Protein 6SP2 (pdb70)

Solvent-accessible surface area: 96708 Å² total; per-residue (Å²): 143,58,78,27,45,21,1,2,1,23,3,3,2,7,15,2,2,34,50,6,10,63,85,1,37,40,13,20,10,56,18,16,32,19,101,92,21,115,130,26,1,18,86,70,104,81,80,113,48,2,25,103,61,0,7,0,0,5,2,0,4,2,21,1,58,1,3,11,57,9,0,40,25,3,14,75,1,1,104,58,26,164,28,32,197,40,32,24,18,68,4,2,26,68,57,24,92,33,7,47,127,28,3,55,36,30,9,103,11,9,32,54,50,39,30,35,95,33,5,53,58,15,9,142,70,0,4,119,3,0,50,36,1,2,40,23,4,6,63,4,27,23,51,84,1,52,60,42,0,72,77,59,57,112,51,8,126,137,68,177,55,125,132,130,46,26,51,32,54,20,116,99,11,59,94,91,6,90,74,20,5,67,100,8,86,124,135,29,20,57,95,128,42,10,46,69,1,84,104,3,0,40,45,3,42,109,50,8,97,55,7,22,96,52,0,86,63,107,42,1,59,149,140,42,120,38,1,20,52,12,0,0,1,41,0,9,55,15,4,15,34,6,1,67,12,1,2,22,10,4,31,92,166,124,12,4,55,44,52,50,80,192,117,41,6,21,48,95,85,80,31,7,88,71,2,36,78,38,8,42,87,7,5,11,51,6,0,41,76,28,64,28,58,128,151,48,49,127,11,66,11,22,75,7,0,87,3,0,20,20,0,0,14,10,1,0,0,9,2,0,26,10,2,79,10,35,9,101,42,142,48,45,3,2,1,101,34,0,5,106,36,6,2,63,1,3,55,77,2,9,111,77,5,18,145,85,7,3,16,43,41,94,130,120,149,141,57,81,28,47,22,2,3,1,24,3,3,1,8,14,3,1,33,51,5,9,62,86,2,37,41,13,20,10,56,20,16,32,20,102,93,22,113,129,26,1,18,87,71,106,82,80,113,48,3,26,102,61,0,8,0,0,4,2,0,3,2,21,0,58,2,3,11,54,9,0,41,23,4,15,73,1,1,103,58,25,165,27,34,199,42,32,26,17,68,4,2,26,66,57,26,93,33,7,47,127,28,3,53,36,29,9,102,11,9,30,53,51,38,30,36,96,34,5,54,61,14,10,145,71,0,5,118,4,0,50,35,1,2,39,23,4,6,65,4,28,23,51,85,1,53,61,45,0,72,80,59,58,109,52,9,123,138,69,176,55,126,133,136,45,24,52,31,54,21,115,100,10,58,94,90,5,90,75,21,5,66,99,7,86,124,134,28,20,57,98,127,42,11,47,70,1,84,103,2,0,40,45,3,42,110,49,9,97,54,6,22,99,49,0,85,62,107,42,2,58,149,140,43,119,37,1,19,54,12,0,0,0,41,0,8,56,14,4,14,34,4,1,68,12,2,2,21,10,5,31,92,167,125,12,4,54,45,52,50,80,193,117,42,7,21,47,93,86,81,31,7,89,71,2,39,77,36,9,41,89,6,5,12,52,6,0,40,79,28,64,29,59,125,151,48,50,126,12,68,10,24,78,8,0,87,3,0,19,20,0,0,14,9,0,0,0,10,1,0,25,10,1,80,10,35,10,99,42,140,49,43,4,2,1,102,33,0,6,106,37,6,3,62,1,3,53,78,2,9,113,78,5,20,144,86,6,3,15,43,41,92,130,121,150,142,58,79,27,46,22,1,3,1,24,3,3,1,8,15,2,2,34,50,4,9,64,86,1,37,40,12,19,10,56,19,17,32,19,102,92,22,114,130,25,1,17,86,70,104,83,79,115,47,2,28,103,62,0,7,0,0,4,2,0,3,2,20,1,58,1,3,12,56,10,0,41,24,3,14,73,1,1,104,59,25,164,28,34,200,40,33,25,16,65,4,2,25,67,56,25,92,34,6,47,126,27,3,55,36,30,11,103,11,8,32,53,50,38,31,35,96,34,5,53,59,15,9,144,69,0,4,120,4,0,50,36,0,2,39,25,4,6,61,4,27,24,51,83,1,52,61,44,0,72,79,58,59,111,51,8,123,135,68,177,55,124,130,132,45,24,50,32,53,21,115,99,11,59,94,92,5,89,74,21,5,67,98,7,86,125,133,28,21,57,97,127,41,10,46,69,1,84,104,3,0,39,46,2,43,108,49,10,96,55,8,21,98,50,0,86,64,106,42,2,60,149,140,43,120,38,1,20,55,14,0,0,0,41,0,9,54,15,4,15,35,4,2,67,12,1,1,22,9,5,32,92,166,124,12,4,55,45,52,49,81,192,114,42,6,22,47,94,85,81,32,7,89,70,2,37,77,39,8,43,86,6,5,12,51,6,0,40,79,28,64,29,57,126,149,47,51,126,11,68,10,24,75,8,0,87,2,0,20,21,0,0,13,10,0,0,0,9,2,0,26,10,2,80,9,34,10,99,44,142,48,43,3,2,2,101,32,0,6,107,36,6,2,62,1,3,56,77,2,8,110,77,4,18,143,86,6,3,17,43,41,93,130,120,149,142,59,81,27,46,20,1,2,0,24,2,4,1,8,15,3,1,32,52,5,9,62,87,1,36,39,13,20,9,55,19,16,32,19,102,92,21,113,129,25,1,19,86,70,105,84,81,114,48,2,27,105,62,0,6,0,0,4,2,0,3,2,22,1,59,2,4,12,55,8,0,41,24,5,15,74,2,1,103,59,26,162,28,32,196,40,32,26,17,68,4,2,26,68,57,25,92,34,6,47,127,29,3,54,36,29,9,104,12,8,31,53,51,39,30,36,96,33,5,54,61,15,10,144,70,0,4,120,4,0,51,35,1,2,40,24,3,6,64,5,27,24,51,84,1,54,60,44,0,72,78,58,58,110,51,9,124,136,69,174,55,127,133,133,45,23,51,34,55,21,114,99,10,57,93,91,5,90,73,20,6,68,100,7,86,124,135,28,21,55,95,127,42,10,46,70,1,85,104,4,0,40,45,2,41,110,49,11,96,55,8,22,100,50,0,84,62,106,42,1,59,147,141,43,118,37,0,20,54,13,0,0,0,40,0,9,57,15,4,15,34,5,2,67,11,2,2,21,9,5,30,91,167,127,12,3,56,44,53,49,78,192,116,42,6,22,49,94,85,79,31,7,89,71,2,37,78,38,8,42,88,7,5,12,50,6,0,41,78,29,66,27,56,126,152,47,48,126,12,67,10,24,77,9,0,87,3,0,20,19,0,0,14,10,1,0,0,10,1,0,27,10,2,79,10,34,11,100,41,140,49,43,4,2,2,103,34,0,5,107,36,6,2,63,1,3,53,78,2,10,112,78,5,19,146,85,6,4,16,42,41,93,129,121,150,141,58,81,28,46,22,1,3,0,24,2,3,1,7,14,3,1,32,50,5,9,62,87,2,37,40,12,19,10,57,18,17,32,20,100,90,22,115,129,26,1,18,86,70,105,82,78,114,48,2,26,104,62,0,7,0,0,4,2,0,4,2,20,1,58,2,3,11,56,9,0,40,24,4,14,75,1,1,106,58,24,165,27,32,199,41,32,24,16,67,4,2,25,66,56,27,91,33,6,48,128,28,2,53,35,29,10,105,11,10,31,54,51,40,31,35,96,35,5,51,61,14,8,144,70,0,5,121,4,0,51,35,1,2,40,24,4,6,64,4,28,24,51,82,1,54,60,43,0,72,78,59,58,111,51,9,123,138,67,176,56,123,132,133,45,26,51,32,54,20,115,98,11,60,92,90,5,89,73,21,6,66,98,7,85,124,135,27,20,57,96,127,41,10,45,71,1,85,102,2,0,40,45,3,43,109,49,8,98,55,7,22,97,50,0,84,64,108,42,2,59,147,140,42,119,38,0,19,53,13,0,0,1,40,0,9,55,15,4,15,35,5,2,68,12,2,2,22,10,5,30,92,168,126,12,4,55,45,51,50,80,195,117,42,7,22,48,94,85,80,30,6,89,71,2,39,78,38,9,41,87,7,6,11,49,7,0,41,78,28,66,27,58,126,150,48,50,126,12,67,10,22,76,8,0,87,3,0,20,20,0,0,14,9,0,0,0,9,2,0,26,9,2,81,10,33,9,99,42,140,48,44,4,2,2,101,33,0,6,107,37,6,2,63,1,3,55,76,3,9,111,77,5,19,143,87,7,3,17,42,41,94,129,122,149,142,56,78,28,46,21,1,3,1,24,2,3,1,7,16,2,1,34,51,4,9,62,88,1,36,41,12,19,9,56,20,16,30,20,102,93,21,113,131,24,1,18,88,70,106,83,80,114,46,3,26,102,62,0,6,0,0,4,2,0,4,3,22,1,57,2,3,12,55,8,0,40,23,5,15,75,1,1,103,59,24,166,28,33,197,40,32,26,16,66,4,2,26,66,57,26,91,33,7,47,129,29,3,53,36,29,10,104,11,8,30,52,52,39,31,35,97,34,5,54,60,15,9,143,71,0,4,119,4,0,51,36,1,2,41,23,4,6,64,4,27,23,51,85,1,53,60,45,1,72,79,57,58,110,52,9,124,136,68,175,56,125,132,132,46,24,52,33,56,20,114,99,11,57,91,91,5,90,74,20,5,67,99,6,86,123,136,26,20,57,96,129,41,11,46,70,1,84,104,3,0,40,46,3,43,108,50,9,95,56,7,22,100,52,0,85,63,108,42,2,60,149,140,43,118,36,0,20,54,14,0,0,1,38,0,8,55,15,4,14,34,5,2,67,12,2,2,22,10,5,30,93,167,124,12,4,54,45,54,49,81,191,118,41,7,21,48,94,85,80,32,6,88,71,2,38,76,37,8,42,88,7,5,12,50,6,0,42,77,28,65,28,58,126,154,47,50,126,11,67,11,23,76,9,0,87,2,0,19,20,0,0,13,9,0,0,0,10,2,0,26,10,1,80,9,34,10,100,42,139,51,43,3,2,1,104,32,0,6,106,37,6,2,63,1,4,52,76,2,9,111,76,4,20,146,86,8,4,16,44,40,94,130,121,149

InterPro domains:
  IPR005016 Serine incorporator/TMS membrane protein [PF03348] (14-462)
  IPR005016 Serine incorporator/TMS membrane protein [PTHR10383] (15-464)

B-factor: mean 151.61, std 20.96, range [115.93, 204.11]

Foldseek 3Di:
DLPVLVLVLLVLVVVLLVVLLVVLLVPPDPPPCLVVLLPQACPVPLQVQCSQFPSSLLLSVLSLVLVLVLLLVQLVVLPPDFFCPDPVVVVSRPDRVVSSCSSVVSSSVSSHDYDDPPFPVLLVVLLVLQLLLLLLLLLLLLVVQVVVLVVCVVPPPVDDPCVVVVVVLLVVLVVVLVVLLVVCVVAQDDDPFDVVLVVLSVVLVVLLVVLQVLLDDVVLCVVPVRSDRRSSSVLSSVLSLLSVLLSQQPLDLRGRCNWQVDSYQQDDDVNLVVVVVSLSVSSVSCSPQDASLVGGDSHRSNSSSVSVSSSSSSSSCSNRSSAHRSDDCSSRRHDDVNSVSSSVSSVVSSVVSSCVSCVVVVVVD/DLPVLVLVLLVLVVVLLVVLLVVLLVPPDPPPCLVVLLPQACPVPLQVQCSQFPSSLLLSVLSLVLVLVLLLVQLVVLPPDFFCPDPVVVVSRPDRVVSSCSSVVSSSVSSHDYDDPPFPVLLVVLLVLQLLLLLLLLLLLLVVQVVVLVVCVVPPPVDDPCVVVVVVLLVVLVVVLVVLLVVCVVAQDDDPFDVVLVVLSVVLVVLLVVLQVLLDDVVLCVVPVRSDRRSSSVLSSVLSLLSVLLSQQPLDLRGRCNWQVDSYQQDDDVNLVVVVVSLSVSSVSCSPQDASLVGGDSHRSNSSSVSVSSSSSSSSCSNRSSAHRSDDCSSRRHDDVNSVSSSVSSVVSSVVSSCVSCVVVVVVD/DLPVLVLVLLVLVVVLLVVLLVVLLVPPDPPPCLVVLLPQACPVPLQVQCSQFPSSLLLSVLSLVLVLVLLLVQLVVLPPDFFCPDPVVVVSRPDRVVSSCSSVVSSSVSSHDYDDPPFPVLLVVLLVLQLLLLLLLLLLLLVVQVVVLVVCVVPPPVDDPCVVVVVVLLVVLVVVLVVLLVVCVVAQDDDPFDVVLVVLSVVLVVLLVVLQVLLDDVVLCVVPVRSDRRSSSVLSSVLSLLSVLLSQQPLDLRGRCNWQVDSYQQDDDVNLVVVVVSLSVSSVSCSPQDASLVGGDSHRSNSSSVSVSSSSSSSSCSNRSSAHRSDDCSSRRHDDVNSVSSSVSSVVSSVVSSCVSCVVVVVVD/DLPVLVLVLLVLVVVLLVVLLVVLLVPPDPPPCLVVLLPQACPVPLQVQCSQFPSSLLLSVLSLVLVLVLLLVQLVVLPPDFFCPDPVVVVSRPDRVVSSCSSVVSSSVSSHDYDDPPFPVLLVVLLVLQLLLLLLLLLLLLVVQVVVLVVCVVPPPVDDPCVVVVVVLLVVLVVVLVVLLVVCVVAQDDDPFDVVLVVLSVVLVVLLVVLQVLLDDVVLCVVPVRSDRRSSSVLSSVLSLLSVLLSQQPLDLRGRCNWQVDSYQQDDDVNLVVVVVSLSVSSVSCSPQDASLVGGDSHRSNSSSVSVSSSSSSSSCSNRSSAHRSDDCSSRRHDDVNSVSSSVSSVVSSVVSSCVSCVVVVVVD/DLPVLVLVLLVLVVVLLVVLLVVLLVPPDPPPCLVVLLPQACPVPLQVQCSQFPSSLLLSVLSLVLVLVLLLVQLVVLPPDFFCPDPVVVVSRPDRVVSSCSSVVSSSVSSHDYDDPPFPVLLVVLLVLQLLLLLLLLLLLLVVQVVVLVVCVVPPPVDDPCVVVVVVLLVVLVVVLVVLLVVCVVAQDDDPFDVVLVVLSVVLVVLLVVLQVLLDDVVLCVVPVRSDRRSSSVLSSVLSLLSVLLSQQPLDLRGRCNWQVDSYQQDDDVNLVVVVVSLSVSSVSCSPQDASLVGGDSHRSNSSSVSVSSSSSSSSCSNRSSAHRSDDCSSRRHDDVNSVSSSVSSVVSSVVSSCVSCVVVVVVD/DLPVLVLVLLVLVVVLLVVLLVVLLVPPDPPPCLVVLLPQACPVPLQVQCSQFPSSLLLSVLSLVLVLVLLLVQLVVLPPDFFCPDPVVVVSRPDRVVSSCSSVVSSSVSSHDYDDPPFPVLLVVLLVLQLLLLLLLLLLLLVVQVVVLVVCVVPPPVDDPCVVVVVVLLVVLVVVLVVLLVVCVVAQDDDPFDVVLVVLSVVLVVLLVVLQVLLDDVVLCVVPVRSDRRSSSVLSSVLSLLSVLLSQQPLDLRGRCNWQVDSYQQDDDVNLVVVVVSLSVSSVSCSPQDASLVGGDSHRSNSSSVSVSSSSSSSSCSNRSSAHRSDDCSSRRHDDVNSVSSSVSSVVSSVVSSCVSCVVVVVVD

Nearest PDB structures (foldseek):
  6sp2-assembly1_A  TM=1.003E+00  e=3.912E-51  Drosophila melanogaster
  7rug-assembly1_A  TM=9.422E-01  e=5.305E-20  Homo sapiens
  6sp2-assembly1_A  TM=1.003E+00  e=3.912E-51  Drosophila melanogaster
  7rug-assembly1_A  TM=9.422E-01  e=5.305E-20  Homo sapiens
  6sp2-assembly1_A  TM=1.003E+00  e=3.912E-51  Drosophila melanogaster

Sequence (2190 aa):
PSCTNASSSRFMYAFILLVGTVLGAIALSPGLQDTLKKMPFCINSSLQVDCEYALGYMAVYRVCFGMACFFALMSLIMLGVKSSRDPRSHIQNNFWPLKFLICFGAAIGAIFIPDGSFGPAMMWVGLIGGLAFILVQLVIIVDFAHSLAENWIESAENSRGYYYALAGVTLLCYILSLTGITLLYIYFTTSTGCGINKFFISINLIFCLAISVISILPAVQERLPHSGLLQSSLVTLYTVYLTWSAVANNPEKECNPGMFGHTTRVTFDTTNIIGLVVWLLCILYNCISSAVETEGVTYSWSMFHLVFVCASLYVMMTLTNWYKPHSEIELFNGNEASMWVKIVSSWLGVFIYGWSLAAPIVLTNPSCTNASSSRFMYAFILLVGTVLGAIALSPGLQDTLKKMPFCINSSLQVDCEYALGYMAVYRVCFGMACFFALMSLIMLGVKSSRDPRSHIQNNFWPLKFLICFGAAIGAIFIPDGSFGPAMMWVGLIGGLAFILVQLVIIVDFAHSLAENWIESAENSRGYYYALAGVTLLCYILSLTGITLLYIYFTTSTGCGINKFFISINLIFCLAISVISILPAVQERLPHSGLLQSSLVTLYTVYLTWSAVANNPEKECNPGMFGHTTRVTFDTTNIIGLVVWLLCILYNCISSAVETEGVTYSWSMFHLVFVCASLYVMMTLTNWYKPHSEIELFNGNEASMWVKIVSSWLGVFIYGWSLAAPIVLTNPSCTNASSSRFMYAFILLVGTVLGAIALSPGLQDTLKKMPFCINSSLQVDCEYALGYMAVYRVCFGMACFFALMSLIMLGVKSSRDPRSHIQNNFWPLKFLICFGAAIGAIFIPDGSFGPAMMWVGLIGGLAFILVQLVIIVDFAHSLAENWIESAENSRGYYYALAGVTLLCYILSLTGITLLYIYFTTSTGCGINKFFISINLIFCLAISVISILPAVQERLPHSGLLQSSLVTLYTVYLTWSAVANNPEKECNPGMFGHTTRVTFDTTNIIGLVVWLLCILYNCISSAVETEGVTYSWSMFHLVFVCASLYVMMTLTNWYKPHSEIELFNGNEASMWVKIVSSWLGVFIYGWSLAAPIVLTNPSCTNASSSRFMYAFILLVGTVLGAIALSPGLQDTLKKMPFCINSSLQVDCEYALGYMAVYRVCFGMACFFALMSLIMLGVKSSRDPRSHIQNNFWPLKFLICFGAAIGAIFIPDGSFGPAMMWVGLIGGLAFILVQLVIIVDFAHSLAENWIESAENSRGYYYALAGVTLLCYILSLTGITLLYIYFTTSTGCGINKFFISINLIFCLAISVISILPAVQERLPHSGLLQSSLVTLYTVYLTWSAVANNPEKECNPGMFGHTTRVTFDTTNIIGLVVWLLCILYNCISSAVETEGVTYSWSMFHLVFVCASLYVMMTLTNWYKPHSEIELFNGNEASMWVKIVSSWLGVFIYGWSLAAPIVLTNPSCTNASSSRFMYAFILLVGTVLGAIALSPGLQDTLKKMPFCINSSLQVDCEYALGYMAVYRVCFGMACFFALMSLIMLGVKSSRDPRSHIQNNFWPLKFLICFGAAIGAIFIPDGSFGPAMMWVGLIGGLAFILVQLVIIVDFAHSLAENWIESAENSRGYYYALAGVTLLCYILSLTGITLLYIYFTTSTGCGINKFFISINLIFCLAISVISILPAVQERLPHSGLLQSSLVTLYTVYLTWSAVANNPEKECNPGMFGHTTRVTFDTTNIIGLVVWLLCILYNCISSAVETEGVTYSWSMFHLVFVCASLYVMMTLTNWYKPHSEIELFNGNEASMWVKIVSSWLGVFIYGWSLAAPIVLTNPSCTNASSSRFMYAFILLVGTVLGAIALSPGLQDTLKKMPFCINSSLQVDCEYALGYMAVYRVCFGMACFFALMSLIMLGVKSSRDPRSHIQNNFWPLKFLICFGAAIGAIFIPDGSFGPAMMWVGLIGGLAFILVQLVIIVDFAHSLAENWIESAENSRGYYYALAGVTLLCYILSLTGITLLYIYFTTSTGCGINKFFISINLIFCLAISVISILPAVQERLPHSGLLQSSLVTLYTVYLTWSAVANNPEKECNPGMFGHTTRVTFDTTNIIGLVVWLLCILYNCISSAVETEGVTYSWSMFHLVFVCASLYVMMTLTNWYKPHSEIELFNGNEASMWVKIVSSWLGVFIYGWSLAAPIVLTN

Organism: Drosophila melanogaster (NCBI:txid7227)

Structure (mmCIF, N/CA/C/O backbone):
data_6SP2
#
_entry.id   6SP2
#
_cell.length_a   1.00
_cell.length_b   1.00
_cell.length_c   1.00
_cell.angle_alpha   90.00
_cell.angle_beta   90.00
_cell.angle_gamma   90.00
#
_symmetry.space_group_name_H-M   'P 1'
#
loop_
_entity.id
_entity.type
_entity.pdbx_description
1 polymer 'Membrane protein TMS1d'
2 non-polymer 'Lauryl Maltose Neopentyl Glycol'
3 non-polymer O-[(R)-{[(2R)-2,3-bis(octadecanoyloxy)propyl]oxy}(hydroxy)phosphoryl]-L-serine
4 non-polymer CARDIOLIPIN
#
loop_
_atom_site.group_PDB
_atom_site.id
_atom_site.type_symbol
_atom_site.label_atom_id
_atom_site.label_alt_id
_atom_site.label_comp_id
_atom_site.label_asym_id
_atom_site.label_entity_id
_atom_site.label_seq_id
_atom_site.pdbx_PDB_ins_code
_atom_site.Cartn_x
_atom_site.Cartn_y
_atom_site.Cartn_z
_atom_site.occupancy
_atom_site.B_iso_or_equiv
_atom_site.auth_seq_id
_atom_site.auth_comp_id
_atom_site.auth_asym_id
_atom_site.auth_atom_id
_atom_site.pdbx_PDB_model_num
ATOM 1 N N . PRO A 1 30 ? 207.410 201.348 219.203 1.00 188.72 30 PRO A N 1
ATOM 2 C CA . PRO A 1 30 ? 206.098 201.953 218.941 1.00 188.72 30 PRO A CA 1
ATOM 3 C C . PRO A 1 30 ? 206.151 203.092 217.922 1.00 188.72 30 PRO A C 1
ATOM 4 O O . PRO A 1 30 ? 205.956 202.854 216.731 1.00 188.72 30 PRO A O 1
ATOM 8 N N . SER A 1 31 ? 206.399 204.316 218.393 1.00 187.66 31 SER A N 1
ATOM 9 C CA . SER A 1 31 ? 206.430 205.464 217.491 1.00 187.66 31 SER A CA 1
ATOM 10 C C . SER A 1 31 ? 207.748 205.546 216.730 1.00 187.66 31 SER A C 1
ATOM 11 O O . SER A 1 31 ? 207.760 205.784 215.516 1.00 187.66 31 SER A O 1
ATOM 14 N N . CYS A 1 32 ? 208.870 205.349 217.425 1.00 179.91 32 CYS A N 1
ATOM 15 C CA . CYS A 1 32 ? 210.179 205.586 216.822 1.00 179.91 32 CYS A CA 1
ATOM 16 C C . CYS A 1 32 ? 210.473 204.588 215.709 1.00 179.91 32 CYS A C 1
ATOM 17 O O . CYS A 1 32 ? 210.973 204.965 214.641 1.00 179.91 32 CYS A O 1
ATOM 20 N N . THR A 1 33 ? 210.193 203.306 215.947 1.00 175.06 33 THR A N 1
ATOM 21 C CA . THR A 1 33 ? 210.456 202.306 214.919 1.00 175.06 33 THR A CA 1
ATOM 22 C C . THR A 1 33 ? 209.599 202.538 213.682 1.00 175.06 33 THR A C 1
ATOM 23 O O . THR A 1 33 ? 210.080 202.364 212.555 1.00 175.06 33 THR A O 1
ATOM 27 N N . ASN A 1 34 ? 208.353 202.972 213.860 1.00 170.99 34 ASN A N 1
ATOM 28 C CA . ASN A 1 34 ? 207.515 203.240 212.701 1.00 170.99 34 ASN A CA 1
ATOM 29 C C . ASN A 1 34 ? 208.000 204.486 211.965 1.00 170.99 34 ASN A C 1
ATOM 30 O O . ASN A 1 34 ? 207.960 204.543 210.730 1.00 170.99 34 ASN A O 1
ATOM 35 N N . ALA A 1 35 ? 208.509 205.478 212.705 1.00 166.16 35 ALA A N 1
ATOM 36 C CA . ALA A 1 35 ? 209.068 206.667 212.066 1.00 166.16 35 ALA A CA 1
ATOM 37 C C . ALA A 1 35 ? 210.299 206.323 211.234 1.00 166.16 35 ALA A C 1
ATOM 38 O O . ALA A 1 35 ? 210.472 206.836 210.123 1.00 166.16 35 ALA A O 1
ATOM 40 N N . SER A 1 36 ? 211.170 205.460 211.754 1.00 160.09 36 SER A N 1
ATOM 41 C CA . SER A 1 36 ? 212.348 205.072 210.981 1.00 160.09 36 SER A CA 1
ATOM 42 C C . SER A 1 36 ? 211.964 204.219 209.777 1.00 160.09 36 SER A C 1
ATOM 43 O O . SER A 1 36 ? 212.553 204.354 208.696 1.00 160.09 36 SER A O 1
ATOM 46 N N . SER A 1 37 ? 210.977 203.334 209.941 1.00 160.92 37 SER A N 1
ATOM 47 C CA . SER A 1 37 ? 210.466 202.601 208.790 1.00 160.92 37 SER A CA 1
ATOM 48 C C . SER A 1 37 ? 209.928 203.557 207.732 1.00 160.92 37 SER A C 1
ATOM 49 O O . SER A 1 37 ? 210.063 203.304 206.533 1.00 160.92 37 SER A O 1
ATOM 52 N N . SER A 1 38 ? 209.328 204.671 208.155 1.00 155.98 38 SER A N 1
ATOM 53 C CA . SER A 1 38 ? 208.864 205.665 207.190 1.00 155.98 38 SER A CA 1
ATOM 54 C C . SER A 1 38 ? 210.035 206.347 206.491 1.00 155.98 38 SER A C 1
ATOM 55 O O . SER A 1 38 ? 209.988 206.606 205.279 1.00 155.98 38 SER A O 1
ATOM 58 N N . ARG A 1 39 ? 211.085 206.672 207.248 1.00 150.68 39 ARG A N 1
ATOM 59 C CA . ARG A 1 39 ? 212.274 207.254 206.634 1.00 150.68 39 ARG A CA 1
ATOM 60 C C . ARG A 1 39 ? 212.868 206.332 205.583 1.00 150.68 39 ARG A C 1
ATOM 61 O O . ARG A 1 39 ? 213.417 206.808 204.585 1.00 150.68 39 ARG A O 1
ATOM 69 N N . PHE A 1 40 ? 212.781 205.020 205.786 1.00 144.58 40 PHE A N 1
ATOM 70 C CA . PHE A 1 40 ? 213.272 204.113 204.750 1.00 144.58 40 PHE A CA 1
ATOM 71 C C . PHE A 1 40 ? 212.272 203.931 203.612 1.00 144.58 40 PHE A C 1
ATOM 72 O O . PHE A 1 40 ? 212.680 203.716 202.464 1.00 144.58 40 PHE A O 1
ATOM 80 N N . MET A 1 41 ? 210.972 204.013 203.897 1.00 147.75 41 MET A N 1
ATOM 81 C CA . MET A 1 41 ? 209.982 203.889 202.832 1.00 147.75 41 MET A CA 1
ATOM 82 C C . MET A 1 41 ? 210.084 205.042 201.846 1.00 147.75 41 MET A C 1
ATOM 83 O O . MET A 1 41 ? 209.895 204.857 200.640 1.00 147.75 41 MET A O 1
ATOM 88 N N . TYR A 1 42 ? 210.389 206.242 202.336 1.00 144.04 42 TYR A N 1
ATOM 89 C CA . TYR A 1 42 ? 210.584 207.362 201.419 1.00 144.04 42 TYR A CA 1
ATOM 90 C C . TYR A 1 42 ? 211.793 207.138 200.518 1.00 144.04 42 TYR A C 1
ATOM 91 O O . TYR A 1 42 ? 211.760 207.469 199.324 1.00 144.04 42 TYR A O 1
ATOM 100 N N . ALA A 1 43 ? 212.867 206.571 201.068 1.00 139.21 43 ALA A N 1
ATOM 101 C CA . ALA A 1 43 ? 214.019 206.230 200.243 1.00 139.21 43 ALA A CA 1
ATOM 102 C C . ALA A 1 43 ? 213.649 205.198 199.188 1.00 139.21 43 ALA A C 1
ATOM 103 O O . ALA A 1 43 ? 214.102 205.284 198.042 1.00 139.21 43 ALA A O 1
ATOM 105 N N . PHE A 1 44 ? 212.825 204.214 199.554 1.00 141.02 44 PHE A N 1
ATOM 106 C CA . PHE A 1 44 ? 212.365 203.245 198.562 1.00 141.02 44 PHE A CA 1
ATOM 107 C C . PHE A 1 44 ? 211.531 203.913 197.473 1.00 141.02 44 PHE A C 1
ATOM 108 O O . PHE A 1 44 ? 211.618 203.533 196.299 1.00 141.02 44 PHE A O 1
ATOM 116 N N . ILE A 1 45 ? 210.717 204.906 197.838 1.00 135.97 45 ILE A N 1
ATOM 117 C CA . ILE A 1 45 ? 209.950 205.636 196.827 1.00 135.97 45 ILE A CA 1
ATOM 118 C C . ILE A 1 45 ? 210.888 206.320 195.845 1.00 135.97 45 ILE A C 1
ATOM 119 O O . ILE A 1 45 ? 210.724 206.221 194.621 1.00 135.97 45 ILE A O 1
ATOM 124 N N . LEU A 1 46 ? 211.874 207.048 196.372 1.00 131.93 46 LEU A N 1
ATOM 125 C CA . LEU A 1 46 ? 212.807 207.754 195.502 1.00 131.93 46 LEU A CA 1
ATOM 126 C C . LEU A 1 46 ? 213.574 206.781 194.617 1.00 131.93 46 LEU A C 1
ATOM 127 O O . LEU A 1 46 ? 213.824 207.061 193.438 1.00 131.93 46 LEU A O 1
ATOM 132 N N . LEU A 1 47 ? 213.935 205.620 195.164 1.00 133.55 47 LEU A N 1
ATOM 133 C CA . LEU A 1 47 ? 214.660 204.627 194.382 1.00 133.55 47 LEU A CA 1
ATOM 134 C C . LEU A 1 47 ? 213.807 204.082 193.246 1.00 133.55 47 LEU A C 1
ATOM 135 O O . LEU A 1 47 ? 214.284 203.957 192.113 1.00 133.55 47 LEU A O 1
ATOM 140 N N . VAL A 1 48 ? 212.550 203.733 193.530 1.00 135.34 48 VAL A N 1
ATOM 141 C CA . VAL A 1 48 ? 211.673 203.215 192.482 1.00 135.34 48 VAL A CA 1
ATOM 142 C C . VAL A 1 48 ? 211.457 204.267 191.406 1.00 135.34 48 VAL A C 1
ATOM 143 O O . VAL A 1 48 ? 211.442 203.958 190.208 1.00 135.34 48 VAL A O 1
ATOM 147 N N . GLY A 1 49 ? 211.307 205.528 191.809 1.00 135.92 49 GLY A N 1
ATOM 148 C CA . GLY A 1 49 ? 211.154 206.587 190.825 1.00 135.92 49 GLY A CA 1
ATOM 149 C C . GLY A 1 49 ? 212.372 206.739 189.934 1.00 135.92 49 GLY A C 1
ATOM 150 O O . GLY A 1 49 ? 212.246 206.881 188.716 1.00 135.92 49 GLY A O 1
ATOM 151 N N . THR A 1 50 ? 213.569 206.702 190.526 1.00 137.06 50 THR A N 1
ATOM 152 C CA . THR A 1 50 ? 214.786 206.811 189.726 1.00 137.06 50 THR A CA 1
ATOM 153 C C . THR A 1 50 ? 214.941 205.628 188.778 1.00 137.06 50 THR A C 1
ATOM 154 O O . THR A 1 50 ? 215.297 205.805 187.606 1.00 137.06 50 THR A O 1
ATOM 158 N N . VAL A 1 51 ? 214.677 204.412 189.263 1.00 134.54 51 VAL A N 1
ATOM 159 C CA . VAL A 1 51 ? 214.800 203.230 188.411 1.00 134.54 51 VAL A CA 1
ATOM 160 C C . VAL A 1 51 ? 213.813 203.298 187.255 1.00 134.54 51 VAL A C 1
ATOM 161 O O . VAL A 1 51 ? 214.148 202.958 186.115 1.00 134.54 51 VAL A O 1
ATOM 165 N N . LEU A 1 52 ? 212.582 203.740 187.524 1.00 138.28 52 LEU A N 1
ATOM 166 C CA . LEU A 1 52 ? 211.604 203.873 186.451 1.00 138.28 52 LEU A CA 1
ATOM 167 C C . LEU A 1 52 ? 211.994 204.967 185.468 1.00 138.28 52 LEU A C 1
ATOM 168 O O . LEU A 1 52 ? 211.736 204.839 184.267 1.00 138.28 52 LEU A O 1
ATOM 173 N N . GLY A 1 53 ? 212.607 206.045 185.953 1.00 134.61 53 GLY A N 1
ATOM 174 C CA . GLY A 1 53 ? 213.026 207.103 185.053 1.00 134.61 53 GLY A CA 1
ATOM 175 C C . GLY A 1 53 ? 214.188 206.692 184.171 1.00 134.61 53 GLY A C 1
ATOM 176 O O . GLY A 1 53 ? 214.295 207.137 183.027 1.00 134.61 53 GLY A O 1
ATOM 177 N N . ALA A 1 54 ? 215.071 205.838 184.685 1.00 135.73 54 ALA A N 1
ATOM 178 C CA . ALA A 1 54 ? 216.262 205.457 183.935 1.00 135.73 54 ALA A CA 1
ATOM 179 C C . ALA A 1 54 ? 216.036 204.298 182.973 1.00 135.73 54 ALA A C 1
ATOM 180 O O . ALA A 1 54 ? 216.915 204.033 182.147 1.00 135.73 54 ALA A O 1
ATOM 182 N N . ILE A 1 55 ? 214.904 203.593 183.058 1.00 138.90 55 ILE A N 1
ATOM 183 C CA . ILE A 1 55 ? 214.600 202.566 182.062 1.00 138.90 55 ILE A CA 1
ATOM 184 C C . ILE A 1 55 ? 214.465 203.191 180.683 1.00 138.90 55 ILE A C 1
ATOM 185 O O . ILE A 1 55 ? 214.711 202.534 179.664 1.00 138.90 55 ILE A O 1
ATOM 190 N N . ALA A 1 56 ? 214.137 204.476 180.623 1.00 137.07 56 ALA A N 1
ATOM 191 C CA . ALA A 1 56 ? 214.123 205.195 179.359 1.00 137.07 56 ALA A CA 1
ATOM 192 C C . ALA A 1 56 ? 215.567 205.406 178.911 1.00 137.07 56 ALA A C 1
ATOM 193 O O . ALA A 1 56 ? 216.511 204.864 179.488 1.00 137.07 56 ALA A O 1
ATOM 195 N N . LEU A 1 57 ? 215.743 206.177 177.841 1.00 140.62 57 LEU A N 1
ATOM 196 C CA . LEU A 1 57 ? 217.051 206.485 177.254 1.00 140.62 57 LEU A CA 1
ATOM 197 C C . LEU A 1 57 ? 217.866 205.230 176.931 1.00 140.62 57 LEU A C 1
ATOM 198 O O . LEU A 1 57 ? 219.086 205.303 176.767 1.00 140.62 57 LEU A O 1
ATOM 203 N N . SER A 1 58 ? 217.215 204.075 176.811 1.00 148.81 58 SER A N 1
ATOM 204 C CA . SER A 1 58 ? 217.893 202.906 176.281 1.00 148.81 58 SER A CA 1
ATOM 205 C C . SER A 1 58 ? 218.173 203.123 174.794 1.00 148.81 58 SER A C 1
ATOM 206 O O . SER A 1 58 ? 217.442 203.854 174.123 1.00 148.81 58 SER A O 1
ATOM 209 N N . PRO A 1 59 ? 219.227 202.503 174.252 1.00 156.45 59 PRO A N 1
ATOM 210 C CA . PRO A 1 59 ? 219.709 202.936 172.929 1.00 156.45 59 PRO A CA 1
ATOM 211 C C . PRO A 1 59 ? 218.711 202.721 171.810 1.00 156.45 59 PRO A C 1
ATOM 212 O O . PRO A 1 59 ? 218.559 203.597 170.951 1.00 156.45 59 PRO A O 1
ATOM 216 N N . GLY A 1 60 ? 218.036 201.580 171.776 1.00 160.56 60 GLY A N 1
ATOM 217 C CA . GLY A 1 60 ? 217.065 201.349 170.729 1.00 160.56 60 GLY A CA 1
ATOM 218 C C . GLY A 1 60 ? 215.779 200.750 171.248 1.00 160.56 60 GLY A C 1
ATOM 219 O O . GLY A 1 60 ? 214.807 200.594 170.504 1.00 160.56 60 GLY A O 1
ATOM 220 N N . LEU A 1 61 ? 215.759 200.414 172.536 1.00 162.71 61 LEU A N 1
ATOM 221 C CA . LEU A 1 61 ? 214.614 199.693 173.070 1.00 162.71 61 LEU A CA 1
ATOM 222 C C . LEU A 1 61 ? 213.446 200.629 173.346 1.00 162.71 61 LEU A C 1
ATOM 223 O O . LEU A 1 61 ? 212.296 200.184 173.405 1.00 162.71 61 LEU A O 1
ATOM 228 N N . GLN A 1 62 ? 213.717 201.923 173.506 1.00 159.39 62 GLN A N 1
ATOM 229 C CA . GLN A 1 62 ? 212.680 202.895 173.808 1.00 159.39 62 GLN A CA 1
ATOM 230 C C . GLN A 1 62 ? 212.710 204.133 172.926 1.00 159.39 62 GLN A C 1
ATOM 231 O O . GLN A 1 62 ? 211.700 204.841 172.867 1.00 159.39 62 GLN A O 1
ATOM 237 N N . ASP A 1 63 ? 213.819 204.419 172.239 1.00 156.79 63 ASP A N 1
ATOM 238 C CA . ASP A 1 63 ? 213.905 205.661 171.478 1.00 156.79 63 ASP A CA 1
ATOM 239 C C . ASP A 1 63 ? 212.919 205.698 170.316 1.00 156.79 63 ASP A C 1
ATOM 240 O O . ASP A 1 63 ? 212.665 206.773 169.764 1.00 156.79 63 ASP A O 1
ATOM 245 N N . THR A 1 64 ? 212.374 204.552 169.910 1.00 164.33 64 THR A N 1
ATOM 246 C CA . THR A 1 64 ? 211.305 204.587 168.917 1.00 164.33 64 THR A CA 1
ATOM 247 C C . THR A 1 64 ? 209.933 204.624 169.582 1.00 164.33 64 THR A C 1
ATOM 248 O O . THR A 1 64 ? 209.003 205.248 169.061 1.00 164.33 64 THR A O 1
ATOM 252 N N . LEU A 1 65 ? 209.795 203.991 170.747 1.00 160.85 65 LEU A N 1
ATOM 253 C CA . LEU A 1 65 ? 208.537 204.070 171.481 1.00 160.85 65 LEU A CA 1
ATOM 254 C C . LEU A 1 65 ? 208.308 205.470 172.032 1.00 160.85 65 LEU A C 1
ATOM 255 O O . LEU A 1 65 ? 207.161 205.917 172.146 1.00 160.85 65 LEU A O 1
ATOM 260 N N . LYS A 1 66 ? 209.380 206.180 172.377 1.00 156.80 66 LYS A N 1
ATOM 261 C CA . LYS A 1 66 ? 209.244 207.518 172.938 1.00 156.80 66 LYS A CA 1
ATOM 262 C C . LYS A 1 66 ? 208.762 208.550 171.928 1.00 156.80 66 LYS A C 1
ATOM 263 O O . LYS A 1 66 ? 208.640 209.723 172.292 1.00 156.80 66 LYS A O 1
ATOM 269 N N . LYS A 1 67 ? 208.481 208.164 170.683 1.00 162.09 67 LYS A N 1
ATOM 270 C CA . LYS A 1 67 ? 207.996 209.136 169.712 1.00 162.09 67 LYS A CA 1
ATOM 271 C C . LYS A 1 67 ? 206.514 209.455 169.881 1.00 162.09 67 LYS A C 1
ATOM 272 O O . LYS A 1 67 ? 206.088 210.553 169.508 1.00 162.09 67 LYS A O 1
ATOM 278 N N . MET A 1 68 ? 205.718 208.538 170.430 1.00 166.20 68 MET A N 1
ATOM 279 C CA . MET A 1 68 ? 204.300 208.820 170.635 1.00 166.20 68 MET A CA 1
ATOM 280 C C . MET A 1 68 ? 204.033 209.781 171.798 1.00 166.20 68 MET A C 1
ATOM 281 O O . MET A 1 68 ? 203.360 210.799 171.597 1.00 166.20 68 MET A O 1
ATOM 286 N N . PRO A 1 69 ? 204.550 209.521 173.021 1.00 156.63 69 PRO A N 1
ATOM 287 C CA . PRO A 1 69 ? 203.951 210.125 174.226 1.00 156.63 69 PRO A CA 1
ATOM 288 C C . PRO A 1 69 ? 203.809 211.645 174.300 1.00 156.63 69 PRO A C 1
ATOM 289 O O . PRO A 1 69 ? 202.777 212.102 174.797 1.00 156.63 69 PRO A O 1
ATOM 293 N N . PHE A 1 70 ? 204.814 212.438 173.912 1.00 153.55 70 PHE A N 1
ATOM 294 C CA . PHE A 1 70 ? 204.805 213.869 174.222 1.00 153.55 70 PHE A CA 1
ATOM 295 C C . PHE A 1 70 ? 205.343 214.775 173.117 1.00 153.55 70 PHE A C 1
ATOM 296 O O . PHE A 1 70 ? 205.495 215.978 173.344 1.00 153.55 70 PHE A O 1
ATOM 304 N N . CYS A 1 71 ? 205.659 214.243 171.943 1.00 168.33 71 CYS A N 1
ATOM 305 C CA . CYS A 1 71 ? 206.013 215.071 170.794 1.00 168.33 71 CYS A CA 1
ATOM 306 C C . CYS A 1 71 ? 204.889 215.213 169.779 1.00 168.33 71 CYS A C 1
ATOM 307 O O . CYS A 1 71 ? 205.127 215.735 168.685 1.00 168.33 71 CYS A O 1
ATOM 310 N N . ILE A 1 72 ? 203.676 214.761 170.100 1.00 173.54 72 ILE A N 1
ATOM 311 C CA . ILE A 1 72 ? 202.556 214.962 169.187 1.00 173.54 72 ILE A CA 1
ATOM 312 C C . ILE A 1 72 ? 202.259 216.448 169.005 1.00 173.54 72 ILE A C 1
ATOM 313 O O . ILE A 1 72 ? 201.680 216.854 167.989 1.00 173.54 72 ILE A O 1
ATOM 318 N N . ASN A 1 73 ? 202.675 217.285 169.962 1.00 176.75 73 ASN A N 1
ATOM 319 C CA . ASN A 1 73 ? 202.569 218.733 169.794 1.00 176.75 73 ASN A CA 1
ATOM 320 C C . ASN A 1 73 ? 203.213 219.193 168.492 1.00 176.75 73 ASN A C 1
ATOM 321 O O . ASN A 1 73 ? 202.650 220.021 167.768 1.00 176.75 73 ASN A O 1
ATOM 326 N N . SER A 1 74 ? 204.390 218.665 168.179 1.00 182.40 74 SER A N 1
ATOM 327 C CA . SER A 1 74 ? 205.084 219.028 166.950 1.00 182.40 74 SER A CA 1
ATOM 328 C C . SER A 1 74 ? 204.679 218.104 165.807 1.00 182.40 74 SER A C 1
ATOM 329 O O . SER A 1 74 ? 203.764 217.293 165.948 1.00 182.40 74 SER A O 1
ATOM 332 N N . SER A 1 90 ? 214.948 225.214 166.730 1.00 166.07 90 SER A N 1
ATOM 333 C CA . SER A 1 90 ? 215.856 224.508 167.624 1.00 166.07 90 SER A CA 1
ATOM 334 C C . SER A 1 90 ? 215.094 223.527 168.508 1.00 166.07 90 SER A C 1
ATOM 335 O O . SER A 1 90 ? 215.689 222.783 169.283 1.00 166.07 90 SER A O 1
ATOM 338 N N . LEU A 1 91 ? 213.765 223.549 168.395 1.00 162.38 91 LEU A N 1
ATOM 339 C CA . LEU A 1 91 ? 212.936 222.601 169.134 1.00 162.38 91 LEU A CA 1
ATOM 340 C C . LEU A 1 91 ? 212.936 221.236 168.459 1.00 162.38 91 LEU A C 1
ATOM 341 O O . LEU A 1 91 ? 212.964 220.192 169.131 1.00 162.38 91 LEU A O 1
ATOM 346 N N . GLN A 1 92 ? 212.907 221.232 167.125 1.00 166.71 92 GLN A N 1
ATOM 347 C CA . GLN A 1 92 ? 212.798 219.988 166.379 1.00 166.71 92 GLN A CA 1
ATOM 348 C C . GLN A 1 92 ? 214.019 219.104 166.581 1.00 166.71 92 GLN A C 1
ATOM 349 O O . GLN A 1 92 ? 213.886 217.878 166.630 1.00 166.71 92 GLN A O 1
ATOM 355 N N . VAL A 1 93 ? 215.209 219.694 166.715 1.00 157.73 93 VAL A N 1
ATOM 356 C CA . VAL A 1 93 ? 216.396 218.873 166.927 1.00 157.73 93 VAL A CA 1
ATOM 357 C C . VAL A 1 93 ? 216.323 218.174 168.278 1.00 157.73 93 VAL A C 1
ATOM 358 O O . VAL A 1 93 ? 216.761 217.026 168.420 1.00 157.73 93 VAL A O 1
ATOM 362 N N . ASP A 1 94 ? 215.741 218.832 169.281 1.00 152.10 94 ASP A N 1
ATOM 363 C CA . ASP A 1 94 ? 215.648 218.207 170.594 1.00 152.10 94 ASP A CA 1
ATOM 364 C C . ASP A 1 94 ? 214.584 217.120 170.614 1.00 152.10 94 ASP A C 1
ATOM 365 O O . ASP A 1 94 ? 214.774 216.074 171.245 1.00 152.10 94 ASP A O 1
ATOM 370 N N . CYS A 1 95 ? 213.451 217.345 169.942 1.00 157.45 95 CYS A N 1
ATOM 371 C CA . CYS A 1 95 ? 212.453 216.279 169.864 1.00 157.45 95 CYS A CA 1
ATOM 372 C C . CYS A 1 95 ? 212.920 215.122 168.987 1.00 157.45 95 CYS A C 1
ATOM 373 O O . CYS A 1 95 ? 212.470 213.987 169.175 1.00 157.45 95 CYS A O 1
ATOM 376 N N . GLU A 1 96 ? 213.823 215.375 168.039 1.00 157.61 96 GLU A N 1
ATOM 377 C CA . GLU A 1 96 ? 214.217 214.333 167.098 1.00 157.61 96 GLU A CA 1
ATOM 378 C C . GLU A 1 96 ? 215.402 213.519 167.602 1.00 157.61 96 GLU A C 1
ATOM 379 O O . GLU A 1 96 ? 215.514 212.329 167.288 1.00 157.61 96 GLU A O 1
ATOM 385 N N . TYR A 1 97 ? 216.296 214.132 168.377 1.00 153.40 97 TYR A N 1
ATOM 386 C CA . TYR A 1 97 ? 217.551 213.489 168.749 1.00 153.40 97 TYR A CA 1
ATOM 387 C C . TYR A 1 97 ? 217.574 212.981 170.186 1.00 153.40 97 TYR A C 1
ATOM 388 O O . TYR A 1 97 ? 217.933 211.824 170.419 1.00 153.40 97 TYR A O 1
ATOM 397 N N . ALA A 1 98 ? 217.209 213.809 171.156 1.00 135.10 98 ALA A N 1
ATOM 398 C CA . ALA A 1 98 ? 217.278 213.434 172.567 1.00 135.10 98 ALA A CA 1
ATOM 399 C C . ALA A 1 98 ? 215.863 213.289 173.124 1.00 135.10 98 ALA A C 1
ATOM 400 O O . ALA A 1 98 ? 215.254 214.262 173.566 1.00 135.10 98 ALA A O 1
ATOM 402 N N . LEU A 1 99 ? 215.349 212.058 173.114 1.00 133.97 99 LEU A N 1
ATOM 403 C CA . LEU A 1 99 ? 214.045 211.768 173.702 1.00 133.97 99 LEU A CA 1
ATOM 404 C C . LEU A 1 99 ? 214.149 211.289 175.145 1.00 133.97 99 LEU A C 1
ATOM 405 O O . LEU A 1 99 ? 213.310 211.650 175.984 1.00 133.97 99 LEU A O 1
ATOM 410 N N . GLY A 1 100 ? 215.164 210.481 175.449 1.00 129.47 100 GLY A N 1
ATOM 411 C CA . GLY A 1 100 ? 215.322 209.996 176.808 1.00 129.47 100 GLY A CA 1
ATOM 412 C C . GLY A 1 100 ? 215.514 211.122 177.805 1.00 129.47 100 GLY A C 1
ATOM 413 O O . GLY A 1 100 ? 215.039 211.046 178.941 1.00 129.47 100 GLY A O 1
ATOM 414 N N . TYR A 1 101 ? 216.198 212.188 177.389 1.00 127.91 101 TYR A N 1
ATOM 415 C CA . TYR A 1 101 ? 216.411 213.327 178.274 1.00 127.91 101 TYR A CA 1
ATOM 416 C C . TYR A 1 101 ? 215.088 213.989 178.646 1.00 127.91 101 TYR A C 1
ATOM 417 O O . TYR A 1 101 ? 214.835 214.286 179.823 1.00 127.91 101 TYR A O 1
ATOM 426 N N . MET A 1 102 ? 214.230 214.231 177.653 1.00 128.00 102 MET A N 1
ATOM 427 C CA . MET A 1 102 ? 212.927 214.818 177.942 1.00 128.00 102 MET A CA 1
ATOM 428 C C . MET A 1 102 ? 212.093 213.896 178.819 1.00 128.00 102 MET A C 1
ATOM 429 O O . MET A 1 102 ? 211.408 214.359 179.740 1.00 128.00 102 MET A O 1
ATOM 434 N N . ALA A 1 103 ? 212.129 212.589 178.548 1.00 120.56 103 ALA A N 1
ATOM 435 C CA . ALA A 1 103 ? 211.370 211.661 179.382 1.00 120.56 103 ALA A CA 1
ATOM 436 C C . ALA A 1 103 ? 211.844 211.710 180.828 1.00 120.56 103 ALA A C 1
ATOM 437 O O . ALA A 1 103 ? 211.030 211.677 181.758 1.00 120.56 103 ALA A O 1
ATOM 439 N N . VAL A 1 104 ? 213.158 211.808 181.036 1.00 118.71 104 VAL A N 1
ATOM 440 C CA . VAL A 1 104 ? 213.694 211.890 182.391 1.00 118.71 104 VAL A CA 1
ATOM 441 C C . VAL A 1 104 ? 213.256 213.180 183.074 1.00 118.71 104 VAL A C 1
ATOM 442 O O . VAL A 1 104 ? 212.899 213.177 184.260 1.00 118.71 104 VAL A O 1
ATOM 446 N N . TYR A 1 105 ? 213.294 214.304 182.353 1.00 118.48 105 TYR A N 1
ATOM 447 C CA . TYR A 1 105 ? 212.769 215.548 182.915 1.00 118.48 105 TYR A CA 1
ATOM 448 C C . TYR A 1 105 ? 211.324 215.388 183.372 1.00 118.48 105 TYR A C 1
ATOM 449 O O . TYR A 1 105 ? 210.981 215.709 184.520 1.00 118.48 105 TYR A O 1
ATOM 458 N N . ARG A 1 106 ? 210.455 214.911 182.476 1.00 126.35 106 ARG A N 1
ATOM 459 C CA . ARG A 1 106 ? 209.044 214.803 182.834 1.00 126.35 106 ARG A CA 1
ATOM 460 C C . ARG A 1 106 ? 208.820 213.823 183.977 1.00 126.35 106 ARG A C 1
ATOM 461 O O . ARG A 1 106 ? 207.884 214.003 184.761 1.00 126.35 106 ARG A O 1
ATOM 469 N N . VAL A 1 107 ? 209.651 212.785 184.098 1.00 122.94 107 VAL A N 1
ATOM 470 C CA . VAL A 1 107 ? 209.466 211.839 185.195 1.00 122.94 107 VAL A CA 1
ATOM 471 C C . VAL A 1 107 ? 209.888 212.460 186.521 1.00 122.94 107 VAL A C 1
ATOM 472 O O . VAL A 1 107 ? 209.148 212.410 187.509 1.00 122.94 107 VAL A O 1
ATOM 476 N N . CYS A 1 108 ? 211.082 213.057 186.567 1.00 125.41 108 CYS A N 1
ATOM 477 C CA . CYS A 1 108 ? 211.591 213.568 187.837 1.00 125.41 108 CYS A CA 1
ATOM 478 C C . CYS A 1 108 ? 210.854 214.812 188.321 1.00 125.41 108 CYS A C 1
ATOM 479 O O . CYS A 1 108 ? 210.866 215.091 189.529 1.00 125.41 108 CYS A O 1
ATOM 482 N N . PHE A 1 109 ? 210.220 215.566 187.419 1.00 131.85 109 PHE A N 1
ATOM 483 C CA . PHE A 1 109 ? 209.401 216.689 187.868 1.00 131.85 109 PHE A CA 1
ATOM 484 C C . PHE A 1 109 ? 208.300 216.226 188.816 1.00 131.85 109 PHE A C 1
ATOM 485 O O . PHE A 1 109 ? 207.975 216.917 189.792 1.00 131.85 109 PHE A O 1
ATOM 493 N N . GLY A 1 110 ? 207.725 215.051 188.554 1.00 130.40 110 GLY A N 1
ATOM 494 C CA . GLY A 1 110 ? 206.658 214.552 189.405 1.00 130.40 110 GLY A CA 1
ATOM 495 C C . GLY A 1 110 ? 207.120 214.279 190.823 1.00 130.40 110 GLY A C 1
ATOM 496 O O . GLY A 1 110 ? 206.448 214.645 191.791 1.00 130.40 110 GLY A O 1
ATOM 497 N N . MET A 1 111 ? 208.278 213.631 190.967 1.00 128.37 111 MET A N 1
ATOM 498 C CA . MET A 1 111 ? 208.798 213.358 192.302 1.00 128.37 111 MET A CA 1
ATOM 499 C C . MET A 1 111 ? 209.195 214.643 193.014 1.00 128.37 111 MET A C 1
ATOM 500 O O . MET A 1 111 ? 208.980 214.779 194.226 1.00 128.37 111 MET A O 1
ATOM 505 N N . ALA A 1 112 ? 209.784 215.593 192.284 1.00 125.25 112 ALA A N 1
ATOM 506 C CA . ALA A 1 112 ? 210.094 216.881 192.892 1.00 125.25 112 ALA A CA 1
ATOM 507 C C . ALA A 1 112 ? 208.837 217.525 193.464 1.00 125.25 112 ALA A C 1
ATOM 508 O O . ALA A 1 112 ? 208.829 217.989 194.612 1.00 125.25 112 ALA A O 1
ATOM 510 N N . CYS A 1 113 ? 207.750 217.530 192.687 1.00 129.74 113 CYS A N 1
ATOM 511 C CA . CYS A 1 113 ? 206.504 218.118 193.171 1.00 129.74 113 CYS A CA 1
ATOM 512 C C . CYS A 1 113 ? 205.950 217.358 194.371 1.00 129.74 113 CYS A C 1
ATOM 513 O O . CYS A 1 113 ? 205.498 217.972 195.345 1.00 129.74 113 CYS A O 1
ATOM 516 N N . PHE A 1 114 ? 205.970 216.024 194.320 1.00 132.09 114 PHE A N 1
ATOM 517 C CA . PHE A 1 114 ? 205.437 215.240 195.431 1.00 132.09 114 PHE A CA 1
ATOM 518 C C . PHE A 1 114 ? 206.172 215.535 196.730 1.00 132.09 114 PHE A C 1
ATOM 519 O O . PHE A 1 114 ? 205.543 215.777 197.770 1.00 132.09 114 PHE A O 1
ATOM 527 N N . PHE A 1 115 ? 207.503 215.519 196.696 1.00 126.66 115 PHE A N 1
ATOM 528 C CA . PHE A 1 115 ? 208.241 215.736 197.933 1.00 126.66 115 PHE A CA 1
ATOM 529 C C . PHE A 1 115 ? 208.176 217.189 198.388 1.00 126.66 115 PHE A C 1
ATOM 530 O O . PHE A 1 115 ? 208.175 217.448 199.595 1.00 126.66 115 PHE A O 1
ATOM 538 N N . ALA A 1 116 ? 208.064 218.147 197.462 1.00 126.03 116 ALA A N 1
ATOM 539 C CA . ALA A 1 116 ? 207.830 219.524 197.890 1.00 126.03 116 ALA A CA 1
ATOM 540 C C . ALA A 1 116 ? 206.488 219.659 198.601 1.00 126.03 116 ALA A C 1
ATOM 541 O O . ALA A 1 116 ? 206.377 220.363 199.613 1.00 126.03 116 ALA A O 1
ATOM 543 N N . LEU A 1 117 ? 205.455 218.988 198.089 1.00 127.88 117 LEU A N 1
ATOM 544 C CA . LEU A 1 117 ? 204.149 219.029 198.741 1.00 127.88 117 LEU A CA 1
ATOM 545 C C . LEU A 1 117 ? 204.204 218.407 200.130 1.00 127.88 117 LEU A C 1
ATOM 546 O O . LEU A 1 117 ? 203.673 218.975 201.096 1.00 127.88 117 LEU A O 1
ATOM 551 N N . MET A 1 118 ? 204.839 217.240 200.251 1.00 130.71 118 MET A N 1
ATOM 552 C CA . MET A 1 118 ? 204.961 216.613 201.564 1.00 130.71 118 MET A CA 1
ATOM 553 C C . MET A 1 118 ? 205.763 217.487 202.520 1.00 130.71 118 MET A C 1
ATOM 554 O O . MET A 1 118 ? 205.528 217.467 203.732 1.00 130.71 118 MET A O 1
ATOM 559 N N . SER A 1 119 ? 206.721 218.255 201.997 1.00 127.72 119 SER A N 1
ATOM 560 C CA . SER A 1 119 ? 207.430 219.206 202.844 1.00 127.72 119 SER A CA 1
ATOM 561 C C . SER A 1 119 ? 206.509 220.322 203.312 1.00 127.72 119 SER A C 1
ATOM 562 O O . SER A 1 119 ? 206.587 220.758 204.465 1.00 127.72 119 SER A O 1
ATOM 565 N N . LEU A 1 120 ? 205.636 220.806 202.428 1.00 126.60 120 LEU A N 1
ATOM 566 C CA . LEU A 1 120 ? 204.738 221.891 202.816 1.00 126.60 120 LEU A CA 1
ATOM 567 C C . LEU A 1 120 ? 203.728 221.440 203.862 1.00 126.60 120 LEU A C 1
ATOM 568 O O . LEU A 1 120 ? 203.352 222.225 204.739 1.00 126.60 120 LEU A O 1
ATOM 573 N N . ILE A 1 121 ? 203.262 220.192 203.786 1.00 128.65 121 ILE A N 1
ATOM 574 C CA . ILE A 1 121 ? 202.298 219.715 204.779 1.00 128.65 121 ILE A CA 1
ATOM 575 C C . ILE A 1 121 ? 202.940 219.644 206.162 1.00 128.65 121 ILE A C 1
ATOM 576 O O . ILE A 1 121 ? 202.426 220.205 207.135 1.00 128.65 121 ILE A O 1
ATOM 581 N N . MET A 1 122 ? 204.078 218.955 206.267 1.00 136.02 122 MET A N 1
ATOM 582 C CA . MET A 1 122 ? 204.701 218.653 207.558 1.00 136.02 122 MET A CA 1
ATOM 583 C C . MET A 1 122 ? 205.518 219.840 208.073 1.00 136.02 122 MET A C 1
ATOM 584 O O . MET A 1 122 ? 206.692 219.724 208.419 1.00 136.02 122 MET A O 1
ATOM 589 N N . LEU A 1 123 ? 204.874 220.999 208.133 1.00 134.44 123 LEU A N 1
ATOM 590 C CA . LEU A 1 123 ? 205.554 222.244 208.461 1.00 134.44 123 LEU A CA 1
ATOM 591 C C . LEU A 1 123 ? 205.090 222.728 209.824 1.00 134.44 123 LEU A C 1
ATOM 592 O O . LEU A 1 123 ? 203.885 222.835 210.073 1.00 134.44 123 LEU A O 1
ATOM 597 N N . GLY A 1 124 ? 206.046 223.008 210.706 1.00 146.07 124 GLY A N 1
ATOM 598 C CA . GLY A 1 124 ? 205.748 223.513 212.029 1.00 146.07 124 GLY A CA 1
ATOM 599 C C . GLY A 1 124 ? 205.548 222.462 213.098 1.00 146.07 124 GLY A C 1
ATOM 600 O O . GLY A 1 124 ? 205.261 222.823 214.246 1.00 146.07 124 GLY A O 1
ATOM 601 N N . VAL A 1 125 ? 205.692 221.178 212.766 1.00 152.96 125 VAL A N 1
ATOM 602 C CA . VAL A 1 125 ? 205.442 220.117 213.733 1.00 152.96 125 VAL A CA 1
ATOM 603 C C . VAL A 1 125 ? 206.459 220.194 214.864 1.00 152.96 125 VAL A C 1
ATOM 604 O O . VAL A 1 125 ? 207.634 220.521 214.651 1.00 152.96 125 VAL A O 1
ATOM 608 N N . LYS A 1 126 ? 206.000 219.920 216.085 1.00 163.16 126 LYS A N 1
ATOM 609 C CA . LYS A 1 126 ? 206.842 219.977 217.274 1.00 163.16 126 LYS A CA 1
ATOM 610 C C . LYS A 1 126 ? 207.039 218.621 217.933 1.00 163.16 126 LYS A C 1
ATOM 611 O O . LYS A 1 126 ? 208.176 218.222 218.193 1.00 163.16 126 LYS A O 1
ATOM 617 N N . SER A 1 127 ? 205.961 217.899 218.216 1.00 169.04 127 SER A N 1
ATOM 618 C CA . SER A 1 127 ? 206.038 216.629 218.919 1.00 169.04 127 SER A CA 1
ATOM 619 C C . SER A 1 127 ? 205.410 215.525 218.081 1.00 169.04 127 SER A C 1
ATOM 620 O O . SER A 1 127 ? 204.790 215.771 217.045 1.00 169.04 127 SER A O 1
ATOM 623 N N . SER A 1 128 ? 205.576 214.292 218.550 1.00 171.89 128 SER A N 1
ATOM 624 C CA . SER A 1 128 ? 205.005 213.131 217.881 1.00 171.89 128 SER A CA 1
ATOM 625 C C . SER A 1 128 ? 203.527 212.935 218.185 1.00 171.89 128 SER A C 1
ATOM 626 O O . SER A 1 128 ? 202.941 211.958 217.709 1.00 171.89 128 SER A O 1
ATOM 629 N N . ARG A 1 129 ? 202.915 213.820 218.967 1.00 172.67 129 ARG A N 1
ATOM 630 C CA . ARG A 1 129 ? 201.507 213.696 219.317 1.00 172.67 129 ARG A CA 1
ATOM 631 C C . ARG A 1 129 ? 200.589 214.496 218.402 1.00 172.67 129 ARG A C 1
ATOM 632 O O . ARG A 1 129 ? 199.367 214.414 218.556 1.00 172.67 129 ARG A O 1
ATOM 640 N N . ASP A 1 130 ? 201.138 215.264 217.464 1.00 163.75 130 ASP A N 1
ATOM 641 C CA . ASP A 1 130 ? 200.302 216.026 216.553 1.00 163.75 130 ASP A CA 1
ATOM 642 C C . ASP A 1 130 ? 199.515 215.089 215.639 1.00 163.75 130 ASP A C 1
ATOM 643 O O . ASP A 1 130 ? 199.982 213.998 215.305 1.00 163.75 130 ASP A O 1
ATOM 648 N N . PRO A 1 131 ? 198.310 215.492 215.227 1.00 158.64 131 PRO A N 1
ATOM 649 C CA . PRO A 1 131 ? 197.501 214.629 214.356 1.00 158.64 131 PRO A CA 1
ATOM 650 C C . PRO A 1 131 ? 198.118 214.386 212.992 1.00 158.64 131 PRO A C 1
ATOM 651 O O . PRO A 1 131 ? 197.726 213.424 212.321 1.00 158.64 131 PRO A O 1
ATOM 655 N N . ARG A 1 132 ? 199.060 215.221 212.559 1.00 147.78 132 ARG A N 1
ATOM 656 C CA . ARG A 1 132 ? 199.705 215.024 211.269 1.00 147.78 132 ARG A CA 1
ATOM 657 C C . ARG A 1 132 ? 200.738 213.908 211.293 1.00 147.78 132 ARG A C 1
ATOM 658 O O . ARG A 1 132 ? 201.156 213.450 210.227 1.00 147.78 132 ARG A O 1
ATOM 666 N N . SER A 1 133 ? 201.159 213.461 212.477 1.00 152.80 133 SER A N 1
ATOM 667 C CA . SER A 1 133 ? 202.057 212.315 212.543 1.00 152.80 133 SER A CA 1
ATOM 668 C C . SER A 1 133 ? 201.371 211.049 212.055 1.00 152.80 133 SER A C 1
ATOM 669 O O . SER A 1 133 ? 202.040 210.100 211.635 1.00 152.80 133 SER A O 1
ATOM 672 N N . HIS A 1 134 ? 200.040 211.015 212.110 1.00 158.88 134 HIS A N 1
ATOM 673 C CA . HIS A 1 134 ? 199.306 209.816 211.722 1.00 158.88 134 HIS A CA 1
ATOM 674 C C . HIS A 1 134 ? 199.286 209.625 210.212 1.00 158.88 134 HIS A C 1
ATOM 675 O O . HIS A 1 134 ? 199.119 208.496 209.737 1.00 158.88 134 HIS A O 1
ATOM 682 N N . ILE A 1 135 ? 199.432 210.704 209.441 1.00 152.30 135 ILE A N 1
ATOM 683 C CA . ILE A 1 135 ? 199.395 210.590 207.987 1.00 152.30 135 ILE A CA 1
ATOM 684 C C . ILE A 1 135 ? 200.775 210.352 207.382 1.00 152.30 135 ILE A C 1
ATOM 685 O O . ILE A 1 135 ? 200.869 209.951 206.214 1.00 152.30 135 ILE A O 1
ATOM 690 N N . GLN A 1 136 ? 201.846 210.562 208.141 1.00 152.36 136 GLN A N 1
ATOM 691 C CA . GLN A 1 136 ? 203.193 210.361 207.630 1.00 152.36 136 GLN A CA 1
ATOM 692 C C . GLN A 1 136 ? 203.666 208.919 207.768 1.00 152.36 136 GLN A C 1
ATOM 693 O O . GLN A 1 136 ? 204.700 208.558 207.198 1.00 152.36 136 GLN A O 1
ATOM 699 N N . ASN A 1 137 ? 202.913 208.071 208.461 1.00 157.69 137 ASN A N 1
ATOM 700 C CA . ASN A 1 137 ? 203.441 206.763 208.820 1.00 157.69 137 ASN A CA 1
ATOM 701 C C . ASN A 1 137 ? 202.561 205.617 208.340 1.00 157.69 137 ASN A C 1
ATOM 702 O O . ASN A 1 137 ? 203.030 204.481 208.226 1.00 157.69 137 ASN A O 1
ATOM 707 N N . ASN A 1 138 ? 201.290 205.891 208.058 1.00 164.50 138 ASN A N 1
ATOM 708 C CA . ASN A 1 138 ? 200.322 204.830 207.804 1.00 164.50 138 ASN A CA 1
ATOM 709 C C . ASN A 1 138 ? 200.013 204.636 206.322 1.00 164.50 138 ASN A C 1
ATOM 710 O O . ASN A 1 138 ? 200.202 203.541 205.785 1.00 164.50 138 ASN A O 1
ATOM 715 N N . PHE A 1 139 ? 199.541 205.680 205.647 1.00 164.60 139 PHE A N 1
ATOM 716 C CA . PHE A 1 139 ? 198.934 205.517 204.331 1.00 164.60 139 PHE A CA 1
ATOM 717 C C . PHE A 1 139 ? 199.971 205.441 203.218 1.00 164.60 139 PHE A C 1
ATOM 718 O O . PHE A 1 139 ? 200.260 206.450 202.569 1.00 164.60 139 PHE A O 1
ATOM 726 N N . TRP A 1 140 ? 200.536 204.256 202.986 1.00 162.07 140 TRP A N 1
ATOM 727 C CA . TRP A 1 140 ? 201.593 204.095 201.990 1.00 162.07 140 TRP A CA 1
ATOM 728 C C . TRP A 1 140 ? 201.093 203.927 200.555 1.00 162.07 140 TRP A C 1
ATOM 729 O O . TRP A 1 140 ? 201.626 204.589 199.650 1.00 162.07 140 TRP A O 1
ATOM 740 N N . PRO A 1 141 ? 200.116 203.048 200.283 1.00 165.88 141 PRO A N 1
ATOM 741 C CA . PRO A 1 141 ? 199.692 202.872 198.883 1.00 165.88 141 PRO A CA 1
ATOM 742 C C . PRO A 1 141 ? 199.175 204.151 198.257 1.00 165.88 141 PRO A C 1
ATOM 743 O O . PRO A 1 141 ? 199.417 204.402 197.068 1.00 165.88 141 PRO A O 1
ATOM 747 N N . LEU A 1 142 ? 198.468 204.972 199.034 1.00 161.94 142 LEU A N 1
ATOM 748 C CA . LEU A 1 142 ? 198.042 206.270 198.532 1.00 161.94 142 LEU A CA 1
ATOM 749 C C . LEU A 1 142 ? 199.237 207.113 198.116 1.00 161.94 142 LEU A C 1
ATOM 750 O O . LEU A 1 142 ? 199.201 207.773 197.076 1.00 161.94 142 LEU A O 1
ATOM 755 N N . LYS A 1 143 ? 200.310 207.095 198.908 1.00 155.15 143 LYS A N 1
ATOM 756 C CA . LYS A 1 143 ? 201.488 207.887 198.571 1.00 155.15 143 LYS A CA 1
ATOM 757 C C . LYS A 1 143 ? 202.151 207.377 197.297 1.00 155.15 143 LYS A C 1
ATOM 758 O O . LYS A 1 143 ? 202.528 208.174 196.423 1.00 155.15 143 LYS A O 1
ATOM 764 N N . PHE A 1 144 ? 202.305 206.055 197.173 1.00 162.42 144 PHE A N 1
ATOM 765 C CA . PHE A 1 144 ? 202.874 205.497 195.949 1.00 162.42 144 PHE A CA 1
ATOM 766 C C . PHE A 1 144 ? 202.055 205.912 194.737 1.00 162.42 144 PHE A C 1
ATOM 767 O O . PHE A 1 144 ? 202.602 206.350 193.716 1.00 162.42 144 PHE A O 1
ATOM 775 N N . LEU A 1 145 ? 200.732 205.777 194.835 1.00 163.19 145 LEU A N 1
ATOM 776 C CA . LEU A 1 145 ? 199.880 206.070 193.692 1.00 163.19 145 LEU A CA 1
ATOM 777 C C . LEU A 1 145 ? 199.851 207.561 193.386 1.00 163.19 145 LEU A C 1
ATOM 778 O O . LEU A 1 145 ? 199.765 207.947 192.221 1.00 163.19 145 LEU A O 1
ATOM 783 N N . ILE A 1 146 ? 199.950 208.417 194.405 1.00 155.83 146 ILE A N 1
ATOM 784 C CA . ILE A 1 146 ? 200.014 209.854 194.150 1.00 155.83 146 ILE A CA 1
ATOM 785 C C . ILE A 1 146 ? 201.291 210.204 193.400 1.00 155.83 146 ILE A C 1
ATOM 786 O O . ILE A 1 146 ? 201.270 210.967 192.428 1.00 155.83 146 ILE A O 1
ATOM 791 N N . CYS A 1 147 ? 202.418 209.689 193.897 1.00 154.36 147 CYS A N 1
ATOM 792 C CA . CYS A 1 147 ? 203.744 209.980 193.289 1.00 154.36 147 CYS A CA 1
ATOM 793 C C . CYS A 1 147 ? 203.748 209.556 191.817 1.00 154.36 147 CYS A C 1
ATOM 794 O O . CYS A 1 147 ? 204.022 210.414 190.957 1.00 154.36 147 CYS A O 1
ATOM 797 N N . PHE A 1 148 ? 203.440 208.285 191.549 1.00 161.36 148 PHE A N 1
ATOM 798 C CA . PHE A 1 148 ? 203.428 207.751 190.162 1.00 161.36 148 PHE A CA 1
ATOM 799 C C . PHE A 1 148 ? 202.367 208.492 189.339 1.00 161.36 148 PHE A C 1
ATOM 800 O O . PHE A 1 148 ? 202.656 208.841 188.180 1.00 161.36 148 PHE A O 1
ATOM 808 N N . GLY A 1 149 ? 201.199 208.754 189.933 1.00 153.68 149 GLY A N 1
ATOM 809 C CA . GLY A 1 149 ? 200.143 209.512 189.233 1.00 153.68 149 GLY A CA 1
ATOM 810 C C . GLY A 1 149 ? 200.704 210.828 188.722 1.00 153.68 149 GLY A C 1
ATOM 811 O O . GLY A 1 149 ? 200.498 211.144 187.535 1.00 153.68 149 GLY A O 1
ATOM 812 N N . ALA A 1 150 ? 201.411 211.551 189.595 1.00 148.28 150 ALA A N 1
ATOM 813 C CA . ALA A 1 150 ? 202.060 212.812 189.259 1.00 148.28 150 ALA A CA 1
ATOM 814 C C . ALA A 1 150 ? 203.034 212.634 188.105 1.00 148.28 150 ALA A C 1
ATOM 815 O O . ALA A 1 150 ? 203.084 213.466 187.194 1.00 148.28 150 ALA A O 1
ATOM 817 N N . ALA A 1 151 ? 203.815 211.551 188.124 1.00 145.61 151 ALA A N 1
ATOM 818 C CA . ALA A 1 151 ? 204.729 211.284 187.013 1.00 145.61 151 ALA A CA 1
ATOM 819 C C . ALA A 1 151 ? 203.967 211.101 185.702 1.00 145.61 151 ALA A C 1
ATOM 820 O O . ALA A 1 151 ? 204.313 211.696 184.670 1.00 145.61 151 ALA A O 1
ATOM 822 N N . ILE A 1 152 ? 202.919 210.273 185.728 1.00 150.26 152 ILE A N 1
ATOM 823 C CA . ILE A 1 152 ? 202.150 209.992 184.519 1.00 150.26 152 ILE A CA 1
ATOM 824 C C . ILE A 1 152 ? 201.464 211.254 184.008 1.00 150.26 152 ILE A C 1
ATOM 825 O O . ILE A 1 152 ? 201.369 211.475 182.797 1.00 150.26 152 ILE A O 1
ATOM 830 N N . GLY A 1 153 ? 200.971 212.101 184.913 1.00 145.61 153 GLY A N 1
ATOM 831 C CA . GLY A 1 153 ? 200.383 213.354 184.480 1.00 145.61 153 GLY A CA 1
ATOM 832 C C . GLY A 1 153 ? 201.404 214.318 183.916 1.00 145.61 153 GLY A C 1
ATOM 833 O O . GLY A 1 153 ? 201.115 215.042 182.961 1.00 145.61 153 GLY A O 1
ATOM 834 N N . ALA A 1 154 ? 202.609 214.338 184.486 1.00 140.89 154 ALA A N 1
ATOM 835 C CA . ALA A 1 154 ? 203.627 215.265 184.014 1.00 140.89 154 ALA A CA 1
ATOM 836 C C . ALA A 1 154 ? 204.171 214.860 182.656 1.00 140.89 154 ALA A C 1
ATOM 837 O O . ALA A 1 154 ? 204.669 215.713 181.916 1.00 140.89 154 ALA A O 1
ATOM 839 N N . ILE A 1 155 ? 204.104 213.570 182.316 1.00 140.96 155 ILE A N 1
ATOM 840 C CA . ILE A 1 155 ? 204.628 213.146 181.017 1.00 140.96 155 ILE A CA 1
ATOM 841 C C . ILE A 1 155 ? 203.875 213.820 179.871 1.00 140.96 155 ILE A C 1
ATOM 842 O O . ILE A 1 155 ? 204.392 213.913 178.753 1.00 140.96 155 ILE A O 1
ATOM 847 N N . PHE A 1 156 ? 202.650 214.291 180.118 1.00 142.26 156 PHE A N 1
ATOM 848 C CA . PHE A 1 156 ? 201.853 214.969 179.099 1.00 142.26 156 PHE A CA 1
ATOM 849 C C . PHE A 1 156 ? 202.246 216.424 178.868 1.00 142.26 156 PHE A C 1
ATOM 850 O O . PHE A 1 156 ? 201.666 217.060 177.983 1.00 142.26 156 PHE A O 1
ATOM 858 N N . ILE A 1 157 ? 203.189 216.971 179.628 1.00 138.52 157 ILE A N 1
ATOM 859 C CA . ILE A 1 157 ? 203.577 218.371 179.467 1.00 138.52 157 ILE A CA 1
ATOM 860 C C . ILE A 1 157 ? 204.322 218.535 178.149 1.00 138.52 157 ILE A C 1
ATOM 861 O O . ILE A 1 157 ? 205.331 217.855 177.921 1.00 138.52 157 ILE A O 1
ATOM 866 N N . PRO A 1 158 ? 203.864 219.407 177.258 1.00 142.73 158 PRO A N 1
ATOM 867 C CA . PRO A 1 158 ? 204.517 219.551 175.956 1.00 142.73 158 PRO A CA 1
ATOM 868 C C . PRO A 1 158 ? 205.809 220.340 176.068 1.00 142.73 158 PRO A C 1
ATOM 869 O O . PRO A 1 158 ? 206.140 220.922 177.101 1.00 142.73 158 PRO A O 1
ATOM 873 N N . ASP A 1 159 ? 206.536 220.360 174.961 1.00 151.54 159 ASP A N 1
ATOM 874 C CA . ASP A 1 159 ? 207.821 221.026 174.871 1.00 151.54 159 ASP A CA 1
ATOM 875 C C . ASP A 1 159 ? 207.648 222.458 174.366 1.00 151.54 159 ASP A C 1
ATOM 876 O O . ASP A 1 159 ? 206.588 222.851 173.878 1.00 151.54 159 ASP A O 1
ATOM 881 N N . GLY A 1 160 ? 208.714 223.242 174.490 1.00 149.32 160 GLY A N 1
ATOM 882 C CA . GLY A 1 160 ? 208.755 224.579 173.934 1.00 149.32 160 GLY A CA 1
ATOM 883 C C . GLY A 1 160 ? 209.244 225.640 174.896 1.00 149.32 160 GLY A C 1
ATOM 884 O O . GLY A 1 160 ? 209.973 226.552 174.499 1.00 149.32 160 GLY A O 1
ATOM 885 N N . SER A 1 161 ? 208.859 225.536 176.166 1.00 145.06 161 SER A N 1
ATOM 886 C CA . SER A 1 161 ? 209.389 226.440 177.177 1.00 145.06 161 SER A CA 1
ATOM 887 C C . SER A 1 161 ? 209.627 225.744 178.509 1.00 145.06 161 SER A C 1
ATOM 888 O O . SER A 1 161 ? 209.918 226.423 179.499 1.00 145.06 161 SER A O 1
ATOM 891 N N . PHE A 1 162 ? 209.496 224.420 178.569 1.00 134.30 162 PHE A N 1
ATOM 892 C CA . PHE A 1 162 ? 209.625 223.707 179.832 1.00 134.30 162 PHE A CA 1
ATOM 893 C C . PHE A 1 162 ? 211.077 223.360 180.140 1.00 134.30 162 PHE A C 1
ATOM 894 O O . PHE A 1 162 ? 211.439 223.181 181.308 1.00 134.30 162 PHE A O 1
ATOM 902 N N . GLY A 1 163 ? 211.914 223.250 179.115 1.00 136.35 163 GLY A N 1
ATOM 903 C CA . GLY A 1 163 ? 213.277 222.804 179.283 1.00 136.35 163 GLY A CA 1
ATOM 904 C C . GLY A 1 163 ? 214.143 223.709 180.138 1.00 136.35 163 GLY A C 1
ATOM 905 O O . GLY A 1 163 ? 214.555 223.343 181.244 1.00 136.35 163 GLY A O 1
ATOM 906 N N . PRO A 1 164 ? 214.437 224.913 179.640 1.00 131.44 164 PRO A N 1
ATOM 907 C CA . PRO A 1 164 ? 215.443 225.758 180.315 1.00 131.44 164 PRO A CA 1
ATOM 908 C C . PRO A 1 164 ? 215.111 226.122 181.755 1.00 131.44 164 PRO A C 1
ATOM 909 O O . PRO A 1 164 ? 216.022 226.198 182.597 1.00 131.44 164 PRO A O 1
ATOM 913 N N . ALA A 1 165 ? 213.839 226.365 182.066 1.00 129.20 165 ALA A N 1
ATOM 914 C CA . ALA A 1 165 ? 213.469 226.643 183.449 1.00 129.20 165 ALA A CA 1
ATOM 915 C C . ALA A 1 165 ? 213.885 225.494 184.356 1.00 129.20 165 ALA A C 1
ATOM 916 O O . ALA A 1 165 ? 214.485 225.700 185.423 1.00 129.20 165 ALA A O 1
ATOM 918 N N . MET A 1 166 ? 213.597 224.267 183.926 1.00 129.87 166 MET A N 1
ATOM 919 C CA . MET A 1 166 ? 214.003 223.108 184.702 1.00 129.87 166 MET A CA 1
ATOM 920 C C . MET A 1 166 ? 215.512 222.937 184.704 1.00 129.87 166 MET A C 1
ATOM 921 O O . MET A 1 166 ? 216.061 222.413 185.672 1.00 129.87 166 MET A O 1
ATOM 926 N N . MET A 1 167 ? 216.204 223.377 183.653 1.00 127.98 167 MET A N 1
ATOM 927 C CA . MET A 1 167 ? 217.661 223.330 183.705 1.00 127.98 167 MET A CA 1
ATOM 928 C C . MET A 1 167 ? 218.190 224.197 184.840 1.00 127.98 167 MET A C 1
ATOM 929 O O . MET A 1 167 ? 219.071 223.773 185.598 1.00 127.98 167 MET A O 1
ATOM 934 N N . TRP A 1 168 ? 217.655 225.410 184.987 1.00 121.62 168 TRP A N 1
ATOM 935 C CA . TRP A 1 168 ? 218.137 226.278 186.063 1.00 121.62 168 TRP A CA 1
ATOM 936 C C . TRP A 1 168 ? 217.760 225.731 187.437 1.00 121.62 168 TRP A C 1
ATOM 937 O O . TRP A 1 168 ? 218.582 225.745 188.371 1.00 121.62 168 TRP A O 1
ATOM 948 N N . VAL A 1 169 ? 216.521 225.251 187.583 1.00 118.30 169 VAL A N 1
ATOM 949 C CA . VAL A 1 169 ? 216.123 224.646 188.853 1.00 118.30 169 VAL A CA 1
ATOM 950 C C . VAL A 1 169 ? 217.020 223.459 189.180 1.00 118.30 169 VAL A C 1
ATOM 951 O O . VAL A 1 169 ? 217.418 223.259 190.336 1.00 118.30 169 VAL A O 1
ATOM 955 N N . GLY A 1 170 ? 217.370 222.667 188.168 1.00 121.45 170 GLY A N 1
ATOM 956 C CA . GLY A 1 170 ? 218.236 221.528 188.398 1.00 121.45 170 GLY A CA 1
ATOM 957 C C . GLY A 1 170 ? 219.638 221.938 188.795 1.00 121.45 170 GLY A C 1
ATOM 958 O O . GLY A 1 170 ? 220.272 221.272 189.613 1.00 121.45 170 GLY A O 1
ATOM 959 N N . LEU A 1 171 ? 220.145 223.032 188.221 1.00 120.15 171 LEU A N 1
ATOM 960 C CA . LEU A 1 171 ? 221.454 223.528 188.638 1.00 120.15 171 LEU A CA 1
ATOM 961 C C . LEU A 1 171 ? 221.451 223.899 190.116 1.00 120.15 171 LEU A C 1
ATOM 962 O O . LEU A 1 171 ? 222.362 223.526 190.869 1.00 120.15 171 LEU A O 1
ATOM 967 N N . ILE A 1 172 ? 220.431 224.643 190.548 1.00 121.18 172 ILE A N 1
ATOM 968 C CA . ILE A 1 172 ? 220.361 225.040 191.956 1.00 121.18 172 ILE A CA 1
ATOM 969 C C . ILE A 1 172 ? 220.268 223.810 192.856 1.00 121.18 172 ILE A C 1
ATOM 970 O O . ILE A 1 172 ? 220.991 223.686 193.858 1.00 121.18 172 ILE A O 1
ATOM 975 N N . GLY A 1 173 ? 219.373 222.882 192.511 1.00 120.50 173 GLY A N 1
ATOM 976 C CA . GLY A 1 173 ? 219.233 221.673 193.306 1.00 120.50 173 GLY A CA 1
ATOM 977 C C . GLY A 1 173 ? 220.506 220.850 193.346 1.00 120.50 173 GLY A C 1
ATOM 978 O O . GLY A 1 173 ? 220.845 220.263 194.375 1.00 120.50 173 GLY A O 1
ATOM 979 N N . GLY A 1 174 ? 221.230 220.796 192.228 1.00 122.71 174 GLY A N 1
ATOM 980 C CA . GLY A 1 174 ? 222.475 220.055 192.198 1.00 122.71 174 GLY A CA 1
ATOM 981 C C . GLY A 1 174 ? 223.525 220.656 193.106 1.00 122.71 174 GLY A C 1
ATOM 982 O O . GLY A 1 174 ? 224.219 219.936 193.824 1.00 122.71 174 GLY A O 1
ATOM 983 N N . LEU A 1 175 ? 223.663 221.984 193.080 1.00 118.66 175 LEU A N 1
ATOM 984 C CA . LEU A 1 175 ? 224.555 222.643 194.030 1.00 118.66 175 LEU A CA 1
ATOM 985 C C . LEU A 1 175 ? 224.203 222.259 195.465 1.00 118.66 175 LEU A C 1
ATOM 986 O O . LEU A 1 175 ? 225.070 221.822 196.248 1.00 118.66 175 LEU A O 1
ATOM 991 N N . ALA A 1 176 ? 222.922 222.399 195.818 1.00 118.30 176 ALA A N 1
ATOM 992 C CA . ALA A 1 176 ? 222.502 222.110 197.186 1.00 118.30 176 ALA A CA 1
ATOM 993 C C . ALA A 1 176 ? 222.833 220.673 197.574 1.00 118.30 176 ALA A C 1
ATOM 994 O O . ALA A 1 176 ? 223.405 220.419 198.643 1.00 118.30 176 ALA A O 1
ATOM 996 N N . PHE A 1 177 ? 222.499 219.715 196.710 1.00 119.69 177 PHE A N 1
ATOM 997 C CA . PHE A 1 177 ? 222.683 218.322 197.096 1.00 119.69 177 PHE A CA 1
ATOM 998 C C . PHE A 1 177 ? 224.151 217.921 197.101 1.00 119.69 177 PHE A C 1
ATOM 999 O O . PHE A 1 177 ? 224.543 217.065 197.899 1.00 119.69 177 PHE A O 1
ATOM 1007 N N . ILE A 1 178 ? 224.975 218.499 196.222 1.00 116.42 178 ILE A N 1
ATOM 1008 C CA . ILE A 1 178 ? 226.409 218.234 196.297 1.00 116.42 178 ILE A CA 1
ATOM 1009 C C . ILE A 1 178 ? 226.947 218.657 197.655 1.00 116.42 178 ILE A C 1
ATOM 1010 O O . ILE A 1 178 ? 227.693 217.912 198.308 1.00 116.42 178 ILE A O 1
ATOM 1015 N N . LEU A 1 179 ? 226.571 219.857 198.111 1.00 115.93 179 LEU A N 1
ATOM 1016 C CA . LEU A 1 179 ? 227.061 220.292 199.418 1.00 115.93 179 LEU A CA 1
ATOM 1017 C C . LEU A 1 179 ? 226.540 219.390 200.538 1.00 115.93 179 LEU A C 1
ATOM 1018 O O . LEU A 1 179 ? 227.281 219.051 201.477 1.00 115.93 179 LEU A O 1
ATOM 1023 N N . VAL A 1 180 ? 225.274 218.975 200.450 1.00 116.16 180 VAL A N 1
ATOM 1024 C CA . VAL A 1 180 ? 224.714 218.089 201.470 1.00 116.16 180 VAL A CA 1
ATOM 1025 C C . VAL A 1 180 ? 225.497 216.783 201.538 1.00 116.16 180 VAL A C 1
ATOM 1026 O O . VAL A 1 180 ? 225.849 216.303 202.625 1.00 116.16 180 VAL A O 1
ATOM 1030 N N . GLN A 1 181 ? 225.781 216.181 200.383 1.00 117.90 181 GLN A N 1
ATOM 1031 C CA . GLN A 1 181 ? 226.470 214.900 200.430 1.00 117.90 181 GLN A CA 1
ATOM 1032 C C . GLN A 1 181 ? 227.923 215.069 200.853 1.00 117.90 181 GLN A C 1
ATOM 1033 O O . GLN A 1 181 ? 228.500 214.147 201.438 1.00 117.90 181 GLN A O 1
ATOM 1039 N N . LEU A 1 182 ? 228.523 216.239 200.619 1.00 120.94 182 LEU A N 1
ATOM 1040 C CA . LEU A 1 182 ? 229.848 216.475 201.189 1.00 120.94 182 LEU A CA 1
ATOM 1041 C C . LEU A 1 182 ? 229.798 216.465 202.711 1.00 120.94 182 LEU A C 1
ATOM 1042 O O . LEU A 1 182 ? 230.659 215.867 203.372 1.00 120.94 182 LEU A O 1
ATOM 1047 N N . VAL A 1 183 ? 228.804 217.145 203.288 1.00 121.01 183 VAL A N 1
ATOM 1048 C CA . VAL A 1 183 ? 228.671 217.134 204.745 1.00 121.01 183 VAL A CA 1
ATOM 1049 C C . VAL A 1 183 ? 228.487 215.709 205.254 1.00 121.01 183 VAL A C 1
ATOM 1050 O O . VAL A 1 183 ? 229.081 215.310 206.268 1.00 121.01 183 VAL A O 1
ATOM 1054 N N . ILE A 1 184 ? 227.670 214.917 204.555 1.00 122.60 184 ILE A N 1
ATOM 1055 C CA . ILE A 1 184 ? 227.439 213.535 204.978 1.00 122.60 184 ILE A CA 1
ATOM 1056 C C . ILE A 1 184 ? 228.733 212.730 204.928 1.00 122.60 184 ILE A C 1
ATOM 1057 O O . ILE A 1 184 ? 229.025 211.940 205.836 1.00 122.60 184 ILE A O 1
ATOM 1062 N N . ILE A 1 185 ? 229.532 212.918 203.876 1.00 123.72 185 ILE A N 1
ATOM 1063 C CA . ILE A 1 185 ? 230.791 212.185 203.759 1.00 123.72 185 ILE A CA 1
ATOM 1064 C C . ILE A 1 185 ? 231.745 212.563 204.884 1.00 123.72 185 ILE A C 1
ATOM 1065 O O . ILE A 1 185 ? 232.417 211.700 205.462 1.00 123.72 185 ILE A O 1
ATOM 1070 N N . VAL A 1 186 ? 231.821 213.853 205.217 1.00 132.94 186 VAL A N 1
ATOM 1071 C CA . VAL A 1 186 ? 232.715 214.276 206.295 1.00 132.94 186 VAL A CA 1
ATOM 1072 C C . VAL A 1 186 ? 232.282 213.668 207.623 1.00 132.94 186 VAL A C 1
ATOM 1073 O O . VAL A 1 186 ? 233.114 213.180 208.404 1.00 132.94 186 VAL A O 1
ATOM 1077 N N . ASP A 1 187 ? 230.977 213.689 207.906 1.00 140.18 187 ASP A N 1
ATOM 1078 C CA . ASP A 1 187 ? 230.488 213.095 209.148 1.00 140.18 187 ASP A CA 1
ATOM 1079 C C . ASP A 1 187 ? 230.797 211.604 209.208 1.00 140.18 187 ASP A C 1
ATOM 1080 O O . ASP A 1 187 ? 231.236 211.087 210.245 1.00 140.18 187 ASP A O 1
ATOM 1085 N N . PHE A 1 188 ? 230.562 210.893 208.104 1.00 139.94 188 PHE A N 1
ATOM 1086 C CA . PHE A 1 188 ? 230.861 209.466 208.065 1.00 139.94 188 PHE A CA 1
ATOM 1087 C C . PHE A 1 188 ? 232.339 209.197 208.299 1.00 139.94 188 PHE A C 1
ATOM 1088 O O . PHE A 1 188 ? 232.699 208.245 209.000 1.00 139.94 188 PHE A O 1
ATOM 1096 N N . ALA A 1 189 ? 233.213 210.010 207.704 1.00 143.12 189 ALA A N 1
ATOM 1097 C CA . ALA A 1 189 ? 234.645 209.808 207.894 1.00 143.12 189 ALA A CA 1
ATOM 1098 C C . ALA A 1 189 ? 235.039 210.006 209.350 1.00 143.12 189 ALA A C 1
ATOM 1099 O O . ALA A 1 189 ? 235.797 209.203 209.909 1.00 143.12 189 ALA A O 1
ATOM 1101 N N . HIS A 1 190 ? 234.544 211.078 209.978 1.00 153.51 190 HIS A N 1
ATOM 1102 C CA . HIS A 1 190 ? 234.795 211.272 211.405 1.00 153.51 190 HIS A CA 1
ATOM 1103 C C . HIS A 1 190 ? 234.351 210.060 212.213 1.00 153.51 190 HIS A C 1
ATOM 1104 O O . HIS A 1 190 ? 235.113 209.533 213.035 1.00 153.51 190 HIS A O 1
ATOM 1111 N N . SER A 1 191 ? 233.115 209.607 211.992 1.00 153.89 191 SER A N 1
ATOM 1112 C CA . SER A 1 191 ? 232.586 208.488 212.765 1.00 153.89 191 SER A CA 1
ATOM 1113 C C . SER A 1 191 ? 233.443 207.240 212.592 1.00 153.89 191 SER A C 1
ATOM 1114 O O . SER A 1 191 ? 233.829 206.597 213.575 1.00 153.89 191 SER A O 1
ATOM 1117 N N . LEU A 1 192 ? 233.758 206.889 211.344 1.00 155.61 192 LEU A N 1
ATOM 1118 C CA . LEU A 1 192 ? 234.518 205.671 211.082 1.00 155.61 192 LEU A CA 1
ATOM 1119 C C . LEU A 1 192 ? 235.910 205.737 211.693 1.00 155.61 192 LEU A C 1
ATOM 1120 O O . LEU A 1 192 ? 236.363 204.775 212.331 1.00 155.61 192 LEU A O 1
ATOM 1125 N N . ALA A 1 193 ? 236.613 206.856 211.499 1.00 161.96 193 ALA A N 1
ATOM 1126 C CA . ALA A 1 193 ? 237.966 206.971 212.029 1.00 161.96 193 ALA A CA 1
ATOM 1127 C C . ALA A 1 193 ? 237.963 206.896 213.547 1.00 161.96 193 ALA A C 1
ATOM 1128 O O . ALA A 1 193 ? 238.778 206.182 214.144 1.00 161.96 193 ALA A O 1
ATOM 1130 N N . GLU A 1 194 ? 237.049 207.626 214.193 1.00 170.91 194 GLU A N 1
ATOM 1131 C CA . GLU A 1 194 ? 236.971 207.565 215.647 1.00 170.91 194 GLU A CA 1
ATOM 1132 C C . GLU A 1 194 ? 236.690 206.150 216.125 1.00 170.91 194 GLU A C 1
ATOM 1133 O O . GLU A 1 194 ? 237.340 205.668 217.060 1.00 170.91 194 GLU A O 1
ATOM 1139 N N . ASN A 1 195 ? 235.743 205.461 215.484 1.00 172.82 195 ASN A N 1
ATOM 1140 C CA . ASN A 1 195 ? 235.371 204.126 215.937 1.00 172.82 195 ASN A CA 1
ATOM 1141 C C . ASN A 1 195 ? 236.544 203.162 215.820 1.00 172.82 195 ASN A C 1
ATOM 1142 O O . ASN A 1 195 ? 236.862 202.437 216.771 1.00 172.82 195 ASN A O 1
ATOM 1147 N N . TRP A 1 196 ? 237.208 203.143 214.660 1.00 171.78 196 TRP A N 1
ATOM 1148 C CA . TRP A 1 196 ? 238.332 202.225 214.498 1.00 171.78 196 TRP A CA 1
ATOM 1149 C C . TRP A 1 196 ? 239.481 202.565 215.437 1.00 171.78 196 TRP A C 1
ATOM 1150 O O . TRP A 1 196 ? 240.075 201.663 216.037 1.00 171.78 196 TRP A O 1
ATOM 1161 N N . ILE A 1 197 ? 239.807 203.849 215.600 1.00 174.53 197 ILE A N 1
ATOM 1162 C CA . ILE A 1 197 ? 240.925 204.203 216.469 1.00 174.53 197 ILE A CA 1
ATOM 1163 C C . ILE A 1 197 ? 240.625 203.819 217.913 1.00 174.53 197 ILE A C 1
ATOM 1164 O O . ILE A 1 197 ? 241.493 203.297 218.622 1.00 174.53 197 ILE A O 1
ATOM 1169 N N . GLU A 1 198 ? 239.392 204.050 218.372 1.00 179.35 198 GLU A N 1
ATOM 1170 C CA . GLU A 1 198 ? 239.096 203.792 219.777 1.00 179.35 198 GLU A CA 1
ATOM 1171 C C . GLU A 1 198 ? 238.963 202.298 220.058 1.00 179.35 198 GLU A C 1
ATOM 1172 O O . GLU A 1 198 ? 239.398 201.824 221.114 1.00 179.35 198 GLU A O 1
ATOM 1178 N N . SER A 1 199 ? 238.369 201.535 219.136 1.00 182.98 199 SER A N 1
ATOM 1179 C CA . SER A 1 199 ? 238.074 200.140 219.441 1.00 182.98 199 SER A CA 1
ATOM 1180 C C . SER A 1 199 ? 239.186 199.191 219.015 1.00 182.98 199 SER A C 1
ATOM 1181 O O . SER A 1 199 ? 239.285 198.085 219.557 1.00 182.98 199 SER A O 1
ATOM 1184 N N . ALA A 1 200 ? 240.024 199.584 218.058 1.00 190.42 200 ALA A N 1
ATOM 1185 C CA . ALA A 1 200 ? 240.929 198.640 217.420 1.00 190.42 200 ALA A CA 1
ATOM 1186 C C . ALA A 1 200 ? 242.374 198.751 217.877 1.00 190.42 200 ALA A C 1
ATOM 1187 O O . ALA A 1 200 ? 243.073 197.734 217.911 1.00 190.42 200 ALA A O 1
ATOM 1189 N N . GLU A 1 201 ? 242.847 199.951 218.221 1.00 196.62 201 GLU A N 1
ATOM 1190 C CA . GLU A 1 201 ? 244.269 200.137 218.490 1.00 196.62 201 GLU A CA 1
ATOM 1191 C C . GLU A 1 201 ? 244.756 199.315 219.680 1.00 196.62 201 GLU A C 1
ATOM 1192 O O . GLU A 1 201 ? 245.969 199.131 219.830 1.00 196.62 201 GLU A O 1
ATOM 1198 N N . ASN A 1 202 ? 243.848 198.799 220.512 1.00 197.46 202 ASN A N 1
ATOM 1199 C CA . ASN A 1 202 ? 244.252 197.839 221.533 1.00 197.46 202 ASN A CA 1
ATOM 1200 C C . ASN A 1 202 ? 244.783 196.554 220.910 1.00 197.46 202 ASN A C 1
ATOM 1201 O O . ASN A 1 202 ? 245.580 195.843 221.534 1.00 197.46 202 ASN A O 1
ATOM 1206 N N . SER A 1 203 ? 244.354 196.241 219.692 1.00 197.96 203 SER A N 1
ATOM 1207 C CA . SER A 1 203 ? 244.788 195.065 218.951 1.00 197.96 203 SER A CA 1
ATOM 1208 C C . SER A 1 203 ? 245.485 195.496 217.663 1.00 197.96 203 SER A C 1
ATOM 1209 O O . SER A 1 203 ? 245.690 196.684 217.405 1.00 197.96 203 SER A O 1
ATOM 1212 N N . ARG A 1 204 ? 245.855 194.507 216.851 1.00 196.58 204 ARG A N 1
ATOM 1213 C CA . ARG A 1 204 ? 246.505 194.740 215.569 1.00 196.58 204 ARG A CA 1
ATOM 1214 C C . ARG A 1 204 ? 245.627 194.348 214.388 1.00 196.58 204 ARG A C 1
ATOM 1215 O O . ARG A 1 204 ? 246.102 194.343 213.249 1.00 196.58 204 ARG A O 1
ATOM 1223 N N . GLY A 1 205 ? 244.357 194.022 214.632 1.00 193.89 205 GLY A N 1
ATOM 1224 C CA . GLY A 1 205 ? 243.520 193.503 213.562 1.00 193.89 205 GLY A CA 1
ATOM 1225 C C . GLY A 1 205 ? 243.143 194.558 212.540 1.00 193.89 205 GLY A C 1
ATOM 1226 O O . GLY A 1 205 ? 243.251 194.335 211.331 1.00 193.89 205 GLY A O 1
ATOM 1227 N N . TYR A 1 206 ? 242.700 195.725 213.009 1.00 190.74 206 TYR A N 1
ATOM 1228 C CA . TYR A 1 206 ? 242.149 196.745 212.132 1.00 190.74 206 TYR A CA 1
ATOM 1229 C C . TYR A 1 206 ? 243.129 197.855 211.784 1.00 190.74 206 TYR A C 1
ATOM 1230 O O . TYR A 1 206 ? 242.853 198.628 210.860 1.00 190.74 206 TYR A O 1
ATOM 1239 N N . TYR A 1 207 ? 244.256 197.961 212.492 1.00 190.47 207 TYR A N 1
ATOM 1240 C CA . TYR A 1 207 ? 245.213 199.026 212.202 1.00 190.47 207 TYR A CA 1
ATOM 1241 C C . TYR A 1 207 ? 245.733 198.929 210.774 1.00 190.47 207 TYR A C 1
ATOM 1242 O O . TYR A 1 207 ? 245.879 199.948 210.083 1.00 190.47 207 TYR A O 1
ATOM 1251 N N . TYR A 1 208 ? 246.003 197.707 210.309 1.00 189.52 208 TYR A N 1
ATOM 1252 C CA . TYR A 1 208 ? 246.454 197.522 208.935 1.00 189.52 208 TYR A CA 1
ATOM 1253 C C . TYR A 1 208 ? 245.414 198.033 207.948 1.00 189.52 208 TYR A C 1
ATOM 1254 O O . TYR A 1 208 ? 245.748 198.734 206.988 1.00 189.52 208 TYR A O 1
ATOM 1263 N N . ALA A 1 209 ? 244.141 197.699 208.174 1.00 181.47 209 ALA A N 1
ATOM 1264 C CA . ALA A 1 209 ? 243.084 198.206 207.304 1.00 181.47 209 ALA A CA 1
ATOM 1265 C C . ALA A 1 209 ? 242.933 199.715 207.446 1.00 181.47 209 ALA A C 1
ATOM 1266 O O . ALA A 1 209 ? 242.652 200.415 206.464 1.00 181.47 209 ALA A O 1
ATOM 1268 N N . LEU A 1 210 ? 243.118 200.234 208.663 1.00 177.08 210 LEU A N 1
ATOM 1269 C CA . LEU A 1 210 ? 243.038 201.673 208.882 1.00 177.08 210 LEU A CA 1
ATOM 1270 C C . LEU A 1 210 ? 244.087 202.423 208.074 1.00 177.08 210 LEU A C 1
ATOM 1271 O O . LEU A 1 210 ? 243.844 203.559 207.653 1.00 177.08 210 LEU A O 1
ATOM 1276 N N . ALA A 1 211 ? 245.256 201.819 207.855 1.00 176.82 211 ALA A N 1
ATOM 1277 C CA . ALA A 1 211 ? 246.237 202.452 206.977 1.00 176.82 211 ALA A CA 1
ATOM 1278 C C . ALA A 1 211 ? 245.951 202.157 205.508 1.00 176.82 211 ALA A C 1
ATOM 1279 O O . ALA A 1 211 ? 246.177 203.012 204.639 1.00 176.82 211 ALA A O 1
ATOM 1281 N N . GLY A 1 212 ? 245.451 200.956 205.215 1.00 170.87 212 GLY A N 1
ATOM 1282 C CA . GLY A 1 212 ? 245.265 200.559 203.831 1.00 170.87 212 GLY A CA 1
ATOM 1283 C C . GLY A 1 212 ? 244.175 201.344 203.131 1.00 170.87 212 GLY A C 1
ATOM 1284 O O . GLY A 1 212 ? 244.291 201.652 201.943 1.00 170.87 212 GLY A O 1
ATOM 1285 N N . VAL A 1 213 ? 243.103 201.678 203.852 1.00 165.66 213 VAL A N 1
ATOM 1286 C CA . VAL A 1 213 ? 242.021 202.451 203.245 1.00 165.66 213 VAL A CA 1
ATOM 1287 C C . VAL A 1 213 ? 242.539 203.801 202.764 1.00 165.66 213 VAL A C 1
ATOM 1288 O O . VAL A 1 213 ? 242.310 204.203 201.615 1.00 165.66 213 VAL A O 1
ATOM 1292 N N . THR A 1 214 ? 243.258 204.517 203.631 1.00 162.59 214 THR A N 1
ATOM 1293 C CA . THR A 1 214 ? 243.746 205.835 203.242 1.00 162.59 214 THR A CA 1
ATOM 1294 C C . THR A 1 214 ? 244.828 205.732 202.174 1.00 162.59 214 THR A C 1
ATOM 1295 O O . THR A 1 214 ? 244.896 206.581 201.275 1.00 162.59 214 THR A O 1
ATOM 1299 N N . LEU A 1 215 ? 245.657 204.684 202.218 1.00 161.59 215 LEU A N 1
ATOM 1300 C CA . LEU A 1 215 ? 246.655 204.520 201.166 1.00 161.59 215 LEU A CA 1
ATOM 1301 C C . LEU A 1 215 ? 245.994 204.282 199.813 1.00 161.59 215 LEU A C 1
ATOM 1302 O O . LEU A 1 215 ? 246.390 204.878 198.801 1.00 161.59 215 LEU A O 1
ATOM 1307 N N . LEU A 1 216 ? 244.971 203.425 199.779 1.00 160.61 216 LEU A N 1
ATOM 1308 C CA . LEU A 1 216 ? 244.286 203.132 198.526 1.00 160.61 216 LEU A CA 1
ATOM 1309 C C . LEU A 1 216 ? 243.566 204.364 197.996 1.00 160.61 216 LEU A C 1
ATOM 1310 O O . LEU A 1 216 ? 243.580 204.631 196.787 1.00 160.61 216 LEU A O 1
ATOM 1315 N N . CYS A 1 217 ? 242.945 205.144 198.883 1.00 159.17 217 CYS A N 1
ATOM 1316 C CA . CYS A 1 217 ? 242.261 206.346 198.420 1.00 159.17 217 CYS A CA 1
ATOM 1317 C C . CYS A 1 217 ? 243.250 207.376 197.880 1.00 159.17 217 CYS A C 1
ATOM 1318 O O . CYS A 1 217 ? 242.994 208.004 196.843 1.00 159.17 217 CYS A O 1
ATOM 1321 N N . TYR A 1 218 ? 244.396 207.550 198.548 1.00 157.62 218 TYR A N 1
ATOM 1322 C CA . TYR A 1 218 ? 245.409 208.459 198.019 1.00 157.62 218 TYR A CA 1
ATOM 1323 C C . TYR A 1 218 ? 245.915 208.012 196.655 1.00 157.62 218 TYR A C 1
ATOM 1324 O O . TYR A 1 218 ? 246.082 208.841 195.752 1.00 157.62 218 TYR A O 1
ATOM 1333 N N . ILE A 1 219 ? 246.175 206.714 196.476 1.00 156.34 219 ILE A N 1
ATOM 1334 C CA . ILE A 1 219 ? 246.734 206.294 195.194 1.00 156.34 219 ILE A CA 1
ATOM 1335 C C . ILE A 1 219 ? 245.690 206.418 194.089 1.00 156.34 219 ILE A C 1
ATOM 1336 O O . ILE A 1 219 ? 246.020 206.782 192.952 1.00 156.34 219 ILE A O 1
ATOM 1341 N N . LEU A 1 220 ? 244.413 206.164 194.403 1.00 153.73 220 LEU A N 1
ATOM 1342 C CA . LEU A 1 220 ? 243.364 206.394 193.410 1.00 153.73 220 LEU A CA 1
ATOM 1343 C C . LEU A 1 220 ? 243.295 207.862 193.009 1.00 153.73 220 LEU A C 1
ATOM 1344 O O . LEU A 1 220 ? 243.211 208.187 191.819 1.00 153.73 220 LEU A O 1
ATOM 1349 N N . SER A 1 221 ? 243.328 208.768 193.991 1.00 153.45 221 SER A N 1
ATOM 1350 C CA . SER A 1 221 ? 243.245 210.190 193.667 1.00 153.45 221 SER A CA 1
ATOM 1351 C C . SER A 1 221 ? 244.442 210.644 192.839 1.00 153.45 221 SER A C 1
ATOM 1352 O O . SER A 1 221 ? 244.292 211.434 191.899 1.00 153.45 221 SER A O 1
ATOM 1355 N N . LEU A 1 222 ? 245.640 210.152 193.164 1.00 153.52 222 LEU A N 1
ATOM 1356 C CA . LEU A 1 222 ? 246.823 210.569 192.415 1.00 153.52 222 LEU A CA 1
ATOM 1357 C C . LEU A 1 222 ? 246.806 210.026 190.989 1.00 153.52 222 LEU A C 1
ATOM 1358 O O . LEU A 1 222 ? 247.114 210.758 190.039 1.00 153.52 222 LEU A O 1
ATOM 1363 N N . THR A 1 223 ? 246.449 208.752 190.810 1.00 153.68 223 THR A N 1
ATOM 1364 C CA . THR A 1 223 ? 246.328 208.236 189.451 1.00 153.68 223 THR A CA 1
ATOM 1365 C C . THR A 1 223 ? 245.257 208.983 188.670 1.00 153.68 223 THR A C 1
ATOM 1366 O O . THR A 1 223 ? 245.425 209.232 187.471 1.00 153.68 223 THR A O 1
ATOM 1370 N N . GLY A 1 224 ? 244.167 209.376 189.331 1.00 154.47 224 GLY A N 1
ATOM 1371 C CA . GLY A 1 224 ? 243.148 210.150 188.646 1.00 154.47 224 GLY A CA 1
ATOM 1372 C C . GLY A 1 224 ? 243.640 211.515 188.207 1.00 154.47 224 GLY A C 1
ATOM 1373 O O . GLY A 1 224 ? 243.362 211.956 187.088 1.00 154.47 224 GLY A O 1
ATOM 1374 N N . ILE A 1 225 ? 244.373 212.207 189.081 1.00 153.09 225 ILE A N 1
ATOM 1375 C CA . ILE A 1 225 ? 244.862 213.535 188.723 1.00 153.09 225 ILE A CA 1
ATOM 1376 C C . ILE A 1 225 ? 245.859 213.431 187.571 1.00 153.09 225 ILE A C 1
ATOM 1377 O O . ILE A 1 225 ? 245.881 214.277 186.663 1.00 153.09 225 ILE A O 1
ATOM 1382 N N . THR A 1 226 ? 246.664 212.361 187.558 1.00 155.57 226 THR A N 1
ATOM 1383 C CA . THR A 1 226 ? 247.600 212.174 186.454 1.00 155.57 226 THR A CA 1
ATOM 1384 C C . THR A 1 226 ? 246.870 211.859 185.154 1.00 155.57 226 THR A C 1
ATOM 1385 O O . THR A 1 226 ? 247.257 212.349 184.087 1.00 155.57 226 THR A O 1
ATOM 1389 N N . LEU A 1 227 ? 245.811 211.047 185.219 1.00 157.42 227 LEU A N 1
ATOM 1390 C CA . LEU A 1 227 ? 245.036 210.764 184.014 1.00 157.42 227 LEU A CA 1
ATOM 1391 C C . LEU A 1 227 ? 244.380 212.027 183.474 1.00 157.42 227 LEU A C 1
ATOM 1392 O O . LEU A 1 227 ? 244.279 212.208 182.254 1.00 157.42 227 LEU A O 1
ATOM 1397 N N . LEU A 1 228 ? 243.925 212.911 184.364 1.00 156.00 228 LEU A N 1
ATOM 1398 C CA . LEU A 1 228 ? 243.381 214.189 183.910 1.00 156.00 228 LEU A CA 1
ATOM 1399 C C . LEU A 1 228 ? 244.438 214.998 183.174 1.00 156.00 228 LEU A C 1
ATOM 1400 O O . LEU A 1 228 ? 244.207 215.464 182.050 1.00 156.00 228 LEU A O 1
ATOM 1405 N N . TYR A 1 229 ? 245.612 215.168 183.795 1.00 158.91 229 TYR A N 1
ATOM 1406 C CA . TYR A 1 229 ? 246.717 215.843 183.115 1.00 158.91 229 TYR A CA 1
ATOM 1407 C C . TYR A 1 229 ? 246.996 215.235 181.746 1.00 158.91 229 TYR A C 1
ATOM 1408 O O . TYR A 1 229 ? 247.252 215.960 180.779 1.00 158.91 229 TYR A O 1
ATOM 1417 N N . ILE A 1 230 ? 246.951 213.907 181.640 1.00 158.82 230 ILE A N 1
ATOM 1418 C CA . ILE A 1 230 ? 247.311 213.266 180.378 1.00 158.82 230 ILE A CA 1
ATOM 1419 C C . ILE A 1 230 ? 246.251 213.517 179.313 1.00 158.82 230 ILE A C 1
ATOM 1420 O O . ILE A 1 230 ? 246.572 213.875 178.173 1.00 158.82 230 ILE A O 1
ATOM 1425 N N . TYR A 1 231 ? 244.975 213.346 179.659 1.00 164.12 231 TYR A N 1
ATOM 1426 C CA . TYR A 1 231 ? 243.914 213.295 178.656 1.00 164.12 231 TYR A CA 1
ATOM 1427 C C . TYR A 1 231 ? 243.229 214.639 178.426 1.00 164.12 231 TYR A C 1
ATOM 1428 O O . TYR A 1 231 ? 243.140 215.098 177.284 1.00 164.12 231 TYR A O 1
ATOM 1437 N N . PHE A 1 232 ? 242.739 215.286 179.483 1.00 163.55 232 PHE A N 1
ATOM 1438 C CA . PHE A 1 232 ? 241.842 216.420 179.282 1.00 163.55 232 PHE A CA 1
ATOM 1439 C C . PHE A 1 232 ? 242.562 217.749 179.119 1.00 163.55 232 PHE A C 1
ATOM 1440 O O . PHE A 1 232 ? 241.959 218.794 179.382 1.00 163.55 232 PHE A O 1
ATOM 1448 N N . THR A 1 233 ? 243.821 217.744 178.691 1.00 174.15 233 THR A N 1
ATOM 1449 C CA . THR A 1 233 ? 244.485 218.981 178.315 1.00 174.15 233 THR A CA 1
ATOM 1450 C C . THR A 1 233 ? 245.501 218.689 177.223 1.00 174.15 233 THR A C 1
ATOM 1451 O O . THR A 1 233 ? 246.024 217.578 177.111 1.00 174.15 233 THR A O 1
ATOM 1455 N N . THR A 1 234 ? 245.761 219.703 176.408 1.00 183.74 234 THR A N 1
ATOM 1456 C CA . THR A 1 234 ? 246.747 219.631 175.346 1.00 183.74 234 THR A CA 1
ATOM 1457 C C . THR A 1 234 ? 248.014 220.365 175.778 1.00 183.74 234 THR A C 1
ATOM 1458 O O . THR A 1 234 ? 248.162 220.774 176.933 1.00 183.74 234 THR A O 1
ATOM 1462 N N . SER A 1 235 ? 248.947 220.531 174.840 1.00 187.63 235 SER A N 1
ATOM 1463 C CA . SER A 1 235 ? 250.197 221.211 175.158 1.00 187.63 235 SER A CA 1
ATOM 1464 C C . SER A 1 235 ? 249.969 222.701 175.380 1.00 187.63 235 SER A C 1
ATOM 1465 O O . SER A 1 235 ? 250.348 223.248 176.422 1.00 187.63 235 SER A O 1
ATOM 1468 N N . THR A 1 236 ? 249.350 223.380 174.406 1.00 188.52 236 THR A N 1
ATOM 1469 C CA . THR A 1 236 ? 249.139 224.819 174.508 1.00 188.52 236 THR A CA 1
ATOM 1470 C C . THR A 1 236 ? 247.745 225.248 174.059 1.00 188.52 236 THR A C 1
ATOM 1471 O O . THR A 1 236 ? 247.550 226.421 173.721 1.00 188.52 236 THR A O 1
ATOM 1475 N N . GLY A 1 237 ? 246.770 224.342 174.047 1.00 185.90 237 GLY A N 1
ATOM 1476 C CA . GLY A 1 237 ? 245.454 224.692 173.546 1.00 185.90 237 GLY A CA 1
ATOM 1477 C C . GLY A 1 237 ? 244.487 225.210 174.592 1.00 185.90 237 GLY A C 1
ATOM 1478 O O . GLY A 1 237 ? 243.943 226.308 174.444 1.00 185.90 237 GLY A O 1
ATOM 1479 N N . CYS A 1 238 ? 244.268 224.439 175.654 1.00 182.56 238 CYS A N 1
ATOM 1480 C CA . CYS A 1 238 ? 243.350 224.814 176.723 1.00 182.56 238 CYS A CA 1
ATOM 1481 C C . CYS A 1 238 ? 244.143 225.113 177.988 1.00 182.56 238 CYS A C 1
ATOM 1482 O O . CYS A 1 238 ? 244.848 224.241 178.504 1.00 182.56 238 CYS A O 1
ATOM 1485 N N . GLY A 1 239 ? 244.024 226.342 178.482 1.00 170.96 239 GLY A N 1
ATOM 1486 C CA . GLY A 1 239 ? 244.690 226.732 179.708 1.00 170.96 239 GLY A CA 1
ATOM 1487 C C . GLY A 1 239 ? 243.768 226.701 180.908 1.00 170.96 239 GLY A C 1
ATOM 1488 O O . GLY A 1 239 ? 244.220 226.561 182.049 1.00 170.96 239 GLY A O 1
ATOM 1489 N N . ILE A 1 240 ? 242.463 226.828 180.658 1.00 162.87 240 ILE A N 1
ATOM 1490 C CA . ILE A 1 240 ? 241.500 226.852 181.752 1.00 162.87 240 ILE A CA 1
ATOM 1491 C C . ILE A 1 240 ? 241.447 225.503 182.460 1.00 162.87 240 ILE A C 1
ATOM 1492 O O . ILE A 1 240 ? 241.243 225.440 183.679 1.00 162.87 240 ILE A O 1
ATOM 1497 N N . ASN A 1 241 ? 241.656 224.407 181.731 1.00 162.87 241 ASN A N 1
ATOM 1498 C CA . ASN A 1 241 ? 241.685 223.094 182.364 1.00 162.87 241 ASN A CA 1
ATOM 1499 C C . ASN A 1 241 ? 242.954 222.914 183.190 1.00 162.87 241 ASN A C 1
ATOM 1500 O O . ASN A 1 241 ? 242.917 222.373 184.303 1.00 162.87 241 ASN A O 1
ATOM 1505 N N . LYS A 1 242 ? 244.096 223.349 182.650 1.00 164.49 242 LYS A N 1
ATOM 1506 C CA . LYS A 1 242 ? 245.335 223.337 183.420 1.00 164.49 242 LYS A CA 1
ATOM 1507 C C . LYS A 1 242 ? 245.271 224.257 184.627 1.00 164.49 242 LYS A C 1
ATOM 1508 O O . LYS A 1 242 ? 246.068 224.092 185.556 1.00 164.49 242 LYS A O 1
ATOM 1514 N N . PHE A 1 243 ? 244.352 225.219 184.634 1.00 156.52 243 PHE A N 1
ATOM 1515 C CA . PHE A 1 243 ? 244.101 226.046 185.806 1.00 156.52 243 PHE A CA 1
ATOM 1516 C C . PHE A 1 243 ? 243.238 225.316 186.828 1.00 156.52 243 PHE A C 1
ATOM 1517 O O . PHE A 1 243 ? 243.598 225.236 188.008 1.00 156.52 243 PHE A O 1
ATOM 1525 N N . PHE A 1 244 ? 242.104 224.776 186.380 1.00 154.16 244 PHE A N 1
ATOM 1526 C CA . PHE A 1 244 ? 241.183 224.097 187.286 1.00 154.16 244 PHE A CA 1
ATOM 1527 C C . PHE A 1 244 ? 241.849 222.914 187.975 1.00 154.16 244 PHE A C 1
ATOM 1528 O O . PHE A 1 244 ? 241.802 222.790 189.206 1.00 154.16 244 PHE A O 1
ATOM 1536 N N . ILE A 1 245 ? 242.467 222.025 187.194 1.00 150.18 245 ILE A N 1
ATOM 1537 C CA . ILE A 1 245 ? 243.058 220.820 187.768 1.00 150.18 245 ILE A CA 1
ATOM 1538 C C . ILE A 1 245 ? 244.171 221.178 188.743 1.00 150.18 245 ILE A C 1
ATOM 1539 O O . ILE A 1 245 ? 244.263 220.614 189.841 1.00 150.18 245 ILE A O 1
ATOM 1544 N N . SER A 1 246 ? 245.025 222.131 188.368 1.00 149.89 246 SER A N 1
ATOM 1545 C CA . SER A 1 246 ? 246.144 222.492 189.230 1.00 149.89 246 SER A CA 1
ATOM 1546 C C . SER A 1 246 ? 245.664 223.126 190.530 1.00 149.89 246 SER A C 1
ATOM 1547 O O . SER A 1 246 ? 246.190 222.814 191.606 1.00 149.89 246 SER A O 1
ATOM 1550 N N . ILE A 1 247 ? 244.666 224.011 190.465 1.00 146.06 247 ILE A N 1
ATOM 1551 C CA . ILE A 1 247 ? 244.229 224.654 191.699 1.00 146.06 247 ILE A CA 1
ATOM 1552 C C . ILE A 1 247 ? 243.488 223.662 192.587 1.00 146.06 247 ILE A C 1
ATOM 1553 O O . ILE A 1 247 ? 243.587 223.731 193.821 1.00 146.06 247 ILE A O 1
ATOM 1558 N N . ASN A 1 248 ? 242.772 222.700 191.996 1.00 145.12 248 ASN A N 1
ATOM 1559 C CA . ASN A 1 248 ? 242.154 221.670 192.823 1.00 145.12 248 ASN A CA 1
ATOM 1560 C C . ASN A 1 248 ? 243.208 220.786 193.476 1.00 145.12 248 ASN A C 1
ATOM 1561 O O . ASN A 1 248 ? 243.048 220.379 194.631 1.00 145.12 248 ASN A O 1
ATOM 1566 N N . LEU A 1 249 ? 244.303 220.499 192.771 1.00 145.57 249 LEU A N 1
ATOM 1567 C CA . LEU A 1 249 ? 245.385 219.740 193.393 1.00 145.57 249 LEU A CA 1
ATOM 1568 C C . LEU A 1 249 ? 246.018 220.520 194.541 1.00 145.57 249 LEU A C 1
ATOM 1569 O O . LEU A 1 249 ? 246.367 219.943 195.579 1.00 145.57 249 LEU A O 1
ATOM 1574 N N . ILE A 1 250 ? 246.173 221.834 194.373 1.00 146.00 250 ILE A N 1
ATOM 1575 C CA . ILE A 1 250 ? 246.738 222.653 195.445 1.00 146.00 250 ILE A CA 1
ATOM 1576 C C . ILE A 1 250 ? 245.838 222.628 196.674 1.00 146.00 250 ILE A C 1
ATOM 1577 O O . ILE A 1 250 ? 246.315 222.467 197.806 1.00 146.00 250 ILE A O 1
ATOM 1582 N N . PHE A 1 251 ? 244.527 222.798 196.477 1.00 145.32 251 PHE A N 1
ATOM 1583 C CA . PHE A 1 251 ? 243.612 222.712 197.613 1.00 145.32 251 PHE A CA 1
ATOM 1584 C C . PHE A 1 251 ? 243.648 221.332 198.256 1.00 145.32 251 PHE A C 1
ATOM 1585 O O . PHE A 1 251 ? 243.621 221.212 199.487 1.00 145.32 251 PHE A O 1
ATOM 1593 N N . CYS A 1 252 ? 243.711 220.276 197.443 1.00 147.16 252 CYS A N 1
ATOM 1594 C CA . CYS A 1 252 ? 243.710 218.923 197.981 1.00 147.16 252 CYS A CA 1
ATOM 1595 C C . CYS A 1 252 ? 244.999 218.584 198.716 1.00 147.16 252 CYS A C 1
ATOM 1596 O O . CYS A 1 252 ? 245.004 217.656 199.531 1.00 147.16 252 CYS A O 1
ATOM 1599 N N . LEU A 1 253 ? 246.092 219.292 198.438 1.00 150.05 253 LEU A N 1
ATOM 1600 C CA . LEU A 1 253 ? 247.285 219.104 199.258 1.00 150.05 253 LEU A CA 1
ATOM 1601 C C . LEU A 1 253 ? 247.225 219.939 200.532 1.00 150.05 253 LEU A C 1
ATOM 1602 O O . LEU A 1 253 ? 247.569 219.448 201.616 1.00 150.05 253 LEU A O 1
ATOM 1607 N N . ALA A 1 254 ? 246.794 221.200 200.424 1.00 151.55 254 ALA A N 1
ATOM 1608 C CA . ALA A 1 254 ? 246.731 222.056 201.605 1.00 151.55 254 ALA A CA 1
ATOM 1609 C C . ALA A 1 254 ? 245.753 221.517 202.640 1.00 151.55 254 ALA A C 1
ATOM 1610 O O . ALA A 1 254 ? 245.975 221.676 203.847 1.00 151.55 254 ALA A O 1
ATOM 1612 N N . ILE A 1 255 ? 244.677 220.866 202.194 1.00 153.44 255 ILE A N 1
ATOM 1613 C CA . ILE A 1 255 ? 243.700 220.327 203.132 1.00 153.44 255 ILE A CA 1
ATOM 1614 C C . ILE A 1 255 ? 244.318 219.212 203.972 1.00 153.44 255 ILE A C 1
ATOM 1615 O O . ILE A 1 255 ? 244.158 219.178 205.198 1.00 153.44 255 ILE A O 1
ATOM 1620 N N . SER A 1 256 ? 245.070 218.309 203.340 1.00 157.04 256 SER A N 1
ATOM 1621 C CA . SER A 1 256 ? 245.696 217.233 204.097 1.00 157.04 256 SER A CA 1
ATOM 1622 C C . SER A 1 256 ? 246.861 217.745 204.929 1.00 157.04 256 SER A C 1
ATOM 1623 O O . SER A 1 256 ? 247.204 217.138 205.948 1.00 157.04 256 SER A O 1
ATOM 1626 N N . VAL A 1 257 ? 247.487 218.848 204.512 1.00 160.88 257 VAL A N 1
ATOM 1627 C CA . VAL A 1 257 ? 248.527 219.451 205.343 1.00 160.88 257 VAL A CA 1
ATOM 1628 C C . VAL A 1 257 ? 247.927 220.023 206.619 1.00 160.88 257 VAL A C 1
ATOM 1629 O O . VAL A 1 257 ? 248.458 219.820 207.717 1.00 160.88 257 VAL A O 1
ATOM 1633 N N . ILE A 1 258 ? 246.813 220.747 206.500 1.00 163.86 258 ILE A N 1
ATOM 1634 C CA . ILE A 1 258 ? 246.222 221.371 207.681 1.00 163.86 258 ILE A CA 1
ATOM 1635 C C . ILE A 1 258 ? 245.558 220.325 208.569 1.00 163.86 258 ILE A C 1
ATOM 1636 O O . ILE A 1 258 ? 245.443 220.512 209.786 1.00 163.86 258 ILE A O 1
ATOM 1641 N N . SER A 1 259 ? 245.113 219.209 207.987 1.00 166.53 259 SER A N 1
ATOM 1642 C CA . SER A 1 259 ? 244.414 218.199 208.773 1.00 166.53 259 SER A CA 1
ATOM 1643 C C . SER A 1 259 ? 245.311 217.447 209.751 1.00 166.53 259 SER A C 1
ATOM 1644 O O . SER A 1 259 ? 244.788 216.676 210.562 1.00 166.53 259 SER A O 1
ATOM 1647 N N . ILE A 1 260 ? 246.628 217.634 209.701 1.00 173.51 260 ILE A N 1
ATOM 1648 C CA . ILE A 1 260 ? 247.539 216.812 210.488 1.00 173.51 260 ILE A CA 1
ATOM 1649 C C . ILE A 1 260 ? 248.308 217.600 211.546 1.00 173.51 260 ILE A C 1
ATOM 1650 O O . ILE A 1 260 ? 248.788 216.990 212.514 1.00 173.51 260 ILE A O 1
ATOM 1655 N N . LEU A 1 261 ? 248.433 218.917 211.410 1.00 181.20 261 LEU A N 1
ATOM 1656 C CA . LEU A 1 261 ? 249.280 219.677 212.322 1.00 181.20 261 LEU A CA 1
ATOM 1657 C C . LEU A 1 261 ? 248.765 219.558 213.757 1.00 181.20 261 LEU A C 1
ATOM 1658 O O . LEU A 1 261 ? 247.553 219.452 213.978 1.00 181.20 261 LEU A O 1
ATOM 1663 N N . PRO A 1 262 ? 249.658 219.569 214.754 1.00 187.03 262 PRO A N 1
ATOM 1664 C CA . PRO A 1 262 ? 249.237 219.214 216.121 1.00 187.03 262 PRO A CA 1
ATOM 1665 C C . PRO A 1 262 ? 248.294 220.212 216.769 1.00 187.03 262 PRO A C 1
ATOM 1666 O O . PRO A 1 262 ? 247.543 219.827 217.674 1.00 187.03 262 PRO A O 1
ATOM 1670 N N . ALA A 1 263 ? 248.321 221.482 216.359 1.00 190.74 263 ALA A N 1
ATOM 1671 C CA . ALA A 1 263 ? 247.463 222.474 216.999 1.00 190.74 263 ALA A CA 1
ATOM 1672 C C . ALA A 1 263 ? 245.990 222.127 216.824 1.00 190.74 263 ALA A C 1
ATOM 1673 O O . ALA A 1 263 ? 245.178 222.362 217.726 1.00 190.74 263 ALA A O 1
ATOM 1675 N N . VAL A 1 264 ? 245.626 221.565 215.671 1.00 189.53 264 VAL A N 1
ATOM 1676 C CA . VAL A 1 264 ? 244.249 221.131 215.466 1.00 189.53 264 VAL A CA 1
ATOM 1677 C C . VAL A 1 264 ? 243.971 219.849 216.240 1.00 189.53 264 VAL A C 1
ATOM 1678 O O . VAL A 1 264 ? 242.901 219.688 216.838 1.00 189.53 264 VAL A O 1
ATOM 1682 N N . GLN A 1 265 ? 244.930 218.920 216.249 1.00 188.96 265 GLN A N 1
ATOM 1683 C CA . GLN A 1 265 ? 244.739 217.665 216.968 1.00 188.96 265 GLN A CA 1
ATOM 1684 C C . GLN A 1 265 ? 244.623 217.870 218.471 1.00 188.96 265 GLN A C 1
ATOM 1685 O O . GLN A 1 265 ? 244.133 216.976 219.169 1.00 188.96 265 GLN A O 1
ATOM 1691 N N . GLU A 1 266 ? 245.072 219.017 218.985 1.00 194.28 266 GLU A N 1
ATOM 1692 C CA . GLU A 1 266 ? 244.972 219.267 220.419 1.00 194.28 266 GLU A CA 1
ATOM 1693 C C . GLU A 1 266 ? 243.520 219.277 220.881 1.00 194.28 266 GLU A C 1
ATOM 1694 O O . GLU A 1 266 ? 243.204 218.779 221.968 1.00 194.28 266 GLU A O 1
ATOM 1700 N N . ARG A 1 267 ? 242.622 219.836 220.069 1.00 196.02 267 ARG A N 1
ATOM 1701 C CA . ARG A 1 267 ? 241.212 219.875 220.445 1.00 196.02 267 ARG A CA 1
ATOM 1702 C C . ARG A 1 267 ? 240.572 218.499 220.318 1.00 196.02 267 ARG A C 1
ATOM 1703 O O . ARG A 1 267 ? 240.009 217.973 221.285 1.00 196.02 267 ARG A O 1
ATOM 1711 N N . LEU A 1 268 ? 240.644 217.900 219.133 1.00 187.87 268 LEU A N 1
ATOM 1712 C CA . LEU A 1 268 ? 240.110 216.565 218.900 1.00 187.87 268 LEU A CA 1
ATOM 1713 C C . LEU A 1 268 ? 241.243 215.633 218.490 1.00 187.87 268 LEU A C 1
ATOM 1714 O O . LEU A 1 268 ? 242.004 215.958 217.563 1.00 187.87 268 LEU A O 1
ATOM 1719 N N . PRO A 1 269 ? 241.421 214.496 219.167 1.00 186.59 269 PRO A N 1
ATOM 1720 C CA . PRO A 1 269 ? 242.606 213.664 218.906 1.00 186.59 269 PRO A CA 1
ATOM 1721 C C . PRO A 1 269 ? 242.551 212.898 217.598 1.00 186.59 269 PRO A C 1
ATOM 1722 O O . PRO A 1 269 ? 243.603 212.459 217.120 1.00 186.59 269 PRO A O 1
ATOM 1726 N N . HIS A 1 270 ? 241.374 212.720 217.005 1.00 178.14 270 HIS A N 1
ATOM 1727 C CA . HIS A 1 270 ? 241.201 211.850 215.842 1.00 178.14 270 HIS A CA 1
ATOM 1728 C C . HIS A 1 270 ? 241.157 212.627 214.533 1.00 178.14 270 HIS A C 1
ATOM 1729 O O . HIS A 1 270 ? 240.390 212.283 213.629 1.00 178.14 270 HIS A O 1
ATOM 1736 N N . SER A 1 271 ? 241.958 213.686 214.408 1.00 174.32 271 SER A N 1
ATOM 1737 C CA . SER A 1 271 ? 242.006 214.442 213.161 1.00 174.32 271 SER A CA 1
ATOM 1738 C C . SER A 1 271 ? 242.378 213.542 211.990 1.00 174.32 271 SER A C 1
ATOM 1739 O O . SER A 1 271 ? 241.759 213.601 210.923 1.00 174.32 271 SER A O 1
ATOM 1742 N N . GLY A 1 272 ? 243.404 212.714 212.168 1.00 168.61 272 GLY A N 1
ATOM 1743 C CA . GLY A 1 272 ? 243.789 211.646 211.262 1.00 168.61 272 GLY A CA 1
ATOM 1744 C C . GLY A 1 272 ? 244.014 212.060 209.812 1.00 168.61 272 GLY A C 1
ATOM 1745 O O . GLY A 1 272 ? 244.174 213.234 209.471 1.00 168.61 272 GLY A O 1
ATOM 1746 N N . LEU A 1 273 ? 244.030 211.042 208.950 1.00 160.65 273 LEU A N 1
ATOM 1747 C CA . LEU A 1 273 ? 244.225 211.225 207.520 1.00 160.65 273 LEU A CA 1
ATOM 1748 C C . LEU A 1 273 ? 243.083 210.674 206.679 1.00 160.65 273 LEU A C 1
ATOM 1749 O O . LEU A 1 273 ? 243.046 210.940 205.472 1.00 160.65 273 LEU A O 1
ATOM 1754 N N . LEU A 1 274 ? 242.160 209.910 207.268 1.00 159.60 274 LEU A N 1
ATOM 1755 C CA . LEU A 1 274 ? 241.084 209.317 206.479 1.00 159.60 274 LEU A CA 1
ATOM 1756 C C . LEU A 1 274 ? 240.125 210.380 205.966 1.00 159.60 274 LEU A C 1
ATOM 1757 O O . LEU A 1 274 ? 239.706 210.343 204.802 1.00 159.60 274 LEU A O 1
ATOM 1762 N N . GLN A 1 275 ? 239.745 211.321 206.833 1.00 156.43 275 GLN A N 1
ATOM 1763 C CA . GLN A 1 275 ? 238.816 212.371 206.434 1.00 156.43 275 GLN A CA 1
ATOM 1764 C C . GLN A 1 275 ? 239.334 213.123 205.217 1.00 156.43 275 GLN A C 1
ATOM 1765 O O . GLN A 1 275 ? 238.641 213.232 204.196 1.00 156.43 275 GLN A O 1
ATOM 1771 N N . SER A 1 276 ? 240.554 213.658 205.315 1.00 153.23 276 SER A N 1
ATOM 1772 C CA . SER A 1 276 ? 241.136 214.392 204.201 1.00 153.23 276 SER A CA 1
ATOM 1773 C C . SER A 1 276 ? 241.267 213.514 202.969 1.00 153.23 276 SER A C 1
ATOM 1774 O O . SER A 1 276 ? 241.128 214.002 201.845 1.00 153.23 276 SER A O 1
ATOM 1777 N N . SER A 1 277 ? 241.482 212.213 203.159 1.00 152.36 277 SER A N 1
ATOM 1778 C CA . SER A 1 277 ? 241.622 211.313 202.021 1.00 152.36 277 SER A CA 1
ATOM 1779 C C . SER A 1 277 ? 240.308 211.168 201.262 1.00 152.36 277 SER A C 1
ATOM 1780 O O . SER A 1 277 ? 240.265 211.318 200.034 1.00 152.36 277 SER A O 1
ATOM 1783 N N . LEU A 1 278 ? 239.223 210.863 201.974 1.00 141.78 278 LEU A N 1
ATOM 1784 C CA . LEU A 1 278 ? 237.936 210.733 201.302 1.00 141.78 278 LEU A CA 1
ATOM 1785 C C . LEU A 1 278 ? 237.502 212.057 200.687 1.00 141.78 278 LEU A C 1
ATOM 1786 O O . LEU A 1 278 ? 236.962 212.087 199.573 1.00 141.78 278 LEU A O 1
ATOM 1791 N N . VAL A 1 279 ? 237.760 213.167 201.381 1.00 137.99 279 VAL A N 1
ATOM 1792 C CA . VAL A 1 279 ? 237.384 214.467 200.840 1.00 137.99 279 VAL A CA 1
ATOM 1793 C C . VAL A 1 279 ? 238.162 214.772 199.565 1.00 137.99 279 VAL A C 1
ATOM 1794 O O . VAL A 1 279 ? 237.591 215.262 198.584 1.00 137.99 279 VAL A O 1
ATOM 1798 N N . THR A 1 280 ? 239.467 214.482 199.539 1.00 137.39 280 THR A N 1
ATOM 1799 C CA . THR A 1 280 ? 240.221 214.779 198.326 1.00 137.39 280 THR A CA 1
ATOM 1800 C C . THR A 1 280 ? 239.830 213.855 197.182 1.00 137.39 280 THR A C 1
ATOM 1801 O O . THR A 1 280 ? 239.818 214.286 196.023 1.00 137.39 280 THR A O 1
ATOM 1805 N N . LEU A 1 281 ? 239.471 212.603 197.477 1.00 133.79 281 LEU A N 1
ATOM 1806 C CA . LEU A 1 281 ? 238.960 211.739 196.417 1.00 133.79 281 LEU A CA 1
ATOM 1807 C C . LEU A 1 281 ? 237.673 212.302 195.827 1.00 133.79 281 LEU A C 1
ATOM 1808 O O . LEU A 1 281 ? 237.503 212.344 194.600 1.00 133.79 281 LEU A O 1
ATOM 1813 N N . TYR A 1 282 ? 236.762 212.759 196.688 1.00 125.93 282 TYR A N 1
ATOM 1814 C CA . TYR A 1 282 ? 235.512 213.331 196.198 1.00 125.93 282 TYR A CA 1
ATOM 1815 C C . TYR A 1 282 ? 235.758 214.600 195.387 1.00 125.93 282 TYR A C 1
ATOM 1816 O O . TYR A 1 282 ? 235.104 214.828 194.359 1.00 125.93 282 TYR A O 1
ATOM 1825 N N . THR A 1 283 ? 236.702 215.438 195.822 1.00 124.60 283 THR A N 1
ATOM 1826 C CA . THR A 1 283 ? 236.983 216.655 195.067 1.00 124.60 283 THR A CA 1
ATOM 1827 C C . THR A 1 283 ? 237.617 216.352 193.717 1.00 124.60 283 THR A C 1
ATOM 1828 O O . THR A 1 283 ? 237.341 217.055 192.740 1.00 124.60 283 THR A O 1
ATOM 1832 N N . VAL A 1 284 ? 238.462 215.321 193.629 1.00 129.65 284 VAL A N 1
ATOM 1833 C CA . VAL A 1 284 ? 238.998 214.940 192.325 1.00 129.65 284 VAL A CA 1
ATOM 1834 C C . VAL A 1 284 ? 237.885 214.413 191.427 1.00 129.65 284 VAL A C 1
ATOM 1835 O O . VAL A 1 284 ? 237.863 214.682 190.216 1.00 129.65 284 VAL A O 1
ATOM 1839 N N . TYR A 1 285 ? 236.941 213.663 192.002 1.00 128.53 285 TYR A N 1
ATOM 1840 C CA . TYR A 1 285 ? 235.778 213.242 191.227 1.00 128.53 285 TYR A CA 1
ATOM 1841 C C . TYR A 1 285 ? 235.024 214.436 190.659 1.00 128.53 285 TYR A C 1
ATOM 1842 O O . TYR A 1 285 ? 234.655 214.442 189.478 1.00 128.53 285 TYR A O 1
ATOM 1851 N N . LEU A 1 286 ? 234.774 215.454 191.485 1.00 124.47 286 LEU A N 1
ATOM 1852 C CA . LEU A 1 286 ? 234.052 216.621 190.985 1.00 124.47 286 LEU A CA 1
ATOM 1853 C C . LEU A 1 286 ? 234.866 217.378 189.945 1.00 124.47 286 LEU A C 1
ATOM 1854 O O . LEU A 1 286 ? 234.306 217.903 188.979 1.00 124.47 286 LEU A O 1
ATOM 1859 N N . THR A 1 287 ? 236.187 217.453 190.122 1.00 132.43 287 THR A N 1
ATOM 1860 C CA . THR A 1 287 ? 237.019 218.107 189.116 1.00 132.43 287 THR A CA 1
ATOM 1861 C C . THR A 1 287 ? 236.891 217.418 187.766 1.00 132.43 287 THR A C 1
ATOM 1862 O O . THR A 1 287 ? 236.713 218.080 186.735 1.00 132.43 287 THR A O 1
ATOM 1866 N N . TRP A 1 288 ? 236.964 216.087 187.756 1.00 142.01 288 TRP A N 1
ATOM 1867 C CA . TRP A 1 288 ? 236.828 215.350 186.502 1.00 142.01 288 TRP A CA 1
ATOM 1868 C C . TRP A 1 288 ? 235.438 215.523 185.899 1.00 142.01 288 TRP A C 1
ATOM 1869 O O . TRP A 1 288 ? 235.299 215.778 184.695 1.00 142.01 288 TRP A O 1
ATOM 1880 N N . SER A 1 289 ? 234.393 215.407 186.722 1.00 135.23 289 SER A N 1
ATOM 1881 C CA . SER A 1 289 ? 233.038 215.544 186.197 1.00 135.23 289 SER A CA 1
ATOM 1882 C C . SER A 1 289 ? 232.762 216.953 185.688 1.00 135.23 289 SER A C 1
ATOM 1883 O O . SER A 1 289 ? 231.940 217.131 184.783 1.00 135.23 289 SER A O 1
ATOM 1886 N N . ALA A 1 290 ? 233.419 217.964 186.256 1.00 129.95 290 ALA A N 1
ATOM 1887 C CA . ALA A 1 290 ? 233.212 219.328 185.786 1.00 129.95 290 ALA A CA 1
ATOM 1888 C C . ALA A 1 290 ? 233.978 219.590 184.500 1.00 129.95 290 ALA A C 1
ATOM 1889 O O . ALA A 1 290 ? 233.459 220.241 183.587 1.00 129.95 290 ALA A O 1
ATOM 1891 N N . VAL A 1 291 ? 235.214 219.099 184.407 1.00 137.91 291 VAL A N 1
ATOM 1892 C CA . VAL A 1 291 ? 235.982 219.308 183.184 1.00 137.91 291 VAL A CA 1
ATOM 1893 C C . VAL A 1 291 ? 235.386 218.511 182.029 1.00 137.91 291 VAL A C 1
ATOM 1894 O O . VAL A 1 291 ? 235.569 218.869 180.860 1.00 137.91 291 VAL A O 1
ATOM 1898 N N . ALA A 1 292 ? 234.638 217.444 182.326 1.00 141.54 292 ALA A N 1
ATOM 1899 C CA . ALA A 1 292 ? 234.056 216.635 181.257 1.00 141.54 292 ALA A CA 1
ATOM 1900 C C . ALA A 1 292 ? 233.122 217.435 180.352 1.00 141.54 292 ALA A C 1
ATOM 1901 O O . ALA A 1 292 ? 232.950 217.079 179.181 1.00 141.54 292 ALA A O 1
ATOM 1903 N N . ASN A 1 293 ? 232.510 218.508 180.858 1.00 145.28 293 ASN A N 1
ATOM 1904 C CA . ASN A 1 293 ? 231.507 219.256 180.108 1.00 145.28 293 ASN A CA 1
ATOM 1905 C C . ASN A 1 293 ? 232.045 220.537 179.478 1.00 145.28 293 ASN A C 1
ATOM 1906 O O . ASN A 1 293 ? 231.268 221.468 179.245 1.00 145.28 293 ASN A O 1
ATOM 1911 N N . ASN A 1 294 ? 233.339 220.614 179.207 1.00 157.56 294 ASN A N 1
ATOM 1912 C CA . ASN A 1 294 ? 233.912 221.801 178.585 1.00 157.56 294 ASN A CA 1
ATOM 1913 C C . ASN A 1 294 ? 233.361 221.972 177.171 1.00 157.56 294 ASN A C 1
ATOM 1914 O O . ASN A 1 294 ? 233.542 221.077 176.336 1.00 157.56 294 ASN A O 1
ATOM 1919 N N . PRO A 1 295 ? 232.693 223.086 176.859 1.00 157.75 295 PRO A N 1
ATOM 1920 C CA . PRO A 1 295 ? 232.146 223.283 175.503 1.00 157.75 295 PRO A CA 1
ATOM 1921 C C . PRO A 1 295 ? 233.193 223.805 174.525 1.00 157.75 295 PRO A C 1
ATOM 1922 O O . PRO A 1 295 ? 233.008 224.829 173.859 1.00 157.75 295 PRO A O 1
ATOM 1926 N N . GLU A 1 296 ? 234.312 223.091 174.429 1.00 173.98 296 GLU A N 1
ATOM 1927 C CA . GLU A 1 296 ? 235.396 223.452 173.526 1.00 173.98 296 GLU A CA 1
ATOM 1928 C C . GLU A 1 296 ? 235.930 222.189 172.872 1.00 173.98 296 GLU A C 1
ATOM 1929 O O . GLU A 1 296 ? 236.422 221.293 173.563 1.00 173.98 296 GLU A O 1
ATOM 1935 N N . LYS A 1 297 ? 235.835 222.122 171.547 1.00 182.91 297 LYS A N 1
ATOM 1936 C CA . LYS A 1 297 ? 236.350 220.972 170.816 1.00 182.91 297 LYS A CA 1
ATOM 1937 C C . LYS A 1 297 ? 237.847 221.057 170.565 1.00 182.91 297 LYS A C 1
ATOM 1938 O O . LYS A 1 297 ? 238.408 220.139 169.959 1.00 182.91 297 LYS A O 1
ATOM 1944 N N . GLU A 1 298 ? 238.499 222.135 171.003 1.00 187.51 298 GLU A N 1
ATOM 1945 C CA . GLU A 1 298 ? 239.932 222.279 170.775 1.00 187.51 298 GLU A CA 1
ATOM 1946 C C . GLU A 1 298 ? 240.712 221.186 171.493 1.00 187.51 298 GLU A C 1
ATOM 1947 O O . GLU A 1 298 ? 241.588 220.543 170.905 1.00 187.51 298 GLU A O 1
ATOM 1953 N N . CYS A 1 299 ? 240.401 220.957 172.768 1.00 183.19 299 CYS A N 1
ATOM 1954 C CA . CYS A 1 299 ? 241.130 220.002 173.591 1.00 183.19 299 CYS A CA 1
ATOM 1955 C C . CYS A 1 299 ? 240.285 218.823 174.045 1.00 183.19 299 CYS A C 1
ATOM 1956 O O . CYS A 1 299 ? 240.688 217.675 173.845 1.00 183.19 299 CYS A O 1
ATOM 1959 N N . ASN A 1 300 ? 239.119 219.079 174.644 1.00 177.03 300 ASN A N 1
ATOM 1960 C CA . ASN A 1 300 ? 238.243 218.068 175.232 1.00 177.03 300 ASN A CA 1
ATOM 1961 C C . ASN A 1 300 ? 237.986 216.901 174.284 1.00 177.03 300 ASN A C 1
ATOM 1962 O O . ASN A 1 300 ? 237.304 217.065 173.265 1.00 177.03 300 ASN A O 1
ATOM 1967 N N . PRO A 1 301 ? 238.509 215.712 174.585 1.00 180.04 301 PRO A N 1
ATOM 1968 C CA . PRO A 1 301 ? 238.230 214.524 173.756 1.00 180.04 301 PRO A CA 1
ATOM 1969 C C . PRO A 1 301 ? 237.079 213.660 174.256 1.00 180.04 301 PRO A C 1
ATOM 1970 O O . PRO A 1 301 ? 236.860 212.588 173.681 1.00 180.04 301 PRO A O 1
ATOM 1974 N N . GLY A 1 302 ? 236.362 214.085 175.298 1.00 178.97 302 GLY A N 1
ATOM 1975 C CA . GLY A 1 302 ? 235.366 213.214 175.903 1.00 178.97 302 GLY A CA 1
ATOM 1976 C C . GLY A 1 302 ? 234.225 212.883 174.961 1.00 178.97 302 GLY A C 1
ATOM 1977 O O . GLY A 1 302 ? 233.987 211.716 174.638 1.00 178.97 302 GLY A O 1
ATOM 1978 N N . MET A 1 303 ? 233.506 213.903 174.505 1.00 179.58 303 MET A N 1
ATOM 1979 C CA . MET A 1 303 ? 232.397 213.714 173.581 1.00 179.58 303 MET A CA 1
ATOM 1980 C C . MET A 1 303 ? 232.664 214.326 172.215 1.00 179.58 303 MET A C 1
ATOM 1981 O O . MET A 1 303 ? 232.282 213.749 171.193 1.00 179.58 303 MET A O 1
ATOM 1986 N N . PHE A 1 304 ? 233.316 215.488 172.174 1.00 176.63 304 PHE A N 1
ATOM 1987 C CA . PHE A 1 304 ? 233.488 216.204 170.914 1.00 176.63 304 PHE A CA 1
ATOM 1988 C C . PHE A 1 304 ? 234.395 215.429 169.966 1.00 176.63 304 PHE A C 1
ATOM 1989 O O . PHE A 1 304 ? 233.980 215.031 168.871 1.00 176.63 304 PHE A O 1
ATOM 1997 N N . GLY A 1 305 ? 235.641 215.207 170.372 1.00 180.01 305 GLY A N 1
ATOM 1998 C CA . GLY A 1 305 ? 236.600 214.481 169.560 1.00 180.01 305 GLY A CA 1
ATOM 1999 C C . GLY A 1 305 ? 237.365 213.450 170.363 1.00 180.01 305 GLY A C 1
ATOM 2000 O O . GLY A 1 305 ? 236.784 212.485 170.858 1.00 180.01 305 GLY A O 1
ATOM 2001 N N . HIS A 1 322 ? 224.905 211.453 165.526 1.00 178.44 322 HIS A N 1
ATOM 2002 C CA . HIS A 1 322 ? 224.965 210.026 165.235 1.00 178.44 322 HIS A CA 1
ATOM 2003 C C . HIS A 1 322 ? 223.634 209.349 165.543 1.00 178.44 322 HIS A C 1
ATOM 2004 O O . HIS A 1 322 ? 223.600 208.277 166.148 1.00 178.44 322 HIS A O 1
ATOM 2011 N N . THR A 1 323 ? 222.549 210.001 165.125 1.00 169.17 323 THR A N 1
ATOM 2012 C CA . THR A 1 323 ? 221.146 209.606 165.256 1.00 169.17 323 THR A CA 1
ATOM 2013 C C . THR A 1 323 ? 220.653 209.805 166.689 1.00 169.17 323 THR A C 1
ATOM 2014 O O . THR A 1 323 ? 219.436 209.858 166.906 1.00 169.17 323 THR A O 1
ATOM 2018 N N . THR A 1 324 ? 221.549 210.019 167.652 1.00 158.61 324 THR A N 1
ATOM 2019 C CA . THR A 1 324 ? 221.205 210.306 169.041 1.00 158.61 324 THR A CA 1
ATOM 2020 C C . THR A 1 324 ? 222.351 211.064 169.692 1.00 158.61 324 THR A C 1
ATOM 2021 O O . THR A 1 324 ? 223.431 211.192 169.107 1.00 158.61 324 THR A O 1
ATOM 2025 N N . ARG A 1 325 ? 222.126 211.574 170.901 1.00 142.14 325 ARG A N 1
ATOM 2026 C CA . ARG A 1 325 ? 223.223 212.103 171.700 1.00 142.14 325 ARG A CA 1
ATOM 2027 C C . ARG A 1 325 ? 223.092 211.688 173.157 1.00 142.14 325 ARG A C 1
ATOM 2028 O O . ARG A 1 325 ? 223.789 212.239 174.015 1.00 142.14 325 ARG A O 1
ATOM 2036 N N . VAL A 1 326 ? 222.219 210.737 173.456 1.00 135.83 326 VAL A N 1
ATOM 2037 C CA . VAL A 1 326 ? 222.064 210.225 174.809 1.00 135.83 326 VAL A CA 1
ATOM 2038 C C . VAL A 1 326 ? 223.119 209.155 175.055 1.00 135.83 326 VAL A C 1
ATOM 2039 O O . VAL A 1 326 ? 223.231 208.185 174.296 1.00 135.83 326 VAL A O 1
ATOM 2043 N N . THR A 1 327 ? 223.919 209.348 176.099 1.00 136.49 327 THR A N 1
ATOM 2044 C CA . THR A 1 327 ? 225.010 208.444 176.422 1.00 136.49 327 THR A CA 1
ATOM 2045 C C . THR A 1 327 ? 224.945 208.079 177.896 1.00 136.49 327 THR A C 1
ATOM 2046 O O . THR A 1 327 ? 224.334 208.779 178.706 1.00 136.49 327 THR A O 1
ATOM 2050 N N . PHE A 1 328 ? 225.585 206.964 178.236 1.00 142.03 328 PHE A N 1
ATOM 2051 C CA . PHE A 1 328 ? 225.612 206.473 179.607 1.00 142.03 328 PHE A CA 1
ATOM 2052 C C . PHE A 1 328 ? 226.944 205.776 179.822 1.00 142.03 328 PHE A C 1
ATOM 2053 O O . PHE A 1 328 ? 227.204 204.735 179.213 1.00 142.03 328 PHE A O 1
ATOM 2061 N N . ASP A 1 329 ? 227.784 206.342 180.686 1.00 145.45 329 ASP A N 1
ATOM 2062 C CA . ASP A 1 329 ? 229.151 205.859 180.843 1.00 145.45 329 ASP A CA 1
ATOM 2063 C C . ASP A 1 329 ? 229.455 205.505 182.290 1.00 145.45 329 ASP A C 1
ATOM 2064 O O . ASP A 1 329 ? 228.548 205.433 183.123 1.00 145.45 329 ASP A O 1
ATOM 2069 N N . THR A 1 330 ? 230.733 205.268 182.594 1.00 138.06 330 THR A N 1
ATOM 2070 C CA . THR A 1 330 ? 231.119 204.938 183.962 1.00 138.06 330 THR A CA 1
ATOM 2071 C C . THR A 1 330 ? 230.946 206.128 184.901 1.00 138.06 330 THR A C 1
ATOM 2072 O O . THR A 1 330 ? 230.753 205.942 186.111 1.00 138.06 330 THR A O 1
ATOM 2076 N N . THR A 1 331 ? 231.004 207.350 184.366 1.00 136.48 331 THR A N 1
ATOM 2077 C CA . THR A 1 331 ? 230.814 208.538 185.192 1.00 136.48 331 THR A CA 1
ATOM 2078 C C . THR A 1 331 ? 229.451 208.517 185.868 1.00 136.48 331 THR A C 1
ATOM 2079 O O . THR A 1 331 ? 229.340 208.720 187.083 1.00 136.48 331 THR A O 1
ATOM 2083 N N . ASN A 1 332 ? 228.399 208.272 185.089 1.00 130.67 332 ASN A N 1
ATOM 2084 C CA . ASN A 1 332 ? 227.056 208.258 185.648 1.00 130.67 332 ASN A CA 1
ATOM 2085 C C . ASN A 1 332 ? 226.880 207.132 186.656 1.00 130.67 332 ASN A C 1
ATOM 2086 O O . ASN A 1 332 ? 226.167 207.301 187.651 1.00 130.67 332 ASN A O 1
ATOM 2091 N N . ILE A 1 333 ? 227.533 205.990 186.433 1.00 128.62 333 ILE A N 1
ATOM 2092 C CA . ILE A 1 333 ? 227.409 204.880 187.373 1.00 128.62 333 ILE A CA 1
ATOM 2093 C C . ILE A 1 333 ? 228.050 205.235 188.707 1.00 128.62 333 ILE A C 1
ATOM 2094 O O . ILE A 1 333 ? 227.467 204.998 189.774 1.00 128.62 333 ILE A O 1
ATOM 2099 N N . ILE A 1 334 ? 229.257 205.805 188.674 1.00 128.14 334 ILE A N 1
ATOM 2100 C CA . ILE A 1 334 ? 229.901 206.222 189.916 1.00 128.14 334 ILE A CA 1
ATOM 2101 C C . ILE A 1 334 ? 229.056 207.271 190.626 1.00 128.14 334 ILE A C 1
ATOM 2102 O O . ILE A 1 334 ? 228.895 207.239 191.857 1.00 128.14 334 ILE A O 1
ATOM 2107 N N . GLY A 1 335 ? 228.501 208.216 189.863 1.00 122.35 335 GLY A N 1
ATOM 2108 C CA . GLY A 1 335 ? 227.650 209.229 190.464 1.00 122.35 335 GLY A CA 1
ATOM 2109 C C . GLY A 1 335 ? 226.452 208.631 191.174 1.00 122.35 335 GLY A C 1
ATOM 2110 O O . GLY A 1 335 ? 226.148 208.989 192.315 1.00 122.35 335 GLY A O 1
ATOM 2111 N N . LEU A 1 336 ? 225.765 207.697 190.514 1.00 122.39 336 LEU A N 1
ATOM 2112 C CA . LEU A 1 336 ? 224.589 207.088 191.126 1.00 122.39 336 LEU A CA 1
ATOM 2113 C C . LEU A 1 336 ? 224.961 206.262 192.351 1.00 122.39 336 LEU A C 1
ATOM 2114 O O . LEU A 1 336 ? 224.210 206.230 193.332 1.00 122.39 336 LEU A O 1
ATOM 2119 N N . VAL A 1 337 ? 226.116 205.593 192.326 1.00 121.15 337 VAL A N 1
ATOM 2120 C CA . VAL A 1 337 ? 226.501 204.792 193.485 1.00 121.15 337 VAL A CA 1
ATOM 2121 C C . VAL A 1 337 ? 226.785 205.684 194.689 1.00 121.15 337 VAL A C 1
ATOM 2122 O O . VAL A 1 337 ? 226.322 205.407 195.805 1.00 121.15 337 VAL A O 1
ATOM 2126 N N . VAL A 1 338 ? 227.557 206.757 194.492 1.00 118.24 338 VAL A N 1
ATOM 2127 C CA . VAL A 1 338 ? 227.819 207.680 195.595 1.00 118.24 338 VAL A CA 1
ATOM 2128 C C . VAL A 1 338 ? 226.515 208.282 196.104 1.00 118.24 338 VAL A C 1
ATOM 2129 O O . VAL A 1 338 ? 226.303 208.422 197.319 1.00 118.24 338 VAL A O 1
ATOM 2133 N N . TRP A 1 339 ? 225.615 208.632 195.182 1.00 123.85 339 TRP A N 1
ATOM 2134 C CA . TRP A 1 339 ? 224.301 209.143 195.558 1.00 123.85 339 TRP A CA 1
ATOM 2135 C C . TRP A 1 339 ? 223.563 208.167 196.464 1.00 123.85 339 TRP A C 1
ATOM 2136 O O . TRP A 1 339 ? 223.042 208.551 197.519 1.00 123.85 339 TRP A O 1
ATOM 2147 N N . LEU A 1 340 ? 223.504 206.896 196.064 1.00 121.72 340 LEU A N 1
ATOM 2148 C CA . LEU A 1 340 ? 222.764 205.910 196.844 1.00 121.72 340 LEU A CA 1
ATOM 2149 C C . LEU A 1 340 ? 223.388 205.705 198.216 1.00 121.72 340 LEU A C 1
ATOM 2150 O O . LEU A 1 340 ? 222.672 205.580 199.217 1.00 121.72 340 LEU A O 1
ATOM 2155 N N . LEU A 1 341 ? 224.720 205.653 198.287 1.00 119.98 341 LEU A N 1
ATOM 2156 C CA . LEU A 1 341 ? 225.361 205.485 199.587 1.00 119.98 341 LEU A CA 1
ATOM 2157 C C . LEU A 1 341 ? 225.039 206.650 200.511 1.00 119.98 341 LEU A C 1
ATOM 2158 O O . LEU A 1 341 ? 224.743 206.449 201.696 1.00 119.98 341 LEU A O 1
ATOM 2163 N N . CYS A 1 342 ? 225.079 207.877 199.987 1.00 124.54 342 CYS A N 1
ATOM 2164 C CA . CYS A 1 342 ? 224.766 209.027 200.828 1.00 124.54 342 CYS A CA 1
ATOM 2165 C C . CYS A 1 342 ? 223.309 209.008 201.275 1.00 124.54 342 CYS A C 1
ATOM 2166 O O . CYS A 1 342 ? 223.005 209.326 202.432 1.00 124.54 342 CYS A O 1
ATOM 2169 N N . ILE A 1 343 ? 222.395 208.621 200.383 1.00 123.97 343 ILE A N 1
ATOM 2170 C CA . ILE A 1 343 ? 220.985 208.594 200.758 1.00 123.97 343 ILE A CA 1
ATOM 2171 C C . ILE A 1 343 ? 220.727 207.532 201.819 1.00 123.97 343 ILE A C 1
ATOM 2172 O O . ILE A 1 343 ? 219.936 207.744 202.744 1.00 123.97 343 ILE A O 1
ATOM 2177 N N . LEU A 1 344 ? 221.396 206.382 201.721 1.00 128.11 344 LEU A N 1
ATOM 2178 C CA . LEU A 1 344 ? 221.188 205.351 202.733 1.00 128.11 344 LEU A CA 1
ATOM 2179 C C . LEU A 1 344 ? 221.815 205.728 204.068 1.00 128.11 344 LEU A C 1
ATOM 2180 O O . LEU A 1 344 ? 221.246 205.419 205.119 1.00 128.11 344 LEU A O 1
ATOM 2185 N N . TYR A 1 345 ? 222.976 206.389 204.061 1.00 129.50 345 TYR A N 1
ATOM 2186 C CA . TYR A 1 345 ? 223.555 206.799 205.336 1.00 129.50 345 TYR A CA 1
ATOM 2187 C C . TYR A 1 345 ? 222.774 207.947 205.960 1.00 129.50 345 TYR A C 1
ATOM 2188 O O . TYR A 1 345 ? 222.843 208.151 207.176 1.00 129.50 345 TYR A O 1
ATOM 2197 N N . ASN A 1 346 ? 222.037 208.712 205.153 1.00 136.30 346 ASN A N 1
ATOM 2198 C CA . ASN A 1 346 ? 221.191 209.754 205.723 1.00 136.30 346 ASN A CA 1
ATOM 2199 C C . ASN A 1 346 ? 220.044 209.163 206.534 1.00 136.30 346 ASN A C 1
ATOM 2200 O O . ASN A 1 346 ? 219.614 209.763 207.524 1.00 136.30 346 ASN A O 1
ATOM 2205 N N . CYS A 1 347 ? 219.543 207.992 206.141 1.00 138.87 347 CYS A N 1
ATOM 2206 C CA . CYS A 1 347 ? 218.355 207.424 206.763 1.00 138.87 347 CYS A CA 1
ATOM 2207 C C . CYS A 1 347 ? 218.657 206.518 207.951 1.00 138.87 347 CYS A C 1
ATOM 2208 O O . CYS A 1 347 ? 217.723 206.130 208.658 1.00 138.87 347 CYS A O 1
ATOM 2211 N N . ILE A 1 348 ? 219.920 206.173 208.197 1.00 143.29 348 ILE A N 1
ATOM 2212 C CA . ILE A 1 348 ? 220.267 205.222 209.256 1.00 143.29 348 ILE A CA 1
ATOM 2213 C C . ILE A 1 348 ? 220.410 206.032 210.542 1.00 143.29 348 ILE A C 1
ATOM 2214 O O . ILE A 1 348 ? 221.502 206.451 210.928 1.00 143.29 348 ILE A O 1
ATOM 2219 N N . SER A 1 349 ? 219.271 206.258 211.202 1.00 155.01 349 SER A N 1
ATOM 2220 C CA . SER A 1 349 ? 219.180 206.894 212.514 1.00 155.01 349 SER A CA 1
ATOM 2221 C C . SER A 1 349 ? 220.096 208.104 212.650 1.00 155.01 349 SER A C 1
ATOM 2222 O O . SER A 1 349 ? 220.746 208.282 213.685 1.00 155.01 349 SER A O 1
ATOM 2225 N N . SER A 1 350 ? 220.157 208.941 211.619 1.00 158.33 350 SER A N 1
ATOM 2226 C CA . SER A 1 350 ? 221.093 210.051 211.590 1.00 158.33 350 SER A CA 1
ATOM 2227 C C . SER A 1 350 ? 220.378 211.335 211.194 1.00 158.33 350 SER A C 1
ATOM 2228 O O . SER A 1 350 ? 219.311 211.316 210.574 1.00 158.33 350 SER A O 1
ATOM 2231 N N . ALA A 1 351 ? 220.984 212.456 211.573 1.00 168.50 351 ALA A N 1
ATOM 2232 C CA . ALA A 1 351 ? 220.464 213.787 211.277 1.00 168.50 351 ALA A CA 1
ATOM 2233 C C . ALA A 1 351 ? 221.596 214.675 210.770 1.00 168.50 351 ALA A C 1
ATOM 2234 O O . ALA A 1 351 ? 221.794 215.801 211.229 1.00 168.50 351 ALA A O 1
ATOM 2236 N N . VAL A 1 352 ? 222.356 214.164 209.802 1.00 161.34 352 VAL A N 1
ATOM 2237 C CA . VAL A 1 352 ? 223.524 214.861 209.276 1.00 161.34 352 VAL A CA 1
ATOM 2238 C C . VAL A 1 352 ? 223.050 215.838 208.205 1.00 161.34 352 VAL A C 1
ATOM 2239 O O . VAL A 1 352 ? 223.840 216.603 207.639 1.00 161.34 352 VAL A O 1
ATOM 2243 N N . GLU A 1 353 ? 221.747 215.827 207.946 1.00 163.86 353 GLU A N 1
ATOM 2244 C CA . GLU A 1 353 ? 221.086 216.733 207.010 1.00 163.86 353 GLU A CA 1
ATOM 2245 C C . GLU A 1 353 ? 221.589 218.171 207.093 1.00 163.86 353 GLU A C 1
ATOM 2246 O O . GLU A 1 353 ? 221.498 218.927 206.128 1.00 163.86 353 GLU A O 1
ATOM 2252 N N . THR A 1 390 ? 206.553 210.317 222.512 1.00 187.05 390 THR A N 1
ATOM 2253 C CA . THR A 1 390 ? 206.855 211.265 223.577 1.00 187.05 390 THR A CA 1
ATOM 2254 C C . THR A 1 390 ? 207.165 212.646 223.012 1.00 187.05 390 THR A C 1
ATOM 2255 O O . THR A 1 390 ? 207.103 212.859 221.802 1.00 187.05 390 THR A O 1
ATOM 2259 N N . GLU A 1 391 ? 207.499 213.580 223.900 1.00 188.21 391 GLU A N 1
ATOM 2260 C CA . GLU A 1 391 ? 207.800 214.940 223.477 1.00 188.21 391 GLU A CA 1
ATOM 2261 C C . GLU A 1 391 ? 209.073 214.976 222.639 1.00 188.21 391 GLU A C 1
ATOM 2262 O O . GLU A 1 391 ? 209.967 214.140 222.785 1.00 188.21 391 GLU A O 1
ATOM 2268 N N . GLY A 1 392 ? 209.140 215.956 221.743 1.00 176.43 392 GLY A N 1
ATOM 2269 C CA . GLY A 1 392 ? 210.313 216.145 220.915 1.00 176.43 392 GLY A CA 1
ATOM 2270 C C . GLY A 1 392 ? 210.385 215.177 219.753 1.00 176.43 392 GLY A C 1
ATOM 2271 O O . GLY A 1 392 ? 209.883 214.053 219.837 1.00 176.43 392 GLY A O 1
ATOM 2272 N N . VAL A 1 393 ? 211.009 215.605 218.660 1.00 169.52 393 VAL A N 1
ATOM 2273 C CA . VAL A 1 393 ? 211.193 214.778 217.476 1.00 169.52 393 VAL A CA 1
ATOM 2274 C C . VAL A 1 393 ? 212.670 214.808 217.108 1.00 169.52 393 VAL A C 1
ATOM 2275 O O . VAL A 1 393 ? 213.313 215.861 217.178 1.00 169.52 393 VAL A O 1
ATOM 2279 N N . THR A 1 394 ? 213.207 213.649 216.720 1.00 165.40 394 THR A N 1
ATOM 2280 C CA . THR A 1 394 ? 214.637 213.548 216.451 1.00 165.40 394 THR A CA 1
ATOM 2281 C C . THR A 1 394 ? 215.037 214.382 215.238 1.00 165.40 394 THR A C 1
ATOM 2282 O O . THR A 1 394 ? 215.981 215.178 215.304 1.00 165.40 394 THR A O 1
ATOM 2286 N N . TYR A 1 395 ? 214.333 214.216 214.123 1.00 155.72 395 TYR A N 1
ATOM 2287 C CA . TYR A 1 395 ? 214.662 214.905 212.885 1.00 155.72 395 TYR A CA 1
ATOM 2288 C C . TYR A 1 395 ? 213.504 215.800 212.475 1.00 155.72 395 TYR A C 1
ATOM 2289 O O . TYR A 1 395 ? 212.338 215.420 212.609 1.00 155.72 395 TYR A O 1
ATOM 2298 N N . SER A 1 396 ? 213.825 216.987 211.973 1.00 149.83 396 SER A N 1
ATOM 2299 C CA . SER A 1 396 ? 212.789 217.909 211.528 1.00 149.83 396 SER A CA 1
ATOM 2300 C C . SER A 1 396 ? 212.098 217.333 210.299 1.00 149.83 396 SER A C 1
ATOM 2301 O O . SER A 1 396 ? 212.757 216.981 209.315 1.00 149.83 396 SER A O 1
ATOM 2304 N N . TRP A 1 397 ? 210.770 217.230 210.355 1.00 147.70 397 TRP A N 1
ATOM 2305 C CA . TRP A 1 397 ? 210.034 216.534 209.306 1.00 147.70 397 TRP A CA 1
ATOM 2306 C C . TRP A 1 397 ? 210.007 217.295 207.990 1.00 147.70 397 TRP A C 1
ATOM 2307 O O . TRP A 1 397 ? 209.670 216.704 206.961 1.00 147.70 397 TRP A O 1
ATOM 2318 N N . SER A 1 398 ? 210.347 218.581 207.987 1.00 141.06 398 SER A N 1
ATOM 2319 C CA . SER A 1 398 ? 210.329 219.332 206.739 1.00 141.06 398 SER A CA 1
ATOM 2320 C C . SER A 1 398 ? 211.689 219.358 206.050 1.00 141.06 398 SER A C 1
ATOM 2321 O O . SER A 1 398 ? 211.761 219.277 204.815 1.00 141.06 398 SER A O 1
ATOM 2324 N N . MET A 1 399 ? 212.770 219.483 206.823 1.00 142.41 399 MET A N 1
ATOM 2325 C CA . MET A 1 399 ? 214.097 219.522 206.223 1.00 142.41 399 MET A CA 1
ATOM 2326 C C . MET A 1 399 ? 214.420 218.220 205.506 1.00 142.41 399 MET A C 1
ATOM 2327 O O . MET A 1 399 ? 215.113 218.228 204.484 1.00 142.41 399 MET A O 1
ATOM 2332 N N . PHE A 1 400 ? 213.908 217.099 206.012 1.00 136.55 400 PHE A N 1
ATOM 2333 C CA . PHE A 1 400 ? 214.109 215.811 205.358 1.00 136.55 400 PHE A CA 1
ATOM 2334 C C . PHE A 1 400 ? 213.518 215.813 203.950 1.00 136.55 400 PHE A C 1
ATOM 2335 O O . PHE A 1 400 ? 214.179 215.420 202.978 1.00 136.55 400 PHE A O 1
ATOM 2343 N N . HIS A 1 401 ? 212.277 216.281 203.817 1.00 131.02 401 HIS A N 1
ATOM 2344 C CA . HIS A 1 401 ? 211.649 216.314 202.502 1.00 131.02 401 HIS A CA 1
ATOM 2345 C C . HIS A 1 401 ? 212.314 217.334 201.588 1.00 131.02 401 HIS A C 1
ATOM 2346 O O . HIS A 1 401 ? 212.403 217.116 200.375 1.00 131.02 401 HIS A O 1
ATOM 2353 N N . LEU A 1 402 ? 212.790 218.451 202.140 1.00 127.33 402 LEU A N 1
ATOM 2354 C CA . LEU A 1 402 ? 213.544 219.383 201.304 1.00 127.33 402 LEU A CA 1
ATOM 2355 C C . LEU A 1 402 ? 214.819 218.739 200.764 1.00 127.33 402 LEU A C 1
ATOM 2356 O O . LEU A 1 402 ? 215.167 218.926 199.586 1.00 127.33 402 LEU A O 1
ATOM 2361 N N . VAL A 1 403 ? 215.513 217.962 201.598 1.00 126.75 403 VAL A N 1
ATOM 2362 C CA . VAL A 1 403 ? 216.701 217.253 201.132 1.00 126.75 403 VAL A CA 1
ATOM 2363 C C . VAL A 1 403 ? 216.339 216.259 200.037 1.00 126.75 403 VAL A C 1
ATOM 2364 O O . VAL A 1 403 ? 217.077 216.103 199.059 1.00 126.75 403 VAL A O 1
ATOM 2368 N N . PHE A 1 404 ? 215.196 215.580 200.163 1.00 126.32 404 PHE A N 1
ATOM 2369 C CA . PHE A 1 404 ? 214.814 214.674 199.079 1.00 126.32 404 PHE A CA 1
ATOM 2370 C C . PHE A 1 404 ? 214.442 215.409 197.798 1.00 126.32 404 PHE A C 1
ATOM 2371 O O . PHE A 1 404 ? 214.678 214.887 196.704 1.00 126.32 404 PHE A O 1
ATOM 2379 N N . VAL A 1 405 ? 213.860 216.601 197.900 1.00 123.27 405 VAL A N 1
ATOM 2380 C CA . VAL A 1 405 ? 213.613 217.394 196.698 1.00 123.27 405 VAL A CA 1
ATOM 2381 C C . VAL A 1 405 ? 214.928 217.706 195.994 1.00 123.27 405 VAL A C 1
ATOM 2382 O O . VAL A 1 405 ? 215.065 217.534 194.771 1.00 123.27 405 VAL A O 1
ATOM 2386 N N . CYS A 1 406 ? 215.926 218.148 196.765 1.00 119.71 406 CYS A N 1
ATOM 2387 C CA . CYS A 1 406 ? 217.238 218.414 196.178 1.00 119.71 406 CYS A CA 1
ATOM 2388 C C . CYS A 1 406 ? 217.846 217.153 195.570 1.00 119.71 406 CYS A C 1
ATOM 2389 O O . CYS A 1 406 ? 218.471 217.208 194.504 1.00 119.71 406 CYS A O 1
ATOM 2392 N N . ALA A 1 407 ? 217.657 216.002 196.220 1.00 118.63 407 ALA A N 1
ATOM 2393 C CA . ALA A 1 407 ? 218.209 214.754 195.699 1.00 118.63 407 ALA A CA 1
ATOM 2394 C C . ALA A 1 407 ? 217.557 214.364 194.380 1.00 118.63 407 ALA A C 1
ATOM 2395 O O . ALA A 1 407 ? 218.236 213.916 193.447 1.00 118.63 407 ALA A O 1
ATOM 2397 N N . SER A 1 408 ? 216.236 214.510 194.290 1.00 118.81 408 SER A N 1
ATOM 2398 C CA . SER A 1 408 ? 215.544 214.193 193.047 1.00 118.81 408 SER A CA 1
ATOM 2399 C C . SER A 1 408 ? 216.008 215.102 191.915 1.00 118.81 408 SER A C 1
ATOM 2400 O O . SER A 1 408 ? 216.199 214.646 190.781 1.00 118.81 408 SER A O 1
ATOM 2403 N N . LEU A 1 409 ? 216.213 216.390 192.202 1.00 116.42 409 LEU A N 1
ATOM 2404 C CA . LEU A 1 409 ? 216.730 217.280 191.163 1.00 116.42 409 LEU A CA 1
ATOM 2405 C C . LEU A 1 409 ? 218.150 216.897 190.752 1.00 116.42 409 LEU A C 1
ATOM 2406 O O . LEU A 1 409 ? 218.504 216.962 189.567 1.00 116.42 409 LEU A O 1
ATOM 2411 N N . TYR A 1 410 ? 218.982 216.498 191.716 1.00 118.55 410 TYR A N 1
ATOM 2412 C CA . TYR A 1 410 ? 220.333 216.063 191.375 1.00 118.55 410 TYR A CA 1
ATOM 2413 C C . TYR A 1 410 ? 220.310 214.839 190.470 1.00 118.55 410 TYR A C 1
ATOM 2414 O O . TYR A 1 410 ? 221.123 214.730 189.546 1.00 118.55 410 TYR A O 1
ATOM 2423 N N . VAL A 1 411 ? 219.401 213.899 190.731 1.00 118.49 411 VAL A N 1
ATOM 2424 C CA . VAL A 1 411 ? 219.276 212.735 189.856 1.00 118.49 411 VAL A CA 1
ATOM 2425 C C . VAL A 1 411 ? 218.822 213.160 188.470 1.00 118.49 411 VAL A C 1
ATOM 2426 O O . VAL A 1 411 ? 219.351 212.690 187.454 1.00 118.49 411 VAL A O 1
ATOM 2430 N N . MET A 1 412 ? 217.823 214.045 188.407 1.00 117.11 412 MET A N 1
ATOM 2431 C CA . MET A 1 412 ? 217.401 214.626 187.136 1.00 117.11 412 MET A CA 1
ATOM 2432 C C . MET A 1 412 ? 218.591 215.129 186.334 1.00 117.11 412 MET A C 1
ATOM 2433 O O . MET A 1 412 ? 218.688 214.894 185.126 1.00 117.11 412 MET A O 1
ATOM 2438 N N . MET A 1 413 ? 219.500 215.844 186.993 1.00 119.07 413 MET A N 1
ATOM 2439 C CA . MET A 1 413 ? 220.613 216.436 186.258 1.00 119.07 413 MET A CA 1
ATOM 2440 C C . MET A 1 413 ? 221.667 215.399 185.889 1.00 119.07 413 MET A C 1
ATOM 2441 O O . MET A 1 413 ? 222.227 215.450 184.789 1.00 119.07 413 MET A O 1
ATOM 2446 N N . THR A 1 414 ? 221.946 214.443 186.775 1.00 117.15 414 THR A N 1
ATOM 2447 C CA . THR A 1 414 ? 223.049 213.524 186.510 1.00 117.15 414 THR A CA 1
ATOM 2448 C C . THR A 1 414 ? 222.665 212.408 185.546 1.00 117.15 414 THR A C 1
ATOM 2449 O O . THR A 1 414 ? 223.546 211.840 184.893 1.00 117.15 414 THR A O 1
ATOM 2453 N N . LEU A 1 415 ? 221.377 212.066 185.437 1.00 119.39 415 LEU A N 1
ATOM 2454 C CA . LEU A 1 415 ? 220.974 211.088 184.431 1.00 119.39 415 LEU A CA 1
ATOM 2455 C C . LEU A 1 415 ? 220.974 211.667 183.025 1.00 119.39 415 LEU A C 1
ATOM 2456 O O . LEU A 1 415 ? 220.991 210.902 182.056 1.00 119.39 415 LEU A O 1
ATOM 2461 N N . THR A 1 416 ? 220.944 212.991 182.885 1.00 122.46 416 THR A N 1
ATOM 2462 C CA . THR A 1 416 ? 220.947 213.633 181.579 1.00 122.46 416 THR A CA 1
ATOM 2463 C C . THR A 1 416 ? 222.276 214.312 181.272 1.00 122.46 416 THR A C 1
ATOM 2464 O O . THR A 1 416 ? 222.358 215.097 180.323 1.00 122.46 416 THR A O 1
ATOM 2468 N N . ASN A 1 417 ? 223.310 214.035 182.067 1.00 128.62 417 ASN A N 1
ATOM 2469 C CA . ASN A 1 417 ? 224.672 214.513 181.810 1.00 128.62 417 ASN A CA 1
ATOM 2470 C C . ASN A 1 417 ? 224.751 216.029 181.668 1.00 128.62 417 ASN A C 1
ATOM 2471 O O . ASN A 1 417 ? 225.618 216.544 180.962 1.00 128.62 417 ASN A O 1
ATOM 2476 N N . TRP A 1 418 ? 223.835 216.753 182.310 1.00 126.37 418 TRP A N 1
ATOM 2477 C CA . TRP A 1 418 ? 224.009 218.188 182.529 1.00 126.37 418 TRP A CA 1
ATOM 2478 C C . TRP A 1 418 ? 224.026 218.969 181.215 1.00 126.37 418 TRP A C 1
ATOM 2479 O O . TRP A 1 418 ? 224.806 219.907 181.045 1.00 126.37 418 TRP A O 1
ATOM 2490 N N . TYR A 1 419 ? 223.170 218.584 180.273 1.00 128.92 419 TYR A N 1
ATOM 2491 C CA . TYR A 1 419 ? 223.221 219.178 178.946 1.00 128.92 419 TYR A CA 1
ATOM 2492 C C . TYR A 1 419 ? 222.296 220.389 178.875 1.00 128.92 419 TYR A C 1
ATOM 2493 O O . TYR A 1 419 ? 221.479 220.631 179.763 1.00 128.92 419 TYR A O 1
ATOM 2502 N N . LYS A 1 420 ? 222.422 221.149 177.787 1.00 133.16 420 LYS A N 1
ATOM 2503 C CA . LYS A 1 420 ? 221.619 222.347 177.585 1.00 133.16 420 LYS A CA 1
ATOM 2504 C C . LYS A 1 420 ? 220.501 222.068 176.600 1.00 133.16 420 LYS A C 1
ATOM 2505 O O . LYS A 1 420 ? 220.790 221.764 175.434 1.00 133.16 420 LYS A O 1
ATOM 2511 N N . PRO A 1 421 ? 219.236 222.180 176.992 1.00 131.85 421 PRO A N 1
ATOM 2512 C CA . PRO A 1 421 ? 218.146 221.901 176.054 1.00 131.85 421 PRO A CA 1
ATOM 2513 C C . PRO A 1 421 ? 218.135 222.875 174.888 1.00 131.85 421 PRO A C 1
ATOM 2514 O O . PRO A 1 421 ? 218.631 223.999 174.971 1.00 131.85 421 PRO A O 1
ATOM 2518 N N . HIS A 1 422 ? 217.560 222.410 173.779 1.00 146.24 422 HIS A N 1
ATOM 2519 C CA . HIS A 1 422 ? 217.337 223.238 172.593 1.00 146.24 422 HIS A CA 1
ATOM 2520 C C . HIS A 1 422 ? 218.645 223.786 172.029 1.00 146.24 422 HIS A C 1
ATOM 2521 O O . HIS A 1 422 ? 218.708 224.923 171.560 1.00 146.24 422 HIS A O 1
ATOM 2528 N N . SER A 1 423 ? 219.700 222.981 172.075 1.00 150.00 423 SER A N 1
ATOM 2529 C CA . SER A 1 423 ? 220.977 223.338 171.478 1.00 150.00 423 SER A CA 1
ATOM 2530 C C . SER A 1 423 ? 221.267 222.419 170.299 1.00 150.00 423 SER A C 1
ATOM 2531 O O . SER A 1 423 ? 220.876 221.249 170.296 1.00 150.00 423 SER A O 1
ATOM 2534 N N . GLU A 1 424 ? 221.951 222.962 169.294 1.00 161.34 424 GLU A N 1
ATOM 2535 C CA . GLU A 1 424 ? 222.222 222.204 168.080 1.00 161.34 424 GLU A CA 1
ATOM 2536 C C . GLU A 1 424 ? 223.119 221.009 168.380 1.00 161.34 424 GLU A C 1
ATOM 2537 O O . GLU A 1 424 ? 223.911 221.020 169.325 1.00 161.34 424 GLU A O 1
ATOM 2543 N N . ILE A 1 425 ? 222.986 219.966 167.557 1.00 161.42 425 ILE A N 1
ATOM 2544 C CA . ILE A 1 425 ? 223.655 218.703 167.836 1.00 161.42 425 ILE A CA 1
ATOM 2545 C C . ILE A 1 425 ? 225.173 218.817 167.764 1.00 161.42 425 ILE A C 1
ATOM 2546 O O . ILE A 1 425 ? 225.874 218.022 168.397 1.00 161.42 425 ILE A O 1
ATOM 2551 N N . GLU A 1 426 ? 225.711 219.784 167.016 1.00 166.21 426 GLU A N 1
ATOM 2552 C CA . GLU A 1 426 ? 227.163 219.941 166.971 1.00 166.21 426 GLU A CA 1
ATOM 2553 C C . GLU A 1 426 ? 227.733 220.273 168.342 1.00 166.21 426 GLU A C 1
ATOM 2554 O O . GLU A 1 426 ? 228.855 219.865 168.662 1.00 166.21 426 GLU A O 1
ATOM 2560 N N . LEU A 1 427 ? 226.982 221.013 169.160 1.00 159.90 427 LEU A N 1
ATOM 2561 C CA . LEU A 1 427 ? 227.427 221.289 170.520 1.00 159.90 427 LEU A CA 1
ATOM 2562 C C . LEU A 1 427 ? 227.517 220.003 171.329 1.00 159.90 427 LEU A C 1
ATOM 2563 O O . LEU A 1 427 ? 228.427 219.841 172.146 1.00 159.90 427 LEU A O 1
ATOM 2568 N N . PHE A 1 428 ? 226.570 219.088 171.123 1.00 160.87 428 PHE A N 1
ATOM 2569 C CA . PHE A 1 428 ? 226.704 217.688 171.514 1.00 160.87 428 PHE A CA 1
ATOM 2570 C C . PHE A 1 428 ? 227.037 217.483 172.987 1.00 160.87 428 PHE A C 1
ATOM 2571 O O . PHE A 1 428 ? 228.181 217.166 173.325 1.00 160.87 428 PHE A O 1
ATOM 2579 N N . ASN A 1 429 ? 226.072 217.727 173.871 1.00 149.72 429 ASN A N 1
ATOM 2580 C CA . ASN A 1 429 ? 226.098 217.268 175.258 1.00 149.72 429 ASN A CA 1
ATOM 2581 C C . ASN A 1 429 ? 227.070 218.051 176.130 1.00 149.72 429 ASN A C 1
ATOM 2582 O O . ASN A 1 429 ? 227.536 217.526 177.146 1.00 149.72 429 ASN A O 1
ATOM 2587 N N . GLY A 1 430 ? 227.403 219.282 175.763 1.00 144.98 430 GLY A N 1
ATOM 2588 C CA . GLY A 1 430 ? 228.233 220.101 176.621 1.00 144.98 430 GLY A CA 1
ATOM 2589 C C . GLY A 1 430 ? 227.778 221.541 176.700 1.00 144.98 430 GLY A C 1
ATOM 2590 O O . GLY A 1 430 ? 227.608 222.198 175.671 1.00 144.98 430 GLY A O 1
ATOM 2591 N N . ASN A 1 431 ? 227.587 222.051 177.912 1.00 139.99 431 ASN A N 1
ATOM 2592 C CA . ASN A 1 431 ? 227.246 223.448 178.119 1.00 139.99 431 ASN A CA 1
ATOM 2593 C C . ASN A 1 431 ? 228.292 224.092 179.015 1.00 139.99 431 ASN A C 1
ATOM 2594 O O . ASN A 1 431 ? 229.132 223.417 179.613 1.00 139.99 431 ASN A O 1
ATOM 2599 N N . GLU A 1 432 ? 228.234 225.418 179.102 1.00 142.39 432 GLU A N 1
ATOM 2600 C CA . GLU A 1 432 ? 229.214 226.177 179.862 1.00 142.39 432 GLU A CA 1
ATOM 2601 C C . GLU A 1 432 ? 228.736 226.533 181.260 1.00 142.39 432 GLU A C 1
ATOM 2602 O O . GLU A 1 432 ? 229.568 226.780 182.138 1.00 142.39 432 GLU A O 1
ATOM 2608 N N . ALA A 1 433 ? 227.426 226.542 181.494 1.00 138.40 433 ALA A N 1
ATOM 2609 C CA . ALA A 1 433 ? 226.892 226.961 182.783 1.00 138.40 433 ALA A CA 1
ATOM 2610 C C . ALA A 1 433 ? 226.944 225.865 183.838 1.00 138.40 433 ALA A C 1
ATOM 2611 O O . ALA A 1 433 ? 226.663 226.144 185.007 1.00 138.40 433 ALA A O 1
ATOM 2613 N N . SER A 1 434 ? 227.272 224.630 183.460 1.00 138.28 434 SER A N 1
ATOM 2614 C CA . SER A 1 434 ? 227.336 223.535 184.421 1.00 138.28 434 SER A CA 1
ATOM 2615 C C . SER A 1 434 ? 228.723 223.361 185.022 1.00 138.28 434 SER A C 1
ATOM 2616 O O . SER A 1 434 ? 228.847 223.034 186.209 1.00 138.28 434 SER A O 1
ATOM 2619 N N . MET A 1 435 ? 229.769 223.553 184.219 1.00 136.99 435 MET A N 1
ATOM 2620 C CA . MET A 1 435 ? 231.125 223.371 184.723 1.00 136.99 435 MET A CA 1
ATOM 2621 C C . MET A 1 435 ? 231.434 224.366 185.833 1.00 136.99 435 MET A C 1
ATOM 2622 O O . MET A 1 435 ? 232.043 224.006 186.851 1.00 136.99 435 MET A O 1
ATOM 2627 N N . TRP A 1 436 ? 230.990 225.615 185.676 1.00 132.52 436 TRP A N 1
ATOM 2628 C CA . TRP A 1 436 ? 231.242 226.608 186.711 1.00 132.52 436 TRP A CA 1
ATOM 2629 C C . TRP A 1 436 ? 230.507 226.263 187.996 1.00 132.52 436 TRP A C 1
ATOM 2630 O O . TRP A 1 436 ? 231.069 226.396 189.087 1.00 132.52 436 TRP A O 1
ATOM 2641 N N . VAL A 1 437 ? 229.258 225.807 187.894 1.00 129.83 437 VAL A N 1
ATOM 2642 C CA . VAL A 1 437 ? 228.514 225.436 189.095 1.00 129.83 437 VAL A CA 1
ATOM 2643 C C . VAL A 1 437 ? 229.203 224.283 189.812 1.00 129.83 437 VAL A C 1
ATOM 2644 O O . VAL A 1 437 ? 229.408 224.324 191.030 1.00 129.83 437 VAL A O 1
ATOM 2648 N N . LYS A 1 438 ? 229.593 223.246 189.066 1.00 129.68 438 LYS A N 1
ATOM 2649 C CA . LYS A 1 438 ? 230.267 222.113 189.698 1.00 129.68 438 LYS A CA 1
ATOM 2650 C C . LYS A 1 438 ? 231.562 222.537 190.379 1.00 129.68 438 LYS A C 1
ATOM 2651 O O . LYS A 1 438 ? 231.840 222.125 191.513 1.00 129.68 438 LYS A O 1
ATOM 2657 N N . ILE A 1 439 ? 232.370 223.362 189.714 1.00 132.99 439 ILE A N 1
ATOM 2658 C CA . ILE A 1 439 ? 233.680 223.660 190.279 1.00 132.99 439 ILE A CA 1
ATOM 2659 C C . ILE A 1 439 ? 233.563 224.630 191.453 1.00 132.99 439 ILE A C 1
ATOM 2660 O O . ILE A 1 439 ? 234.310 224.523 192.437 1.00 132.99 439 ILE A O 1
ATOM 2665 N N . VAL A 1 440 ? 232.627 225.581 191.388 1.00 132.03 440 VAL A N 1
ATOM 2666 C CA . VAL A 1 440 ? 232.381 226.445 192.538 1.00 132.03 440 VAL A CA 1
ATOM 2667 C C . VAL A 1 440 ? 231.866 225.626 193.711 1.00 132.03 440 VAL A C 1
ATOM 2668 O O . VAL A 1 440 ? 232.208 225.890 194.871 1.00 132.03 440 VAL A O 1
ATOM 2672 N N . SER A 1 441 ? 231.052 224.605 193.433 1.00 130.12 441 SER A N 1
ATOM 2673 C CA . SER A 1 441 ? 230.616 223.709 194.496 1.00 130.12 441 SER A CA 1
ATOM 2674 C C . SER A 1 441 ? 231.800 222.994 195.131 1.00 130.12 441 SER A C 1
ATOM 2675 O O . SER A 1 441 ? 231.886 222.890 196.359 1.00 130.12 441 SER A O 1
ATOM 2678 N N . SER A 1 442 ? 232.726 222.504 194.308 1.00 133.97 442 SER A N 1
ATOM 2679 C CA . SER A 1 442 ? 233.911 221.832 194.836 1.00 133.97 442 SER A CA 1
ATOM 2680 C C . SER A 1 442 ? 234.729 222.764 195.724 1.00 133.97 442 SER A C 1
ATOM 2681 O O . SER A 1 442 ? 235.170 222.377 196.816 1.00 133.97 442 SER A O 1
ATOM 2684 N N . TRP A 1 443 ? 234.950 223.998 195.265 1.00 137.57 443 TRP A N 1
ATOM 2685 C CA . TRP A 1 443 ? 235.746 224.941 196.047 1.00 137.57 443 TRP A CA 1
ATOM 2686 C C . TRP A 1 443 ? 235.061 225.289 197.362 1.00 137.57 443 TRP A C 1
ATOM 2687 O O . TRP A 1 443 ? 235.709 225.323 198.417 1.00 137.57 443 TRP A O 1
ATOM 2698 N N . LEU A 1 444 ? 233.754 225.561 197.324 1.00 136.48 444 LEU A N 1
ATOM 2699 C CA . LEU A 1 444 ? 233.036 225.858 198.558 1.00 136.48 444 LEU A CA 1
ATOM 2700 C C . LEU A 1 444 ? 233.068 224.675 199.510 1.00 136.48 444 LEU A C 1
ATOM 2701 O O . LEU A 1 444 ? 233.121 224.857 200.729 1.00 136.48 444 LEU A O 1
ATOM 2706 N N . GLY A 1 445 ? 233.049 223.453 198.980 1.00 138.10 445 GLY A N 1
ATOM 2707 C CA . GLY A 1 445 ? 233.114 222.295 199.854 1.00 138.10 445 GLY A CA 1
ATOM 2708 C C . GLY A 1 445 ? 234.464 222.140 200.529 1.00 138.10 445 GLY A C 1
ATOM 2709 O O . GLY A 1 445 ? 234.543 221.843 201.730 1.00 138.10 445 GLY A O 1
ATOM 2710 N N . VAL A 1 446 ? 235.544 222.321 199.767 1.00 140.69 446 VAL A N 1
ATOM 2711 C CA . VAL A 1 446 ? 236.874 222.298 200.368 1.00 140.69 446 VAL A CA 1
ATOM 2712 C C . VAL A 1 446 ? 236.988 223.377 201.437 1.00 140.69 446 VAL A C 1
ATOM 2713 O O . VAL A 1 446 ? 237.556 223.149 202.513 1.00 140.69 446 VAL A O 1
ATOM 2717 N N . PHE A 1 447 ? 236.433 224.563 201.167 1.00 145.63 447 PHE A N 1
ATOM 2718 C CA . PHE A 1 447 ? 236.442 225.625 202.170 1.00 145.63 447 PHE A CA 1
ATOM 2719 C C . PHE A 1 447 ? 235.662 225.227 203.415 1.00 145.63 447 PHE A C 1
ATOM 2720 O O . PHE A 1 447 ? 236.117 225.466 204.537 1.00 145.63 447 PHE A O 1
ATOM 2728 N N . ILE A 1 448 ? 234.481 224.628 203.240 1.00 144.06 448 ILE A N 1
ATOM 2729 C CA . ILE A 1 448 ? 233.672 224.220 204.387 1.00 144.06 448 ILE A CA 1
ATOM 2730 C C . ILE A 1 448 ? 234.446 223.253 205.268 1.00 144.06 448 ILE A C 1
ATOM 2731 O O . ILE A 1 448 ? 234.505 223.415 206.492 1.00 144.06 448 ILE A O 1
ATOM 2736 N N . TYR A 1 449 ? 235.041 222.224 204.663 1.00 149.77 449 TYR A N 1
ATOM 2737 C CA . TYR A 1 449 ? 235.772 221.254 205.474 1.00 149.77 449 TYR A CA 1
ATOM 2738 C C . TYR A 1 449 ? 236.976 221.895 206.152 1.00 149.77 449 TYR A C 1
ATOM 2739 O O . TYR A 1 449 ? 237.170 221.742 207.366 1.00 149.77 449 TYR A O 1
ATOM 2748 N N . GLY A 1 450 ? 237.805 222.607 205.384 1.00 155.91 450 GLY A N 1
ATOM 2749 C CA . GLY A 1 450 ? 238.990 223.217 205.963 1.00 155.91 450 GLY A CA 1
ATOM 2750 C C . GLY A 1 450 ? 238.661 224.187 207.080 1.00 155.91 450 GLY A C 1
ATOM 2751 O O . GLY A 1 450 ? 239.433 224.341 208.028 1.00 155.91 450 GLY A O 1
ATOM 2752 N N . TRP A 1 451 ? 237.508 224.848 206.989 1.00 162.48 451 TRP A N 1
ATOM 2753 C CA . TRP A 1 451 ? 237.092 225.765 208.041 1.00 162.48 451 TRP A CA 1
ATOM 2754 C C . TRP A 1 451 ? 236.609 225.005 209.266 1.00 162.48 451 TRP A C 1
ATOM 2755 O O . TRP A 1 451 ? 237.087 225.240 210.381 1.00 162.48 451 TRP A O 1
ATOM 2766 N N . SER A 1 452 ? 235.671 224.074 209.076 1.00 160.21 452 SER A N 1
ATOM 2767 C CA . SER A 1 452 ? 235.112 223.343 210.207 1.00 160.21 452 SER A CA 1
ATOM 2768 C C . SER A 1 452 ? 236.177 222.558 210.956 1.00 160.21 452 SER A C 1
ATOM 2769 O O . SER A 1 452 ? 236.022 222.289 212.152 1.00 160.21 452 SER A O 1
ATOM 2772 N N . LEU A 1 453 ? 237.258 222.176 210.278 1.00 167.21 453 LEU A N 1
ATOM 2773 C CA . LEU A 1 453 ? 238.300 221.413 210.955 1.00 167.21 453 LEU A CA 1
ATOM 2774 C C . LEU A 1 453 ? 239.217 222.319 211.770 1.00 167.21 453 LEU A C 1
ATOM 2775 O O . LEU A 1 453 ? 239.670 221.935 212.853 1.00 167.21 453 LEU A O 1
ATOM 2780 N N . ALA A 1 454 ? 239.502 223.521 211.273 1.00 177.21 454 ALA A N 1
ATOM 2781 C CA . ALA A 1 454 ? 240.494 224.402 211.884 1.00 177.21 454 ALA A CA 1
ATOM 2782 C C . ALA A 1 454 ? 239.977 225.831 211.982 1.00 177.21 454 ALA A C 1
ATOM 2783 O O . ALA A 1 454 ? 240.661 226.790 211.621 1.00 177.21 454 ALA A O 1
ATOM 2785 N N . ALA A 1 455 ? 238.751 225.997 212.470 1.00 185.52 455 ALA A N 1
ATOM 2786 C CA . ALA A 1 455 ? 238.210 227.339 212.671 1.00 185.52 455 ALA A CA 1
ATOM 2787 C C . ALA A 1 455 ? 238.761 228.000 213.933 1.00 185.52 455 ALA A C 1
ATOM 2788 O O . ALA A 1 455 ? 239.298 229.112 213.846 1.00 185.52 455 ALA A O 1
ATOM 2790 N N . PRO A 1 456 ? 238.658 227.378 215.117 1.00 194.48 456 PRO A N 1
ATOM 2791 C CA . PRO A 1 456 ? 239.072 228.096 216.333 1.00 194.48 456 PRO A CA 1
ATOM 2792 C C . PRO A 1 456 ? 240.565 228.347 216.407 1.00 194.48 456 PRO A C 1
ATOM 2793 O O . PRO A 1 456 ? 240.982 229.342 217.013 1.00 194.48 456 PRO A O 1
ATOM 2797 N N . ILE A 1 457 ? 241.383 227.478 215.811 1.00 197.35 457 ILE A N 1
ATOM 2798 C CA . ILE A 1 457 ? 242.826 227.702 215.808 1.00 197.35 457 ILE A CA 1
ATOM 2799 C C . ILE A 1 457 ? 243.161 228.987 215.061 1.00 197.35 457 ILE A C 1
ATOM 2800 O O . ILE A 1 457 ? 243.978 229.794 215.519 1.00 197.35 457 ILE A O 1
ATOM 2805 N N . VAL A 1 458 ? 242.529 229.201 213.906 1.00 197.53 458 VAL A N 1
ATOM 2806 C CA . VAL A 1 458 ? 242.772 230.425 213.150 1.00 197.53 458 VAL A CA 1
ATOM 2807 C C . VAL A 1 458 ? 242.121 231.619 213.836 1.00 197.53 458 VAL A C 1
ATOM 2808 O O . VAL A 1 458 ? 242.652 232.736 213.787 1.00 197.53 458 VAL A O 1
ATOM 2812 N N . LEU A 1 459 ? 240.976 231.413 214.493 1.00 198.96 459 LEU A N 1
ATOM 2813 C CA . LEU A 1 459 ? 240.321 232.520 215.184 1.00 198.96 459 LEU A CA 1
ATOM 2814 C C . LEU A 1 459 ? 241.160 233.022 216.354 1.00 198.96 459 LEU A C 1
ATOM 2815 O O . LEU A 1 459 ? 241.205 234.229 216.618 1.00 198.96 459 LEU A O 1
ATOM 2820 N N . THR A 1 460 ? 241.830 232.115 217.066 1.00 201.76 460 THR A N 1
ATOM 2821 C CA . THR A 1 460 ? 242.638 232.525 218.210 1.00 201.76 460 THR A CA 1
ATOM 2822 C C . THR A 1 460 ? 244.036 232.957 217.780 1.00 201.76 460 THR A C 1
ATOM 2823 O O . THR A 1 460 ? 244.468 234.075 218.082 1.00 201.76 460 THR A O 1
ATOM 2827 N N . ASN A 1 461 ? 244.752 232.089 217.072 1.00 204.11 461 ASN A N 1
ATOM 2828 C CA . ASN A 1 461 ? 246.101 232.408 216.616 1.00 204.11 461 ASN A CA 1
ATOM 2829 C C . ASN A 1 461 ? 246.369 231.876 215.210 1.00 204.11 461 ASN A C 1
ATOM 2830 O O . ASN A 1 461 ? 247.013 232.540 214.397 1.00 204.11 461 ASN A O 1
ATOM 2835 N N . PRO B 1 30 ? 207.377 184.973 219.199 1.00 188.72 30 PRO B N 1
ATOM 2836 C CA . PRO B 1 30 ? 207.247 186.412 218.938 1.00 188.72 30 PRO B CA 1
ATOM 2837 C C . PRO B 1 30 ? 208.260 186.935 217.919 1.00 188.72 30 PRO B C 1
ATOM 2838 O O . PRO B 1 30 ? 207.957 186.986 216.728 1.00 188.72 30 PRO B O 1
ATOM 2842 N N . SER B 1 31 ? 209.445 187.331 218.391 1.00 187.66 31 SER B N 1
ATOM 2843 C CA . SER B 1 31 ? 210.455 187.878 217.489 1.00 187.66 31 SER B CA 1
ATOM 2844 C C . SER B 1 31 ? 211.184 186.777 216.728 1.00 187.66 31 SER B C 1
ATOM 2845 O O . SER B 1 31 ? 211.396 186.886 215.514 1.00 187.66 31 SER B O 1
ATOM 2848 N N . CYS B 1 32 ? 211.573 185.706 217.422 1.00 179.91 32 CYS B N 1
ATOM 2849 C CA . CYS B 1 32 ? 212.432 184.691 216.819 1.00 179.91 32 CYS B CA 1
ATOM 2850 C C . CYS B 1 32 ? 211.714 183.938 215.705 1.00 179.91 32 CYS B C 1
ATOM 2851 O O . CYS B 1 32 ? 212.291 183.694 214.637 1.00 179.91 32 CYS B O 1
ATOM 2854 N N . THR B 1 33 ? 210.464 183.541 215.943 1.00 175.06 33 THR B N 1
ATOM 2855 C CA . THR B 1 33 ? 209.729 182.814 214.914 1.00 175.06 33 THR B CA 1
ATOM 2856 C C . THR B 1 33 ? 209.502 183.674 213.678 1.00 175.06 33 THR B C 1
ATOM 2857 O O . THR B 1 33 ? 209.592 183.171 212.550 1.00 175.06 33 THR B O 1
ATOM 2861 N N . ASN B 1 34 ? 209.256 184.970 213.856 1.00 170.99 34 ASN B N 1
ATOM 2862 C CA . ASN B 1 34 ? 209.070 185.830 212.698 1.00 170.99 34 ASN B CA 1
ATOM 2863 C C . ASN B 1 34 ? 210.392 186.033 211.962 1.00 170.99 34 ASN B C 1
ATOM 2864 O O . ASN B 1 34 ? 210.422 186.096 210.727 1.00 170.99 34 ASN B O 1
ATOM 2869 N N . ALA B 1 35 ? 211.506 186.086 212.702 1.00 166.16 35 ALA B N 1
ATOM 2870 C CA . ALA B 1 35 ? 212.815 186.196 212.064 1.00 166.16 35 ALA B CA 1
ATOM 2871 C C . ALA B 1 35 ? 213.132 184.958 211.231 1.00 166.16 35 ALA B C 1
ATOM 2872 O O . ALA B 1 35 ? 213.663 185.065 210.120 1.00 166.16 35 ALA B O 1
ATOM 2874 N N . SER B 1 36 ? 212.818 183.772 211.750 1.00 160.09 36 SER B N 1
ATOM 2875 C CA . SER B 1 36 ? 213.070 182.558 210.976 1.00 160.09 36 SER B CA 1
ATOM 2876 C C . SER B 1 36 ? 212.140 182.466 209.772 1.00 160.09 36 SER B C 1
ATOM 2877 O O . SER B 1 36 ? 212.551 182.023 208.691 1.00 160.09 36 SER B O 1
ATOM 2880 N N . SER B 1 37 ? 210.880 182.879 209.936 1.00 160.92 37 SER B N 1
ATOM 2881 C CA . SER B 1 37 ? 209.990 182.957 208.785 1.00 160.92 37 SER B CA 1
ATOM 2882 C C . SER B 1 37 ? 210.550 183.901 207.728 1.00 160.92 37 SER B C 1
ATOM 2883 O O . SER B 1 37 ? 210.399 183.658 206.529 1.00 160.92 37 SER B O 1
ATOM 2886 N N . SER B 1 38 ? 211.216 184.976 208.152 1.00 155.98 38 SER B N 1
ATOM 2887 C CA . SER B 1 38 ? 211.846 185.875 207.187 1.00 155.98 38 SER B CA 1
ATOM 2888 C C . SER B 1 38 ? 213.021 185.202 206.488 1.00 155.98 38 SER B C 1
ATOM 2889 O O . SER B 1 38 ? 213.222 185.372 205.276 1.00 155.98 38 SER B O 1
ATOM 2892 N N . ARG B 1 39 ? 213.827 184.453 207.245 1.00 150.68 39 ARG B N 1
ATOM 2893 C CA . ARG B 1 39 ? 214.925 183.714 206.630 1.00 150.68 39 ARG B CA 1
ATOM 2894 C C . ARG B 1 39 ? 214.423 182.740 205.579 1.00 150.68 39 ARG B C 1
ATOM 2895 O O . ARG B 1 39 ? 215.109 182.502 204.581 1.00 150.68 39 ARG B O 1
ATOM 2903 N N . PHE B 1 40 ? 213.242 182.160 205.781 1.00 144.58 40 PHE B N 1
ATOM 2904 C CA . PHE B 1 40 ? 212.702 181.283 204.745 1.00 144.58 40 PHE B CA 1
ATOM 2905 C C . PHE B 1 40 ? 212.045 182.059 203.607 1.00 144.58 40 PHE B C 1
ATOM 2906 O O . PHE B 1 40 ? 212.063 181.599 202.459 1.00 144.58 40 PHE B O 1
ATOM 2914 N N . MET B 1 41 ? 211.467 183.226 203.893 1.00 147.75 41 MET B N 1
ATOM 2915 C CA . MET B 1 41 ? 210.866 184.023 202.828 1.00 147.75 41 MET B CA 1
ATOM 2916 C C . MET B 1 41 ? 211.916 184.510 201.842 1.00 147.75 41 MET B C 1
ATOM 2917 O O . MET B 1 41 ? 211.661 184.583 200.636 1.00 147.75 41 MET B O 1
ATOM 2922 N N . TYR B 1 42 ? 213.108 184.845 202.333 1.00 144.04 42 TYR B N 1
ATOM 2923 C CA . TYR B 1 42 ? 214.176 185.236 201.416 1.00 144.04 42 TYR B CA 1
ATOM 2924 C C . TYR B 1 42 ? 214.585 184.077 200.515 1.00 144.04 42 TYR B C 1
ATOM 2925 O O . TYR B 1 42 ? 214.856 184.271 199.321 1.00 144.04 42 TYR B O 1
ATOM 2934 N N . ALA B 1 43 ? 214.630 182.863 201.064 1.00 139.21 43 ALA B N 1
ATOM 2935 C CA . ALA B 1 43 ? 214.910 181.695 200.238 1.00 139.21 43 ALA B CA 1
ATOM 2936 C C . ALA B 1 43 ? 213.831 181.501 199.183 1.00 139.21 43 ALA B C 1
ATOM 2937 O O . ALA B 1 43 ? 214.132 181.152 198.037 1.00 139.21 43 ALA B O 1
ATOM 2939 N N . PHE B 1 44 ? 212.567 181.723 199.549 1.00 141.02 44 PHE B N 1
ATOM 2940 C CA . PHE B 1 44 ? 211.498 181.639 198.557 1.00 141.02 44 PHE B CA 1
ATOM 2941 C C . PHE B 1 44 ? 211.660 182.696 197.468 1.00 141.02 44 PHE B C 1
ATOM 2942 O O . PHE B 1 44 ? 211.375 182.431 196.294 1.00 141.02 44 PHE B O 1
ATOM 2950 N N . ILE B 1 45 ? 212.114 183.897 197.834 1.00 135.97 45 ILE B N 1
ATOM 2951 C CA . ILE B 1 45 ? 212.364 184.926 196.824 1.00 135.97 45 ILE B CA 1
ATOM 2952 C C . ILE B 1 45 ? 213.425 184.455 195.842 1.00 135.97 45 ILE B C 1
ATOM 2953 O O . ILE B 1 45 ? 213.258 184.549 194.618 1.00 135.97 45 ILE B O 1
ATOM 2958 N N . LEU B 1 46 ? 214.548 183.964 196.368 1.00 131.93 46 LEU B N 1
ATOM 2959 C CA . LEU B 1 46 ? 215.626 183.509 195.498 1.00 131.93 46 LEU B CA 1
ATOM 2960 C C . LEU B 1 46 ? 215.166 182.359 194.613 1.00 131.93 46 LEU B C 1
ATOM 2961 O O . LEU B 1 46 ? 215.533 182.283 193.434 1.00 131.93 46 LEU B O 1
ATOM 2966 N N . LEU B 1 47 ? 214.340 181.466 195.159 1.00 133.55 47 LEU B N 1
ATOM 2967 C CA . LEU B 1 47 ? 213.842 180.343 194.376 1.00 133.55 47 LEU B CA 1
ATOM 2968 C C . LEU B 1 47 ? 212.944 180.811 193.240 1.00 133.55 47 LEU B C 1
ATOM 2969 O O . LEU B 1 47 ? 213.074 180.336 192.107 1.00 133.55 47 LEU B O 1
ATOM 2974 N N . VAL B 1 48 ? 212.014 181.725 193.525 1.00 135.34 48 VAL B N 1
ATOM 2975 C CA . VAL B 1 48 ? 211.127 182.227 192.477 1.00 135.34 48 VAL B CA 1
ATOM 2976 C C . VAL B 1 48 ? 211.931 182.940 191.401 1.00 135.34 48 VAL B C 1
ATOM 2977 O O . VAL B 1 48 ? 211.656 182.800 190.203 1.00 135.34 48 VAL B O 1
ATOM 2981 N N . GLY B 1 49 ? 212.949 183.699 191.805 1.00 135.92 49 GLY B N 1
ATOM 2982 C CA . GLY B 1 49 ? 213.790 184.361 190.822 1.00 135.92 49 GLY B CA 1
ATOM 2983 C C . GLY B 1 49 ? 214.530 183.382 189.930 1.00 135.92 49 GLY B C 1
ATOM 2984 O O . GLY B 1 49 ? 214.590 183.563 188.712 1.00 135.92 49 GLY B O 1
ATOM 2985 N N . THR B 1 50 ? 215.095 182.326 190.522 1.00 137.06 50 THR B N 1
ATOM 2986 C CA . THR B 1 50 ? 215.798 181.327 189.721 1.00 137.06 50 THR B CA 1
ATOM 2987 C C . THR B 1 50 ? 214.850 180.602 188.772 1.00 137.06 50 THR B C 1
ATOM 2988 O O . THR B 1 50 ? 215.181 180.383 187.600 1.00 137.06 50 THR B O 1
ATOM 2992 N N . VAL B 1 51 ? 213.665 180.224 189.257 1.00 134.54 51 VAL B N 1
ATOM 2993 C CA . VAL B 1 51 ? 212.702 179.528 188.404 1.00 134.54 51 VAL B CA 1
ATOM 2994 C C . VAL B 1 51 ? 212.268 180.418 187.249 1.00 134.54 51 VAL B C 1
ATOM 2995 O O . VAL B 1 51 ? 212.141 179.958 186.109 1.00 134.54 51 VAL B O 1
ATOM 2999 N N . LEU B 1 52 ? 212.037 181.705 187.519 1.00 138.28 52 LEU B N 1
ATOM 3000 C CA . LEU B 1 52 ? 211.664 182.619 186.446 1.00 138.28 52 LEU B CA 1
ATOM 3001 C C . LEU B 1 52 ? 212.807 182.828 185.464 1.00 138.28 52 LEU B C 1
ATOM 3002 O O . LEU B 1 52 ? 212.567 182.988 184.263 1.00 138.28 52 LEU B O 1
ATOM 3007 N N . GLY B 1 53 ? 214.047 182.835 185.949 1.00 134.61 53 GLY B N 1
ATOM 3008 C CA . GLY B 1 53 ? 215.173 183.000 185.049 1.00 134.61 53 GLY B CA 1
ATOM 3009 C C . GLY B 1 53 ? 215.397 181.789 184.166 1.00 134.61 53 GLY B C 1
ATOM 3010 O O . GLY B 1 53 ? 215.836 181.919 183.022 1.00 134.61 53 GLY B O 1
ATOM 3011 N N . ALA B 1 54 ? 215.098 180.597 184.680 1.00 135.73 54 ALA B N 1
ATOM 3012 C CA . ALA B 1 54 ? 215.362 179.375 183.929 1.00 135.73 54 ALA B CA 1
ATOM 3013 C C . ALA B 1 54 ? 214.245 178.993 182.966 1.00 135.73 54 ALA B C 1
ATOM 3014 O O . ALA B 1 54 ? 214.454 178.100 182.140 1.00 135.73 54 ALA B O 1
ATOM 3016 N N . ILE B 1 55 ? 213.069 179.622 183.052 1.00 138.90 55 ILE B N 1
ATOM 3017 C CA . ILE B 1 55 ? 212.028 179.374 182.055 1.00 138.90 55 ILE B CA 1
ATOM 3018 C C . ILE B 1 55 ? 212.502 179.803 180.677 1.00 138.90 55 ILE B C 1
ATOM 3019 O O . ILE B 1 55 ? 212.056 179.263 179.657 1.00 138.90 55 ILE B O 1
ATOM 3024 N N . ALA B 1 56 ? 213.452 180.729 180.617 1.00 137.07 56 ALA B N 1
ATOM 3025 C CA . ALA B 1 56 ? 214.068 181.101 179.354 1.00 137.07 56 ALA B CA 1
ATOM 3026 C C . ALA B 1 56 ? 214.972 179.955 178.905 1.00 137.07 56 ALA B C 1
ATOM 3027 O O . ALA B 1 56 ? 214.973 178.866 179.481 1.00 137.07 56 ALA B O 1
ATOM 3029 N N . LEU B 1 57 ? 215.728 180.188 177.835 1.00 140.62 57 LEU B N 1
ATOM 3030 C CA . LEU B 1 57 ? 216.648 179.209 177.248 1.00 140.62 57 LEU B CA 1
ATOM 3031 C C . LEU B 1 57 ? 215.967 177.876 176.924 1.00 140.62 57 LEU B C 1
ATOM 3032 O O . LEU B 1 57 ? 216.639 176.856 176.759 1.00 140.62 57 LEU B O 1
ATOM 3037 N N . SER B 1 58 ? 214.641 177.864 176.804 1.00 148.81 58 SER B N 1
ATOM 3038 C CA . SER B 1 58 ? 213.967 176.693 176.273 1.00 148.81 58 SER B CA 1
ATOM 3039 C C . SER B 1 58 ? 214.295 176.560 174.786 1.00 148.81 58 SER B C 1
ATOM 3040 O O . SER B 1 58 ? 214.564 177.559 174.116 1.00 148.81 58 SER B O 1
ATOM 3043 N N . PRO B 1 59 ? 214.284 175.338 174.243 1.00 156.45 59 PRO B N 1
ATOM 3044 C CA . PRO B 1 59 ? 214.900 175.137 172.920 1.00 156.45 59 PRO B CA 1
ATOM 3045 C C . PRO B 1 59 ? 214.216 175.895 171.801 1.00 156.45 59 PRO B C 1
ATOM 3046 O O . PRO B 1 59 ? 214.899 176.465 170.943 1.00 156.45 59 PRO B O 1
ATOM 3050 N N . GLY B 1 60 ? 212.890 175.910 171.767 1.00 160.56 60 GLY B N 1
ATOM 3051 C CA . GLY B 1 60 ? 212.205 176.637 170.721 1.00 160.56 60 GLY B CA 1
ATOM 3052 C C . GLY B 1 60 ? 211.044 177.452 171.240 1.00 160.56 60 GLY B C 1
ATOM 3053 O O . GLY B 1 60 ? 210.424 178.217 170.496 1.00 160.56 60 GLY B O 1
ATOM 3054 N N . LEU B 1 61 ? 210.743 177.301 172.528 1.00 162.71 61 LEU B N 1
ATOM 3055 C CA . LEU B 1 61 ? 209.547 177.933 173.062 1.00 162.71 61 LEU B CA 1
ATOM 3056 C C . LEU B 1 61 ? 209.775 179.412 173.339 1.00 162.71 61 LEU B C 1
ATOM 3057 O O . LEU B 1 61 ? 208.815 180.186 173.398 1.00 162.71 61 LEU B O 1
ATOM 3062 N N . GLN B 1 62 ? 211.031 179.823 173.499 1.00 159.39 62 GLN B N 1
ATOM 3063 C CA . GLN B 1 62 ? 211.356 181.206 173.802 1.00 159.39 62 GLN B CA 1
ATOM 3064 C C . GLN B 1 62 ? 212.443 181.799 172.921 1.00 159.39 62 GLN B C 1
ATOM 3065 O O . GLN B 1 62 ? 212.553 183.028 172.863 1.00 159.39 62 GLN B O 1
ATOM 3071 N N . ASP B 1 63 ? 213.245 180.981 172.233 1.00 156.79 63 ASP B N 1
ATOM 3072 C CA . ASP B 1 63 ? 214.364 181.527 171.473 1.00 156.79 63 ASP B CA 1
ATOM 3073 C C . ASP B 1 63 ? 213.904 182.401 170.311 1.00 156.79 63 ASP B C 1
ATOM 3074 O O . ASP B 1 63 ? 214.709 183.158 169.760 1.00 156.79 63 ASP B O 1
ATOM 3079 N N . THR B 1 64 ? 212.639 182.301 169.905 1.00 164.33 64 THR B N 1
ATOM 3080 C CA . THR B 1 64 ? 212.136 183.245 168.913 1.00 164.33 64 THR B CA 1
ATOM 3081 C C . THR B 1 64 ? 211.483 184.452 169.578 1.00 164.33 64 THR B C 1
ATOM 3082 O O . THR B 1 64 ? 211.560 185.570 169.058 1.00 164.33 64 THR B O 1
ATOM 3086 N N . LEU B 1 65 ? 210.866 184.255 170.743 1.00 160.85 65 LEU B N 1
ATOM 3087 C CA . LEU B 1 65 ? 210.306 185.384 171.478 1.00 160.85 65 LEU B CA 1
ATOM 3088 C C . LEU B 1 65 ? 211.405 186.281 172.029 1.00 160.85 65 LEU B C 1
ATOM 3089 O O . LEU B 1 65 ? 211.219 187.498 172.144 1.00 160.85 65 LEU B O 1
ATOM 3094 N N . LYS B 1 66 ? 212.555 185.707 172.374 1.00 156.80 66 LYS B N 1
ATOM 3095 C CA . LYS B 1 66 ? 213.646 186.492 172.936 1.00 156.80 66 LYS B CA 1
ATOM 3096 C C . LYS B 1 66 ? 214.300 187.425 171.927 1.00 156.80 66 LYS B C 1
ATOM 3097 O O . LYS B 1 66 ? 215.256 188.116 172.291 1.00 156.80 66 LYS B O 1
ATOM 3103 N N . LYS B 1 67 ? 213.826 187.477 170.682 1.00 162.09 67 LYS B N 1
ATOM 3104 C CA . LYS B 1 67 ? 214.426 188.383 169.711 1.00 162.09 67 LYS B CA 1
ATOM 3105 C C . LYS B 1 67 ? 213.962 189.826 169.881 1.00 162.09 67 LYS B C 1
ATOM 3106 O O . LYS B 1 67 ? 214.701 190.744 169.509 1.00 162.09 67 LYS B O 1
ATOM 3112 N N . MET B 1 68 ? 212.770 190.058 170.430 1.00 166.20 68 MET B N 1
ATOM 3113 C CA . MET B 1 68 ? 212.307 191.427 170.636 1.00 166.20 68 MET B CA 1
ATOM 3114 C C . MET B 1 68 ? 213.006 192.138 171.799 1.00 166.20 68 MET B C 1
ATOM 3115 O O . MET B 1 68 ? 213.552 193.229 171.599 1.00 166.20 68 MET B O 1
ATOM 3120 N N . PRO B 1 69 ? 213.039 191.559 173.022 1.00 156.63 69 PRO B N 1
ATOM 3121 C CA . PRO B 1 69 ? 213.263 192.379 174.227 1.00 156.63 69 PRO B CA 1
ATOM 3122 C C . PRO B 1 69 ? 214.509 193.261 174.302 1.00 156.63 69 PRO B C 1
ATOM 3123 O O . PRO B 1 69 ? 214.390 194.383 174.800 1.00 156.63 69 PRO B O 1
ATOM 3127 N N . PHE B 1 70 ? 215.698 192.786 173.914 1.00 153.55 70 PHE B N 1
ATOM 3128 C CA . PHE B 1 70 ? 216.933 193.508 174.225 1.00 153.55 70 PHE B CA 1
ATOM 3129 C C . PHE B 1 70 ? 217.987 193.495 173.120 1.00 153.55 70 PHE B C 1
ATOM 3130 O O . PHE B 1 70 ? 219.105 193.963 173.347 1.00 153.55 70 PHE B O 1
ATOM 3138 N N . CYS B 1 71 ? 217.684 192.956 171.945 1.00 168.33 71 CYS B N 1
ATOM 3139 C CA . CYS B 1 71 ? 218.578 193.063 170.797 1.00 168.33 71 CYS B CA 1
ATOM 3140 C C . CYS B 1 71 ? 218.141 194.109 169.782 1.00 168.33 71 CYS B C 1
ATOM 3141 O O . CYS B 1 71 ? 218.712 194.164 168.688 1.00 168.33 71 CYS B O 1
ATOM 3144 N N . ILE B 1 72 ? 217.143 194.934 170.104 1.00 173.54 72 ILE B N 1
ATOM 3145 C CA . ILE B 1 72 ? 216.759 196.005 169.191 1.00 173.54 72 ILE B CA 1
ATOM 3146 C C . ILE B 1 72 ? 217.898 197.005 169.010 1.00 173.54 72 ILE B C 1
ATOM 3147 O O . ILE B 1 72 ? 217.961 197.710 167.994 1.00 173.54 72 ILE B O 1
ATOM 3152 N N . ASN B 1 73 ? 218.831 197.061 169.967 1.00 176.75 73 ASN B N 1
ATOM 3153 C CA . ASN B 1 73 ? 220.032 197.876 169.800 1.00 176.75 73 ASN B CA 1
ATOM 3154 C C . ASN B 1 73 ? 220.753 197.549 168.498 1.00 176.75 73 ASN B C 1
ATOM 3155 O O . ASN B 1 73 ? 221.189 198.450 167.774 1.00 176.75 73 ASN B O 1
ATOM 3160 N N . SER B 1 74 ? 220.883 196.265 168.184 1.00 182.40 74 SER B N 1
ATOM 3161 C CA . SER B 1 74 ? 221.544 195.846 166.955 1.00 182.40 74 SER B CA 1
ATOM 3162 C C . SER B 1 74 ? 220.541 195.736 165.812 1.00 182.40 74 SER B C 1
ATOM 3163 O O . SER B 1 74 ? 219.382 196.124 165.953 1.00 182.40 74 SER B O 1
ATOM 3166 N N . SER B 1 90 ? 231.828 190.387 166.733 1.00 166.07 90 SER B N 1
ATOM 3167 C CA . SER B 1 90 ? 231.669 189.247 167.626 1.00 166.07 90 SER B CA 1
ATOM 3168 C C . SER B 1 90 ? 230.439 189.417 168.510 1.00 166.07 90 SER B C 1
ATOM 3169 O O . SER B 1 90 ? 230.091 188.530 169.285 1.00 166.07 90 SER B O 1
ATOM 3172 N N . LEU B 1 91 ? 229.795 190.580 168.398 1.00 162.38 91 LEU B N 1
ATOM 3173 C CA . LEU B 1 91 ? 228.559 190.824 169.137 1.00 162.38 91 LEU B CA 1
ATOM 3174 C C . LEU B 1 91 ? 227.377 190.143 168.461 1.00 162.38 91 LEU B C 1
ATOM 3175 O O . LEU B 1 91 ? 226.486 189.598 169.133 1.00 162.38 91 LEU B O 1
ATOM 3180 N N . GLN B 1 92 ? 227.359 190.167 167.127 1.00 166.71 92 GLN B N 1
ATOM 3181 C CA . GLN B 1 92 ? 226.227 189.641 166.381 1.00 166.71 92 GLN B CA 1
ATOM 3182 C C . GLN B 1 92 ? 226.070 188.142 166.582 1.00 166.71 92 GLN B C 1
ATOM 3183 O O . GLN B 1 92 ? 224.941 187.645 166.630 1.00 166.71 92 GLN B O 1
ATOM 3189 N N . VAL B 1 93 ? 227.175 187.405 166.716 1.00 157.73 93 VAL B N 1
ATOM 3190 C CA . VAL B 1 93 ? 227.056 185.967 166.927 1.00 157.73 93 VAL B CA 1
ATOM 3191 C C . VAL B 1 93 ? 226.414 185.680 168.277 1.00 157.73 93 VAL B C 1
ATOM 3192 O O . VAL B 1 93 ? 225.638 184.728 168.419 1.00 157.73 93 VAL B O 1
ATOM 3196 N N . ASP B 1 94 ? 226.694 186.512 169.281 1.00 152.10 94 ASP B N 1
ATOM 3197 C CA . ASP B 1 94 ? 226.105 186.280 170.594 1.00 152.10 94 ASP B CA 1
ATOM 3198 C C . ASP B 1 94 ? 224.632 186.660 170.614 1.00 152.10 94 ASP B C 1
ATOM 3199 O O . ASP B 1 94 ? 223.821 185.972 171.244 1.00 152.10 94 ASP B O 1
ATOM 3204 N N . CYS B 1 95 ? 224.262 187.754 169.942 1.00 157.45 95 CYS B N 1
ATOM 3205 C CA . CYS B 1 95 ? 222.840 188.087 169.864 1.00 157.45 95 CYS B CA 1
ATOM 3206 C C . CYS B 1 95 ? 222.071 187.105 168.987 1.00 157.45 95 CYS B C 1
ATOM 3207 O O . CYS B 1 95 ? 220.863 186.928 169.174 1.00 157.45 95 CYS B O 1
ATOM 3210 N N . GLU B 1 96 ? 222.741 186.449 168.038 1.00 157.61 96 GLU B N 1
ATOM 3211 C CA . GLU B 1 96 ? 222.035 185.588 167.097 1.00 157.61 96 GLU B CA 1
ATOM 3212 C C . GLU B 1 96 ? 221.921 184.155 167.600 1.00 157.61 96 GLU B C 1
ATOM 3213 O O . GLU B 1 96 ? 220.946 183.464 167.285 1.00 157.61 96 GLU B O 1
ATOM 3219 N N . TYR B 1 97 ? 222.898 183.686 168.375 1.00 153.40 97 TYR B N 1
ATOM 3220 C CA . TYR B 1 97 ? 222.968 182.277 168.746 1.00 153.40 97 TYR B CA 1
ATOM 3221 C C . TYR B 1 97 ? 222.539 182.003 170.183 1.00 153.40 97 TYR B C 1
ATOM 3222 O O . TYR B 1 97 ? 221.715 181.114 170.415 1.00 153.40 97 TYR B O 1
ATOM 3231 N N . ALA B 1 98 ? 223.074 182.732 171.153 1.00 135.10 98 ALA B N 1
ATOM 3232 C CA . ALA B 1 98 ? 222.783 182.484 172.564 1.00 135.10 98 ALA B CA 1
ATOM 3233 C C . ALA B 1 98 ? 221.951 183.637 173.121 1.00 135.10 98 ALA B C 1
ATOM 3234 O O . ALA B 1 98 ? 222.490 184.650 173.564 1.00 135.10 98 ALA B O 1
ATOM 3236 N N . LEU B 1 99 ? 220.628 183.468 173.111 1.00 133.97 99 LEU B N 1
ATOM 3237 C CA . LEU B 1 99 ? 219.725 184.453 173.700 1.00 133.97 99 LEU B CA 1
ATOM 3238 C C . LEU B 1 99 ? 219.362 184.123 175.142 1.00 133.97 99 LEU B C 1
ATOM 3239 O O . LEU B 1 99 ? 219.256 185.030 175.982 1.00 133.97 99 LEU B O 1
ATOM 3244 N N . GLY B 1 100 ? 219.169 182.840 175.446 1.00 129.47 100 GLY B N 1
ATOM 3245 C CA . GLY B 1 100 ? 218.827 182.460 176.804 1.00 129.47 100 GLY B CA 1
ATOM 3246 C C . GLY B 1 100 ? 219.898 182.855 177.802 1.00 129.47 100 GLY B C 1
ATOM 3247 O O . GLY B 1 100 ? 219.595 183.228 178.938 1.00 129.47 100 GLY B O 1
ATOM 3248 N N . TYR B 1 101 ? 221.163 182.795 177.386 1.00 127.91 101 TYR B N 1
ATOM 3249 C CA . TYR B 1 101 ? 222.257 183.178 178.271 1.00 127.91 101 TYR B CA 1
ATOM 3250 C C . TYR B 1 101 ? 222.170 184.655 178.644 1.00 127.91 101 TYR B C 1
ATOM 3251 O O . TYR B 1 101 ? 222.301 185.022 179.821 1.00 127.91 101 TYR B O 1
ATOM 3260 N N . MET B 1 102 ? 221.951 185.520 177.652 1.00 128.00 102 MET B N 1
ATOM 3261 C CA . MET B 1 102 ? 221.809 186.942 177.941 1.00 128.00 102 MET B CA 1
ATOM 3262 C C . MET B 1 102 ? 220.594 187.204 178.818 1.00 128.00 102 MET B C 1
ATOM 3263 O O . MET B 1 102 ? 220.653 188.028 179.740 1.00 128.00 102 MET B O 1
ATOM 3268 N N . ALA B 1 103 ? 219.480 186.520 178.547 1.00 120.56 103 ALA B N 1
ATOM 3269 C CA . ALA B 1 103 ? 218.296 186.714 179.381 1.00 120.56 103 ALA B CA 1
ATOM 3270 C C . ALA B 1 103 ? 218.575 186.327 180.827 1.00 120.56 103 ALA B C 1
ATOM 3271 O O . ALA B 1 103 ? 218.140 187.015 181.757 1.00 120.56 103 ALA B O 1
ATOM 3273 N N . VAL B 1 104 ? 219.316 185.237 181.034 1.00 118.71 104 VAL B N 1
ATOM 3274 C CA . VAL B 1 104 ? 219.655 184.813 182.389 1.00 118.71 104 VAL B CA 1
ATOM 3275 C C . VAL B 1 104 ? 220.554 185.836 183.073 1.00 118.71 104 VAL B C 1
ATOM 3276 O O . VAL B 1 104 ? 220.373 186.143 184.259 1.00 118.71 104 VAL B O 1
ATOM 3280 N N . TYR B 1 105 ? 221.547 186.364 182.352 1.00 118.48 105 TYR B N 1
ATOM 3281 C CA . TYR B 1 105 ? 222.362 187.440 182.915 1.00 118.48 105 TYR B CA 1
ATOM 3282 C C . TYR B 1 105 ? 221.502 188.612 183.372 1.00 118.48 105 TYR B C 1
ATOM 3283 O O . TYR B 1 105 ? 221.609 189.069 184.521 1.00 118.48 105 TYR B O 1
ATOM 3292 N N . ARG B 1 106 ? 220.655 189.127 182.477 1.00 126.35 106 ARG B N 1
ATOM 3293 C CA . ARG B 1 106 ? 219.857 190.296 182.835 1.00 126.35 106 ARG B CA 1
ATOM 3294 C C . ARG B 1 106 ? 218.896 190.000 183.978 1.00 126.35 106 ARG B C 1
ATOM 3295 O O . ARG B 1 106 ? 218.585 190.900 184.762 1.00 126.35 106 ARG B O 1
ATOM 3303 N N . VAL B 1 107 ? 218.412 188.762 184.098 1.00 122.94 107 VAL B N 1
ATOM 3304 C CA . VAL B 1 107 ? 217.499 188.449 185.195 1.00 122.94 107 VAL B CA 1
ATOM 3305 C C . VAL B 1 107 ? 218.248 188.393 186.521 1.00 122.94 107 VAL B C 1
ATOM 3306 O O . VAL B 1 107 ? 217.835 189.008 187.509 1.00 122.94 107 VAL B O 1
ATOM 3310 N N . CYS B 1 108 ? 219.361 187.656 186.566 1.00 125.41 108 CYS B N 1
ATOM 3311 C CA . CYS B 1 108 ? 220.058 187.469 187.836 1.00 125.41 108 CYS B CA 1
ATOM 3312 C C . CYS B 1 108 ? 220.768 188.729 188.321 1.00 125.41 108 CYS B C 1
ATOM 3313 O O . CYS B 1 108 ? 221.015 188.857 189.529 1.00 125.41 108 CYS B O 1
ATOM 3316 N N . PHE B 1 109 ? 221.105 189.655 187.420 1.00 131.85 109 PHE B N 1
ATOM 3317 C CA . PHE B 1 109 ? 221.669 190.925 187.870 1.00 131.85 109 PHE B CA 1
ATOM 3318 C C . PHE B 1 109 ? 220.718 191.647 188.818 1.00 131.85 109 PHE B C 1
ATOM 3319 O O . PHE B 1 109 ? 221.154 192.273 189.795 1.00 131.85 109 PHE B O 1
ATOM 3327 N N . GLY B 1 110 ? 219.413 191.559 188.556 1.00 130.40 110 GLY B N 1
ATOM 3328 C CA . GLY B 1 110 ? 218.448 192.234 189.407 1.00 130.40 110 GLY B CA 1
ATOM 3329 C C . GLY B 1 110 ? 218.442 191.696 190.825 1.00 130.40 110 GLY B C 1
ATOM 3330 O O . GLY B 1 110 ? 218.423 192.461 191.793 1.00 130.40 110 GLY B O 1
ATOM 3331 N N . MET B 1 111 ? 218.458 190.370 190.968 1.00 128.37 111 MET B N 1
ATOM 3332 C CA . MET B 1 111 ? 218.481 189.782 192.303 1.00 128.37 111 MET B CA 1
ATOM 3333 C C . MET B 1 111 ? 219.793 190.079 193.015 1.00 128.37 111 MET B C 1
ATOM 3334 O O . MET B 1 111 ? 219.803 190.332 194.227 1.00 128.37 111 MET B O 1
ATOM 3339 N N . ALA B 1 112 ? 220.910 190.043 192.285 1.00 125.25 112 ALA B N 1
ATOM 3340 C CA . ALA B 1 112 ? 222.181 190.417 192.894 1.00 125.25 112 ALA B CA 1
ATOM 3341 C C . ALA B 1 112 ? 222.111 191.827 193.466 1.00 125.25 112 ALA B C 1
ATOM 3342 O O . ALA B 1 112 ? 222.509 192.065 194.615 1.00 125.25 112 ALA B O 1
ATOM 3344 N N . CYS B 1 113 ? 221.573 192.772 192.690 1.00 129.74 113 CYS B N 1
ATOM 3345 C CA . CYS B 1 113 ? 221.460 194.145 193.175 1.00 129.74 113 CYS B CA 1
ATOM 3346 C C . CYS B 1 113 ? 220.525 194.245 194.375 1.00 129.74 113 CYS B C 1
ATOM 3347 O O . CYS B 1 113 ? 220.831 194.943 195.349 1.00 129.74 113 CYS B O 1
ATOM 3350 N N . PHE B 1 114 ? 219.379 193.562 194.323 1.00 132.09 114 PHE B N 1
ATOM 3351 C CA . PHE B 1 114 ? 218.433 193.632 195.434 1.00 132.09 114 PHE B CA 1
ATOM 3352 C C . PHE B 1 114 ? 219.056 193.141 196.733 1.00 132.09 114 PHE B C 1
ATOM 3353 O O . PHE B 1 114 ? 218.951 193.806 197.773 1.00 132.09 114 PHE B O 1
ATOM 3361 N N . PHE B 1 115 ? 219.706 191.980 196.698 1.00 126.66 115 PHE B N 1
ATOM 3362 C CA . PHE B 1 115 ? 220.263 191.448 197.935 1.00 126.66 115 PHE B CA 1
ATOM 3363 C C . PHE B 1 115 ? 221.489 192.229 198.391 1.00 126.66 115 PHE B C 1
ATOM 3364 O O . PHE B 1 115 ? 221.713 192.359 199.598 1.00 126.66 115 PHE B O 1
ATOM 3372 N N . ALA B 1 116 ? 222.263 192.805 197.465 1.00 126.03 116 ALA B N 1
ATOM 3373 C CA . ALA B 1 116 ? 223.340 193.695 197.894 1.00 126.03 116 ALA B CA 1
ATOM 3374 C C . ALA B 1 116 ? 222.787 194.925 198.605 1.00 126.03 116 ALA B C 1
ATOM 3375 O O . ALA B 1 116 ? 223.341 195.372 199.618 1.00 126.03 116 ALA B O 1
ATOM 3377 N N . LEU B 1 117 ? 221.690 195.485 198.094 1.00 127.88 117 LEU B N 1
ATOM 3378 C CA . LEU B 1 117 ? 221.073 196.637 198.746 1.00 127.88 117 LEU B CA 1
ATOM 3379 C C . LEU B 1 117 ? 220.561 196.278 200.135 1.00 127.88 117 LEU B C 1
ATOM 3380 O O . LEU B 1 117 ? 220.788 197.021 201.101 1.00 127.88 117 LEU B O 1
ATOM 3385 N N . MET B 1 118 ? 219.867 195.145 200.255 1.00 130.71 118 MET B N 1
ATOM 3386 C CA . MET B 1 118 ? 219.385 194.726 201.568 1.00 130.71 118 MET B CA 1
ATOM 3387 C C . MET B 1 118 ? 220.542 194.467 202.524 1.00 130.71 118 MET B C 1
ATOM 3388 O O . MET B 1 118 ? 220.407 194.659 203.736 1.00 130.71 118 MET B O 1
ATOM 3393 N N . SER B 1 119 ? 221.686 194.020 202.001 1.00 127.72 119 SER B N 1
ATOM 3394 C CA . SER B 1 119 ? 222.864 193.880 202.848 1.00 127.72 119 SER B CA 1
ATOM 3395 C C . SER B 1 119 ? 223.371 195.235 203.317 1.00 127.72 119 SER B C 1
ATOM 3396 O O . SER B 1 119 ? 223.787 195.384 204.470 1.00 127.72 119 SER B O 1
ATOM 3399 N N . LEU B 1 120 ? 223.355 196.233 202.433 1.00 126.60 120 LEU B N 1
ATOM 3400 C CA . LEU B 1 120 ? 223.846 197.553 202.822 1.00 126.60 120 LEU B CA 1
ATOM 3401 C C . LEU B 1 120 ? 222.951 198.202 203.868 1.00 126.60 120 LEU B C 1
ATOM 3402 O O . LEU B 1 120 ? 223.444 198.919 204.746 1.00 126.60 120 LEU B O 1
ATOM 3407 N N . ILE B 1 121 ? 221.637 197.983 203.792 1.00 128.65 121 ILE B N 1
ATOM 3408 C CA . ILE B 1 121 ? 220.743 198.580 204.785 1.00 128.65 121 ILE B CA 1
ATOM 3409 C C . ILE B 1 121 ? 221.001 197.987 206.168 1.00 128.65 121 ILE B C 1
ATOM 3410 O O . ILE B 1 121 ? 221.231 198.712 207.142 1.00 128.65 121 ILE B O 1
ATOM 3415 N N . MET B 1 122 ? 220.972 196.657 206.272 1.00 136.02 122 MET B N 1
ATOM 3416 C CA . MET B 1 122 ? 221.022 195.966 207.563 1.00 136.02 122 MET B CA 1
ATOM 3417 C C . MET B 1 122 ? 222.458 195.850 208.078 1.00 136.02 122 MET B C 1
ATOM 3418 O O . MET B 1 122 ? 222.943 194.775 208.423 1.00 136.02 122 MET B O 1
ATOM 3423 N N . LEU B 1 123 ? 223.141 196.987 208.139 1.00 134.44 123 LEU B N 1
ATOM 3424 C CA . LEU B 1 123 ? 224.559 197.019 208.467 1.00 134.44 123 LEU B CA 1
ATOM 3425 C C . LEU B 1 123 ? 224.746 197.661 209.830 1.00 134.44 123 LEU B C 1
ATOM 3426 O O . LEU B 1 123 ? 224.238 198.759 210.080 1.00 134.44 123 LEU B O 1
ATOM 3431 N N . GLY B 1 124 ? 225.466 196.972 210.712 1.00 146.07 124 GLY B N 1
ATOM 3432 C CA . GLY B 1 124 ? 225.755 197.482 212.035 1.00 146.07 124 GLY B CA 1
ATOM 3433 C C . GLY B 1 124 ? 224.744 197.130 213.104 1.00 146.07 124 GLY B C 1
ATOM 3434 O O . GLY B 1 124 ? 224.913 197.558 214.252 1.00 146.07 124 GLY B O 1
ATOM 3435 N N . VAL B 1 125 ? 223.703 196.364 212.771 1.00 152.96 125 VAL B N 1
ATOM 3436 C CA . VAL B 1 125 ? 222.659 196.051 213.738 1.00 152.96 125 VAL B CA 1
ATOM 3437 C C . VAL B 1 125 ? 223.233 195.207 214.869 1.00 152.96 125 VAL B C 1
ATOM 3438 O O . VAL B 1 125 ? 224.103 194.352 214.655 1.00 152.96 125 VAL B O 1
ATOM 3442 N N . LYS B 1 126 ? 222.767 195.467 216.090 1.00 163.16 126 LYS B N 1
ATOM 3443 C CA . LYS B 1 126 ? 223.236 194.766 217.278 1.00 163.16 126 LYS B CA 1
ATOM 3444 C C . LYS B 1 126 ? 222.159 193.918 217.937 1.00 163.16 126 LYS B C 1
ATOM 3445 O O . LYS B 1 126 ? 222.381 192.733 218.196 1.00 163.16 126 LYS B O 1
ATOM 3451 N N . SER B 1 127 ? 220.996 194.491 218.220 1.00 169.04 127 SER B N 1
ATOM 3452 C CA . SER B 1 127 ? 219.933 193.790 218.922 1.00 169.04 127 SER B CA 1
ATOM 3453 C C . SER B 1 127 ? 218.663 193.784 218.084 1.00 169.04 127 SER B C 1
ATOM 3454 O O . SER B 1 127 ? 218.567 194.444 217.049 1.00 169.04 127 SER B O 1
ATOM 3457 N N . SER B 1 128 ? 217.678 193.024 218.553 1.00 171.89 128 SER B N 1
ATOM 3458 C CA . SER B 1 128 ? 216.387 192.940 217.883 1.00 171.89 128 SER B CA 1
ATOM 3459 C C . SER B 1 128 ? 215.479 194.122 218.188 1.00 171.89 128 SER B C 1
ATOM 3460 O O . SER B 1 128 ? 214.340 194.143 217.712 1.00 171.89 128 SER B O 1
ATOM 3463 N N . ARG B 1 129 ? 215.940 195.094 218.971 1.00 172.67 129 ARG B N 1
ATOM 3464 C CA . ARG B 1 129 ? 215.130 196.252 219.321 1.00 172.67 129 ARG B CA 1
ATOM 3465 C C . ARG B 1 129 ? 215.365 197.447 218.407 1.00 172.67 129 ARG B C 1
ATOM 3466 O O . ARG B 1 129 ? 214.684 198.465 218.561 1.00 172.67 129 ARG B O 1
ATOM 3474 N N . ASP B 1 130 ? 216.305 197.355 217.469 1.00 163.75 130 ASP B N 1
ATOM 3475 C CA . ASP B 1 130 ? 216.548 198.461 216.559 1.00 163.75 130 ASP B CA 1
ATOM 3476 C C . ASP B 1 130 ? 215.343 198.675 215.645 1.00 163.75 130 ASP B C 1
ATOM 3477 O O . ASP B 1 130 ? 214.631 197.726 215.310 1.00 163.75 130 ASP B O 1
ATOM 3482 N N . PRO B 1 131 ? 215.091 199.921 215.233 1.00 158.64 131 PRO B N 1
ATOM 3483 C CA . PRO B 1 131 ? 213.940 200.192 214.362 1.00 158.64 131 PRO B CA 1
ATOM 3484 C C . PRO B 1 131 ? 214.037 199.537 212.998 1.00 158.64 131 PRO B C 1
ATOM 3485 O O . PRO B 1 131 ? 213.008 199.396 212.327 1.00 158.64 131 PRO B O 1
ATOM 3489 N N . ARG B 1 132 ? 215.231 199.137 212.565 1.00 147.78 132 ARG B N 1
ATOM 3490 C CA . ARG B 1 132 ? 215.383 198.481 211.274 1.00 147.78 132 ARG B CA 1
ATOM 3491 C C . ARG B 1 132 ? 214.931 197.029 211.298 1.00 147.78 132 ARG B C 1
ATOM 3492 O O . ARG B 1 132 ? 214.743 196.439 210.231 1.00 147.78 132 ARG B O 1
ATOM 3500 N N . SER B 1 133 ? 214.754 196.440 212.481 1.00 152.80 133 SER B N 1
ATOM 3501 C CA . SER B 1 133 ? 214.209 195.090 212.546 1.00 152.80 133 SER B CA 1
ATOM 3502 C C . SER B 1 133 ? 212.770 195.053 212.058 1.00 152.80 133 SER B C 1
ATOM 3503 O O . SER B 1 133 ? 212.281 193.999 211.637 1.00 152.80 133 SER B O 1
ATOM 3506 N N . HIS B 1 134 ? 212.076 196.189 212.114 1.00 158.88 134 HIS B N 1
ATOM 3507 C CA . HIS B 1 134 ? 210.671 196.227 211.725 1.00 158.88 134 HIS B CA 1
ATOM 3508 C C . HIS B 1 134 ? 210.495 196.150 210.215 1.00 158.88 134 HIS B C 1
ATOM 3509 O O . HIS B 1 134 ? 209.434 195.731 209.740 1.00 158.88 134 HIS B O 1
ATOM 3516 N N . ILE B 1 135 ? 211.503 196.562 209.445 1.00 152.30 135 ILE B N 1
ATOM 3517 C CA . ILE B 1 135 ? 211.386 196.538 207.991 1.00 152.30 135 ILE B CA 1
ATOM 3518 C C . ILE B 1 135 ? 211.869 195.224 207.385 1.00 152.30 135 ILE B C 1
ATOM 3519 O O . ILE B 1 135 ? 211.569 194.943 206.217 1.00 152.30 135 ILE B O 1
ATOM 3524 N N . GLN B 1 136 ? 212.585 194.400 208.144 1.00 152.36 136 GLN B N 1
ATOM 3525 C CA . GLN B 1 136 ? 213.084 193.133 207.632 1.00 152.36 136 GLN B CA 1
ATOM 3526 C C . GLN B 1 136 ? 212.070 192.003 207.769 1.00 152.36 136 GLN B C 1
ATOM 3527 O O . GLN B 1 136 ? 212.274 190.928 207.198 1.00 152.36 136 GLN B O 1
ATOM 3533 N N . ASN B 1 137 ? 210.960 192.232 208.462 1.00 157.69 137 ASN B N 1
ATOM 3534 C CA . ASN B 1 137 ? 210.090 191.121 208.820 1.00 157.69 137 ASN B CA 1
ATOM 3535 C C . ASN B 1 137 ? 208.658 191.312 208.340 1.00 157.69 137 ASN B C 1
ATOM 3536 O O . ASN B 1 137 ? 207.907 190.339 208.225 1.00 157.69 137 ASN B O 1
ATOM 3541 N N . ASN B 1 138 ? 208.261 192.550 208.059 1.00 164.50 138 ASN B N 1
ATOM 3542 C CA . ASN B 1 138 ? 206.858 192.860 207.805 1.00 164.50 138 ASN B CA 1
ATOM 3543 C C . ASN B 1 138 ? 206.536 193.032 206.323 1.00 164.50 138 ASN B C 1
ATOM 3544 O O . ASN B 1 138 ? 205.682 192.321 205.785 1.00 164.50 138 ASN B O 1
ATOM 3549 N N . PHE B 1 139 ? 207.205 193.962 205.648 1.00 164.60 139 PHE B N 1
ATOM 3550 C CA . PHE B 1 139 ? 206.761 194.407 204.333 1.00 164.60 139 PHE B CA 1
ATOM 3551 C C . PHE B 1 139 ? 207.213 193.472 203.219 1.00 164.60 139 PHE B C 1
ATOM 3552 O O . PHE B 1 139 ? 208.232 193.725 202.570 1.00 164.60 139 PHE B O 1
ATOM 3560 N N . TRP B 1 140 ? 206.468 192.391 202.986 1.00 162.07 140 TRP B N 1
ATOM 3561 C CA . TRP B 1 140 ? 206.857 191.395 201.990 1.00 162.07 140 TRP B CA 1
ATOM 3562 C C . TRP B 1 140 ? 206.462 191.745 200.555 1.00 162.07 140 TRP B C 1
ATOM 3563 O O . TRP B 1 140 ? 207.301 191.615 199.650 1.00 162.07 140 TRP B O 1
ATOM 3574 N N . PRO B 1 141 ? 205.212 192.153 200.283 1.00 165.88 141 PRO B N 1
ATOM 3575 C CA . PRO B 1 141 ? 204.848 192.434 198.883 1.00 165.88 141 PRO B CA 1
ATOM 3576 C C . PRO B 1 141 ? 205.699 193.520 198.258 1.00 165.88 141 PRO B C 1
ATOM 3577 O O . PRO B 1 141 ? 206.037 193.437 197.069 1.00 165.88 141 PRO B O 1
ATOM 3581 N N . LEU B 1 142 ? 206.057 194.542 199.036 1.00 161.94 142 LEU B N 1
ATOM 3582 C CA . LEU B 1 142 ? 206.969 195.560 198.534 1.00 161.94 142 LEU B CA 1
ATOM 3583 C C . LEU B 1 142 ? 208.296 194.945 198.118 1.00 161.94 142 LEU B C 1
ATOM 3584 O O . LEU B 1 142 ? 208.850 195.307 197.079 1.00 161.94 142 LEU B O 1
ATOM 3589 N N . LYS B 1 143 ? 208.816 194.006 198.910 1.00 155.15 143 LYS B N 1
ATOM 3590 C CA . LYS B 1 143 ? 210.090 193.381 198.573 1.00 155.15 143 LYS B CA 1
ATOM 3591 C C . LYS B 1 143 ? 209.980 192.553 197.298 1.00 155.15 143 LYS B C 1
ATOM 3592 O O . LYS B 1 143 ? 210.859 192.624 196.424 1.00 155.15 143 LYS B O 1
ATOM 3598 N N . PHE B 1 144 ? 208.911 191.759 197.173 1.00 162.42 144 PHE B N 1
ATOM 3599 C CA . PHE B 1 144 ? 208.712 190.989 195.949 1.00 162.42 144 PHE B CA 1
ATOM 3600 C C . PHE B 1 144 ? 208.663 191.906 194.737 1.00 162.42 144 PHE B C 1
ATOM 3601 O O . PHE B 1 144 ? 209.315 191.652 193.716 1.00 162.42 144 PHE B O 1
ATOM 3609 N N . LEU B 1 145 ? 207.885 192.985 194.836 1.00 163.19 145 LEU B N 1
ATOM 3610 C CA . LEU B 1 145 ? 207.714 193.870 193.693 1.00 163.19 145 LEU B CA 1
ATOM 3611 C C . LEU B 1 145 ? 208.992 194.640 193.388 1.00 163.19 145 LEU B C 1
ATOM 3612 O O . LEU B 1 145 ? 209.283 194.908 192.223 1.00 163.19 145 LEU B O 1
ATOM 3617 N N . ILE B 1 146 ? 209.783 194.981 194.407 1.00 155.83 146 ILE B N 1
ATOM 3618 C CA . ILE B 1 146 ? 211.060 195.643 194.153 1.00 155.83 146 ILE B CA 1
ATOM 3619 C C . ILE B 1 146 ? 212.001 194.712 193.403 1.00 155.83 146 ILE B C 1
ATOM 3620 O O . ILE B 1 146 ? 212.651 195.111 192.431 1.00 155.83 146 ILE B O 1
ATOM 3625 N N . CYS B 1 147 ? 212.117 193.478 193.899 1.00 154.36 147 CYS B N 1
ATOM 3626 C CA . CYS B 1 147 ? 213.031 192.474 193.290 1.00 154.36 147 CYS B CA 1
ATOM 3627 C C . CYS B 1 147 ? 212.666 192.260 191.818 1.00 154.36 147 CYS B C 1
ATOM 3628 O O . CYS B 1 147 ? 213.546 192.451 190.959 1.00 154.36 147 CYS B O 1
ATOM 3631 N N . PHE B 1 148 ? 211.411 191.893 191.550 1.00 161.36 148 PHE B N 1
ATOM 3632 C CA . PHE B 1 148 ? 210.942 191.637 190.163 1.00 161.36 148 PHE B CA 1
ATOM 3633 C C . PHE B 1 148 ? 211.055 192.927 189.340 1.00 161.36 148 PHE B C 1
ATOM 3634 O O . PHE B 1 148 ? 211.502 192.852 188.181 1.00 161.36 148 PHE B O 1
ATOM 3642 N N . GLY B 1 149 ? 210.699 194.070 189.935 1.00 153.68 149 GLY B N 1
ATOM 3643 C CA . GLY B 1 149 ? 210.828 195.363 189.236 1.00 153.68 149 GLY B CA 1
ATOM 3644 C C . GLY B 1 149 ? 212.249 195.535 188.725 1.00 153.68 149 GLY B C 1
ATOM 3645 O O . GLY B 1 149 ? 212.420 195.871 187.538 1.00 153.68 149 GLY B O 1
ATOM 3646 N N . ALA B 1 150 ? 213.228 195.282 189.598 1.00 148.28 150 ALA B N 1
ATOM 3647 C CA . ALA B 1 150 ? 214.645 195.350 189.262 1.00 148.28 150 ALA B CA 1
ATOM 3648 C C . ALA B 1 150 ? 214.977 194.417 188.108 1.00 148.28 150 ALA B C 1
ATOM 3649 O O . ALA B 1 150 ? 215.723 194.790 187.197 1.00 148.28 150 ALA B O 1
ATOM 3651 N N . ALA B 1 151 ? 214.428 193.200 188.126 1.00 145.61 151 ALA B N 1
ATOM 3652 C CA . ALA B 1 151 ? 214.654 192.276 187.015 1.00 145.61 151 ALA B CA 1
ATOM 3653 C C . ALA B 1 151 ? 214.115 192.845 185.704 1.00 145.61 151 ALA B C 1
ATOM 3654 O O . ALA B 1 151 ? 214.803 192.843 184.672 1.00 145.61 151 ALA B O 1
ATOM 3656 N N . ILE B 1 152 ? 212.874 193.340 185.730 1.00 150.26 152 ILE B N 1
ATOM 3657 C CA . ILE B 1 152 ? 212.247 193.867 184.521 1.00 150.26 152 ILE B CA 1
ATOM 3658 C C . ILE B 1 152 ? 212.998 195.092 184.011 1.00 150.26 152 ILE B C 1
ATOM 3659 O O . ILE B 1 152 ? 213.142 195.285 182.800 1.00 150.26 152 ILE B O 1
ATOM 3664 N N . GLY B 1 153 ? 213.486 195.941 184.917 1.00 145.61 153 GLY B N 1
ATOM 3665 C CA . GLY B 1 153 ? 214.278 197.076 184.484 1.00 145.61 153 GLY B CA 1
ATOM 3666 C C . GLY B 1 153 ? 215.623 196.673 183.920 1.00 145.61 153 GLY B C 1
ATOM 3667 O O . GLY B 1 153 ? 216.106 197.285 182.966 1.00 145.61 153 GLY B O 1
ATOM 3668 N N . ALA B 1 154 ? 216.242 195.639 184.490 1.00 140.89 154 ALA B N 1
ATOM 3669 C CA . ALA B 1 154 ? 217.553 195.220 184.018 1.00 140.89 154 ALA B CA 1
ATOM 3670 C C . ALA B 1 154 ? 217.474 194.547 182.659 1.00 140.89 154 ALA B C 1
ATOM 3671 O O . ALA B 1 154 ? 218.462 194.542 181.920 1.00 140.89 154 ALA B O 1
ATOM 3673 N N . ILE B 1 155 ? 216.323 193.961 182.319 1.00 140.96 155 ILE B N 1
ATOM 3674 C CA . ILE B 1 155 ? 216.217 193.296 181.019 1.00 140.96 155 ILE B CA 1
ATOM 3675 C C . ILE B 1 155 ? 216.426 194.286 179.874 1.00 140.96 155 ILE B C 1
ATOM 3676 O O . ILE B 1 155 ? 216.765 193.885 178.756 1.00 140.96 155 ILE B O 1
ATOM 3681 N N . PHE B 1 156 ? 216.222 195.582 180.122 1.00 142.26 156 PHE B N 1
ATOM 3682 C CA . PHE B 1 156 ? 216.412 196.612 179.104 1.00 142.26 156 PHE B CA 1
ATOM 3683 C C . PHE B 1 156 ? 217.869 196.998 178.873 1.00 142.26 156 PHE B C 1
ATOM 3684 O O . PHE B 1 156 ? 218.131 197.818 177.989 1.00 142.26 156 PHE B O 1
ATOM 3692 N N . ILE B 1 157 ? 218.814 196.453 179.633 1.00 138.52 157 ILE B N 1
ATOM 3693 C CA . ILE B 1 157 ? 220.220 196.816 179.472 1.00 138.52 157 ILE B CA 1
ATOM 3694 C C . ILE B 1 157 ? 220.735 196.253 178.154 1.00 138.52 157 ILE B C 1
ATOM 3695 O O . ILE B 1 157 ? 220.649 195.040 177.925 1.00 138.52 157 ILE B O 1
ATOM 3700 N N . PRO B 1 158 ? 221.262 197.086 177.264 1.00 142.73 158 PRO B N 1
ATOM 3701 C CA . PRO B 1 158 ? 221.713 196.593 175.961 1.00 142.73 158 PRO B CA 1
ATOM 3702 C C . PRO B 1 158 ? 223.041 195.867 176.073 1.00 142.73 158 PRO B C 1
ATOM 3703 O O . PRO B 1 158 ? 223.711 195.870 177.106 1.00 142.73 158 PRO B O 1
ATOM 3707 N N . ASP B 1 159 ? 223.422 195.248 174.966 1.00 151.54 159 ASP B N 1
ATOM 3708 C CA . ASP B 1 159 ? 224.640 194.467 174.875 1.00 151.54 159 ASP B CA 1
ATOM 3709 C C . ASP B 1 159 ? 225.795 195.332 174.371 1.00 151.54 159 ASP B C 1
ATOM 3710 O O . ASP B 1 159 ? 225.606 196.447 173.884 1.00 151.54 159 ASP B O 1
ATOM 3715 N N . GLY B 1 160 ? 227.006 194.799 174.495 1.00 149.32 160 GLY B N 1
ATOM 3716 C CA . GLY B 1 160 ? 228.185 195.432 173.940 1.00 149.32 160 GLY B CA 1
ATOM 3717 C C . GLY B 1 160 ? 229.349 195.537 174.902 1.00 149.32 160 GLY B C 1
ATOM 3718 O O . GLY B 1 160 ? 230.503 195.361 174.505 1.00 149.32 160 GLY B O 1
ATOM 3719 N N . SER B 1 161 ? 229.066 195.818 176.172 1.00 145.06 161 SER B N 1
ATOM 3720 C CA . SER B 1 161 ? 230.114 195.809 177.183 1.00 145.06 161 SER B CA 1
ATOM 3721 C C . SER B 1 161 ? 229.629 195.255 178.515 1.00 145.06 161 SER B C 1
ATOM 3722 O O . SER B 1 161 ? 230.363 195.341 179.505 1.00 145.06 161 SER B O 1
ATOM 3725 N N . PHE B 1 162 ? 228.417 194.707 178.574 1.00 134.30 162 PHE B N 1
ATOM 3726 C CA . PHE B 1 162 ? 227.863 194.239 179.837 1.00 134.30 162 PHE B CA 1
ATOM 3727 C C . PHE B 1 162 ? 228.287 192.807 180.144 1.00 134.30 162 PHE B C 1
ATOM 3728 O O . PHE B 1 162 ? 228.313 192.404 181.312 1.00 134.30 162 PHE B O 1
ATOM 3736 N N . GLY B 1 163 ? 228.610 192.028 179.119 1.00 136.35 163 GLY B N 1
ATOM 3737 C CA . GLY B 1 163 ? 228.904 190.624 179.286 1.00 136.35 163 GLY B CA 1
ATOM 3738 C C . GLY B 1 163 ? 230.120 190.325 180.141 1.00 136.35 163 GLY B C 1
ATOM 3739 O O . GLY B 1 163 ? 230.008 189.785 181.246 1.00 136.35 163 GLY B O 1
ATOM 3740 N N . PRO B 1 164 ? 231.310 190.672 179.643 1.00 131.44 164 PRO B N 1
ATOM 3741 C CA . PRO B 1 164 ? 232.544 190.221 180.318 1.00 131.44 164 PRO B CA 1
ATOM 3742 C C . PRO B 1 164 ? 232.694 190.690 181.758 1.00 131.44 164 PRO B C 1
ATOM 3743 O O . PRO B 1 164 ? 233.214 189.938 182.600 1.00 131.44 164 PRO B O 1
ATOM 3747 N N . ALA B 1 165 ? 232.269 191.913 182.070 1.00 129.20 165 ALA B N 1
ATOM 3748 C CA . ALA B 1 165 ? 232.325 192.372 183.453 1.00 129.20 165 ALA B CA 1
ATOM 3749 C C . ALA B 1 165 ? 231.537 191.437 184.360 1.00 129.20 165 ALA B C 1
ATOM 3750 O O . ALA B 1 165 ? 232.015 191.019 185.426 1.00 129.20 165 ALA B O 1
ATOM 3752 N N . MET B 1 166 ? 230.330 191.074 183.929 1.00 129.87 166 MET B N 1
ATOM 3753 C CA . MET B 1 166 ? 229.529 190.143 184.705 1.00 129.87 166 MET B CA 1
ATOM 3754 C C . MET B 1 166 ? 230.134 188.751 184.706 1.00 129.87 166 MET B C 1
ATOM 3755 O O . MET B 1 166 ? 229.954 188.013 185.673 1.00 129.87 166 MET B O 1
ATOM 3760 N N . MET B 1 167 ? 230.861 188.371 183.655 1.00 127.98 167 MET B N 1
ATOM 3761 C CA . MET B 1 167 ? 231.547 187.085 183.706 1.00 127.98 167 MET B CA 1
ATOM 3762 C C . MET B 1 167 ? 232.562 187.059 184.841 1.00 127.98 167 MET B C 1
ATOM 3763 O O . MET B 1 167 ? 232.635 186.083 185.599 1.00 127.98 167 MET B O 1
ATOM 3768 N N . TRP B 1 168 ? 233.346 188.128 184.989 1.00 121.62 168 TRP B N 1
ATOM 3769 C CA . TRP B 1 168 ? 234.339 188.143 186.065 1.00 121.62 168 TRP B CA 1
ATOM 3770 C C . TRP B 1 168 ? 233.677 188.196 187.439 1.00 121.62 168 TRP B C 1
ATOM 3771 O O . TRP B 1 168 ? 234.099 187.490 188.373 1.00 121.62 168 TRP B O 1
ATOM 3782 N N . VAL B 1 169 ? 232.642 189.030 187.585 1.00 118.30 169 VAL B N 1
ATOM 3783 C CA . VAL B 1 169 ? 231.919 189.072 188.855 1.00 118.30 169 VAL B CA 1
ATOM 3784 C C . VAL B 1 169 ? 231.338 187.702 189.181 1.00 118.30 169 VAL B C 1
ATOM 3785 O O . VAL B 1 169 ? 231.363 187.256 190.337 1.00 118.30 169 VAL B O 1
ATOM 3789 N N . GLY B 1 170 ? 230.827 187.004 188.169 1.00 121.45 170 GLY B N 1
ATOM 3790 C CA . GLY B 1 170 ? 230.272 185.685 188.398 1.00 121.45 170 GLY B CA 1
ATOM 3791 C C . GLY B 1 170 ? 231.327 184.674 188.795 1.00 121.45 170 GLY B C 1
ATOM 3792 O O . GLY B 1 170 ? 231.067 183.792 189.612 1.00 121.45 170 GLY B O 1
ATOM 3793 N N . LEU B 1 171 ? 232.528 184.781 188.221 1.00 120.15 171 LEU B N 1
ATOM 3794 C CA . LEU B 1 171 ? 233.612 183.894 188.637 1.00 120.15 171 LEU B CA 1
ATOM 3795 C C . LEU B 1 171 ? 233.931 184.081 190.116 1.00 120.15 171 LEU B C 1
ATOM 3796 O O . LEU B 1 171 ? 234.063 183.105 190.868 1.00 120.15 171 LEU B O 1
ATOM 3801 N N . ILE B 1 172 ? 234.067 185.336 190.548 1.00 121.18 172 ILE B N 1
ATOM 3802 C CA . ILE B 1 172 ? 234.376 185.594 191.957 1.00 121.18 172 ILE B CA 1
ATOM 3803 C C . ILE B 1 172 ? 233.263 185.060 192.856 1.00 121.18 172 ILE B C 1
ATOM 3804 O O . ILE B 1 172 ? 233.516 184.371 193.858 1.00 121.18 172 ILE B O 1
ATOM 3809 N N . GLY B 1 173 ? 232.012 185.373 192.511 1.00 120.50 173 GLY B N 1
ATOM 3810 C CA . GLY B 1 173 ? 230.895 184.890 193.306 1.00 120.50 173 GLY B CA 1
ATOM 3811 C C . GLY B 1 173 ? 230.817 183.376 193.345 1.00 120.50 173 GLY B C 1
ATOM 3812 O O . GLY B 1 173 ? 230.478 182.789 194.373 1.00 120.50 173 GLY B O 1
ATOM 3813 N N . GLY B 1 174 ? 231.132 182.723 192.226 1.00 122.71 174 GLY B N 1
ATOM 3814 C CA . GLY B 1 174 ? 231.111 181.274 192.195 1.00 122.71 174 GLY B CA 1
ATOM 3815 C C . GLY B 1 174 ? 232.156 180.664 193.103 1.00 122.71 174 GLY B C 1
ATOM 3816 O O . GLY B 1 174 ? 231.878 179.702 193.821 1.00 122.71 174 GLY B O 1
ATOM 3817 N N . LEU B 1 175 ? 233.376 181.207 193.078 1.00 118.66 175 LEU B N 1
ATOM 3818 C CA . LEU B 1 175 ? 234.392 180.762 194.028 1.00 118.66 175 LEU B CA 1
ATOM 3819 C C . LEU B 1 175 ? 233.883 180.875 195.463 1.00 118.66 175 LEU B C 1
ATOM 3820 O O . LEU B 1 175 ? 233.937 179.905 196.245 1.00 118.66 175 LEU B O 1
ATOM 3825 N N . ALA B 1 176 ? 233.365 182.054 195.816 1.00 118.30 176 ALA B N 1
ATOM 3826 C CA . ALA B 1 176 ? 232.905 182.273 197.184 1.00 118.30 176 ALA B CA 1
ATOM 3827 C C . ALA B 1 176 ? 231.825 181.269 197.572 1.00 118.30 176 ALA B C 1
ATOM 3828 O O . ALA B 1 176 ? 231.890 180.646 198.640 1.00 118.30 176 ALA B O 1
ATOM 3830 N N . PHE B 1 177 ? 230.828 181.081 196.707 1.00 119.69 177 PHE B N 1
ATOM 3831 C CA . PHE B 1 177 ? 229.713 180.226 197.093 1.00 119.69 177 PHE B CA 1
ATOM 3832 C C . PHE B 1 177 ? 230.098 178.753 197.097 1.00 119.69 177 PHE B C 1
ATOM 3833 O O . PHE B 1 177 ? 229.552 177.986 197.894 1.00 119.69 177 PHE B O 1
ATOM 3841 N N . ILE B 1 178 ? 231.010 178.328 196.218 1.00 116.42 178 ILE B N 1
ATOM 3842 C CA . ILE B 1 178 ? 231.497 176.954 196.292 1.00 116.42 178 ILE B CA 1
ATOM 3843 C C . ILE B 1 178 ? 232.131 176.698 197.650 1.00 116.42 178 ILE B C 1
ATOM 3844 O O . ILE B 1 178 ? 231.858 175.679 198.302 1.00 116.42 178 ILE B O 1
ATOM 3849 N N . LEU B 1 179 ? 232.983 177.622 198.106 1.00 115.93 179 LEU B N 1
ATOM 3850 C CA . LEU B 1 179 ? 233.605 177.414 199.413 1.00 115.93 179 LEU B CA 1
ATOM 3851 C C . LEU B 1 179 ? 232.563 177.415 200.533 1.00 115.93 179 LEU B C 1
ATOM 3852 O O . LEU B 1 179 ? 232.639 176.603 201.472 1.00 115.93 179 LEU B O 1
ATOM 3857 N N . VAL B 1 180 ? 231.571 178.304 200.446 1.00 116.16 180 VAL B N 1
ATOM 3858 C CA . VAL B 1 180 ? 230.524 178.347 201.466 1.00 116.16 180 VAL B CA 1
ATOM 3859 C C . VAL B 1 180 ? 229.783 177.016 201.533 1.00 116.16 180 VAL B C 1
ATOM 3860 O O . VAL B 1 180 ? 229.543 176.471 202.619 1.00 116.16 180 VAL B O 1
ATOM 3864 N N . GLN B 1 181 ? 229.404 176.470 200.377 1.00 117.90 181 GLN B N 1
ATOM 3865 C CA . GLN B 1 181 ? 228.637 175.234 200.423 1.00 117.90 181 GLN B CA 1
ATOM 3866 C C . GLN B 1 181 ? 229.509 174.059 200.846 1.00 117.90 181 GLN B C 1
ATOM 3867 O O . GLN B 1 181 ? 228.998 173.098 201.430 1.00 117.90 181 GLN B O 1
ATOM 3873 N N . LEU B 1 182 ? 230.823 174.123 200.612 1.00 120.94 182 LEU B N 1
ATOM 3874 C CA . LEU B 1 182 ? 231.688 173.093 201.181 1.00 120.94 182 LEU B CA 1
ATOM 3875 C C . LEU B 1 182 ? 231.654 173.130 202.704 1.00 120.94 182 LEU B C 1
ATOM 3876 O O . LEU B 1 182 ? 231.566 172.085 203.364 1.00 120.94 182 LEU B O 1
ATOM 3881 N N . VAL B 1 183 ? 231.747 174.330 203.281 1.00 121.01 183 VAL B N 1
ATOM 3882 C CA . VAL B 1 183 ? 231.671 174.439 204.738 1.00 121.01 183 VAL B CA 1
ATOM 3883 C C . VAL B 1 183 ? 230.345 173.887 205.247 1.00 121.01 183 VAL B C 1
ATOM 3884 O O . VAL B 1 183 ? 230.295 173.173 206.260 1.00 121.01 183 VAL B O 1
ATOM 3888 N N . ILE B 1 184 ? 229.251 174.200 204.548 1.00 122.60 184 ILE B N 1
ATOM 3889 C CA . ILE B 1 184 ? 227.938 173.710 204.970 1.00 122.60 184 ILE B CA 1
ATOM 3890 C C . ILE B 1 184 ? 227.886 172.187 204.919 1.00 122.60 184 ILE B C 1
ATOM 3891 O O . ILE B 1 184 ? 227.347 171.539 205.827 1.00 122.60 184 ILE B O 1
ATOM 3896 N N . ILE B 1 185 ? 228.448 171.589 203.867 1.00 123.72 185 ILE B N 1
ATOM 3897 C CA . ILE B 1 185 ? 228.441 170.132 203.749 1.00 123.72 185 ILE B CA 1
ATOM 3898 C C . ILE B 1 185 ? 229.245 169.494 204.874 1.00 123.72 185 ILE B C 1
ATOM 3899 O O . ILE B 1 185 ? 228.833 168.480 205.451 1.00 123.72 185 ILE B O 1
ATOM 3904 N N . VAL B 1 186 ? 230.401 170.072 205.207 1.00 132.94 186 VAL B N 1
ATOM 3905 C CA . VAL B 1 186 ? 231.213 169.508 206.285 1.00 132.94 186 VAL B CA 1
ATOM 3906 C C . VAL B 1 186 ? 230.470 169.578 207.613 1.00 132.94 186 VAL B C 1
ATOM 3907 O O . VAL B 1 186 ? 230.462 168.613 208.394 1.00 132.94 186 VAL B O 1
ATOM 3911 N N . ASP B 1 187 ? 229.837 170.720 207.897 1.00 140.18 187 ASP B N 1
ATOM 3912 C CA . ASP B 1 187 ? 229.078 170.846 209.139 1.00 140.18 187 ASP B CA 1
ATOM 3913 C C . ASP B 1 187 ? 227.940 169.834 209.198 1.00 140.18 187 ASP B C 1
ATOM 3914 O O . ASP B 1 187 ? 227.711 169.195 210.234 1.00 140.18 187 ASP B O 1
ATOM 3919 N N . PHE B 1 188 ? 227.207 169.683 208.094 1.00 139.94 188 PHE B N 1
ATOM 3920 C CA . PHE B 1 188 ? 226.120 168.712 208.054 1.00 139.94 188 PHE B CA 1
ATOM 3921 C C . PHE B 1 188 ? 226.624 167.297 208.287 1.00 139.94 188 PHE B C 1
ATOM 3922 O O . PHE B 1 188 ? 225.979 166.509 208.988 1.00 139.94 188 PHE B O 1
ATOM 3930 N N . ALA B 1 189 ? 227.765 166.946 207.692 1.00 143.12 189 ALA B N 1
ATOM 3931 C CA . ALA B 1 189 ? 228.305 165.604 207.881 1.00 143.12 189 ALA B CA 1
ATOM 3932 C C . ALA B 1 189 ? 228.673 165.360 209.337 1.00 143.12 189 ALA B C 1
ATOM 3933 O O . ALA B 1 189 ? 228.355 164.302 209.896 1.00 143.12 189 ALA B O 1
ATOM 3935 N N . HIS B 1 190 ? 229.355 166.324 209.966 1.00 153.51 190 HIS B N 1
ATOM 3936 C CA . HIS B 1 190 ? 229.648 166.203 211.393 1.00 153.51 190 HIS B CA 1
ATOM 3937 C C . HIS B 1 190 ? 228.376 165.982 212.201 1.00 153.51 190 HIS B C 1
ATOM 3938 O O . HIS B 1 190 ? 228.300 165.058 213.022 1.00 153.51 190 HIS B O 1
ATOM 3945 N N . SER B 1 191 ? 227.366 166.827 211.980 1.00 153.89 191 SER B N 1
ATOM 3946 C CA . SER B 1 191 ? 226.133 166.726 212.753 1.00 153.89 191 SER B CA 1
ATOM 3947 C C . SER B 1 191 ? 225.479 165.361 212.579 1.00 153.89 191 SER B C 1
ATOM 3948 O O . SER B 1 191 ? 225.114 164.705 213.561 1.00 153.89 191 SER B O 1
ATOM 3951 N N . LEU B 1 192 ? 225.332 164.913 211.331 1.00 155.61 192 LEU B N 1
ATOM 3952 C CA . LEU B 1 192 ? 224.656 163.647 211.068 1.00 155.61 192 LEU B CA 1
ATOM 3953 C C . LEU B 1 192 ? 225.408 162.473 211.678 1.00 155.61 192 LEU B C 1
ATOM 3954 O O . LEU B 1 192 ? 224.801 161.600 212.315 1.00 155.61 192 LEU B O 1
ATOM 3959 N N . ALA B 1 193 ? 226.729 162.423 211.484 1.00 161.96 193 ALA B N 1
ATOM 3960 C CA . ALA B 1 193 ? 227.504 161.308 212.014 1.00 161.96 193 ALA B CA 1
ATOM 3961 C C . ALA B 1 193 ? 227.437 161.272 213.532 1.00 161.96 193 ALA B C 1
ATOM 3962 O O . ALA B 1 193 ? 227.225 160.209 214.128 1.00 161.96 193 ALA B O 1
ATOM 3964 N N . GLU B 1 194 ? 227.613 162.428 214.178 1.00 170.91 194 GLU B N 1
ATOM 3965 C CA . GLU B 1 194 ? 227.521 162.464 215.632 1.00 170.91 194 GLU B CA 1
ATOM 3966 C C . GLU B 1 194 ? 226.155 162.001 216.110 1.00 170.91 194 GLU B C 1
ATOM 3967 O O . GLU B 1 194 ? 226.062 161.196 217.044 1.00 170.91 194 GLU B O 1
ATOM 3973 N N . ASN B 1 195 ? 225.085 162.478 215.469 1.00 172.82 195 ASN B N 1
ATOM 3974 C CA . ASN B 1 195 ? 223.743 162.134 215.922 1.00 172.82 195 ASN B CA 1
ATOM 3975 C C . ASN B 1 195 ? 223.493 160.636 215.804 1.00 172.82 195 ASN B C 1
ATOM 3976 O O . ASN B 1 195 ? 223.023 159.998 216.754 1.00 172.82 195 ASN B O 1
ATOM 3981 N N . TRP B 1 196 ? 223.808 160.052 214.643 1.00 171.78 196 TRP B N 1
ATOM 3982 C CA . TRP B 1 196 ? 223.574 158.620 214.480 1.00 171.78 196 TRP B CA 1
ATOM 3983 C C . TRP B 1 196 ? 224.442 157.793 215.419 1.00 171.78 196 TRP B C 1
ATOM 3984 O O . TRP B 1 196 ? 223.957 156.828 216.018 1.00 171.78 196 TRP B O 1
ATOM 3995 N N . ILE B 1 197 ? 225.717 158.152 215.582 1.00 174.53 197 ILE B N 1
ATOM 3996 C CA . ILE B 1 197 ? 226.582 157.359 216.451 1.00 174.53 197 ILE B CA 1
ATOM 3997 C C . ILE B 1 197 ? 226.099 157.427 217.895 1.00 174.53 197 ILE B C 1
ATOM 3998 O O . ILE B 1 197 ? 226.080 156.413 218.603 1.00 174.53 197 ILE B O 1
ATOM 4003 N N . GLU B 1 198 ? 225.684 158.610 218.355 1.00 179.35 198 GLU B N 1
ATOM 4004 C CA . GLU B 1 198 ? 225.312 158.737 219.760 1.00 179.35 198 GLU B CA 1
ATOM 4005 C C . GLU B 1 198 ? 223.951 158.106 220.040 1.00 179.35 198 GLU B C 1
ATOM 4006 O O . GLU B 1 198 ? 223.757 157.492 221.096 1.00 179.35 198 GLU B O 1
ATOM 4012 N N . SER B 1 199 ? 222.994 158.240 219.118 1.00 182.98 199 SER B N 1
ATOM 4013 C CA . SER B 1 199 ? 221.638 157.800 219.423 1.00 182.98 199 SER B CA 1
ATOM 4014 C C . SER B 1 199 ? 221.370 156.363 218.996 1.00 182.98 199 SER B C 1
ATOM 4015 O O . SER B 1 199 ? 220.461 155.724 219.537 1.00 182.98 199 SER B O 1
ATOM 4018 N N . ALA B 1 200 ? 222.129 155.833 218.038 1.00 190.42 200 ALA B N 1
ATOM 4019 C CA . ALA B 1 200 ? 221.763 154.578 217.400 1.00 190.42 200 ALA B CA 1
ATOM 4020 C C . ALA B 1 200 ? 222.581 153.381 217.856 1.00 190.42 200 ALA B C 1
ATOM 4021 O O . ALA B 1 200 ? 222.048 152.268 217.889 1.00 190.42 200 ALA B O 1
ATOM 4023 N N . GLU B 1 201 ? 223.857 153.570 218.200 1.00 196.62 201 GLU B N 1
ATOM 4024 C CA . GLU B 1 201 ? 224.728 152.431 218.469 1.00 196.62 201 GLU B CA 1
ATOM 4025 C C . GLU B 1 201 ? 224.258 151.598 219.658 1.00 196.62 201 GLU B C 1
ATOM 4026 O O . GLU B 1 201 ? 224.704 150.455 219.808 1.00 196.62 201 GLU B O 1
ATOM 4032 N N . ASN B 1 202 ? 223.358 152.126 220.490 1.00 197.46 202 ASN B N 1
ATOM 4033 C CA . ASN B 1 202 ? 222.727 151.296 221.511 1.00 197.46 202 ASN B CA 1
ATOM 4034 C C . ASN B 1 202 ? 221.879 150.195 220.887 1.00 197.46 202 ASN B C 1
ATOM 4035 O O . ASN B 1 202 ? 221.661 149.149 221.510 1.00 197.46 202 ASN B O 1
ATOM 4040 N N . SER B 1 203 ? 221.394 150.411 219.669 1.00 197.96 203 SER B N 1
ATOM 4041 C CA . SER B 1 203 ? 220.592 149.449 218.927 1.00 197.96 203 SER B CA 1
ATOM 4042 C C . SER B 1 203 ? 221.313 149.061 217.639 1.00 197.96 203 SER B C 1
ATOM 4043 O O . SER B 1 203 ? 222.445 149.476 217.382 1.00 197.96 203 SER B O 1
ATOM 4046 N N . ARG B 1 204 ? 220.641 148.247 216.827 1.00 196.58 204 ARG B N 1
ATOM 4047 C CA . ARG B 1 204 ? 221.168 147.801 215.544 1.00 196.58 204 ARG B CA 1
ATOM 4048 C C . ARG B 1 204 ? 220.390 148.367 214.364 1.00 196.58 204 ARG B C 1
ATOM 4049 O O . ARG B 1 204 ? 220.623 147.953 213.224 1.00 196.58 204 ARG B O 1
ATOM 4057 N N . GLY B 1 205 ? 219.474 149.304 214.608 1.00 193.89 205 GLY B N 1
ATOM 4058 C CA . GLY B 1 205 ? 218.606 149.771 213.538 1.00 193.89 205 GLY B CA 1
ATOM 4059 C C . GLY B 1 205 ? 219.332 150.625 212.517 1.00 193.89 205 GLY B C 1
ATOM 4060 O O . GLY B 1 205 ? 219.193 150.421 211.308 1.00 193.89 205 GLY B O 1
ATOM 4061 N N . TYR B 1 206 ? 220.122 151.591 212.987 1.00 190.74 206 TYR B N 1
ATOM 4062 C CA . TYR B 1 206 ? 220.731 152.578 212.110 1.00 190.74 206 TYR B CA 1
ATOM 4063 C C . TYR B 1 206 ? 222.182 152.283 211.762 1.00 190.74 206 TYR B C 1
ATOM 4064 O O . TYR B 1 206 ? 222.714 152.909 210.839 1.00 190.74 206 TYR B O 1
ATOM 4073 N N . TYR B 1 207 ? 222.837 151.359 212.470 1.00 190.47 207 TYR B N 1
ATOM 4074 C CA . TYR B 1 207 ? 224.237 151.062 212.180 1.00 190.47 207 TYR B CA 1
ATOM 4075 C C . TYR B 1 207 ? 224.413 150.564 210.752 1.00 190.47 207 TYR B C 1
ATOM 4076 O O . TYR B 1 207 ? 225.369 150.946 210.061 1.00 190.47 207 TYR B O 1
ATOM 4085 N N . TYR B 1 208 ? 223.489 149.720 210.286 1.00 189.52 208 TYR B N 1
ATOM 4086 C CA . TYR B 1 208 ? 223.554 149.238 208.912 1.00 189.52 208 TYR B CA 1
ATOM 4087 C C . TYR B 1 208 ? 223.478 150.395 207.925 1.00 189.52 208 TYR B C 1
ATOM 4088 O O . TYR B 1 208 ? 224.252 150.456 206.965 1.00 189.52 208 TYR B O 1
ATOM 4097 N N . ALA B 1 209 ? 222.553 151.331 208.152 1.00 181.47 209 ALA B N 1
ATOM 4098 C CA . ALA B 1 209 ? 222.465 152.500 207.282 1.00 181.47 209 ALA B CA 1
ATOM 4099 C C . ALA B 1 209 ? 223.697 153.384 207.425 1.00 181.47 209 ALA B C 1
ATOM 4100 O O . ALA B 1 209 ? 224.163 153.978 206.444 1.00 181.47 209 ALA B O 1
ATOM 4102 N N . LEU B 1 210 ? 224.239 153.482 208.642 1.00 177.08 210 LEU B N 1
ATOM 4103 C CA . LEU B 1 210 ? 225.446 154.270 208.862 1.00 177.08 210 LEU B CA 1
ATOM 4104 C C . LEU B 1 210 ? 226.619 153.736 208.054 1.00 177.08 210 LEU B C 1
ATOM 4105 O O . LEU B 1 210 ? 227.482 154.514 207.633 1.00 177.08 210 LEU B O 1
ATOM 4110 N N . ALA B 1 211 ? 226.679 152.422 207.834 1.00 176.82 211 ALA B N 1
ATOM 4111 C CA . ALA B 1 211 ? 227.718 151.888 206.956 1.00 176.82 211 ALA B CA 1
ATOM 4112 C C . ALA B 1 211 ? 227.320 151.990 205.487 1.00 176.82 211 ALA B C 1
ATOM 4113 O O . ALA B 1 211 ? 228.173 152.221 204.618 1.00 176.82 211 ALA B O 1
ATOM 4115 N N . GLY B 1 212 ? 226.029 151.823 205.194 1.00 170.87 212 GLY B N 1
ATOM 4116 C CA . GLY B 1 212 ? 225.593 151.787 203.810 1.00 170.87 212 GLY B CA 1
ATOM 4117 C C . GLY B 1 212 ? 225.729 153.124 203.110 1.00 170.87 212 GLY B C 1
ATOM 4118 O O . GLY B 1 212 ? 226.054 153.178 201.922 1.00 170.87 212 GLY B O 1
ATOM 4119 N N . VAL B 1 213 ? 225.483 154.219 203.832 1.00 165.66 213 VAL B N 1
ATOM 4120 C CA . VAL B 1 213 ? 225.613 155.543 203.226 1.00 165.66 213 VAL B CA 1
ATOM 4121 C C . VAL B 1 213 ? 227.041 155.768 202.745 1.00 165.66 213 VAL B C 1
ATOM 4122 O O . VAL B 1 213 ? 227.275 156.168 201.596 1.00 165.66 213 VAL B O 1
ATOM 4126 N N . THR B 1 214 ? 228.020 155.502 203.612 1.00 162.59 214 THR B N 1
ATOM 4127 C CA . THR B 1 214 ? 229.406 155.738 203.224 1.00 162.59 214 THR B CA 1
ATOM 4128 C C . THR B 1 214 ? 229.857 154.749 202.155 1.00 162.59 214 THR B C 1
ATOM 4129 O O . THR B 1 214 ? 230.627 155.115 201.256 1.00 162.59 214 THR B O 1
ATOM 4133 N N . LEU B 1 215 ? 229.363 153.508 202.198 1.00 161.59 215 LEU B N 1
ATOM 4134 C CA . LEU B 1 215 ? 229.719 152.562 201.146 1.00 161.59 215 LEU B CA 1
ATOM 4135 C C . LEU B 1 215 ? 229.183 153.016 199.793 1.00 161.59 215 LEU B C 1
ATOM 4136 O O . LEU B 1 215 ? 229.897 152.971 198.781 1.00 161.59 215 LEU B O 1
ATOM 4141 N N . LEU B 1 216 ? 227.930 153.475 199.759 1.00 160.61 216 LEU B N 1
ATOM 4142 C CA . LEU B 1 216 ? 227.334 153.923 198.506 1.00 160.61 216 LEU B CA 1
ATOM 4143 C C . LEU B 1 216 ? 228.043 155.162 197.977 1.00 160.61 216 LEU B C 1
ATOM 4144 O O . LEU B 1 216 ? 228.281 155.284 196.768 1.00 160.61 216 LEU B O 1
ATOM 4149 N N . CYS B 1 217 ? 228.408 156.089 198.865 1.00 159.17 217 CYS B N 1
ATOM 4150 C CA . CYS B 1 217 ? 229.108 157.282 198.402 1.00 159.17 217 CYS B CA 1
ATOM 4151 C C . CYS B 1 217 ? 230.495 156.940 197.862 1.00 159.17 217 CYS B C 1
ATOM 4152 O O . CYS B 1 217 ? 230.911 157.476 196.826 1.00 159.17 217 CYS B O 1
ATOM 4155 N N . TYR B 1 218 ? 231.217 156.033 198.530 1.00 157.62 218 TYR B N 1
ATOM 4156 C CA . TYR B 1 218 ? 232.511 155.610 198.001 1.00 157.62 218 TYR B CA 1
ATOM 4157 C C . TYR B 1 218 ? 232.376 154.949 196.636 1.00 157.62 218 TYR B C 1
ATOM 4158 O O . TYR B 1 218 ? 233.178 155.219 195.734 1.00 157.62 218 TYR B O 1
ATOM 4167 N N . ILE B 1 219 ? 231.381 154.076 196.457 1.00 156.34 219 ILE B N 1
ATOM 4168 C CA . ILE B 1 219 ? 231.297 153.382 195.174 1.00 156.34 219 ILE B CA 1
ATOM 4169 C C . ILE B 1 219 ? 230.883 154.350 194.070 1.00 156.34 219 ILE B C 1
ATOM 4170 O O . ILE B 1 219 ? 231.363 154.246 192.933 1.00 156.34 219 ILE B O 1
ATOM 4175 N N . LEU B 1 220 ? 230.026 155.329 194.384 1.00 153.73 220 LEU B N 1
ATOM 4176 C CA . LEU B 1 220 ? 229.701 156.354 193.392 1.00 153.73 220 LEU B CA 1
ATOM 4177 C C . LEU B 1 220 ? 230.939 157.146 192.992 1.00 153.73 220 LEU B C 1
ATOM 4178 O O . LEU B 1 220 ? 231.179 157.382 191.802 1.00 153.73 220 LEU B O 1
ATOM 4183 N N . SER B 1 221 ? 231.740 157.569 193.974 1.00 153.45 221 SER B N 1
ATOM 4184 C CA . SER B 1 221 ? 232.931 158.351 193.651 1.00 153.45 221 SER B CA 1
ATOM 4185 C C . SER B 1 221 ? 233.922 157.541 192.822 1.00 153.45 221 SER B C 1
ATOM 4186 O O . SER B 1 221 ? 234.532 158.066 191.883 1.00 153.45 221 SER B O 1
ATOM 4189 N N . LEU B 1 222 ? 234.094 156.258 193.147 1.00 153.52 222 LEU B N 1
ATOM 4190 C CA . LEU B 1 222 ? 235.046 155.441 192.397 1.00 153.52 222 LEU B CA 1
ATOM 4191 C C . LEU B 1 222 ? 234.567 155.186 190.971 1.00 153.52 222 LEU B C 1
ATOM 4192 O O . LEU B 1 222 ? 235.355 155.285 190.021 1.00 153.52 222 LEU B O 1
ATOM 4197 N N . THR B 1 223 ? 233.285 154.859 190.792 1.00 153.68 223 THR B N 1
ATOM 4198 C CA . THR B 1 223 ? 232.778 154.707 189.432 1.00 153.68 223 THR B CA 1
ATOM 4199 C C . THR B 1 223 ? 232.890 156.009 188.652 1.00 153.68 223 THR B C 1
ATOM 4200 O O . THR B 1 223 ? 233.190 155.988 187.453 1.00 153.68 223 THR B O 1
ATOM 4204 N N . GLY B 1 224 ? 232.687 157.149 189.314 1.00 154.47 224 GLY B N 1
ATOM 4205 C CA . GLY B 1 224 ? 232.849 158.419 188.630 1.00 154.47 224 GLY B CA 1
ATOM 4206 C C . GLY B 1 224 ? 234.277 158.674 188.191 1.00 154.47 224 GLY B C 1
ATOM 4207 O O . GLY B 1 224 ? 234.521 159.136 187.072 1.00 154.47 224 GLY B O 1
ATOM 4208 N N . ILE B 1 225 ? 235.243 158.384 189.065 1.00 153.09 225 ILE B N 1
ATOM 4209 C CA . ILE B 1 225 ? 236.638 158.623 188.707 1.00 153.09 225 ILE B CA 1
ATOM 4210 C C . ILE B 1 225 ? 237.045 157.708 187.555 1.00 153.09 225 ILE B C 1
ATOM 4211 O O . ILE B 1 225 ? 237.789 158.112 186.647 1.00 153.09 225 ILE B O 1
ATOM 4216 N N . THR B 1 226 ? 236.520 156.476 187.541 1.00 155.57 226 THR B N 1
ATOM 4217 C CA . THR B 1 226 ? 236.825 155.573 186.437 1.00 155.57 226 THR B CA 1
ATOM 4218 C C . THR B 1 226 ? 236.188 156.049 185.137 1.00 155.57 226 THR B C 1
ATOM 4219 O O . THR B 1 226 ? 236.806 155.959 184.070 1.00 155.57 226 THR B O 1
ATOM 4223 N N . LEU B 1 227 ? 234.956 156.561 185.202 1.00 157.42 227 LEU B N 1
ATOM 4224 C CA . LEU B 1 227 ? 234.324 157.092 183.997 1.00 157.42 227 LEU B CA 1
ATOM 4225 C C . LEU B 1 227 ? 235.091 158.291 183.458 1.00 157.42 227 LEU B C 1
ATOM 4226 O O . LEU B 1 227 ? 235.198 158.470 182.238 1.00 157.42 227 LEU B O 1
ATOM 4231 N N . LEU B 1 228 ? 235.630 159.126 184.349 1.00 156.00 228 LEU B N 1
ATOM 4232 C CA . LEU B 1 228 ? 236.466 160.236 183.895 1.00 156.00 228 LEU B CA 1
ATOM 4233 C C . LEU B 1 228 ? 237.694 159.724 183.159 1.00 156.00 228 LEU B C 1
ATOM 4234 O O . LEU B 1 228 ? 237.983 160.158 182.036 1.00 156.00 228 LEU B O 1
ATOM 4239 N N . TYR B 1 229 ? 238.428 158.791 183.780 1.00 158.91 229 TYR B N 1
ATOM 4240 C CA . TYR B 1 229 ? 239.564 158.171 183.100 1.00 158.91 229 TYR B CA 1
ATOM 4241 C C . TYR B 1 229 ? 239.177 157.627 181.730 1.00 158.91 229 TYR B C 1
ATOM 4242 O O . TYR B 1 229 ? 239.933 157.768 180.763 1.00 158.91 229 TYR B O 1
ATOM 4251 N N . ILE B 1 230 ? 238.004 157.003 181.624 1.00 158.82 230 ILE B N 1
ATOM 4252 C CA . ILE B 1 230 ? 237.628 156.372 180.361 1.00 158.82 230 ILE B CA 1
ATOM 4253 C C . ILE B 1 230 ? 237.317 157.416 179.297 1.00 158.82 230 ILE B C 1
ATOM 4254 O O . ILE B 1 230 ? 237.787 157.318 178.157 1.00 158.82 230 ILE B O 1
ATOM 4259 N N . TYR B 1 231 ? 236.532 158.436 179.643 1.00 164.12 231 TYR B N 1
ATOM 4260 C CA . TYR B 1 231 ? 235.958 159.331 178.641 1.00 164.12 231 TYR B CA 1
ATOM 4261 C C . TYR B 1 231 ? 236.781 160.595 178.412 1.00 164.12 231 TYR B C 1
ATOM 4262 O O . TYR B 1 231 ? 237.134 160.902 177.270 1.00 164.12 231 TYR B O 1
ATOM 4271 N N . PHE B 1 232 ? 237.096 161.342 179.469 1.00 163.55 232 PHE B N 1
ATOM 4272 C CA . PHE B 1 232 ? 237.631 162.686 179.269 1.00 163.55 232 PHE B CA 1
ATOM 4273 C C . PHE B 1 232 ? 239.142 162.725 179.106 1.00 163.55 232 PHE B C 1
ATOM 4274 O O . PHE B 1 232 ? 239.747 163.769 179.370 1.00 163.55 232 PHE B O 1
ATOM 4282 N N . THR B 1 233 ? 239.767 161.632 178.678 1.00 174.15 233 THR B N 1
ATOM 4283 C CA . THR B 1 233 ? 241.170 161.675 178.302 1.00 174.15 233 THR B CA 1
ATOM 4284 C C . THR B 1 233 ? 241.424 160.649 177.209 1.00 174.15 233 THR B C 1
ATOM 4285 O O . THR B 1 233 ? 240.723 159.642 177.097 1.00 174.15 233 THR B O 1
ATOM 4289 N N . THR B 1 234 ? 242.433 160.931 176.395 1.00 183.74 234 THR B N 1
ATOM 4290 C CA . THR B 1 234 ? 242.863 160.041 175.332 1.00 183.74 234 THR B CA 1
ATOM 4291 C C . THR B 1 234 ? 244.131 159.309 175.764 1.00 183.74 234 THR B C 1
ATOM 4292 O O . THR B 1 234 ? 244.559 159.384 176.919 1.00 183.74 234 THR B O 1
ATOM 4296 N N . SER B 1 235 ? 244.741 158.584 174.826 1.00 187.63 235 SER B N 1
ATOM 4297 C CA . SER B 1 235 ? 245.954 157.840 175.143 1.00 187.63 235 SER B CA 1
ATOM 4298 C C . SER B 1 235 ? 247.131 158.782 175.366 1.00 187.63 235 SER B C 1
ATOM 4299 O O . SER B 1 235 ? 247.794 158.726 176.408 1.00 187.63 235 SER B O 1
ATOM 4302 N N . THR B 1 236 ? 247.411 159.658 174.393 1.00 188.52 236 THR B N 1
ATOM 4303 C CA . THR B 1 236 ? 248.552 160.559 174.495 1.00 188.52 236 THR B CA 1
ATOM 4304 C C . THR B 1 236 ? 248.228 161.981 174.047 1.00 188.52 236 THR B C 1
ATOM 4305 O O . THR B 1 236 ? 249.147 162.736 173.710 1.00 188.52 236 THR B O 1
ATOM 4309 N N . GLY B 1 237 ? 246.956 162.374 174.035 1.00 185.90 237 GLY B N 1
ATOM 4310 C CA . GLY B 1 237 ? 246.603 163.689 173.535 1.00 185.90 237 GLY B CA 1
ATOM 4311 C C . GLY B 1 237 ? 246.569 164.785 174.582 1.00 185.90 237 GLY B C 1
ATOM 4312 O O . GLY B 1 237 ? 247.249 165.804 174.434 1.00 185.90 237 GLY B O 1
ATOM 4313 N N . CYS B 1 238 ? 245.791 164.589 175.643 1.00 182.56 238 CYS B N 1
ATOM 4314 C CA . CYS B 1 238 ? 245.658 165.571 176.713 1.00 182.56 238 CYS B CA 1
ATOM 4315 C C . CYS B 1 238 ? 246.313 165.032 177.978 1.00 182.56 238 CYS B C 1
ATOM 4316 O O . CYS B 1 238 ? 245.909 163.986 178.493 1.00 182.56 238 CYS B O 1
ATOM 4319 N N . GLY B 1 239 ? 247.318 165.749 178.472 1.00 170.96 239 GLY B N 1
ATOM 4320 C CA . GLY B 1 239 ? 247.988 165.365 179.698 1.00 170.96 239 GLY B CA 1
ATOM 4321 C C . GLY B 1 239 ? 247.501 166.148 180.899 1.00 170.96 239 GLY B C 1
ATOM 4322 O O . GLY B 1 239 ? 247.605 165.686 182.039 1.00 170.96 239 GLY B O 1
ATOM 4323 N N . ILE B 1 240 ? 246.960 167.342 180.649 1.00 162.87 240 ILE B N 1
ATOM 4324 C CA . ILE B 1 240 ? 246.499 168.188 181.744 1.00 162.87 240 ILE B CA 1
ATOM 4325 C C . ILE B 1 240 ? 245.304 167.560 182.451 1.00 162.87 240 ILE B C 1
ATOM 4326 O O . ILE B 1 240 ? 245.147 167.705 183.670 1.00 162.87 240 ILE B O 1
ATOM 4331 N N . ASN B 1 241 ? 244.459 166.833 181.722 1.00 162.87 241 ASN B N 1
ATOM 4332 C CA . ASN B 1 241 ? 243.335 166.152 182.354 1.00 162.87 241 ASN B CA 1
ATOM 4333 C C . ASN B 1 241 ? 243.813 164.962 183.179 1.00 162.87 241 ASN B C 1
ATOM 4334 O O . ASN B 1 241 ? 243.325 164.723 184.292 1.00 162.87 241 ASN B O 1
ATOM 4339 N N . LYS B 1 242 ? 244.760 164.190 182.639 1.00 164.49 242 LYS B N 1
ATOM 4340 C CA . LYS B 1 242 ? 245.368 163.110 183.408 1.00 164.49 242 LYS B CA 1
ATOM 4341 C C . LYS B 1 242 ? 246.133 163.623 184.616 1.00 164.49 242 LYS B C 1
ATOM 4342 O O . LYS B 1 242 ? 246.388 162.850 185.544 1.00 164.49 242 LYS B O 1
ATOM 4348 N N . PHE B 1 243 ? 246.508 164.900 184.624 1.00 156.52 243 PHE B N 1
ATOM 4349 C CA . PHE B 1 243 ? 247.099 165.530 185.796 1.00 156.52 243 PHE B CA 1
ATOM 4350 C C . PHE B 1 243 ? 246.035 165.912 186.818 1.00 156.52 243 PHE B C 1
ATOM 4351 O O . PHE B 1 243 ? 246.146 165.560 187.998 1.00 156.52 243 PHE B O 1
ATOM 4359 N N . PHE B 1 244 ? 245.001 166.626 186.371 1.00 154.16 244 PHE B N 1
ATOM 4360 C CA . PHE B 1 244 ? 243.953 167.084 187.277 1.00 154.16 244 PHE B CA 1
ATOM 4361 C C . PHE B 1 244 ? 243.260 165.916 187.965 1.00 154.16 244 PHE B C 1
ATOM 4362 O O . PHE B 1 244 ? 243.129 165.894 189.196 1.00 154.16 244 PHE B O 1
ATOM 4370 N N . ILE B 1 245 ? 242.799 164.937 187.183 1.00 150.18 245 ILE B N 1
ATOM 4371 C CA . ILE B 1 245 ? 242.050 163.823 187.756 1.00 150.18 245 ILE B CA 1
ATOM 4372 C C . ILE B 1 245 ? 242.915 163.037 188.731 1.00 150.18 245 ILE B C 1
ATOM 4373 O O . ILE B 1 245 ? 242.472 162.675 189.829 1.00 150.18 245 ILE B O 1
ATOM 4378 N N . SER B 1 246 ? 244.167 162.773 188.356 1.00 149.89 246 SER B N 1
ATOM 4379 C CA . SER B 1 246 ? 245.039 161.983 189.218 1.00 149.89 246 SER B CA 1
ATOM 4380 C C . SER B 1 246 ? 245.348 162.715 190.518 1.00 149.89 246 SER B C 1
ATOM 4381 O O . SER B 1 246 ? 245.340 162.103 191.594 1.00 149.89 246 SER B O 1
ATOM 4384 N N . ILE B 1 247 ? 245.617 164.021 190.454 1.00 146.06 247 ILE B N 1
ATOM 4385 C CA . ILE B 1 247 ? 245.956 164.720 191.689 1.00 146.06 247 ILE B CA 1
ATOM 4386 C C . ILE B 1 247 ? 244.726 164.867 192.576 1.00 146.06 247 ILE B C 1
ATOM 4387 O O . ILE B 1 247 ? 244.835 164.814 193.810 1.00 146.06 247 ILE B O 1
ATOM 4392 N N . ASN B 1 248 ? 243.535 165.007 191.985 1.00 145.12 248 ASN B N 1
ATOM 4393 C CA . ASN B 1 248 ? 242.334 165.028 192.812 1.00 145.12 248 ASN B CA 1
ATOM 4394 C C . ASN B 1 248 ? 242.094 163.673 193.464 1.00 145.12 248 ASN B C 1
ATOM 4395 O O . ASN B 1 248 ? 241.661 163.608 194.619 1.00 145.12 248 ASN B O 1
ATOM 4400 N N . LEU B 1 249 ? 242.392 162.581 192.759 1.00 145.57 249 LEU B N 1
ATOM 4401 C CA . LEU B 1 249 ? 242.274 161.265 193.380 1.00 145.57 249 LEU B CA 1
ATOM 4402 C C . LEU B 1 249 ? 243.266 161.105 194.528 1.00 145.57 249 LEU B C 1
ATOM 4403 O O . LEU B 1 249 ? 242.940 160.514 195.566 1.00 145.57 249 LEU B O 1
ATOM 4408 N N . ILE B 1 250 ? 244.482 161.626 194.360 1.00 146.00 250 ILE B N 1
ATOM 4409 C CA . ILE B 1 250 ? 245.474 161.545 195.433 1.00 146.00 250 ILE B CA 1
ATOM 4410 C C . ILE B 1 250 ? 245.003 162.312 196.662 1.00 146.00 250 ILE B C 1
ATOM 4411 O O . ILE B 1 250 ? 245.101 161.817 197.794 1.00 146.00 250 ILE B O 1
ATOM 4416 N N . PHE B 1 251 ? 244.495 163.533 196.466 1.00 145.32 251 PHE B N 1
ATOM 4417 C CA . PHE B 1 251 ? 243.964 164.282 197.602 1.00 145.32 251 PHE B CA 1
ATOM 4418 C C . PHE B 1 251 ? 242.786 163.561 198.244 1.00 145.32 251 PHE B C 1
ATOM 4419 O O . PHE B 1 251 ? 242.668 163.524 199.475 1.00 145.32 251 PHE B O 1
ATOM 4427 N N . CYS B 1 252 ? 241.903 162.980 197.431 1.00 147.16 252 CYS B N 1
ATOM 4428 C CA . CYS B 1 252 ? 240.730 162.305 197.968 1.00 147.16 252 CYS B CA 1
ATOM 4429 C C . CYS B 1 252 ? 241.079 161.019 198.703 1.00 147.16 252 CYS B C 1
ATOM 4430 O O . CYS B 1 252 ? 240.278 160.551 199.517 1.00 147.16 252 CYS B O 1
ATOM 4433 N N . LEU B 1 253 ? 242.238 160.425 198.424 1.00 150.05 253 LEU B N 1
ATOM 4434 C CA . LEU B 1 253 ? 242.671 159.297 199.244 1.00 150.05 253 LEU B CA 1
ATOM 4435 C C . LEU B 1 253 ? 243.364 159.765 200.518 1.00 150.05 253 LEU B C 1
ATOM 4436 O O . LEU B 1 253 ? 243.110 159.221 201.602 1.00 150.05 253 LEU B O 1
ATOM 4441 N N . ALA B 1 254 ? 244.242 160.768 200.411 1.00 151.55 254 ALA B N 1
ATOM 4442 C CA . ALA B 1 254 ? 244.952 161.249 201.592 1.00 151.55 254 ALA B CA 1
ATOM 4443 C C . ALA B 1 254 ? 243.997 161.827 202.627 1.00 151.55 254 ALA B C 1
ATOM 4444 O O . ALA B 1 254 ? 244.245 161.713 203.834 1.00 151.55 254 ALA B O 1
ATOM 4446 N N . ILE B 1 255 ? 242.895 162.435 202.182 1.00 153.44 255 ILE B N 1
ATOM 4447 C CA . ILE B 1 255 ? 241.940 163.012 203.120 1.00 153.44 255 ILE B CA 1
ATOM 4448 C C . ILE B 1 255 ? 241.283 161.919 203.959 1.00 153.44 255 ILE B C 1
ATOM 4449 O O . ILE B 1 255 ? 241.173 162.040 205.185 1.00 153.44 255 ILE B O 1
ATOM 4454 N N . SER B 1 256 ? 240.876 160.817 203.326 1.00 157.04 256 SER B N 1
ATOM 4455 C CA . SER B 1 256 ? 240.256 159.737 204.083 1.00 157.04 256 SER B CA 1
ATOM 4456 C C . SER B 1 256 ? 241.281 158.983 204.914 1.00 157.04 256 SER B C 1
ATOM 4457 O O . SER B 1 256 ? 240.926 158.382 205.933 1.00 157.04 256 SER B O 1
ATOM 4460 N N . VAL B 1 257 ? 242.549 158.991 204.498 1.00 160.88 257 VAL B N 1
ATOM 4461 C CA . VAL B 1 257 ? 243.591 158.390 205.328 1.00 160.88 257 VAL B CA 1
ATOM 4462 C C . VAL B 1 257 ? 243.787 159.195 206.605 1.00 160.88 257 VAL B C 1
ATOM 4463 O O . VAL B 1 257 ? 243.876 158.633 207.703 1.00 160.88 257 VAL B O 1
ATOM 4467 N N . ILE B 1 258 ? 243.858 160.522 206.487 1.00 163.86 258 ILE B N 1
ATOM 4468 C CA . ILE B 1 258 ? 244.103 161.345 207.668 1.00 163.86 258 ILE B CA 1
ATOM 4469 C C . ILE B 1 258 ? 242.865 161.397 208.556 1.00 163.86 258 ILE B C 1
ATOM 4470 O O . ILE B 1 258 ? 242.970 161.590 209.773 1.00 163.86 258 ILE B O 1
ATOM 4475 N N . SER B 1 259 ? 241.676 161.226 207.974 1.00 166.53 259 SER B N 1
ATOM 4476 C CA . SER B 1 259 ? 240.452 161.327 208.760 1.00 166.53 259 SER B CA 1
ATOM 4477 C C . SER B 1 259 ? 240.248 160.174 209.737 1.00 166.53 259 SER B C 1
ATOM 4478 O O . SER B 1 259 ? 239.319 160.242 210.548 1.00 166.53 259 SER B O 1
ATOM 4481 N N . ILE B 1 260 ? 241.068 159.126 209.686 1.00 173.51 260 ILE B N 1
ATOM 4482 C CA . ILE B 1 260 ? 240.810 157.926 210.473 1.00 173.51 260 ILE B CA 1
ATOM 4483 C C . ILE B 1 260 ? 241.876 157.652 211.531 1.00 173.51 260 ILE B C 1
ATOM 4484 O O . ILE B 1 260 ? 241.587 156.931 212.498 1.00 173.51 260 ILE B O 1
ATOM 4489 N N . LEU B 1 261 ? 243.080 158.202 211.395 1.00 181.20 261 LEU B N 1
ATOM 4490 C CA . LEU B 1 261 ? 244.161 157.846 212.307 1.00 181.20 261 LEU B CA 1
ATOM 4491 C C . LEU B 1 261 ? 243.801 158.232 213.742 1.00 181.20 261 LEU B C 1
ATOM 4492 O O . LEU B 1 261 ? 243.104 159.230 213.964 1.00 181.20 261 LEU B O 1
ATOM 4497 N N . PRO B 1 262 ? 244.256 157.464 214.739 1.00 187.03 262 PRO B N 1
ATOM 4498 C CA . PRO B 1 262 ? 243.738 157.650 216.106 1.00 187.03 262 PRO B CA 1
ATOM 4499 C C . PRO B 1 262 ? 244.132 158.965 216.755 1.00 187.03 262 PRO B C 1
ATOM 4500 O O . PRO B 1 262 ? 243.423 159.423 217.660 1.00 187.03 262 PRO B O 1
ATOM 4504 N N . ALA B 1 263 ? 245.246 159.576 216.345 1.00 190.74 263 ALA B N 1
ATOM 4505 C CA . ALA B 1 263 ? 245.677 160.814 216.986 1.00 190.74 263 ALA B CA 1
ATOM 4506 C C . ALA B 1 263 ? 244.641 161.918 216.812 1.00 190.74 263 ALA B C 1
ATOM 4507 O O . ALA B 1 263 ? 244.439 162.738 217.714 1.00 190.74 263 ALA B O 1
ATOM 4509 N N . VAL B 1 264 ? 243.973 161.953 215.659 1.00 189.53 264 VAL B N 1
ATOM 4510 C CA . VAL B 1 264 ? 242.909 162.930 215.454 1.00 189.53 264 VAL B CA 1
ATOM 4511 C C . VAL B 1 264 ? 241.660 162.530 216.228 1.00 189.53 264 VAL B C 1
ATOM 4512 O O . VAL B 1 264 ? 240.986 163.377 216.826 1.00 189.53 264 VAL B O 1
ATOM 4516 N N . GLN B 1 265 ? 241.333 161.235 216.236 1.00 188.96 265 GLN B N 1
ATOM 4517 C CA . GLN B 1 265 ? 240.150 160.774 216.954 1.00 188.96 265 GLN B CA 1
ATOM 4518 C C . GLN B 1 265 ? 240.270 160.976 218.457 1.00 188.96 265 GLN B C 1
ATOM 4519 O O . GLN B 1 265 ? 239.251 160.954 219.155 1.00 188.96 265 GLN B O 1
ATOM 4525 N N . GLU B 1 266 ? 241.488 161.159 218.972 1.00 194.28 266 GLU B N 1
ATOM 4526 C CA . GLU B 1 266 ? 241.654 161.370 220.406 1.00 194.28 266 GLU B CA 1
ATOM 4527 C C . GLU B 1 266 ? 240.938 162.633 220.869 1.00 194.28 266 GLU B C 1
ATOM 4528 O O . GLU B 1 266 ? 240.349 162.657 221.955 1.00 194.28 266 GLU B O 1
ATOM 4534 N N . ARG B 1 267 ? 240.974 163.690 220.057 1.00 196.02 267 ARG B N 1
ATOM 4535 C CA . ARG B 1 267 ? 240.304 164.931 220.434 1.00 196.02 267 ARG B CA 1
ATOM 4536 C C . ARG B 1 267 ? 238.792 164.799 220.307 1.00 196.02 267 ARG B C 1
ATOM 4537 O O . ARG B 1 267 ? 238.055 165.024 221.274 1.00 196.02 267 ARG B O 1
ATOM 4545 N N . LEU B 1 268 ? 238.310 164.438 219.121 1.00 187.87 268 LEU B N 1
ATOM 4546 C CA . LEU B 1 268 ? 236.886 164.235 218.888 1.00 187.87 268 LEU B CA 1
ATOM 4547 C C . LEU B 1 268 ? 236.644 162.788 218.477 1.00 187.87 268 LEU B C 1
ATOM 4548 O O . LEU B 1 268 ? 237.306 162.291 217.550 1.00 187.87 268 LEU B O 1
ATOM 4553 N N . PRO B 1 269 ? 235.748 162.066 219.153 1.00 186.59 269 PRO B N 1
ATOM 4554 C CA . PRO B 1 269 ? 235.618 160.624 218.891 1.00 186.59 269 PRO B CA 1
ATOM 4555 C C . PRO B 1 269 ? 234.927 160.290 217.583 1.00 186.59 269 PRO B C 1
ATOM 4556 O O . PRO B 1 269 ? 235.072 159.160 217.104 1.00 186.59 269 PRO B O 1
ATOM 4560 N N . HIS B 1 270 ? 234.186 161.221 216.991 1.00 178.14 270 HIS B N 1
ATOM 4561 C CA . HIS B 1 270 ? 233.346 160.938 215.827 1.00 178.14 270 HIS B CA 1
ATOM 4562 C C . HIS B 1 270 ? 233.997 161.364 214.519 1.00 178.14 270 HIS B C 1
ATOM 4563 O O . HIS B 1 270 ? 233.316 161.858 213.615 1.00 178.14 270 HIS B O 1
ATOM 4570 N N . SER B 1 271 ? 235.315 161.199 214.394 1.00 174.32 271 SER B N 1
ATOM 4571 C CA . SER B 1 271 ? 235.994 161.536 213.147 1.00 174.32 271 SER B CA 1
ATOM 4572 C C . SER B 1 271 ? 235.400 160.765 211.976 1.00 174.32 271 SER B C 1
ATOM 4573 O O . SER B 1 271 ? 235.142 161.331 210.909 1.00 174.32 271 SER B O 1
ATOM 4576 N N . GLY B 1 272 ? 235.195 159.462 212.153 1.00 168.61 272 GLY B N 1
ATOM 4577 C CA . GLY B 1 272 ? 234.462 158.596 211.246 1.00 168.61 272 GLY B CA 1
ATOM 4578 C C . GLY B 1 272 ? 234.933 158.609 209.796 1.00 168.61 272 GLY B C 1
ATOM 4579 O O . GLY B 1 272 ? 236.030 159.056 209.456 1.00 168.61 272 GLY B O 1
ATOM 4580 N N . LEU B 1 273 ? 234.059 158.087 208.934 1.00 160.65 273 LEU B N 1
ATOM 4581 C CA . LEU B 1 273 ? 234.315 158.010 207.504 1.00 160.65 273 LEU B CA 1
ATOM 4582 C C . LEU B 1 273 ? 233.268 158.725 206.663 1.00 160.65 273 LEU B C 1
ATOM 4583 O O . LEU B 1 273 ? 233.480 158.891 205.456 1.00 160.65 273 LEU B O 1
ATOM 4588 N N . LEU B 1 274 ? 232.145 159.143 207.252 1.00 159.60 274 LEU B N 1
ATOM 4589 C CA . LEU B 1 274 ? 231.094 159.780 206.463 1.00 159.60 274 LEU B CA 1
ATOM 4590 C C . LEU B 1 274 ? 231.536 161.142 205.951 1.00 159.60 274 LEU B C 1
ATOM 4591 O O . LEU B 1 274 ? 231.295 161.488 204.787 1.00 159.60 274 LEU B O 1
ATOM 4596 N N . GLN B 1 275 ? 232.162 161.941 206.819 1.00 156.43 275 GLN B N 1
ATOM 4597 C CA . GLN B 1 275 ? 232.608 163.270 206.421 1.00 156.43 275 GLN B CA 1
ATOM 4598 C C . GLN B 1 275 ? 233.518 163.197 205.204 1.00 156.43 275 GLN B C 1
ATOM 4599 O O . GLN B 1 275 ? 233.267 163.853 204.183 1.00 156.43 275 GLN B O 1
ATOM 4605 N N . SER B 1 276 ? 234.591 162.407 205.301 1.00 153.23 276 SER B N 1
ATOM 4606 C CA . SER B 1 276 ? 235.518 162.270 204.187 1.00 153.23 276 SER B CA 1
ATOM 4607 C C . SER B 1 276 ? 234.823 161.719 202.955 1.00 153.23 276 SER B C 1
ATOM 4608 O O . SER B 1 276 ? 235.176 162.084 201.831 1.00 153.23 276 SER B O 1
ATOM 4611 N N . SER B 1 277 ? 233.803 160.883 203.144 1.00 152.36 277 SER B N 1
ATOM 4612 C CA . SER B 1 277 ? 233.093 160.313 202.006 1.00 152.36 277 SER B CA 1
ATOM 4613 C C . SER B 1 277 ? 232.311 161.380 201.247 1.00 152.36 277 SER B C 1
ATOM 4614 O O . SER B 1 277 ? 232.420 161.493 200.020 1.00 152.36 277 SER B O 1
ATOM 4617 N N . LEU B 1 278 ? 231.505 162.167 201.960 1.00 141.78 278 LEU B N 1
ATOM 4618 C CA . LEU B 1 278 ? 230.750 163.218 201.288 1.00 141.78 278 LEU B CA 1
ATOM 4619 C C . LEU B 1 278 ? 231.681 164.255 200.674 1.00 141.78 278 LEU B C 1
ATOM 4620 O O . LEU B 1 278 ? 231.438 164.739 199.560 1.00 141.78 278 LEU B O 1
ATOM 4625 N N . VAL B 1 279 ? 232.771 164.586 201.368 1.00 137.99 279 VAL B N 1
ATOM 4626 C CA . VAL B 1 279 ? 233.710 165.561 200.828 1.00 137.99 279 VAL B CA 1
ATOM 4627 C C . VAL B 1 279 ? 234.363 165.039 199.553 1.00 137.99 279 VAL B C 1
ATOM 4628 O O . VAL B 1 279 ? 234.503 165.779 198.572 1.00 137.99 279 VAL B O 1
ATOM 4632 N N . THR B 1 280 ? 234.763 163.764 199.526 1.00 137.39 280 THR B N 1
ATOM 4633 C CA . THR B 1 280 ? 235.397 163.260 198.313 1.00 137.39 280 THR B CA 1
ATOM 4634 C C . THR B 1 280 ? 234.402 163.138 197.169 1.00 137.39 280 THR B C 1
ATOM 4635 O O . THR B 1 280 ? 234.769 163.364 196.010 1.00 137.39 280 THR B O 1
ATOM 4639 N N . LEU B 1 281 ? 233.137 162.824 197.463 1.00 133.79 281 LEU B N 1
ATOM 4640 C CA . LEU B 1 281 ? 232.134 162.836 196.403 1.00 133.79 281 LEU B CA 1
ATOM 4641 C C . LEU B 1 281 ? 231.979 164.233 195.814 1.00 133.79 281 LEU B C 1
ATOM 4642 O O . LEU B 1 281 ? 231.931 164.402 194.587 1.00 133.79 281 LEU B O 1
ATOM 4647 N N . TYR B 1 282 ? 231.920 165.249 196.676 1.00 125.93 282 TYR B N 1
ATOM 4648 C CA . TYR B 1 282 ? 231.792 166.618 196.187 1.00 125.93 282 TYR B CA 1
ATOM 4649 C C . TYR B 1 282 ? 233.015 167.039 195.376 1.00 125.93 282 TYR B C 1
ATOM 4650 O O . TYR B 1 282 ? 232.886 167.720 194.348 1.00 125.93 282 TYR B O 1
ATOM 4659 N N . THR B 1 283 ? 234.212 166.639 195.811 1.00 124.60 283 THR B N 1
ATOM 4660 C CA . THR B 1 283 ? 235.407 167.004 195.056 1.00 124.60 283 THR B CA 1
ATOM 4661 C C . THR B 1 283 ? 235.461 166.304 193.706 1.00 124.60 283 THR B C 1
ATOM 4662 O O . THR B 1 283 ? 235.933 166.895 192.729 1.00 124.60 283 THR B O 1
ATOM 4666 N N . VAL B 1 284 ? 234.990 165.057 193.617 1.00 129.65 284 VAL B N 1
ATOM 4667 C CA . VAL B 1 284 ? 234.927 164.403 192.313 1.00 129.65 284 VAL B CA 1
ATOM 4668 C C . VAL B 1 284 ? 233.915 165.105 191.415 1.00 129.65 284 VAL B C 1
ATOM 4669 O O . VAL B 1 284 ? 234.137 165.259 190.204 1.00 129.65 284 VAL B O 1
ATOM 4673 N N . TYR B 1 285 ? 232.794 165.549 191.990 1.00 128.53 285 TYR B N 1
ATOM 4674 C CA . TYR B 1 285 ? 231.849 166.347 191.215 1.00 128.53 285 TYR B CA 1
ATOM 4675 C C . TYR B 1 285 ? 232.507 167.596 190.648 1.00 128.53 285 TYR B C 1
ATOM 4676 O O . TYR B 1 285 ? 232.328 167.920 189.467 1.00 128.53 285 TYR B O 1
ATOM 4685 N N . LEU B 1 286 ? 233.264 168.321 191.475 1.00 124.47 286 LEU B N 1
ATOM 4686 C CA . LEU B 1 286 ? 233.915 169.529 190.976 1.00 124.47 286 LEU B CA 1
ATOM 4687 C C . LEU B 1 286 ? 234.977 169.202 189.936 1.00 124.47 286 LEU B C 1
ATOM 4688 O O . LEU B 1 286 ? 235.153 169.950 188.970 1.00 124.47 286 LEU B O 1
ATOM 4693 N N . THR B 1 287 ? 235.702 168.095 190.112 1.00 132.43 287 THR B N 1
ATOM 4694 C CA . THR B 1 287 ? 236.684 167.701 189.106 1.00 132.43 287 THR B CA 1
ATOM 4695 C C . THR B 1 287 ? 236.023 167.469 187.756 1.00 132.43 287 THR B C 1
ATOM 4696 O O . THR B 1 287 ? 236.508 167.954 186.725 1.00 132.43 287 THR B O 1
ATOM 4700 N N . TRP B 1 288 ? 234.906 166.741 187.745 1.00 142.01 288 TRP B N 1
ATOM 4701 C CA . TRP B 1 288 ? 234.200 166.492 186.491 1.00 142.01 288 TRP B CA 1
ATOM 4702 C C . TRP B 1 288 ? 233.656 167.783 185.889 1.00 142.01 288 TRP B C 1
ATOM 4703 O O . TRP B 1 288 ? 233.808 168.032 184.685 1.00 142.01 288 TRP B O 1
ATOM 4714 N N . SER B 1 289 ? 233.034 168.630 186.712 1.00 135.23 289 SER B N 1
ATOM 4715 C CA . SER B 1 289 ? 232.476 169.873 186.188 1.00 135.23 289 SER B CA 1
ATOM 4716 C C . SER B 1 289 ? 233.560 170.816 185.679 1.00 135.23 289 SER B C 1
ATOM 4717 O O . SER B 1 289 ? 233.304 171.617 184.775 1.00 135.23 289 SER B O 1
ATOM 4720 N N . ALA B 1 290 ? 234.763 170.751 186.248 1.00 129.95 290 ALA B N 1
ATOM 4721 C CA . ALA B 1 290 ? 235.842 171.611 185.778 1.00 129.95 290 ALA B CA 1
ATOM 4722 C C . ALA B 1 290 ? 236.452 171.079 184.492 1.00 129.95 290 ALA B C 1
ATOM 4723 O O . ALA B 1 290 ? 236.757 171.854 183.580 1.00 129.95 290 ALA B O 1
ATOM 4725 N N . VAL B 1 291 ? 236.643 169.763 184.398 1.00 137.91 291 VAL B N 1
ATOM 4726 C CA . VAL B 1 291 ? 237.208 169.203 183.175 1.00 137.91 291 VAL B CA 1
ATOM 4727 C C . VAL B 1 291 ? 236.220 169.322 182.020 1.00 137.91 291 VAL B C 1
ATOM 4728 O O . VAL B 1 291 ? 236.622 169.343 180.851 1.00 137.91 291 VAL B O 1
ATOM 4732 N N . ALA B 1 292 ? 234.922 169.437 182.317 1.00 141.54 292 ALA B N 1
ATOM 4733 C CA . ALA B 1 292 ? 233.931 169.538 181.248 1.00 141.54 292 ALA B CA 1
ATOM 4734 C C . ALA B 1 292 ? 234.158 170.748 180.343 1.00 141.54 292 ALA B C 1
ATOM 4735 O O . ALA B 1 292 ? 233.764 170.720 179.172 1.00 141.54 292 ALA B O 1
ATOM 4737 N N . ASN B 1 293 ? 234.782 171.813 180.850 1.00 145.28 293 ASN B N 1
ATOM 4738 C CA . ASN B 1 293 ? 234.929 173.056 180.101 1.00 145.28 293 ASN B CA 1
ATOM 4739 C C . ASN B 1 293 ? 236.308 173.230 179.471 1.00 145.28 293 ASN B C 1
ATOM 4740 O O . ASN B 1 293 ? 236.727 174.368 179.239 1.00 145.28 293 ASN B O 1
ATOM 4745 N N . ASN B 1 294 ? 237.021 172.147 179.200 1.00 157.56 294 ASN B N 1
ATOM 4746 C CA . ASN B 1 294 ? 238.335 172.244 178.578 1.00 157.56 294 ASN B CA 1
ATOM 4747 C C . ASN B 1 294 ? 238.209 172.807 177.164 1.00 157.56 294 ASN B C 1
ATOM 4748 O O . ASN B 1 294 ? 237.524 172.204 176.329 1.00 157.56 294 ASN B O 1
ATOM 4753 N N . PRO B 1 295 ? 238.841 173.942 176.853 1.00 157.75 295 PRO B N 1
ATOM 4754 C CA . PRO B 1 295 ? 238.739 174.516 175.497 1.00 157.75 295 PRO B CA 1
ATOM 4755 C C . PRO B 1 295 ? 239.714 173.870 174.519 1.00 157.75 295 PRO B C 1
ATOM 4756 O O . PRO B 1 295 ? 240.509 174.541 173.854 1.00 157.75 295 PRO B O 1
ATOM 4760 N N . GLU B 1 296 ? 239.654 172.544 174.422 1.00 173.98 296 GLU B N 1
ATOM 4761 C CA . GLU B 1 296 ? 240.508 171.785 173.519 1.00 173.98 296 GLU B CA 1
ATOM 4762 C C . GLU B 1 296 ? 239.680 170.692 172.864 1.00 173.98 296 GLU B C 1
ATOM 4763 O O . GLU B 1 296 ? 239.149 169.818 173.555 1.00 173.98 296 GLU B O 1
ATOM 4769 N N . LYS B 1 297 ? 239.575 170.742 171.539 1.00 182.91 297 LYS B N 1
ATOM 4770 C CA . LYS B 1 297 ? 238.835 169.722 170.808 1.00 182.91 297 LYS B CA 1
ATOM 4771 C C . LYS B 1 297 ? 239.656 168.468 170.556 1.00 182.91 297 LYS B C 1
ATOM 4772 O O . LYS B 1 297 ? 239.141 167.524 169.949 1.00 182.91 297 LYS B O 1
ATOM 4778 N N . GLU B 1 298 ? 240.916 168.440 170.994 1.00 187.51 298 GLU B N 1
ATOM 4779 C CA . GLU B 1 298 ? 241.756 167.271 170.765 1.00 187.51 298 GLU B CA 1
ATOM 4780 C C . GLU B 1 298 ? 241.198 166.049 171.483 1.00 187.51 298 GLU B C 1
ATOM 4781 O O . GLU B 1 298 ? 241.078 164.969 170.894 1.00 187.51 298 GLU B O 1
ATOM 4787 N N . CYS B 1 299 ? 240.844 166.203 172.758 1.00 183.19 299 CYS B N 1
ATOM 4788 C CA . CYS B 1 299 ? 240.381 165.094 173.580 1.00 183.19 299 CYS B CA 1
ATOM 4789 C C . CYS B 1 299 ? 238.937 165.238 174.034 1.00 183.19 299 CYS B C 1
ATOM 4790 O O . CYS B 1 299 ? 238.144 164.316 173.833 1.00 183.19 299 CYS B O 1
ATOM 4793 N N . ASN B 1 300 ? 238.577 166.375 174.633 1.00 177.03 300 ASN B N 1
ATOM 4794 C CA . ASN B 1 300 ? 237.263 166.629 175.221 1.00 177.03 300 ASN B CA 1
ATOM 4795 C C . ASN B 1 300 ? 236.124 166.270 174.273 1.00 177.03 300 ASN B C 1
ATOM 4796 O O . ASN B 1 300 ? 235.926 166.944 173.254 1.00 177.03 300 ASN B O 1
ATOM 4801 N N . PRO B 1 301 ? 235.355 165.223 174.573 1.00 180.04 301 PRO B N 1
ATOM 4802 C CA . PRO B 1 301 ? 234.186 164.873 173.744 1.00 180.04 301 PRO B CA 1
ATOM 4803 C C . PRO B 1 301 ? 232.863 165.438 174.244 1.00 180.04 301 PRO B C 1
ATOM 4804 O O . PRO B 1 301 ? 231.825 165.093 173.669 1.00 180.04 301 PRO B O 1
ATOM 4808 N N . GLY B 1 302 ? 232.873 166.271 175.286 1.00 178.97 302 GLY B N 1
ATOM 4809 C CA . GLY B 1 302 ? 231.621 166.699 175.892 1.00 178.97 302 GLY B CA 1
ATOM 4810 C C . GLY B 1 302 ? 230.765 167.523 174.950 1.00 178.97 302 GLY B C 1
ATOM 4811 O O . GLY B 1 302 ? 229.635 167.147 174.627 1.00 178.97 302 GLY B O 1
ATOM 4812 N N . MET B 1 303 ? 231.290 168.655 174.495 1.00 179.58 303 MET B N 1
ATOM 4813 C CA . MET B 1 303 ? 230.573 169.523 173.571 1.00 179.58 303 MET B CA 1
ATOM 4814 C C . MET B 1 303 ? 231.236 169.598 172.205 1.00 179.58 303 MET B C 1
ATOM 4815 O O . MET B 1 303 ? 230.546 169.641 171.183 1.00 179.58 303 MET B O 1
ATOM 4820 N N . PHE B 1 304 ? 232.569 169.613 172.164 1.00 176.63 304 PHE B N 1
ATOM 4821 C CA . PHE B 1 304 ? 233.275 169.822 170.905 1.00 176.63 304 PHE B CA 1
ATOM 4822 C C . PHE B 1 304 ? 233.057 168.650 169.956 1.00 176.63 304 PHE B C 1
ATOM 4823 O O . PHE B 1 304 ? 232.505 168.811 168.861 1.00 176.63 304 PHE B O 1
ATOM 4831 N N . GLY B 1 305 ? 233.486 167.459 170.361 1.00 180.01 305 GLY B N 1
ATOM 4832 C CA . GLY B 1 305 ? 233.336 166.266 169.549 1.00 180.01 305 GLY B CA 1
ATOM 4833 C C . GLY B 1 305 ? 232.824 165.088 170.351 1.00 180.01 305 GLY B C 1
ATOM 4834 O O . GLY B 1 305 ? 231.698 165.109 170.846 1.00 180.01 305 GLY B O 1
ATOM 4835 N N . HIS B 1 322 ? 224.875 174.891 165.519 1.00 178.44 322 HIS B N 1
ATOM 4836 C CA . HIS B 1 322 ? 223.668 174.126 165.227 1.00 178.44 322 HIS B CA 1
ATOM 4837 C C . HIS B 1 322 ? 222.417 174.942 165.535 1.00 178.44 322 HIS B C 1
ATOM 4838 O O . HIS B 1 322 ? 221.471 174.436 166.140 1.00 178.44 322 HIS B O 1
ATOM 4845 N N . THR B 1 323 ? 222.441 176.208 165.118 1.00 169.17 323 THR B N 1
ATOM 4846 C CA . THR B 1 323 ? 221.398 177.226 165.249 1.00 169.17 323 THR B CA 1
ATOM 4847 C C . THR B 1 323 ? 221.324 177.752 166.683 1.00 169.17 323 THR B C 1
ATOM 4848 O O . THR B 1 323 ? 220.763 178.832 166.900 1.00 169.17 323 THR B O 1
ATOM 4852 N N . THR B 1 324 ? 221.957 177.081 167.645 1.00 158.61 324 THR B N 1
ATOM 4853 C CA . THR B 1 324 ? 222.033 177.522 169.035 1.00 158.61 324 THR B CA 1
ATOM 4854 C C . THR B 1 324 ? 223.262 176.907 169.686 1.00 158.61 324 THR B C 1
ATOM 4855 O O . THR B 1 324 ? 223.912 176.035 169.100 1.00 158.61 324 THR B O 1
ATOM 4859 N N . ARG B 1 325 ? 223.592 177.356 170.895 1.00 142.14 325 ARG B N 1
ATOM 4860 C CA . ARG B 1 325 ? 224.597 176.669 171.694 1.00 142.14 325 ARG B CA 1
ATOM 4861 C C . ARG B 1 325 ? 224.172 176.574 173.150 1.00 142.14 325 ARG B C 1
ATOM 4862 O O . ARG B 1 325 ? 224.997 176.245 174.008 1.00 142.14 325 ARG B O 1
ATOM 4870 N N . VAL B 1 326 ? 222.912 176.856 173.449 1.00 135.83 326 VAL B N 1
ATOM 4871 C CA . VAL B 1 326 ? 222.391 176.734 174.802 1.00 135.83 326 VAL B CA 1
ATOM 4872 C C . VAL B 1 326 ? 221.991 175.285 175.047 1.00 135.83 326 VAL B C 1
ATOM 4873 O O . VAL B 1 326 ? 221.206 174.704 174.288 1.00 135.83 326 VAL B O 1
ATOM 4877 N N . THR B 1 327 ? 222.557 174.688 176.091 1.00 136.49 327 THR B N 1
ATOM 4878 C CA . THR B 1 327 ? 222.318 173.291 176.413 1.00 136.49 327 THR B CA 1
ATOM 4879 C C . THR B 1 327 ? 221.969 173.164 177.887 1.00 136.49 327 THR B C 1
ATOM 4880 O O . THR B 1 327 ? 222.271 174.043 178.698 1.00 136.49 327 THR B O 1
ATOM 4884 N N . PHE B 1 328 ? 221.323 172.053 178.226 1.00 142.03 328 PHE B N 1
ATOM 4885 C CA . PHE B 1 328 ? 220.910 171.783 179.597 1.00 142.03 328 PHE B CA 1
ATOM 4886 C C . PHE B 1 328 ? 220.971 170.281 179.811 1.00 142.03 328 PHE B C 1
ATOM 4887 O O . PHE B 1 328 ? 220.199 169.537 179.202 1.00 142.03 328 PHE B O 1
ATOM 4895 N N . ASP B 1 329 ? 221.881 169.835 180.675 1.00 145.45 329 ASP B N 1
ATOM 4896 C CA . ASP B 1 329 ? 222.145 168.410 180.831 1.00 145.45 329 ASP B CA 1
ATOM 4897 C C . ASP B 1 329 ? 221.990 167.969 182.278 1.00 145.45 329 ASP B C 1
ATOM 4898 O O . ASP B 1 329 ? 221.474 168.718 183.111 1.00 145.45 329 ASP B O 1
ATOM 4903 N N . THR B 1 330 ? 222.422 166.743 182.581 1.00 138.06 330 THR B N 1
ATOM 4904 C CA . THR B 1 330 ? 222.329 166.243 183.949 1.00 138.06 330 THR B CA 1
ATOM 4905 C C . THR B 1 330 ? 223.273 166.986 184.888 1.00 138.06 330 THR B C 1
ATOM 4906 O O . THR B 1 330 ? 223.016 167.060 186.098 1.00 138.06 330 THR B O 1
ATOM 4910 N N . THR B 1 331 ? 224.361 167.546 184.354 1.00 136.48 331 THR B N 1
ATOM 4911 C CA . THR B 1 331 ? 225.296 168.303 185.181 1.00 136.48 331 THR B CA 1
ATOM 4912 C C . THR B 1 331 ? 224.597 169.474 185.857 1.00 136.48 331 THR B C 1
ATOM 4913 O O . THR B 1 331 ? 224.717 169.670 187.072 1.00 136.48 331 THR B O 1
ATOM 4917 N N . ASN B 1 332 ? 223.860 170.263 185.079 1.00 130.67 332 ASN B N 1
ATOM 4918 C CA . ASN B 1 332 ? 223.177 171.420 185.638 1.00 130.67 332 ASN B CA 1
ATOM 4919 C C . ASN B 1 332 ? 222.113 171.009 186.646 1.00 130.67 332 ASN B C 1
ATOM 4920 O O . ASN B 1 332 ? 221.904 171.711 187.641 1.00 130.67 332 ASN B O 1
ATOM 4925 N N . ILE B 1 333 ? 221.450 169.874 186.422 1.00 128.62 333 ILE B N 1
ATOM 4926 C CA . ILE B 1 333 ? 220.426 169.426 187.361 1.00 128.62 333 ILE B CA 1
ATOM 4927 C C . ILE B 1 333 ? 221.053 169.047 188.695 1.00 128.62 333 ILE B C 1
ATOM 4928 O O . ILE B 1 333 ? 220.557 169.434 189.763 1.00 128.62 333 ILE B O 1
ATOM 4933 N N . ILE B 1 334 ? 222.150 168.286 188.662 1.00 128.14 334 ILE B N 1
ATOM 4934 C CA . ILE B 1 334 ? 222.832 167.935 189.904 1.00 128.14 334 ILE B CA 1
ATOM 4935 C C . ILE B 1 334 ? 223.319 169.191 190.615 1.00 128.14 334 ILE B C 1
ATOM 4936 O O . ILE B 1 334 ? 223.211 169.314 191.846 1.00 128.14 334 ILE B O 1
ATOM 4941 N N . GLY B 1 335 ? 223.861 170.144 189.852 1.00 122.35 335 GLY B N 1
ATOM 4942 C CA . GLY B 1 335 ? 224.314 171.387 190.454 1.00 122.35 335 GLY B CA 1
ATOM 4943 C C . GLY B 1 335 ? 223.198 172.126 191.165 1.00 122.35 335 GLY B C 1
ATOM 4944 O O . GLY B 1 335 ? 223.356 172.567 192.306 1.00 122.35 335 GLY B O 1
ATOM 4945 N N . LEU B 1 336 ? 222.046 172.255 190.504 1.00 122.39 336 LEU B N 1
ATOM 4946 C CA . LEU B 1 336 ? 220.931 172.970 191.117 1.00 122.39 336 LEU B CA 1
ATOM 4947 C C . LEU B 1 336 ? 220.401 172.234 192.341 1.00 122.39 336 LEU B C 1
ATOM 4948 O O . LEU B 1 336 ? 219.998 172.869 193.323 1.00 122.39 336 LEU B O 1
ATOM 4953 N N . VAL B 1 337 ? 220.398 170.900 192.315 1.00 121.15 337 VAL B N 1
ATOM 4954 C CA . VAL B 1 337 ? 219.895 170.166 193.474 1.00 121.15 337 VAL B CA 1
ATOM 4955 C C . VAL B 1 337 ? 220.810 170.364 194.678 1.00 121.15 337 VAL B C 1
ATOM 4956 O O . VAL B 1 337 ? 220.339 170.626 195.794 1.00 121.15 337 VAL B O 1
ATOM 4960 N N . VAL B 1 338 ? 222.125 170.231 194.481 1.00 118.24 338 VAL B N 1
ATOM 4961 C CA . VAL B 1 338 ? 223.056 170.464 195.585 1.00 118.24 338 VAL B CA 1
ATOM 4962 C C . VAL B 1 338 ? 222.926 171.894 196.094 1.00 118.24 338 VAL B C 1
ATOM 4963 O O . VAL B 1 338 ? 222.941 172.147 197.310 1.00 118.24 338 VAL B O 1
ATOM 4967 N N . TRP B 1 339 ? 222.780 172.849 195.173 1.00 123.85 339 TRP B N 1
ATOM 4968 C CA . TRP B 1 339 ? 222.567 174.243 195.550 1.00 123.85 339 TRP B CA 1
ATOM 4969 C C . TRP B 1 339 ? 221.353 174.394 196.456 1.00 123.85 339 TRP B C 1
ATOM 4970 O O . TRP B 1 339 ? 221.425 175.037 197.511 1.00 123.85 339 TRP B O 1
ATOM 4981 N N . LEU B 1 340 ? 220.222 173.811 196.055 1.00 121.72 340 LEU B N 1
ATOM 4982 C CA . LEU B 1 340 ? 218.998 173.960 196.835 1.00 121.72 340 LEU B CA 1
ATOM 4983 C C . LEU B 1 340 ? 219.132 173.316 198.207 1.00 121.72 340 LEU B C 1
ATOM 4984 O O . LEU B 1 340 ? 218.666 173.873 199.208 1.00 121.72 340 LEU B O 1
ATOM 4989 N N . LEU B 1 341 ? 219.752 172.136 198.277 1.00 119.98 341 LEU B N 1
ATOM 4990 C CA . LEU B 1 341 ? 219.926 171.496 199.577 1.00 119.98 341 LEU B CA 1
ATOM 4991 C C . LEU B 1 341 ? 220.775 172.356 200.501 1.00 119.98 341 LEU B C 1
ATOM 4992 O O . LEU B 1 341 ? 220.452 172.511 201.686 1.00 119.98 341 LEU B O 1
ATOM 4997 N N . CYS B 1 342 ? 221.858 172.934 199.978 1.00 124.54 342 CYS B N 1
ATOM 4998 C CA . CYS B 1 342 ? 222.698 173.778 200.820 1.00 124.54 342 CYS B CA 1
ATOM 4999 C C . CYS B 1 342 ? 221.954 175.031 201.267 1.00 124.54 342 CYS B C 1
ATOM 5000 O O . CYS B 1 342 ? 222.078 175.453 202.424 1.00 124.54 342 CYS B O 1
ATOM 5003 N N . ILE B 1 343 ? 221.163 175.631 200.375 1.00 123.97 343 ILE B N 1
ATOM 5004 C CA . ILE B 1 343 ? 220.435 176.839 200.751 1.00 123.97 343 ILE B CA 1
ATOM 5005 C C . ILE B 1 343 ? 219.386 176.531 201.812 1.00 123.97 343 ILE B C 1
ATOM 5006 O O . ILE B 1 343 ? 219.175 177.322 202.737 1.00 123.97 343 ILE B O 1
ATOM 5011 N N . LEU B 1 344 ? 218.724 175.378 201.713 1.00 128.11 344 LEU B N 1
ATOM 5012 C CA . LEU B 1 344 ? 217.726 175.043 202.725 1.00 128.11 344 LEU B CA 1
ATOM 5013 C C . LEU B 1 344 ? 218.366 174.687 204.059 1.00 128.11 344 LEU B C 1
ATOM 5014 O O . LEU B 1 344 ? 217.814 175.025 205.111 1.00 128.11 344 LEU B O 1
ATOM 5019 N N . TYR B 1 345 ? 219.518 174.011 204.052 1.00 129.50 345 TYR B N 1
ATOM 5020 C CA . TYR B 1 345 ? 220.162 173.713 205.327 1.00 129.50 345 TYR B CA 1
ATOM 5021 C C . TYR B 1 345 ? 220.767 174.962 205.952 1.00 129.50 345 TYR B C 1
ATOM 5022 O O . TYR B 1 345 ? 220.978 175.004 207.168 1.00 129.50 345 TYR B O 1
ATOM 5031 N N . ASN B 1 346 ? 221.062 175.983 205.146 1.00 136.30 346 ASN B N 1
ATOM 5032 C CA . ASN B 1 346 ? 221.542 177.236 205.716 1.00 136.30 346 ASN B CA 1
ATOM 5033 C C . ASN B 1 346 ? 220.458 177.934 206.528 1.00 136.30 346 ASN B C 1
ATOM 5034 O O . ASN B 1 346 ? 220.763 178.606 207.518 1.00 136.30 346 ASN B O 1
ATOM 5039 N N . CYS B 1 347 ? 219.193 177.784 206.134 1.00 138.87 347 CYS B N 1
ATOM 5040 C CA . CYS B 1 347 ? 218.108 178.530 206.757 1.00 138.87 347 CYS B CA 1
ATOM 5041 C C . CYS B 1 347 ? 217.473 177.815 207.944 1.00 138.87 347 CYS B C 1
ATOM 5042 O O . CYS B 1 347 ? 216.671 178.430 208.651 1.00 138.87 347 CYS B O 1
ATOM 5045 N N . ILE B 1 348 ? 217.805 176.548 208.189 1.00 143.29 348 ILE B N 1
ATOM 5046 C CA . ILE B 1 348 ? 217.154 175.772 209.248 1.00 143.29 348 ILE B CA 1
ATOM 5047 C C . ILE B 1 348 ? 217.927 176.052 210.534 1.00 143.29 348 ILE B C 1
ATOM 5048 O O . ILE B 1 348 ? 218.835 175.315 210.920 1.00 143.29 348 ILE B O 1
ATOM 5053 N N . SER B 1 349 ? 217.554 177.151 211.195 1.00 155.01 349 SER B N 1
ATOM 5054 C CA . SER B 1 349 ? 218.059 177.547 212.507 1.00 155.01 349 SER B CA 1
ATOM 5055 C C . SER B 1 349 ? 219.565 177.357 212.643 1.00 155.01 349 SER B C 1
ATOM 5056 O O . SER B 1 349 ? 220.044 176.882 213.678 1.00 155.01 349 SER B O 1
ATOM 5059 N N . SER B 1 350 ? 220.321 177.723 211.613 1.00 158.33 350 SER B N 1
ATOM 5060 C CA . SER B 1 350 ? 221.750 177.466 211.584 1.00 158.33 350 SER B CA 1
ATOM 5061 C C . SER B 1 350 ? 222.506 178.726 211.189 1.00 158.33 350 SER B C 1
ATOM 5062 O O . SER B 1 350 ? 221.957 179.642 210.569 1.00 158.33 350 SER B O 1
ATOM 5065 N N . ALA B 1 351 ? 223.780 178.761 211.568 1.00 168.50 351 ALA B N 1
ATOM 5066 C CA . ALA B 1 351 ? 224.673 179.876 211.273 1.00 168.50 351 ALA B CA 1
ATOM 5067 C C . ALA B 1 351 ? 226.008 179.339 210.765 1.00 168.50 351 ALA B C 1
ATOM 5068 O O . ALA B 1 351 ? 227.082 179.729 211.225 1.00 168.50 351 ALA B O 1
ATOM 5070 N N . VAL B 1 352 ? 225.945 178.426 209.797 1.00 161.34 352 VAL B N 1
ATOM 5071 C CA . VAL B 1 352 ? 227.132 177.762 209.271 1.00 161.34 352 VAL B CA 1
ATOM 5072 C C . VAL B 1 352 ? 227.742 178.661 208.200 1.00 161.34 352 VAL B C 1
ATOM 5073 O O . VAL B 1 352 ? 228.799 178.359 207.634 1.00 161.34 352 VAL B O 1
ATOM 5077 N N . GLU B 1 353 ? 227.082 179.785 207.942 1.00 163.86 353 GLU B N 1
ATOM 5078 C CA . GLU B 1 353 ? 227.537 180.810 207.007 1.00 163.86 353 GLU B CA 1
ATOM 5079 C C . GLU B 1 353 ? 229.034 181.092 207.090 1.00 163.86 353 GLU B C 1
ATOM 5080 O O . GLU B 1 353 ? 229.644 181.549 206.125 1.00 163.86 353 GLU B O 1
ATOM 5086 N N . THR B 1 390 ? 214.721 190.191 222.512 1.00 187.05 390 THR B N 1
ATOM 5087 C CA . THR B 1 390 ? 215.693 190.402 223.578 1.00 187.05 390 THR B CA 1
ATOM 5088 C C . THR B 1 390 ? 217.044 190.823 223.013 1.00 187.05 390 THR B C 1
ATOM 5089 O O . THR B 1 390 ? 217.198 190.983 221.803 1.00 187.05 390 THR B O 1
ATOM 5093 N N . GLU B 1 391 ? 218.020 190.999 223.901 1.00 188.21 391 GLU B N 1
ATOM 5094 C CA . GLU B 1 391 ? 219.349 191.417 223.479 1.00 188.21 391 GLU B CA 1
ATOM 5095 C C . GLU B 1 391 ? 220.016 190.333 222.640 1.00 188.21 391 GLU B C 1
ATOM 5096 O O . GLU B 1 391 ? 219.737 189.141 222.785 1.00 188.21 391 GLU B O 1
ATOM 5102 N N . GLY B 1 392 ? 220.898 190.764 221.745 1.00 176.43 392 GLY B N 1
ATOM 5103 C CA . GLY B 1 392 ? 221.648 189.843 220.916 1.00 176.43 392 GLY B CA 1
ATOM 5104 C C . GLY B 1 392 ? 220.845 189.298 219.754 1.00 176.43 392 GLY B C 1
ATOM 5105 O O . GLY B 1 392 ? 219.621 189.172 219.837 1.00 176.43 392 GLY B O 1
ATOM 5106 N N . VAL B 1 393 ? 221.528 188.972 218.661 1.00 169.52 393 VAL B N 1
ATOM 5107 C CA . VAL B 1 393 ? 220.903 188.400 217.476 1.00 169.52 393 VAL B CA 1
ATOM 5108 C C . VAL B 1 393 ? 221.666 187.135 217.108 1.00 169.52 393 VAL B C 1
ATOM 5109 O O . VAL B 1 393 ? 222.900 187.104 217.178 1.00 169.52 393 VAL B O 1
ATOM 5113 N N . THR B 1 394 ? 220.930 186.092 216.719 1.00 165.40 394 THR B N 1
ATOM 5114 C CA . THR B 1 394 ? 221.557 184.802 216.449 1.00 165.40 394 THR B CA 1
ATOM 5115 C C . THR B 1 394 ? 222.479 184.873 215.236 1.00 165.40 394 THR B C 1
ATOM 5116 O O . THR B 1 394 ? 223.640 184.452 215.302 1.00 165.40 394 THR B O 1
ATOM 5120 N N . TYR B 1 395 ? 221.984 185.401 214.122 1.00 155.72 395 TYR B N 1
ATOM 5121 C CA . TYR B 1 395 ? 222.746 185.460 212.884 1.00 155.72 395 TYR B CA 1
ATOM 5122 C C . TYR B 1 395 ? 222.943 186.911 212.475 1.00 155.72 395 TYR B C 1
ATOM 5123 O O . TYR B 1 395 ? 222.032 187.731 212.609 1.00 155.72 395 TYR B O 1
ATOM 5132 N N . SER B 1 396 ? 224.132 187.225 211.973 1.00 149.83 396 SER B N 1
ATOM 5133 C CA . SER B 1 396 ? 224.414 188.584 211.529 1.00 149.83 396 SER B CA 1
ATOM 5134 C C . SER B 1 396 ? 223.570 188.896 210.300 1.00 149.83 396 SER B C 1
ATOM 5135 O O . SER B 1 396 ? 223.594 188.150 209.315 1.00 149.83 396 SER B O 1
ATOM 5138 N N . TRP B 1 397 ? 222.818 189.995 210.356 1.00 147.70 397 TRP B N 1
ATOM 5139 C CA . TRP B 1 397 ? 221.847 190.286 209.307 1.00 147.70 397 TRP B CA 1
ATOM 5140 C C . TRP B 1 397 ? 222.493 190.690 207.992 1.00 147.70 397 TRP B C 1
ATOM 5141 O O . TRP B 1 397 ? 221.813 190.688 206.963 1.00 147.70 397 TRP B O 1
ATOM 5152 N N . SER B 1 398 ? 223.778 191.037 207.989 1.00 141.06 398 SER B N 1
ATOM 5153 C CA . SER B 1 398 ? 224.419 191.429 206.742 1.00 141.06 398 SER B CA 1
ATOM 5154 C C . SER B 1 398 ? 225.121 190.264 206.052 1.00 141.06 398 SER B C 1
ATOM 5155 O O . SER B 1 398 ? 225.087 190.161 204.817 1.00 141.06 398 SER B O 1
ATOM 5158 N N . MET B 1 399 ? 225.769 189.389 206.825 1.00 142.41 399 MET B N 1
ATOM 5159 C CA . MET B 1 399 ? 226.465 188.259 206.224 1.00 142.41 399 MET B CA 1
ATOM 5160 C C . MET B 1 399 ? 225.498 187.329 205.506 1.00 142.41 399 MET B C 1
ATOM 5161 O O . MET B 1 399 ? 225.851 186.734 204.484 1.00 142.41 399 MET B O 1
ATOM 5166 N N . PHE B 1 400 ? 224.271 187.213 206.012 1.00 136.55 400 PHE B N 1
ATOM 5167 C CA . PHE B 1 400 ? 223.256 186.396 205.357 1.00 136.55 400 PHE B CA 1
ATOM 5168 C C . PHE B 1 400 ? 222.963 186.910 203.950 1.00 136.55 400 PHE B C 1
ATOM 5169 O O . PHE B 1 400 ? 222.952 186.142 202.977 1.00 136.55 400 PHE B O 1
ATOM 5177 N N . HIS B 1 401 ? 222.749 188.219 203.817 1.00 131.02 401 HIS B N 1
ATOM 5178 C CA . HIS B 1 401 ? 222.464 188.781 202.503 1.00 131.02 401 HIS B CA 1
ATOM 5179 C C . HIS B 1 401 ? 223.680 188.714 201.589 1.00 131.02 401 HIS B C 1
ATOM 5180 O O . HIS B 1 401 ? 223.536 188.529 200.376 1.00 131.02 401 HIS B O 1
ATOM 5187 N N . LEU B 1 402 ? 224.885 188.859 202.141 1.00 127.33 402 LEU B N 1
ATOM 5188 C CA . LEU B 1 402 ? 226.069 188.672 201.305 1.00 127.33 402 LEU B CA 1
ATOM 5189 C C . LEU B 1 402 ? 226.148 187.246 200.764 1.00 127.33 402 LEU B C 1
ATOM 5190 O O . LEU B 1 402 ? 226.484 187.038 199.586 1.00 127.33 402 LEU B O 1
ATOM 5195 N N . VAL B 1 403 ? 225.821 186.256 201.598 1.00 126.75 403 VAL B N 1
ATOM 5196 C CA . VAL B 1 403 ? 225.800 184.873 201.131 1.00 126.75 403 VAL B CA 1
ATOM 5197 C C . VAL B 1 403 ? 224.758 184.691 200.036 1.00 126.75 403 VAL B C 1
ATOM 5198 O O . VAL B 1 403 ? 224.991 183.974 199.057 1.00 126.75 403 VAL B O 1
ATOM 5202 N N . PHE B 1 404 ? 223.599 185.342 200.162 1.00 126.32 404 PHE B N 1
ATOM 5203 C CA . PHE B 1 404 ? 222.623 185.222 199.078 1.00 126.32 404 PHE B CA 1
ATOM 5204 C C . PHE B 1 404 ? 223.075 185.912 197.797 1.00 126.32 404 PHE B C 1
ATOM 5205 O O . PHE B 1 404 ? 222.740 185.447 196.703 1.00 126.32 404 PHE B O 1
ATOM 5213 N N . VAL B 1 405 ? 223.817 187.011 197.900 1.00 123.27 405 VAL B N 1
ATOM 5214 C CA . VAL B 1 405 ? 224.381 187.622 196.698 1.00 123.27 405 VAL B CA 1
ATOM 5215 C C . VAL B 1 405 ? 225.308 186.638 195.994 1.00 123.27 405 VAL B C 1
ATOM 5216 O O . VAL B 1 405 ? 225.227 186.435 194.771 1.00 123.27 405 VAL B O 1
ATOM 5220 N N . CYS B 1 406 ? 226.189 185.994 196.765 1.00 119.71 406 CYS B N 1
ATOM 5221 C CA . CYS B 1 406 ? 227.075 184.990 196.177 1.00 119.71 406 CYS B CA 1
ATOM 5222 C C . CYS B 1 406 ? 226.285 183.834 195.568 1.00 119.71 406 CYS B C 1
ATOM 5223 O O . CYS B 1 406 ? 226.645 183.321 194.502 1.00 119.71 406 CYS B O 1
ATOM 5226 N N . ALA B 1 407 ? 225.194 183.423 196.218 1.00 118.63 407 ALA B N 1
ATOM 5227 C CA . ALA B 1 407 ? 224.388 182.322 195.696 1.00 118.63 407 ALA B CA 1
ATOM 5228 C C . ALA B 1 407 ? 223.725 182.693 194.377 1.00 118.63 407 ALA B C 1
ATOM 5229 O O . ALA B 1 407 ? 223.676 181.882 193.444 1.00 118.63 407 ALA B O 1
ATOM 5231 N N . SER B 1 408 ? 223.192 183.911 194.288 1.00 118.81 408 SER B N 1
ATOM 5232 C CA . SER B 1 408 ? 222.572 184.353 193.045 1.00 118.81 408 SER B CA 1
ATOM 5233 C C . SER B 1 408 ? 223.591 184.405 191.913 1.00 118.81 408 SER B C 1
ATOM 5234 O O . SER B 1 408 ? 223.292 184.013 190.779 1.00 118.81 408 SER B O 1
ATOM 5237 N N . LEU B 1 409 ? 224.810 184.870 192.201 1.00 116.42 409 LEU B N 1
ATOM 5238 C CA . LEU B 1 409 ? 225.839 184.867 191.162 1.00 116.42 409 LEU B CA 1
ATOM 5239 C C . LEU B 1 409 ? 226.216 183.446 190.750 1.00 116.42 409 LEU B C 1
ATOM 5240 O O . LEU B 1 409 ? 226.449 183.172 189.565 1.00 116.42 409 LEU B O 1
ATOM 5245 N N . TYR B 1 410 ? 226.286 182.525 191.713 1.00 118.55 410 TYR B N 1
ATOM 5246 C CA . TYR B 1 410 ? 226.583 181.138 191.372 1.00 118.55 410 TYR B CA 1
ATOM 5247 C C . TYR B 1 410 ? 225.511 180.547 190.466 1.00 118.55 410 TYR B C 1
ATOM 5248 O O . TYR B 1 410 ? 225.823 179.789 189.542 1.00 118.55 410 TYR B O 1
ATOM 5257 N N . VAL B 1 411 ? 224.243 180.865 190.727 1.00 118.49 411 VAL B N 1
ATOM 5258 C CA . VAL B 1 411 ? 223.172 180.393 189.852 1.00 118.49 411 VAL B CA 1
ATOM 5259 C C . VAL B 1 411 ? 223.314 181.000 188.466 1.00 118.49 411 VAL B C 1
ATOM 5260 O O . VAL B 1 411 ? 223.171 180.307 187.450 1.00 118.49 411 VAL B O 1
ATOM 5264 N N . MET B 1 412 ? 223.582 182.307 188.404 1.00 117.11 412 MET B N 1
ATOM 5265 C CA . MET B 1 412 ? 223.875 182.964 187.133 1.00 117.11 412 MET B CA 1
ATOM 5266 C C . MET B 1 412 ? 224.905 182.184 186.331 1.00 117.11 412 MET B C 1
ATOM 5267 O O . MET B 1 412 ? 224.750 181.983 185.123 1.00 117.11 412 MET B O 1
ATOM 5272 N N . MET B 1 413 ? 225.978 181.753 186.990 1.00 119.07 413 MET B N 1
ATOM 5273 C CA . MET B 1 413 ? 227.047 181.084 186.255 1.00 119.07 413 MET B CA 1
ATOM 5274 C C . MET B 1 413 ? 226.675 179.654 185.885 1.00 119.07 413 MET B C 1
ATOM 5275 O O . MET B 1 413 ? 226.998 179.195 184.784 1.00 119.07 413 MET B O 1
ATOM 5280 N N . THR B 1 414 ? 225.985 178.934 186.770 1.00 117.15 414 THR B N 1
ATOM 5281 C CA . THR B 1 414 ? 225.740 177.520 186.504 1.00 117.15 414 THR B CA 1
ATOM 5282 C C . THR B 1 414 ? 224.581 177.296 185.540 1.00 117.15 414 THR B C 1
ATOM 5283 O O . THR B 1 414 ? 224.529 176.250 184.886 1.00 117.15 414 THR B O 1
ATOM 5287 N N . LEU B 1 415 ? 223.642 178.241 185.431 1.00 119.39 415 LEU B N 1
ATOM 5288 C CA . LEU B 1 415 ? 222.593 178.103 184.425 1.00 119.39 415 LEU B CA 1
ATOM 5289 C C . LEU B 1 415 ? 223.095 178.393 183.019 1.00 119.39 415 LEU B C 1
ATOM 5290 O O . LEU B 1 415 ? 222.441 177.997 182.050 1.00 119.39 415 LEU B O 1
ATOM 5295 N N . THR B 1 416 ? 224.228 179.080 182.880 1.00 122.46 416 THR B N 1
ATOM 5296 C CA . THR B 1 416 ? 224.786 179.399 181.574 1.00 122.46 416 THR B CA 1
ATOM 5297 C C . THR B 1 416 ? 226.037 178.586 181.267 1.00 122.46 416 THR B C 1
ATOM 5298 O O . THR B 1 416 ? 226.759 178.908 180.318 1.00 122.46 416 THR B O 1
ATOM 5302 N N . ASN B 1 417 ? 226.313 177.551 182.061 1.00 128.62 417 ASN B N 1
ATOM 5303 C CA . ASN B 1 417 ? 227.407 176.610 181.804 1.00 128.62 417 ASN B CA 1
ATOM 5304 C C . ASN B 1 417 ? 228.761 177.298 181.663 1.00 128.62 417 ASN B C 1
ATOM 5305 O O . ASN B 1 417 ? 229.640 176.805 180.956 1.00 128.62 417 ASN B O 1
ATOM 5310 N N . TRP B 1 418 ? 228.931 178.453 182.305 1.00 126.37 418 TRP B N 1
ATOM 5311 C CA . TRP B 1 418 ? 230.261 179.019 182.525 1.00 126.37 418 TRP B CA 1
ATOM 5312 C C . TRP B 1 418 ? 230.946 179.395 181.211 1.00 126.37 418 TRP B C 1
ATOM 5313 O O . TRP B 1 418 ? 232.148 179.187 181.041 1.00 126.37 418 TRP B O 1
ATOM 5324 N N . TYR B 1 419 ? 230.185 179.945 180.269 1.00 128.92 419 TYR B N 1
ATOM 5325 C CA . TYR B 1 419 ? 230.726 180.198 178.943 1.00 128.92 419 TYR B CA 1
ATOM 5326 C C . TYR B 1 419 ? 231.313 181.604 178.873 1.00 128.92 419 TYR B C 1
ATOM 5327 O O . TYR B 1 419 ? 231.115 182.432 179.761 1.00 128.92 419 TYR B O 1
ATOM 5336 N N . LYS B 1 420 ? 232.035 181.875 177.785 1.00 133.16 420 LYS B N 1
ATOM 5337 C CA . LYS B 1 420 ? 232.672 183.169 177.584 1.00 133.16 420 LYS B CA 1
ATOM 5338 C C . LYS B 1 420 ? 231.873 183.999 176.599 1.00 133.16 420 LYS B C 1
ATOM 5339 O O . LYS B 1 420 ? 231.754 183.597 175.433 1.00 133.16 420 LYS B O 1
ATOM 5345 N N . PRO B 1 421 ? 231.338 185.151 176.992 1.00 131.85 421 PRO B N 1
ATOM 5346 C CA . PRO B 1 421 ? 230.552 185.956 176.054 1.00 131.85 421 PRO B CA 1
ATOM 5347 C C . PRO B 1 421 ? 231.391 186.453 174.889 1.00 131.85 421 PRO B C 1
ATOM 5348 O O . PRO B 1 421 ? 232.613 186.584 174.972 1.00 131.85 421 PRO B O 1
ATOM 5352 N N . HIS B 1 422 ? 230.701 186.720 173.780 1.00 146.24 422 HIS B N 1
ATOM 5353 C CA . HIS B 1 422 ? 231.308 187.327 172.594 1.00 146.24 422 HIS B CA 1
ATOM 5354 C C . HIS B 1 422 ? 232.435 186.467 172.030 1.00 146.24 422 HIS B C 1
ATOM 5355 O O . HIS B 1 422 ? 233.452 186.981 171.561 1.00 146.24 422 HIS B O 1
ATOM 5362 N N . SER B 1 423 ? 232.265 185.151 172.075 1.00 150.00 423 SER B N 1
ATOM 5363 C CA . SER B 1 423 ? 233.211 184.223 171.478 1.00 150.00 423 SER B CA 1
ATOM 5364 C C . SER B 1 423 ? 232.560 183.514 170.298 1.00 150.00 423 SER B C 1
ATOM 5365 O O . SER B 1 423 ? 231.351 183.269 170.295 1.00 150.00 423 SER B O 1
ATOM 5368 N N . GLU B 1 424 ? 233.372 183.193 169.293 1.00 161.34 424 GLU B N 1
ATOM 5369 C CA . GLU B 1 424 ? 232.851 182.581 168.078 1.00 161.34 424 GLU B CA 1
ATOM 5370 C C . GLU B 1 424 ? 232.263 181.207 168.378 1.00 161.34 424 GLU B C 1
ATOM 5371 O O . GLU B 1 424 ? 232.668 180.525 169.322 1.00 161.34 424 GLU B O 1
ATOM 5377 N N . ILE B 1 425 ? 231.293 180.802 167.554 1.00 161.42 425 ILE B N 1
ATOM 5378 C CA . ILE B 1 425 ? 230.533 179.591 167.832 1.00 161.42 425 ILE B CA 1
ATOM 5379 C C . ILE B 1 425 ? 231.389 178.333 167.760 1.00 161.42 425 ILE B C 1
ATOM 5380 O O . ILE B 1 425 ? 231.050 177.328 168.392 1.00 161.42 425 ILE B O 1
ATOM 5385 N N . GLU B 1 426 ? 232.496 178.350 167.012 1.00 166.21 426 GLU B N 1
ATOM 5386 C CA . GLU B 1 426 ? 233.357 177.170 166.966 1.00 166.21 426 GLU B CA 1
ATOM 5387 C C . GLU B 1 426 ? 233.929 176.841 168.337 1.00 166.21 426 GLU B C 1
ATOM 5388 O O . GLU B 1 426 ? 234.135 175.665 168.656 1.00 166.21 426 GLU B O 1
ATOM 5394 N N . LEU B 1 427 ? 234.195 177.861 169.156 1.00 159.90 427 LEU B N 1
ATOM 5395 C CA . LEU B 1 427 ? 234.656 177.612 170.516 1.00 159.90 427 LEU B CA 1
ATOM 5396 C C . LEU B 1 427 ? 233.586 176.892 171.324 1.00 159.90 427 LEU B C 1
ATOM 5397 O O . LEU B 1 427 ? 233.900 176.022 172.141 1.00 159.90 427 LEU B O 1
ATOM 5402 N N . PHE B 1 428 ? 232.321 177.256 171.118 1.00 160.87 428 PHE B N 1
ATOM 5403 C CA . PHE B 1 428 ? 231.175 176.441 171.508 1.00 160.87 428 PHE B CA 1
ATOM 5404 C C . PHE B 1 428 ? 231.163 176.049 172.981 1.00 160.87 428 PHE B C 1
ATOM 5405 O O . PHE B 1 428 ? 231.459 174.899 173.319 1.00 160.87 428 PHE B O 1
ATOM 5413 N N . ASN B 1 429 ? 230.892 177.006 173.866 1.00 149.72 429 ASN B N 1
ATOM 5414 C CA . ASN B 1 429 ? 230.508 176.754 175.253 1.00 149.72 429 ASN B CA 1
ATOM 5415 C C . ASN B 1 429 ? 231.671 176.302 176.124 1.00 149.72 429 ASN B C 1
ATOM 5416 O O . ASN B 1 429 ? 231.449 175.635 177.140 1.00 149.72 429 ASN B O 1
ATOM 5421 N N . GLY B 1 430 ? 232.904 176.628 175.758 1.00 144.98 430 GLY B N 1
ATOM 5422 C CA . GLY B 1 430 ? 234.028 176.317 176.616 1.00 144.98 430 GLY B CA 1
ATOM 5423 C C . GLY B 1 430 ? 235.048 177.430 176.696 1.00 144.98 430 GLY B C 1
ATOM 5424 O O . GLY B 1 430 ? 235.533 177.906 175.667 1.00 144.98 430 GLY B O 1
ATOM 5425 N N . ASN B 1 431 ? 235.395 177.849 177.908 1.00 139.99 431 ASN B N 1
ATOM 5426 C CA . ASN B 1 431 ? 236.435 178.842 178.116 1.00 139.99 431 ASN B CA 1
ATOM 5427 C C . ASN B 1 431 ? 237.515 178.257 179.012 1.00 139.99 431 ASN B C 1
ATOM 5428 O O . ASN B 1 431 ? 237.349 177.192 179.609 1.00 139.99 431 ASN B O 1
ATOM 5433 N N . GLU B 1 432 ? 238.635 178.969 179.099 1.00 142.39 432 GLU B N 1
ATOM 5434 C CA . GLU B 1 432 ? 239.782 178.498 179.859 1.00 142.39 432 GLU B CA 1
ATOM 5435 C C . GLU B 1 432 ? 239.852 179.089 181.257 1.00 142.39 432 GLU B C 1
ATOM 5436 O O . GLU B 1 432 ? 240.481 178.491 182.135 1.00 142.39 432 GLU B O 1
ATOM 5442 N N . ALA B 1 433 ? 239.205 180.229 181.492 1.00 138.40 433 ALA B N 1
ATOM 5443 C CA . ALA B 1 433 ? 239.302 180.900 182.781 1.00 138.40 433 ALA B CA 1
ATOM 5444 C C . ALA B 1 433 ? 238.378 180.307 183.836 1.00 138.40 433 ALA B C 1
ATOM 5445 O O . ALA B 1 433 ? 238.479 180.689 185.005 1.00 138.40 433 ALA B O 1
ATOM 5447 N N . SER B 1 434 ? 237.471 179.406 183.457 1.00 138.28 434 SER B N 1
ATOM 5448 C CA . SER B 1 434 ? 236.554 178.804 184.418 1.00 138.28 434 SER B CA 1
ATOM 5449 C C . SER B 1 434 ? 237.096 177.515 185.018 1.00 138.28 434 SER B C 1
ATOM 5450 O O . SER B 1 434 ? 236.874 177.243 186.205 1.00 138.28 434 SER B O 1
ATOM 5453 N N . MET B 1 435 ? 237.785 176.705 184.215 1.00 136.99 435 MET B N 1
ATOM 5454 C CA . MET B 1 435 ? 238.304 175.439 184.718 1.00 136.99 435 MET B CA 1
ATOM 5455 C C . MET B 1 435 ? 239.320 175.667 185.828 1.00 136.99 435 MET B C 1
ATOM 5456 O O . MET B 1 435 ? 239.312 174.959 186.846 1.00 136.99 435 MET B O 1
ATOM 5461 N N . TRP B 1 436 ? 240.181 176.675 185.672 1.00 132.52 436 TRP B N 1
ATOM 5462 C CA . TRP B 1 436 ? 241.167 176.952 186.707 1.00 132.52 436 TRP B CA 1
ATOM 5463 C C . TRP B 1 436 ? 240.501 177.416 187.992 1.00 132.52 436 TRP B C 1
ATOM 5464 O O . TRP B 1 436 ? 240.896 176.994 189.083 1.00 132.52 436 TRP B O 1
ATOM 5475 N N . VAL B 1 437 ? 239.482 178.270 187.891 1.00 129.83 437 VAL B N 1
ATOM 5476 C CA . VAL B 1 437 ? 238.789 178.729 189.092 1.00 129.83 437 VAL B CA 1
ATOM 5477 C C . VAL B 1 437 ? 238.134 177.556 189.808 1.00 129.83 437 VAL B C 1
ATOM 5478 O O . VAL B 1 437 ? 238.271 177.398 191.026 1.00 129.83 437 VAL B O 1
ATOM 5482 N N . LYS B 1 438 ? 237.430 176.701 189.062 1.00 129.68 438 LYS B N 1
ATOM 5483 C CA . LYS B 1 438 ? 236.785 175.551 189.693 1.00 129.68 438 LYS B CA 1
ATOM 5484 C C . LYS B 1 438 ? 237.798 174.640 190.373 1.00 129.68 438 LYS B C 1
ATOM 5485 O O . LYS B 1 438 ? 237.580 174.193 191.507 1.00 129.68 438 LYS B O 1
ATOM 5491 N N . ILE B 1 439 ? 238.917 174.352 189.708 1.00 132.99 439 ILE B N 1
ATOM 5492 C CA . ILE B 1 439 ? 239.829 173.366 190.273 1.00 132.99 439 ILE B CA 1
ATOM 5493 C C . ILE B 1 439 ? 240.611 173.950 191.447 1.00 132.99 439 ILE B C 1
ATOM 5494 O O . ILE B 1 439 ? 240.891 173.249 192.431 1.00 132.99 439 ILE B O 1
ATOM 5499 N N . VAL B 1 440 ? 240.967 175.236 191.383 1.00 132.03 440 VAL B N 1
ATOM 5500 C CA . VAL B 1 440 ? 241.593 175.880 192.534 1.00 132.03 440 VAL B CA 1
ATOM 5501 C C . VAL B 1 440 ? 240.626 175.917 193.707 1.00 132.03 440 VAL B C 1
ATOM 5502 O O . VAL B 1 440 ? 241.025 175.751 194.867 1.00 132.03 440 VAL B O 1
ATOM 5506 N N . SER B 1 441 ? 239.335 176.113 193.429 1.00 130.12 441 SER B N 1
ATOM 5507 C CA . SER B 1 441 ? 238.341 176.042 194.491 1.00 130.12 441 SER B CA 1
ATOM 5508 C C . SER B 1 441 ? 238.312 174.659 195.125 1.00 130.12 441 SER B C 1
ATOM 5509 O O . SER B 1 441 ? 238.265 174.532 196.353 1.00 130.12 441 SER B O 1
ATOM 5512 N N . SER B 1 442 ? 238.350 173.613 194.302 1.00 133.97 442 SER B N 1
ATOM 5513 C CA . SER B 1 442 ? 238.359 172.250 194.829 1.00 133.97 442 SER B CA 1
ATOM 5514 C C . SER B 1 442 ? 239.575 172.006 195.717 1.00 133.97 442 SER B C 1
ATOM 5515 O O . SER B 1 442 ? 239.460 171.430 196.809 1.00 133.97 442 SER B O 1
ATOM 5518 N N . TRP B 1 443 ? 240.755 172.431 195.258 1.00 137.57 443 TRP B N 1
ATOM 5519 C CA . TRP B 1 443 ? 241.969 172.211 196.041 1.00 137.57 443 TRP B CA 1
ATOM 5520 C C . TRP B 1 443 ? 241.928 172.978 197.356 1.00 137.57 443 TRP B C 1
ATOM 5521 O O . TRP B 1 443 ? 242.281 172.433 198.411 1.00 137.57 443 TRP B O 1
ATOM 5532 N N . LEU B 1 444 ? 241.512 174.246 197.319 1.00 136.48 444 LEU B N 1
ATOM 5533 C CA . LEU B 1 444 ? 241.410 175.016 198.553 1.00 136.48 444 LEU B CA 1
ATOM 5534 C C . LEU B 1 444 ? 240.401 174.397 199.505 1.00 136.48 444 LEU B C 1
ATOM 5535 O O . LEU B 1 444 ? 240.585 174.441 200.724 1.00 136.48 444 LEU B O 1
ATOM 5540 N N . GLY B 1 445 ? 239.333 173.804 198.974 1.00 138.10 445 GLY B N 1
ATOM 5541 C CA . GLY B 1 445 ? 238.362 173.169 199.848 1.00 138.10 445 GLY B CA 1
ATOM 5542 C C . GLY B 1 445 ? 238.901 171.921 200.522 1.00 138.10 445 GLY B C 1
ATOM 5543 O O . GLY B 1 445 ? 238.683 171.704 201.723 1.00 138.10 445 GLY B O 1
ATOM 5544 N N . VAL B 1 446 ? 239.597 171.076 199.759 1.00 140.69 446 VAL B N 1
ATOM 5545 C CA . VAL B 1 446 ? 240.241 169.912 200.360 1.00 140.69 446 VAL B CA 1
ATOM 5546 C C . VAL B 1 446 ? 241.233 170.351 201.429 1.00 140.69 446 VAL B C 1
ATOM 5547 O O . VAL B 1 446 ? 241.319 169.744 202.505 1.00 140.69 446 VAL B O 1
ATOM 5551 N N . PHE B 1 447 ? 241.984 171.424 201.160 1.00 145.63 447 PHE B N 1
ATOM 5552 C CA . PHE B 1 447 ? 242.908 171.946 202.164 1.00 145.63 447 PHE B CA 1
ATOM 5553 C C . PHE B 1 447 ? 242.174 172.422 203.409 1.00 145.63 447 PHE B C 1
ATOM 5554 O O . PHE B 1 447 ? 242.608 172.147 204.531 1.00 145.63 447 PHE B O 1
ATOM 5562 N N . ILE B 1 448 ? 241.065 173.147 203.234 1.00 144.06 448 ILE B N 1
ATOM 5563 C CA . ILE B 1 448 ? 240.308 173.643 204.381 1.00 144.06 448 ILE B CA 1
ATOM 5564 C C . ILE B 1 448 ? 239.856 172.489 205.261 1.00 144.06 448 ILE B C 1
ATOM 5565 O O . ILE B 1 448 ? 240.026 172.518 206.485 1.00 144.06 448 ILE B O 1
ATOM 5570 N N . TYR B 1 449 ? 239.262 171.461 204.656 1.00 149.77 449 TYR B N 1
ATOM 5571 C CA . TYR B 1 449 ? 238.786 170.343 205.466 1.00 149.77 449 TYR B CA 1
ATOM 5572 C C . TYR B 1 449 ? 239.942 169.619 206.144 1.00 149.77 449 TYR B C 1
ATOM 5573 O O . TYR B 1 449 ? 239.906 169.374 207.357 1.00 149.77 449 TYR B O 1
ATOM 5582 N N . GLY B 1 450 ? 240.973 169.256 205.376 1.00 155.91 450 GLY B N 1
ATOM 5583 C CA . GLY B 1 450 ? 242.093 168.534 205.954 1.00 155.91 450 GLY B CA 1
ATOM 5584 C C . GLY B 1 450 ? 242.769 169.302 207.072 1.00 155.91 450 GLY B C 1
ATOM 5585 O O . GLY B 1 450 ? 243.288 168.710 208.020 1.00 155.91 450 GLY B O 1
ATOM 5586 N N . TRP B 1 451 ? 242.766 170.631 206.982 1.00 162.48 451 TRP B N 1
ATOM 5587 C CA . TRP B 1 451 ? 243.353 171.449 208.034 1.00 162.48 451 TRP B CA 1
ATOM 5588 C C . TRP B 1 451 ? 242.453 171.487 209.259 1.00 162.48 451 TRP B C 1
ATOM 5589 O O . TRP B 1 451 ? 242.895 171.190 210.374 1.00 162.48 451 TRP B O 1
ATOM 5600 N N . SER B 1 452 ? 241.178 171.836 209.069 1.00 160.21 452 SER B N 1
ATOM 5601 C CA . SER B 1 452 ? 240.266 171.954 210.200 1.00 160.21 452 SER B CA 1
ATOM 5602 C C . SER B 1 452 ? 240.117 170.639 210.948 1.00 160.21 452 SER B C 1
ATOM 5603 O O . SER B 1 452 ? 239.806 170.638 212.144 1.00 160.21 452 SER B O 1
ATOM 5606 N N . LEU B 1 453 ? 240.326 169.512 210.270 1.00 167.21 453 LEU B N 1
ATOM 5607 C CA . LEU B 1 453 ? 240.185 168.228 210.946 1.00 167.21 453 LEU B CA 1
ATOM 5608 C C . LEU B 1 453 ? 241.427 167.885 211.761 1.00 167.21 453 LEU B C 1
ATOM 5609 O O . LEU B 1 453 ? 241.321 167.300 212.843 1.00 167.21 453 LEU B O 1
ATOM 5614 N N . ALA B 1 454 ? 242.611 168.239 211.264 1.00 177.21 454 ALA B N 1
ATOM 5615 C CA . ALA B 1 454 ? 243.870 167.818 211.875 1.00 177.21 454 ALA B CA 1
ATOM 5616 C C . ALA B 1 454 ? 244.850 168.980 211.974 1.00 177.21 454 ALA B C 1
ATOM 5617 O O . ALA B 1 454 ? 246.022 168.866 211.613 1.00 177.21 454 ALA B O 1
ATOM 5619 N N . ALA B 1 455 ? 244.382 170.125 212.463 1.00 185.52 455 ALA B N 1
ATOM 5620 C CA . ALA B 1 455 ? 245.274 171.263 212.664 1.00 185.52 455 ALA B CA 1
ATOM 5621 C C . ALA B 1 455 ? 246.122 171.115 213.927 1.00 185.52 455 ALA B C 1
ATOM 5622 O O . ALA B 1 455 ? 247.354 171.205 213.840 1.00 185.52 455 ALA B O 1
ATOM 5624 N N . PRO B 1 456 ? 245.531 170.893 215.110 1.00 194.48 456 PRO B N 1
ATOM 5625 C CA . PRO B 1 456 ? 246.360 170.892 216.326 1.00 194.48 456 PRO B CA 1
ATOM 5626 C C . PRO B 1 456 ? 247.323 169.723 216.400 1.00 194.48 456 PRO B C 1
ATOM 5627 O O . PRO B 1 456 ? 248.393 169.858 217.006 1.00 194.48 456 PRO B O 1
ATOM 5631 N N . ILE B 1 457 ? 246.978 168.581 215.803 1.00 197.35 457 ILE B N 1
ATOM 5632 C CA . ILE B 1 457 ? 247.893 167.443 215.800 1.00 197.35 457 ILE B CA 1
ATOM 5633 C C . ILE B 1 457 ? 249.173 167.794 215.053 1.00 197.35 457 ILE B C 1
ATOM 5634 O O . ILE B 1 457 ? 250.280 167.489 215.511 1.00 197.35 457 ILE B O 1
ATOM 5639 N N . VAL B 1 458 ? 249.044 168.449 213.898 1.00 197.53 458 VAL B N 1
ATOM 5640 C CA . VAL B 1 458 ? 250.226 168.850 213.143 1.00 197.53 458 VAL B CA 1
ATOM 5641 C C . VAL B 1 458 ? 250.935 170.010 213.830 1.00 197.53 458 VAL B C 1
ATOM 5642 O O . VAL B 1 458 ? 252.168 170.108 213.781 1.00 197.53 458 VAL B O 1
ATOM 5646 N N . LEU B 1 459 ? 250.185 170.899 214.487 1.00 198.96 459 LEU B N 1
ATOM 5647 C CA . LEU B 1 459 ? 250.817 172.019 215.179 1.00 198.96 459 LEU B CA 1
ATOM 5648 C C . LEU B 1 459 ? 251.671 171.542 216.349 1.00 198.96 459 LEU B C 1
ATOM 5649 O O . LEU B 1 459 ? 252.739 172.105 216.613 1.00 198.96 459 LEU B O 1
ATOM 5654 N N . THR B 1 460 ? 251.219 170.508 217.060 1.00 201.76 460 THR B N 1
ATOM 5655 C CA . THR B 1 460 ? 251.978 170.012 218.204 1.00 201.76 460 THR B CA 1
ATOM 5656 C C . THR B 1 460 ? 253.050 169.016 217.773 1.00 201.76 460 THR B C 1
ATOM 5657 O O . THR B 1 460 ? 254.234 169.200 218.076 1.00 201.76 460 THR B O 1
ATOM 5661 N N . ASN B 1 461 ? 252.655 167.963 217.065 1.00 204.11 461 ASN B N 1
ATOM 5662 C CA . ASN B 1 461 ? 253.605 166.954 216.608 1.00 204.11 461 ASN B CA 1
ATOM 5663 C C . ASN B 1 461 ? 253.278 166.457 215.202 1.00 204.11 461 ASN B C 1
ATOM 5664 O O . ASN B 1 461 ? 254.175 166.231 214.389 1.00 204.11 461 ASN B O 1
ATOM 5669 N N . PRO C 1 30 ? 193.171 176.794 219.196 1.00 188.72 30 PRO C N 1
ATOM 5670 C CA . PRO C 1 30 ? 194.351 177.628 218.934 1.00 188.72 30 PRO C CA 1
ATOM 5671 C C . PRO C 1 30 ? 195.311 177.012 217.915 1.00 188.72 30 PRO C C 1
ATOM 5672 O O . PRO C 1 30 ? 195.202 177.300 216.724 1.00 188.72 30 PRO C O 1
ATOM 5676 N N . SER C 1 31 ? 196.246 176.185 218.386 1.00 187.66 31 SER C N 1
ATOM 5677 C CA . SER C 1 31 ? 197.225 175.583 217.483 1.00 187.66 31 SER C CA 1
ATOM 5678 C C . SER C 1 31 ? 196.636 174.401 216.722 1.00 187.66 31 SER C C 1
ATOM 5679 O O . SER C 1 31 ? 196.836 174.272 215.508 1.00 187.66 31 SER C O 1
ATOM 5682 N N . CYS C 1 32 ? 195.904 173.528 217.417 1.00 179.91 32 CYS C N 1
ATOM 5683 C CA . CYS C 1 32 ? 195.454 172.277 216.814 1.00 179.91 32 CYS C CA 1
ATOM 5684 C C . CYS C 1 32 ? 194.443 172.522 215.701 1.00 179.91 32 CYS C C 1
ATOM 5685 O O . CYS C 1 32 ? 194.519 171.900 214.633 1.00 179.91 32 CYS C O 1
ATOM 5688 N N . THR C 1 33 ? 193.473 173.406 215.940 1.00 175.06 33 THR C N 1
ATOM 5689 C CA . THR C 1 33 ? 192.475 173.679 214.912 1.00 175.06 33 THR C CA 1
ATOM 5690 C C . THR C 1 33 ? 193.105 174.305 213.675 1.00 175.06 33 THR C C 1
ATOM 5691 O O . THR C 1 33 ? 192.713 173.976 212.548 1.00 175.06 33 THR C O 1
ATOM 5695 N N . ASN C 1 34 ? 194.104 175.166 213.853 1.00 170.99 34 ASN C N 1
ATOM 5696 C CA . ASN C 1 34 ? 194.755 175.758 212.694 1.00 170.99 34 ASN C CA 1
ATOM 5697 C C . ASN C 1 34 ? 195.591 174.715 211.957 1.00 170.99 34 ASN C C 1
ATOM 5698 O O . ASN C 1 34 ? 195.660 174.721 210.722 1.00 170.99 34 ASN C O 1
ATOM 5703 N N . ALA C 1 35 ? 196.195 173.777 212.697 1.00 166.16 35 ALA C N 1
ATOM 5704 C CA . ALA C 1 35 ? 196.945 172.698 212.058 1.00 166.16 35 ALA C CA 1
ATOM 5705 C C . ALA C 1 35 ? 196.031 171.805 211.226 1.00 166.16 35 ALA C C 1
ATOM 5706 O O . ALA C 1 35 ? 196.388 171.399 210.115 1.00 166.16 35 ALA C O 1
ATOM 5708 N N . SER C 1 36 ? 194.848 171.483 211.746 1.00 160.09 36 SER C N 1
ATOM 5709 C CA . SER C 1 36 ? 193.923 170.657 210.973 1.00 160.09 36 SER C CA 1
ATOM 5710 C C . SER C 1 36 ? 193.376 171.417 209.769 1.00 160.09 36 SER C C 1
ATOM 5711 O O . SER C 1 36 ? 193.198 170.839 208.688 1.00 160.09 36 SER C O 1
ATOM 5714 N N . SER C 1 37 ? 193.104 172.714 209.933 1.00 160.92 37 SER C N 1
ATOM 5715 C CA . SER C 1 37 ? 192.725 173.523 208.783 1.00 160.92 37 SER C CA 1
ATOM 5716 C C . SER C 1 37 ? 193.821 173.511 207.724 1.00 160.92 37 SER C C 1
ATOM 5717 O O . SER C 1 37 ? 193.535 173.521 206.526 1.00 160.92 37 SER C O 1
ATOM 5720 N N . SER C 1 38 ? 195.086 173.473 208.147 1.00 155.98 38 SER C N 1
ATOM 5721 C CA . SER C 1 38 ? 196.179 173.377 207.182 1.00 155.98 38 SER C CA 1
ATOM 5722 C C . SER C 1 38 ? 196.183 172.022 206.483 1.00 155.98 38 SER C C 1
ATOM 5723 O O . SER C 1 38 ? 196.431 171.934 205.271 1.00 155.98 38 SER C O 1
ATOM 5726 N N . ARG C 1 39 ? 195.939 170.950 207.240 1.00 150.68 39 ARG C N 1
ATOM 5727 C CA . ARG C 1 39 ? 195.848 169.630 206.626 1.00 150.68 39 ARG C CA 1
ATOM 5728 C C . ARG C 1 39 ? 194.752 169.577 205.575 1.00 150.68 39 ARG C C 1
ATOM 5729 O O . ARG C 1 39 ? 194.890 168.864 204.577 1.00 150.68 39 ARG C O 1
ATOM 5737 N N . PHE C 1 40 ? 193.660 170.309 205.778 1.00 144.58 40 PHE C N 1
ATOM 5738 C CA . PHE C 1 40 ? 192.629 170.338 204.742 1.00 144.58 40 PHE C CA 1
ATOM 5739 C C . PHE C 1 40 ? 192.972 171.295 203.604 1.00 144.58 40 PHE C C 1
ATOM 5740 O O . PHE C 1 40 ? 192.581 171.050 202.456 1.00 144.58 40 PHE C O 1
ATOM 5748 N N . MET C 1 41 ? 193.693 172.380 203.889 1.00 147.75 41 MET C N 1
ATOM 5749 C CA . MET C 1 41 ? 194.081 173.299 202.824 1.00 147.75 41 MET C CA 1
ATOM 5750 C C . MET C 1 41 ? 195.028 172.634 201.838 1.00 147.75 41 MET C C 1
ATOM 5751 O O . MET C 1 41 ? 194.962 172.890 200.632 1.00 147.75 41 MET C O 1
ATOM 5756 N N . TYR C 1 42 ? 195.915 171.769 202.328 1.00 144.04 42 TYR C N 1
ATOM 5757 C CA . TYR C 1 42 ? 196.787 171.040 201.411 1.00 144.04 42 TYR C CA 1
ATOM 5758 C C . TYR C 1 42 ? 195.987 170.106 200.510 1.00 144.04 42 TYR C C 1
ATOM 5759 O O . TYR C 1 42 ? 196.290 169.969 199.315 1.00 144.04 42 TYR C O 1
ATOM 5768 N N . ALA C 1 43 ? 194.959 169.459 201.060 1.00 139.21 43 ALA C N 1
ATOM 5769 C CA . ALA C 1 43 ? 194.087 168.633 200.235 1.00 139.21 43 ALA C CA 1
ATOM 5770 C C . ALA C 1 43 ? 193.379 169.470 199.180 1.00 139.21 43 ALA C C 1
ATOM 5771 O O . ALA C 1 43 ? 193.226 169.035 198.034 1.00 139.21 43 ALA C O 1
ATOM 5773 N N . PHE C 1 44 ? 192.939 170.676 199.546 1.00 141.02 44 PHE C N 1
ATOM 5774 C CA . PHE C 1 44 ? 192.330 171.559 198.554 1.00 141.02 44 PHE C CA 1
ATOM 5775 C C . PHE C 1 44 ? 193.326 171.947 197.465 1.00 141.02 44 PHE C C 1
ATOM 5776 O O . PHE C 1 44 ? 192.953 172.062 196.291 1.00 141.02 44 PHE C O 1
ATOM 5784 N N . ILE C 1 45 ? 194.593 172.155 197.830 1.00 135.97 45 ILE C N 1
ATOM 5785 C CA . ILE C 1 45 ? 195.609 172.453 196.819 1.00 135.97 45 ILE C CA 1
ATOM 5786 C C . ILE C 1 45 ? 195.731 171.299 195.837 1.00 135.97 45 ILE C C 1
ATOM 5787 O O . ILE C 1 45 ? 195.728 171.491 194.613 1.00 135.97 45 ILE C O 1
ATOM 5792 N N . LEU C 1 46 ? 195.868 170.081 196.364 1.00 131.93 46 LEU C N 1
ATOM 5793 C CA . LEU C 1 46 ? 196.013 168.920 195.493 1.00 131.93 46 LEU C CA 1
ATOM 5794 C C . LEU C 1 46 ? 194.786 168.743 194.608 1.00 131.93 46 LEU C C 1
ATOM 5795 O O . LEU C 1 46 ? 194.903 168.387 193.429 1.00 131.93 46 LEU C O 1
ATOM 5800 N N . LEU C 1 47 ? 193.600 169.012 195.156 1.00 133.55 47 LEU C N 1
ATOM 5801 C CA . LEU C 1 47 ? 192.378 168.881 194.374 1.00 133.55 47 LEU C CA 1
ATOM 5802 C C . LEU C 1 47 ? 192.333 169.893 193.238 1.00 133.55 47 LEU C C 1
ATOM 5803 O O . LEU C 1 47 ? 191.986 169.542 192.105 1.00 133.55 47 LEU C O 1
ATOM 5808 N N . VAL C 1 48 ? 192.660 171.155 193.522 1.00 135.34 48 VAL C N 1
ATOM 5809 C CA . VAL C 1 48 ? 192.650 172.174 192.474 1.00 135.34 48 VAL C CA 1
ATOM 5810 C C . VAL C 1 48 ? 193.669 171.835 191.398 1.00 135.34 48 VAL C C 1
ATOM 5811 O O . VAL C 1 48 ? 193.408 172.003 190.200 1.00 135.34 48 VAL C O 1
ATOM 5815 N N . GLY C 1 49 ? 194.835 171.334 191.801 1.00 135.92 49 GLY C N 1
ATOM 5816 C CA . GLY C 1 49 ? 195.829 170.936 190.817 1.00 135.92 49 GLY C CA 1
ATOM 5817 C C . GLY C 1 49 ? 195.351 169.806 189.926 1.00 135.92 49 GLY C C 1
ATOM 5818 O O . GLY C 1 49 ? 195.536 169.844 188.708 1.00 135.92 49 GLY C O 1
ATOM 5819 N N . THR C 1 50 ? 194.720 168.788 190.518 1.00 137.06 50 THR C N 1
ATOM 5820 C CA . THR C 1 50 ? 194.205 167.680 189.717 1.00 137.06 50 THR C CA 1
ATOM 5821 C C . THR C 1 50 ? 193.103 168.138 188.770 1.00 137.06 50 THR C C 1
ATOM 5822 O O . THR C 1 50 ? 193.078 167.741 187.598 1.00 137.06 50 THR C O 1
ATOM 5826 N N . VAL C 1 51 ? 192.182 168.975 189.255 1.00 134.54 51 VAL C N 1
ATOM 5827 C CA . VAL C 1 51 ? 191.097 169.460 188.403 1.00 134.54 51 VAL C CA 1
ATOM 5828 C C . VAL C 1 51 ? 191.650 170.281 187.247 1.00 134.54 51 VAL C C 1
ATOM 5829 O O . VAL C 1 51 ? 191.188 170.161 186.107 1.00 134.54 51 VAL C O 1
ATOM 5833 N N . LEU C 1 52 ? 192.649 171.125 187.516 1.00 138.28 52 LEU C N 1
ATOM 5834 C CA . LEU C 1 52 ? 193.253 171.906 186.443 1.00 138.28 52 LEU C CA 1
ATOM 5835 C C . LEU C 1 52 ? 194.005 171.021 185.460 1.00 138.28 52 LEU C C 1
ATOM 5836 O O . LEU C 1 52 ? 194.023 171.308 184.259 1.00 138.28 52 LEU C O 1
ATOM 5841 N N . GLY C 1 53 ? 194.632 169.950 185.945 1.00 134.61 53 GLY C N 1
ATOM 5842 C CA . GLY C 1 53 ? 195.338 169.058 185.044 1.00 134.61 53 GLY C CA 1
ATOM 5843 C C . GLY C 1 53 ? 194.400 168.258 184.162 1.00 134.61 53 GLY C C 1
ATOM 5844 O O . GLY C 1 53 ? 194.732 167.943 183.018 1.00 134.61 53 GLY C O 1
ATOM 5845 N N . ALA C 1 54 ? 193.219 167.921 184.677 1.00 135.73 54 ALA C N 1
ATOM 5846 C CA . ALA C 1 54 ? 192.293 167.081 183.927 1.00 135.73 54 ALA C CA 1
ATOM 5847 C C . ALA C 1 54 ? 191.403 167.857 182.965 1.00 135.73 54 ALA C C 1
ATOM 5848 O O . ALA C 1 54 ? 190.733 167.228 182.139 1.00 135.73 54 ALA C O 1
ATOM 5850 N N . ILE C 1 55 ? 191.359 169.189 183.050 1.00 138.90 55 ILE C N 1
ATOM 5851 C CA . ILE C 1 55 ? 190.622 169.967 182.054 1.00 138.90 55 ILE C CA 1
ATOM 5852 C C . ILE C 1 55 ? 191.230 169.771 180.675 1.00 138.90 55 ILE C C 1
ATOM 5853 O O . ILE C 1 55 ? 190.538 169.887 179.656 1.00 138.90 55 ILE C O 1
ATOM 5858 N N . ALA C 1 56 ? 192.507 169.412 180.615 1.00 137.07 56 ALA C N 1
ATOM 5859 C CA . ALA C 1 56 ? 193.136 169.064 179.351 1.00 137.07 56 ALA C CA 1
ATOM 5860 C C . ALA C 1 56 ? 192.596 167.709 178.903 1.00 137.07 56 ALA C C 1
ATOM 5861 O O . ALA C 1 56 ? 191.654 167.163 179.480 1.00 137.07 56 ALA C O 1
ATOM 5863 N N . LEU C 1 57 ? 193.175 167.171 177.832 1.00 140.62 57 LEU C N 1
ATOM 5864 C CA . LEU C 1 57 ? 192.787 165.884 177.245 1.00 140.62 57 LEU C CA 1
ATOM 5865 C C . LEU C 1 57 ? 191.293 165.807 176.922 1.00 140.62 57 LEU C C 1
ATOM 5866 O O . LEU C 1 57 ? 190.745 164.714 176.758 1.00 140.62 57 LEU C O 1
ATOM 5871 N N . SER C 1 58 ? 190.619 166.948 176.803 1.00 148.81 58 SER C N 1
ATOM 5872 C CA . SER C 1 58 ? 189.267 166.947 176.273 1.00 148.81 58 SER C CA 1
ATOM 5873 C C . SER C 1 58 ? 189.315 166.596 174.786 1.00 148.81 58 SER C C 1
ATOM 5874 O O . SER C 1 58 ? 190.313 166.863 174.115 1.00 148.81 58 SER C O 1
ATOM 5877 N N . PRO C 1 59 ? 188.250 165.994 174.244 1.00 156.45 59 PRO C N 1
ATOM 5878 C CA . PRO C 1 59 ? 188.384 165.360 172.921 1.00 156.45 59 PRO C CA 1
ATOM 5879 C C . PRO C 1 59 ? 188.697 166.332 171.802 1.00 156.45 59 PRO C C 1
ATOM 5880 O O . PRO C 1 59 ? 189.531 166.025 170.943 1.00 156.45 59 PRO C O 1
ATOM 5884 N N . GLY C 1 60 ? 188.047 167.487 171.768 1.00 160.56 60 GLY C N 1
ATOM 5885 C CA . GLY C 1 60 ? 188.333 168.444 170.721 1.00 160.56 60 GLY C CA 1
ATOM 5886 C C . GLY C 1 60 ? 188.458 169.857 171.241 1.00 160.56 60 GLY C C 1
ATOM 5887 O O . GLY C 1 60 ? 188.809 170.776 170.497 1.00 160.56 60 GLY C O 1
ATOM 5888 N N . LEU C 1 61 ? 188.177 170.042 172.529 1.00 162.71 61 LEU C N 1
ATOM 5889 C CA . LEU C 1 61 ? 188.126 171.394 173.063 1.00 162.71 61 LEU C CA 1
ATOM 5890 C C . LEU C 1 61 ? 189.521 171.937 173.339 1.00 162.71 61 LEU C C 1
ATOM 5891 O O . LEU C 1 61 ? 189.711 173.155 173.398 1.00 162.71 61 LEU C O 1
ATOM 5896 N N . GLN C 1 62 ? 190.506 171.055 173.499 1.00 159.39 62 GLN C N 1
ATOM 5897 C CA . GLN C 1 62 ? 191.866 171.466 173.800 1.00 159.39 62 GLN C CA 1
ATOM 5898 C C . GLN C 1 62 ? 192.923 170.820 172.918 1.00 159.39 62 GLN C C 1
ATOM 5899 O O . GLN C 1 62 ? 194.041 171.341 172.859 1.00 159.39 62 GLN C O 1
ATOM 5905 N N . ASP C 1 63 ? 192.615 169.717 172.231 1.00 156.79 63 ASP C N 1
ATOM 5906 C CA . ASP C 1 63 ? 193.647 169.021 171.470 1.00 156.79 63 ASP C CA 1
ATOM 5907 C C . ASP C 1 63 ? 194.173 169.857 170.308 1.00 156.79 63 ASP C C 1
ATOM 5908 O O . ASP C 1 63 ? 195.231 169.539 169.756 1.00 156.79 63 ASP C O 1
ATOM 5913 N N . THR C 1 64 ? 193.453 170.902 169.902 1.00 164.33 64 THR C N 1
ATOM 5914 C CA . THR C 1 64 ? 194.018 171.810 168.909 1.00 164.33 64 THR C CA 1
ATOM 5915 C C . THR C 1 64 ? 194.737 172.980 169.574 1.00 164.33 64 THR C C 1
ATOM 5916 O O . THR C 1 64 ? 195.743 173.473 169.053 1.00 164.33 64 THR C O 1
ATOM 5920 N N . LEU C 1 65 ? 194.258 173.416 170.739 1.00 160.85 65 LEU C N 1
ATOM 5921 C CA . LEU C 1 65 ? 194.956 174.465 171.474 1.00 160.85 65 LEU C CA 1
ATOM 5922 C C . LEU C 1 65 ? 196.283 173.963 172.024 1.00 160.85 65 LEU C C 1
ATOM 5923 O O . LEU C 1 65 ? 197.244 174.732 172.138 1.00 160.85 65 LEU C O 1
ATOM 5928 N N . LYS C 1 66 ? 196.361 172.679 172.369 1.00 156.80 66 LYS C N 1
ATOM 5929 C CA . LYS C 1 66 ? 197.588 172.127 172.930 1.00 156.80 66 LYS C CA 1
ATOM 5930 C C . LYS C 1 66 ? 198.723 172.028 171.920 1.00 156.80 66 LYS C C 1
ATOM 5931 O O . LYS C 1 66 ? 199.799 171.547 172.283 1.00 156.80 66 LYS C O 1
ATOM 5937 N N . LYS C 1 67 ? 198.529 172.465 170.675 1.00 162.09 67 LYS C N 1
ATOM 5938 C CA . LYS C 1 67 ? 199.613 172.398 169.703 1.00 162.09 67 LYS C CA 1
ATOM 5939 C C . LYS C 1 67 ? 200.631 173.522 169.873 1.00 162.09 67 LYS C C 1
ATOM 5940 O O . LYS C 1 67 ? 201.795 173.341 169.499 1.00 162.09 67 LYS C O 1
ATOM 5946 N N . MET C 1 68 ? 200.235 174.670 170.422 1.00 166.20 68 MET C N 1
ATOM 5947 C CA . MET C 1 68 ? 201.189 175.756 170.627 1.00 166.20 68 MET C CA 1
ATOM 5948 C C . MET C 1 68 ? 202.155 175.506 171.790 1.00 166.20 68 MET C C 1
ATOM 5949 O O . MET C 1 68 ? 203.373 175.580 171.588 1.00 166.20 68 MET C O 1
ATOM 5954 N N . PRO C 1 69 ? 201.671 175.189 173.013 1.00 156.63 69 PRO C N 1
ATOM 5955 C CA . PRO C 1 69 ? 202.494 175.405 174.218 1.00 156.63 69 PRO C CA 1
ATOM 5956 C C . PRO C 1 69 ? 203.881 174.767 174.291 1.00 156.63 69 PRO C C 1
ATOM 5957 O O . PRO C 1 69 ? 204.793 175.432 174.788 1.00 156.63 69 PRO C O 1
ATOM 5961 N N . PHE C 1 70 ? 204.065 173.500 173.903 1.00 153.55 70 PHE C N 1
ATOM 5962 C CA . PHE C 1 70 ? 205.308 172.792 174.213 1.00 153.55 70 PHE C CA 1
ATOM 5963 C C . PHE C 1 70 ? 205.823 171.873 173.107 1.00 153.55 70 PHE C C 1
ATOM 5964 O O . PHE C 1 70 ? 206.789 171.139 173.334 1.00 153.55 70 PHE C O 1
ATOM 5972 N N . CYS C 1 71 ? 205.204 171.866 171.934 1.00 168.33 71 CYS C N 1
ATOM 5973 C CA . CYS C 1 71 ? 205.744 171.145 170.784 1.00 168.33 71 CYS C CA 1
ATOM 5974 C C . CYS C 1 71 ? 206.429 172.047 169.769 1.00 168.33 71 CYS C C 1
ATOM 5975 O O . CYS C 1 71 ? 206.762 171.580 168.675 1.00 168.33 71 CYS C O 1
ATOM 5978 N N . ILE C 1 72 ? 206.645 173.324 170.091 1.00 173.54 72 ILE C N 1
ATOM 5979 C CA . ILE C 1 72 ? 207.379 174.193 169.178 1.00 173.54 72 ILE C CA 1
ATOM 5980 C C . ILE C 1 72 ? 208.814 173.706 168.995 1.00 173.54 72 ILE C C 1
ATOM 5981 O O . ILE C 1 72 ? 209.455 174.005 167.979 1.00 173.54 72 ILE C O 1
ATOM 5986 N N . ASN C 1 73 ? 209.331 172.927 169.952 1.00 176.75 73 ASN C N 1
ATOM 5987 C CA . ASN C 1 73 ? 210.638 172.294 169.784 1.00 176.75 73 ASN C CA 1
ATOM 5988 C C . ASN C 1 73 ? 210.713 171.507 168.482 1.00 176.75 73 ASN C C 1
ATOM 5989 O O . ASN C 1 73 ? 211.712 171.580 167.758 1.00 176.75 73 ASN C O 1
ATOM 5994 N N . SER C 1 74 ? 209.667 170.752 168.169 1.00 182.40 74 SER C N 1
ATOM 5995 C CA . SER C 1 74 ? 209.634 169.970 166.940 1.00 182.40 74 SER C CA 1
ATOM 5996 C C . SER C 1 74 ? 209.037 170.783 165.797 1.00 182.40 74 SER C C 1
ATOM 5997 O O . SER C 1 74 ? 208.792 171.981 165.938 1.00 182.40 74 SER C O 1
ATOM 6000 N N . SER C 1 90 ? 210.053 158.334 166.717 1.00 166.07 90 SER C N 1
ATOM 6001 C CA . SER C 1 90 ? 208.988 157.901 167.611 1.00 166.07 90 SER C CA 1
ATOM 6002 C C . SER C 1 90 ? 208.520 159.052 168.496 1.00 166.07 90 SER C C 1
ATOM 6003 O O . SER C 1 90 ? 207.578 158.909 169.271 1.00 166.07 90 SER C O 1
ATOM 6006 N N . LEU C 1 91 ? 209.204 160.191 168.383 1.00 162.38 91 LEU C N 1
ATOM 6007 C CA . LEU C 1 91 ? 208.798 161.383 169.122 1.00 162.38 91 LEU C CA 1
ATOM 6008 C C . LEU C 1 91 ? 207.616 162.066 168.447 1.00 162.38 91 LEU C C 1
ATOM 6009 O O . LEU C 1 91 ? 206.699 162.565 169.120 1.00 162.38 91 LEU C O 1
ATOM 6014 N N . GLN C 1 92 ? 207.627 162.094 167.113 1.00 166.71 92 GLN C N 1
ATOM 6015 C CA . GLN C 1 92 ? 206.605 162.811 166.368 1.00 166.71 92 GLN C CA 1
ATOM 6016 C C . GLN C 1 92 ? 205.228 162.196 166.570 1.00 166.71 92 GLN C C 1
ATOM 6017 O O . GLN C 1 92 ? 204.233 162.925 166.619 1.00 166.71 92 GLN C O 1
ATOM 6023 N N . VAL C 1 93 ? 205.144 160.871 166.704 1.00 157.73 93 VAL C N 1
ATOM 6024 C CA . VAL C 1 93 ? 203.839 160.254 166.916 1.00 157.73 93 VAL C CA 1
ATOM 6025 C C . VAL C 1 93 ? 203.270 160.666 168.267 1.00 157.73 93 VAL C C 1
ATOM 6026 O O . VAL C 1 93 ? 202.057 160.862 168.409 1.00 157.73 93 VAL C O 1
ATOM 6030 N N . ASP C 1 94 ? 204.131 160.841 169.270 1.00 152.10 94 ASP C N 1
ATOM 6031 C CA . ASP C 1 94 ? 203.637 161.234 170.583 1.00 152.10 94 ASP C CA 1
ATOM 6032 C C . ASP C 1 94 ? 203.228 162.699 170.603 1.00 152.10 94 ASP C C 1
ATOM 6033 O O . ASP C 1 94 ? 202.228 163.058 171.234 1.00 152.10 94 ASP C O 1
ATOM 6038 N N . CYS C 1 95 ? 203.990 163.568 169.931 1.00 157.45 95 CYS C N 1
ATOM 6039 C CA . CYS C 1 95 ? 203.567 164.965 169.854 1.00 157.45 95 CYS C CA 1
ATOM 6040 C C . CYS C 1 95 ? 202.331 165.140 168.977 1.00 157.45 95 CYS C C 1
ATOM 6041 O O . CYS C 1 95 ? 201.574 166.097 169.165 1.00 157.45 95 CYS C O 1
ATOM 6044 N N . GLU C 1 96 ? 202.098 164.232 168.029 1.00 157.61 96 GLU C N 1
ATOM 6045 C CA . GLU C 1 96 ? 200.999 164.412 167.088 1.00 157.61 96 GLU C CA 1
ATOM 6046 C C . GLU C 1 96 ? 199.701 163.794 167.592 1.00 157.61 96 GLU C C 1
ATOM 6047 O O . GLU C 1 96 ? 198.615 164.292 167.278 1.00 157.61 96 GLU C O 1
ATOM 6053 N N . TYR C 1 97 ? 199.784 162.713 168.367 1.00 153.40 97 TYR C N 1
ATOM 6054 C CA . TYR C 1 97 ? 198.600 161.948 168.739 1.00 153.40 97 TYR C CA 1
ATOM 6055 C C . TYR C 1 97 ? 198.149 162.182 170.176 1.00 153.40 97 TYR C C 1
ATOM 6056 O O . TYR C 1 97 ? 196.967 162.450 170.409 1.00 153.40 97 TYR C O 1
ATOM 6065 N N . ALA C 1 98 ? 199.048 162.083 171.146 1.00 135.10 98 ALA C N 1
ATOM 6066 C CA . ALA C 1 98 ? 198.689 162.211 172.557 1.00 135.10 98 ALA C CA 1
ATOM 6067 C C . ALA C 1 98 ? 199.272 163.509 173.114 1.00 135.10 98 ALA C C 1
ATOM 6068 O O . ALA C 1 98 ? 200.419 163.549 173.556 1.00 135.10 98 ALA C O 1
ATOM 6070 N N . LEU C 1 99 ? 198.463 164.570 173.104 1.00 133.97 99 LEU C N 1
ATOM 6071 C CA . LEU C 1 99 ? 198.865 165.844 173.692 1.00 133.97 99 LEU C CA 1
ATOM 6072 C C . LEU C 1 99 ? 198.398 165.993 175.135 1.00 133.97 99 LEU C C 1
ATOM 6073 O O . LEU C 1 99 ? 199.131 166.539 175.974 1.00 133.97 99 LEU C O 1
ATOM 6078 N N . GLY C 1 100 ? 197.191 165.519 175.440 1.00 129.47 100 GLY C N 1
ATOM 6079 C CA . GLY C 1 100 ? 196.692 165.624 176.799 1.00 129.47 100 GLY C CA 1
ATOM 6080 C C . GLY C 1 100 ? 197.571 164.894 177.795 1.00 129.47 100 GLY C C 1
ATOM 6081 O O . GLY C 1 100 ? 197.743 165.343 178.931 1.00 129.47 100 GLY C O 1
ATOM 6082 N N . TYR C 1 101 ? 198.152 163.769 177.379 1.00 127.91 101 TYR C N 1
ATOM 6083 C CA . TYR C 1 101 ? 199.031 163.014 178.264 1.00 127.91 101 TYR C CA 1
ATOM 6084 C C . TYR C 1 101 ? 200.267 163.828 178.636 1.00 127.91 101 TYR C C 1
ATOM 6085 O O . TYR C 1 101 ? 200.651 163.898 179.813 1.00 127.91 101 TYR C O 1
ATOM 6094 N N . MET C 1 102 ? 200.905 164.450 177.643 1.00 128.00 102 MET C N 1
ATOM 6095 C CA . MET C 1 102 ? 202.066 165.284 177.932 1.00 128.00 102 MET C CA 1
ATOM 6096 C C . MET C 1 102 ? 201.685 166.468 178.809 1.00 128.00 102 MET C C 1
ATOM 6097 O O . MET C 1 102 ? 202.429 166.829 179.730 1.00 128.00 102 MET C O 1
ATOM 6102 N N . ALA C 1 103 ? 200.535 167.091 178.538 1.00 120.56 103 ALA C N 1
ATOM 6103 C CA . ALA C 1 103 ? 200.112 168.212 179.373 1.00 120.56 103 ALA C CA 1
ATOM 6104 C C . ALA C 1 103 ? 199.917 167.777 180.819 1.00 120.56 103 ALA C C 1
ATOM 6105 O O . ALA C 1 103 ? 200.296 168.498 181.749 1.00 120.56 103 ALA C O 1
ATOM 6107 N N . VAL C 1 104 ? 199.345 166.590 181.026 1.00 118.71 104 VAL C N 1
ATOM 6108 C CA . VAL C 1 104 ? 199.148 166.085 182.381 1.00 118.71 104 VAL C CA 1
ATOM 6109 C C . VAL C 1 104 ? 200.484 165.818 183.064 1.00 118.71 104 VAL C C 1
ATOM 6110 O O . VAL C 1 104 ? 200.660 166.129 184.250 1.00 118.71 104 VAL C O 1
ATOM 6114 N N . TYR C 1 105 ? 201.438 165.223 182.343 1.00 118.48 105 TYR C N 1
ATOM 6115 C CA . TYR C 1 105 ? 202.777 165.055 182.905 1.00 118.48 105 TYR C CA 1
ATOM 6116 C C . TYR C 1 105 ? 203.362 166.386 183.362 1.00 118.48 105 TYR C C 1
ATOM 6117 O O . TYR C 1 105 ? 203.812 166.522 184.510 1.00 118.48 105 TYR C O 1
ATOM 6126 N N . ARG C 1 106 ? 203.384 167.377 182.466 1.00 126.35 106 ARG C N 1
ATOM 6127 C CA . ARG C 1 106 ? 203.997 168.653 182.824 1.00 126.35 106 ARG C CA 1
ATOM 6128 C C . ARG C 1 106 ? 203.260 169.337 183.967 1.00 126.35 106 ARG C C 1
ATOM 6129 O O . ARG C 1 106 ? 203.885 170.057 184.751 1.00 126.35 106 ARG C O 1
ATOM 6137 N N . VAL C 1 107 ? 201.946 169.137 184.089 1.00 122.94 107 VAL C N 1
ATOM 6138 C CA . VAL C 1 107 ? 201.220 169.770 185.186 1.00 122.94 107 VAL C CA 1
ATOM 6139 C C . VAL C 1 107 ? 201.546 169.094 186.512 1.00 122.94 107 VAL C C 1
ATOM 6140 O O . VAL C 1 107 ? 201.874 169.759 187.500 1.00 122.94 107 VAL C O 1
ATOM 6144 N N . CYS C 1 108 ? 201.466 167.761 186.557 1.00 125.41 108 CYS C N 1
ATOM 6145 C CA . CYS C 1 108 ? 201.654 167.065 187.827 1.00 125.41 108 CYS C CA 1
ATOM 6146 C C . CYS C 1 108 ? 203.099 167.080 188.311 1.00 125.41 108 CYS C C 1
ATOM 6147 O O . CYS C 1 108 ? 203.335 166.930 189.519 1.00 125.41 108 CYS C O 1
ATOM 6150 N N . PHE C 1 109 ? 204.069 167.252 187.409 1.00 131.85 109 PHE C N 1
ATOM 6151 C CA . PHE C 1 109 ? 205.452 167.399 187.858 1.00 131.85 109 PHE C CA 1
ATOM 6152 C C . PHE C 1 109 ? 205.602 168.584 188.806 1.00 131.85 109 PHE C C 1
ATOM 6153 O O . PHE C 1 109 ? 206.363 168.519 189.782 1.00 131.85 109 PHE C O 1
ATOM 6161 N N . GLY C 1 110 ? 204.872 169.670 188.544 1.00 130.40 110 GLY C N 1
ATOM 6162 C CA . GLY C 1 110 ? 204.974 170.843 189.395 1.00 130.40 110 GLY C CA 1
ATOM 6163 C C . GLY C 1 110 ? 204.507 170.579 190.813 1.00 130.40 110 GLY C C 1
ATOM 6164 O O . GLY C 1 110 ? 205.160 170.978 191.781 1.00 130.40 110 GLY C O 1
ATOM 6165 N N . MET C 1 111 ? 203.367 169.901 190.957 1.00 128.37 111 MET C N 1
ATOM 6166 C CA . MET C 1 111 ? 202.870 169.587 192.292 1.00 128.37 111 MET C CA 1
ATOM 6167 C C . MET C 1 111 ? 203.784 168.600 193.004 1.00 128.37 111 MET C C 1
ATOM 6168 O O . MET C 1 111 ? 204.010 168.718 194.216 1.00 128.37 111 MET C O 1
ATOM 6173 N N . ALA C 1 112 ? 204.312 167.615 192.274 1.00 125.25 112 ALA C N 1
ATOM 6174 C CA . ALA C 1 112 ? 205.272 166.702 192.882 1.00 125.25 112 ALA C CA 1
ATOM 6175 C C . ALA C 1 112 ? 206.458 167.468 193.454 1.00 125.25 112 ALA C C 1
ATOM 6176 O O . ALA C 1 112 ? 206.864 167.242 194.601 1.00 125.25 112 ALA C O 1
ATOM 6178 N N . CYS C 1 113 ? 207.007 168.407 192.677 1.00 129.74 113 CYS C N 1
ATOM 6179 C CA . CYS C 1 113 ? 208.139 169.191 193.161 1.00 129.74 113 CYS C CA 1
ATOM 6180 C C . CYS C 1 113 ? 207.759 170.051 194.361 1.00 129.74 113 CYS C C 1
ATOM 6181 O O . CYS C 1 113 ? 208.517 170.135 195.335 1.00 129.74 113 CYS C O 1
ATOM 6184 N N . PHE C 1 114 ? 206.594 170.701 194.310 1.00 132.09 114 PHE C N 1
ATOM 6185 C CA . PHE C 1 114 ? 206.182 171.555 195.421 1.00 132.09 114 PHE C CA 1
ATOM 6186 C C . PHE C 1 114 ? 206.070 170.770 196.720 1.00 132.09 114 PHE C C 1
ATOM 6187 O O . PHE C 1 114 ? 206.594 171.194 197.760 1.00 132.09 114 PHE C O 1
ATOM 6195 N N . PHE C 1 115 ? 205.390 169.626 196.686 1.00 126.66 115 PHE C N 1
ATOM 6196 C CA . PHE C 1 115 ? 205.208 168.878 197.923 1.00 126.66 115 PHE C CA 1
ATOM 6197 C C . PHE C 1 115 ? 206.499 168.207 198.378 1.00 126.66 115 PHE C C 1
ATOM 6198 O O . PHE C 1 115 ? 206.724 168.078 199.585 1.00 126.66 115 PHE C O 1
ATOM 6206 N N . ALA C 1 116 ? 207.384 167.825 197.451 1.00 126.03 116 ALA C N 1
ATOM 6207 C CA . ALA C 1 116 ? 208.694 167.338 197.879 1.00 126.03 116 ALA C CA 1
ATOM 6208 C C . ALA C 1 116 ? 209.482 168.433 198.590 1.00 126.03 116 ALA C C 1
ATOM 6209 O O . ALA C 1 116 ? 210.147 168.176 199.602 1.00 126.03 116 ALA C O 1
ATOM 6211 N N . LEU C 1 117 ? 209.418 169.663 198.079 1.00 127.88 117 LEU C N 1
ATOM 6212 C CA . LEU C 1 117 ? 210.107 170.773 198.731 1.00 127.88 117 LEU C CA 1
ATOM 6213 C C . LEU C 1 117 ? 209.542 171.036 200.120 1.00 127.88 117 LEU C C 1
ATOM 6214 O O . LEU C 1 117 ? 210.299 171.212 201.086 1.00 127.88 117 LEU C O 1
ATOM 6219 N N . MET C 1 118 ? 208.213 171.071 200.241 1.00 130.71 118 MET C N 1
ATOM 6220 C CA . MET C 1 118 ? 207.610 171.279 201.554 1.00 130.71 118 MET C CA 1
ATOM 6221 C C . MET C 1 118 ? 207.965 170.147 202.510 1.00 130.71 118 MET C C 1
ATOM 6222 O O . MET C 1 118 ? 208.066 170.360 203.722 1.00 130.71 118 MET C O 1
ATOM 6227 N N . SER C 1 119 ? 208.151 168.933 201.987 1.00 127.72 119 SER C N 1
ATOM 6228 C CA . SER C 1 119 ? 208.619 167.843 202.833 1.00 127.72 119 SER C CA 1
ATOM 6229 C C . SER C 1 119 ? 210.046 168.082 203.301 1.00 127.72 119 SER C C 1
ATOM 6230 O O . SER C 1 119 ? 210.385 167.796 204.454 1.00 127.72 119 SER C O 1
ATOM 6233 N N . LEU C 1 120 ? 210.902 168.596 202.417 1.00 126.60 120 LEU C N 1
ATOM 6234 C CA . LEU C 1 120 ? 212.291 168.830 202.805 1.00 126.60 120 LEU C CA 1
ATOM 6235 C C . LEU C 1 120 ? 212.406 169.930 203.851 1.00 126.60 120 LEU C C 1
ATOM 6236 O O . LEU C 1 120 ? 213.274 169.862 204.728 1.00 126.60 120 LEU C O 1
ATOM 6241 N N . ILE C 1 121 ? 211.559 170.958 203.775 1.00 128.65 121 ILE C N 1
ATOM 6242 C CA . ILE C 1 121 ? 211.629 172.031 204.769 1.00 128.65 121 ILE C CA 1
ATOM 6243 C C . ILE C 1 121 ? 211.246 171.511 206.152 1.00 128.65 121 ILE C C 1
ATOM 6244 O O . ILE C 1 121 ? 211.989 171.675 207.125 1.00 128.65 121 ILE C O 1
ATOM 6249 N N . MET C 1 122 ? 210.080 170.870 206.257 1.00 136.02 122 MET C N 1
ATOM 6250 C CA . MET C 1 122 ? 209.507 170.482 207.548 1.00 136.02 122 MET C CA 1
ATOM 6251 C C . MET C 1 122 ? 210.126 169.180 208.062 1.00 136.02 122 MET C C 1
ATOM 6252 O O . MET C 1 122 ? 209.438 168.222 208.408 1.00 136.02 122 MET C O 1
ATOM 6257 N N . LEU C 1 123 ? 211.452 169.158 208.122 1.00 134.44 123 LEU C N 1
ATOM 6258 C CA . LEU C 1 123 ? 212.189 167.946 208.450 1.00 134.44 123 LEU C CA 1
ATOM 6259 C C . LEU C 1 123 ? 212.841 168.105 209.813 1.00 134.44 123 LEU C C 1
ATOM 6260 O O . LEU C 1 123 ? 213.536 169.095 210.062 1.00 134.44 123 LEU C O 1
ATOM 6265 N N . GLY C 1 124 ? 212.605 167.137 210.695 1.00 146.07 124 GLY C N 1
ATOM 6266 C CA . GLY C 1 124 ? 213.191 167.142 212.018 1.00 146.07 124 GLY C CA 1
ATOM 6267 C C . GLY C 1 124 ? 212.382 167.841 213.087 1.00 146.07 124 GLY C C 1
ATOM 6268 O O . GLY C 1 124 ? 212.838 167.909 214.235 1.00 146.07 124 GLY C O 1
ATOM 6269 N N . VAL C 1 125 ? 211.198 168.359 212.755 1.00 152.96 125 VAL C N 1
ATOM 6270 C CA . VAL C 1 125 ? 210.404 169.106 213.722 1.00 152.96 125 VAL C CA 1
ATOM 6271 C C . VAL C 1 125 ? 209.962 168.187 214.853 1.00 152.96 125 VAL C C 1
ATOM 6272 O O . VAL C 1 125 ? 209.657 167.006 214.640 1.00 152.96 125 VAL C O 1
ATOM 6276 N N . LYS C 1 126 ? 209.955 168.721 216.074 1.00 163.16 126 LYS C N 1
ATOM 6277 C CA . LYS C 1 126 ? 209.583 167.964 217.263 1.00 163.16 126 LYS C CA 1
ATOM 6278 C C . LYS C 1 126 ? 208.311 168.472 217.922 1.00 163.16 126 LYS C C 1
ATOM 6279 O O . LYS C 1 126 ? 207.396 167.687 218.182 1.00 163.16 126 LYS C O 1
ATOM 6285 N N . SER C 1 127 ? 208.225 169.766 218.206 1.00 169.04 127 SER C N 1
ATOM 6286 C CA . SER C 1 127 ? 207.087 170.335 218.909 1.00 169.04 127 SER C CA 1
ATOM 6287 C C . SER C 1 127 ? 206.446 171.431 218.071 1.00 169.04 127 SER C C 1
ATOM 6288 O O . SER C 1 127 ? 206.969 171.845 217.035 1.00 169.04 127 SER C O 1
ATOM 6291 N N . SER C 1 128 ? 205.295 171.905 218.541 1.00 171.89 128 SER C N 1
ATOM 6292 C CA . SER C 1 128 ? 204.576 172.980 217.872 1.00 171.89 128 SER C CA 1
ATOM 6293 C C . SER C 1 128 ? 205.146 174.358 218.176 1.00 171.89 128 SER C C 1
ATOM 6294 O O . SER C 1 128 ? 204.593 175.354 217.700 1.00 171.89 128 SER C O 1
ATOM 6297 N N . ARG C 1 129 ? 206.218 174.444 218.958 1.00 172.67 129 ARG C N 1
ATOM 6298 C CA . ARG C 1 129 ? 206.815 175.725 219.308 1.00 172.67 129 ARG C CA 1
ATOM 6299 C C . ARG C 1 129 ? 207.967 176.120 218.393 1.00 172.67 129 ARG C C 1
ATOM 6300 O O . ARG C 1 129 ? 208.508 177.219 218.547 1.00 172.67 129 ARG C O 1
ATOM 6308 N N . ASP C 1 130 ? 208.357 175.261 217.455 1.00 163.75 130 ASP C N 1
ATOM 6309 C CA . ASP C 1 130 ? 209.435 175.603 216.544 1.00 163.75 130 ASP C CA 1
ATOM 6310 C C . ASP C 1 130 ? 209.018 176.754 215.630 1.00 163.75 130 ASP C C 1
ATOM 6311 O O . ASP C 1 130 ? 207.840 176.895 215.296 1.00 163.75 130 ASP C O 1
ATOM 6316 N N . PRO C 1 131 ? 209.970 177.595 215.218 1.00 158.64 131 PRO C N 1
ATOM 6317 C CA . PRO C 1 131 ? 209.627 178.728 214.347 1.00 158.64 131 PRO C CA 1
ATOM 6318 C C . PRO C 1 131 ? 209.108 178.315 212.983 1.00 158.64 131 PRO C C 1
ATOM 6319 O O . PRO C 1 131 ? 208.471 179.136 212.312 1.00 158.64 131 PRO C O 1
ATOM 6323 N N . ARG C 1 132 ? 209.359 177.082 212.550 1.00 147.78 132 ARG C N 1
ATOM 6324 C CA . ARG C 1 132 ? 208.866 176.622 211.260 1.00 147.78 132 ARG C CA 1
ATOM 6325 C C . ARG C 1 132 ? 207.383 176.287 211.284 1.00 147.78 132 ARG C C 1
ATOM 6326 O O . ARG C 1 132 ? 206.777 176.154 210.218 1.00 147.78 132 ARG C O 1
ATOM 6334 N N . SER C 1 133 ? 206.785 176.146 212.468 1.00 152.80 133 SER C N 1
ATOM 6335 C CA . SER C 1 133 ? 205.344 175.942 212.534 1.00 152.80 133 SER C CA 1
ATOM 6336 C C . SER C 1 133 ? 204.591 177.169 212.047 1.00 152.80 133 SER C C 1
ATOM 6337 O O . SER C 1 133 ? 203.434 177.065 211.627 1.00 152.80 133 SER C O 1
ATOM 6340 N N . HIS C 1 134 ? 205.227 178.339 212.102 1.00 158.88 134 HIS C N 1
ATOM 6341 C CA . HIS C 1 134 ? 204.557 179.574 211.714 1.00 158.88 134 HIS C CA 1
ATOM 6342 C C . HIS C 1 134 ? 204.401 179.687 210.204 1.00 158.88 134 HIS C C 1
ATOM 6343 O O . HIS C 1 134 ? 203.507 180.397 209.729 1.00 158.88 134 HIS C O 1
ATOM 6350 N N . ILE C 1 135 ? 205.262 179.021 209.433 1.00 152.30 135 ILE C N 1
ATOM 6351 C CA . ILE C 1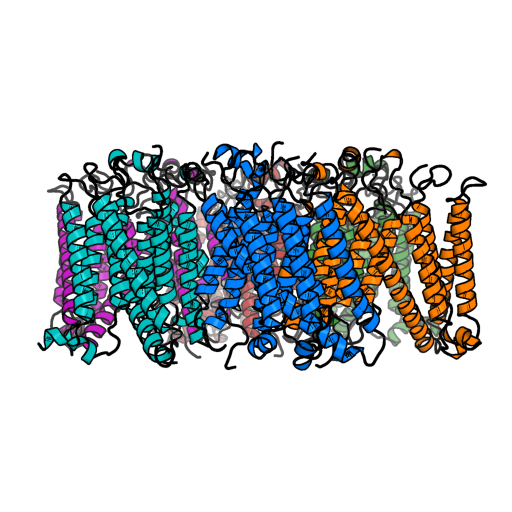 135 ? 205.182 179.110 207.979 1.00 152.30 135 ILE C CA 1
ATOM 6352 C C . ILE C 1 135 ? 204.285 178.035 207.374 1.00 152.30 135 ILE C C 1
ATOM 6353 O O . ILE C 1 135 ? 203.891 178.154 206.206 1.00 152.30 135 ILE C O 1
ATOM 6358 N N . GLN C 1 136 ? 203.931 177.002 208.133 1.00 152.36 136 GLN C N 1
ATOM 6359 C CA . GLN C 1 136 ? 203.083 175.937 207.622 1.00 152.36 136 GLN C CA 1
ATOM 6360 C C . GLN C 1 136 ? 201.598 176.249 207.760 1.00 152.36 136 GLN C C 1
ATOM 6361 O O . GLN C 1 136 ? 200.767 175.535 207.190 1.00 152.36 136 GLN C O 1
ATOM 6367 N N . ASN C 1 137 ? 201.240 177.325 208.453 1.00 157.69 137 ASN C N 1
ATOM 6368 C CA . ASN C 1 137 ? 199.844 177.523 208.812 1.00 157.69 137 ASN C CA 1
ATOM 6369 C C . ASN C 1 137 ? 199.292 178.858 208.333 1.00 157.69 137 ASN C C 1
ATOM 6370 O O . ASN C 1 137 ? 198.074 179.021 208.219 1.00 157.69 137 ASN C O 1
ATOM 6375 N N . ASN C 1 138 ? 200.165 179.821 208.051 1.00 164.50 138 ASN C N 1
ATOM 6376 C CA . ASN C 1 138 ? 199.731 181.190 207.797 1.00 164.50 138 ASN C CA 1
ATOM 6377 C C . ASN C 1 138 ? 199.717 181.555 206.315 1.00 164.50 138 ASN C C 1
ATOM 6378 O O . ASN C 1 138 ? 198.675 181.940 205.778 1.00 164.50 138 ASN C O 1
ATOM 6383 N N . PHE C 1 139 ? 200.857 181.442 205.640 1.00 164.60 139 PHE C N 1
ATOM 6384 C CA . PHE C 1 139 ? 201.020 182.049 204.324 1.00 164.60 139 PHE C CA 1
ATOM 6385 C C . PHE C 1 139 ? 200.435 181.189 203.211 1.00 164.60 139 PHE C C 1
ATOM 6386 O O . PHE C 1 139 ? 201.164 180.434 202.562 1.00 164.60 139 PHE C O 1
ATOM 6394 N N . TRP C 1 140 ? 199.126 181.293 202.979 1.00 162.07 140 TRP C N 1
ATOM 6395 C CA . TRP C 1 140 ? 198.458 180.459 201.983 1.00 162.07 140 TRP C CA 1
ATOM 6396 C C . TRP C 1 140 ? 198.562 180.976 200.548 1.00 162.07 140 TRP C C 1
ATOM 6397 O O . TRP C 1 140 ? 198.869 180.184 199.643 1.00 162.07 140 TRP C O 1
ATOM 6408 N N . PRO C 1 141 ? 198.290 182.262 200.276 1.00 165.88 141 PRO C N 1
ATOM 6409 C CA . PRO C 1 141 ? 198.350 182.717 198.876 1.00 165.88 141 PRO C CA 1
ATOM 6410 C C . PRO C 1 141 ? 199.716 182.525 198.250 1.00 165.88 141 PRO C C 1
ATOM 6411 O O . PRO C 1 141 ? 199.812 182.190 197.061 1.00 165.88 141 PRO C O 1
ATOM 6415 N N . LEU C 1 142 ? 200.780 182.726 199.027 1.00 161.94 142 LEU C N 1
ATOM 6416 C CA . LEU C 1 142 ? 202.117 182.445 198.525 1.00 161.94 142 LEU C CA 1
ATOM 6417 C C . LEU C 1 142 ? 202.249 180.989 198.109 1.00 161.94 142 LEU C C 1
ATOM 6418 O O . LEU C 1 142 ? 202.838 180.690 197.068 1.00 161.94 142 LEU C O 1
ATOM 6423 N N . LYS C 1 143 ? 201.697 180.069 198.901 1.00 155.15 143 LYS C N 1
ATOM 6424 C CA . LYS C 1 143 ? 201.793 178.653 198.563 1.00 155.15 143 LYS C CA 1
ATOM 6425 C C . LYS C 1 143 ? 201.019 178.334 197.289 1.00 155.15 143 LYS C C 1
ATOM 6426 O O . LYS C 1 143 ? 201.520 177.609 196.415 1.00 155.15 143 LYS C O 1
ATOM 6432 N N . PHE C 1 144 ? 199.798 178.863 197.166 1.00 162.42 144 PHE C N 1
ATOM 6433 C CA . PHE C 1 144 ? 199.030 178.649 195.942 1.00 162.42 144 PHE C CA 1
ATOM 6434 C C . PHE C 1 144 ? 199.799 179.151 194.730 1.00 162.42 144 PHE C C 1
ATOM 6435 O O . PHE C 1 144 ? 199.904 178.458 193.708 1.00 162.42 144 PHE C O 1
ATOM 6443 N N . LEU C 1 145 ? 200.344 180.364 194.828 1.00 163.19 145 LEU C N 1
ATOM 6444 C CA . LEU C 1 145 ? 201.024 180.955 193.685 1.00 163.19 145 LEU C CA 1
ATOM 6445 C C . LEU C 1 145 ? 202.329 180.234 193.378 1.00 163.19 145 LEU C C 1
ATOM 6446 O O . LEU C 1 145 ? 202.706 180.116 192.213 1.00 163.19 145 LEU C O 1
ATOM 6451 N N . ILE C 1 146 ? 203.021 179.720 194.397 1.00 155.83 146 ILE C N 1
ATOM 6452 C CA . ILE C 1 146 ? 204.233 178.945 194.142 1.00 155.83 146 ILE C CA 1
ATOM 6453 C C . ILE C 1 146 ? 203.897 177.665 193.392 1.00 155.83 146 ILE C C 1
ATOM 6454 O O . ILE C 1 146 ? 204.567 177.301 192.420 1.00 155.83 146 ILE C O 1
ATOM 6459 N N . CYS C 1 147 ? 202.887 176.947 193.889 1.00 154.36 147 CYS C N 1
ATOM 6460 C CA . CYS C 1 147 ? 202.475 175.653 193.281 1.00 154.36 147 CYS C CA 1
ATOM 6461 C C . CYS C 1 147 ? 202.106 175.862 191.809 1.00 154.36 147 CYS C C 1
ATOM 6462 O O . CYS C 1 147 ? 202.711 175.196 190.949 1.00 154.36 147 CYS C O 1
ATOM 6465 N N . PHE C 1 148 ? 201.159 176.765 191.541 1.00 161.36 148 PHE C N 1
ATOM 6466 C CA . PHE C 1 148 ? 200.703 177.043 190.154 1.00 161.36 148 PHE C CA 1
ATOM 6467 C C . PHE C 1 148 ? 201.875 177.591 189.331 1.00 161.36 148 PHE C C 1
ATOM 6468 O O . PHE C 1 148 ? 202.033 177.166 188.172 1.00 161.36 148 PHE C O 1
ATOM 6476 N N . GLY C 1 149 ? 202.687 178.471 189.925 1.00 153.68 149 GLY C N 1
ATOM 6477 C CA . GLY C 1 149 ? 203.871 179.006 189.225 1.00 153.68 149 GLY C CA 1
ATOM 6478 C C . GLY C 1 149 ? 204.730 177.861 188.714 1.00 153.68 149 GLY C C 1
ATOM 6479 O O . GLY C 1 149 ? 205.106 177.882 187.527 1.00 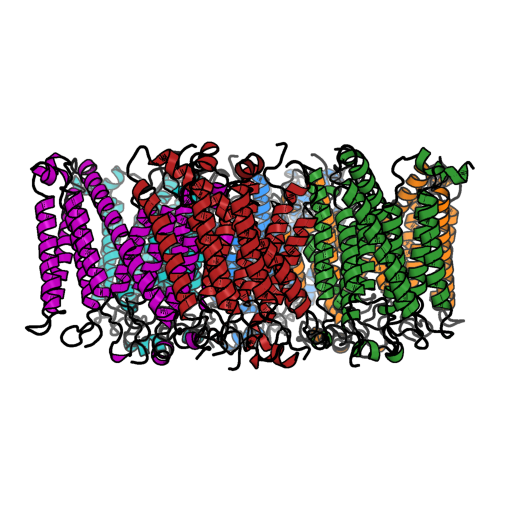153.68 149 GLY C O 1
ATOM 6480 N N . ALA C 1 150 ? 205.002 176.887 189.586 1.00 148.28 150 ALA C N 1
ATOM 6481 C CA . ALA C 1 150 ? 205.769 175.695 189.250 1.00 148.28 150 ALA C CA 1
ATOM 6482 C C . ALA C 1 150 ? 205.127 174.941 188.096 1.00 148.28 150 ALA C C 1
ATOM 6483 O O . ALA C 1 150 ? 205.822 174.481 187.185 1.00 148.28 150 ALA C O 1
ATOM 6485 N N . ALA C 1 151 ? 203.799 174.806 188.115 1.00 145.61 151 ALA C N 1
ATOM 6486 C CA . ALA C 1 151 ? 203.110 174.149 187.004 1.00 145.61 151 ALA C CA 1
ATOM 6487 C C . ALA C 1 151 ? 203.333 174.900 185.693 1.00 145.61 151 ALA C C 1
ATOM 6488 O O . ALA C 1 151 ? 203.675 174.303 184.661 1.00 145.61 151 ALA C O 1
ATOM 6490 N N . ILE C 1 152 ? 203.140 176.222 185.720 1.00 150.26 152 ILE C N 1
ATOM 6491 C CA . ILE C 1 152 ? 203.282 177.029 184.511 1.00 150.26 152 ILE C CA 1
ATOM 6492 C C . ILE C 1 152 ? 204.718 176.991 184.000 1.00 150.26 152 ILE C C 1
ATOM 6493 O O . ILE C 1 152 ? 204.956 176.963 182.788 1.00 150.26 152 ILE C O 1
ATOM 6498 N N . GLY C 1 153 ? 205.698 176.994 184.904 1.00 145.61 153 GLY C N 1
ATOM 6499 C CA . GLY C 1 153 ? 207.077 176.876 184.471 1.00 145.61 153 GLY C CA 1
ATOM 6500 C C . GLY C 1 153 ? 207.400 175.510 183.907 1.00 145.61 153 GLY C C 1
ATOM 6501 O O . GLY C 1 153 ? 208.172 175.398 182.952 1.00 145.61 153 GLY C O 1
ATOM 6502 N N . ALA C 1 154 ? 206.815 174.456 184.477 1.00 140.89 154 ALA C N 1
ATOM 6503 C CA . ALA C 1 154 ? 207.108 173.111 184.004 1.00 140.89 154 ALA C CA 1
ATOM 6504 C C . ALA C 1 154 ? 206.485 172.843 182.647 1.00 140.89 154 ALA C C 1
ATOM 6505 O O . ALA C 1 154 ? 206.974 171.985 181.906 1.00 140.89 154 ALA C O 1
ATOM 6507 N N . ILE C 1 155 ? 205.401 173.547 182.307 1.00 140.96 155 ILE C N 1
ATOM 6508 C CA . ILE C 1 155 ? 204.772 173.306 181.008 1.00 140.96 155 ILE C CA 1
ATOM 6509 C C . ILE C 1 155 ? 205.732 173.620 179.862 1.00 140.96 155 ILE C C 1
ATOM 6510 O O . ILE C 1 155 ? 205.554 173.126 178.744 1.00 140.96 155 ILE C O 1
ATOM 6515 N N . PHE C 1 156 ? 206.753 174.445 180.109 1.00 142.26 156 PHE C N 1
ATOM 6516 C CA . PHE C 1 156 ? 207.739 174.796 179.090 1.00 142.26 156 PHE C CA 1
ATOM 6517 C C . PHE C 1 156 ? 208.802 173.728 178.858 1.00 142.26 156 PHE C C 1
ATOM 6518 O O . PHE C 1 156 ? 209.642 173.912 177.973 1.00 142.26 156 PHE C O 1
ATOM 6526 N N . ILE C 1 157 ? 208.803 172.637 179.618 1.00 138.52 157 ILE C N 1
ATOM 6527 C CA . ILE C 1 157 ? 209.821 171.601 179.457 1.00 138.52 157 ILE C CA 1
ATOM 6528 C C . ILE C 1 157 ? 209.590 170.874 178.139 1.00 138.52 157 ILE C C 1
ATOM 6529 O O . ILE C 1 157 ? 208.496 170.341 177.911 1.00 138.52 157 ILE C O 1
ATOM 6534 N N . PRO C 1 158 ? 210.574 170.834 177.248 1.00 142.73 158 PRO C N 1
ATOM 6535 C CA . PRO C 1 158 ? 210.372 170.197 175.945 1.00 142.73 158 PRO C CA 1
ATOM 6536 C C . PRO C 1 158 ? 210.408 168.684 176.057 1.00 142.73 158 PRO C C 1
ATOM 6537 O O . PRO C 1 158 ? 210.747 168.106 177.090 1.00 142.73 158 PRO C O 1
ATOM 6541 N N . ASP C 1 159 ? 210.062 168.045 174.950 1.00 151.54 159 ASP C N 1
ATOM 6542 C CA . ASP C 1 159 ? 209.995 166.599 174.860 1.00 151.54 159 ASP C CA 1
ATOM 6543 C C . ASP C 1 159 ? 211.321 166.032 174.355 1.00 151.54 159 ASP C C 1
ATOM 6544 O O . ASP C 1 159 ? 212.192 166.753 173.867 1.00 151.54 159 ASP C O 1
ATOM 6549 N N . GLY C 1 160 ? 211.467 164.717 174.478 1.00 149.32 160 GLY C N 1
ATOM 6550 C CA . GLY C 1 160 ? 212.604 164.012 173.922 1.00 149.32 160 GLY C CA 1
ATOM 6551 C C . GLY C 1 160 ? 213.278 163.058 174.884 1.00 149.32 160 GLY C C 1
ATOM 6552 O O . GLY C 1 160 ? 213.702 161.970 174.487 1.00 149.32 160 GLY C O 1
ATOM 6553 N N . SER C 1 161 ? 213.381 163.443 176.154 1.00 145.06 161 SER C N 1
ATOM 6554 C CA . SER C 1 161 ? 213.898 162.531 177.165 1.00 145.06 161 SER C CA 1
ATOM 6555 C C . SER C 1 161 ? 213.177 162.673 178.497 1.00 145.06 161 SER C C 1
ATOM 6556 O O . SER C 1 161 ? 213.619 162.081 179.487 1.00 145.06 161 SER C O 1
ATOM 6559 N N . PHE C 1 162 ? 212.096 163.449 178.557 1.00 134.30 162 PHE C N 1
ATOM 6560 C CA . PHE C 1 162 ? 211.414 163.694 179.820 1.00 134.30 162 PHE C CA 1
ATOM 6561 C C . PHE C 1 162 ? 210.387 162.611 180.128 1.00 134.30 162 PHE C C 1
ATOM 6562 O O . PHE C 1 162 ? 210.051 162.387 181.296 1.00 134.30 162 PHE C O 1
ATOM 6570 N N . GLY C 1 163 ? 209.873 161.941 179.103 1.00 136.35 163 GLY C N 1
ATOM 6571 C CA . GLY C 1 163 ? 208.805 160.985 179.271 1.00 136.35 163 GLY C CA 1
ATOM 6572 C C . GLY C 1 163 ? 209.155 159.782 180.126 1.00 136.35 163 GLY C C 1
ATOM 6573 O O . GLY C 1 163 ? 208.632 159.608 181.232 1.00 136.35 163 GLY C O 1
ATOM 6574 N N . PRO C 1 164 ? 210.050 158.925 179.628 1.00 131.44 164 PRO C N 1
ATOM 6575 C CA . PRO C 1 164 ? 210.278 157.631 180.302 1.00 131.44 164 PRO C CA 1
ATOM 6576 C C . PRO C 1 164 ? 210.760 157.736 181.742 1.00 131.44 164 PRO C C 1
ATOM 6577 O O . PRO C 1 164 ? 210.370 156.909 182.584 1.00 131.44 164 PRO C O 1
ATOM 6581 N N . ALA C 1 165 ? 211.607 158.715 182.053 1.00 129.20 165 ALA C N 1
ATOM 6582 C CA . ALA C 1 165 ? 212.033 158.896 183.436 1.00 129.20 165 ALA C CA 1
ATOM 6583 C C . ALA C 1 165 ? 210.830 159.111 184.343 1.00 129.20 165 ALA C C 1
ATOM 6584 O O . ALA C 1 165 ? 210.708 158.488 185.410 1.00 129.20 165 ALA C O 1
ATOM 6586 N N . MET C 1 166 ? 209.912 159.974 183.914 1.00 129.87 166 MET C N 1
ATOM 6587 C CA . MET C 1 166 ? 208.705 160.203 184.690 1.00 129.87 166 MET C CA 1
ATOM 6588 C C . MET C 1 166 ? 207.802 158.982 184.692 1.00 129.87 166 MET C C 1
ATOM 6589 O O . MET C 1 166 ? 207.074 158.769 185.660 1.00 129.87 166 MET C O 1
ATOM 6594 N N . MET C 1 167 ? 207.837 158.163 183.641 1.00 127.98 167 MET C N 1
ATOM 6595 C CA . MET C 1 167 ? 207.067 156.925 183.693 1.00 127.98 167 MET C CA 1
ATOM 6596 C C . MET C 1 167 ? 207.553 156.033 184.827 1.00 127.98 167 MET C C 1
ATOM 6597 O O . MET C 1 167 ? 206.745 155.482 185.585 1.00 127.98 167 MET C O 1
ATOM 6602 N N . TRP C 1 168 ? 208.871 155.889 184.974 1.00 121.62 168 TRP C N 1
ATOM 6603 C CA . TRP C 1 168 ? 209.381 155.037 186.050 1.00 121.62 168 TRP C CA 1
ATOM 6604 C C . TRP C 1 168 ? 209.097 155.637 187.424 1.00 121.62 168 TRP C C 1
ATOM 6605 O O . TRP C 1 168 ? 208.697 154.918 188.358 1.00 121.62 168 TRP C O 1
ATOM 6616 N N . VAL C 1 169 ? 209.301 156.950 187.570 1.00 118.30 169 VAL C N 1
ATOM 6617 C CA . VAL C 1 169 ? 208.977 157.597 188.840 1.00 118.30 169 VAL C CA 1
ATOM 6618 C C . VAL C 1 169 ? 207.500 157.414 189.168 1.00 118.30 169 VAL C C 1
ATOM 6619 O O . VAL C 1 169 ? 207.128 157.170 190.324 1.00 118.30 169 VAL C O 1
ATOM 6623 N N . GLY C 1 170 ? 206.639 157.508 188.156 1.00 121.45 170 GLY C N 1
ATOM 6624 C CA . GLY C 1 170 ? 205.220 157.328 188.386 1.00 121.45 170 GLY C CA 1
ATOM 6625 C C . GLY C 1 170 ? 204.873 155.909 188.783 1.00 121.45 170 GLY C C 1
ATOM 6626 O O . GLY C 1 170 ? 203.979 155.693 189.601 1.00 121.45 170 GLY C O 1
ATOM 6627 N N . LEU C 1 171 ? 205.566 154.923 188.208 1.00 120.15 171 LEU C N 1
ATOM 6628 C CA . LEU C 1 171 ? 205.341 153.541 188.625 1.00 120.15 171 LEU C CA 1
ATOM 6629 C C . LEU C 1 171 ? 205.664 153.358 190.103 1.00 120.15 171 LEU C C 1
ATOM 6630 O O . LEU C 1 171 ? 204.885 152.756 190.856 1.00 120.15 171 LEU C O 1
ATOM 6635 N N . ILE C 1 172 ? 206.818 153.868 190.535 1.00 121.18 172 ILE C N 1
ATOM 6636 C CA . ILE C 1 172 ? 207.197 153.730 191.943 1.00 121.18 172 ILE C CA 1
ATOM 6637 C C . ILE C 1 172 ? 206.179 154.426 192.843 1.00 121.18 172 ILE C C 1
ATOM 6638 O O . ILE C 1 172 ? 205.710 153.862 193.845 1.00 121.18 172 ILE C O 1
ATOM 6643 N N . GLY C 1 173 ? 205.823 155.665 192.499 1.00 120.50 173 GLY C N 1
ATOM 6644 C CA . GLY C 1 173 ? 204.847 156.392 193.294 1.00 120.50 173 GLY C CA 1
ATOM 6645 C C . GLY C 1 173 ? 203.497 155.701 193.334 1.00 120.50 173 GLY C C 1
ATOM 6646 O O . GLY C 1 173 ? 202.820 155.701 194.363 1.00 120.50 173 GLY C O 1
ATOM 6647 N N . GLY C 1 174 ? 203.088 155.102 192.216 1.00 122.71 174 GLY C N 1
ATOM 6648 C CA . GLY C 1 174 ? 201.823 154.395 192.186 1.00 122.71 174 GLY C CA 1
ATOM 6649 C C . GLY C 1 174 ? 201.818 153.185 193.094 1.00 122.71 174 GLY C C 1
ATOM 6650 O O . GLY C 1 174 ? 200.848 152.944 193.812 1.00 122.71 174 GLY C O 1
ATOM 6651 N N . LEU C 1 175 ? 202.899 152.401 193.067 1.00 118.66 175 LEU C N 1
ATOM 6652 C CA . LEU C 1 175 ? 203.023 151.298 194.017 1.00 118.66 175 LEU C CA 1
ATOM 6653 C C . LEU C 1 175 ? 202.867 151.795 195.452 1.00 118.66 175 LEU C C 1
ATOM 6654 O O . LEU C 1 175 ? 202.055 151.263 196.235 1.00 118.66 175 LEU C O 1
ATOM 6659 N N . ALA C 1 176 ? 203.630 152.834 195.805 1.00 118.30 176 ALA C N 1
ATOM 6660 C CA . ALA C 1 176 ? 203.590 153.342 197.173 1.00 118.30 176 ALA C CA 1
ATOM 6661 C C . ALA C 1 176 ? 202.180 153.774 197.562 1.00 118.30 176 ALA C C 1
ATOM 6662 O O . ALA C 1 176 ? 201.674 153.406 198.631 1.00 118.30 176 ALA C O 1
ATOM 6664 N N . PHE C 1 177 ? 201.518 154.543 196.698 1.00 119.69 177 PHE C N 1
ATOM 6665 C CA . PHE C 1 177 ? 200.220 155.081 197.084 1.00 119.69 177 PHE C CA 1
ATOM 6666 C C . PHE C 1 177 ? 199.138 154.011 197.089 1.00 119.69 177 PHE C C 1
ATOM 6667 O O . PHE C 1 177 ? 198.201 154.100 197.887 1.00 119.69 177 PHE C O 1
ATOM 6675 N N . ILE C 1 178 ? 199.226 153.008 196.210 1.00 116.42 178 ILE C N 1
ATOM 6676 C CA . ILE C 1 178 ? 198.279 151.899 196.285 1.00 116.42 178 ILE C CA 1
ATOM 6677 C C . ILE C 1 178 ? 198.376 151.222 197.643 1.00 116.42 178 ILE C C 1
ATOM 6678 O O . ILE C 1 178 ? 197.358 150.948 198.296 1.00 116.42 178 ILE C O 1
ATOM 6683 N N . LEU C 1 179 ? 199.603 150.946 198.099 1.00 115.93 179 LEU C N 1
ATOM 6684 C CA . LEU C 1 179 ? 199.735 150.304 199.405 1.00 115.93 179 LEU C CA 1
ATOM 6685 C C . LEU C 1 179 ? 199.215 151.207 200.526 1.00 115.93 179 LEU C C 1
ATOM 6686 O O . LEU C 1 179 ? 198.550 150.735 201.465 1.00 115.93 179 LEU C O 1
ATOM 6691 N N . VAL C 1 180 ? 199.489 152.510 200.438 1.00 116.16 180 VAL C N 1
ATOM 6692 C CA . VAL C 1 180 ? 199.002 153.438 201.458 1.00 116.16 180 VAL C CA 1
ATOM 6693 C C . VAL C 1 180 ? 197.480 153.414 201.526 1.00 116.16 180 VAL C C 1
ATOM 6694 O O . VAL C 1 180 ? 196.888 153.349 202.613 1.00 116.16 180 VAL C O 1
ATOM 6698 N N . GLN C 1 181 ? 196.816 153.470 200.371 1.00 117.90 181 GLN C N 1
ATOM 6699 C CA . GLN C 1 181 ? 195.362 153.514 200.419 1.00 117.90 181 GLN C CA 1
ATOM 6700 C C . GLN C 1 181 ? 194.782 152.172 200.842 1.00 117.90 181 GLN C C 1
ATOM 6701 O O . GLN C 1 181 ? 193.695 152.133 201.427 1.00 117.90 181 GLN C O 1
ATOM 6707 N N . LEU C 1 182 ? 195.494 151.067 200.607 1.00 120.94 182 LEU C N 1
ATOM 6708 C CA . LEU C 1 182 ? 195.036 149.801 201.177 1.00 120.94 182 LEU C CA 1
ATOM 6709 C C . LEU C 1 182 ? 195.052 149.849 202.699 1.00 120.94 182 LEU C C 1
ATOM 6710 O O . LEU C 1 182 ? 194.104 149.403 203.360 1.00 120.94 182 LEU C O 1
ATOM 6715 N N . VAL C 1 183 ? 196.138 150.369 203.276 1.00 121.01 183 VAL C N 1
ATOM 6716 C CA . VAL C 1 183 ? 196.196 150.490 204.733 1.00 121.01 183 VAL C CA 1
ATOM 6717 C C . VAL C 1 183 ? 195.054 151.362 205.242 1.00 121.01 183 VAL C C 1
ATOM 6718 O O . VAL C 1 183 ? 194.412 151.047 206.256 1.00 121.01 183 VAL C O 1
ATOM 6722 N N . ILE C 1 184 ? 194.777 152.466 204.544 1.00 122.60 184 ILE C N 1
ATOM 6723 C CA . ILE C 1 184 ? 193.696 153.358 204.967 1.00 122.60 184 ILE C CA 1
ATOM 6724 C C . ILE C 1 184 ? 192.352 152.640 204.917 1.00 122.60 184 ILE C C 1
ATOM 6725 O O . ILE C 1 184 ? 191.522 152.783 205.825 1.00 122.60 184 ILE C O 1
ATOM 6730 N N . ILE C 1 185 ? 192.115 151.855 203.865 1.00 123.72 185 ILE C N 1
ATOM 6731 C CA . ILE C 1 185 ? 190.850 151.131 203.748 1.00 123.72 185 ILE C CA 1
ATOM 6732 C C . ILE C 1 185 ? 190.700 150.116 204.873 1.00 123.72 185 ILE C C 1
ATOM 6733 O O . ILE C 1 185 ? 189.616 149.966 205.451 1.00 123.72 185 ILE C O 1
ATOM 6738 N N . VAL C 1 186 ? 191.779 149.405 205.205 1.00 132.94 186 VAL C N 1
ATOM 6739 C CA . VAL C 1 186 ? 191.698 148.419 206.283 1.00 132.94 186 VAL C CA 1
ATOM 6740 C C . VAL C 1 186 ? 191.388 149.098 207.611 1.00 132.94 186 VAL C C 1
ATOM 6741 O O . VAL C 1 186 ? 190.549 148.621 208.392 1.00 132.94 186 VAL C O 1
ATOM 6745 N N . ASP C 1 187 ? 192.059 150.217 207.895 1.00 140.18 187 ASP C N 1
ATOM 6746 C CA . ASP C 1 187 ? 191.790 150.937 209.137 1.00 140.18 187 ASP C CA 1
ATOM 6747 C C . ASP C 1 187 ? 190.345 151.416 209.197 1.00 140.18 187 ASP C C 1
ATOM 6748 O O . ASP C 1 187 ? 189.678 151.294 210.234 1.00 140.18 187 ASP C O 1
ATOM 6753 N N . PHE C 1 188 ? 189.847 151.975 208.093 1.00 139.94 188 PHE C N 1
ATOM 6754 C CA . PHE C 1 188 ? 188.461 152.431 208.054 1.00 139.94 188 PHE C CA 1
ATOM 6755 C C . PHE C 1 188 ? 187.489 151.286 208.288 1.00 139.94 188 PHE C C 1
ATOM 6756 O O . PHE C 1 188 ? 186.485 151.450 208.990 1.00 139.94 188 PHE C O 1
ATOM 6764 N N . ALA C 1 189 ? 187.755 150.122 207.693 1.00 143.12 189 ALA C N 1
ATOM 6765 C CA . ALA C 1 189 ? 186.864 148.984 207.883 1.00 143.12 189 ALA C CA 1
ATOM 6766 C C . ALA C 1 189 ? 186.838 148.543 209.339 1.00 143.12 189 ALA C C 1
ATOM 6767 O O . ALA C 1 189 ? 185.764 148.289 209.898 1.00 143.12 189 ALA C O 1
ATOM 6769 N N . HIS C 1 190 ? 188.014 148.435 209.967 1.00 153.51 190 HIS C N 1
ATOM 6770 C CA . HIS C 1 190 ? 188.057 148.120 211.394 1.00 153.51 190 HIS C CA 1
ATOM 6771 C C . HIS C 1 190 ? 187.230 149.111 212.202 1.00 153.51 190 HIS C C 1
ATOM 6772 O O . HIS C 1 190 ? 186.392 148.715 213.024 1.00 153.51 190 HIS C O 1
ATOM 6779 N N . SER C 1 191 ? 187.456 150.408 211.981 1.00 153.89 191 SER C N 1
ATOM 6780 C CA . SER C 1 191 ? 186.752 151.426 212.755 1.00 153.89 191 SER C CA 1
ATOM 6781 C C . SER C 1 191 ? 185.243 151.308 212.582 1.00 153.89 191 SER C C 1
ATOM 6782 O O . SER C 1 191 ? 184.493 151.296 213.565 1.00 153.89 191 SER C O 1
ATOM 6785 N N . LEU C 1 192 ? 184.781 151.212 211.334 1.00 155.61 192 LEU C N 1
ATOM 6786 C CA . LEU C 1 192 ? 183.346 151.163 211.072 1.00 155.61 192 LEU C CA 1
ATOM 6787 C C . LEU C 1 192 ? 182.707 149.925 211.683 1.00 155.61 192 LEU C C 1
ATOM 6788 O O . LEU C 1 192 ? 181.647 150.014 212.321 1.00 155.61 192 LEU C O 1
ATOM 6793 N N . ALA C 1 193 ? 183.324 148.756 211.489 1.00 161.96 193 ALA C N 1
ATOM 6794 C CA . ALA C 1 193 ? 182.746 147.527 212.018 1.00 161.96 193 ALA C CA 1
ATOM 6795 C C . ALA C 1 193 ? 182.683 147.567 213.536 1.00 161.96 193 ALA C C 1
ATOM 6796 O O . ALA C 1 193 ? 181.657 147.219 214.134 1.00 161.96 193 ALA C O 1
ATOM 6798 N N . GLU C 1 194 ? 183.773 147.993 214.182 1.00 170.91 194 GLU C N 1
ATOM 6799 C CA . GLU C 1 194 ? 183.759 148.091 215.636 1.00 170.91 194 GLU C CA 1
ATOM 6800 C C . GLU C 1 194 ? 182.675 149.042 216.115 1.00 170.91 194 GLU C C 1
ATOM 6801 O O . GLU C 1 194 ? 181.932 148.721 217.050 1.00 170.91 194 GLU C O 1
ATOM 6807 N N . ASN C 1 195 ? 182.552 150.207 215.474 1.00 172.82 195 ASN C N 1
ATOM 6808 C CA . ASN C 1 195 ? 181.582 151.197 215.927 1.00 172.82 195 ASN C CA 1
ATOM 6809 C C . ASN C 1 195 ? 180.161 150.664 215.810 1.00 172.82 195 ASN C C 1
ATOM 6810 O O . ASN C 1 195 ? 179.374 150.751 216.762 1.00 172.82 195 ASN C O 1
ATOM 6815 N N . TRP C 1 196 ? 179.812 150.099 214.650 1.00 171.78 196 TRP C N 1
ATOM 6816 C CA . TRP C 1 196 ? 178.455 149.585 214.488 1.00 171.78 196 TRP C CA 1
ATOM 6817 C C . TRP C 1 196 ? 178.174 148.420 215.427 1.00 171.78 196 TRP C C 1
ATOM 6818 O O . TRP C 1 196 ? 177.096 148.357 216.027 1.00 171.78 196 TRP C O 1
ATOM 6829 N N . ILE C 1 197 ? 179.123 147.495 215.590 1.00 174.53 197 ILE C N 1
ATOM 6830 C CA . ILE C 1 197 ? 178.870 146.350 216.459 1.00 174.53 197 ILE C CA 1
ATOM 6831 C C . ILE C 1 197 ? 178.688 146.802 217.903 1.00 174.53 197 ILE C C 1
ATOM 6832 O O . ILE C 1 197 ? 177.801 146.311 218.612 1.00 174.53 197 ILE C O 1
ATOM 6837 N N . GLU C 1 198 ? 179.505 147.753 218.362 1.00 179.35 198 GLU C N 1
ATOM 6838 C CA . GLU C 1 198 ? 179.430 148.139 219.767 1.00 179.35 198 GLU C CA 1
ATOM 6839 C C . GLU C 1 198 ? 178.203 149.001 220.048 1.00 179.35 198 GLU C C 1
ATOM 6840 O O . GLU C 1 198 ? 177.575 148.862 221.104 1.00 179.35 198 GLU C O 1
ATOM 6846 N N . SER C 1 199 ? 177.839 149.898 219.127 1.00 182.98 199 SER C N 1
ATOM 6847 C CA . SER C 1 199 ? 176.779 150.851 219.432 1.00 182.98 199 SER C CA 1
ATOM 6848 C C . SER C 1 199 ? 175.401 150.363 219.006 1.00 182.98 199 SER C C 1
ATOM 6849 O O . SER C 1 199 ? 174.394 150.831 219.548 1.00 182.98 199 SER C O 1
ATOM 6852 N N . ALA C 1 200 ? 175.322 149.441 218.049 1.00 190.42 200 ALA C N 1
ATOM 6853 C CA . ALA C 1 200 ? 174.052 149.130 217.411 1.00 190.42 200 ALA C CA 1
ATOM 6854 C C . ALA C 1 200 ? 173.425 147.824 217.868 1.00 190.42 200 ALA C C 1
ATOM 6855 O O . ALA C 1 200 ? 172.194 147.727 217.902 1.00 190.42 200 ALA C O 1
ATOM 6857 N N . GLU C 1 201 ? 174.227 146.814 218.212 1.00 196.62 201 GLU C N 1
ATOM 6858 C CA . GLU C 1 201 ? 173.676 145.489 218.480 1.00 196.62 201 GLU C CA 1
ATOM 6859 C C . GLU C 1 201 ? 172.721 145.479 219.671 1.00 196.62 201 GLU C C 1
ATOM 6860 O O . GLU C 1 201 ? 171.955 144.521 219.820 1.00 196.62 201 GLU C O 1
ATOM 6866 N N . ASN C 1 202 ? 172.729 146.523 220.503 1.00 197.46 202 ASN C N 1
ATOM 6867 C CA . ASN C 1 202 ? 171.696 146.654 221.524 1.00 197.46 202 ASN C CA 1
ATOM 6868 C C . ASN C 1 202 ? 170.317 146.837 220.901 1.00 197.46 202 ASN C C 1
ATOM 6869 O O . ASN C 1 202 ? 169.303 146.503 221.525 1.00 197.46 202 ASN C O 1
ATOM 6874 N N . SER C 1 203 ? 170.261 147.365 219.683 1.00 197.96 203 SER C N 1
ATOM 6875 C CA . SER C 1 203 ? 169.025 147.578 218.942 1.00 197.96 203 SER C CA 1
ATOM 6876 C C . SER C 1 203 ? 169.050 146.759 217.654 1.00 197.96 203 SER C C 1
ATOM 6877 O O . SER C 1 203 ? 169.975 145.987 217.396 1.00 197.96 203 SER C O 1
ATOM 6880 N N . ARG C 1 204 ? 168.008 146.934 216.842 1.00 196.58 204 ARG C N 1
ATOM 6881 C CA . ARG C 1 204 ? 167.884 146.255 215.560 1.00 196.58 204 ARG C CA 1
ATOM 6882 C C . ARG C 1 204 ? 167.984 147.211 214.380 1.00 196.58 204 ARG C C 1
ATOM 6883 O O . ARG C 1 204 ? 167.742 146.803 213.240 1.00 196.58 204 ARG C O 1
ATOM 6891 N N . GLY C 1 205 ? 168.337 148.474 214.624 1.00 193.89 205 GLY C N 1
ATOM 6892 C CA . GLY C 1 205 ? 168.307 149.459 213.554 1.00 193.89 205 GLY C CA 1
ATOM 6893 C C . GLY C 1 205 ? 169.409 149.257 212.532 1.00 193.89 205 GLY C C 1
ATOM 6894 O O . GLY C 1 205 ? 169.161 149.276 211.323 1.00 193.89 205 GLY C O 1
ATOM 6895 N N . TYR C 1 206 ? 170.641 149.057 213.000 1.00 190.74 206 TYR C N 1
ATOM 6896 C CA . TYR C 1 206 ? 171.800 149.023 212.123 1.00 190.74 206 TYR C CA 1
ATOM 6897 C C . TYR C 1 206 ? 172.270 147.620 211.775 1.00 190.74 206 TYR C C 1
ATOM 6898 O O . TYR C 1 206 ? 173.077 147.472 210.851 1.00 190.74 206 TYR C O 1
ATOM 6907 N N . TYR C 1 207 ? 171.798 146.591 212.483 1.00 190.47 207 TYR C N 1
ATOM 6908 C CA . TYR C 1 207 ? 172.241 145.229 212.193 1.00 190.47 207 TYR C CA 1
ATOM 6909 C C . TYR C 1 207 ? 171.897 144.828 210.765 1.00 190.47 207 TYR C C 1
ATOM 6910 O O . TYR C 1 207 ? 172.706 144.192 210.073 1.00 190.47 207 TYR C O 1
ATOM 6919 N N . TYR C 1 208 ? 170.703 145.206 210.300 1.00 189.52 208 TYR C N 1
ATOM 6920 C CA . TYR C 1 208 ? 170.317 144.908 208.926 1.00 189.52 208 TYR C CA 1
ATOM 6921 C C . TYR C 1 208 ? 171.280 145.553 207.939 1.00 189.52 208 TYR C C 1
ATOM 6922 O O . TYR C 1 208 ? 171.720 144.913 206.979 1.00 189.52 208 TYR C O 1
ATOM 6931 N N . ALA C 1 209 ? 171.628 146.822 208.165 1.00 181.47 209 ALA C N 1
ATOM 6932 C CA . ALA C 1 209 ? 172.596 147.484 207.295 1.00 181.47 209 ALA C CA 1
ATOM 6933 C C . ALA C 1 209 ? 173.978 146.859 207.437 1.00 181.47 209 ALA C C 1
ATOM 6934 O O . ALA C 1 209 ? 174.724 146.752 206.454 1.00 181.47 209 ALA C O 1
ATOM 6936 N N . LEU C 1 210 ? 174.335 146.439 208.653 1.00 177.08 210 LEU C N 1
ATOM 6937 C CA . LEU C 1 210 ? 175.621 145.788 208.872 1.00 177.08 210 LEU C CA 1
ATOM 6938 C C . LEU C 1 210 ? 175.745 144.505 208.064 1.00 177.08 210 LEU C C 1
ATOM 6939 O O . LEU C 1 210 ? 176.850 144.147 207.643 1.00 177.08 210 LEU C O 1
ATOM 6944 N N . ALA C 1 211 ? 174.637 143.795 207.845 1.00 176.82 211 ALA C N 1
ATOM 6945 C CA . ALA C 1 211 ? 174.694 142.629 206.967 1.00 176.82 211 ALA C CA 1
ATOM 6946 C C . ALA C 1 211 ? 174.581 143.025 205.498 1.00 176.82 211 ALA C C 1
ATOM 6947 O O . ALA C 1 211 ? 175.208 142.401 204.629 1.00 176.82 211 ALA C O 1
ATOM 6949 N N . GLY C 1 212 ? 173.792 144.059 205.205 1.00 170.87 212 GLY C N 1
ATOM 6950 C CA . GLY C 1 212 ? 173.541 144.418 203.821 1.00 170.87 212 GLY C CA 1
ATOM 6951 C C . GLY C 1 212 ? 174.766 144.969 203.121 1.00 170.87 212 GLY C C 1
ATOM 6952 O O . GLY C 1 212 ? 174.974 144.715 201.933 1.00 170.87 212 GLY C O 1
ATOM 6953 N N . VAL C 1 213 ? 175.592 145.730 203.842 1.00 165.66 213 VAL C N 1
ATOM 6954 C CA . VAL C 1 213 ? 176.802 146.280 203.235 1.00 165.66 213 VAL C CA 1
ATOM 6955 C C . VAL C 1 213 ? 177.712 145.156 202.754 1.00 165.66 213 VAL C C 1
ATOM 6956 O O . VAL C 1 213 ? 178.174 145.154 201.605 1.00 165.66 213 VAL C O 1
ATOM 6960 N N . THR C 1 214 ? 177.972 144.175 203.621 1.00 162.59 214 THR C N 1
ATOM 6961 C CA . THR C 1 214 ? 178.869 143.093 203.231 1.00 162.59 214 THR C CA 1
ATOM 6962 C C . THR C 1 214 ? 178.238 142.208 202.163 1.00 162.59 214 THR C C 1
ATOM 6963 O O . THR C 1 214 ? 178.939 141.725 201.264 1.00 162.59 214 THR C O 1
ATOM 6967 N N . LEU C 1 215 ? 176.916 142.015 202.207 1.00 161.59 215 LEU C N 1
ATOM 6968 C CA . LEU C 1 215 ? 176.274 141.233 201.155 1.00 161.59 215 LEU C CA 1
ATOM 6969 C C . LEU C 1 215 ? 176.399 141.925 199.802 1.00 161.59 215 LEU C C 1
ATOM 6970 O O . LEU C 1 215 ? 176.716 141.284 198.790 1.00 161.59 215 LEU C O 1
ATOM 6975 N N . LEU C 1 216 ? 176.169 143.239 199.769 1.00 160.61 216 LEU C N 1
ATOM 6976 C CA . LEU C 1 216 ? 176.258 143.979 198.516 1.00 160.61 216 LEU C CA 1
ATOM 6977 C C . LEU C 1 216 ? 177.685 143.986 197.986 1.00 160.61 216 LEU C C 1
ATOM 6978 O O . LEU C 1 216 ? 177.909 143.841 196.776 1.00 160.61 216 LEU C O 1
ATOM 6983 N N . CYS C 1 217 ? 178.671 144.133 198.872 1.00 159.17 217 CYS C N 1
ATOM 6984 C CA . CYS C 1 217 ? 180.054 144.124 198.409 1.00 159.17 217 CYS C CA 1
ATOM 6985 C C . CYS C 1 217 ? 180.450 142.753 197.869 1.00 159.17 217 CYS C C 1
ATOM 6986 O O . CYS C 1 217 ? 181.122 142.660 196.832 1.00 159.17 217 CYS C O 1
ATOM 6989 N N . TYR C 1 218 ? 180.028 141.673 198.537 1.00 157.62 218 TYR C N 1
ATOM 6990 C CA . TYR C 1 218 ? 180.308 140.341 198.008 1.00 157.62 218 TYR C CA 1
ATOM 6991 C C . TYR C 1 218 ? 179.667 140.127 196.644 1.00 157.62 218 TYR C C 1
ATOM 6992 O O . TYR C 1 218 ? 180.301 139.568 195.740 1.00 157.62 218 TYR C O 1
ATOM 7001 N N . ILE C 1 219 ? 178.413 140.552 196.465 1.00 156.34 219 ILE C N 1
ATOM 7002 C CA . ILE C 1 219 ? 177.770 140.278 195.183 1.00 156.34 219 ILE C CA 1
ATOM 7003 C C . ILE C 1 219 ? 178.399 141.120 194.078 1.00 156.34 219 ILE C C 1
ATOM 7004 O O . ILE C 1 219 ? 178.549 140.652 192.941 1.00 156.34 219 ILE C O 1
ATOM 7009 N N . LEU C 1 220 ? 178.819 142.353 194.392 1.00 153.73 220 LEU C N 1
ATOM 7010 C CA . LEU C 1 220 ? 179.543 143.146 193.399 1.00 153.73 220 LEU C CA 1
ATOM 7011 C C . LEU C 1 220 ? 180.848 142.471 192.998 1.00 153.73 220 LEU C C 1
ATOM 7012 O O . LEU C 1 220 ? 181.171 142.381 191.808 1.00 153.73 220 LEU C O 1
ATOM 7017 N N . SER C 1 221 ? 181.616 141.989 193.980 1.00 153.45 221 SER C N 1
ATOM 7018 C CA . SER C 1 221 ? 182.889 141.349 193.655 1.00 153.45 221 SER C CA 1
ATOM 7019 C C . SER C 1 221 ? 182.682 140.086 192.827 1.00 153.45 221 SER C C 1
ATOM 7020 O O . SER C 1 221 ? 183.441 139.821 191.887 1.00 153.45 221 SER C O 1
ATOM 7023 N N . LEU C 1 222 ? 181.657 139.295 193.152 1.00 153.52 222 LEU C N 1
ATOM 7024 C CA . LEU C 1 222 ? 181.426 138.062 192.403 1.00 153.52 222 LEU C CA 1
ATOM 7025 C C . LEU C 1 222 ? 180.964 138.349 190.977 1.00 153.52 222 LEU C C 1
ATOM 7026 O O . LEU C 1 222 ? 181.444 137.716 190.027 1.00 153.52 222 LEU C O 1
ATOM 7031 N N . THR C 1 223 ? 180.040 139.296 190.798 1.00 153.68 223 THR C N 1
ATOM 7032 C CA . THR C 1 223 ? 179.653 139.659 189.439 1.00 153.68 223 THR C CA 1
ATOM 7033 C C . THR C 1 223 ? 180.836 140.212 188.658 1.00 153.68 223 THR C C 1
ATOM 7034 O O . THR C 1 223 ? 180.967 139.943 187.459 1.00 153.68 223 THR C O 1
ATOM 7038 N N . GLY C 1 224 ? 181.722 140.959 189.319 1.00 154.47 224 GLY C N 1
ATOM 7039 C CA . GLY C 1 224 ? 182.902 141.454 188.634 1.00 154.47 224 GLY C CA 1
ATOM 7040 C C . GLY C 1 224 ? 183.837 140.345 188.195 1.00 154.47 224 GLY C C 1
ATOM 7041 O O . GLY C 1 224 ? 184.358 140.365 187.076 1.00 154.47 224 GLY C O 1
ATOM 7042 N N . ILE C 1 225 ? 184.070 139.364 189.069 1.00 153.09 225 ILE C N 1
ATOM 7043 C CA . ILE C 1 225 ? 184.975 138.276 188.710 1.00 153.09 225 ILE C CA 1
ATOM 7044 C C . ILE C 1 225 ? 184.385 137.465 187.558 1.00 153.09 225 ILE C C 1
ATOM 7045 O O . ILE C 1 225 ? 185.107 137.023 186.650 1.00 153.09 225 ILE C O 1
ATOM 7050 N N . THR C 1 226 ? 183.056 137.304 187.546 1.00 155.57 226 THR C N 1
ATOM 7051 C CA . THR C 1 226 ? 182.426 136.587 186.442 1.00 155.57 226 THR C CA 1
ATOM 7052 C C . THR C 1 226 ? 182.518 137.377 185.142 1.00 155.57 226 THR C C 1
ATOM 7053 O O . THR C 1 226 ? 182.749 136.797 184.075 1.00 155.57 226 THR C O 1
ATOM 7057 N N . LEU C 1 227 ? 182.345 138.700 185.207 1.00 157.42 227 LEU C N 1
ATOM 7058 C CA . LEU C 1 227 ? 182.488 139.513 184.002 1.00 157.42 227 LEU C CA 1
ATOM 7059 C C . LEU C 1 227 ? 183.910 139.449 183.462 1.00 157.42 227 LEU C C 1
ATOM 7060 O O . LEU C 1 227 ? 184.117 139.446 182.242 1.00 157.42 227 LEU C O 1
ATOM 7065 N N . LEU C 1 228 ? 184.903 139.401 184.352 1.00 156.00 228 LEU C N 1
ATOM 7066 C CA . LEU C 1 228 ? 186.281 139.232 183.897 1.00 156.00 228 LEU C CA 1
ATOM 7067 C C . LEU C 1 228 ? 186.453 137.912 183.161 1.00 156.00 228 LEU C C 1
ATOM 7068 O O . LEU C 1 228 ? 186.972 137.879 182.037 1.00 156.00 228 LEU C O 1
ATOM 7073 N N . TYR C 1 229 ? 186.012 136.811 183.782 1.00 158.91 229 TYR C N 1
ATOM 7074 C CA . TYR C 1 229 ? 186.044 135.516 183.102 1.00 158.91 229 TYR C CA 1
ATOM 7075 C C . TYR C 1 229 ? 185.377 135.579 181.733 1.00 158.91 229 TYR C C 1
ATOM 7076 O O . TYR C 1 229 ? 185.877 134.995 180.766 1.00 158.91 229 TYR C O 1
ATOM 7085 N N . ILE C 1 230 ? 184.250 136.283 181.627 1.00 158.82 230 ILE C N 1
ATOM 7086 C CA . ILE C 1 230 ? 183.515 136.292 180.365 1.00 158.82 230 ILE C CA 1
ATOM 7087 C C . ILE C 1 230 ? 184.263 137.084 179.300 1.00 158.82 230 ILE C C 1
ATOM 7088 O O . ILE C 1 230 ? 184.412 136.628 178.160 1.00 158.82 230 ILE C O 1
ATOM 7093 N N . TYR C 1 231 ? 184.753 138.275 179.646 1.00 164.12 231 TYR C N 1
ATOM 7094 C CA . TYR C 1 231 ? 185.240 139.219 178.644 1.00 164.12 231 TYR C CA 1
ATOM 7095 C C . TYR C 1 231 ? 186.746 139.139 178.413 1.00 164.12 231 TYR C C 1
ATOM 7096 O O . TYR C 1 231 ? 187.188 138.987 177.271 1.00 164.12 231 TYR C O 1
ATOM 7105 N N . PHE C 1 232 ? 187.552 139.240 179.470 1.00 163.55 232 PHE C N 1
ATOM 7106 C CA . PHE C 1 232 ? 188.982 139.449 179.269 1.00 163.55 232 PHE C CA 1
ATOM 7107 C C . PHE C 1 232 ? 189.773 138.160 179.106 1.00 163.55 232 PHE C C 1
ATOM 7108 O O . PHE C 1 232 ? 190.979 138.159 179.369 1.00 163.55 232 PHE C O 1
ATOM 7116 N N . THR C 1 233 ? 189.138 137.073 178.678 1.00 174.15 233 THR C N 1
ATOM 7117 C CA . THR C 1 233 ? 189.877 135.879 178.301 1.00 174.15 233 THR C CA 1
ATOM 7118 C C . THR C 1 233 ? 189.115 135.146 177.209 1.00 174.15 233 THR C C 1
ATOM 7119 O O . THR C 1 233 ? 187.892 135.249 177.097 1.00 174.15 233 THR C O 1
ATOM 7123 N N . THR C 1 234 ? 189.863 134.413 176.394 1.00 183.74 234 THR C N 1
ATOM 7124 C CA . THR C 1 234 ? 189.307 133.596 175.332 1.00 183.74 234 THR C CA 1
ATOM 7125 C C . THR C 1 234 ? 189.309 132.132 175.764 1.00 183.74 234 THR C C 1
ATOM 7126 O O . THR C 1 234 ? 189.589 131.799 176.919 1.00 183.74 234 THR C O 1
ATOM 7130 N N . SER C 1 235 ? 188.985 131.241 174.826 1.00 187.63 235 SER C N 1
ATOM 7131 C CA . SER C 1 235 ? 188.948 129.818 175.143 1.00 187.63 235 SER C CA 1
ATOM 7132 C C . SER C 1 235 ? 190.353 129.270 175.365 1.00 187.63 235 SER C C 1
ATOM 7133 O O . SER C 1 235 ? 190.637 128.668 176.407 1.00 187.63 235 SER C O 1
ATOM 7136 N N . THR C 1 236 ? 191.250 129.466 174.391 1.00 188.52 236 THR C N 1
ATOM 7137 C CA . THR C 1 236 ? 192.601 128.929 174.493 1.00 188.52 236 THR C CA 1
ATOM 7138 C C . THR C 1 236 ? 193.670 129.921 174.044 1.00 188.52 236 THR C C 1
ATOM 7139 O O . THR C 1 236 ? 194.784 129.503 173.705 1.00 188.52 236 THR C O 1
ATOM 7143 N N . GLY C 1 237 ? 193.374 131.219 174.032 1.00 185.90 237 GLY C N 1
ATOM 7144 C CA . GLY C 1 237 ? 194.336 132.183 173.531 1.00 185.90 237 GLY C CA 1
ATOM 7145 C C . GLY C 1 237 ? 195.268 132.761 174.577 1.00 185.90 237 GLY C C 1
ATOM 7146 O O . GLY C 1 237 ? 196.491 132.682 174.429 1.00 185.90 237 GLY C O 1
ATOM 7147 N N . CYS C 1 238 ? 194.710 133.336 175.639 1.00 182.56 238 CYS C N 1
ATOM 7148 C CA . CYS C 1 238 ? 195.495 133.943 176.708 1.00 182.56 238 CYS C CA 1
ATOM 7149 C C . CYS C 1 238 ? 195.357 133.106 177.973 1.00 182.56 238 CYS C C 1
ATOM 7150 O O . CYS C 1 238 ? 194.249 132.932 178.489 1.00 182.56 238 CYS C O 1
ATOM 7153 N N . GLY C 1 239 ? 196.480 132.594 178.467 1.00 170.96 239 GLY C N 1
ATOM 7154 C CA . GLY C 1 239 ? 196.485 131.822 179.693 1.00 170.96 239 GLY C CA 1
ATOM 7155 C C . GLY C 1 239 ? 196.920 132.636 180.893 1.00 170.96 239 GLY C C 1
ATOM 7156 O O . GLY C 1 239 ? 196.572 132.314 182.034 1.00 170.96 239 GLY C O 1
ATOM 7157 N N . ILE C 1 240 ? 197.683 133.702 180.643 1.00 162.87 240 ILE C N 1
ATOM 7158 C CA . ILE C 1 240 ? 198.186 134.524 181.737 1.00 162.87 240 ILE C CA 1
ATOM 7159 C C . ILE C 1 240 ? 197.044 135.245 182.445 1.00 162.87 240 ILE C C 1
ATOM 7160 O O . ILE C 1 240 ? 197.092 135.453 183.664 1.00 162.87 240 ILE C O 1
ATOM 7165 N N . ASN C 1 241 ? 195.991 135.612 181.716 1.00 162.87 241 ASN C N 1
ATOM 7166 C CA . ASN C 1 241 ? 194.839 136.244 182.350 1.00 162.87 241 ASN C CA 1
ATOM 7167 C C . ASN C 1 241 ? 194.049 135.235 183.176 1.00 162.87 241 ASN C C 1
ATOM 7168 O O . ASN C 1 241 ? 193.599 135.538 184.289 1.00 162.87 241 ASN C O 1
ATOM 7173 N N . LYS C 1 242 ? 193.854 134.029 182.635 1.00 164.49 242 LYS C N 1
ATOM 7174 C CA . LYS C 1 242 ? 193.223 132.962 183.405 1.00 164.49 242 LYS C CA 1
ATOM 7175 C C . LYS C 1 242 ? 194.052 132.557 184.612 1.00 164.49 242 LYS C C 1
ATOM 7176 O O . LYS C 1 242 ? 193.511 131.949 185.541 1.00 164.49 242 LYS C O 1
ATOM 7182 N N . PHE C 1 243 ? 195.345 132.871 184.619 1.00 156.52 243 PHE C N 1
ATOM 7183 C CA . PHE C 1 243 ? 196.187 132.675 185.791 1.00 156.52 243 PHE C CA 1
ATOM 7184 C C . PHE C 1 243 ? 195.987 133.787 186.813 1.00 156.52 243 PHE C C 1
ATOM 7185 O O . PHE C 1 243 ? 195.737 133.515 187.993 1.00 156.52 243 PHE C O 1
ATOM 7193 N N . PHE C 1 244 ? 196.087 135.039 186.365 1.00 154.16 244 PHE C N 1
ATOM 7194 C CA . PHE C 1 244 ? 195.960 136.176 187.271 1.00 154.16 244 PHE C CA 1
ATOM 7195 C C . PHE C 1 244 ? 194.602 136.191 187.961 1.00 154.16 244 PHE C C 1
ATOM 7196 O O . PHE C 1 244 ? 194.519 136.294 189.192 1.00 154.16 244 PHE C O 1
ATOM 7204 N N . ILE C 1 245 ? 193.523 136.101 187.180 1.00 150.18 245 ILE C N 1
ATOM 7205 C CA . ILE C 1 245 ? 192.184 136.193 187.754 1.00 150.18 245 ILE C CA 1
ATOM 7206 C C . ILE C 1 245 ? 191.938 135.050 188.729 1.00 150.18 245 ILE C C 1
ATOM 7207 O O . ILE C 1 245 ? 191.403 135.252 189.827 1.00 150.18 245 ILE C O 1
ATOM 7212 N N . SER C 1 246 ? 192.335 133.833 188.354 1.00 149.89 246 SER C N 1
ATOM 7213 C CA . SER C 1 246 ? 192.088 132.684 189.215 1.00 149.89 246 SER C CA 1
ATOM 7214 C C . SER C 1 246 ? 192.877 132.782 190.515 1.00 149.89 246 SER C C 1
ATOM 7215 O O . SER C 1 246 ? 192.344 132.482 191.591 1.00 149.89 246 SER C O 1
ATOM 7218 N N . ILE C 1 247 ? 194.143 133.203 190.450 1.00 146.06 247 ILE C N 1
ATOM 7219 C CA . ILE C 1 247 ? 194.918 133.259 191.684 1.00 146.06 247 ILE C CA 1
ATOM 7220 C C . ILE C 1 247 ? 194.430 134.397 192.572 1.00 146.06 247 ILE C C 1
ATOM 7221 O O . ILE C 1 247 ? 194.441 134.277 193.806 1.00 146.06 247 ILE C O 1
ATOM 7226 N N . ASN C 1 248 ? 193.956 135.499 191.982 1.00 145.12 248 ASN C N 1
ATOM 7227 C CA . ASN C 1 248 ? 193.373 136.549 192.809 1.00 145.12 248 ASN C CA 1
ATOM 7228 C C . ASN C 1 248 ? 192.081 136.079 193.462 1.00 145.12 248 ASN C C 1
ATOM 7229 O O . ASN C 1 248 ? 191.809 136.421 194.617 1.00 145.12 248 ASN C O 1
ATOM 7234 N N . LEU C 1 249 ? 191.284 135.274 192.757 1.00 145.57 249 LEU C N 1
ATOM 7235 C CA . LEU C 1 249 ? 190.086 134.717 193.379 1.00 145.57 249 LEU C CA 1
ATOM 7236 C C . LEU C 1 249 ? 190.444 133.779 194.527 1.00 145.57 249 LEU C C 1
ATOM 7237 O O . LEU C 1 249 ? 189.770 133.765 195.565 1.00 145.57 249 LEU C O 1
ATOM 7242 N N . ILE C 1 250 ? 191.504 132.987 194.359 1.00 146.00 250 ILE C N 1
ATOM 7243 C CA . ILE C 1 250 ? 191.931 132.088 195.430 1.00 146.00 250 ILE C CA 1
ATOM 7244 C C . ILE C 1 250 ? 192.360 132.879 196.659 1.00 146.00 250 ILE C C 1
ATOM 7245 O O . ILE C 1 250 ? 191.982 132.547 197.791 1.00 146.00 250 ILE C O 1
ATOM 7250 N N . PHE C 1 251 ? 193.163 133.929 196.462 1.00 145.32 251 PHE C N 1
ATOM 7251 C CA . PHE C 1 251 ? 193.547 134.764 197.599 1.00 145.32 251 PHE C CA 1
ATOM 7252 C C . PHE C 1 251 ? 192.334 135.424 198.242 1.00 145.32 251 PHE C C 1
ATOM 7253 O O . PHE C 1 251 ? 192.244 135.507 199.473 1.00 145.32 251 PHE C O 1
ATOM 7261 N N . CYS C 1 252 ? 191.388 135.898 197.429 1.00 147.16 252 CYS C N 1
ATOM 7262 C CA . CYS C 1 252 ? 190.217 136.576 197.967 1.00 147.16 252 CYS C CA 1
ATOM 7263 C C . CYS C 1 252 ? 189.279 135.629 198.702 1.00 147.16 252 CYS C C 1
ATOM 7264 O O . CYS C 1 252 ? 188.473 136.089 199.518 1.00 147.16 252 CYS C O 1
ATOM 7267 N N . LEU C 1 253 ? 189.345 134.329 198.424 1.00 150.05 253 LEU C N 1
ATOM 7268 C CA . LEU C 1 253 ? 188.585 133.390 199.244 1.00 150.05 253 LEU C CA 1
ATOM 7269 C C . LEU C 1 253 ? 189.338 133.023 200.518 1.00 150.05 253 LEU C C 1
ATOM 7270 O O . LEU C 1 253 ? 188.741 132.971 201.602 1.00 150.05 253 LEU C O 1
ATOM 7275 N N . ALA C 1 254 ? 190.646 132.766 200.410 1.00 151.55 254 ALA C N 1
ATOM 7276 C CA . ALA C 1 254 ? 191.418 132.392 201.590 1.00 151.55 254 ALA C CA 1
ATOM 7277 C C . ALA C 1 254 ? 191.441 133.508 202.626 1.00 151.55 254 ALA C C 1
ATOM 7278 O O . ALA C 1 254 ? 191.468 133.236 203.833 1.00 151.55 254 ALA C O 1
ATOM 7280 N N . ILE C 1 255 ? 191.416 134.765 202.180 1.00 153.44 255 ILE C N 1
ATOM 7281 C CA . ILE C 1 255 ? 191.439 135.881 203.118 1.00 153.44 255 ILE C CA 1
ATOM 7282 C C . ILE C 1 255 ? 190.164 135.903 203.958 1.00 153.44 255 ILE C C 1
ATOM 7283 O O . ILE C 1 255 ? 190.215 136.059 205.184 1.00 153.44 255 ILE C O 1
ATOM 7288 N N . SER C 1 256 ? 189.006 135.704 203.326 1.00 157.04 256 SER C N 1
ATOM 7289 C CA . SER C 1 256 ? 187.761 135.701 204.084 1.00 157.04 256 SER C CA 1
ATOM 7290 C C . SER C 1 256 ? 187.621 134.436 204.915 1.00 157.04 256 SER C C 1
ATOM 7291 O O . SER C 1 256 ? 186.924 134.442 205.934 1.00 157.04 256 SER C O 1
ATOM 7294 N N . VAL C 1 257 ? 188.263 133.342 204.498 1.00 160.88 257 VAL C N 1
ATOM 7295 C CA . VAL C 1 257 ? 188.265 132.140 205.329 1.00 160.88 257 VAL C CA 1
ATOM 7296 C C . VAL C 1 257 ? 189.060 132.373 206.605 1.00 160.88 257 VAL C C 1
ATOM 7297 O O . VAL C 1 257 ? 188.619 132.014 207.703 1.00 160.88 257 VAL C O 1
ATOM 7301 N N . ILE C 1 258 ? 190.245 132.975 206.486 1.00 163.86 258 ILE C N 1
ATOM 7302 C CA . ILE C 1 258 ? 191.081 133.174 207.667 1.00 163.86 258 ILE C CA 1
ATOM 7303 C C . ILE C 1 258 ? 190.508 134.272 208.555 1.00 163.86 258 ILE C C 1
ATOM 7304 O O . ILE C 1 258 ? 190.727 134.278 209.772 1.00 163.86 258 ILE C O 1
ATOM 7309 N N . SER C 1 259 ? 189.764 135.216 207.973 1.00 166.53 259 SER C N 1
ATOM 7310 C CA . SER C 1 259 ? 189.240 136.326 208.759 1.00 166.53 259 SER C CA 1
ATOM 7311 C C . SER C 1 259 ? 188.140 135.926 209.738 1.00 166.53 259 SER C C 1
ATOM 7312 O O . SER C 1 259 ? 187.734 136.764 210.549 1.00 166.53 259 SER C O 1
ATOM 7315 N N . ILE C 1 260 ? 187.643 134.692 209.687 1.00 173.51 260 ILE C N 1
ATOM 7316 C CA . ILE C 1 260 ? 186.475 134.315 210.475 1.00 173.51 260 ILE C CA 1
ATOM 7317 C C . ILE C 1 260 ? 186.773 133.254 211.532 1.00 173.51 260 ILE C C 1
ATOM 7318 O O . ILE C 1 260 ? 186.005 133.144 212.500 1.00 173.51 260 ILE C O 1
ATOM 7323 N N . LEU C 1 261 ? 187.850 132.487 211.396 1.00 181.20 261 LEU C N 1
ATOM 7324 C CA . LEU C 1 261 ? 188.085 131.373 212.308 1.00 181.20 261 LEU C CA 1
ATOM 7325 C C . LEU C 1 261 ? 188.240 131.878 213.743 1.00 181.20 261 LEU C C 1
ATOM 7326 O O . LEU C 1 261 ? 188.754 132.981 213.964 1.00 181.20 261 LEU C O 1
ATOM 7331 N N . PRO C 1 262 ? 187.802 131.100 214.740 1.00 187.03 262 PRO C N 1
ATOM 7332 C CA . PRO C 1 262 ? 187.706 131.642 216.107 1.00 187.03 262 PRO C CA 1
ATOM 7333 C C . PRO C 1 262 ? 189.042 131.958 216.755 1.00 187.03 262 PRO C C 1
ATOM 7334 O O . PRO C 1 262 ? 189.085 132.801 217.660 1.00 187.03 262 PRO C O 1
ATOM 7338 N N . ALA C 1 263 ? 190.128 131.300 216.344 1.00 190.74 263 ALA C N 1
ATOM 7339 C CA . ALA C 1 263 ? 191.416 131.546 216.984 1.00 190.74 263 ALA C CA 1
ATOM 7340 C C . ALA C 1 263 ? 191.853 132.995 216.809 1.00 190.74 263 ALA C C 1
ATOM 7341 O O . ALA C 1 263 ? 192.463 133.580 217.712 1.00 190.74 263 ALA C O 1
ATOM 7343 N N . VAL C 1 264 ? 191.548 133.591 215.657 1.00 189.53 264 VAL C N 1
ATOM 7344 C CA . VAL C 1 264 ? 191.862 135.001 215.452 1.00 189.53 264 VAL C CA 1
ATOM 7345 C C . VAL C 1 264 ? 190.891 135.883 216.226 1.00 189.53 264 VAL C C 1
ATOM 7346 O O . VAL C 1 264 ? 191.287 136.890 216.824 1.00 189.53 264 VAL C O 1
ATOM 7350 N N . GLN C 1 265 ? 189.607 135.518 216.235 1.00 188.96 265 GLN C N 1
ATOM 7351 C CA . GLN C 1 265 ? 188.616 136.311 216.955 1.00 188.96 265 GLN C CA 1
ATOM 7352 C C . GLN C 1 265 ? 188.852 136.308 218.458 1.00 188.96 265 GLN C C 1
ATOM 7353 O O . GLN C 1 265 ? 188.323 137.180 219.156 1.00 188.96 265 GLN C O 1
ATOM 7359 N N . GLU C 1 266 ? 189.620 135.346 218.971 1.00 194.28 266 GLU C N 1
ATOM 7360 C CA . GLU C 1 266 ? 189.887 135.307 220.405 1.00 194.28 266 GLU C CA 1
ATOM 7361 C C . GLU C 1 266 ? 190.622 136.559 220.867 1.00 194.28 266 GLU C C 1
ATOM 7362 O O . GLU C 1 266 ? 190.349 137.081 221.954 1.00 194.28 266 GLU C O 1
ATOM 7368 N N . ARG C 1 267 ? 191.555 137.057 220.055 1.00 196.02 267 ARG C N 1
ATOM 7369 C CA . ARG C 1 267 ? 192.295 138.258 220.431 1.00 196.02 267 ARG C CA 1
ATOM 7370 C C . ARG C 1 267 ? 191.424 139.500 220.305 1.00 196.02 267 ARG C C 1
ATOM 7371 O O . ARG C 1 267 ? 191.250 140.251 221.272 1.00 196.02 267 ARG C O 1
ATOM 7379 N N . LEU C 1 268 ? 190.869 139.738 219.120 1.00 187.87 268 LEU C N 1
ATOM 7380 C CA . LEU C 1 268 ? 189.980 140.869 218.887 1.00 187.87 268 LEU C CA 1
ATOM 7381 C C . LEU C 1 268 ? 188.606 140.354 218.477 1.00 187.87 268 LEU C C 1
ATOM 7382 O O . LEU C 1 268 ? 188.507 139.533 217.550 1.00 187.87 268 LEU C O 1
ATOM 7387 N N . PRO C 1 269 ? 187.533 140.769 219.155 1.00 186.59 269 PRO C N 1
ATOM 7388 C CA . PRO C 1 269 ? 186.220 140.159 218.894 1.00 186.59 269 PRO C CA 1
ATOM 7389 C C . PRO C 1 269 ? 185.584 140.591 217.586 1.00 186.59 269 PRO C C 1
ATOM 7390 O O . PRO C 1 269 ? 184.677 139.900 217.108 1.00 186.59 269 PRO C O 1
ATOM 7394 N N . HIS C 1 270 ? 186.019 141.699 216.993 1.00 178.14 270 HIS C N 1
ATOM 7395 C CA . HIS C 1 270 ? 185.352 142.284 215.830 1.00 178.14 270 HIS C CA 1
ATOM 7396 C C . HIS C 1 270 ? 186.046 141.934 214.521 1.00 178.14 270 HIS C C 1
ATOM 7397 O O . HIS C 1 270 ? 186.132 142.770 213.617 1.00 178.14 270 HIS C O 1
ATOM 7404 N N . SER C 1 271 ? 186.562 140.710 214.396 1.00 174.32 271 SER C N 1
ATOM 7405 C CA . SER C 1 271 ? 187.193 140.291 213.148 1.00 174.32 271 SER C CA 1
ATOM 7406 C C . SER C 1 271 ? 186.227 140.419 211.978 1.00 174.32 271 SER C C 1
ATOM 7407 O O . SER C 1 271 ? 186.588 140.926 210.911 1.00 174.32 271 SER C O 1
ATOM 7410 N N . GLY C 1 272 ? 184.997 139.945 212.156 1.00 168.61 272 GLY C N 1
ATOM 7411 C CA . GLY C 1 272 ? 183.879 140.147 211.250 1.00 168.61 272 GLY C CA 1
ATOM 7412 C C . GLY C 1 272 ? 184.125 139.745 209.800 1.00 168.61 272 GLY C C 1
ATOM 7413 O O . GLY C 1 272 ? 185.061 139.019 209.459 1.00 168.61 272 GLY C O 1
ATOM 7414 N N . LEU C 1 273 ? 183.236 140.241 208.938 1.00 160.65 273 LEU C N 1
ATOM 7415 C CA . LEU C 1 273 ? 183.296 139.980 207.508 1.00 160.65 273 LEU C CA 1
ATOM 7416 C C . LEU C 1 273 ? 183.391 141.245 206.667 1.00 160.65 273 LEU C C 1
ATOM 7417 O O . LEU C 1 273 ? 183.639 141.144 205.460 1.00 160.65 273 LEU C O 1
ATOM 7422 N N . LEU C 1 274 ? 183.191 142.426 207.256 1.00 159.60 274 LEU C N 1
ATOM 7423 C CA . LEU C 1 274 ? 183.216 143.655 206.468 1.00 159.60 274 LEU C CA 1
ATOM 7424 C C . LEU C 1 274 ? 184.616 143.953 205.955 1.00 159.60 274 LEU C C 1
ATOM 7425 O O . LEU C 1 274 ? 184.794 144.335 204.791 1.00 159.60 274 LEU C O 1
ATOM 7430 N N . GLN C 1 275 ? 185.621 143.811 206.821 1.00 156.43 275 GLN C N 1
ATOM 7431 C CA . GLN C 1 275 ? 186.995 144.090 206.422 1.00 156.43 275 GLN C CA 1
ATOM 7432 C C . GLN C 1 275 ? 187.387 143.265 205.205 1.00 156.43 275 GLN C C 1
ATOM 7433 O O . GLN C 1 275 ? 187.828 143.811 204.184 1.00 156.43 275 GLN C O 1
ATOM 7439 N N . SER C 1 276 ? 187.239 141.941 205.303 1.00 153.23 276 SER C N 1
ATOM 7440 C CA . SER C 1 276 ? 187.584 141.070 204.189 1.00 153.23 276 SER C CA 1
ATOM 7441 C C . SER C 1 276 ? 186.758 141.397 202.957 1.00 153.23 276 SER C C 1
ATOM 7442 O O . SER C 1 276 ? 187.250 141.273 201.833 1.00 153.23 276 SER C O 1
ATOM 7445 N N . SER C 1 277 ? 185.524 141.862 203.147 1.00 152.36 277 SER C N 1
ATOM 7446 C CA . SER C 1 277 ? 184.674 142.191 202.009 1.00 152.36 277 SER C CA 1
ATOM 7447 C C . SER C 1 277 ? 185.206 143.401 201.250 1.00 152.36 277 SER C C 1
ATOM 7448 O O . SER C 1 277 ? 185.357 143.364 200.022 1.00 152.36 277 SER C O 1
ATOM 7451 N N . LEU C 1 278 ? 185.485 144.493 201.962 1.00 141.78 278 LEU C N 1
ATOM 7452 C CA . LEU C 1 278 ? 186.017 145.673 201.291 1.00 141.78 278 LEU C CA 1
ATOM 7453 C C . LEU C 1 278 ? 187.380 145.386 200.675 1.00 141.78 278 LEU C C 1
ATOM 7454 O O . LEU C 1 278 ? 187.676 145.839 199.561 1.00 141.78 278 LEU C O 1
ATOM 7459 N N . VAL C 1 279 ? 188.212 144.607 201.369 1.00 137.99 279 VAL C N 1
ATOM 7460 C CA . VAL C 1 279 ? 189.526 144.282 200.828 1.00 137.99 279 VAL C CA 1
ATOM 7461 C C . VAL C 1 279 ? 189.400 143.456 199.553 1.00 137.99 279 VAL C C 1
ATOM 7462 O O . VAL C 1 279 ? 190.110 143.705 198.572 1.00 137.99 279 VAL C O 1
ATOM 7466 N N . THR C 1 280 ? 188.496 142.471 199.527 1.00 137.39 280 THR C N 1
ATOM 7467 C CA . THR C 1 280 ? 188.376 141.670 198.314 1.00 137.39 280 THR C CA 1
ATOM 7468 C C . THR C 1 280 ? 187.771 142.471 197.170 1.00 137.39 280 THR C C 1
ATOM 7469 O O . THR C 1 280 ? 188.150 142.266 196.011 1.00 137.39 280 THR C O 1
ATOM 7473 N N . LEU C 1 281 ? 186.867 143.408 197.465 1.00 133.79 281 LEU C N 1
ATOM 7474 C CA . LEU C 1 281 ? 186.374 144.283 196.405 1.00 133.79 281 LEU C CA 1
ATOM 7475 C C . LEU C 1 281 ? 187.506 145.116 195.815 1.00 133.79 281 LEU C C 1
ATOM 7476 O O . LEU C 1 281 ? 187.627 145.242 194.588 1.00 133.79 281 LEU C O 1
ATOM 7481 N N . TYR C 1 282 ? 188.358 145.676 196.676 1.00 125.93 282 TYR C N 1
ATOM 7482 C CA . TYR C 1 282 ? 189.478 146.472 196.186 1.00 125.93 282 TYR C CA 1
ATOM 7483 C C . TYR C 1 282 ? 190.454 145.624 195.375 1.00 125.93 282 TYR C C 1
ATOM 7484 O O . TYR C 1 282 ? 190.978 146.076 194.347 1.00 125.93 282 TYR C O 1
ATOM 7493 N N . THR C 1 283 ? 190.707 144.387 195.810 1.00 124.60 283 THR C N 1
ATOM 7494 C CA . THR C 1 283 ? 191.620 143.535 195.054 1.00 124.60 283 THR C CA 1
ATOM 7495 C C . THR C 1 283 ? 191.040 143.138 193.704 1.00 124.60 283 THR C C 1
ATOM 7496 O O . THR C 1 283 ? 191.787 143.025 192.727 1.00 124.60 283 THR C O 1
ATOM 7500 N N . VAL C 1 284 ? 189.724 142.922 193.617 1.00 129.65 284 VAL C N 1
ATOM 7501 C CA . VAL C 1 284 ? 189.126 142.649 192.313 1.00 129.65 284 VAL C CA 1
ATOM 7502 C C . VAL C 1 284 ? 189.227 143.877 191.415 1.00 129.65 284 VAL C C 1
ATOM 7503 O O . VAL C 1 284 ? 189.471 143.761 190.204 1.00 129.65 284 VAL C O 1
ATOM 7507 N N . TYR C 1 285 ? 189.050 145.069 191.990 1.00 128.53 285 TYR C N 1
ATOM 7508 C CA . TYR C 1 285 ? 189.267 146.287 191.215 1.00 128.53 285 TYR C CA 1
ATOM 7509 C C . TYR C 1 285 ? 190.678 146.342 190.647 1.00 128.53 285 TYR C C 1
ATOM 7510 O O . TYR C 1 285 ? 190.868 146.659 189.466 1.00 128.53 285 TYR C O 1
ATOM 7519 N N . LEU C 1 286 ? 191.685 146.049 191.473 1.00 124.47 286 LEU C N 1
ATOM 7520 C CA . LEU C 1 286 ? 193.057 146.090 190.973 1.00 124.47 286 LEU C CA 1
ATOM 7521 C C . LEU C 1 286 ? 193.304 145.007 189.932 1.00 124.47 286 LEU C C 1
ATOM 7522 O O . LEU C 1 286 ? 194.039 145.229 188.966 1.00 124.47 286 LEU C O 1
ATOM 7527 N N . THR C 1 287 ? 192.708 143.826 190.109 1.00 132.43 287 THR C N 1
ATOM 7528 C CA . THR C 1 287 ? 192.858 142.778 189.103 1.00 132.43 287 THR C CA 1
ATOM 7529 C C . THR C 1 287 ? 192.325 143.234 187.753 1.00 132.43 287 THR C C 1
ATOM 7530 O O . THR C 1 287 ? 192.987 143.057 186.722 1.00 132.43 287 THR C O 1
ATOM 7534 N N . TRP C 1 288 ? 191.136 143.837 187.744 1.00 142.01 288 TRP C N 1
ATOM 7535 C CA . TRP C 1 288 ? 190.566 144.324 186.490 1.00 142.01 288 TRP C CA 1
ATOM 7536 C C . TRP C 1 288 ? 191.412 145.441 185.887 1.00 142.01 288 TRP C C 1
ATOM 7537 O O . TRP C 1 288 ? 191.702 145.434 184.683 1.00 142.01 288 TRP C O 1
ATOM 7548 N N . SER C 1 289 ? 191.834 146.403 186.710 1.00 135.23 289 SER C N 1
ATOM 7549 C CA . SER C 1 289 ? 192.631 147.508 186.185 1.00 135.23 289 SER C CA 1
ATOM 7550 C C . SER C 1 289 ? 193.989 147.042 185.676 1.00 135.23 289 SER C C 1
ATOM 7551 O O . SER C 1 289 ? 194.554 147.665 184.771 1.00 135.23 289 SER C O 1
ATOM 7554 N N . ALA C 1 290 ? 194.535 145.967 186.243 1.00 129.95 290 ALA C N 1
ATOM 7555 C CA . ALA C 1 290 ? 195.820 145.464 185.773 1.00 129.95 290 ALA C CA 1
ATOM 7556 C C . ALA C 1 290 ? 195.663 144.670 184.487 1.00 129.95 290 ALA C C 1
ATOM 7557 O O . ALA C 1 290 ? 196.486 144.794 183.574 1.00 129.95 290 ALA C O 1
ATOM 7559 N N . VAL C 1 291 ? 194.619 143.845 184.394 1.00 137.91 291 VAL C N 1
ATOM 7560 C CA . VAL C 1 291 ? 194.416 143.076 183.171 1.00 137.91 291 VAL C CA 1
ATOM 7561 C C . VAL C 1 291 ? 194.024 143.991 182.016 1.00 137.91 291 VAL C C 1
ATOM 7562 O O . VAL C 1 291 ? 194.242 143.654 180.847 1.00 137.91 291 VAL C O 1
ATOM 7566 N N . ALA C 1 292 ? 193.475 145.173 182.313 1.00 141.54 292 ALA C N 1
ATOM 7567 C CA . ALA C 1 292 ? 193.065 146.082 181.245 1.00 141.54 292 ALA C CA 1
ATOM 7568 C C . ALA C 1 292 ? 194.225 146.490 180.340 1.00 141.54 292 ALA C C 1
ATOM 7569 O O . ALA C 1 292 ? 194.003 146.817 179.169 1.00 141.54 292 ALA C O 1
ATOM 7571 N N . ASN C 1 293 ? 195.460 146.483 180.845 1.00 145.28 293 ASN C N 1
ATOM 7572 C CA . ASN C 1 293 ? 196.610 146.977 180.095 1.00 145.28 293 ASN C CA 1
ATOM 7573 C C . ASN C 1 293 ? 197.450 145.870 179.465 1.00 145.28 293 ASN C C 1
ATOM 7574 O O . ASN C 1 293 ? 198.644 146.077 179.232 1.00 145.28 293 ASN C O 1
ATOM 7579 N N . ASN C 1 294 ? 196.869 144.712 179.194 1.00 157.56 294 ASN C N 1
ATOM 7580 C CA . ASN C 1 294 ? 197.610 143.622 178.572 1.00 157.56 294 ASN C CA 1
ATOM 7581 C C . ASN C 1 294 ? 198.033 144.013 177.158 1.00 157.56 294 ASN C C 1
ATOM 7582 O O . ASN C 1 294 ? 197.168 144.305 176.323 1.00 157.56 294 ASN C O 1
ATOM 7587 N N . PRO C 1 295 ? 199.332 144.034 176.845 1.00 157.75 295 PRO C N 1
ATOM 7588 C CA . PRO C 1 295 ? 199.776 144.409 175.489 1.00 157.75 295 PRO C CA 1
ATOM 7589 C C . PRO C 1 295 ? 199.704 143.242 174.511 1.00 157.75 295 PRO C C 1
ATOM 7590 O O . PRO C 1 295 ? 200.683 142.890 173.845 1.00 157.75 295 PRO C O 1
ATOM 7594 N N . GLU C 1 296 ? 198.526 142.630 174.415 1.00 173.98 296 GLU C N 1
ATOM 7595 C CA . GLU C 1 296 ? 198.295 141.511 173.512 1.00 173.98 296 GLU C CA 1
ATOM 7596 C C . GLU C 1 296 ? 196.935 141.681 172.858 1.00 173.98 296 GLU C C 1
ATOM 7597 O O . GLU C 1 296 ? 195.913 141.704 173.549 1.00 173.98 296 GLU C O 1
ATOM 7603 N N . LYS C 1 297 ? 196.924 141.797 171.533 1.00 182.91 297 LYS C N 1
ATOM 7604 C CA . LYS C 1 297 ? 195.671 141.927 170.803 1.00 182.91 297 LYS C CA 1
ATOM 7605 C C . LYS C 1 297 ? 194.995 140.589 170.551 1.00 182.91 297 LYS C C 1
ATOM 7606 O O . LYS C 1 297 ? 193.919 140.562 169.946 1.00 182.91 297 LYS C O 1
ATOM 7612 N N . GLU C 1 298 ? 195.602 139.484 170.989 1.00 187.51 298 GLU C N 1
ATOM 7613 C CA . GLU C 1 298 ? 195.009 138.172 170.761 1.00 187.51 298 GLU C CA 1
ATOM 7614 C C . GLU C 1 298 ? 193.673 138.043 171.479 1.00 187.51 298 GLU C C 1
ATOM 7615 O O . GLU C 1 298 ? 192.678 137.607 170.891 1.00 187.51 298 GLU C O 1
ATOM 7621 N N . CYS C 1 299 ? 193.631 138.427 172.754 1.00 183.19 299 CYS C N 1
ATOM 7622 C CA . CYS C 1 299 ? 192.439 138.274 173.577 1.00 183.19 299 CYS C CA 1
ATOM 7623 C C . CYS C 1 299 ? 191.841 139.595 174.032 1.00 183.19 299 CYS C C 1
ATOM 7624 O O . CYS C 1 299 ? 190.646 139.821 173.832 1.00 183.19 299 CYS C O 1
ATOM 7627 N N . ASN C 1 300 ? 192.646 140.476 174.631 1.00 177.03 300 ASN C N 1
ATOM 7628 C CA . ASN C 1 300 ? 192.210 141.741 175.219 1.00 177.03 300 ASN C CA 1
ATOM 7629 C C . ASN C 1 300 ? 191.328 142.547 174.271 1.00 177.03 300 ASN C C 1
ATOM 7630 O O . ASN C 1 300 ? 191.811 143.056 173.252 1.00 177.03 300 ASN C O 1
ATOM 7635 N N . PRO C 1 301 ? 190.037 142.690 174.573 1.00 180.04 301 PRO C N 1
ATOM 7636 C CA . PRO C 1 301 ? 189.148 143.526 173.744 1.00 180.04 301 PRO C CA 1
ATOM 7637 C C . PRO C 1 301 ? 188.976 144.955 174.244 1.00 180.04 301 PRO C C 1
ATOM 7638 O O . PRO C 1 301 ? 188.157 145.681 173.669 1.00 180.04 301 PRO C O 1
ATOM 7642 N N . GLY C 1 302 ? 189.703 145.362 175.286 1.00 178.97 302 GLY C N 1
ATOM 7643 C CA . GLY C 1 302 ? 189.447 146.661 175.891 1.00 178.97 302 GLY C CA 1
ATOM 7644 C C . GLY C 1 302 ? 189.731 147.814 174.949 1.00 178.97 302 GLY C C 1
ATOM 7645 O O . GLY C 1 302 ? 188.840 148.604 174.627 1.00 178.97 302 GLY C O 1
ATOM 7646 N N . MET C 1 303 ? 190.974 147.926 174.493 1.00 179.58 303 MET C N 1
ATOM 7647 C CA . MET C 1 303 ? 191.366 148.981 173.569 1.00 179.58 303 MET C CA 1
ATOM 7648 C C . MET C 1 303 ? 191.762 148.444 172.203 1.00 179.58 303 MET C C 1
ATOM 7649 O O . MET C 1 303 ? 191.453 149.064 171.181 1.00 179.58 303 MET C O 1
ATOM 7654 N N . PHE C 1 304 ? 192.441 147.298 172.162 1.00 176.63 304 PHE C N 1
ATOM 7655 C CA . PHE C 1 304 ? 192.975 146.791 170.902 1.00 176.63 304 PHE C CA 1
ATOM 7656 C C . PHE C 1 304 ? 191.850 146.394 169.954 1.00 176.63 304 PHE C C 1
ATOM 7657 O O . PHE C 1 304 ? 191.713 146.952 168.859 1.00 176.63 304 PHE C O 1
ATOM 7665 N N . GLY C 1 305 ? 191.034 145.426 170.360 1.00 180.01 305 GLY C N 1
ATOM 7666 C CA . GLY C 1 305 ? 189.926 144.959 169.548 1.00 180.01 305 GLY C CA 1
ATOM 7667 C C . GLY C 1 305 ? 188.650 144.813 170.351 1.00 180.01 305 GLY C C 1
ATOM 7668 O O . GLY C 1 305 ? 188.106 145.799 170.846 1.00 180.01 305 GLY C O 1
ATOM 7669 N N . HIS C 1 322 ? 193.156 156.600 165.516 1.00 178.44 322 HIS C N 1
ATOM 7670 C CA . HIS C 1 322 ? 191.891 157.263 165.225 1.00 178.44 322 HIS C CA 1
ATOM 7671 C C . HIS C 1 322 ? 191.971 158.754 165.533 1.00 178.44 322 HIS C C 1
ATOM 7672 O O . HIS C 1 322 ? 191.060 159.320 166.138 1.00 178.44 322 HIS C O 1
ATOM 7679 N N . THR C 1 323 ? 193.078 159.367 165.115 1.00 169.17 323 THR C N 1
ATOM 7680 C CA . THR C 1 323 ? 193.438 160.779 165.246 1.00 169.17 323 THR C CA 1
ATOM 7681 C C . THR C 1 323 ? 193.857 161.106 166.679 1.00 169.17 323 THR C C 1
ATOM 7682 O O . THR C 1 323 ? 194.512 162.133 166.896 1.00 169.17 323 THR C O 1
ATOM 7686 N N . THR C 1 324 ? 193.595 160.223 167.642 1.00 158.61 324 THR C N 1
ATOM 7687 C CA . THR C 1 324 ? 194.015 160.377 169.031 1.00 158.61 324 THR C CA 1
ATOM 7688 C C . THR C 1 324 ? 194.098 159.006 169.682 1.00 158.61 324 THR C C 1
ATOM 7689 O O . THR C 1 324 ? 193.668 158.007 169.097 1.00 158.61 324 THR C O 1
ATOM 7693 N N . ARG C 1 325 ? 194.652 158.945 170.891 1.00 142.14 325 ARG C N 1
ATOM 7694 C CA . ARG C 1 325 ? 194.562 157.730 171.690 1.00 142.14 325 ARG C CA 1
ATOM 7695 C C . ARG C 1 325 ? 194.268 158.051 173.147 1.00 142.14 325 ARG C C 1
ATOM 7696 O O . ARG C 1 325 ? 194.396 157.172 174.004 1.00 142.14 325 ARG C O 1
ATOM 7704 N N . VAL C 1 326 ? 193.882 159.283 173.446 1.00 135.83 326 VAL C N 1
ATOM 7705 C CA . VAL C 1 326 ? 193.516 159.673 174.799 1.00 135.83 326 VAL C CA 1
ATOM 7706 C C . VAL C 1 326 ? 192.062 159.295 175.045 1.00 135.83 326 VAL C C 1
ATOM 7707 O O . VAL C 1 326 ? 191.166 159.684 174.286 1.00 135.83 326 VAL C O 1
ATOM 7711 N N . THR C 1 327 ? 191.829 158.506 176.089 1.00 136.49 327 THR C N 1
ATOM 7712 C CA . THR C 1 327 ? 190.500 158.013 176.412 1.00 136.49 327 THR C CA 1
ATOM 7713 C C . THR C 1 327 ? 190.217 158.252 177.886 1.00 136.49 327 THR C C 1
ATOM 7714 O O . THR C 1 327 ? 191.129 158.431 178.696 1.00 136.49 327 THR C O 1
ATOM 7718 N N . PHE C 1 328 ? 188.931 158.256 178.226 1.00 142.03 328 PHE C N 1
ATOM 7719 C CA . PHE C 1 328 ? 188.493 158.478 179.598 1.00 142.03 328 PHE C CA 1
ATOM 7720 C C . PHE C 1 328 ? 187.223 157.674 179.813 1.00 142.03 328 PHE C C 1
ATOM 7721 O O . PHE C 1 328 ? 186.191 157.970 179.204 1.00 142.03 328 PHE C O 1
ATOM 7729 N N . ASP C 1 329 ? 187.293 156.663 180.676 1.00 145.45 329 ASP C N 1
ATOM 7730 C CA . ASP C 1 329 ? 186.190 155.721 180.833 1.00 145.45 329 ASP C CA 1
ATOM 7731 C C . ASP C 1 329 ? 185.732 155.635 182.280 1.00 145.45 329 ASP C C 1
ATOM 7732 O O . ASP C 1 329 ? 186.124 156.456 183.114 1.00 145.45 329 ASP C O 1
ATOM 7737 N N . THR C 1 330 ? 184.887 154.647 182.584 1.00 138.06 330 THR C N 1
ATOM 7738 C CA . THR C 1 330 ? 184.409 154.478 183.952 1.00 138.06 330 THR C CA 1
ATOM 7739 C C . THR C 1 330 ? 185.526 154.032 184.891 1.00 138.06 330 THR C C 1
ATOM 7740 O O . THR C 1 330 ? 185.461 154.292 186.101 1.00 138.06 330 THR C O 1
ATOM 7744 N N . THR C 1 331 ? 186.554 153.370 184.356 1.00 136.48 331 THR C N 1
ATOM 7745 C CA . THR C 1 331 ? 187.678 152.940 185.182 1.00 136.48 331 THR C CA 1
ATOM 7746 C C . THR C 1 331 ? 188.342 154.130 185.858 1.00 136.48 331 THR C C 1
ATOM 7747 O O . THR C 1 331 ? 188.574 154.125 187.073 1.00 136.48 331 THR C O 1
ATOM 7751 N N . ASN C 1 332 ? 188.656 155.164 185.079 1.00 130.67 332 ASN C N 1
ATOM 7752 C CA . ASN C 1 332 ? 189.317 156.334 185.638 1.00 130.67 332 ASN C CA 1
ATOM 7753 C C . ASN C 1 332 ? 188.430 157.049 186.646 1.00 130.67 332 ASN C C 1
ATOM 7754 O O . ASN C 1 332 ? 188.933 157.582 187.641 1.00 130.67 332 ASN C O 1
ATOM 7759 N N . ILE C 1 333 ? 187.114 157.055 186.424 1.00 128.62 333 ILE C N 1
ATOM 7760 C CA . ILE C 1 333 ? 186.216 157.718 187.364 1.00 128.62 333 ILE C CA 1
ATOM 7761 C C . ILE C 1 333 ? 186.202 156.985 188.698 1.00 128.62 333 ILE C C 1
ATOM 7762 O O . ILE C 1 333 ? 186.289 157.608 189.765 1.00 128.62 333 ILE C O 1
ATOM 7767 N N . ILE C 1 334 ? 186.092 155.655 188.664 1.00 128.14 334 ILE C N 1
ATOM 7768 C CA . ILE C 1 334 ? 186.131 154.889 189.906 1.00 128.14 334 ILE C CA 1
ATOM 7769 C C . ILE C 1 334 ? 187.462 155.095 190.616 1.00 128.14 334 ILE C C 1
ATOM 7770 O O . ILE C 1 334 ? 187.515 155.250 191.847 1.00 128.14 334 ILE C O 1
ATOM 7775 N N . GLY C 1 335 ? 188.558 155.103 189.853 1.00 122.35 335 GLY C N 1
ATOM 7776 C CA . GLY C 1 335 ? 189.861 155.332 190.454 1.00 122.35 335 GLY C CA 1
ATOM 7777 C C . GLY C 1 335 ? 189.943 156.669 191.164 1.00 122.35 335 GLY C C 1
ATOM 7778 O O . GLY C 1 335 ? 190.405 156.753 192.305 1.00 122.35 335 GLY C O 1
ATOM 7779 N N . LEU C 1 336 ? 189.478 157.731 190.504 1.00 122.39 336 LEU C N 1
ATOM 7780 C CA . LEU C 1 336 ? 189.539 159.054 191.117 1.00 122.39 336 LEU C CA 1
ATOM 7781 C C . LEU C 1 336 ? 188.638 159.145 192.342 1.00 122.39 336 LEU C C 1
ATOM 7782 O O . LEU C 1 336 ? 188.986 159.811 193.323 1.00 122.39 336 LEU C O 1
ATOM 7787 N N . VAL C 1 337 ? 187.481 158.480 192.317 1.00 121.15 337 VAL C N 1
ATOM 7788 C CA . VAL C 1 337 ? 186.595 158.547 193.476 1.00 121.15 337 VAL C CA 1
ATOM 7789 C C . VAL C 1 337 ? 187.225 157.855 194.680 1.00 121.15 337 VAL C C 1
ATOM 7790 O O . VAL C 1 337 ? 187.217 158.394 195.796 1.00 121.15 337 VAL C O 1
ATOM 7794 N N . VAL C 1 338 ? 187.768 156.649 194.482 1.00 118.24 338 VAL C N 1
ATOM 7795 C CA . VAL C 1 338 ? 188.436 155.960 195.585 1.00 118.24 338 VAL C CA 1
ATOM 7796 C C . VAL C 1 338 ? 189.610 156.788 196.094 1.00 118.24 338 VAL C C 1
ATOM 7797 O O . VAL C 1 338 ? 189.837 156.901 197.309 1.00 118.24 338 VAL C O 1
ATOM 7801 N N . TRP C 1 339 ? 190.363 157.392 195.172 1.00 123.85 339 TRP C N 1
ATOM 7802 C CA . TRP C 1 339 ? 191.463 158.274 195.548 1.00 123.85 339 TRP C CA 1
ATOM 7803 C C . TRP C 1 339 ? 190.987 159.401 196.454 1.00 123.85 339 TRP C C 1
ATOM 7804 O O . TRP C 1 339 ? 191.581 159.660 197.509 1.00 123.85 339 TRP C O 1
ATOM 7815 N N . LEU C 1 340 ? 189.916 160.088 196.055 1.00 121.72 340 LEU C N 1
ATOM 7816 C CA . LEU C 1 340 ? 189.433 161.222 196.835 1.00 121.72 340 LEU C CA 1
ATOM 7817 C C . LEU C 1 340 ? 188.944 160.785 198.207 1.00 121.72 340 LEU C C 1
ATOM 7818 O O . LEU C 1 340 ? 189.194 161.467 199.208 1.00 121.72 340 LEU C O 1
ATOM 7823 N N . LEU C 1 341 ? 188.232 159.657 198.278 1.00 119.98 341 LEU C N 1
ATOM 7824 C CA . LEU C 1 341 ? 187.766 159.186 199.578 1.00 119.98 341 LEU C CA 1
ATOM 7825 C C . LEU C 1 341 ? 188.936 158.882 200.502 1.00 119.98 341 LEU C C 1
ATOM 7826 O O . LEU C 1 341 ? 188.910 159.238 201.687 1.00 119.98 341 LEU C O 1
ATOM 7831 N N . CYS C 1 342 ? 189.978 158.233 199.977 1.00 124.54 342 CYS C N 1
ATOM 7832 C CA . CYS C 1 342 ? 191.131 157.929 200.818 1.00 124.54 342 CYS C CA 1
ATOM 7833 C C . CYS C 1 342 ? 191.843 159.199 201.265 1.00 124.54 342 CYS C C 1
ATOM 7834 O O . CYS C 1 342 ? 192.271 159.303 202.422 1.00 124.54 342 CYS C O 1
ATOM 7837 N N . ILE C 1 343 ? 191.966 160.185 200.373 1.00 123.97 343 ILE C N 1
ATOM 7838 C CA . ILE C 1 343 ? 192.648 161.419 200.748 1.00 123.97 343 ILE C CA 1
ATOM 7839 C C . ILE C 1 343 ? 191.858 162.173 201.810 1.00 123.97 343 ILE C C 1
ATOM 7840 O O . ILE C 1 343 ? 192.437 162.752 202.735 1.00 123.97 343 ILE C O 1
ATOM 7845 N N . LEU C 1 344 ? 190.527 162.170 201.712 1.00 128.11 344 LEU C N 1
ATOM 7846 C CA . LEU C 1 344 ? 189.739 162.866 202.724 1.00 128.11 344 LEU C CA 1
ATOM 7847 C C . LEU C 1 344 ? 189.752 162.134 204.059 1.00 128.11 344 LEU C C 1
ATOM 7848 O O . LEU C 1 344 ? 189.769 162.781 205.110 1.00 128.11 344 LEU C O 1
ATOM 7853 N N . TYR C 1 345 ? 189.743 160.798 204.052 1.00 129.50 345 TYR C N 1
ATOM 7854 C CA . TYR C 1 345 ? 189.808 160.091 205.327 1.00 129.50 345 TYR C CA 1
ATOM 7855 C C . TYR C 1 345 ? 191.193 160.193 205.950 1.00 129.50 345 TYR C C 1
ATOM 7856 O O . TYR C 1 345 ? 191.335 160.031 207.166 1.00 129.50 345 TYR C O 1
ATOM 7865 N N . ASN C 1 346 ? 192.224 160.448 205.143 1.00 136.30 346 ASN C N 1
ATOM 7866 C CA . ASN C 1 346 ? 193.550 160.659 205.713 1.00 136.30 346 ASN C CA 1
ATOM 7867 C C . ASN C 1 346 ? 193.612 161.948 206.524 1.00 136.30 346 ASN C C 1
ATOM 7868 O O . ASN C 1 346 ? 194.347 162.019 207.514 1.00 136.30 346 ASN C O 1
ATOM 7873 N N . CYS C 1 347 ? 192.849 162.967 206.132 1.00 138.87 347 CYS C N 1
ATOM 7874 C CA . CYS C 1 347 ? 192.952 164.280 206.754 1.00 138.87 347 CYS C CA 1
ATOM 7875 C C . CYS C 1 347 ? 192.017 164.472 207.942 1.00 138.87 347 CYS C C 1
ATOM 7876 O O . CYS C 1 347 ? 192.148 165.475 208.649 1.00 138.87 347 CYS C O 1
ATOM 7879 N N . ILE C 1 348 ? 191.086 163.551 208.188 1.00 143.29 348 ILE C N 1
ATOM 7880 C CA . ILE C 1 348 ? 190.089 163.726 209.247 1.00 143.29 348 ILE C CA 1
ATOM 7881 C C . ILE C 1 348 ? 190.719 163.197 210.533 1.00 143.29 348 ILE C C 1
ATOM 7882 O O . ILE C 1 348 ? 190.535 162.042 210.919 1.00 143.29 348 ILE C O 1
ATOM 7887 N N . SER C 1 349 ? 191.485 164.070 211.193 1.00 155.01 349 SER C N 1
ATOM 7888 C CA . SER C 1 349 ? 192.081 163.830 212.505 1.00 155.01 349 SER C CA 1
ATOM 7889 C C . SER C 1 349 ? 192.670 162.431 212.641 1.00 155.01 349 SER C C 1
ATOM 7890 O O . SER C 1 349 ? 192.499 161.779 213.676 1.00 155.01 349 SER C O 1
ATOM 7893 N N . SER C 1 350 ? 193.364 161.960 211.609 1.00 158.33 350 SER C N 1
ATOM 7894 C CA . SER C 1 350 ? 193.857 160.594 211.580 1.00 158.33 350 SER C CA 1
ATOM 7895 C C . SER C 1 350 ? 195.326 160.571 211.184 1.00 158.33 350 SER C C 1
ATOM 7896 O O . SER C 1 350 ? 195.844 161.504 210.564 1.00 158.33 350 SER C O 1
ATOM 7899 N N . ALA C 1 351 ? 195.994 159.485 211.563 1.00 168.50 351 ALA C N 1
ATOM 7900 C CA . ALA C 1 351 ? 197.406 159.269 211.266 1.00 168.50 351 ALA C CA 1
ATOM 7901 C C . ALA C 1 351 ? 197.608 157.845 210.759 1.00 168.50 351 ALA C C 1
ATOM 7902 O O . ALA C 1 351 ? 198.484 157.110 211.218 1.00 168.50 351 ALA C O 1
ATOM 7904 N N . VAL C 1 352 ? 196.785 157.443 209.791 1.00 161.34 352 VAL C N 1
ATOM 7905 C CA . VAL C 1 352 ? 196.804 156.083 209.265 1.00 161.34 352 VAL C CA 1
ATOM 7906 C C . VAL C 1 352 ? 197.887 156.004 208.194 1.00 161.34 352 VAL C C 1
ATOM 7907 O O . VAL C 1 352 ? 198.154 154.938 207.628 1.00 161.34 352 VAL C O 1
ATOM 7911 N N . GLU C 1 353 ? 198.530 157.138 207.935 1.00 163.86 353 GLU C N 1
ATOM 7912 C CA . GLU C 1 353 ? 199.645 157.257 206.999 1.00 163.86 353 GLU C CA 1
ATOM 7913 C C . GLU C 1 353 ? 200.638 156.102 207.081 1.00 163.86 353 GLU C C 1
ATOM 7914 O O . GLU C 1 353 ? 201.338 155.802 206.116 1.00 163.86 353 GLU C O 1
ATOM 7920 N N . THR C 1 390 ? 201.365 173.047 222.503 1.00 187.05 390 THR C N 1
ATOM 7921 C CA . THR C 1 390 ? 202.035 172.311 223.568 1.00 187.05 390 THR C CA 1
ATOM 7922 C C . THR C 1 390 ? 203.075 171.352 223.003 1.00 187.05 390 THR C C 1
ATOM 7923 O O . THR C 1 390 ? 203.291 171.299 221.793 1.00 187.05 390 THR C O 1
ATOM 7927 N N . GLU C 1 391 ? 203.717 170.595 223.891 1.00 188.21 391 GLU C N 1
ATOM 7928 C CA . GLU C 1 391 ? 204.744 169.654 223.467 1.00 188.21 391 GLU C CA 1
ATOM 7929 C C . GLU C 1 391 ? 204.138 168.534 222.629 1.00 188.21 391 GLU C C 1
ATOM 7930 O O . GLU C 1 391 ? 202.967 168.178 222.775 1.00 188.21 391 GLU C O 1
ATOM 7936 N N . GLY C 1 392 ? 204.953 167.986 221.733 1.00 176.43 392 GLY C N 1
ATOM 7937 C CA . GLY C 1 392 ? 204.529 166.876 220.905 1.00 176.43 392 GLY C CA 1
ATOM 7938 C C . GLY C 1 392 ? 203.655 167.298 219.743 1.00 176.43 392 GLY C C 1
ATOM 7939 O O . GLY C 1 392 ? 202.933 168.295 219.827 1.00 176.43 392 GLY C O 1
ATOM 7940 N N . VAL C 1 393 ? 203.713 166.544 218.650 1.00 169.52 393 VAL C N 1
ATOM 7941 C CA . VAL C 1 393 ? 202.905 166.799 217.466 1.00 169.52 393 VAL C CA 1
ATOM 7942 C C . VAL C 1 393 ? 202.191 165.505 217.098 1.00 169.52 393 VAL C C 1
ATOM 7943 O O . VAL C 1 393 ? 202.781 164.421 217.168 1.00 169.52 393 VAL C O 1
ATOM 7947 N N . THR C 1 394 ? 200.919 165.620 216.710 1.00 165.40 394 THR C N 1
ATOM 7948 C CA . THR C 1 394 ? 200.116 164.433 216.441 1.00 165.40 394 THR C CA 1
ATOM 7949 C C . THR C 1 394 ? 200.638 163.669 215.228 1.00 165.40 394 THR C C 1
ATOM 7950 O O . THR C 1 394 ? 200.854 162.453 215.293 1.00 165.40 394 THR C O 1
ATOM 7954 N N . TYR C 1 395 ? 200.846 164.362 214.113 1.00 155.72 395 TYR C N 1
ATOM 7955 C CA . TYR C 1 395 ? 201.278 163.732 212.875 1.00 155.72 395 TYR C CA 1
ATOM 7956 C C . TYR C 1 395 ? 202.632 164.287 212.465 1.00 155.72 395 TYR C C 1
ATOM 7957 O O . TYR C 1 395 ? 202.887 165.487 212.599 1.00 155.72 395 TYR C O 1
ATOM 7966 N N . SER C 1 396 ? 203.499 163.415 211.962 1.00 149.83 396 SER C N 1
ATOM 7967 C CA . SER C 1 396 ? 204.816 163.851 211.517 1.00 149.83 396 SER C CA 1
ATOM 7968 C C . SER C 1 396 ? 204.663 164.738 210.288 1.00 149.83 396 SER C C 1
ATOM 7969 O O . SER C 1 396 ? 204.028 164.343 209.304 1.00 149.83 396 SER C O 1
ATOM 7972 N N . TRP C 1 397 ? 205.238 165.939 210.344 1.00 147.70 397 TRP C N 1
ATOM 7973 C CA . TRP C 1 397 ? 205.004 166.925 209.296 1.00 147.70 397 TRP C CA 1
ATOM 7974 C C . TRP C 1 397 ? 205.676 166.567 207.980 1.00 147.70 397 TRP C C 1
ATOM 7975 O O . TRP C 1 397 ? 205.333 167.155 206.951 1.00 147.70 397 TRP C O 1
ATOM 7986 N N . SER C 1 398 ? 206.619 165.629 207.976 1.00 141.06 398 SER C N 1
ATOM 7987 C CA . SER C 1 398 ? 207.278 165.269 206.728 1.00 141.06 398 SER C CA 1
ATOM 7988 C C . SER C 1 398 ? 206.620 164.079 206.039 1.00 141.06 398 SER C C 1
ATOM 7989 O O . SER C 1 398 ? 206.514 164.058 204.804 1.00 141.06 398 SER C O 1
ATOM 7992 N N . MET C 1 399 ? 206.187 163.081 206.812 1.00 142.41 399 MET C N 1
ATOM 7993 C CA . MET C 1 399 ? 205.557 161.912 206.212 1.00 142.41 399 MET C CA 1
ATOM 7994 C C . MET C 1 399 ? 204.268 162.284 205.495 1.00 142.41 399 MET C C 1
ATOM 7995 O O . MET C 1 399 ? 203.928 161.680 204.473 1.00 142.41 399 MET C O 1
ATOM 8000 N N . PHE C 1 400 ? 203.554 163.288 206.001 1.00 136.55 400 PHE C N 1
ATOM 8001 C CA . PHE C 1 400 ? 202.338 163.759 205.348 1.00 136.55 400 PHE C CA 1
ATOM 8002 C C . PHE C 1 400 ? 202.635 164.270 203.940 1.00 136.55 400 PHE C C 1
ATOM 8003 O O . PHE C 1 400 ? 201.964 163.895 202.968 1.00 136.55 400 PHE C O 1
ATOM 8011 N N . HIS C 1 401 ? 203.661 165.110 203.807 1.00 131.02 401 HIS C N 1
ATOM 8012 C CA . HIS C 1 401 ? 204.004 165.638 202.492 1.00 131.02 401 HIS C CA 1
ATOM 8013 C C . HIS C 1 401 ? 204.554 164.552 201.577 1.00 131.02 401 HIS C C 1
ATOM 8014 O O . HIS C 1 401 ? 204.321 164.584 200.364 1.00 131.02 401 HIS C O 1
ATOM 8021 N N . LEU C 1 402 ? 205.283 163.580 202.129 1.00 127.33 402 LEU C N 1
ATOM 8022 C CA . LEU C 1 402 ? 205.713 162.461 201.293 1.00 127.33 402 LEU C CA 1
ATOM 8023 C C . LEU C 1 402 ? 204.517 161.680 200.753 1.00 127.33 402 LEU C C 1
ATOM 8024 O O . LEU C 1 402 ? 204.504 161.285 199.575 1.00 127.33 402 LEU C O 1
ATOM 8029 N N . VAL C 1 403 ? 203.497 161.468 201.587 1.00 126.75 403 VAL C N 1
ATOM 8030 C CA . VAL C 1 403 ? 202.289 160.794 201.121 1.00 126.75 403 VAL C CA 1
ATOM 8031 C C . VAL C 1 403 ? 201.609 161.605 200.026 1.00 126.75 403 VAL C C 1
ATOM 8032 O O . VAL C 1 403 ? 201.104 161.045 199.048 1.00 126.75 403 VAL C O 1
ATOM 8036 N N . PHE C 1 404 ? 201.593 162.935 200.152 1.00 126.32 404 PHE C N 1
ATOM 8037 C CA . PHE C 1 404 ? 201.000 163.719 199.069 1.00 126.32 404 PHE C CA 1
ATOM 8038 C C . PHE C 1 404 ? 201.822 163.673 197.788 1.00 126.32 404 PHE C C 1
ATOM 8039 O O . PHE C 1 404 ? 201.252 163.731 196.694 1.00 126.32 404 PHE C O 1
ATOM 8047 N N . VAL C 1 405 ? 203.145 163.581 197.889 1.00 123.27 405 VAL C N 1
ATOM 8048 C CA . VAL C 1 405 ? 203.955 163.398 196.687 1.00 123.27 405 VAL C CA 1
ATOM 8049 C C . VAL C 1 405 ? 203.567 162.103 195.983 1.00 123.27 405 VAL C C 1
ATOM 8050 O O . VAL C 1 405 ? 203.350 162.071 194.760 1.00 123.27 405 VAL C O 1
ATOM 8054 N N . CYS C 1 406 ? 203.451 161.018 196.754 1.00 119.71 406 CYS C N 1
ATOM 8055 C CA . CYS C 1 406 ? 203.024 159.749 196.167 1.00 119.71 406 CYS C CA 1
ATOM 8056 C C . CYS C 1 406 ? 201.628 159.854 195.559 1.00 119.71 406 CYS C C 1
ATOM 8057 O O . CYS C 1 406 ? 201.363 159.286 194.493 1.00 119.71 406 CYS C O 1
ATOM 8060 N N . ALA C 1 407 ? 200.726 160.593 196.209 1.00 118.63 407 ALA C N 1
ATOM 8061 C CA . ALA C 1 407 ? 199.369 160.740 195.688 1.00 118.63 407 ALA C CA 1
ATOM 8062 C C . ALA C 1 407 ? 199.358 161.500 194.370 1.00 118.63 407 ALA C C 1
ATOM 8063 O O . ALA C 1 407 ? 198.630 161.137 193.437 1.00 118.63 407 ALA C O 1
ATOM 8065 N N . SER C 1 408 ? 200.145 162.571 194.280 1.00 118.81 408 SER C N 1
ATOM 8066 C CA . SER C 1 408 ? 200.217 163.329 193.037 1.00 118.81 408 SER C CA 1
ATOM 8067 C C . SER C 1 408 ? 200.772 162.472 191.904 1.00 118.81 408 SER C C 1
ATOM 8068 O O . SER C 1 408 ? 200.281 162.535 190.771 1.00 118.81 408 SER C O 1
ATOM 8071 N N . LEU C 1 409 ? 201.784 161.650 192.191 1.00 116.42 409 LEU C N 1
ATOM 8072 C CA . LEU C 1 409 ? 202.296 160.757 191.152 1.00 116.42 409 LEU C CA 1
ATOM 8073 C C . LEU C 1 409 ? 201.254 159.720 190.741 1.00 116.42 409 LEU C C 1
ATOM 8074 O O . LEU C 1 409 ? 201.133 159.381 189.556 1.00 116.42 409 LEU C O 1
ATOM 8079 N N . TYR C 1 410 ? 200.492 159.199 191.705 1.00 118.55 410 TYR C N 1
ATOM 8080 C CA . TYR C 1 410 ? 199.439 158.247 191.364 1.00 118.55 410 TYR C CA 1
ATOM 8081 C C . TYR C 1 410 ? 198.391 158.880 190.459 1.00 118.55 410 TYR C C 1
ATOM 8082 O O . TYR C 1 410 ? 197.890 158.231 189.535 1.00 118.55 410 TYR C O 1
ATOM 8091 N N . VAL C 1 411 ? 198.032 160.137 190.720 1.00 118.49 411 VAL C N 1
ATOM 8092 C CA . VAL C 1 411 ? 197.087 160.828 189.846 1.00 118.49 411 VAL C CA 1
ATOM 8093 C C . VAL C 1 411 ? 197.682 161.009 188.460 1.00 118.49 411 VAL C C 1
ATOM 8094 O O . VAL C 1 411 ? 197.010 160.786 187.444 1.00 118.49 411 VAL C O 1
ATOM 8098 N N . MET C 1 412 ? 198.948 161.431 188.397 1.00 117.11 412 MET C N 1
ATOM 8099 C CA . MET C 1 412 ? 199.662 161.505 187.125 1.00 117.11 412 MET C CA 1
ATOM 8100 C C . MET C 1 412 ? 199.502 160.224 186.323 1.00 117.11 412 MET C C 1
ATOM 8101 O O . MET C 1 412 ? 199.249 160.257 185.115 1.00 117.11 412 MET C O 1
ATOM 8106 N N . MET C 1 413 ? 199.666 159.079 186.982 1.00 119.07 413 MET C N 1
ATOM 8107 C CA . MET C 1 413 ? 199.621 157.819 186.247 1.00 119.07 413 MET C CA 1
ATOM 8108 C C . MET C 1 413 ? 198.196 157.425 185.878 1.00 119.07 413 MET C C 1
ATOM 8109 O O . MET C 1 413 ? 197.960 156.915 184.778 1.00 119.07 413 MET C O 1
ATOM 8114 N N . THR C 1 414 ? 197.229 157.662 186.764 1.00 117.15 414 THR C N 1
ATOM 8115 C CA . THR C 1 414 ? 195.881 157.167 186.499 1.00 117.15 414 THR C CA 1
ATOM 8116 C C . THR C 1 414 ? 195.107 158.058 185.536 1.00 117.15 414 THR C C 1
ATOM 8117 O O . THR C 1 414 ? 194.174 157.580 184.883 1.00 117.15 414 THR C O 1
ATOM 8121 N N . LEU C 1 415 ? 195.455 159.345 185.427 1.00 119.39 415 LEU C N 1
ATOM 8122 C CA . LEU C 1 415 ? 194.810 160.183 184.421 1.00 119.39 415 LEU C CA 1
ATOM 8123 C C . LEU C 1 415 ? 195.311 159.894 183.015 1.00 119.39 415 LEU C C 1
ATOM 8124 O O . LEU C 1 415 ? 194.640 160.262 182.046 1.00 119.39 415 LEU C O 1
ATOM 8129 N N . THR C 1 416 ? 196.473 159.257 182.875 1.00 122.46 416 THR C N 1
ATOM 8130 C CA . THR C 1 416 ? 197.027 158.933 181.568 1.00 122.46 416 THR C CA 1
ATOM 8131 C C . THR C 1 416 ? 196.949 157.443 181.261 1.00 122.46 416 THR C C 1
ATOM 8132 O O . THR C 1 416 ? 197.588 156.979 180.312 1.00 122.46 416 THR C O 1
ATOM 8136 N N . ASN C 1 417 ? 196.192 156.686 182.056 1.00 128.62 417 ASN C N 1
ATOM 8137 C CA . ASN C 1 417 ? 195.924 155.268 181.799 1.00 128.62 417 ASN C CA 1
ATOM 8138 C C . ASN C 1 417 ? 197.197 154.441 181.657 1.00 128.62 417 ASN C C 1
ATOM 8139 O O . ASN C 1 417 ? 197.209 153.433 180.950 1.00 128.62 417 ASN C O 1
ATOM 8144 N N . TRP C 1 418 ? 198.283 154.871 182.298 1.00 126.37 418 TRP C N 1
ATOM 8145 C CA . TRP C 1 418 ? 199.438 154.003 182.517 1.00 126.37 418 TRP C CA 1
ATOM 8146 C C . TRP C 1 418 ? 200.105 153.597 181.203 1.00 126.37 418 TRP C C 1
ATOM 8147 O O . TRP C 1 418 ? 200.527 152.453 181.033 1.00 126.37 418 TRP C O 1
ATOM 8158 N N . TYR C 1 419 ? 200.200 154.531 180.261 1.00 128.92 419 TYR C N 1
ATOM 8159 C CA . TYR C 1 419 ? 200.689 154.190 178.934 1.00 128.92 419 TYR C CA 1
ATOM 8160 C C . TYR C 1 419 ? 202.200 154.385 178.863 1.00 128.92 419 TYR C C 1
ATOM 8161 O O . TYR C 1 419 ? 202.819 154.971 179.751 1.00 128.92 419 TYR C O 1
ATOM 8170 N N . LYS C 1 420 ? 202.795 153.896 177.775 1.00 133.16 420 LYS C N 1
ATOM 8171 C CA . LYS C 1 420 ? 204.234 153.991 177.572 1.00 133.16 420 LYS C CA 1
ATOM 8172 C C . LYS C 1 420 ? 204.552 155.099 176.588 1.00 133.16 420 LYS C C 1
ATOM 8173 O O . LYS C 1 420 ? 204.144 155.001 175.422 1.00 133.16 420 LYS C O 1
ATOM 8179 N N . PRO C 1 421 ? 205.282 156.138 176.980 1.00 131.85 421 PRO C N 1
ATOM 8180 C CA . PRO C 1 421 ? 205.586 157.222 176.042 1.00 131.85 421 PRO C CA 1
ATOM 8181 C C . PRO C 1 421 ? 206.434 156.744 174.876 1.00 131.85 421 PRO C C 1
ATOM 8182 O O . PRO C 1 421 ? 207.159 155.752 174.958 1.00 131.85 421 PRO C O 1
ATOM 8186 N N . HIS C 1 422 ? 206.319 157.475 173.767 1.00 146.24 422 HIS C N 1
ATOM 8187 C CA . HIS C 1 422 ? 207.148 157.254 172.581 1.00 146.24 422 HIS C CA 1
ATOM 8188 C C . HIS C 1 422 ? 206.967 155.847 172.016 1.00 146.24 422 HIS C C 1
ATOM 8189 O O . HIS C 1 422 ? 207.920 155.223 171.547 1.00 146.24 422 HIS C O 1
ATOM 8196 N N . SER C 1 423 ? 205.743 155.336 172.062 1.00 150.00 423 SER C N 1
ATOM 8197 C CA . SER C 1 423 ? 205.412 154.052 171.465 1.00 150.00 423 SER C CA 1
ATOM 8198 C C . SER C 1 423 ? 204.472 154.261 170.286 1.00 150.00 423 SER C C 1
ATOM 8199 O O . SER C 1 423 ? 203.654 155.185 170.284 1.00 150.00 423 SER C O 1
ATOM 8202 N N . GLU C 1 424 ? 204.599 153.398 169.281 1.00 161.34 424 GLU C N 1
ATOM 8203 C CA . GLU C 1 424 ? 203.807 153.543 168.067 1.00 161.34 424 GLU C CA 1
ATOM 8204 C C . GLU C 1 424 ? 202.324 153.364 168.368 1.00 161.34 424 GLU C C 1
ATOM 8205 O O . GLU C 1 424 ? 201.937 152.673 169.313 1.00 161.34 424 GLU C O 1
ATOM 8211 N N . ILE C 1 425 ? 201.487 154.001 167.545 1.00 161.42 425 ILE C N 1
ATOM 8212 C CA . ILE C 1 425 ? 200.059 154.054 167.824 1.00 161.42 425 ILE C CA 1
ATOM 8213 C C . ILE C 1 425 ? 199.398 152.683 167.752 1.00 161.42 425 ILE C C 1
ATOM 8214 O O . ILE C 1 425 ? 198.359 152.474 168.385 1.00 161.42 425 ILE C O 1
ATOM 8219 N N . GLU C 1 426 ? 199.966 151.733 167.004 1.00 166.21 426 GLU C N 1
ATOM 8220 C CA . GLU C 1 426 ? 199.375 150.397 166.959 1.00 166.21 426 GLU C CA 1
ATOM 8221 C C . GLU C 1 426 ? 199.377 149.738 168.329 1.00 166.21 426 GLU C C 1
ATOM 8222 O O . GLU C 1 426 ? 198.463 148.970 168.649 1.00 166.21 426 GLU C O 1
ATOM 8228 N N . LEU C 1 427 ? 200.394 150.017 169.147 1.00 159.90 427 LEU C N 1
ATOM 8229 C CA . LEU C 1 427 ? 200.410 149.494 170.507 1.00 159.90 427 LEU C CA 1
ATOM 8230 C C . LEU C 1 427 ? 199.252 150.059 171.316 1.00 159.90 427 LEU C C 1
ATOM 8231 O O . LEU C 1 427 ? 198.657 149.352 172.133 1.00 159.90 427 LEU C O 1
ATOM 8236 N N . PHE C 1 428 ? 198.934 151.337 171.111 1.00 160.87 428 PHE C N 1
ATOM 8237 C CA . PHE C 1 428 ? 197.655 151.922 171.502 1.00 160.87 428 PHE C CA 1
ATOM 8238 C C . PHE C 1 428 ? 197.311 151.736 172.975 1.00 160.87 428 PHE C C 1
ATOM 8239 O O . PHE C 1 428 ? 196.464 150.904 173.313 1.00 160.87 428 PHE C O 1
ATOM 8247 N N . ASN C 1 429 ? 198.005 152.449 173.859 1.00 149.72 429 ASN C N 1
ATOM 8248 C CA . ASN C 1 429 ? 197.595 152.656 175.246 1.00 149.72 429 ASN C CA 1
ATOM 8249 C C . ASN C 1 429 ? 197.787 151.422 176.118 1.00 149.72 429 ASN C C 1
ATOM 8250 O O . ASN C 1 429 ? 197.099 151.281 177.134 1.00 149.72 429 ASN C O 1
ATOM 8255 N N . GLY C 1 430 ? 198.686 150.518 175.751 1.00 144.98 430 GLY C N 1
ATOM 8256 C CA . GLY C 1 430 ? 198.979 149.389 176.608 1.00 144.98 430 GLY C CA 1
ATOM 8257 C C . GLY C 1 430 ? 200.454 149.063 176.687 1.00 144.98 430 GLY C C 1
ATOM 8258 O O . GLY C 1 430 ? 201.108 148.881 175.658 1.00 144.98 430 GLY C O 1
ATOM 8259 N N . ASN C 1 431 ? 200.991 148.972 177.899 1.00 139.99 431 ASN C N 1
ATOM 8260 C CA . ASN C 1 431 ? 202.371 148.569 178.106 1.00 139.99 431 ASN C CA 1
ATOM 8261 C C . ASN C 1 431 ? 202.406 147.341 179.002 1.00 139.99 431 ASN C C 1
ATOM 8262 O O . ASN C 1 431 ? 201.401 146.951 179.600 1.00 139.99 431 ASN C O 1
ATOM 8267 N N . GLU C 1 432 ? 203.583 146.727 179.088 1.00 142.39 432 GLU C N 1
ATOM 8268 C CA . GLU C 1 432 ? 203.749 145.499 179.848 1.00 142.39 432 GLU C CA 1
ATOM 8269 C C . GLU C 1 432 ? 204.297 145.734 181.246 1.00 142.39 432 GLU C C 1
ATOM 8270 O O . GLU C 1 432 ? 204.095 144.890 182.124 1.00 142.39 432 GLU C O 1
ATOM 8276 N N . ALA C 1 433 ? 204.960 146.864 181.480 1.00 138.40 433 ALA C N 1
ATOM 8277 C CA . ALA C 1 433 ? 205.591 147.116 182.769 1.00 138.40 433 ALA C CA 1
ATOM 8278 C C . ALA C 1 433 ? 204.616 147.619 183.824 1.00 138.40 433 ALA C C 1
ATOM 8279 O O . ALA C 1 433 ? 204.998 147.723 184.993 1.00 138.40 433 ALA C O 1
ATOM 8281 N N . SER C 1 434 ? 203.382 147.954 183.447 1.00 138.28 434 SER C N 1
ATOM 8282 C CA . SER C 1 434 ? 202.403 148.446 184.408 1.00 138.28 434 SER C CA 1
ATOM 8283 C C . SER C 1 434 ? 201.558 147.332 185.009 1.00 138.28 434 SER C C 1
ATOM 8284 O O . SER C 1 434 ? 201.213 147.388 186.196 1.00 138.28 434 SER C O 1
ATOM 8287 N N . MET C 1 435 ? 201.201 146.331 184.206 1.00 136.99 435 MET C N 1
ATOM 8288 C CA . MET C 1 435 ? 200.364 145.248 184.709 1.00 136.99 435 MET C CA 1
ATOM 8289 C C . MET C 1 435 ? 201.071 144.482 185.819 1.00 136.99 435 MET C C 1
ATOM 8290 O O . MET C 1 435 ? 200.455 144.135 186.837 1.00 136.99 435 MET C O 1
ATOM 8295 N N . TRP C 1 436 ? 202.375 144.241 185.662 1.00 132.52 436 TRP C N 1
ATOM 8296 C CA . TRP C 1 436 ? 203.109 143.526 186.697 1.00 132.52 436 TRP C CA 1
ATOM 8297 C C . TRP C 1 436 ? 203.178 144.335 187.982 1.00 132.52 436 TRP C C 1
ATOM 8298 O O . TRP C 1 436 ? 203.012 143.781 189.073 1.00 132.52 436 TRP C O 1
ATOM 8309 N N . VAL C 1 437 ? 203.408 145.644 187.880 1.00 129.83 437 VAL C N 1
ATOM 8310 C CA . VAL C 1 437 ? 203.460 146.474 189.081 1.00 129.83 437 VAL C CA 1
ATOM 8311 C C . VAL C 1 437 ? 202.117 146.454 189.798 1.00 129.83 437 VAL C C 1
ATOM 8312 O O . VAL C 1 437 ? 202.050 146.256 191.016 1.00 129.83 437 VAL C O 1
ATOM 8316 N N . LYS C 1 438 ? 201.024 146.636 189.053 1.00 129.68 438 LYS C N 1
ATOM 8317 C CA . LYS C 1 438 ? 199.705 146.619 189.685 1.00 129.68 438 LYS C CA 1
ATOM 8318 C C . LYS C 1 438 ? 199.424 145.286 190.366 1.00 129.68 438 LYS C C 1
ATOM 8319 O O . LYS C 1 438 ? 198.929 145.251 191.500 1.00 129.68 438 LYS C O 1
ATOM 8325 N N . ILE C 1 439 ? 199.734 144.173 189.700 1.00 132.99 439 ILE C N 1
ATOM 8326 C CA . ILE C 1 439 ? 199.337 142.890 190.265 1.00 132.99 439 ILE C CA 1
ATOM 8327 C C . ILE C 1 439 ? 200.235 142.506 191.439 1.00 132.99 439 ILE C C 1
ATOM 8328 O O . ILE C 1 439 ? 199.769 141.912 192.423 1.00 132.99 439 ILE C O 1
ATOM 8333 N N . VAL C 1 440 ? 201.527 142.840 191.374 1.00 132.03 440 VAL C N 1
ATOM 8334 C CA . VAL C 1 440 ? 202.398 142.620 192.524 1.00 132.03 440 VAL C CA 1
ATOM 8335 C C . VAL C 1 440 ? 201.947 143.476 193.697 1.00 132.03 440 VAL C C 1
ATOM 8336 O O . VAL C 1 440 ? 202.005 143.048 194.857 1.00 132.03 440 VAL C O 1
ATOM 8340 N N . SER C 1 441 ? 201.471 144.692 193.419 1.00 130.12 441 SER C N 1
ATOM 8341 C CA . SER C 1 441 ? 200.913 145.517 194.482 1.00 130.12 441 SER C CA 1
ATOM 8342 C C . SER C 1 441 ? 199.702 144.850 195.117 1.00 130.12 441 SER C C 1
ATOM 8343 O O . SER C 1 441 ? 199.569 144.827 196.346 1.00 130.12 441 SER C O 1
ATOM 8346 N N . SER C 1 442 ? 198.814 144.294 194.295 1.00 133.97 442 SER C N 1
ATOM 8347 C CA . SER C 1 442 ? 197.639 143.604 194.823 1.00 133.97 442 SER C CA 1
ATOM 8348 C C . SER C 1 442 ? 198.037 142.429 195.710 1.00 133.97 442 SER C C 1
ATOM 8349 O O . SER C 1 442 ? 197.481 142.241 196.802 1.00 133.97 442 SER C O 1
ATOM 8352 N N . TRP C 1 443 ? 198.995 141.620 195.251 1.00 137.57 443 TRP C N 1
ATOM 8353 C CA . TRP C 1 443 ? 199.413 140.459 196.033 1.00 137.57 443 TRP C CA 1
ATOM 8354 C C . TRP C 1 443 ? 200.057 140.878 197.348 1.00 137.57 443 TRP C C 1
ATOM 8355 O O . TRP C 1 443 ? 199.762 140.300 198.403 1.00 137.57 443 TRP C O 1
ATOM 8366 N N . LEU C 1 444 ? 200.947 141.873 197.310 1.00 136.48 444 LEU C N 1
ATOM 8367 C CA . LEU C 1 444 ? 201.563 142.346 198.544 1.00 136.48 444 LEU C CA 1
ATOM 8368 C C . LEU C 1 444 ? 200.523 142.910 199.496 1.00 136.48 444 LEU C C 1
ATOM 8369 O O . LEU C 1 444 ? 200.654 142.773 200.715 1.00 136.48 444 LEU C O 1
ATOM 8374 N N . GLY C 1 445 ? 199.475 143.538 198.966 1.00 138.10 445 GLY C N 1
ATOM 8375 C CA . GLY C 1 445 ? 198.440 144.061 199.841 1.00 138.10 445 GLY C CA 1
ATOM 8376 C C . GLY C 1 445 ? 197.630 142.970 200.515 1.00 138.10 445 GLY C C 1
ATOM 8377 O O . GLY C 1 445 ? 197.333 143.050 201.717 1.00 138.10 445 GLY C O 1
ATOM 8378 N N . VAL C 1 446 ? 197.246 141.945 199.753 1.00 140.69 446 VAL C N 1
ATOM 8379 C CA . VAL C 1 446 ? 196.561 140.804 200.354 1.00 140.69 446 VAL C CA 1
ATOM 8380 C C . VAL C 1 446 ? 197.438 140.166 201.423 1.00 140.69 446 VAL C C 1
ATOM 8381 O O . VAL C 1 446 ? 196.956 139.788 202.499 1.00 140.69 446 VAL C O 1
ATOM 8385 N N . PHE C 1 447 ? 198.742 140.053 201.153 1.00 145.63 447 PHE C N 1
ATOM 8386 C CA . PHE C 1 447 ? 199.657 139.513 202.156 1.00 145.63 447 PHE C CA 1
ATOM 8387 C C . PHE C 1 447 ? 199.703 140.387 203.401 1.00 145.63 447 PHE C C 1
ATOM 8388 O O . PHE C 1 447 ? 199.683 139.874 204.523 1.00 145.63 447 PHE C O 1
ATOM 8396 N N . ILE C 1 448 ? 199.776 141.710 203.226 1.00 144.06 448 ILE C N 1
ATOM 8397 C CA . ILE C 1 448 ? 199.828 142.614 204.373 1.00 144.06 448 ILE C CA 1
ATOM 8398 C C . ILE C 1 448 ? 198.603 142.428 205.254 1.00 144.06 448 ILE C C 1
ATOM 8399 O O . ILE C 1 448 ? 198.714 142.295 206.478 1.00 144.06 448 ILE C O 1
ATOM 8404 N N . TYR C 1 449 ? 197.415 142.428 204.649 1.00 149.77 449 TYR C N 1
ATOM 8405 C CA . TYR C 1 449 ? 196.209 142.280 205.461 1.00 149.77 449 TYR C CA 1
ATOM 8406 C C . TYR C 1 449 ? 196.162 140.917 206.138 1.00 149.77 449 TYR C C 1
ATOM 8407 O O . TYR C 1 449 ? 195.932 140.825 207.352 1.00 149.77 449 TYR C O 1
ATOM 8416 N N . GLY C 1 450 ? 196.363 139.843 205.370 1.00 155.91 450 GLY C N 1
ATOM 8417 C CA . GLY C 1 450 ? 196.298 138.512 205.949 1.00 155.91 450 GLY C CA 1
ATOM 8418 C C . GLY C 1 450 ? 197.303 138.311 207.066 1.00 155.91 450 GLY C C 1
ATOM 8419 O O . GLY C 1 450 ? 197.050 137.565 208.014 1.00 155.91 450 GLY C O 1
ATOM 8420 N N . TRP C 1 451 ? 198.452 138.978 206.975 1.00 162.48 451 TRP C N 1
ATOM 8421 C CA . TRP C 1 451 ? 199.454 138.879 208.026 1.00 162.48 451 TRP C CA 1
ATOM 8422 C C . TRP C 1 451 ? 199.038 139.678 209.252 1.00 162.48 451 TRP C C 1
ATOM 8423 O O . TRP C 1 451 ? 199.003 139.146 210.367 1.00 162.48 451 TRP C O 1
ATOM 8434 N N . SER C 1 452 ? 198.702 140.956 209.062 1.00 160.21 452 SER C N 1
ATOM 8435 C CA . SER C 1 452 ? 198.349 141.805 210.193 1.00 160.21 452 SER C CA 1
ATOM 8436 C C . SER C 1 452 ? 197.136 141.276 210.942 1.00 160.21 452 SER C C 1
ATOM 8437 O O . SER C 1 452 ? 196.981 141.544 212.138 1.00 160.21 452 SER C O 1
ATOM 8440 N N . LEU C 1 453 ? 196.264 140.531 210.264 1.00 167.21 453 LEU C N 1
ATOM 8441 C CA . LEU C 1 453 ? 195.082 140.011 210.941 1.00 167.21 453 LEU C CA 1
ATOM 8442 C C . LEU C 1 453 ? 195.408 138.763 211.756 1.00 167.21 453 LEU C C 1
ATOM 8443 O O . LEU C 1 453 ? 194.849 138.563 212.839 1.00 167.21 453 LEU C O 1
ATOM 8448 N N . ALA C 1 454 ? 196.306 137.915 211.259 1.00 177.21 454 ALA C N 1
ATOM 8449 C CA . ALA C 1 454 ? 196.572 136.615 211.869 1.00 177.21 454 ALA C CA 1
ATOM 8450 C C . ALA C 1 454 ? 198.068 136.348 211.967 1.00 177.21 454 ALA C C 1
ATOM 8451 O O . ALA C 1 454 ? 198.556 135.276 211.606 1.00 177.21 454 ALA C O 1
ATOM 8453 N N . ALA C 1 455 ? 198.826 137.326 212.455 1.00 185.52 455 ALA C N 1
ATOM 8454 C CA . ALA C 1 455 ? 200.258 137.123 212.656 1.00 185.52 455 ALA C CA 1
ATOM 8455 C C . ALA C 1 455 ? 200.555 136.315 213.918 1.00 185.52 455 ALA C C 1
ATOM 8456 O O . ALA C 1 455 ? 201.249 135.293 213.831 1.00 185.52 455 ALA C O 1
ATOM 8458 N N . PRO C 1 456 ? 200.068 136.715 215.102 1.00 194.48 456 PRO C N 1
ATOM 8459 C CA . PRO C 1 456 ? 200.483 135.997 216.318 1.00 194.48 456 PRO C CA 1
ATOM 8460 C C . PRO C 1 456 ? 199.953 134.579 216.392 1.00 194.48 456 PRO C C 1
ATOM 8461 O O . PRO C 1 456 ? 200.606 133.720 216.997 1.00 194.48 456 PRO C O 1
ATOM 8465 N N . ILE C 1 457 ? 198.791 134.306 215.796 1.00 197.35 457 ILE C N 1
ATOM 8466 C CA . ILE C 1 457 ? 198.263 132.944 215.793 1.00 197.35 457 ILE C CA 1
ATOM 8467 C C . ILE C 1 457 ? 199.208 132.011 215.045 1.00 197.35 457 ILE C C 1
ATOM 8468 O O . ILE C 1 457 ? 199.497 130.900 215.503 1.00 197.35 457 ILE C O 1
ATOM 8473 N N . VAL C 1 458 ? 199.709 132.452 213.890 1.00 197.53 458 VAL C N 1
ATOM 8474 C CA . VAL C 1 458 ? 200.647 131.629 213.134 1.00 197.53 458 VAL C CA 1
ATOM 8475 C C . VAL C 1 458 ? 202.007 131.595 213.820 1.00 197.53 458 VAL C C 1
ATOM 8476 O O . VAL C 1 458 ? 202.708 130.576 213.770 1.00 197.53 458 VAL C O 1
ATOM 8480 N N . LEU C 1 459 ? 202.401 132.689 214.477 1.00 198.96 459 LEU C N 1
ATOM 8481 C CA . LEU C 1 459 ? 203.688 132.702 215.168 1.00 198.96 459 LEU C CA 1
ATOM 8482 C C . LEU C 1 459 ? 203.703 131.724 216.338 1.00 198.96 459 LEU C C 1
ATOM 8483 O O . LEU C 1 459 ? 204.725 131.081 216.601 1.00 198.96 459 LEU C O 1
ATOM 8488 N N . THR C 1 460 ? 202.582 131.598 217.050 1.00 201.76 460 THR C N 1
ATOM 8489 C CA . THR C 1 460 ? 202.533 130.693 218.194 1.00 201.76 460 THR C CA 1
ATOM 8490 C C . THR C 1 460 ? 202.207 129.266 217.763 1.00 201.76 460 THR C C 1
ATOM 8491 O O . THR C 1 460 ? 202.959 128.333 218.065 1.00 201.76 460 THR C O 1
ATOM 8495 N N . ASN C 1 461 ? 201.097 129.081 217.055 1.00 204.11 461 ASN C N 1
ATOM 8496 C CA . ASN C 1 461 ? 200.698 127.754 216.599 1.00 204.11 461 ASN C CA 1
ATOM 8497 C C . ASN C 1 461 ? 200.103 127.788 215.193 1.00 204.11 461 ASN C C 1
ATOM 8498 O O . ASN C 1 461 ? 200.356 126.898 214.380 1.00 204.11 461 ASN C O 1
ATOM 8503 N N . PRO D 1 30 ? 178.969 185.015 219.223 1.00 188.72 30 PRO D N 1
ATOM 8504 C CA . PRO D 1 30 ? 180.281 184.410 218.961 1.00 188.72 30 PRO D CA 1
ATOM 8505 C C . PRO D 1 30 ? 180.229 183.272 217.940 1.00 188.72 30 PRO D C 1
ATOM 8506 O O . PRO D 1 30 ? 180.424 183.512 216.750 1.00 188.72 30 PRO D O 1
ATOM 8510 N N . SER D 1 31 ? 179.981 182.048 218.410 1.00 187.66 31 SER D N 1
ATOM 8511 C CA . SER D 1 31 ? 179.950 180.901 217.506 1.00 187.66 31 SER D CA 1
ATOM 8512 C C . SER D 1 31 ? 178.633 180.820 216.745 1.00 187.66 31 SER D C 1
ATOM 8513 O O . SER D 1 31 ? 178.621 180.583 215.530 1.00 187.66 31 SER D O 1
ATOM 8516 N N . CYS D 1 32 ? 177.510 181.015 217.439 1.00 179.91 32 CYS D N 1
ATOM 8517 C CA . CYS D 1 32 ? 176.202 180.779 216.836 1.00 179.91 32 CYS D CA 1
ATOM 8518 C C . CYS D 1 32 ? 175.908 181.778 215.724 1.00 179.91 32 CYS D C 1
ATOM 8519 O O . CYS D 1 32 ? 175.408 181.402 214.655 1.00 179.91 32 CYS D O 1
ATOM 8522 N N . THR D 1 33 ? 176.187 183.060 215.963 1.00 175.06 33 THR D N 1
ATOM 8523 C CA . THR D 1 33 ? 175.925 184.061 214.937 1.00 175.06 33 THR D CA 1
ATOM 8524 C C . THR D 1 33 ? 176.782 183.831 213.700 1.00 175.06 33 THR D C 1
ATOM 8525 O O . THR D 1 33 ? 176.302 184.006 212.573 1.00 175.06 33 THR D O 1
ATOM 8529 N N . ASN D 1 34 ? 178.028 183.397 213.878 1.00 170.99 34 ASN D N 1
ATOM 8530 C CA . ASN D 1 34 ? 178.867 183.131 212.719 1.00 170.99 34 ASN D CA 1
ATOM 8531 C C . ASN D 1 34 ? 178.382 181.885 211.981 1.00 170.99 34 ASN D C 1
ATOM 8532 O O . ASN D 1 34 ? 178.423 181.830 210.746 1.00 170.99 34 ASN D O 1
ATOM 8537 N N . ALA D 1 35 ? 177.873 180.892 212.719 1.00 166.16 35 ALA D N 1
ATOM 8538 C CA . ALA D 1 35 ? 177.315 179.704 212.079 1.00 166.16 35 ALA D CA 1
ATOM 8539 C C . ALA D 1 35 ? 176.084 180.049 211.247 1.00 166.16 35 ALA D C 1
ATOM 8540 O O . ALA D 1 35 ? 175.912 179.537 210.135 1.00 166.16 35 ALA D O 1
ATOM 8542 N N . SER D 1 36 ? 175.213 180.911 211.767 1.00 160.09 36 SER D N 1
ATOM 8543 C CA . SER D 1 36 ? 174.035 181.300 210.994 1.00 160.09 36 SER D CA 1
ATOM 8544 C C . SER D 1 36 ? 174.419 182.154 209.792 1.00 160.09 36 SER D C 1
ATOM 8545 O O . SER D 1 36 ? 173.831 182.020 208.710 1.00 160.09 36 SER D O 1
ATOM 8548 N N . SER D 1 37 ? 175.406 183.039 209.957 1.00 160.92 37 SER D N 1
ATOM 8549 C CA . SER D 1 37 ? 175.917 183.774 208.807 1.00 160.92 37 SER D CA 1
ATOM 8550 C C . SER D 1 37 ? 176.456 182.819 207.748 1.00 160.92 37 SER D C 1
ATOM 8551 O O . SER D 1 37 ? 176.321 183.074 206.550 1.00 160.92 37 SER D O 1
ATOM 8554 N N . SER D 1 38 ? 177.056 181.705 208.170 1.00 155.98 38 SER D N 1
ATOM 8555 C CA . SER D 1 38 ? 177.521 180.712 207.204 1.00 155.98 38 SER D CA 1
ATOM 8556 C C . SER D 1 38 ? 176.350 180.031 206.504 1.00 155.98 38 SER D C 1
ATOM 8557 O O . SER D 1 38 ? 176.398 179.773 205.291 1.00 155.98 38 SER D O 1
ATOM 8560 N N . ARG D 1 39 ? 175.300 179.705 207.260 1.00 150.68 39 ARG D N 1
ATOM 8561 C CA . ARG D 1 39 ? 174.111 179.123 206.645 1.00 150.68 39 ARG D CA 1
ATOM 8562 C C . ARG D 1 39 ? 173.518 180.046 205.595 1.00 150.68 39 ARG D C 1
ATOM 8563 O O . ARG D 1 39 ? 172.969 179.571 204.596 1.00 150.68 39 ARG D O 1
ATOM 8571 N N . PHE D 1 40 ? 173.604 181.358 205.799 1.00 144.58 40 PHE D N 1
ATOM 8572 C CA . PHE D 1 40 ? 173.113 182.266 204.764 1.00 144.58 40 PHE D CA 1
ATOM 8573 C C . PHE D 1 40 ? 174.114 182.450 203.627 1.00 144.58 40 PHE D C 1
ATOM 8574 O O . PHE D 1 40 ? 173.706 182.666 202.479 1.00 144.58 40 PHE D O 1
ATOM 8582 N N . MET D 1 41 ? 175.414 182.368 203.912 1.00 147.75 41 MET D N 1
ATOM 8583 C CA . MET D 1 41 ? 176.404 182.493 202.848 1.00 147.75 41 MET D CA 1
ATOM 8584 C C . MET D 1 41 ? 176.303 181.341 201.860 1.00 147.75 41 MET D C 1
ATOM 8585 O O . MET D 1 41 ? 176.492 181.528 200.655 1.00 147.75 41 MET D O 1
ATOM 8590 N N . TYR D 1 42 ? 175.998 180.141 202.349 1.00 144.04 42 TYR D N 1
ATOM 8591 C CA . TYR D 1 42 ? 175.804 179.022 201.430 1.00 144.04 42 TYR D CA 1
ATOM 8592 C C . TYR D 1 42 ? 174.595 179.247 200.529 1.00 144.04 42 TYR D C 1
ATOM 8593 O O . TYR D 1 42 ? 174.628 178.917 199.335 1.00 144.04 42 TYR D O 1
ATOM 8602 N N . ALA D 1 43 ? 173.520 179.813 201.079 1.00 139.21 43 ALA D N 1
ATOM 8603 C CA . ALA D 1 43 ? 172.369 180.154 200.254 1.00 139.21 43 ALA D CA 1
ATOM 8604 C C . ALA D 1 43 ? 172.739 181.188 199.201 1.00 139.21 43 ALA D C 1
ATOM 8605 O O . ALA D 1 43 ? 172.286 181.103 198.054 1.00 139.21 43 ALA D O 1
ATOM 8607 N N . PHE D 1 44 ? 173.563 182.172 199.568 1.00 141.02 44 PHE D N 1
ATOM 8608 C CA . PHE D 1 44 ? 174.023 183.142 198.578 1.00 141.02 44 PHE D CA 1
ATOM 8609 C C . PHE D 1 44 ? 174.857 182.476 197.488 1.00 141.02 44 PHE D C 1
ATOM 8610 O O . PHE D 1 44 ? 174.771 182.857 196.315 1.00 141.02 44 PHE D O 1
ATOM 8618 N N . ILE D 1 45 ? 175.671 181.482 197.852 1.00 135.97 45 ILE D N 1
ATOM 8619 C CA . ILE D 1 45 ? 176.439 180.754 196.841 1.00 135.97 45 ILE D CA 1
ATOM 8620 C C . ILE D 1 45 ? 175.502 180.071 195.857 1.00 135.97 45 ILE D C 1
ATOM 8621 O O . ILE D 1 45 ? 175.666 180.171 194.634 1.00 135.97 45 ILE D O 1
ATOM 8626 N N . LEU D 1 46 ? 174.516 179.342 196.383 1.00 131.93 46 LEU D N 1
ATOM 8627 C CA . LEU D 1 46 ? 173.583 178.637 195.512 1.00 131.93 46 LEU D CA 1
ATOM 8628 C C . LEU D 1 46 ? 172.816 179.611 194.628 1.00 131.93 46 LEU D C 1
ATOM 8629 O O . LEU D 1 46 ? 172.567 179.332 193.448 1.00 131.93 46 LEU D O 1
ATOM 8634 N N . LEU D 1 47 ? 172.455 180.771 195.176 1.00 133.55 47 LEU D N 1
ATOM 8635 C CA . LEU D 1 47 ? 171.730 181.765 194.395 1.00 133.55 47 LEU D CA 1
ATOM 8636 C C . LEU D 1 47 ? 172.583 182.311 193.260 1.00 133.55 47 LEU D C 1
ATOM 8637 O O . LEU D 1 47 ? 172.107 182.438 192.127 1.00 133.55 47 LEU D O 1
ATOM 8642 N N . VAL D 1 48 ? 173.840 182.660 193.545 1.00 135.34 48 VAL D N 1
ATOM 8643 C CA . VAL D 1 48 ? 174.717 183.180 192.498 1.00 135.34 48 VAL D CA 1
ATOM 8644 C C . VAL D 1 48 ? 174.934 182.129 191.421 1.00 135.34 48 VAL D C 1
ATOM 8645 O O . VAL D 1 48 ? 174.949 182.440 190.223 1.00 135.34 48 VAL D O 1
ATOM 8649 N N . GLY D 1 49 ? 175.084 180.868 191.822 1.00 135.92 49 GLY D N 1
ATOM 8650 C CA . GLY D 1 49 ? 175.238 179.810 190.837 1.00 135.92 49 GLY D CA 1
ATOM 8651 C C . GLY D 1 49 ? 174.020 179.659 189.945 1.00 135.92 49 GLY D C 1
ATOM 8652 O O . GLY D 1 49 ? 174.147 179.518 188.727 1.00 135.92 49 GLY D O 1
ATOM 8653 N N . THR D 1 50 ? 172.823 179.695 190.537 1.00 137.06 50 THR D N 1
ATOM 8654 C CA . THR D 1 50 ? 171.606 179.586 189.736 1.00 137.06 50 THR D CA 1
ATOM 8655 C C . THR D 1 50 ? 171.451 180.770 188.790 1.00 137.06 50 THR D C 1
ATOM 8656 O O . THR D 1 50 ? 171.096 180.595 187.617 1.00 137.06 50 THR D O 1
ATOM 8660 N N . VAL D 1 51 ? 171.715 181.986 189.276 1.00 134.54 51 VAL D N 1
ATOM 8661 C CA . VAL D 1 51 ? 171.592 183.169 188.426 1.00 134.54 51 VAL D CA 1
ATOM 8662 C C . VAL D 1 51 ? 172.579 183.103 187.270 1.00 134.54 51 VAL D C 1
ATOM 8663 O O . VAL D 1 51 ? 172.245 183.444 186.130 1.00 134.54 51 VAL D O 1
ATOM 8667 N N . LEU D 1 52 ? 173.810 182.661 187.539 1.00 138.28 52 LEU D N 1
ATOM 8668 C CA . LEU D 1 52 ? 174.789 182.529 186.466 1.00 138.28 52 LEU D CA 1
ATOM 8669 C C . LEU D 1 52 ? 174.400 181.436 185.482 1.00 138.28 52 LEU D C 1
ATOM 8670 O O . LEU D 1 52 ? 174.658 181.566 184.281 1.00 138.28 52 LEU D O 1
ATOM 8675 N N . GLY D 1 53 ? 173.787 180.358 185.965 1.00 134.61 53 GLY D N 1
ATOM 8676 C CA . GLY D 1 53 ? 173.368 179.301 185.064 1.00 134.61 53 GLY D CA 1
ATOM 8677 C C . GLY D 1 53 ? 172.207 179.712 184.182 1.00 134.61 53 GLY D C 1
ATOM 8678 O O . GLY D 1 53 ? 172.100 179.269 183.037 1.00 134.61 53 GLY D O 1
ATOM 8679 N N . ALA D 1 54 ? 171.323 180.566 184.696 1.00 135.73 54 ALA D N 1
ATOM 8680 C CA . ALA D 1 54 ? 170.132 180.947 183.946 1.00 135.73 54 ALA D CA 1
ATOM 8681 C C . ALA D 1 54 ? 170.358 182.107 182.986 1.00 135.73 54 ALA D C 1
ATOM 8682 O O . ALA D 1 54 ? 169.480 182.373 182.160 1.00 135.73 54 ALA D O 1
ATOM 8684 N N . ILE D 1 55 ? 171.490 182.813 183.072 1.00 138.90 55 ILE D N 1
ATOM 8685 C CA . ILE D 1 55 ? 171.794 183.841 182.078 1.00 138.90 55 ILE D CA 1
ATOM 8686 C C . ILE D 1 55 ? 171.930 183.218 180.698 1.00 138.90 55 ILE D C 1
ATOM 8687 O O . ILE D 1 55 ? 171.684 183.876 179.680 1.00 138.90 55 ILE D O 1
ATOM 8692 N N . ALA D 1 56 ? 172.258 181.933 180.636 1.00 137.07 56 ALA D N 1
ATOM 8693 C CA . ALA D 1 56 ? 172.273 181.215 179.372 1.00 137.07 56 ALA D CA 1
ATOM 8694 C C . ALA D 1 56 ? 170.829 181.005 178.923 1.00 137.07 56 ALA D C 1
ATOM 8695 O O . ALA D 1 56 ? 169.885 181.546 179.500 1.00 137.07 56 ALA D O 1
ATOM 8697 N N . LEU D 1 57 ? 170.654 180.235 177.852 1.00 140.62 57 LEU D N 1
ATOM 8698 C CA . LEU D 1 57 ? 169.346 179.927 177.264 1.00 140.62 57 LEU D CA 1
ATOM 8699 C C . LEU D 1 57 ? 168.531 181.182 176.942 1.00 140.62 57 LEU D C 1
ATOM 8700 O O . LEU D 1 57 ? 167.311 181.109 176.777 1.00 140.62 57 LEU D O 1
ATOM 8705 N N . SER D 1 58 ? 169.182 182.338 176.824 1.00 148.81 58 SER D N 1
ATOM 8706 C CA . SER D 1 58 ? 168.504 183.507 176.295 1.00 148.81 58 SER D CA 1
ATOM 8707 C C . SER D 1 58 ? 168.225 183.292 174.807 1.00 148.81 58 SER D C 1
ATOM 8708 O O . SER D 1 58 ? 168.956 182.562 174.136 1.00 148.81 58 SER D O 1
ATOM 8711 N N . PRO D 1 59 ? 167.171 183.912 174.266 1.00 156.45 59 PRO D N 1
ATOM 8712 C CA . PRO D 1 59 ? 166.689 183.481 172.942 1.00 156.45 59 PRO D CA 1
ATOM 8713 C C . PRO D 1 59 ? 167.688 183.698 171.824 1.00 156.45 59 PRO D C 1
ATOM 8714 O O . PRO D 1 59 ? 167.840 182.823 170.964 1.00 156.45 59 PRO D O 1
ATOM 8718 N N . GLY D 1 60 ? 168.362 184.839 171.791 1.00 160.56 60 GLY D N 1
ATOM 8719 C CA . GLY D 1 60 ? 169.334 185.071 170.745 1.00 160.56 60 GLY D CA 1
ATOM 8720 C C . GLY D 1 60 ? 170.619 185.670 171.265 1.00 160.56 60 GLY D C 1
ATOM 8721 O O . GLY D 1 60 ? 171.592 185.827 170.522 1.00 160.56 60 GLY D O 1
ATOM 8722 N N . LEU D 1 61 ? 170.639 186.004 172.554 1.00 162.71 61 LEU D N 1
ATOM 8723 C CA . LEU D 1 61 ? 171.783 186.725 173.089 1.00 162.71 61 LEU D CA 1
ATOM 8724 C C . LEU D 1 61 ? 172.952 185.789 173.364 1.00 162.71 61 LEU D C 1
ATOM 8725 O O . LEU D 1 61 ? 174.101 186.234 173.424 1.00 162.71 61 LEU D O 1
ATOM 8730 N N . GLN D 1 62 ? 172.681 184.495 173.523 1.00 159.39 62 GLN D N 1
ATOM 8731 C CA . GLN D 1 62 ? 173.718 183.523 173.824 1.00 159.39 62 GLN D CA 1
ATOM 8732 C C . GLN D 1 62 ? 173.689 182.286 172.940 1.00 159.39 62 GLN D C 1
ATOM 8733 O O . GLN D 1 62 ? 174.699 181.578 172.881 1.00 159.39 62 GLN D O 1
ATOM 8739 N N . ASP D 1 63 ? 172.580 182.000 172.253 1.00 156.79 63 ASP D N 1
ATOM 8740 C CA . ASP D 1 63 ? 172.495 180.759 171.490 1.00 156.79 63 ASP D CA 1
ATOM 8741 C C . ASP D 1 63 ? 173.481 180.724 170.328 1.00 156.79 63 ASP D C 1
ATOM 8742 O O . ASP D 1 63 ? 173.736 179.650 169.775 1.00 156.79 63 ASP D O 1
ATOM 8747 N N . THR D 1 64 ? 174.026 181.871 169.924 1.00 164.33 64 THR D N 1
ATOM 8748 C CA . THR D 1 64 ? 175.095 181.837 168.931 1.00 164.33 64 THR D CA 1
ATOM 8749 C C . THR D 1 64 ? 176.467 181.800 169.597 1.00 164.33 64 THR D C 1
ATOM 8750 O O . THR D 1 64 ? 177.397 181.176 169.076 1.00 164.33 64 THR D O 1
ATOM 8754 N N . LEU D 1 65 ? 176.604 182.431 170.763 1.00 160.85 65 LEU D N 1
ATOM 8755 C CA . LEU D 1 65 ? 177.862 182.352 171.497 1.00 160.85 65 LEU D CA 1
ATOM 8756 C C . LEU D 1 65 ? 178.091 180.951 172.047 1.00 160.85 65 LEU D C 1
ATOM 8757 O O . LEU D 1 65 ? 179.238 180.504 172.161 1.00 160.85 65 LEU D O 1
ATOM 8762 N N . LYS D 1 66 ? 177.019 180.240 172.390 1.00 156.80 66 LYS D N 1
ATOM 8763 C CA . LYS D 1 66 ? 177.155 178.902 172.950 1.00 156.80 66 LYS D CA 1
ATOM 8764 C C . LYS D 1 66 ? 177.638 177.871 171.939 1.00 156.80 66 LYS D C 1
ATOM 8765 O O . LYS D 1 66 ? 177.760 176.698 172.301 1.00 156.80 66 LYS D O 1
ATOM 8771 N N . LYS D 1 67 ? 177.920 178.259 170.694 1.00 162.09 67 LYS D N 1
ATOM 8772 C CA . LYS D 1 67 ? 178.405 177.288 169.722 1.00 162.09 67 LYS D CA 1
ATOM 8773 C C . LYS D 1 67 ? 179.887 176.969 169.891 1.00 162.09 67 LYS D C 1
ATOM 8774 O O . LYS D 1 67 ? 180.314 175.872 169.517 1.00 162.09 67 LYS D O 1
ATOM 8780 N N . MET D 1 68 ? 180.683 177.886 170.442 1.00 166.20 68 MET D N 1
ATOM 8781 C CA . MET D 1 68 ? 182.101 177.604 170.647 1.00 166.20 68 MET D CA 1
ATOM 8782 C C . MET D 1 68 ? 182.367 176.641 171.809 1.00 166.20 68 MET D C 1
ATOM 8783 O O . MET D 1 68 ? 183.041 175.624 171.607 1.00 166.20 68 MET D O 1
ATOM 8788 N N . PRO D 1 69 ? 181.850 176.900 173.032 1.00 156.63 69 PRO D N 1
ATOM 8789 C CA . PRO D 1 69 ? 182.449 176.294 174.237 1.00 156.63 69 PRO D CA 1
ATOM 8790 C C . PRO D 1 69 ? 182.591 174.774 174.309 1.00 156.63 69 PRO D C 1
ATOM 8791 O O . PRO D 1 69 ? 183.623 174.317 174.806 1.00 156.63 69 PRO D O 1
ATOM 8795 N N . PHE D 1 70 ? 181.586 173.981 173.919 1.00 153.55 70 PHE D N 1
ATOM 8796 C CA . PHE D 1 70 ? 181.595 172.550 174.228 1.00 153.55 70 PHE D CA 1
ATOM 8797 C C . PHE D 1 70 ? 181.058 171.645 173.121 1.00 153.55 70 PHE D C 1
ATOM 8798 O O . PHE D 1 70 ? 180.906 170.442 173.347 1.00 153.55 70 PHE D O 1
ATOM 8806 N N . CYS D 1 71 ? 180.742 172.179 171.948 1.00 168.33 71 CYS D N 1
ATOM 8807 C CA . CYS D 1 71 ? 180.389 171.352 170.798 1.00 168.33 71 CYS D CA 1
ATOM 8808 C C . CYS D 1 71 ? 181.514 171.212 169.783 1.00 168.33 71 CYS D C 1
ATOM 8809 O O . CYS D 1 71 ? 181.276 170.691 168.688 1.00 168.33 71 CYS D O 1
ATOM 8812 N N . ILE D 1 72 ? 182.726 171.663 170.105 1.00 173.54 72 ILE D N 1
ATOM 8813 C CA . ILE D 1 72 ? 183.847 171.464 169.192 1.00 173.54 72 ILE D CA 1
ATOM 8814 C C . ILE D 1 72 ? 184.144 169.978 169.008 1.00 173.54 72 ILE D C 1
ATOM 8815 O O . ILE D 1 72 ? 184.724 169.574 167.992 1.00 173.54 72 ILE D O 1
ATOM 8820 N N . ASN D 1 73 ? 183.728 169.140 169.964 1.00 176.75 73 ASN D N 1
ATOM 8821 C CA . ASN D 1 73 ? 183.834 167.692 169.795 1.00 176.75 73 ASN D CA 1
ATOM 8822 C C . ASN D 1 73 ? 183.191 167.234 168.492 1.00 176.75 73 ASN D C 1
ATOM 8823 O O . ASN D 1 73 ? 183.755 166.407 167.767 1.00 176.75 73 ASN D O 1
ATOM 8828 N N . SER D 1 74 ? 182.014 167.762 168.179 1.00 182.40 74 SER D N 1
ATOM 8829 C CA . SER D 1 74 ? 181.321 167.400 166.949 1.00 182.40 74 SER D CA 1
ATOM 8830 C C . SER D 1 74 ? 181.726 168.326 165.807 1.00 182.40 74 SER D C 1
ATOM 8831 O O . SER D 1 74 ? 182.641 169.137 165.950 1.00 182.40 74 SER D O 1
ATOM 8834 N N . SER D 1 90 ? 171.458 161.212 166.717 1.00 166.07 90 SER D N 1
ATOM 8835 C CA . SER D 1 90 ? 170.550 161.917 167.612 1.00 166.07 90 SER D CA 1
ATOM 8836 C C . SER D 1 90 ? 171.311 162.897 168.497 1.00 166.07 90 SER D C 1
ATOM 8837 O O . SER D 1 90 ? 170.716 163.640 169.273 1.00 166.07 90 SER D O 1
ATOM 8840 N N . LEU D 1 91 ? 172.640 162.875 168.385 1.00 162.38 91 LEU D N 1
ATOM 8841 C CA . LEU D 1 91 ? 173.469 163.822 169.125 1.00 162.38 91 LEU D CA 1
ATOM 8842 C C . LEU D 1 91 ? 173.469 165.188 168.452 1.00 162.38 91 LEU D C 1
ATOM 8843 O O . LEU D 1 91 ? 173.440 166.231 169.125 1.00 162.38 91 LEU D O 1
ATOM 8848 N N . GLN D 1 92 ? 173.498 165.194 167.118 1.00 166.71 92 GLN D N 1
ATOM 8849 C CA . GLN D 1 92 ? 173.607 166.439 166.374 1.00 166.71 92 GLN D CA 1
ATOM 8850 C C . GLN D 1 92 ? 172.386 167.322 166.576 1.00 166.71 92 GLN D C 1
ATOM 8851 O O . GLN D 1 92 ? 172.519 168.548 166.627 1.00 166.71 92 GLN D O 1
ATOM 8857 N N . VAL D 1 93 ? 171.196 166.732 166.709 1.00 157.73 93 VAL D N 1
ATOM 8858 C CA . VAL D 1 93 ? 170.009 167.552 166.922 1.00 157.73 93 VAL D CA 1
ATOM 8859 C C . VAL D 1 93 ? 170.081 168.250 168.273 1.00 157.73 93 VAL D C 1
ATOM 8860 O O . VAL D 1 93 ? 169.643 169.397 168.417 1.00 157.73 93 VAL D O 1
ATOM 8864 N N . ASP D 1 94 ? 170.663 167.590 169.276 1.00 152.10 94 ASP D N 1
ATOM 8865 C CA . ASP D 1 94 ? 170.755 168.214 170.590 1.00 152.10 94 ASP D CA 1
ATOM 8866 C C . ASP D 1 94 ? 171.819 169.301 170.612 1.00 152.10 94 ASP D C 1
ATOM 8867 O O . ASP D 1 94 ? 171.628 170.346 171.244 1.00 152.10 94 ASP D O 1
ATOM 8872 N N . CYS D 1 95 ? 172.952 169.077 169.940 1.00 157.45 95 CYS D N 1
ATOM 8873 C CA . CYS D 1 95 ? 173.950 170.144 169.863 1.00 157.45 95 CYS D CA 1
ATOM 8874 C C . CYS D 1 95 ? 173.483 171.302 168.988 1.00 157.45 95 CYS D C 1
ATOM 8875 O O . CYS D 1 95 ? 173.933 172.436 169.177 1.00 157.45 95 CYS D O 1
ATOM 8878 N N . GLU D 1 96 ? 172.580 171.050 168.039 1.00 157.61 96 GLU D N 1
ATOM 8879 C CA . GLU D 1 96 ? 172.187 172.093 167.099 1.00 157.61 96 GLU D CA 1
ATOM 8880 C C . GLU D 1 96 ? 171.001 172.906 167.604 1.00 157.61 96 GLU D C 1
ATOM 8881 O O . GLU D 1 96 ? 170.889 174.096 167.291 1.00 157.61 96 GLU D O 1
ATOM 8887 N N . TYR D 1 97 ? 170.107 172.291 168.378 1.00 153.40 97 TYR D N 1
ATOM 8888 C CA . TYR D 1 97 ? 168.852 172.934 168.750 1.00 153.40 97 TYR D CA 1
ATOM 8889 C C . TYR D 1 97 ? 168.828 173.440 170.187 1.00 153.40 97 TYR D C 1
ATOM 8890 O O . TYR D 1 97 ? 168.469 174.597 170.422 1.00 153.40 97 TYR D O 1
ATOM 8899 N N . ALA D 1 98 ? 169.193 172.611 171.157 1.00 135.10 98 ALA D N 1
ATOM 8900 C CA . ALA D 1 98 ? 169.123 172.984 172.568 1.00 135.10 98 ALA D CA 1
ATOM 8901 C C . ALA D 1 98 ? 170.538 173.129 173.126 1.00 135.10 98 ALA D C 1
ATOM 8902 O O . ALA D 1 98 ? 171.147 172.155 173.567 1.00 135.10 98 ALA D O 1
ATOM 8904 N N . LEU D 1 99 ? 171.051 174.360 173.117 1.00 133.97 99 LEU D N 1
ATOM 8905 C CA . LEU D 1 99 ? 172.355 174.649 173.706 1.00 133.97 99 LEU D CA 1
ATOM 8906 C C . LEU D 1 99 ? 172.250 175.127 175.150 1.00 133.97 99 LEU D C 1
ATOM 8907 O O . LEU D 1 99 ? 173.089 174.765 175.989 1.00 133.97 99 LEU D O 1
ATOM 8912 N N . GLY D 1 100 ? 171.235 175.934 175.455 1.00 129.47 100 GLY D N 1
ATOM 8913 C CA . GLY D 1 100 ? 171.076 176.417 176.814 1.00 129.47 100 GLY D CA 1
ATOM 8914 C C . GLY D 1 100 ? 170.884 175.290 177.810 1.00 129.47 100 GLY D C 1
ATOM 8915 O O . GLY D 1 100 ? 171.359 175.365 178.946 1.00 129.47 100 GLY D O 1
ATOM 8916 N N . TYR D 1 101 ? 170.201 174.224 177.392 1.00 127.91 101 TYR D N 1
ATOM 8917 C CA . TYR D 1 101 ? 169.988 173.084 178.275 1.00 127.91 101 TYR D CA 1
ATOM 8918 C C . TYR D 1 101 ? 171.311 172.422 178.647 1.00 127.91 101 TYR D C 1
ATOM 8919 O O . TYR D 1 101 ? 171.563 172.124 179.824 1.00 127.91 101 TYR D O 1
ATOM 8928 N N . MET D 1 102 ? 172.169 172.181 177.654 1.00 128.00 102 MET D N 1
ATOM 8929 C CA . MET D 1 102 ? 173.472 171.594 177.943 1.00 128.00 102 MET D CA 1
ATOM 8930 C C . MET D 1 102 ? 174.306 172.516 178.822 1.00 128.00 102 MET D C 1
ATOM 8931 O O . MET D 1 102 ? 174.990 172.052 179.742 1.00 128.00 102 MET D O 1
ATOM 8936 N N . ALA D 1 103 ? 174.269 173.823 178.552 1.00 120.56 103 ALA D N 1
ATOM 8937 C CA . ALA D 1 103 ? 175.028 174.750 179.388 1.00 120.56 103 ALA D CA 1
ATOM 8938 C C . ALA D 1 103 ? 174.553 174.699 180.833 1.00 120.56 103 ALA D C 1
ATOM 8939 O O . ALA D 1 103 ? 175.367 174.731 181.764 1.00 120.56 103 ALA D O 1
ATOM 8941 N N . VAL D 1 104 ? 173.239 174.601 181.041 1.00 118.71 104 VAL D N 1
ATOM 8942 C CA . VAL D 1 104 ? 172.703 174.517 182.395 1.00 118.71 104 VAL D CA 1
ATOM 8943 C C . VAL D 1 104 ? 173.141 173.226 183.077 1.00 118.71 104 VAL D C 1
ATOM 8944 O O . VAL D 1 104 ? 173.497 173.228 184.263 1.00 118.71 104 VAL D O 1
ATOM 8948 N N . TYR D 1 105 ? 173.103 172.103 182.355 1.00 118.48 105 TYR D N 1
ATOM 8949 C CA . TYR D 1 105 ? 173.628 170.858 182.915 1.00 118.48 105 TYR D CA 1
ATOM 8950 C C . TYR D 1 105 ? 175.073 171.018 183.373 1.00 118.48 105 TYR D C 1
ATOM 8951 O O . TYR D 1 105 ? 175.416 170.696 184.521 1.00 118.48 105 TYR D O 1
ATOM 8960 N N . ARG D 1 106 ? 175.942 171.496 182.478 1.00 126.35 106 ARG D N 1
ATOM 8961 C CA . ARG D 1 106 ? 177.353 171.604 182.837 1.00 126.35 106 ARG D CA 1
ATOM 8962 C C . ARG D 1 106 ? 177.576 172.583 183.981 1.00 126.35 106 ARG D C 1
ATOM 8963 O O . ARG D 1 106 ? 178.512 172.402 184.765 1.00 126.35 106 ARG D O 1
ATOM 8971 N N . VAL D 1 107 ? 176.745 173.621 184.103 1.00 122.94 107 VAL D N 1
ATOM 8972 C CA . VAL D 1 107 ? 176.929 174.565 185.201 1.00 122.94 107 VAL D CA 1
ATOM 8973 C C . VAL D 1 107 ? 176.507 173.943 186.526 1.00 122.94 107 VAL D C 1
ATOM 8974 O O . VAL D 1 107 ? 177.247 173.991 187.515 1.00 122.94 107 VAL D O 1
ATOM 8978 N N . CYS D 1 108 ? 175.313 173.345 186.571 1.00 125.41 108 CYS D N 1
ATOM 8979 C CA . CYS D 1 108 ? 174.804 172.832 187.840 1.00 125.41 108 CYS D CA 1
ATOM 8980 C C . CYS D 1 108 ? 175.541 171.588 188.323 1.00 125.41 108 CYS D C 1
ATOM 8981 O O . CYS D 1 108 ? 175.528 171.308 189.531 1.00 125.41 108 CYS D O 1
ATOM 8984 N N . PHE D 1 109 ? 176.175 170.835 187.420 1.00 131.85 109 PHE D N 1
ATOM 8985 C CA . PHE D 1 109 ? 176.994 169.712 187.868 1.00 131.85 109 PHE D CA 1
ATOM 8986 C C . PHE D 1 109 ? 178.095 170.174 188.817 1.00 131.85 109 PHE D C 1
ATOM 8987 O O . PHE D 1 109 ? 178.420 169.482 189.793 1.00 131.85 109 PHE D O 1
ATOM 8995 N N . GLY D 1 110 ? 178.670 171.350 188.557 1.00 130.40 110 GLY D N 1
ATOM 8996 C CA . GLY D 1 110 ? 179.736 171.848 189.409 1.00 130.40 110 GLY D CA 1
ATOM 8997 C C . GLY D 1 110 ? 179.274 172.119 190.827 1.00 130.40 110 GLY D C 1
ATOM 8998 O O . GLY D 1 110 ? 179.945 171.752 191.795 1.00 130.40 110 GLY D O 1
ATOM 8999 N N . MET D 1 111 ? 178.115 172.766 190.971 1.00 128.37 111 MET D N 1
ATOM 9000 C CA . MET D 1 111 ? 177.595 173.038 192.307 1.00 128.37 111 MET D CA 1
ATOM 9001 C C . MET D 1 111 ? 177.198 171.752 193.017 1.00 128.37 111 MET D C 1
ATOM 9002 O O . MET D 1 111 ? 177.412 171.614 194.229 1.00 128.37 111 MET D O 1
ATOM 9007 N N . ALA D 1 112 ? 176.609 170.802 192.285 1.00 125.25 112 ALA D N 1
ATOM 9008 C CA . ALA D 1 112 ? 176.299 169.514 192.892 1.00 125.25 112 ALA D CA 1
ATOM 9009 C C . ALA D 1 112 ? 177.556 168.869 193.463 1.00 125.25 112 ALA D C 1
ATOM 9010 O O . ALA D 1 112 ? 177.564 168.404 194.611 1.00 125.25 112 ALA D O 1
ATOM 9012 N N . CYS D 1 113 ? 178.644 168.865 192.687 1.00 129.74 113 CYS D N 1
ATOM 9013 C CA . CYS D 1 113 ? 179.890 168.277 193.171 1.00 129.74 113 CYS D CA 1
ATOM 9014 C C . CYS D 1 113 ? 180.443 169.036 194.372 1.00 129.74 113 CYS D C 1
ATOM 9015 O O . CYS D 1 113 ? 180.895 168.421 195.345 1.00 129.74 113 CYS D O 1
ATOM 9018 N N . PHE D 1 114 ? 180.423 170.370 194.322 1.00 132.09 114 PHE D N 1
ATOM 9019 C CA . PHE D 1 114 ? 180.955 171.153 195.435 1.00 132.09 114 PHE D CA 1
ATOM 9020 C C . PHE D 1 114 ? 180.220 170.856 196.733 1.00 132.09 114 PHE D C 1
ATOM 9021 O O . PHE D 1 114 ? 180.848 170.613 197.773 1.00 132.09 114 PHE D O 1
ATOM 9029 N N . PHE D 1 115 ? 178.889 170.872 196.698 1.00 126.66 115 PHE D N 1
ATOM 9030 C CA . PHE D 1 115 ? 178.150 170.653 197.935 1.00 126.66 115 PHE D CA 1
ATOM 9031 C C . PHE D 1 115 ? 178.215 169.199 198.388 1.00 126.66 115 PHE D C 1
ATOM 9032 O O . PHE D 1 115 ? 178.216 168.939 199.595 1.00 126.66 115 PHE D O 1
ATOM 9040 N N . ALA D 1 116 ? 178.328 168.242 197.461 1.00 126.03 116 ALA D N 1
ATOM 9041 C CA . ALA D 1 116 ? 178.562 166.865 197.887 1.00 126.03 116 ALA D CA 1
ATOM 9042 C C . ALA D 1 116 ? 179.904 166.729 198.599 1.00 126.03 116 ALA D C 1
ATOM 9043 O O . ALA D 1 116 ? 180.015 166.024 199.610 1.00 126.03 116 ALA D O 1
ATOM 9045 N N . LEU D 1 117 ? 180.937 167.401 198.088 1.00 127.88 117 LEU D N 1
ATOM 9046 C CA . LEU D 1 117 ? 182.243 167.360 198.740 1.00 127.88 117 LEU D CA 1
ATOM 9047 C C . LEU D 1 117 ? 182.187 167.980 200.130 1.00 127.88 117 LEU D C 1
ATOM 9048 O O . LEU D 1 117 ? 182.718 167.411 201.096 1.00 127.88 117 LEU D O 1
ATOM 9053 N N . MET D 1 118 ? 181.551 169.147 200.252 1.00 130.71 118 MET D N 1
ATOM 9054 C CA . MET D 1 118 ? 181.429 169.772 201.566 1.00 130.71 118 MET D CA 1
ATOM 9055 C C . MET D 1 118 ? 180.627 168.897 202.521 1.00 130.71 118 MET D C 1
ATOM 9056 O O . MET D 1 118 ? 180.861 168.915 203.733 1.00 130.71 118 MET D O 1
ATOM 9061 N N . SER D 1 119 ? 179.669 168.129 201.996 1.00 127.72 119 SER D N 1
ATOM 9062 C CA . SER D 1 119 ? 178.960 167.177 202.842 1.00 127.72 119 SER D CA 1
ATOM 9063 C C . SER D 1 119 ? 179.881 166.061 203.309 1.00 127.72 119 SER D C 1
ATOM 9064 O O . SER D 1 119 ? 179.803 165.623 204.461 1.00 127.72 119 SER D O 1
ATOM 9067 N N . LEU D 1 120 ? 180.754 165.578 202.425 1.00 126.60 120 LEU D N 1
ATOM 9068 C CA . LEU D 1 120 ? 181.653 164.493 202.812 1.00 126.60 120 LEU D CA 1
ATOM 9069 C C . LEU D 1 120 ? 182.662 164.943 203.859 1.00 126.60 120 LEU D C 1
ATOM 9070 O O . LEU D 1 120 ? 183.038 164.157 204.735 1.00 126.60 120 LEU D O 1
ATOM 9075 N N . ILE D 1 121 ? 183.128 166.191 203.784 1.00 128.65 121 ILE D N 1
ATOM 9076 C CA . ILE D 1 121 ? 184.091 166.667 204.778 1.00 128.65 121 ILE D CA 1
ATOM 9077 C C . ILE D 1 121 ? 183.449 166.736 206.161 1.00 128.65 121 ILE D C 1
ATOM 9078 O O . ILE D 1 121 ? 183.962 166.174 207.134 1.00 128.65 121 ILE D O 1
ATOM 9083 N N . MET D 1 122 ? 182.310 167.424 206.267 1.00 136.02 122 MET D N 1
ATOM 9084 C CA . MET D 1 122 ? 181.687 167.725 207.558 1.00 136.02 122 MET D CA 1
ATOM 9085 C C . MET D 1 122 ? 180.870 166.537 208.071 1.00 136.02 122 MET D C 1
ATOM 9086 O O . MET D 1 122 ? 179.696 166.652 208.417 1.00 136.02 122 MET D O 1
ATOM 9091 N N . LEU D 1 123 ? 181.514 165.378 208.130 1.00 134.44 123 LEU D N 1
ATOM 9092 C CA . LEU D 1 123 ? 180.834 164.132 208.456 1.00 134.44 123 LEU D CA 1
ATOM 9093 C C . LEU D 1 123 ? 181.298 163.647 209.818 1.00 134.44 123 LEU D C 1
ATOM 9094 O O . LEU D 1 123 ? 182.503 163.540 210.068 1.00 134.44 123 LEU D O 1
ATOM 9099 N N . GLY D 1 124 ? 180.342 163.365 210.700 1.00 146.07 124 GLY D N 1
ATOM 9100 C CA . GLY D 1 124 ? 180.639 162.859 212.022 1.00 146.07 124 GLY D CA 1
ATOM 9101 C C . GLY D 1 124 ? 180.838 163.909 213.093 1.00 146.07 124 GLY D C 1
ATOM 9102 O O . GLY D 1 124 ? 181.125 163.546 214.240 1.00 146.07 124 GLY D O 1
ATOM 9103 N N . VAL D 1 125 ? 180.694 165.193 212.762 1.00 152.96 125 VAL D N 1
ATOM 9104 C CA . VAL D 1 125 ? 180.944 166.253 213.731 1.00 152.96 125 VAL D CA 1
ATOM 9105 C C . VAL D 1 125 ? 179.926 166.174 214.861 1.00 152.96 125 VAL D C 1
ATOM 9106 O O . VAL D 1 125 ? 178.751 165.847 214.647 1.00 152.96 125 VAL D O 1
ATOM 9110 N N . LYS D 1 126 ? 180.385 166.447 216.083 1.00 163.16 126 LYS D N 1
ATOM 9111 C CA . LYS D 1 126 ? 179.542 166.388 217.271 1.00 163.16 126 LYS D CA 1
ATOM 9112 C C . LYS D 1 126 ? 179.344 167.743 217.932 1.00 163.16 126 LYS D C 1
ATOM 9113 O O . LYS D 1 126 ? 178.207 168.142 218.192 1.00 163.16 126 LYS D O 1
ATOM 9119 N N . SER D 1 127 ? 180.422 168.465 218.216 1.00 169.04 127 SER D N 1
ATOM 9120 C CA . SER D 1 127 ? 180.345 169.734 218.921 1.00 169.04 127 SER D CA 1
ATOM 9121 C C . SER D 1 127 ? 180.973 170.839 218.084 1.00 169.04 127 SER D C 1
ATOM 9122 O O . SER D 1 127 ? 181.593 170.595 217.048 1.00 169.04 127 SER D O 1
ATOM 9125 N N . SER D 1 128 ? 180.806 172.072 218.555 1.00 171.89 128 SER D N 1
ATOM 9126 C CA . SER D 1 128 ? 181.377 173.234 217.887 1.00 171.89 128 SER D CA 1
ATOM 9127 C C . SER D 1 128 ? 182.855 173.430 218.192 1.00 171.89 128 SER D C 1
ATOM 9128 O O . SER D 1 128 ? 183.441 174.408 217.718 1.00 171.89 128 SER D O 1
ATOM 9131 N N . ARG D 1 129 ? 183.467 172.544 218.973 1.00 172.67 129 ARG D N 1
ATOM 9132 C CA . ARG D 1 129 ? 184.875 172.668 219.324 1.00 172.67 129 ARG D CA 1
ATOM 9133 C C . ARG D 1 129 ? 185.793 171.869 218.409 1.00 172.67 129 ARG D C 1
ATOM 9134 O O . ARG D 1 129 ? 187.015 171.951 218.563 1.00 172.67 129 ARG D O 1
ATOM 9142 N N . ASP D 1 130 ? 185.245 171.102 217.469 1.00 163.75 130 ASP D N 1
ATOM 9143 C CA . ASP D 1 130 ? 186.081 170.342 216.558 1.00 163.75 130 ASP D CA 1
ATOM 9144 C C . ASP D 1 130 ? 186.869 171.280 215.645 1.00 163.75 130 ASP D C 1
ATOM 9145 O O . ASP D 1 130 ? 186.401 172.371 215.312 1.00 163.75 130 ASP D O 1
ATOM 9150 N N . PRO D 1 131 ? 188.074 170.878 215.233 1.00 158.64 131 PRO D N 1
ATOM 9151 C CA . PRO D 1 131 ? 188.883 171.742 214.364 1.00 158.64 131 PRO D CA 1
ATOM 9152 C C . PRO D 1 131 ? 188.266 171.987 213.000 1.00 158.64 131 PRO D C 1
ATOM 9153 O O . PRO D 1 131 ? 188.659 172.950 212.330 1.00 158.64 131 PRO D O 1
ATOM 9157 N N . ARG D 1 132 ? 187.325 171.152 212.565 1.00 147.78 132 ARG D N 1
ATOM 9158 C CA . ARG D 1 132 ? 186.680 171.350 211.275 1.00 147.78 132 ARG D CA 1
ATOM 9159 C C . ARG D 1 132 ? 185.647 172.466 211.300 1.00 147.78 132 ARG D C 1
ATOM 9160 O O . ARG D 1 132 ? 185.229 172.925 210.235 1.00 147.78 132 ARG D O 1
ATOM 9168 N N . SER D 1 133 ? 185.225 172.911 212.485 1.00 152.80 133 SER D N 1
ATOM 9169 C CA . SER D 1 133 ? 184.327 174.057 212.552 1.00 152.80 133 SER D CA 1
ATOM 9170 C C . SER D 1 133 ? 185.013 175.324 212.066 1.00 152.80 133 SER D C 1
ATOM 9171 O O . SER D 1 133 ? 184.344 176.273 211.646 1.00 152.80 133 SER D O 1
ATOM 9174 N N . HIS D 1 134 ? 186.344 175.358 212.121 1.00 158.88 134 HIS D N 1
ATOM 9175 C CA . HIS D 1 134 ? 187.078 176.558 211.735 1.00 158.88 134 HIS D CA 1
ATOM 9176 C C . HIS D 1 134 ? 187.098 176.751 210.225 1.00 158.88 134 HIS D C 1
ATOM 9177 O O . HIS D 1 134 ? 187.265 177.880 209.752 1.00 158.88 134 HIS D O 1
ATOM 9184 N N . ILE D 1 135 ? 186.953 175.673 209.453 1.00 152.30 135 ILE D N 1
ATOM 9185 C CA . ILE D 1 135 ? 186.991 175.788 207.999 1.00 152.30 135 ILE D CA 1
ATOM 9186 C C . ILE D 1 135 ? 185.611 176.027 207.394 1.00 152.30 135 ILE D C 1
ATOM 9187 O O . ILE D 1 135 ? 185.517 176.429 206.226 1.00 152.30 135 ILE D O 1
ATOM 9192 N N . GLN D 1 136 ? 184.540 175.816 208.152 1.00 152.36 136 GLN D N 1
ATOM 9193 C CA . GLN D 1 136 ? 183.193 176.017 207.641 1.00 152.36 136 GLN D CA 1
ATOM 9194 C C . GLN D 1 136 ? 182.719 177.459 207.780 1.00 152.36 136 GLN D C 1
ATOM 9195 O O . GLN D 1 136 ? 181.685 177.820 207.210 1.00 152.36 136 GLN D O 1
ATOM 9201 N N . ASN D 1 137 ? 183.472 178.306 208.475 1.00 157.69 137 ASN D N 1
ATOM 9202 C CA . ASN D 1 137 ? 182.943 179.613 208.835 1.00 157.69 137 ASN D CA 1
ATOM 9203 C C . ASN D 1 137 ? 183.823 180.760 208.357 1.00 157.69 137 ASN D C 1
ATOM 9204 O O . ASN D 1 137 ? 183.354 181.896 208.244 1.00 157.69 137 ASN D O 1
ATOM 9209 N N . ASN D 1 138 ? 185.094 180.487 208.075 1.00 164.50 138 ASN D N 1
ATOM 9210 C CA . ASN D 1 138 ? 186.062 181.548 207.823 1.00 164.50 138 ASN D CA 1
ATOM 9211 C C . ASN D 1 138 ? 186.372 181.744 206.341 1.00 164.50 138 ASN D C 1
ATOM 9212 O O . ASN D 1 138 ? 186.183 182.840 205.805 1.00 164.50 138 ASN D O 1
ATOM 9217 N N . PHE D 1 139 ? 186.844 180.701 205.665 1.00 164.60 139 PHE D N 1
ATOM 9218 C CA . PHE D 1 139 ? 187.452 180.866 204.349 1.00 164.60 139 PHE D CA 1
ATOM 9219 C C . PHE D 1 139 ? 186.415 180.943 203.236 1.00 164.60 139 PHE D C 1
ATOM 9220 O O . PHE D 1 139 ? 186.127 179.935 202.586 1.00 164.60 139 PHE D O 1
ATOM 9228 N N . TRP D 1 140 ? 185.850 182.128 203.005 1.00 162.07 140 TRP D N 1
ATOM 9229 C CA . TRP D 1 140 ? 184.793 182.290 202.009 1.00 162.07 140 TRP D CA 1
ATOM 9230 C C . TRP D 1 140 ? 185.294 182.460 200.574 1.00 162.07 140 TRP D C 1
ATOM 9231 O O . TRP D 1 140 ? 184.762 181.799 199.668 1.00 162.07 140 TRP D O 1
ATOM 9242 N N . PRO D 1 141 ? 186.271 183.340 200.304 1.00 165.88 141 PRO D N 1
ATOM 9243 C CA . PRO D 1 141 ? 186.695 183.518 198.904 1.00 165.88 141 PRO D CA 1
ATOM 9244 C C . PRO D 1 141 ? 187.213 182.240 198.277 1.00 165.88 141 PRO D C 1
ATOM 9245 O O . PRO D 1 141 ? 186.972 181.990 197.088 1.00 165.88 141 PRO D O 1
ATOM 9249 N N . LEU D 1 142 ? 187.920 181.418 199.053 1.00 161.94 142 LEU D N 1
ATOM 9250 C CA . LEU D 1 142 ? 188.346 180.121 198.550 1.00 161.94 142 LEU D CA 1
ATOM 9251 C C . LEU D 1 142 ? 187.152 179.278 198.132 1.00 161.94 142 LEU D C 1
ATOM 9252 O O . LEU D 1 142 ? 187.188 178.619 197.091 1.00 161.94 142 LEU D O 1
ATOM 9257 N N . LYS D 1 143 ? 186.079 179.295 198.924 1.00 155.15 143 LYS D N 1
ATOM 9258 C CA . LYS D 1 143 ? 184.901 178.503 198.585 1.00 155.15 143 LYS D CA 1
ATOM 9259 C C . LYS D 1 143 ? 184.238 179.014 197.312 1.00 155.15 143 LYS D C 1
ATOM 9260 O O . LYS D 1 143 ? 183.862 178.218 196.437 1.00 155.15 143 LYS D O 1
ATOM 9266 N N . PHE D 1 144 ? 184.084 180.336 197.189 1.00 162.42 144 PHE D N 1
ATOM 9267 C CA . PHE D 1 144 ? 183.515 180.896 195.966 1.00 162.42 144 PHE D CA 1
ATOM 9268 C C . PHE D 1 144 ? 184.335 180.482 194.754 1.00 162.42 144 PHE D C 1
ATOM 9269 O O . PHE D 1 144 ? 183.788 180.045 193.732 1.00 162.42 144 PHE D O 1
ATOM 9277 N N . LEU D 1 145 ? 185.658 180.617 194.852 1.00 163.19 145 LEU D N 1
ATOM 9278 C CA . LEU D 1 145 ? 186.510 180.326 193.709 1.00 163.19 145 LEU D CA 1
ATOM 9279 C C . LEU D 1 145 ? 186.540 178.835 193.401 1.00 163.19 145 LEU D C 1
ATOM 9280 O O . LEU D 1 145 ? 186.626 178.451 192.236 1.00 163.19 145 LEU D O 1
ATOM 9285 N N . ILE D 1 146 ? 186.441 177.978 194.419 1.00 155.83 146 ILE D N 1
ATOM 9286 C CA . ILE D 1 146 ? 186.377 176.542 194.163 1.00 155.83 146 ILE D CA 1
ATOM 9287 C C . ILE D 1 146 ? 185.101 176.192 193.412 1.00 155.83 146 ILE D C 1
ATOM 9288 O O . ILE D 1 146 ? 185.122 175.430 192.439 1.00 155.83 146 ILE D O 1
ATOM 9293 N N . CYS D 1 147 ? 183.973 176.706 193.909 1.00 154.36 147 CYS D N 1
ATOM 9294 C CA . CYS D 1 147 ? 182.648 176.416 193.300 1.00 154.36 147 CYS D CA 1
ATOM 9295 C C . CYS D 1 147 ? 182.644 176.841 191.828 1.00 154.36 147 CYS D C 1
ATOM 9296 O O . CYS D 1 147 ? 182.371 175.984 190.967 1.00 154.36 147 CYS D O 1
ATOM 9299 N N . PHE D 1 148 ? 182.952 178.113 191.562 1.00 161.36 148 PHE D N 1
ATOM 9300 C CA . PHE D 1 148 ? 182.964 178.649 190.176 1.00 161.36 148 PHE D CA 1
ATOM 9301 C C . PHE D 1 148 ? 184.026 177.909 189.352 1.00 161.36 148 PHE D C 1
ATOM 9302 O O . PHE D 1 148 ? 183.737 177.561 188.193 1.00 161.36 148 PHE D O 1
ATOM 9310 N N . GLY D 1 149 ? 185.194 177.646 189.946 1.00 153.68 149 GLY D N 1
ATOM 9311 C CA . GLY D 1 149 ? 186.250 176.890 189.246 1.00 153.68 149 GLY D CA 1
ATOM 9312 C C . GLY D 1 149 ? 185.690 175.574 188.733 1.00 153.68 149 GLY D C 1
ATOM 9313 O O . GLY D 1 149 ? 185.896 175.260 187.546 1.00 153.68 149 GLY D O 1
ATOM 9314 N N . ALA D 1 150 ? 184.982 174.850 189.605 1.00 148.28 150 ALA D N 1
ATOM 9315 C CA . ALA D 1 150 ? 184.334 173.589 189.267 1.00 148.28 150 ALA D CA 1
ATOM 9316 C C . ALA D 1 150 ? 183.360 173.768 188.113 1.00 148.28 150 ALA D C 1
ATOM 9317 O O . ALA D 1 150 ? 183.311 172.937 187.201 1.00 148.28 150 ALA D O 1
ATOM 9319 N N . ALA D 1 151 ? 182.579 174.851 188.133 1.00 145.61 151 ALA D N 1
ATOM 9320 C CA . ALA D 1 151 ? 181.665 175.119 187.022 1.00 145.61 151 ALA D CA 1
ATOM 9321 C C . ALA D 1 151 ? 182.428 175.304 185.711 1.00 145.61 151 ALA D C 1
ATOM 9322 O O . ALA D 1 151 ? 182.083 174.710 184.679 1.00 145.61 151 ALA D O 1
ATOM 9324 N N . ILE D 1 152 ? 183.476 176.132 185.739 1.00 150.26 152 ILE D N 1
ATOM 9325 C CA . ILE D 1 152 ? 184.245 176.415 184.531 1.00 150.26 152 ILE D CA 1
ATOM 9326 C C . ILE D 1 152 ? 184.932 175.154 184.018 1.00 150.26 152 ILE D C 1
ATOM 9327 O O . ILE D 1 152 ? 185.027 174.934 182.807 1.00 150.26 152 ILE D O 1
ATOM 9332 N N . GLY D 1 153 ? 185.425 174.306 184.922 1.00 145.61 153 GLY D N 1
ATOM 9333 C CA . GLY D 1 153 ? 186.013 173.053 184.488 1.00 145.61 153 GLY D CA 1
ATOM 9334 C C . GLY D 1 153 ? 184.993 172.090 183.922 1.00 145.61 153 GLY D C 1
ATOM 9335 O O . GLY D 1 153 ? 185.282 171.367 182.967 1.00 145.61 153 GLY D O 1
ATOM 9336 N N . ALA D 1 154 ? 183.787 172.069 184.492 1.00 140.89 154 ALA D N 1
ATOM 9337 C CA . ALA D 1 154 ? 182.770 171.142 184.018 1.00 140.89 154 ALA D CA 1
ATOM 9338 C C . ALA D 1 154 ? 182.226 171.549 182.661 1.00 140.89 154 ALA D C 1
ATOM 9339 O O . ALA D 1 154 ? 181.729 170.697 181.919 1.00 140.89 154 ALA D O 1
ATOM 9341 N N . ILE D 1 155 ? 182.293 172.839 182.322 1.00 140.96 155 ILE D N 1
ATOM 9342 C CA . ILE D 1 155 ? 181.769 173.265 181.024 1.00 140.96 155 ILE D CA 1
ATOM 9343 C C . ILE D 1 155 ? 182.523 172.592 179.877 1.00 140.96 155 ILE D C 1
ATOM 9344 O O . ILE D 1 155 ? 182.007 172.501 178.759 1.00 140.96 155 ILE D O 1
ATOM 9349 N N . PHE D 1 156 ? 183.748 172.121 180.124 1.00 142.26 156 PHE D N 1
ATOM 9350 C CA . PHE D 1 156 ? 184.546 171.445 179.104 1.00 142.26 156 PHE D CA 1
ATOM 9351 C C . PHE D 1 156 ? 184.153 169.990 178.872 1.00 142.26 156 PHE D C 1
ATOM 9352 O O . PHE D 1 156 ? 184.734 169.355 177.986 1.00 142.26 156 PHE D O 1
ATOM 9360 N N . ILE D 1 157 ? 183.210 169.442 179.630 1.00 138.52 157 ILE D N 1
ATOM 9361 C CA . ILE D 1 157 ? 182.822 168.042 179.468 1.00 138.52 157 ILE D CA 1
ATOM 9362 C C . ILE D 1 157 ? 182.078 167.879 178.149 1.00 138.52 157 ILE D C 1
ATOM 9363 O O . ILE D 1 157 ? 181.069 168.559 177.921 1.00 138.52 157 ILE D O 1
ATOM 9368 N N . PRO D 1 158 ? 182.537 167.009 177.257 1.00 142.73 158 PRO D N 1
ATOM 9369 C CA . PRO D 1 158 ? 181.884 166.866 175.955 1.00 142.73 158 PRO D CA 1
ATOM 9370 C C . PRO D 1 158 ? 180.592 166.077 176.065 1.00 142.73 158 PRO D C 1
ATOM 9371 O O . PRO D 1 158 ? 180.261 165.493 177.097 1.00 142.73 158 PRO D O 1
ATOM 9375 N N . ASP D 1 159 ? 179.866 166.058 174.958 1.00 151.54 159 ASP D N 1
ATOM 9376 C CA . ASP D 1 159 ? 178.581 165.392 174.866 1.00 151.54 159 ASP D CA 1
ATOM 9377 C C . ASP D 1 159 ? 178.755 163.960 174.360 1.00 151.54 159 ASP D C 1
ATOM 9378 O O . ASP D 1 159 ? 179.815 163.568 173.872 1.00 151.54 159 ASP D O 1
ATOM 9383 N N . GLY D 1 160 ? 177.689 163.176 174.482 1.00 149.32 160 GLY D N 1
ATOM 9384 C CA . GLY D 1 160 ? 177.648 161.839 173.925 1.00 149.32 160 GLY D CA 1
ATOM 9385 C C . GLY D 1 160 ? 177.159 160.777 174.885 1.00 149.32 160 GLY D C 1
ATOM 9386 O O . GLY D 1 160 ? 176.430 159.865 174.487 1.00 149.32 160 GLY D O 1
ATOM 9387 N N . SER D 1 161 ? 177.544 160.880 176.155 1.00 145.06 161 SER D N 1
ATOM 9388 C CA . SER D 1 161 ? 177.013 159.974 177.165 1.00 145.06 161 SER D CA 1
ATOM 9389 C C . SER D 1 161 ? 176.775 160.669 178.498 1.00 145.06 161 SER D C 1
ATOM 9390 O O . SER D 1 161 ? 176.483 159.988 179.487 1.00 145.06 161 SER D O 1
ATOM 9393 N N . PHE D 1 162 ? 176.905 161.993 178.560 1.00 134.30 162 PHE D N 1
ATOM 9394 C CA . PHE D 1 162 ? 176.776 162.704 179.823 1.00 134.30 162 PHE D CA 1
ATOM 9395 C C . PHE D 1 162 ? 175.323 163.050 180.131 1.00 134.30 162 PHE D C 1
ATOM 9396 O O . PHE D 1 162 ? 174.961 163.228 181.299 1.00 134.30 162 PHE D O 1
ATOM 9404 N N . GLY D 1 163 ? 174.487 163.161 179.106 1.00 136.35 163 GLY D N 1
ATOM 9405 C CA . GLY D 1 163 ? 173.124 163.607 179.274 1.00 136.35 163 GLY D CA 1
ATOM 9406 C C . GLY D 1 163 ? 172.257 162.700 180.128 1.00 136.35 163 GLY D C 1
ATOM 9407 O O . GLY D 1 163 ? 171.845 163.065 181.234 1.00 136.35 163 GLY D O 1
ATOM 9408 N N . PRO D 1 164 ? 171.964 161.497 179.628 1.00 131.44 164 PRO D N 1
ATOM 9409 C CA . PRO D 1 164 ? 170.958 160.651 180.301 1.00 131.44 164 PRO D CA 1
ATOM 9410 C C . PRO D 1 164 ? 171.289 160.285 181.741 1.00 131.44 164 PRO D C 1
ATOM 9411 O O . PRO D 1 164 ? 170.378 160.208 182.583 1.00 131.44 164 PRO D O 1
ATOM 9415 N N . ALA D 1 165 ? 172.561 160.042 182.052 1.00 129.20 165 ALA D N 1
ATOM 9416 C CA . ALA D 1 165 ? 172.931 159.762 183.435 1.00 129.20 165 ALA D CA 1
ATOM 9417 C C . ALA D 1 165 ? 172.514 160.910 184.343 1.00 129.20 165 ALA D C 1
ATOM 9418 O O . ALA D 1 165 ? 171.914 160.703 185.410 1.00 129.20 165 ALA D O 1
ATOM 9420 N N . MET D 1 166 ? 172.802 162.138 183.915 1.00 129.87 166 MET D N 1
ATOM 9421 C CA . MET D 1 166 ? 172.395 163.296 184.692 1.00 129.87 166 MET D CA 1
ATOM 9422 C C . MET D 1 166 ? 170.886 163.466 184.694 1.00 129.87 166 MET D C 1
ATOM 9423 O O . MET D 1 166 ? 170.337 163.989 185.662 1.00 129.87 166 MET D O 1
ATOM 9428 N N . MET D 1 167 ? 170.195 163.028 183.642 1.00 127.98 167 MET D N 1
ATOM 9429 C CA . MET D 1 167 ? 168.738 163.074 183.694 1.00 127.98 167 MET D CA 1
ATOM 9430 C C . MET D 1 167 ? 168.209 162.206 184.827 1.00 127.98 167 MET D C 1
ATOM 9431 O O . MET D 1 167 ? 167.327 162.628 185.585 1.00 127.98 167 MET D O 1
ATOM 9436 N N . TRP D 1 168 ? 168.744 160.993 184.973 1.00 121.62 168 TRP D N 1
ATOM 9437 C CA . TRP D 1 168 ? 168.262 160.123 186.048 1.00 121.62 168 TRP D CA 1
ATOM 9438 C C . TRP D 1 168 ? 168.638 160.668 187.423 1.00 121.62 168 TRP D C 1
ATOM 9439 O O . TRP D 1 168 ? 167.816 160.653 188.356 1.00 121.62 168 TRP D O 1
ATOM 9450 N N . VAL D 1 169 ? 169.877 161.149 187.570 1.00 118.30 169 VAL D N 1
ATOM 9451 C CA . VAL D 1 169 ? 170.274 161.752 188.841 1.00 118.30 169 VAL D CA 1
ATOM 9452 C C . VAL D 1 169 ? 169.377 162.938 189.169 1.00 118.30 169 VAL D C 1
ATOM 9453 O O . VAL D 1 169 ? 168.978 163.137 190.325 1.00 118.30 169 VAL D O 1
ATOM 9457 N N . GLY D 1 170 ? 169.027 163.732 188.157 1.00 121.45 170 GLY D N 1
ATOM 9458 C CA . GLY D 1 170 ? 168.160 164.870 188.389 1.00 121.45 170 GLY D CA 1
ATOM 9459 C C . GLY D 1 170 ? 166.758 164.459 188.784 1.00 121.45 170 GLY D C 1
ATOM 9460 O O . GLY D 1 170 ? 166.124 165.124 189.603 1.00 121.45 170 GLY D O 1
ATOM 9461 N N . LEU D 1 171 ? 166.252 163.366 188.209 1.00 120.15 171 LEU D N 1
ATOM 9462 C CA . LEU D 1 171 ? 164.943 162.869 188.625 1.00 120.15 171 LEU D CA 1
ATOM 9463 C C . LEU D 1 171 ? 164.945 162.496 190.102 1.00 120.15 171 LEU D C 1
ATOM 9464 O O . LEU D 1 171 ? 164.034 162.868 190.855 1.00 120.15 171 LEU D O 1
ATOM 9469 N N . ILE D 1 172 ? 165.965 161.752 190.534 1.00 121.18 172 ILE D N 1
ATOM 9470 C CA . ILE D 1 172 ? 166.035 161.353 191.941 1.00 121.18 172 ILE D CA 1
ATOM 9471 C C . ILE D 1 172 ? 166.127 162.582 192.843 1.00 121.18 172 ILE D C 1
ATOM 9472 O O . ILE D 1 172 ? 165.404 162.705 193.845 1.00 121.18 172 ILE D O 1
ATOM 9477 N N . GLY D 1 173 ? 167.022 163.511 192.499 1.00 120.50 173 GLY D N 1
ATOM 9478 C CA . GLY D 1 173 ? 167.161 164.719 193.296 1.00 120.50 173 GLY D CA 1
ATOM 9479 C C . GLY D 1 173 ? 165.888 165.541 193.336 1.00 120.50 173 GLY D C 1
ATOM 9480 O O . GLY D 1 173 ? 165.549 166.127 194.366 1.00 120.50 173 GLY D O 1
ATOM 9481 N N . GLY D 1 174 ? 165.165 165.597 192.218 1.00 122.71 174 GLY D N 1
ATOM 9482 C CA . GLY D 1 174 ? 163.920 166.337 192.189 1.00 122.71 174 GLY D CA 1
ATOM 9483 C C . GLY D 1 174 ? 162.869 165.735 193.095 1.00 122.71 174 GLY D C 1
ATOM 9484 O O . GLY D 1 174 ? 162.175 166.454 193.814 1.00 122.71 174 GLY D O 1
ATOM 9485 N N . LEU D 1 175 ? 162.732 164.407 193.068 1.00 118.66 175 LEU D N 1
ATOM 9486 C CA . LEU D 1 175 ? 161.839 163.747 194.017 1.00 118.66 175 LEU D CA 1
ATOM 9487 C C . LEU D 1 175 ? 162.191 164.129 195.452 1.00 118.66 175 LEU D C 1
ATOM 9488 O O . LEU D 1 175 ? 161.323 164.565 196.235 1.00 118.66 175 LEU D O 1
ATOM 9493 N N . ALA D 1 176 ? 163.472 163.989 195.805 1.00 118.30 176 ALA D N 1
ATOM 9494 C CA . ALA D 1 176 ? 163.891 164.276 197.174 1.00 118.30 176 ALA D CA 1
ATOM 9495 C C . ALA D 1 176 ? 163.559 165.713 197.564 1.00 118.30 176 ALA D C 1
ATOM 9496 O O . ALA D 1 176 ? 162.987 165.965 198.633 1.00 118.30 176 ALA D O 1
ATOM 9498 N N . PHE D 1 177 ? 163.894 166.672 196.701 1.00 119.69 177 PHE D N 1
ATOM 9499 C CA . PHE D 1 177 ? 163.709 168.064 197.089 1.00 119.69 177 PHE D CA 1
ATOM 9500 C C . PHE D 1 177 ? 162.241 168.465 197.094 1.00 119.69 177 PHE D C 1
ATOM 9501 O O . PHE D 1 177 ? 161.848 169.320 197.892 1.00 119.69 177 PHE D O 1
ATOM 9509 N N . ILE D 1 178 ? 161.417 167.888 196.213 1.00 116.42 178 ILE D N 1
ATOM 9510 C CA . ILE D 1 178 ? 159.983 168.152 196.288 1.00 116.42 178 ILE D CA 1
ATOM 9511 C C . ILE D 1 178 ? 159.445 167.728 197.645 1.00 116.42 178 ILE D C 1
ATOM 9512 O O . ILE D 1 178 ? 158.698 168.472 198.299 1.00 116.42 178 ILE D O 1
ATOM 9517 N N . LEU D 1 179 ? 159.821 166.527 198.100 1.00 115.93 179 LEU D N 1
ATOM 9518 C CA . LEU D 1 179 ? 159.331 166.090 199.406 1.00 115.93 179 LEU D CA 1
ATOM 9519 C C . LEU D 1 179 ? 159.851 166.991 200.528 1.00 115.93 179 LEU D C 1
ATOM 9520 O O . LEU D 1 179 ? 159.109 167.329 201.467 1.00 115.93 179 LEU D O 1
ATOM 9525 N N . VAL D 1 180 ? 161.117 167.406 200.441 1.00 116.16 180 VAL D N 1
ATOM 9526 C CA . VAL D 1 180 ? 161.676 168.291 201.462 1.00 116.16 180 VAL D CA 1
ATOM 9527 C C . VAL D 1 180 ? 160.893 169.597 201.531 1.00 116.16 180 VAL D C 1
ATOM 9528 O O . VAL D 1 180 ? 160.540 170.076 202.619 1.00 116.16 180 VAL D O 1
ATOM 9532 N N . GLN D 1 181 ? 160.609 170.200 200.377 1.00 117.90 181 GLN D N 1
ATOM 9533 C CA . GLN D 1 181 ? 159.920 171.481 200.425 1.00 117.90 181 GLN D CA 1
ATOM 9534 C C . GLN D 1 181 ? 158.467 171.311 200.847 1.00 117.90 181 GLN D C 1
ATOM 9535 O O . GLN D 1 181 ? 157.889 172.232 201.433 1.00 117.90 181 GLN D O 1
ATOM 9541 N N . LEU D 1 182 ? 157.867 170.141 200.612 1.00 120.94 182 LEU D N 1
ATOM 9542 C CA . LEU D 1 182 ? 156.542 169.904 201.181 1.00 120.94 182 LEU D CA 1
ATOM 9543 C C . LEU D 1 182 ? 156.591 169.913 202.703 1.00 120.94 182 LEU D C 1
ATOM 9544 O O . LEU D 1 182 ? 155.730 170.509 203.364 1.00 120.94 182 LEU D O 1
ATOM 9549 N N . VAL D 1 183 ? 157.585 169.232 203.280 1.00 121.01 183 VAL D N 1
ATOM 9550 C CA . VAL D 1 183 ? 157.718 169.241 204.737 1.00 121.01 183 VAL D CA 1
ATOM 9551 C C . VAL D 1 183 ? 157.901 170.666 205.247 1.00 121.01 183 VAL D C 1
ATOM 9552 O O . VAL D 1 183 ? 157.306 171.063 206.262 1.00 121.01 183 VAL D O 1
ATOM 9556 N N . ILE D 1 184 ? 158.718 171.459 204.550 1.00 122.60 184 ILE D N 1
ATOM 9557 C CA . ILE D 1 184 ? 158.949 172.840 204.975 1.00 122.60 184 ILE D CA 1
ATOM 9558 C C . ILE D 1 184 ? 157.654 173.645 204.925 1.00 122.60 184 ILE D C 1
ATOM 9559 O O . ILE D 1 184 ? 157.362 174.434 205.834 1.00 122.60 184 ILE D O 1
ATOM 9564 N N . ILE D 1 185 ? 156.856 173.458 203.872 1.00 123.72 185 ILE D N 1
ATOM 9565 C CA . ILE D 1 185 ? 155.597 174.191 203.756 1.00 123.72 185 ILE D CA 1
ATOM 9566 C C . ILE D 1 185 ? 154.642 173.811 204.880 1.00 123.72 185 ILE D C 1
ATOM 9567 O O . ILE D 1 185 ? 153.970 174.673 205.459 1.00 123.72 185 ILE D O 1
ATOM 9572 N N . VAL D 1 186 ? 154.567 172.521 205.211 1.00 132.94 186 VAL D N 1
ATOM 9573 C CA . VAL D 1 186 ? 153.672 172.096 206.288 1.00 132.94 186 VAL D CA 1
ATOM 9574 C C . VAL D 1 186 ? 154.105 172.703 207.617 1.00 132.94 186 VAL D C 1
ATOM 9575 O O . VAL D 1 186 ? 153.272 173.190 208.399 1.00 132.94 186 VAL D O 1
ATOM 9579 N N . ASP D 1 187 ? 155.409 172.682 207.901 1.00 140.18 187 ASP D N 1
ATOM 9580 C CA . ASP D 1 187 ? 155.898 173.274 209.144 1.00 140.18 187 ASP D CA 1
ATOM 9581 C C . ASP D 1 187 ? 155.588 174.765 209.206 1.00 140.18 187 ASP D C 1
ATOM 9582 O O . ASP D 1 187 ? 155.149 175.281 210.243 1.00 140.18 187 ASP D O 1
ATOM 9587 N N . PHE D 1 188 ? 155.824 175.478 208.103 1.00 139.94 188 PHE D N 1
ATOM 9588 C CA . PHE D 1 188 ? 155.524 176.905 208.065 1.00 139.94 188 PHE D CA 1
ATOM 9589 C C . PHE D 1 188 ? 154.046 177.173 208.299 1.00 139.94 188 PHE D C 1
ATOM 9590 O O . PHE D 1 188 ? 153.686 178.124 209.001 1.00 139.94 188 PHE D O 1
ATOM 9598 N N . ALA D 1 189 ? 153.173 176.360 207.703 1.00 143.12 189 ALA D N 1
ATOM 9599 C CA . ALA D 1 189 ? 151.740 176.562 207.892 1.00 143.12 189 ALA D CA 1
ATOM 9600 C C . ALA D 1 189 ? 151.346 176.362 209.348 1.00 143.12 189 ALA D C 1
ATOM 9601 O O . ALA D 1 189 ? 150.587 177.164 209.907 1.00 143.12 189 ALA D O 1
ATOM 9603 N N . HIS D 1 190 ? 151.841 175.289 209.975 1.00 153.51 190 HIS D N 1
ATOM 9604 C CA . HIS D 1 190 ? 151.589 175.093 211.401 1.00 153.51 190 HIS D CA 1
ATOM 9605 C C . HIS D 1 190 ? 152.033 176.305 212.211 1.00 153.51 190 HIS D C 1
ATOM 9606 O O . HIS D 1 190 ? 151.270 176.830 213.033 1.00 153.51 190 HIS D O 1
ATOM 9613 N N . SER D 1 191 ? 153.269 176.758 211.991 1.00 153.89 191 SER D N 1
ATOM 9614 C CA . SER D 1 191 ? 153.797 177.876 212.766 1.00 153.89 191 SER D CA 1
ATOM 9615 C C . SER D 1 191 ? 152.940 179.124 212.594 1.00 153.89 191 SER D C 1
ATOM 9616 O O . SER D 1 191 ? 152.553 179.766 213.578 1.00 153.89 191 SER D O 1
ATOM 9619 N N . LEU D 1 192 ? 152.625 179.477 211.346 1.00 155.61 192 LEU D N 1
ATOM 9620 C CA . LEU D 1 192 ? 151.865 180.695 211.085 1.00 155.61 192 LEU D CA 1
ATOM 9621 C C . LEU D 1 192 ? 150.473 180.628 211.696 1.00 155.61 192 LEU D C 1
ATOM 9622 O O . LEU D 1 192 ? 150.019 181.589 212.335 1.00 155.61 192 LEU D O 1
ATOM 9627 N N . ALA D 1 193 ? 149.770 179.509 211.500 1.00 161.96 193 ALA D N 1
ATOM 9628 C CA . ALA D 1 193 ? 148.417 179.393 212.029 1.00 161.96 193 ALA D CA 1
ATOM 9629 C C . ALA D 1 193 ? 148.419 179.466 213.547 1.00 161.96 193 ALA D C 1
ATOM 9630 O O . ALA D 1 193 ? 147.604 180.179 214.145 1.00 161.96 193 ALA D O 1
ATOM 9632 N N . GLU D 1 194 ? 149.333 178.735 214.193 1.00 170.91 194 GLU D N 1
ATOM 9633 C CA . GLU D 1 194 ? 149.411 178.795 215.647 1.00 170.91 194 GLU D CA 1
ATOM 9634 C C . GLU D 1 194 ? 149.691 180.209 216.127 1.00 170.91 194 GLU D C 1
ATOM 9635 O O . GLU D 1 194 ? 149.041 180.690 217.062 1.00 170.91 194 GLU D O 1
ATOM 9641 N N . ASN D 1 195 ? 150.638 180.899 215.487 1.00 172.82 195 ASN D N 1
ATOM 9642 C CA . ASN D 1 195 ? 151.010 182.234 215.942 1.00 172.82 195 ASN D CA 1
ATOM 9643 C C . ASN D 1 195 ? 149.837 183.198 215.826 1.00 172.82 195 ASN D C 1
ATOM 9644 O O . ASN D 1 195 ? 149.518 183.921 216.777 1.00 172.82 195 ASN D O 1
ATOM 9649 N N . TRP D 1 196 ? 149.173 183.218 214.665 1.00 171.78 196 TRP D N 1
ATOM 9650 C CA . TRP D 1 196 ? 148.049 184.136 214.504 1.00 171.78 196 TRP D CA 1
ATOM 9651 C C . TRP D 1 196 ? 146.900 183.794 215.442 1.00 171.78 196 TRP D C 1
ATOM 9652 O O . TRP D 1 196 ? 146.305 184.695 216.043 1.00 171.78 196 TRP D O 1
ATOM 9663 N N . ILE D 1 197 ? 146.574 182.510 215.603 1.00 174.53 197 ILE D N 1
ATOM 9664 C CA . ILE D 1 197 ? 145.456 182.155 216.472 1.00 174.53 197 ILE D CA 1
ATOM 9665 C C . ILE D 1 197 ? 145.755 182.537 217.916 1.00 174.53 197 ILE D C 1
ATOM 9666 O O . ILE D 1 197 ? 144.886 183.058 218.625 1.00 174.53 197 ILE D O 1
ATOM 9671 N N . GLU D 1 198 ? 146.988 182.306 218.375 1.00 179.35 198 GLU D N 1
ATOM 9672 C CA . GLU D 1 198 ? 147.283 182.562 219.781 1.00 179.35 198 GLU D CA 1
ATOM 9673 C C . GLU D 1 198 ? 147.416 184.056 220.064 1.00 179.35 198 GLU D C 1
ATOM 9674 O O . GLU D 1 198 ? 146.980 184.528 221.120 1.00 179.35 198 GLU D O 1
ATOM 9680 N N . SER D 1 199 ? 148.010 184.820 219.143 1.00 182.98 199 SER D N 1
ATOM 9681 C CA . SER D 1 199 ? 148.304 186.215 219.450 1.00 182.98 199 SER D CA 1
ATOM 9682 C C . SER D 1 199 ? 147.192 187.164 219.025 1.00 182.98 199 SER D C 1
ATOM 9683 O O . SER D 1 199 ? 147.093 188.269 219.568 1.00 182.98 199 SER D O 1
ATOM 9686 N N . ALA D 1 200 ? 146.355 186.772 218.067 1.00 190.42 200 ALA D N 1
ATOM 9687 C CA . ALA D 1 200 ? 145.450 187.717 217.429 1.00 190.42 200 ALA D CA 1
ATOM 9688 C C . ALA D 1 200 ? 144.005 187.605 217.886 1.00 190.42 200 ALA D C 1
ATOM 9689 O O . ALA D 1 200 ? 143.305 188.621 217.921 1.00 190.42 200 ALA D O 1
ATOM 9691 N N . GLU D 1 201 ? 143.532 186.404 218.228 1.00 196.62 201 GLU D N 1
ATOM 9692 C CA . GLU D 1 201 ? 142.110 186.217 218.496 1.00 196.62 201 GLU D CA 1
ATOM 9693 C C . GLU D 1 201 ? 141.622 187.038 219.687 1.00 196.62 201 GLU D C 1
ATOM 9694 O O . GLU D 1 201 ? 140.409 187.221 219.837 1.00 196.62 201 GLU D O 1
ATOM 9700 N N . ASN D 1 202 ? 142.529 187.553 220.520 1.00 197.46 202 ASN D N 1
ATOM 9701 C CA . ASN D 1 202 ? 142.125 188.512 221.542 1.00 197.46 202 ASN D CA 1
ATOM 9702 C C . ASN D 1 202 ? 141.594 189.797 220.920 1.00 197.46 202 ASN D C 1
ATOM 9703 O O . ASN D 1 202 ? 140.796 190.507 221.545 1.00 197.46 202 ASN D O 1
ATOM 9708 N N . SER D 1 203 ? 142.023 190.112 219.703 1.00 197.96 203 SER D N 1
ATOM 9709 C CA . SER D 1 203 ? 141.589 191.289 218.963 1.00 197.96 203 SER D CA 1
ATOM 9710 C C . SER D 1 203 ? 140.893 190.859 217.674 1.00 197.96 203 SER D C 1
ATOM 9711 O O . SER D 1 203 ? 140.688 189.671 217.415 1.00 197.96 203 SER D O 1
ATOM 9714 N N . ARG D 1 204 ? 140.523 191.849 216.864 1.00 196.58 204 ARG D N 1
ATOM 9715 C CA . ARG D 1 204 ? 139.874 191.617 215.581 1.00 196.58 204 ARG D CA 1
ATOM 9716 C C . ARG D 1 204 ? 140.752 192.011 214.401 1.00 196.58 204 ARG D C 1
ATOM 9717 O O . ARG D 1 204 ? 140.277 192.017 213.262 1.00 196.58 204 ARG D O 1
ATOM 9725 N N . GLY D 1 205 ? 142.022 192.337 214.646 1.00 193.89 205 GLY D N 1
ATOM 9726 C CA . GLY D 1 205 ? 142.859 192.858 213.577 1.00 193.89 205 GLY D CA 1
ATOM 9727 C C . GLY D 1 205 ? 143.237 191.804 212.554 1.00 193.89 205 GLY D C 1
ATOM 9728 O O . GLY D 1 205 ? 143.129 192.028 211.345 1.00 193.89 205 GLY D O 1
ATOM 9729 N N . TYR D 1 206 ? 143.680 190.637 213.021 1.00 190.74 206 TYR D N 1
ATOM 9730 C CA . TYR D 1 206 ? 144.231 189.618 212.143 1.00 190.74 206 TYR D CA 1
ATOM 9731 C C . TYR D 1 206 ? 143.252 188.508 211.794 1.00 190.74 206 TYR D C 1
ATOM 9732 O O . TYR D 1 206 ? 143.528 187.736 210.869 1.00 190.74 206 TYR D O 1
ATOM 9741 N N . TYR D 1 207 ? 142.125 188.401 212.501 1.00 190.47 207 TYR D N 1
ATOM 9742 C CA . TYR D 1 207 ? 141.168 187.336 212.209 1.00 190.47 207 TYR D CA 1
ATOM 9743 C C . TYR D 1 207 ? 140.649 187.435 210.781 1.00 190.47 207 TYR D C 1
ATOM 9744 O O . TYR D 1 207 ? 140.503 186.416 210.089 1.00 190.47 207 TYR D O 1
ATOM 9753 N N . TYR D 1 208 ? 140.378 188.657 210.318 1.00 189.52 208 TYR D N 1
ATOM 9754 C CA . TYR D 1 208 ? 139.928 188.844 208.944 1.00 189.52 208 TYR D CA 1
ATOM 9755 C C . TYR D 1 208 ? 140.969 188.334 207.956 1.00 189.52 208 TYR D C 1
ATOM 9756 O O . TYR D 1 208 ? 140.635 187.634 206.995 1.00 189.52 208 TYR D O 1
ATOM 9765 N N . ALA D 1 209 ? 142.241 188.668 208.183 1.00 181.47 209 ALA D N 1
ATOM 9766 C CA . ALA D 1 209 ? 143.299 188.163 207.313 1.00 181.47 209 ALA D CA 1
ATOM 9767 C C . ALA D 1 209 ? 143.450 186.653 207.453 1.00 181.47 209 ALA D C 1
ATOM 9768 O O . ALA D 1 209 ? 143.732 185.955 206.471 1.00 181.47 209 ALA D O 1
ATOM 9770 N N . LEU D 1 210 ? 143.265 186.133 208.670 1.00 177.08 210 LEU D N 1
ATOM 9771 C CA . LEU D 1 210 ? 143.345 184.694 208.887 1.00 177.08 210 LEU D CA 1
ATOM 9772 C C . LEU D 1 210 ? 142.297 183.944 208.077 1.00 177.08 210 LEU D C 1
ATOM 9773 O O . LEU D 1 210 ? 142.540 182.809 207.655 1.00 177.08 210 LEU D O 1
ATOM 9778 N N . ALA D 1 211 ? 141.127 184.548 207.859 1.00 176.82 211 ALA D N 1
ATOM 9779 C CA . ALA D 1 211 ? 140.147 183.916 206.980 1.00 176.82 211 ALA D CA 1
ATOM 9780 C C . ALA D 1 211 ? 140.434 184.213 205.511 1.00 176.82 211 ALA D C 1
ATOM 9781 O O . ALA D 1 211 ? 140.208 183.359 204.641 1.00 176.82 211 ALA D O 1
ATOM 9783 N N . GLY D 1 212 ? 140.933 185.415 205.220 1.00 170.87 212 GLY D N 1
ATOM 9784 C CA . GLY D 1 212 ? 141.120 185.813 203.836 1.00 170.87 212 GLY D CA 1
ATOM 9785 C C . GLY D 1 212 ? 142.210 185.029 203.136 1.00 170.87 212 GLY D C 1
ATOM 9786 O O . GLY D 1 212 ? 142.095 184.723 201.947 1.00 170.87 212 GLY D O 1
ATOM 9787 N N . VAL D 1 213 ? 143.282 184.695 203.857 1.00 165.66 213 VAL D N 1
ATOM 9788 C CA . VAL D 1 213 ? 144.365 183.923 203.249 1.00 165.66 213 VAL D CA 1
ATOM 9789 C C . VAL D 1 213 ? 143.847 182.573 202.766 1.00 165.66 213 VAL D C 1
ATOM 9790 O O . VAL D 1 213 ? 144.077 182.173 201.617 1.00 165.66 213 VAL D O 1
ATOM 9794 N N . THR D 1 214 ? 143.128 181.856 203.632 1.00 162.59 214 THR D N 1
ATOM 9795 C CA . THR D 1 214 ? 142.640 180.538 203.241 1.00 162.59 214 THR D CA 1
ATOM 9796 C C . THR D 1 214 ? 141.559 180.642 202.173 1.00 162.59 214 THR D C 1
ATOM 9797 O O . THR D 1 214 ? 141.491 179.795 201.273 1.00 162.59 214 THR D O 1
ATOM 9801 N N . LEU D 1 215 ? 140.730 181.690 202.218 1.00 161.59 215 LEU D N 1
ATOM 9802 C CA . LEU D 1 215 ? 139.732 181.855 201.166 1.00 161.59 215 LEU D CA 1
ATOM 9803 C C . LEU D 1 215 ? 140.393 182.095 199.813 1.00 161.59 215 LEU D C 1
ATOM 9804 O O . LEU D 1 215 ? 139.998 181.500 198.800 1.00 161.59 215 LEU D O 1
ATOM 9809 N N . LEU D 1 216 ? 141.416 182.952 199.781 1.00 160.61 216 LEU D N 1
ATOM 9810 C CA . LEU D 1 216 ? 142.102 183.247 198.529 1.00 160.61 216 LEU D CA 1
ATOM 9811 C C . LEU D 1 216 ? 142.822 182.016 197.997 1.00 160.61 216 LEU D C 1
ATOM 9812 O O . LEU D 1 216 ? 142.809 181.750 196.788 1.00 160.61 216 LEU D O 1
ATOM 9817 N N . CYS D 1 217 ? 143.443 181.235 198.884 1.00 159.17 217 CYS D N 1
ATOM 9818 C CA . CYS D 1 217 ? 144.128 180.034 198.419 1.00 159.17 217 CYS D CA 1
ATOM 9819 C C . CYS D 1 217 ? 143.139 179.004 197.878 1.00 159.17 217 CYS D C 1
ATOM 9820 O O . CYS D 1 217 ? 143.396 178.378 196.840 1.00 159.17 217 CYS D O 1
ATOM 9823 N N . TYR D 1 218 ? 141.993 178.829 198.545 1.00 157.62 218 TYR D N 1
ATOM 9824 C CA . TYR D 1 218 ? 140.980 177.920 198.014 1.00 157.62 218 TYR D CA 1
ATOM 9825 C C . TYR D 1 218 ? 140.475 178.369 196.651 1.00 157.62 218 TYR D C 1
ATOM 9826 O O . TYR D 1 218 ? 140.308 177.541 195.747 1.00 157.62 218 TYR D O 1
ATOM 9835 N N . ILE D 1 219 ? 140.214 179.667 196.473 1.00 156.34 219 ILE D N 1
ATOM 9836 C CA . ILE D 1 219 ? 139.656 180.089 195.192 1.00 156.34 219 ILE D CA 1
ATOM 9837 C C . ILE D 1 219 ? 140.700 179.966 194.087 1.00 156.34 219 ILE D C 1
ATOM 9838 O O . ILE D 1 219 ? 140.371 179.604 192.949 1.00 156.34 219 ILE D O 1
ATOM 9843 N N . LEU D 1 220 ? 141.977 180.220 194.402 1.00 153.73 220 LEU D N 1
ATOM 9844 C CA . LEU D 1 220 ? 143.027 179.992 193.409 1.00 153.73 220 LEU D CA 1
ATOM 9845 C C . LEU D 1 220 ? 143.096 178.524 193.006 1.00 153.73 220 LEU D C 1
ATOM 9846 O O . LEU D 1 220 ? 143.181 178.201 191.816 1.00 153.73 220 LEU D O 1
ATOM 9851 N N . SER D 1 221 ? 143.063 177.617 193.987 1.00 153.45 221 SER D N 1
ATOM 9852 C CA . SER D 1 221 ? 143.146 176.195 193.661 1.00 153.45 221 SER D CA 1
ATOM 9853 C C . SER D 1 221 ? 141.950 175.742 192.832 1.00 153.45 221 SER D C 1
ATOM 9854 O O . SER D 1 221 ? 142.101 174.953 191.891 1.00 153.45 221 SER D O 1
ATOM 9857 N N . LEU D 1 222 ? 140.752 176.233 193.157 1.00 153.52 222 LEU D N 1
ATOM 9858 C CA . LEU D 1 222 ? 139.569 175.817 192.407 1.00 153.52 222 LEU D CA 1
ATOM 9859 C C . LEU D 1 222 ? 139.587 176.362 190.982 1.00 153.52 222 LEU D C 1
ATOM 9860 O O . LEU D 1 222 ? 139.279 175.631 190.031 1.00 153.52 222 LEU D O 1
ATOM 9865 N N . THR D 1 223 ? 139.943 177.636 190.805 1.00 153.68 223 THR D N 1
ATOM 9866 C CA . THR D 1 223 ? 140.065 178.154 189.446 1.00 153.68 223 THR D CA 1
ATOM 9867 C C . THR D 1 223 ? 141.136 177.408 188.665 1.00 153.68 223 THR D C 1
ATOM 9868 O O . THR D 1 223 ? 140.969 177.161 187.465 1.00 153.68 223 THR D O 1
ATOM 9872 N N . GLY D 1 224 ? 142.226 177.015 189.326 1.00 154.47 224 GLY D N 1
ATOM 9873 C CA . GLY D 1 224 ? 143.246 176.242 188.640 1.00 154.47 224 GLY D CA 1
ATOM 9874 C C . GLY D 1 224 ? 142.754 174.877 188.199 1.00 154.47 224 GLY D C 1
ATOM 9875 O O . GLY D 1 224 ? 143.033 174.438 187.080 1.00 154.47 224 GLY D O 1
ATOM 9876 N N . ILE D 1 225 ? 142.021 174.184 189.072 1.00 153.09 225 ILE D N 1
ATOM 9877 C CA . ILE D 1 225 ? 141.532 172.856 188.712 1.00 153.09 225 ILE D CA 1
ATOM 9878 C C . ILE D 1 225 ? 140.536 172.961 187.560 1.00 153.09 225 ILE D C 1
ATOM 9879 O O . ILE D 1 225 ? 140.514 172.116 186.651 1.00 153.09 225 ILE D O 1
ATOM 9884 N N . THR D 1 226 ? 139.731 174.031 187.548 1.00 155.57 226 THR D N 1
ATOM 9885 C CA . THR D 1 226 ? 138.795 174.219 186.444 1.00 155.57 226 THR D CA 1
ATOM 9886 C C . THR D 1 226 ? 139.525 174.536 185.145 1.00 155.57 226 THR D C 1
ATOM 9887 O O . THR D 1 226 ? 139.139 174.047 184.077 1.00 155.57 226 THR D O 1
ATOM 9891 N N . LEU D 1 227 ? 140.584 175.348 185.211 1.00 157.42 227 LEU D N 1
ATOM 9892 C CA . LEU D 1 227 ? 141.360 175.633 184.007 1.00 157.42 227 LEU D CA 1
ATOM 9893 C C . LEU D 1 227 ? 142.016 174.371 183.465 1.00 157.42 227 LEU D C 1
ATOM 9894 O O . LEU D 1 227 ? 142.118 174.191 182.245 1.00 157.42 227 LEU D O 1
ATOM 9899 N N . LEU D 1 228 ? 142.471 173.486 184.355 1.00 156.00 228 LEU D N 1
ATOM 9900 C CA . LEU D 1 228 ? 143.016 172.209 183.899 1.00 156.00 228 LEU D CA 1
ATOM 9901 C C . LEU D 1 228 ? 141.959 171.400 183.162 1.00 156.00 228 LEU D C 1
ATOM 9902 O O . LEU D 1 228 ? 142.191 170.936 182.037 1.00 156.00 228 LEU D O 1
ATOM 9907 N N . TYR D 1 229 ? 140.785 171.229 183.782 1.00 158.91 229 TYR D N 1
ATOM 9908 C CA . TYR D 1 229 ? 139.680 170.555 183.101 1.00 158.91 229 TYR D CA 1
ATOM 9909 C C . TYR D 1 229 ? 139.402 171.164 181.732 1.00 158.91 229 TYR D C 1
ATOM 9910 O O . TYR D 1 229 ? 139.146 170.440 180.764 1.00 158.91 229 TYR D O 1
ATOM 9919 N N . ILE D 1 230 ? 139.446 172.492 181.628 1.00 158.82 230 ILE D N 1
ATOM 9920 C CA . ILE D 1 230 ? 139.087 173.135 180.367 1.00 158.82 230 ILE D CA 1
ATOM 9921 C C . ILE D 1 230 ? 140.147 172.885 179.302 1.00 158.82 230 ILE D C 1
ATOM 9922 O O . ILE D 1 230 ? 139.827 172.529 178.161 1.00 158.82 230 ILE D O 1
ATOM 9927 N N . TYR D 1 231 ? 141.423 173.056 179.649 1.00 164.12 231 TYR D N 1
ATOM 9928 C CA . TYR D 1 231 ? 142.484 173.109 178.646 1.00 164.12 231 TYR D CA 1
ATOM 9929 C C . TYR D 1 231 ? 143.170 171.765 178.415 1.00 164.12 231 TYR D C 1
ATOM 9930 O O . TYR D 1 231 ? 143.259 171.308 177.272 1.00 164.12 231 TYR D O 1
ATOM 9939 N N . PHE D 1 232 ? 143.660 171.117 179.471 1.00 163.55 232 PHE D N 1
ATOM 9940 C CA . PHE D 1 232 ? 144.557 169.984 179.269 1.00 163.55 232 PHE D CA 1
ATOM 9941 C C . PHE D 1 232 ? 143.837 168.655 179.104 1.00 163.55 232 PHE D C 1
ATOM 9942 O O . PHE D 1 232 ? 144.441 167.609 179.366 1.00 163.55 232 PHE D O 1
ATOM 9950 N N . THR D 1 233 ? 142.579 168.660 178.676 1.00 174.15 233 THR D N 1
ATOM 9951 C CA . THR D 1 233 ? 141.915 167.423 178.298 1.00 174.15 233 THR D CA 1
ATOM 9952 C C . THR D 1 233 ? 140.899 167.716 177.206 1.00 174.15 233 THR D C 1
ATOM 9953 O O . THR D 1 233 ? 140.376 168.827 177.095 1.00 174.15 233 THR D O 1
ATOM 9957 N N . THR D 1 234 ? 140.640 166.703 176.389 1.00 183.74 234 THR D N 1
ATOM 9958 C CA . THR D 1 234 ? 139.654 166.776 175.327 1.00 183.74 234 THR D CA 1
ATOM 9959 C C . THR D 1 234 ? 138.387 166.041 175.758 1.00 183.74 234 THR D C 1
ATOM 9960 O O . THR D 1 234 ? 138.239 165.631 176.912 1.00 183.74 234 THR D O 1
ATOM 9964 N N . SER D 1 235 ? 137.455 165.876 174.819 1.00 187.63 235 SER D N 1
ATOM 9965 C CA . SER D 1 235 ? 136.205 165.196 175.136 1.00 187.63 235 SER D CA 1
ATOM 9966 C C . SER D 1 235 ? 136.433 163.705 175.356 1.00 187.63 235 SER D C 1
ATOM 9967 O O . SER D 1 235 ? 136.054 163.157 176.397 1.00 187.63 235 SER D O 1
ATOM 9970 N N . THR D 1 236 ? 137.053 163.028 174.381 1.00 188.52 236 THR D N 1
ATOM 9971 C CA . THR D 1 236 ? 137.264 161.589 174.482 1.00 188.52 236 THR D CA 1
ATOM 9972 C C . THR D 1 236 ? 138.658 161.161 174.033 1.00 188.52 236 THR D C 1
ATOM 9973 O O . THR D 1 236 ? 138.854 159.988 173.693 1.00 188.52 236 THR D O 1
ATOM 9977 N N . GLY D 1 237 ? 139.633 162.067 174.022 1.00 185.90 237 GLY D N 1
ATOM 9978 C CA . GLY D 1 237 ? 140.949 161.718 173.521 1.00 185.90 237 GLY D CA 1
ATOM 9979 C C . GLY D 1 237 ? 141.916 161.199 174.567 1.00 185.90 237 GLY D C 1
ATOM 9980 O O . GLY D 1 237 ? 142.460 160.101 174.418 1.00 185.90 237 GLY D O 1
ATOM 9981 N N . CYS D 1 238 ? 142.134 161.969 175.630 1.00 182.56 238 CYS D N 1
ATOM 9982 C CA . CYS D 1 238 ? 143.052 161.592 176.699 1.00 182.56 238 CYS D CA 1
ATOM 9983 C C . CYS D 1 238 ? 142.259 161.292 177.963 1.00 182.56 238 CYS D C 1
ATOM 9984 O O . CYS D 1 238 ? 141.553 162.163 178.480 1.00 182.56 238 CYS D O 1
ATOM 9987 N N . GLY D 1 239 ? 142.378 160.062 178.456 1.00 170.96 239 GLY D N 1
ATOM 9988 C CA . GLY D 1 239 ? 141.711 159.670 179.681 1.00 170.96 239 GLY D CA 1
ATOM 9989 C C . GLY D 1 239 ? 142.633 159.700 180.881 1.00 170.96 239 GLY D C 1
ATOM 9990 O O . GLY D 1 239 ? 142.180 159.839 182.022 1.00 170.96 239 GLY D O 1
ATOM 9991 N N . ILE D 1 240 ? 143.938 159.574 180.632 1.00 162.87 240 ILE D N 1
ATOM 9992 C CA . ILE D 1 240 ? 144.901 159.549 181.726 1.00 162.87 240 ILE D CA 1
ATOM 9993 C C . ILE D 1 240 ? 144.953 160.897 182.436 1.00 162.87 240 ILE D C 1
ATOM 9994 O O . ILE D 1 240 ? 145.156 160.958 183.655 1.00 162.87 240 ILE D O 1
ATOM 9999 N N . ASN D 1 241 ? 144.744 161.994 181.708 1.00 162.87 241 ASN D N 1
ATOM 10000 C CA . ASN D 1 241 ? 144.714 163.306 182.343 1.00 162.87 241 ASN D CA 1
ATOM 10001 C C . ASN D 1 241 ? 143.445 163.485 183.169 1.00 162.87 241 ASN D C 1
ATOM 10002 O O . ASN D 1 241 ? 143.481 164.024 184.282 1.00 162.87 241 ASN D O 1
ATOM 10007 N N . LYS D 1 242 ? 142.303 163.050 182.628 1.00 164.49 242 LYS D N 1
ATOM 10008 C CA . LYS D 1 242 ? 141.064 163.061 183.397 1.00 164.49 242 LYS D CA 1
ATOM 10009 C C . LYS D 1 242 ? 141.128 162.139 184.603 1.00 164.49 242 LYS D C 1
ATOM 10010 O O . LYS D 1 242 ? 140.330 162.303 185.532 1.00 164.49 242 LYS D O 1
ATOM 10016 N N . PHE D 1 243 ? 142.047 161.177 184.609 1.00 156.52 243 PHE D N 1
ATOM 10017 C CA . PHE D 1 243 ? 142.298 160.349 185.780 1.00 156.52 243 PHE D CA 1
ATOM 10018 C C . PHE D 1 243 ? 143.160 161.078 186.803 1.00 156.52 243 PHE D C 1
ATOM 10019 O O . PHE D 1 243 ? 142.800 161.156 187.983 1.00 156.52 243 PHE D O 1
ATOM 10027 N N . PHE D 1 244 ? 144.294 161.619 186.357 1.00 154.16 244 PHE D N 1
ATOM 10028 C CA . PHE D 1 244 ? 145.215 162.297 187.264 1.00 154.16 244 PHE D CA 1
ATOM 10029 C C . PHE D 1 244 ? 144.548 163.479 187.954 1.00 154.16 244 PHE D C 1
ATOM 10030 O O . PHE D 1 244 ? 144.594 163.601 189.185 1.00 154.16 244 PHE D O 1
ATOM 10038 N N . ILE D 1 245 ? 143.930 164.369 187.174 1.00 150.18 245 ILE D N 1
ATOM 10039 C CA . ILE D 1 245 ? 143.339 165.573 187.749 1.00 150.18 245 ILE D CA 1
ATOM 10040 C C . ILE D 1 245 ? 142.225 165.213 188.723 1.00 150.18 245 ILE D C 1
ATOM 10041 O O . ILE D 1 245 ? 142.133 165.776 189.822 1.00 150.18 245 ILE D O 1
ATOM 10046 N N . SER D 1 246 ? 141.372 164.261 188.347 1.00 149.89 246 SER D N 1
ATOM 10047 C CA . SER D 1 246 ? 140.252 163.898 189.208 1.00 149.89 246 SER D CA 1
ATOM 10048 C C . SER D 1 246 ? 140.732 163.263 190.507 1.00 149.89 246 SER D C 1
ATOM 10049 O O . SER D 1 246 ? 140.205 163.573 191.583 1.00 149.89 246 SER D O 1
ATOM 10052 N N . ILE D 1 247 ? 141.730 162.378 190.441 1.00 146.06 247 ILE D N 1
ATOM 10053 C CA . ILE D 1 247 ? 142.167 161.734 191.675 1.00 146.06 247 ILE D CA 1
ATOM 10054 C C . ILE D 1 247 ? 142.907 162.725 192.564 1.00 146.06 247 ILE D C 1
ATOM 10055 O O . ILE D 1 247 ? 142.808 162.654 193.798 1.00 146.06 247 ILE D O 1
ATOM 10060 N N . ASN D 1 248 ? 143.623 163.688 191.975 1.00 145.12 248 ASN D N 1
ATOM 10061 C CA . ASN D 1 248 ? 144.241 164.717 192.803 1.00 145.12 248 ASN D CA 1
ATOM 10062 C C . ASN D 1 248 ? 143.186 165.600 193.457 1.00 145.12 248 ASN D C 1
ATOM 10063 O O . ASN D 1 248 ? 143.346 166.005 194.613 1.00 145.12 248 ASN D O 1
ATOM 10068 N N . LEU D 1 249 ? 142.091 165.887 192.752 1.00 145.57 249 LEU D N 1
ATOM 10069 C CA . LEU D 1 249 ? 141.009 166.645 193.374 1.00 145.57 249 LEU D CA 1
ATOM 10070 C C . LEU D 1 249 ? 140.376 165.864 194.521 1.00 145.57 249 LEU D C 1
ATOM 10071 O O . LEU D 1 249 ? 140.026 166.439 195.560 1.00 145.57 249 LEU D O 1
ATOM 10076 N N . ILE D 1 250 ? 140.221 164.550 194.352 1.00 146.00 250 ILE D N 1
ATOM 10077 C CA . ILE D 1 250 ? 139.656 163.729 195.422 1.00 146.00 250 ILE D CA 1
ATOM 10078 C C . ILE D 1 250 ? 140.555 163.753 196.652 1.00 146.00 250 ILE D C 1
ATOM 10079 O O . ILE D 1 250 ? 140.078 163.913 197.784 1.00 146.00 250 ILE D O 1
ATOM 10084 N N . PHE D 1 251 ? 141.866 163.584 196.455 1.00 145.32 251 PHE D N 1
ATOM 10085 C CA . PHE D 1 251 ? 142.781 163.668 197.591 1.00 145.32 251 PHE D CA 1
ATOM 10086 C C . PHE D 1 251 ? 142.744 165.048 198.236 1.00 145.32 251 PHE D C 1
ATOM 10087 O O . PHE D 1 251 ? 142.771 165.166 199.467 1.00 145.32 251 PHE D O 1
ATOM 10095 N N . CYS D 1 252 ? 142.681 166.105 197.424 1.00 147.16 252 CYS D N 1
ATOM 10096 C CA . CYS D 1 252 ? 142.682 167.457 197.964 1.00 147.16 252 CYS D CA 1
ATOM 10097 C C . CYS D 1 252 ? 141.392 167.795 198.699 1.00 147.16 252 CYS D C 1
ATOM 10098 O O . CYS D 1 252 ? 141.387 168.722 199.515 1.00 147.16 252 CYS D O 1
ATOM 10101 N N . LEU D 1 253 ? 140.300 167.087 198.420 1.00 150.05 253 LEU D N 1
ATOM 10102 C CA . LEU D 1 253 ? 139.106 167.273 199.239 1.00 150.05 253 LEU D CA 1
ATOM 10103 C C . LEU D 1 253 ? 139.166 166.437 200.512 1.00 150.05 253 LEU D C 1
ATOM 10104 O O . LEU D 1 253 ? 138.821 166.926 201.597 1.00 150.05 253 LEU D O 1
ATOM 10109 N N . ALA D 1 254 ? 139.597 165.176 200.403 1.00 151.55 254 ALA D N 1
ATOM 10110 C CA . ALA D 1 254 ? 139.660 164.319 201.583 1.00 151.55 254 ALA D CA 1
ATOM 10111 C C . ALA D 1 254 ? 140.638 164.857 202.619 1.00 151.55 254 ALA D C 1
ATOM 10112 O O . ALA D 1 254 ? 140.415 164.696 203.826 1.00 151.55 254 ALA D O 1
ATOM 10114 N N . ILE D 1 255 ? 141.714 165.508 202.174 1.00 153.44 255 ILE D N 1
ATOM 10115 C CA . ILE D 1 255 ? 142.690 166.047 203.113 1.00 153.44 255 ILE D CA 1
ATOM 10116 C C . ILE D 1 255 ? 142.071 167.160 203.955 1.00 153.44 255 ILE D C 1
ATOM 10117 O O . ILE D 1 255 ? 142.231 167.193 205.181 1.00 153.44 255 ILE D O 1
ATOM 10122 N N . SER D 1 256 ? 141.319 168.064 203.323 1.00 157.04 256 SER D N 1
ATOM 10123 C CA . SER D 1 256 ? 140.693 169.139 204.081 1.00 157.04 256 SER D CA 1
ATOM 10124 C C . SER D 1 256 ? 139.528 168.626 204.912 1.00 157.04 256 SER D C 1
ATOM 10125 O O . SER D 1 256 ? 139.184 169.231 205.932 1.00 157.04 256 SER D O 1
ATOM 10128 N N . VAL D 1 257 ? 138.902 167.523 204.494 1.00 160.88 257 VAL D N 1
ATOM 10129 C CA . VAL D 1 257 ? 137.862 166.919 205.323 1.00 160.88 257 VAL D CA 1
ATOM 10130 C C . VAL D 1 257 ? 138.462 166.345 206.599 1.00 160.88 257 VAL D C 1
ATOM 10131 O O . VAL D 1 257 ? 137.930 166.547 207.697 1.00 160.88 257 VAL D O 1
ATOM 10135 N N . ILE D 1 258 ? 139.576 165.622 206.480 1.00 163.86 258 ILE D N 1
ATOM 10136 C CA . ILE D 1 258 ? 140.166 164.996 207.660 1.00 163.86 258 ILE D CA 1
ATOM 10137 C C . ILE D 1 258 ? 140.830 166.041 208.550 1.00 163.86 258 ILE D C 1
ATOM 10138 O O . ILE D 1 258 ? 140.944 165.853 209.766 1.00 163.86 258 ILE D O 1
ATOM 10143 N N . SER D 1 259 ? 141.275 167.158 207.969 1.00 166.53 259 SER D N 1
ATOM 10144 C CA . SER D 1 259 ? 141.973 168.167 208.757 1.00 166.53 259 SER D CA 1
ATOM 10145 C C . SER D 1 259 ? 141.076 168.918 209.735 1.00 166.53 259 SER D C 1
ATOM 10146 O O . SER D 1 259 ? 141.598 169.688 210.547 1.00 166.53 259 SER D O 1
ATOM 10149 N N . ILE D 1 260 ? 139.759 168.731 209.685 1.00 173.51 260 ILE D N 1
ATOM 10150 C CA . ILE D 1 260 ? 138.847 169.551 210.472 1.00 173.51 260 ILE D CA 1
ATOM 10151 C C . ILE D 1 260 ? 138.078 168.762 211.529 1.00 173.51 260 ILE D C 1
ATOM 10152 O O . ILE D 1 260 ? 137.597 169.371 212.497 1.00 173.51 260 ILE D O 1
ATOM 10157 N N . LEU D 1 261 ? 137.953 167.445 211.391 1.00 181.20 261 LEU D N 1
ATOM 10158 C CA . LEU D 1 261 ? 137.106 166.684 212.302 1.00 181.20 261 LEU D CA 1
ATOM 10159 C C . LEU D 1 261 ? 137.620 166.801 213.737 1.00 181.20 261 LEU D C 1
ATOM 10160 O O . LEU D 1 261 ? 138.832 166.907 213.959 1.00 181.20 261 LEU D O 1
ATOM 10165 N N . PRO D 1 262 ? 136.727 166.789 214.734 1.00 187.03 262 PRO D N 1
ATOM 10166 C CA . PRO D 1 262 ? 137.147 167.142 216.101 1.00 187.03 262 PRO D CA 1
ATOM 10167 C C . PRO D 1 262 ? 138.090 166.144 216.749 1.00 187.03 262 PRO D C 1
ATOM 10168 O O . PRO D 1 262 ? 138.841 166.528 217.654 1.00 187.03 262 PRO D O 1
ATOM 10172 N N . ALA D 1 263 ? 138.064 164.874 216.337 1.00 190.74 263 ALA D N 1
ATOM 10173 C CA . ALA D 1 263 ? 138.922 163.881 216.976 1.00 190.74 263 ALA D CA 1
ATOM 10174 C C . ALA D 1 263 ? 140.395 164.229 216.802 1.00 190.74 263 ALA D C 1
ATOM 10175 O O . ALA D 1 263 ? 141.206 163.993 217.704 1.00 190.74 263 ALA D O 1
ATOM 10177 N N . VAL D 1 264 ? 140.759 164.793 215.650 1.00 189.53 264 VAL D N 1
ATOM 10178 C CA . VAL D 1 264 ? 142.136 165.227 215.446 1.00 189.53 264 VAL D CA 1
ATOM 10179 C C . VAL D 1 264 ? 142.413 166.508 216.222 1.00 189.53 264 VAL D C 1
ATOM 10180 O O . VAL D 1 264 ? 143.483 166.669 216.821 1.00 189.53 264 VAL D O 1
ATOM 10184 N N . GLN D 1 265 ? 141.454 167.437 216.232 1.00 188.96 265 GLN D N 1
ATOM 10185 C CA . GLN D 1 265 ? 141.645 168.691 216.952 1.00 188.96 265 GLN D CA 1
ATOM 10186 C C . GLN D 1 265 ? 141.760 168.484 218.455 1.00 188.96 265 GLN D C 1
ATOM 10187 O O . GLN D 1 265 ? 142.250 169.378 219.154 1.00 188.96 265 GLN D O 1
ATOM 10193 N N . GLU D 1 266 ? 141.311 167.337 218.967 1.00 194.28 266 GLU D N 1
ATOM 10194 C CA . GLU D 1 266 ? 141.411 167.085 220.401 1.00 194.28 266 GLU D CA 1
ATOM 10195 C C . GLU D 1 266 ? 142.862 167.075 220.864 1.00 194.28 266 GLU D C 1
ATOM 10196 O O . GLU D 1 266 ? 143.178 167.571 221.952 1.00 194.28 266 GLU D O 1
ATOM 10202 N N . ARG D 1 267 ? 143.761 166.517 220.051 1.00 196.02 267 ARG D N 1
ATOM 10203 C CA . ARG D 1 267 ? 145.171 166.478 220.428 1.00 196.02 267 ARG D CA 1
ATOM 10204 C C . ARG D 1 267 ? 145.810 167.854 220.303 1.00 196.02 267 ARG D C 1
ATOM 10205 O O . ARG D 1 267 ? 146.373 168.379 221.271 1.00 196.02 267 ARG D O 1
ATOM 10213 N N . LEU D 1 268 ? 145.739 168.454 219.119 1.00 187.87 268 LEU D N 1
ATOM 10214 C CA . LEU D 1 268 ? 146.273 169.790 218.888 1.00 187.87 268 LEU D CA 1
ATOM 10215 C C . LEU D 1 268 ? 145.139 170.722 218.478 1.00 187.87 268 LEU D C 1
ATOM 10216 O O . LEU D 1 268 ? 144.379 170.398 217.551 1.00 187.87 268 LEU D O 1
ATOM 10221 N N . PRO D 1 269 ? 144.961 171.858 219.157 1.00 186.59 269 PRO D N 1
ATOM 10222 C CA . PRO D 1 269 ? 143.776 172.690 218.896 1.00 186.59 269 PRO D CA 1
ATOM 10223 C C . PRO D 1 269 ? 143.831 173.458 217.589 1.00 186.59 269 PRO D C 1
ATOM 10224 O O . PRO D 1 269 ? 142.779 173.897 217.111 1.00 186.59 269 PRO D O 1
ATOM 10228 N N . HIS D 1 270 ? 145.008 173.637 216.997 1.00 178.14 270 HIS D N 1
ATOM 10229 C CA . HIS D 1 270 ? 145.182 174.508 215.835 1.00 178.14 270 HIS D CA 1
ATOM 10230 C C . HIS D 1 270 ? 145.226 173.733 214.525 1.00 178.14 270 HIS D C 1
ATOM 10231 O O . HIS D 1 270 ? 145.994 174.078 213.622 1.00 178.14 270 HIS D O 1
ATOM 10238 N N . SER D 1 271 ? 144.426 172.674 214.398 1.00 174.32 271 SER D N 1
ATOM 10239 C CA . SER D 1 271 ? 144.378 171.920 213.150 1.00 174.32 271 SER D CA 1
ATOM 10240 C C . SER D 1 271 ? 144.007 172.821 211.980 1.00 174.32 271 SER D C 1
ATOM 10241 O O . SER D 1 271 ? 144.626 172.763 210.914 1.00 174.32 271 SER D O 1
ATOM 10244 N N . GLY D 1 272 ? 142.980 173.648 212.159 1.00 168.61 272 GLY D N 1
ATOM 10245 C CA . GLY D 1 272 ? 142.596 174.717 211.254 1.00 168.61 272 GLY D CA 1
ATOM 10246 C C . GLY D 1 272 ? 142.371 174.305 209.804 1.00 168.61 272 GLY D C 1
ATOM 10247 O O . GLY D 1 272 ? 142.212 173.132 209.461 1.00 168.61 272 GLY D O 1
ATOM 10248 N N . LEU D 1 273 ? 142.355 175.324 208.943 1.00 160.65 273 LEU D N 1
ATOM 10249 C CA . LEU D 1 273 ? 142.161 175.143 207.512 1.00 160.65 273 LEU D CA 1
ATOM 10250 C C . LEU D 1 273 ? 143.303 175.695 206.673 1.00 160.65 273 LEU D C 1
ATOM 10251 O O . LEU D 1 273 ? 143.341 175.431 205.465 1.00 160.65 273 LEU D O 1
ATOM 10256 N N . LEU D 1 274 ? 144.226 176.459 207.263 1.00 159.60 274 LEU D N 1
ATOM 10257 C CA . LEU D 1 274 ? 145.302 177.053 206.475 1.00 159.60 274 LEU D CA 1
ATOM 10258 C C . LEU D 1 274 ? 146.261 175.991 205.961 1.00 159.60 274 LEU D C 1
ATOM 10259 O O . LEU D 1 274 ? 146.681 176.029 204.797 1.00 159.60 274 LEU D O 1
ATOM 10264 N N . GLN D 1 275 ? 146.641 175.049 206.827 1.00 156.43 275 GLN D N 1
ATOM 10265 C CA . GLN D 1 275 ? 147.571 174.000 206.427 1.00 156.43 275 GLN D CA 1
ATOM 10266 C C . GLN D 1 275 ? 147.053 173.249 205.209 1.00 156.43 275 GLN D C 1
ATOM 10267 O O . GLN D 1 275 ? 147.747 173.141 204.188 1.00 156.43 275 GLN D O 1
ATOM 10273 N N . SER D 1 276 ? 145.833 172.714 205.306 1.00 153.23 276 SER D N 1
ATOM 10274 C CA . SER D 1 276 ? 145.252 171.981 204.191 1.00 153.23 276 SER D CA 1
ATOM 10275 C C . SER D 1 276 ? 145.121 172.860 202.960 1.00 153.23 276 SER D C 1
ATOM 10276 O O . SER D 1 276 ? 145.261 172.374 201.835 1.00 153.23 276 SER D O 1
ATOM 10279 N N . SER D 1 277 ? 144.906 174.161 203.151 1.00 152.36 277 SER D N 1
ATOM 10280 C CA . SER D 1 277 ? 144.766 175.062 202.014 1.00 152.36 277 SER D CA 1
ATOM 10281 C C . SER D 1 277 ? 146.081 175.209 201.256 1.00 152.36 277 SER D C 1
ATOM 10282 O O . SER D 1 277 ? 146.124 175.060 200.028 1.00 152.36 277 SER D O 1
ATOM 10285 N N . LEU D 1 278 ? 147.165 175.513 201.969 1.00 141.78 278 LEU D N 1
ATOM 10286 C CA . LEU D 1 278 ? 148.452 175.644 201.298 1.00 141.78 278 LEU D CA 1
ATOM 10287 C C . LEU D 1 278 ? 148.887 174.321 200.681 1.00 141.78 278 LEU D C 1
ATOM 10288 O O . LEU D 1 278 ? 149.427 174.293 199.567 1.00 141.78 278 LEU D O 1
ATOM 10293 N N . VAL D 1 279 ? 148.629 173.210 201.374 1.00 137.99 279 VAL D N 1
ATOM 10294 C CA . VAL D 1 279 ? 149.006 171.911 200.831 1.00 137.99 279 VAL D CA 1
ATOM 10295 C C . VAL D 1 279 ? 148.228 171.607 199.556 1.00 137.99 279 VAL D C 1
ATOM 10296 O O . VAL D 1 279 ? 148.800 171.119 198.574 1.00 137.99 279 VAL D O 1
ATOM 10300 N N . THR D 1 280 ? 146.923 171.897 199.529 1.00 137.39 280 THR D N 1
ATOM 10301 C CA . THR D 1 280 ? 146.170 171.601 198.316 1.00 137.39 280 THR D CA 1
ATOM 10302 C C . THR D 1 280 ? 146.561 172.527 197.173 1.00 137.39 280 THR D C 1
ATOM 10303 O O . THR D 1 280 ? 146.573 172.097 196.014 1.00 137.39 280 THR D O 1
ATOM 10307 N N . LEU D 1 281 ? 146.919 173.779 197.470 1.00 133.79 281 LEU D N 1
ATOM 10308 C CA . LEU D 1 281 ? 147.431 174.644 196.411 1.00 133.79 281 LEU D CA 1
ATOM 10309 C C . LEU D 1 281 ? 148.718 174.082 195.821 1.00 133.79 281 LEU D C 1
ATOM 10310 O O . LEU D 1 281 ? 148.889 174.042 194.594 1.00 133.79 281 LEU D O 1
ATOM 10315 N N . TYR D 1 282 ? 149.629 173.624 196.682 1.00 125.93 282 TYR D N 1
ATOM 10316 C CA . TYR D 1 282 ? 150.879 173.053 196.192 1.00 125.93 282 TYR D CA 1
ATOM 10317 C C . TYR D 1 282 ? 150.634 171.785 195.379 1.00 125.93 282 TYR D C 1
ATOM 10318 O O . TYR D 1 282 ? 151.288 171.559 194.351 1.00 125.93 282 TYR D O 1
ATOM 10327 N N . THR D 1 283 ? 149.690 170.946 195.812 1.00 124.60 283 THR D N 1
ATOM 10328 C CA . THR D 1 283 ? 149.409 169.730 195.056 1.00 124.60 283 THR D CA 1
ATOM 10329 C C . THR D 1 283 ? 148.776 170.035 193.706 1.00 124.60 283 THR D C 1
ATOM 10330 O O . THR D 1 283 ? 149.053 169.333 192.728 1.00 124.60 283 THR D O 1
ATOM 10334 N N . VAL D 1 284 ? 147.931 171.066 193.619 1.00 129.65 284 VAL D N 1
ATOM 10335 C CA . VAL D 1 284 ? 147.395 171.448 192.315 1.00 129.65 284 VAL D CA 1
ATOM 10336 C C . VAL D 1 284 ? 148.508 171.977 191.418 1.00 129.65 284 VAL D C 1
ATOM 10337 O O . VAL D 1 284 ? 148.531 171.709 190.207 1.00 129.65 284 VAL D O 1
ATOM 10341 N N . TYR D 1 285 ? 149.452 172.726 191.995 1.00 128.53 285 TYR D N 1
ATOM 10342 C CA . TYR D 1 285 ? 150.615 173.148 191.221 1.00 128.53 285 TYR D CA 1
ATOM 10343 C C . TYR D 1 285 ? 151.370 171.955 190.651 1.00 128.53 285 TYR D C 1
ATOM 10344 O O . TYR D 1 285 ? 151.739 171.951 189.470 1.00 128.53 285 TYR D O 1
ATOM 10353 N N . LEU D 1 286 ? 151.620 170.936 191.476 1.00 124.47 286 LEU D N 1
ATOM 10354 C CA . LEU D 1 286 ? 152.342 169.770 190.975 1.00 124.47 286 LEU D CA 1
ATOM 10355 C C . LEU D 1 286 ? 151.529 169.014 189.934 1.00 124.47 286 LEU D C 1
ATOM 10356 O O . LEU D 1 286 ? 152.089 168.490 188.967 1.00 124.47 286 LEU D O 1
ATOM 10361 N N . THR D 1 287 ? 150.208 168.939 190.110 1.00 132.43 287 THR D N 1
ATOM 10362 C CA . THR D 1 287 ? 149.376 168.286 189.103 1.00 132.43 287 THR D CA 1
ATOM 10363 C C . THR D 1 287 ? 149.505 168.976 187.754 1.00 132.43 287 THR D C 1
ATOM 10364 O O . THR D 1 287 ? 149.683 168.316 186.722 1.00 132.43 287 THR D O 1
ATOM 10368 N N . TRP D 1 288 ? 149.431 170.307 187.745 1.00 142.01 288 TRP D N 1
ATOM 10369 C CA . TRP D 1 288 ? 149.568 171.046 186.492 1.00 142.01 288 TRP D CA 1
ATOM 10370 C C . TRP D 1 288 ? 150.958 170.874 185.890 1.00 142.01 288 TRP D C 1
ATOM 10371 O O . TRP D 1 288 ? 151.098 170.621 184.686 1.00 142.01 288 TRP D O 1
ATOM 10382 N N . SER D 1 289 ? 152.003 170.989 186.713 1.00 135.23 289 SER D N 1
ATOM 10383 C CA . SER D 1 289 ? 153.358 170.853 186.189 1.00 135.23 289 SER D CA 1
ATOM 10384 C C . SER D 1 289 ? 153.634 169.445 185.678 1.00 135.23 289 SER D C 1
ATOM 10385 O O . SER D 1 289 ? 154.457 169.268 184.773 1.00 135.23 289 SER D O 1
ATOM 10388 N N . ALA D 1 290 ? 152.977 168.433 186.245 1.00 129.95 290 ALA D N 1
ATOM 10389 C CA . ALA D 1 290 ? 153.185 167.070 185.773 1.00 129.95 290 ALA D CA 1
ATOM 10390 C C . ALA D 1 290 ? 152.420 166.809 184.486 1.00 129.95 290 ALA D C 1
ATOM 10391 O O . ALA D 1 290 ? 152.939 166.159 183.573 1.00 129.95 290 ALA D O 1
ATOM 10393 N N . VAL D 1 291 ? 151.184 167.300 184.393 1.00 137.91 291 VAL D N 1
ATOM 10394 C CA . VAL D 1 291 ? 150.416 167.092 183.170 1.00 137.91 291 VAL D CA 1
ATOM 10395 C C . VAL D 1 291 ? 151.012 167.891 182.016 1.00 137.91 291 VAL D C 1
ATOM 10396 O O . VAL D 1 291 ? 150.830 167.534 180.847 1.00 137.91 291 VAL D O 1
ATOM 10400 N N . ALA D 1 292 ? 151.760 168.958 182.315 1.00 141.54 292 ALA D N 1
ATOM 10401 C CA . ALA D 1 292 ? 152.342 169.768 181.247 1.00 141.54 292 ALA D CA 1
ATOM 10402 C C . ALA D 1 292 ? 153.277 168.969 180.341 1.00 141.54 292 ALA D C 1
ATOM 10403 O O . ALA D 1 292 ? 153.449 169.327 179.171 1.00 141.54 292 ALA D O 1
ATOM 10405 N N . ASN D 1 293 ? 153.889 167.896 180.846 1.00 145.28 293 ASN D N 1
ATOM 10406 C CA . ASN D 1 293 ? 154.892 167.149 180.096 1.00 145.28 293 ASN D CA 1
ATOM 10407 C C . ASN D 1 293 ? 154.355 165.869 179.464 1.00 145.28 293 ASN D C 1
ATOM 10408 O O . ASN D 1 293 ? 155.132 164.938 179.230 1.00 145.28 293 ASN D O 1
ATOM 10413 N N . ASN D 1 294 ? 153.061 165.792 179.192 1.00 157.56 294 ASN D N 1
ATOM 10414 C CA . ASN D 1 294 ? 152.489 164.605 178.569 1.00 157.56 294 ASN D CA 1
ATOM 10415 C C . ASN D 1 294 ? 153.040 164.436 177.155 1.00 157.56 294 ASN D C 1
ATOM 10416 O O . ASN D 1 294 ? 152.859 165.332 176.321 1.00 157.56 294 ASN D O 1
ATOM 10421 N N . PRO D 1 295 ? 153.709 163.323 176.842 1.00 157.75 295 PRO D N 1
ATOM 10422 C CA . PRO D 1 295 ? 154.256 163.128 175.486 1.00 157.75 295 PRO D CA 1
ATOM 10423 C C . PRO D 1 295 ? 153.210 162.607 174.506 1.00 157.75 295 PRO D C 1
ATOM 10424 O O . PRO D 1 295 ? 153.395 161.584 173.839 1.00 157.75 295 PRO D O 1
ATOM 10428 N N . GLU D 1 296 ? 152.091 163.321 174.411 1.00 173.98 296 GLU D N 1
ATOM 10429 C CA . GLU D 1 296 ? 151.007 162.960 173.507 1.00 173.98 296 GLU D CA 1
ATOM 10430 C C . GLU D 1 296 ? 150.473 164.224 172.854 1.00 173.98 296 GLU D C 1
ATOM 10431 O O . GLU D 1 296 ? 149.981 165.119 173.546 1.00 173.98 296 GLU D O 1
ATOM 10437 N N . LYS D 1 297 ? 150.569 164.293 171.529 1.00 182.91 297 LYS D N 1
ATOM 10438 C CA . LYS D 1 297 ? 150.054 165.443 170.800 1.00 182.91 297 LYS D CA 1
ATOM 10439 C C . LYS D 1 297 ? 148.557 165.358 170.548 1.00 182.91 297 LYS D C 1
ATOM 10440 O O . LYS D 1 297 ? 147.996 166.277 169.943 1.00 182.91 297 LYS D O 1
ATOM 10446 N N . GLU D 1 298 ? 147.905 164.280 170.984 1.00 187.51 298 GLU D N 1
ATOM 10447 C CA . GLU D 1 298 ? 146.472 164.136 170.756 1.00 187.51 298 GLU D CA 1
ATOM 10448 C C . GLU D 1 298 ? 145.691 165.228 171.475 1.00 187.51 298 GLU D C 1
ATOM 10449 O O . GLU D 1 298 ? 144.815 165.871 170.887 1.00 187.51 298 GLU D O 1
ATOM 10455 N N . CYS D 1 299 ? 146.002 165.455 172.750 1.00 183.19 299 CYS D N 1
ATOM 10456 C CA . CYS D 1 299 ? 145.272 166.409 173.574 1.00 183.19 299 CYS D CA 1
ATOM 10457 C C . CYS D 1 299 ? 146.117 167.588 174.030 1.00 183.19 299 CYS D C 1
ATOM 10458 O O . CYS D 1 299 ? 145.714 168.736 173.831 1.00 183.19 299 CYS D O 1
ATOM 10461 N N . ASN D 1 300 ? 147.283 167.331 174.629 1.00 177.03 300 ASN D N 1
ATOM 10462 C CA . ASN D 1 300 ? 148.158 168.342 175.219 1.00 177.03 300 ASN D CA 1
ATOM 10463 C C . ASN D 1 300 ? 148.415 169.510 174.272 1.00 177.03 300 ASN D C 1
ATOM 10464 O O . ASN D 1 300 ? 149.098 169.347 173.253 1.00 177.03 300 ASN D O 1
ATOM 10469 N N . PRO D 1 301 ? 147.892 170.698 174.574 1.00 180.04 301 PRO D N 1
ATOM 10470 C CA . PRO D 1 301 ? 148.171 171.887 173.747 1.00 180.04 301 PRO D CA 1
ATOM 10471 C C . PRO D 1 301 ? 149.321 172.751 174.248 1.00 180.04 301 PRO D C 1
ATOM 10472 O O . PRO D 1 301 ? 149.540 173.824 173.675 1.00 180.04 301 PRO D O 1
ATOM 10476 N N . GLY D 1 302 ? 150.038 172.325 175.290 1.00 178.97 302 GLY D N 1
ATOM 10477 C CA . GLY D 1 302 ? 151.034 173.195 175.897 1.00 178.97 302 GLY D CA 1
ATOM 10478 C C . GLY D 1 302 ? 152.175 173.528 174.956 1.00 178.97 302 GLY D C 1
ATOM 10479 O O . GLY D 1 302 ? 152.413 174.695 174.634 1.00 178.97 302 GLY D O 1
ATOM 10480 N N . MET D 1 303 ? 152.894 172.509 174.499 1.00 179.58 303 MET D N 1
ATOM 10481 C CA . MET D 1 303 ? 154.004 172.699 173.575 1.00 179.58 303 MET D CA 1
ATOM 10482 C C . MET D 1 303 ? 153.737 172.089 172.208 1.00 179.58 303 MET D C 1
ATOM 10483 O O . MET D 1 303 ? 154.120 172.667 171.187 1.00 179.58 303 MET D O 1
ATOM 10488 N N . PHE D 1 304 ? 153.086 170.927 172.166 1.00 176.63 304 PHE D N 1
ATOM 10489 C CA . PHE D 1 304 ? 152.914 170.212 170.905 1.00 176.63 304 PHE D CA 1
ATOM 10490 C C . PHE D 1 304 ? 152.008 170.988 169.957 1.00 176.63 304 PHE D C 1
ATOM 10491 O O . PHE D 1 304 ? 152.423 171.387 168.863 1.00 176.63 304 PHE D O 1
ATOM 10499 N N . GLY D 1 305 ? 150.761 171.209 170.363 1.00 180.01 305 GLY D N 1
ATOM 10500 C CA . GLY D 1 305 ? 149.803 171.936 169.552 1.00 180.01 305 GLY D CA 1
ATOM 10501 C C . GLY D 1 305 ? 149.037 172.966 170.356 1.00 180.01 305 GLY D C 1
ATOM 10502 O O . GLY D 1 305 ? 149.618 173.930 170.852 1.00 180.01 305 GLY D O 1
ATOM 10503 N N . HIS D 1 322 ? 161.498 174.972 165.526 1.00 178.44 322 HIS D N 1
ATOM 10504 C CA . HIS D 1 322 ? 161.438 176.399 165.237 1.00 178.44 322 HIS D CA 1
ATOM 10505 C C . HIS D 1 322 ? 162.769 177.076 165.546 1.00 178.44 322 HIS D C 1
ATOM 10506 O O . HIS D 1 322 ? 162.802 178.147 166.153 1.00 178.44 322 HIS D O 1
ATOM 10513 N N . THR D 1 323 ? 163.854 176.425 165.128 1.00 169.17 323 THR D N 1
ATOM 10514 C CA . THR D 1 323 ? 165.257 176.820 165.260 1.00 169.17 323 THR D CA 1
ATOM 10515 C C . THR D 1 323 ? 165.750 176.619 166.693 1.00 169.17 323 THR D C 1
ATOM 10516 O O . THR D 1 323 ? 166.966 176.567 166.911 1.00 169.17 323 THR D O 1
ATOM 10520 N N . THR D 1 324 ? 164.853 176.404 167.655 1.00 158.61 324 THR D N 1
ATOM 10521 C CA . THR D 1 324 ? 165.197 176.115 169.044 1.00 158.61 324 THR D CA 1
ATOM 10522 C C . THR D 1 324 ? 164.051 175.356 169.694 1.00 158.61 324 THR D C 1
ATOM 10523 O O . THR D 1 324 ? 162.971 175.229 169.108 1.00 158.61 324 THR D O 1
ATOM 10527 N N . ARG D 1 325 ? 164.275 174.845 170.902 1.00 142.14 325 ARG D N 1
ATOM 10528 C CA . ARG D 1 325 ? 163.178 174.315 171.700 1.00 142.14 325 ARG D CA 1
ATOM 10529 C C . ARG D 1 325 ? 163.308 174.728 173.158 1.00 142.14 325 ARG D C 1
ATOM 10530 O O . ARG D 1 325 ? 162.611 174.176 174.015 1.00 142.14 325 ARG D O 1
ATOM 10538 N N . VAL D 1 326 ? 164.181 175.679 173.458 1.00 135.83 326 VAL D N 1
ATOM 10539 C CA . VAL D 1 326 ? 164.335 176.189 174.812 1.00 135.83 326 VAL D CA 1
ATOM 10540 C C . VAL D 1 326 ? 163.280 177.258 175.059 1.00 135.83 326 VAL D C 1
ATOM 10541 O O . VAL D 1 326 ? 163.168 178.229 174.301 1.00 135.83 326 VAL D O 1
ATOM 10545 N N . THR D 1 327 ? 162.480 177.064 176.102 1.00 136.49 327 THR D N 1
ATOM 10546 C CA . THR D 1 327 ? 161.388 177.967 176.426 1.00 136.49 327 THR D CA 1
ATOM 10547 C C . THR D 1 327 ? 161.452 178.331 177.900 1.00 136.49 327 THR D C 1
ATOM 10548 O O . THR D 1 327 ? 162.063 177.630 178.710 1.00 136.49 327 THR D O 1
ATOM 10552 N N . PHE D 1 328 ? 160.812 179.445 178.242 1.00 142.03 328 PHE D N 1
ATOM 10553 C CA . PHE D 1 328 ? 160.784 179.934 179.613 1.00 142.03 328 PHE D CA 1
ATOM 10554 C C . PHE D 1 328 ? 159.452 180.631 179.828 1.00 142.03 328 PHE D C 1
ATOM 10555 O O . PHE D 1 328 ? 159.192 181.672 179.221 1.00 142.03 328 PHE D O 1
ATOM 10563 N N . ASP D 1 329 ? 158.612 180.063 180.691 1.00 145.45 329 ASP D N 1
ATOM 10564 C CA . ASP D 1 329 ? 157.245 180.546 180.848 1.00 145.45 329 ASP D CA 1
ATOM 10565 C C . ASP D 1 329 ? 156.940 180.898 182.296 1.00 145.45 329 ASP D C 1
ATOM 10566 O O . ASP D 1 329 ? 157.847 180.969 183.129 1.00 145.45 329 ASP D O 1
ATOM 10571 N N . THR D 1 330 ? 155.662 181.134 182.600 1.00 138.06 330 THR D N 1
ATOM 10572 C CA . THR D 1 330 ? 155.275 181.462 183.968 1.00 138.06 330 THR D CA 1
ATOM 10573 C C . THR D 1 330 ? 155.448 180.271 184.905 1.00 138.06 330 THR D C 1
ATOM 10574 O O . THR D 1 330 ? 155.641 180.456 186.116 1.00 138.06 330 THR D O 1
ATOM 10578 N N . THR D 1 331 ? 155.391 179.050 184.369 1.00 136.48 331 THR D N 1
ATOM 10579 C CA . THR D 1 331 ? 155.581 177.861 185.193 1.00 136.48 331 THR D CA 1
ATOM 10580 C C . THR D 1 331 ? 156.943 177.882 185.870 1.00 136.48 331 THR D C 1
ATOM 10581 O O . THR D 1 331 ? 157.054 177.677 187.085 1.00 136.48 331 THR D O 1
ATOM 10585 N N . ASN D 1 332 ? 157.996 178.128 185.092 1.00 130.67 332 ASN D N 1
ATOM 10586 C CA . ASN D 1 332 ? 159.338 178.141 185.651 1.00 130.67 332 ASN D CA 1
ATOM 10587 C C . ASN D 1 332 ? 159.514 179.266 186.661 1.00 130.67 332 ASN D C 1
ATOM 10588 O O . ASN D 1 332 ? 160.226 179.096 187.656 1.00 130.67 332 ASN D O 1
ATOM 10593 N N . ILE D 1 333 ? 158.860 180.408 186.439 1.00 128.62 333 ILE D N 1
ATOM 10594 C CA . ILE D 1 333 ? 158.984 181.517 187.380 1.00 128.62 333 ILE D CA 1
ATOM 10595 C C . ILE D 1 333 ? 158.342 181.160 188.714 1.00 128.62 333 ILE D C 1
ATOM 10596 O O . ILE D 1 333 ? 158.925 181.396 189.781 1.00 128.62 333 ILE D O 1
ATOM 10601 N N . ILE D 1 334 ? 157.135 180.590 188.679 1.00 128.14 334 ILE D N 1
ATOM 10602 C CA . ILE D 1 334 ? 156.491 180.171 189.921 1.00 128.14 334 ILE D CA 1
ATOM 10603 C C . ILE D 1 334 ? 157.336 179.122 190.630 1.00 128.14 334 ILE D C 1
ATOM 10604 O O . ILE D 1 334 ? 157.496 179.152 191.861 1.00 128.14 334 ILE D O 1
ATOM 10609 N N . GLY D 1 335 ? 157.892 178.178 189.866 1.00 122.35 335 GLY D N 1
ATOM 10610 C CA . GLY D 1 335 ? 158.743 177.164 190.466 1.00 122.35 335 GLY D CA 1
ATOM 10611 C C . GLY D 1 335 ? 159.940 177.762 191.177 1.00 122.35 335 GLY D C 1
ATOM 10612 O O . GLY D 1 335 ? 160.244 177.402 192.318 1.00 122.35 335 GLY D O 1
ATOM 10613 N N . LEU D 1 336 ? 160.627 178.697 190.519 1.00 122.39 336 LEU D N 1
ATOM 10614 C CA . LEU D 1 336 ? 161.803 179.305 191.132 1.00 122.39 336 LEU D CA 1
ATOM 10615 C C . LEU D 1 336 ? 161.430 180.130 192.358 1.00 122.39 336 LEU D C 1
ATOM 10616 O O . LEU D 1 336 ? 162.181 180.161 193.339 1.00 122.39 336 LEU D O 1
ATOM 10621 N N . VAL D 1 337 ? 160.275 180.798 192.333 1.00 121.15 337 VAL D N 1
ATOM 10622 C CA . VAL D 1 337 ? 159.889 181.598 193.493 1.00 121.15 337 VAL D CA 1
ATOM 10623 C C . VAL D 1 337 ? 159.605 180.704 194.696 1.00 121.15 337 VAL D C 1
ATOM 10624 O O . VAL D 1 337 ? 160.067 180.980 195.812 1.00 121.15 337 VAL D O 1
ATOM 10628 N N . VAL D 1 338 ? 158.833 179.631 194.497 1.00 118.24 338 VAL D N 1
ATOM 10629 C CA . VAL D 1 338 ? 158.571 178.707 195.599 1.00 118.24 338 VAL D CA 1
ATOM 10630 C C . VAL D 1 338 ? 159.875 178.105 196.108 1.00 118.24 338 VAL D C 1
ATOM 10631 O O . VAL D 1 338 ? 160.087 177.963 197.322 1.00 118.24 338 VAL D O 1
ATOM 10635 N N . TRP D 1 339 ? 160.775 177.756 195.185 1.00 123.85 339 TRP D N 1
ATOM 10636 C CA . TRP D 1 339 ? 162.089 177.245 195.561 1.00 123.85 339 TRP D CA 1
ATOM 10637 C C . TRP D 1 339 ? 162.827 178.220 196.469 1.00 123.85 339 TRP D C 1
ATOM 10638 O O . TRP D 1 339 ? 163.347 177.835 197.524 1.00 123.85 339 TRP D O 1
ATOM 10649 N N . LEU D 1 340 ? 162.886 179.491 196.070 1.00 121.72 340 LEU D N 1
ATOM 10650 C CA . LEU D 1 340 ? 163.625 180.477 196.852 1.00 121.72 340 LEU D CA 1
ATOM 10651 C C . LEU D 1 340 ? 163.000 180.680 198.224 1.00 121.72 340 LEU D C 1
ATOM 10652 O O . LEU D 1 340 ? 163.716 180.804 199.225 1.00 121.72 340 LEU D O 1
ATOM 10657 N N . LEU D 1 341 ? 161.668 180.731 198.295 1.00 119.98 341 LEU D N 1
ATOM 10658 C CA . LEU D 1 341 ? 161.027 180.897 199.594 1.00 119.98 341 LEU D CA 1
ATOM 10659 C C . LEU D 1 341 ? 161.349 179.731 200.517 1.00 119.98 341 LEU D C 1
ATOM 10660 O O . LEU D 1 341 ? 161.644 179.931 201.703 1.00 119.98 341 LEU D O 1
ATOM 10665 N N . CYS D 1 342 ? 161.309 178.505 199.992 1.00 124.54 342 CYS D N 1
ATOM 10666 C CA . CYS D 1 342 ? 161.622 177.354 200.831 1.00 124.54 342 CYS D CA 1
ATOM 10667 C C . CYS D 1 342 ? 163.079 177.373 201.279 1.00 124.54 342 CYS D C 1
ATOM 10668 O O . CYS D 1 342 ? 163.383 177.054 202.436 1.00 124.54 342 CYS D O 1
ATOM 10671 N N . ILE D 1 343 ? 163.993 177.761 200.388 1.00 123.97 343 ILE D N 1
ATOM 10672 C CA . ILE D 1 343 ? 165.403 177.788 200.763 1.00 123.97 343 ILE D CA 1
ATOM 10673 C C . ILE D 1 343 ? 165.660 178.849 201.826 1.00 123.97 343 ILE D C 1
ATOM 10674 O O . ILE D 1 343 ? 166.451 178.636 202.751 1.00 123.97 343 ILE D O 1
ATOM 10679 N N . LEU D 1 344 ? 164.991 179.999 201.729 1.00 128.11 344 LEU D N 1
ATOM 10680 C CA . LEU D 1 344 ? 165.198 181.029 202.742 1.00 128.11 344 LEU D CA 1
ATOM 10681 C C . LEU D 1 344 ? 164.571 180.650 204.077 1.00 128.11 344 LEU D C 1
ATOM 10682 O O . LEU D 1 344 ? 165.140 180.958 205.128 1.00 128.11 344 LEU D O 1
ATOM 10687 N N . TYR D 1 345 ? 163.410 179.989 204.068 1.00 129.50 345 TYR D N 1
ATOM 10688 C CA . TYR D 1 345 ? 162.831 179.577 205.343 1.00 129.50 345 TYR D CA 1
ATOM 10689 C C . TYR D 1 345 ? 163.612 178.428 205.965 1.00 129.50 345 TYR D C 1
ATOM 10690 O O . TYR D 1 345 ? 163.542 178.223 207.181 1.00 129.50 345 TYR D O 1
ATOM 10699 N N . ASN D 1 346 ? 164.349 177.664 205.158 1.00 136.30 346 ASN D N 1
ATOM 10700 C CA . ASN D 1 346 ? 165.195 176.622 205.727 1.00 136.30 346 ASN D CA 1
ATOM 10701 C C . ASN D 1 346 ? 166.342 177.212 206.539 1.00 136.30 346 ASN D C 1
ATOM 10702 O O . ASN D 1 346 ? 166.772 176.611 207.529 1.00 136.30 346 ASN D O 1
ATOM 10707 N N . CYS D 1 347 ? 166.843 178.384 206.148 1.00 138.87 347 CYS D N 1
ATOM 10708 C CA . CYS D 1 347 ? 168.030 178.951 206.771 1.00 138.87 347 CYS D CA 1
ATOM 10709 C C . CYS D 1 347 ? 167.728 179.856 207.960 1.00 138.87 347 CYS D C 1
ATOM 10710 O O . CYS D 1 347 ? 168.661 180.243 208.668 1.00 138.87 347 CYS D O 1
ATOM 10713 N N . ILE D 1 348 ? 166.464 180.200 208.206 1.00 143.29 348 ILE D N 1
ATOM 10714 C CA . ILE D 1 348 ? 166.117 181.150 209.266 1.00 143.29 348 ILE D CA 1
ATOM 10715 C C . ILE D 1 348 ? 165.973 180.338 210.551 1.00 143.29 348 ILE D C 1
ATOM 10716 O O . ILE D 1 348 ? 164.881 179.918 210.936 1.00 143.29 348 ILE D O 1
ATOM 10721 N N . SER D 1 349 ? 167.112 180.112 211.211 1.00 155.01 349 SER D N 1
ATOM 10722 C CA . SER D 1 349 ? 167.203 179.474 212.522 1.00 155.01 349 SER D CA 1
ATOM 10723 C C . SER D 1 349 ? 166.287 178.264 212.656 1.00 155.01 349 SER D C 1
ATOM 10724 O O . SER D 1 349 ? 165.637 178.084 213.691 1.00 155.01 349 SER D O 1
ATOM 10727 N N . SER D 1 350 ? 166.227 177.428 211.624 1.00 158.33 350 SER D N 1
ATOM 10728 C CA . SER D 1 350 ? 165.291 176.318 211.594 1.00 158.33 350 SER D CA 1
ATOM 10729 C C . SER D 1 350 ? 166.006 175.034 211.196 1.00 158.33 350 SER D C 1
ATOM 10730 O O . SER D 1 350 ? 167.074 175.054 210.577 1.00 158.33 350 SER D O 1
ATOM 10733 N N . ALA D 1 351 ? 165.401 173.913 211.574 1.00 168.50 351 ALA D N 1
ATOM 10734 C CA . ALA D 1 351 ? 165.921 172.582 211.276 1.00 168.50 351 ALA D CA 1
ATOM 10735 C C . ALA D 1 351 ? 164.789 171.695 210.768 1.00 168.50 351 ALA D C 1
ATOM 10736 O O . ALA D 1 351 ? 164.592 170.568 211.225 1.00 168.50 351 ALA D O 1
ATOM 10738 N N . VAL D 1 352 ? 164.030 172.207 209.800 1.00 161.34 352 VAL D N 1
ATOM 10739 C CA . VAL D 1 352 ? 162.862 171.510 209.273 1.00 161.34 352 VAL D CA 1
ATOM 10740 C C . VAL D 1 352 ? 163.337 170.534 208.201 1.00 161.34 352 VAL D C 1
ATOM 10741 O O . VAL D 1 352 ? 162.547 169.770 207.633 1.00 161.34 352 VAL D O 1
ATOM 10745 N N . GLU D 1 353 ? 164.640 170.546 207.942 1.00 163.86 353 GLU D N 1
ATOM 10746 C CA . GLU D 1 353 ? 165.302 169.641 207.005 1.00 163.86 353 GLU D CA 1
ATOM 10747 C C . GLU D 1 353 ? 164.799 168.203 207.086 1.00 163.86 353 GLU D C 1
ATOM 10748 O O . GLU D 1 353 ? 164.890 167.448 206.120 1.00 163.86 353 GLU D O 1
ATOM 10754 N N . THR D 1 390 ? 179.827 176.042 222.521 1.00 187.05 390 THR D N 1
ATOM 10755 C CA . THR D 1 390 ? 179.524 175.092 223.585 1.00 187.05 390 THR D CA 1
ATOM 10756 C C . THR D 1 390 ? 179.215 173.712 223.018 1.00 187.05 390 THR D C 1
ATOM 10757 O O . THR D 1 390 ? 179.277 173.500 221.808 1.00 187.05 390 THR D O 1
ATOM 10761 N N . GLU D 1 391 ? 178.881 172.777 223.905 1.00 188.21 391 GLU D N 1
ATOM 10762 C CA . GLU D 1 391 ? 178.580 171.417 223.480 1.00 188.21 391 GLU D CA 1
ATOM 10763 C C . GLU D 1 391 ? 177.308 171.382 222.641 1.00 188.21 391 GLU D C 1
ATOM 10764 O O . GLU D 1 391 ? 176.413 172.218 222.788 1.00 188.21 391 GLU D O 1
ATOM 10770 N N . GLY D 1 392 ? 177.241 170.403 221.744 1.00 176.43 392 GLY D N 1
ATOM 10771 C CA . GLY D 1 392 ? 176.069 170.215 220.915 1.00 176.43 392 GLY D CA 1
ATOM 10772 C C . GLY D 1 392 ? 175.997 171.184 219.755 1.00 176.43 392 GLY D C 1
ATOM 10773 O O . GLY D 1 392 ? 176.499 172.308 219.840 1.00 176.43 392 GLY D O 1
ATOM 10774 N N . VAL D 1 393 ? 175.373 170.757 218.661 1.00 169.52 393 VAL D N 1
ATOM 10775 C CA . VAL D 1 393 ? 175.190 171.586 217.478 1.00 169.52 393 VAL D CA 1
ATOM 10776 C C . VAL D 1 393 ? 173.713 171.556 217.109 1.00 169.52 393 VAL D C 1
ATOM 10777 O O . VAL D 1 393 ? 173.070 170.503 217.178 1.00 169.52 393 VAL D O 1
ATOM 10781 N N . THR D 1 394 ? 173.176 172.715 216.722 1.00 165.40 394 THR D N 1
ATOM 10782 C CA . THR D 1 394 ? 171.746 172.816 216.453 1.00 165.40 394 THR D CA 1
ATOM 10783 C C . THR D 1 394 ? 171.347 171.984 215.239 1.00 165.40 394 THR D C 1
ATOM 10784 O O . THR D 1 394 ? 170.403 171.187 215.303 1.00 165.40 394 THR D O 1
ATOM 10788 N N . TYR D 1 395 ? 172.051 172.151 214.124 1.00 155.72 395 TYR D N 1
ATOM 10789 C CA . TYR D 1 395 ? 171.723 171.464 212.885 1.00 155.72 395 TYR D CA 1
ATOM 10790 C C . TYR D 1 395 ? 172.881 170.569 212.475 1.00 155.72 395 TYR D C 1
ATOM 10791 O O . TYR D 1 395 ? 174.047 170.950 212.610 1.00 155.72 395 TYR D O 1
ATOM 10800 N N . SER D 1 396 ? 172.561 169.383 211.971 1.00 149.83 396 SER D N 1
ATOM 10801 C CA . SER D 1 396 ? 173.597 168.462 211.525 1.00 149.83 396 SER D CA 1
ATOM 10802 C C . SER D 1 396 ? 174.288 169.039 210.297 1.00 149.83 396 SER D C 1
ATOM 10803 O O . SER D 1 396 ? 173.630 169.393 209.313 1.00 149.83 396 SER D O 1
ATOM 10806 N N . TRP D 1 397 ? 175.616 169.143 210.354 1.00 147.70 397 TRP D N 1
ATOM 10807 C CA . TRP D 1 397 ? 176.353 169.840 209.306 1.00 147.70 397 TRP D CA 1
ATOM 10808 C C . TRP D 1 397 ? 176.380 169.081 207.989 1.00 147.70 397 TRP D C 1
ATOM 10809 O O . TRP D 1 397 ? 176.718 169.673 206.961 1.00 147.70 397 TRP D O 1
ATOM 10820 N N . SER D 1 398 ? 176.041 167.795 207.984 1.00 141.06 398 SER D N 1
ATOM 10821 C CA . SER D 1 398 ? 176.059 167.045 206.736 1.00 141.06 398 SER D CA 1
ATOM 10822 C C . SER D 1 398 ? 174.700 167.020 206.046 1.00 141.06 398 SER D C 1
ATOM 10823 O O . SER D 1 398 ? 174.628 167.102 204.811 1.00 141.06 398 SER D O 1
ATOM 10826 N N . MET D 1 399 ? 173.618 166.894 206.818 1.00 142.41 399 MET D N 1
ATOM 10827 C CA . MET D 1 399 ? 172.292 166.855 206.218 1.00 142.41 399 MET D CA 1
ATOM 10828 C C . MET D 1 399 ? 171.969 168.158 205.502 1.00 142.41 399 MET D C 1
ATOM 10829 O O . MET D 1 399 ? 171.276 168.151 204.480 1.00 142.41 399 MET D O 1
ATOM 10834 N N . PHE D 1 400 ? 172.480 169.278 206.010 1.00 136.55 400 PHE D N 1
ATOM 10835 C CA . PHE D 1 400 ? 172.279 170.567 205.357 1.00 136.55 400 PHE D CA 1
ATOM 10836 C C . PHE D 1 400 ? 172.871 170.567 203.950 1.00 136.55 400 PHE D C 1
ATOM 10837 O O . PHE D 1 400 ? 172.210 170.961 202.978 1.00 136.55 400 PHE D O 1
ATOM 10845 N N . HIS D 1 401 ? 174.112 170.099 203.816 1.00 131.02 401 HIS D N 1
ATOM 10846 C CA . HIS D 1 401 ? 174.740 170.068 202.502 1.00 131.02 401 HIS D CA 1
ATOM 10847 C C . HIS D 1 401 ? 174.076 169.049 201.586 1.00 131.02 401 HIS D C 1
ATOM 10848 O O . HIS D 1 401 ? 173.987 169.269 200.373 1.00 131.02 401 HIS D O 1
ATOM 10855 N N . LEU D 1 402 ? 173.600 167.931 202.137 1.00 127.33 402 LEU D N 1
ATOM 10856 C CA . LEU D 1 402 ? 172.847 167.000 201.299 1.00 127.33 402 LEU D CA 1
ATOM 10857 C C . LEU D 1 402 ? 171.572 167.645 200.759 1.00 127.33 402 LEU D C 1
ATOM 10858 O O . LEU D 1 402 ? 171.224 167.459 199.581 1.00 127.33 402 LEU D O 1
ATOM 10863 N N . VAL D 1 403 ? 170.877 168.420 201.594 1.00 126.75 403 VAL D N 1
ATOM 10864 C CA . VAL D 1 403 ? 169.689 169.130 201.128 1.00 126.75 403 VAL D CA 1
ATOM 10865 C C . VAL D 1 403 ? 170.051 170.125 200.035 1.00 126.75 403 VAL D C 1
ATOM 10866 O O . VAL D 1 403 ? 169.314 170.282 199.057 1.00 126.75 403 VAL D O 1
ATOM 10870 N N . PHE D 1 404 ? 171.194 170.804 200.162 1.00 126.32 404 PHE D N 1
ATOM 10871 C CA . PHE D 1 404 ? 171.576 171.712 199.079 1.00 126.32 404 PHE D CA 1
ATOM 10872 C C . PHE D 1 404 ? 171.949 170.978 197.798 1.00 126.32 404 PHE D C 1
ATOM 10873 O O . PHE D 1 404 ? 171.713 171.502 196.704 1.00 126.32 404 PHE D O 1
ATOM 10881 N N . VAL D 1 405 ? 172.531 169.786 197.898 1.00 123.27 405 VAL D N 1
ATOM 10882 C CA . VAL D 1 405 ? 172.779 168.995 196.696 1.00 123.27 405 VAL D CA 1
ATOM 10883 C C . VAL D 1 405 ? 171.464 168.684 195.991 1.00 123.27 405 VAL D C 1
ATOM 10884 O O . VAL D 1 405 ? 171.328 168.857 194.768 1.00 123.27 405 VAL D O 1
ATOM 10888 N N . CYS D 1 406 ? 170.466 168.240 196.761 1.00 119.71 406 CYS D N 1
ATOM 10889 C CA . CYS D 1 406 ? 169.154 167.975 196.173 1.00 119.71 406 CYS D CA 1
ATOM 10890 C C . CYS D 1 406 ? 168.546 169.236 195.566 1.00 119.71 406 CYS D C 1
ATOM 10891 O O . CYS D 1 406 ? 167.922 169.183 194.500 1.00 119.71 406 CYS D O 1
ATOM 10894 N N . ALA D 1 407 ? 168.735 170.387 196.218 1.00 118.63 407 ALA D N 1
ATOM 10895 C CA . ALA D 1 407 ? 168.183 171.635 195.698 1.00 118.63 407 ALA D CA 1
ATOM 10896 C C . ALA D 1 407 ? 168.835 172.027 194.380 1.00 118.63 407 ALA D C 1
ATOM 10897 O O . ALA D 1 407 ? 168.156 172.476 193.447 1.00 118.63 407 ALA D O 1
ATOM 10899 N N . SER D 1 408 ? 170.156 171.881 194.290 1.00 118.81 408 SER D N 1
ATOM 10900 C CA . SER D 1 408 ? 170.849 172.200 193.048 1.00 118.81 408 SER D CA 1
ATOM 10901 C C . SER D 1 408 ? 170.385 171.292 191.914 1.00 118.81 408 SER D C 1
ATOM 10902 O O . SER D 1 408 ? 170.195 171.750 190.781 1.00 118.81 408 SER D O 1
ATOM 10905 N N . LEU D 1 409 ? 170.181 170.004 192.200 1.00 116.42 409 LEU D N 1
ATOM 10906 C CA . LEU D 1 409 ? 169.664 169.115 191.159 1.00 116.42 409 LEU D CA 1
ATOM 10907 C C . LEU D 1 409 ? 168.244 169.498 190.748 1.00 116.42 409 LEU D C 1
ATOM 10908 O O . LEU D 1 409 ? 167.891 169.435 189.563 1.00 116.42 409 LEU D O 1
ATOM 10913 N N . TYR D 1 410 ? 167.412 169.896 191.712 1.00 118.55 410 TYR D N 1
ATOM 10914 C CA . TYR D 1 410 ? 166.061 170.331 191.371 1.00 118.55 410 TYR D CA 1
ATOM 10915 C C . TYR D 1 410 ? 166.084 171.556 190.468 1.00 118.55 410 TYR D C 1
ATOM 10916 O O . TYR D 1 410 ? 165.271 171.666 189.544 1.00 118.55 410 TYR D O 1
ATOM 10925 N N . VAL D 1 411 ? 166.993 172.496 190.731 1.00 118.49 411 VAL D N 1
ATOM 10926 C CA . VAL D 1 411 ? 167.118 173.661 189.857 1.00 118.49 411 VAL D CA 1
ATOM 10927 C C . VAL D 1 411 ? 167.572 173.238 188.471 1.00 118.49 411 VAL D C 1
ATOM 10928 O O . VAL D 1 411 ? 167.044 173.709 187.455 1.00 118.49 411 VAL D O 1
ATOM 10932 N N . MET D 1 412 ? 168.572 172.353 188.407 1.00 117.11 412 MET D N 1
ATOM 10933 C CA . MET D 1 412 ? 168.994 171.774 187.135 1.00 117.11 412 MET D CA 1
ATOM 10934 C C . MET D 1 412 ? 167.805 171.272 186.332 1.00 117.11 412 MET D C 1
ATOM 10935 O O . MET D 1 412 ? 167.708 171.508 185.125 1.00 117.11 412 MET D O 1
ATOM 10940 N N . MET D 1 413 ? 166.896 170.556 186.990 1.00 119.07 413 MET D N 1
ATOM 10941 C CA . MET D 1 413 ? 165.783 169.964 186.254 1.00 119.07 413 MET D CA 1
ATOM 10942 C C . MET D 1 413 ? 164.729 171.001 185.886 1.00 119.07 413 MET D C 1
ATOM 10943 O O . MET D 1 413 ? 164.169 170.952 184.785 1.00 119.07 413 MET D O 1
ATOM 10948 N N . THR D 1 414 ? 164.449 171.956 186.773 1.00 117.15 414 THR D N 1
ATOM 10949 C CA . THR D 1 414 ? 163.346 172.875 186.508 1.00 117.15 414 THR D CA 1
ATOM 10950 C C . THR D 1 414 ? 163.730 173.993 185.546 1.00 117.15 414 THR D C 1
ATOM 10951 O O . THR D 1 414 ? 162.850 174.561 184.893 1.00 117.15 414 THR D O 1
ATOM 10955 N N . LEU D 1 415 ? 165.018 174.335 185.438 1.00 119.39 415 LEU D N 1
ATOM 10956 C CA . LEU D 1 415 ? 165.422 175.314 184.433 1.00 119.39 415 LEU D CA 1
ATOM 10957 C C . LEU D 1 415 ? 165.422 174.737 183.027 1.00 119.39 415 LEU D C 1
ATOM 10958 O O . LEU D 1 415 ? 165.405 175.503 182.059 1.00 119.39 415 LEU D O 1
ATOM 10963 N N . THR D 1 416 ? 165.453 173.413 182.885 1.00 122.46 416 THR D N 1
ATOM 10964 C CA . THR D 1 416 ? 165.450 172.773 181.578 1.00 122.46 416 THR D CA 1
ATOM 10965 C C . THR D 1 416 ? 164.122 172.094 181.270 1.00 122.46 416 THR D C 1
ATOM 10966 O O . THR D 1 416 ? 164.040 171.310 180.320 1.00 122.46 416 THR D O 1
ATOM 10970 N N . ASN D 1 417 ? 163.087 172.370 182.065 1.00 128.62 417 ASN D N 1
ATOM 10971 C CA . ASN D 1 417 ? 161.725 171.892 181.807 1.00 128.62 417 ASN D CA 1
ATOM 10972 C C . ASN D 1 417 ? 161.647 170.376 181.663 1.00 128.62 417 ASN D C 1
ATOM 10973 O O . ASN D 1 417 ? 160.780 169.862 180.956 1.00 128.62 417 ASN D O 1
ATOM 10978 N N . TRP D 1 418 ? 162.563 169.651 182.304 1.00 126.37 418 TRP D N 1
ATOM 10979 C CA . TRP D 1 418 ? 162.389 168.216 182.521 1.00 126.37 418 TRP D CA 1
ATOM 10980 C C . TRP D 1 418 ? 162.373 167.437 181.206 1.00 126.37 418 TRP D C 1
ATOM 10981 O O . TRP D 1 418 ? 161.593 166.499 181.035 1.00 126.37 418 TRP D O 1
ATOM 10992 N N . TYR D 1 419 ? 163.229 167.823 180.265 1.00 128.92 419 TYR D N 1
ATOM 10993 C CA . TYR D 1 419 ? 163.179 167.231 178.937 1.00 128.92 419 TYR D CA 1
ATOM 10994 C C . TYR D 1 419 ? 164.104 166.020 178.865 1.00 128.92 419 TYR D C 1
ATOM 10995 O O . TYR D 1 419 ? 164.921 165.777 179.753 1.00 128.92 419 TYR D O 1
ATOM 11004 N N . LYS D 1 420 ? 163.979 165.261 177.776 1.00 133.16 420 LYS D N 1
ATOM 11005 C CA . LYS D 1 420 ? 164.782 164.064 177.573 1.00 133.16 420 LYS D CA 1
ATOM 11006 C C . LYS D 1 420 ? 165.900 164.344 176.589 1.00 133.16 420 LYS D C 1
ATOM 11007 O O . LYS D 1 420 ? 165.612 164.650 175.423 1.00 133.16 420 LYS D O 1
ATOM 11013 N N . PRO D 1 421 ? 167.165 164.232 176.981 1.00 131.85 421 PRO D N 1
ATOM 11014 C CA . PRO D 1 421 ? 168.256 164.512 176.044 1.00 131.85 421 PRO D CA 1
ATOM 11015 C C . PRO D 1 421 ? 168.267 163.540 174.877 1.00 131.85 421 PRO D C 1
ATOM 11016 O O . PRO D 1 421 ? 167.772 162.416 174.958 1.00 131.85 421 PRO D O 1
ATOM 11020 N N . HIS D 1 422 ? 168.843 164.006 173.769 1.00 146.24 422 HIS D N 1
ATOM 11021 C CA . HIS D 1 422 ? 169.066 163.180 172.582 1.00 146.24 422 HIS D CA 1
ATOM 11022 C C . HIS D 1 422 ? 167.759 162.632 172.017 1.00 146.24 422 HIS D C 1
ATOM 11023 O O . HIS D 1 422 ? 167.696 161.496 171.546 1.00 146.24 422 HIS D O 1
ATOM 11030 N N . SER D 1 423 ? 166.704 163.437 172.063 1.00 150.00 423 SER D N 1
ATOM 11031 C CA . SER D 1 423 ? 165.427 163.080 171.465 1.00 150.00 423 SER D CA 1
ATOM 11032 C C . SER D 1 423 ? 165.137 164.001 170.287 1.00 150.00 423 SER D C 1
ATOM 11033 O O . SER D 1 423 ? 165.528 165.171 170.286 1.00 150.00 423 SER D O 1
ATOM 11036 N N . GLU D 1 424 ? 164.454 163.459 169.281 1.00 161.34 424 GLU D N 1
ATOM 11037 C CA . GLU D 1 424 ? 164.183 164.218 168.068 1.00 161.34 424 GLU D CA 1
ATOM 11038 C C . GLU D 1 424 ? 163.286 165.413 168.369 1.00 161.34 424 GLU D C 1
ATOM 11039 O O . GLU D 1 424 ? 162.493 165.400 169.314 1.00 161.34 424 GLU D O 1
ATOM 11045 N N . ILE D 1 425 ? 163.419 166.457 167.548 1.00 161.42 425 ILE D N 1
ATOM 11046 C CA . ILE D 1 425 ? 162.749 167.719 167.828 1.00 161.42 425 ILE D CA 1
ATOM 11047 C C . ILE D 1 425 ? 161.231 167.605 167.755 1.00 161.42 425 ILE D C 1
ATOM 11048 O O . ILE D 1 425 ? 160.530 168.399 168.389 1.00 161.42 425 ILE D O 1
ATOM 11053 N N . GLU D 1 426 ? 160.694 166.639 167.006 1.00 166.21 426 GLU D N 1
ATOM 11054 C CA . GLU D 1 426 ? 159.242 166.482 166.960 1.00 166.21 426 GLU D CA 1
ATOM 11055 C C . GLU D 1 426 ? 158.671 166.148 168.330 1.00 166.21 426 GLU D C 1
ATOM 11056 O O . GLU D 1 426 ? 157.549 166.555 168.650 1.00 166.21 426 GLU D O 1
ATOM 11062 N N . LEU D 1 427 ? 159.422 165.407 169.148 1.00 159.90 427 LEU D N 1
ATOM 11063 C CA . LEU D 1 427 ? 158.977 165.129 170.507 1.00 159.90 427 LEU D CA 1
ATOM 11064 C C . LEU D 1 427 ? 158.886 166.414 171.318 1.00 159.90 427 LEU D C 1
ATOM 11065 O O . LEU D 1 427 ? 157.976 166.575 172.134 1.00 159.90 427 LEU D O 1
ATOM 11070 N N . PHE D 1 428 ? 159.833 167.330 171.113 1.00 160.87 428 PHE D N 1
ATOM 11071 C CA . PHE D 1 428 ? 159.699 168.729 171.506 1.00 160.87 428 PHE D CA 1
ATOM 11072 C C . PHE D 1 428 ? 159.365 168.932 172.979 1.00 160.87 428 PHE D C 1
ATOM 11073 O O . PHE D 1 428 ? 158.221 169.248 173.317 1.00 160.87 428 PHE D O 1
ATOM 11081 N N . ASN D 1 429 ? 160.330 168.687 173.863 1.00 149.72 429 ASN D N 1
ATOM 11082 C CA . ASN D 1 429 ? 160.303 169.145 175.251 1.00 149.72 429 ASN D CA 1
ATOM 11083 C C . ASN D 1 429 ? 159.331 168.360 176.121 1.00 149.72 429 ASN D C 1
ATOM 11084 O O . ASN D 1 429 ? 158.864 168.884 177.138 1.00 149.72 429 ASN D O 1
ATOM 11089 N N . GLY D 1 430 ? 158.998 167.130 175.753 1.00 144.98 430 GLY D N 1
ATOM 11090 C CA . GLY D 1 430 ? 158.168 166.309 176.609 1.00 144.98 430 GLY D CA 1
ATOM 11091 C C . GLY D 1 430 ?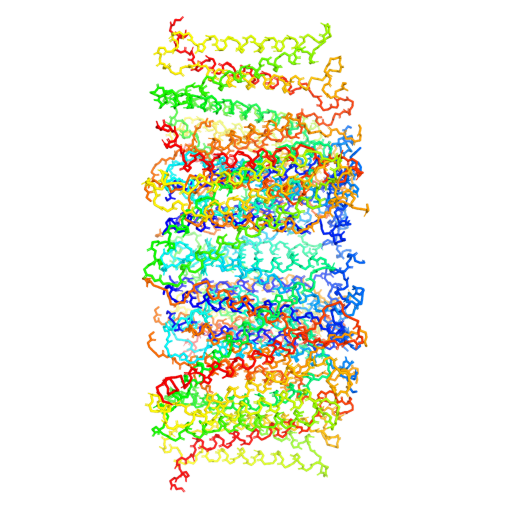 158.623 164.869 176.687 1.00 144.98 430 GLY D C 1
ATOM 11092 O O . GLY D 1 430 ? 158.794 164.214 175.657 1.00 144.98 430 GLY D O 1
ATOM 11093 N N . ASN D 1 431 ? 158.814 164.358 177.898 1.00 139.99 431 ASN D N 1
ATOM 11094 C CA . ASN D 1 431 ? 159.155 162.961 178.103 1.00 139.99 431 ASN D CA 1
ATOM 11095 C C . ASN D 1 431 ? 158.109 162.315 178.998 1.00 139.99 431 ASN D C 1
ATOM 11096 O O . ASN D 1 431 ? 157.269 162.989 179.597 1.00 139.99 431 ASN D O 1
ATOM 11101 N N . GLU D 1 432 ? 158.167 160.989 179.084 1.00 142.39 432 GLU D N 1
ATOM 11102 C CA . GLU D 1 432 ? 157.187 160.229 179.842 1.00 142.39 432 GLU D CA 1
ATOM 11103 C C . GLU D 1 432 ? 157.665 159.871 181.240 1.00 142.39 432 GLU D C 1
ATOM 11104 O O . GLU D 1 432 ? 156.832 159.623 182.117 1.00 142.39 432 GLU D O 1
ATOM 11110 N N . ALA D 1 433 ? 158.975 159.862 181.474 1.00 138.40 433 ALA D N 1
ATOM 11111 C CA . ALA D 1 433 ? 159.508 159.442 182.763 1.00 138.40 433 ALA D CA 1
ATOM 11112 C C . ALA D 1 433 ? 159.455 160.537 183.820 1.00 138.40 433 ALA D C 1
ATOM 11113 O O . ALA D 1 433 ? 159.736 160.256 184.988 1.00 138.40 433 ALA D O 1
ATOM 11115 N N . SER D 1 434 ? 159.127 161.772 183.443 1.00 138.28 434 SER D N 1
ATOM 11116 C CA . SER D 1 434 ? 159.063 162.866 184.405 1.00 138.28 434 SER D CA 1
ATOM 11117 C C . SER D 1 434 ? 157.675 163.039 185.006 1.00 138.28 434 SER D C 1
ATOM 11118 O O . SER D 1 434 ? 157.551 163.364 186.193 1.00 138.28 434 SER D O 1
ATOM 11121 N N . MET D 1 435 ? 156.630 162.847 184.202 1.00 136.99 435 MET D N 1
ATOM 11122 C CA . MET D 1 435 ? 155.273 163.029 184.706 1.00 136.99 435 MET D CA 1
ATOM 11123 C C . MET D 1 435 ? 154.964 162.032 185.815 1.00 136.99 435 MET D C 1
ATOM 11124 O O . MET D 1 435 ? 154.355 162.391 186.833 1.00 136.99 435 MET D O 1
ATOM 11129 N N . TRP D 1 436 ? 155.409 160.783 185.656 1.00 132.52 436 TRP D N 1
ATOM 11130 C CA . TRP D 1 436 ? 155.156 159.789 186.690 1.00 132.52 436 TRP D CA 1
ATOM 11131 C C . TRP D 1 436 ? 155.891 160.133 187.976 1.00 132.52 436 TRP D C 1
ATOM 11132 O O . TRP D 1 436 ? 155.328 159.998 189.066 1.00 132.52 436 TRP D O 1
ATOM 11143 N N . VAL D 1 437 ? 157.140 160.589 187.875 1.00 129.83 437 VAL D N 1
ATOM 11144 C CA . VAL D 1 437 ? 157.883 160.959 189.076 1.00 129.83 437 VAL D CA 1
ATOM 11145 C C . VAL D 1 437 ? 157.194 162.111 189.795 1.00 129.83 437 VAL D C 1
ATOM 11146 O O . VAL D 1 437 ? 156.988 162.068 191.012 1.00 129.83 437 VAL D O 1
ATOM 11150 N N . LYS D 1 438 ? 156.804 163.149 189.050 1.00 129.68 438 LYS D N 1
ATOM 11151 C CA . LYS D 1 438 ? 156.129 164.281 189.683 1.00 129.68 438 LYS D CA 1
ATOM 11152 C C . LYS D 1 438 ? 154.834 163.855 190.363 1.00 129.68 438 LYS D C 1
ATOM 11153 O O . LYS D 1 438 ? 154.555 164.266 191.497 1.00 129.68 438 LYS D O 1
ATOM 11159 N N . ILE D 1 439 ? 154.026 163.031 189.696 1.00 132.99 439 ILE D N 1
ATOM 11160 C CA . ILE D 1 439 ? 152.716 162.732 190.260 1.00 132.99 439 ILE D CA 1
ATOM 11161 C C . ILE D 1 439 ? 152.833 161.761 191.433 1.00 132.99 439 ILE D C 1
ATOM 11162 O O . ILE D 1 439 ? 152.086 161.866 192.417 1.00 132.99 439 ILE D O 1
ATOM 11167 N N . VAL D 1 440 ? 153.769 160.810 191.368 1.00 132.03 440 VAL D N 1
ATOM 11168 C CA . VAL D 1 440 ? 154.015 159.945 192.517 1.00 132.03 440 VAL D CA 1
ATOM 11169 C C . VAL D 1 440 ? 154.529 160.762 193.691 1.00 132.03 440 VAL D C 1
ATOM 11170 O O . VAL D 1 440 ? 154.187 160.497 194.850 1.00 132.03 440 VAL D O 1
ATOM 11174 N N . SER D 1 441 ? 155.343 161.784 193.414 1.00 130.12 441 SER D N 1
ATOM 11175 C CA . SER D 1 441 ? 155.778 162.679 194.479 1.00 130.12 441 SER D CA 1
ATOM 11176 C C . SER D 1 441 ? 154.594 163.392 195.114 1.00 130.12 441 SER D C 1
ATOM 11177 O O . SER D 1 441 ? 154.507 163.495 196.342 1.00 130.12 441 SER D O 1
ATOM 11180 N N . SER D 1 442 ? 153.668 163.883 194.291 1.00 133.97 442 SER D N 1
ATOM 11181 C CA . SER D 1 442 ? 152.483 164.554 194.820 1.00 133.97 442 SER D CA 1
ATOM 11182 C C . SER D 1 442 ? 151.665 163.621 195.706 1.00 133.97 442 SER D C 1
ATOM 11183 O O . SER D 1 442 ? 151.223 164.007 196.798 1.00 133.97 442 SER D O 1
ATOM 11186 N N . TRP D 1 443 ? 151.444 162.388 195.245 1.00 137.57 443 TRP D N 1
ATOM 11187 C CA . TRP D 1 443 ? 150.648 161.443 196.026 1.00 137.57 443 TRP D CA 1
ATOM 11188 C C . TRP D 1 443 ? 151.333 161.094 197.341 1.00 137.57 443 TRP D C 1
ATOM 11189 O O . TRP D 1 443 ? 150.684 161.058 198.396 1.00 137.57 443 TRP D O 1
ATOM 11200 N N . LEU D 1 444 ? 152.640 160.822 197.303 1.00 136.48 444 LEU D N 1
ATOM 11201 C CA . LEU D 1 444 ? 153.357 160.524 198.537 1.00 136.48 444 LEU D CA 1
ATOM 11202 C C . LEU D 1 444 ? 153.325 161.706 199.490 1.00 136.48 444 LEU D C 1
ATOM 11203 O O . LEU D 1 444 ? 153.271 161.522 200.709 1.00 136.48 444 LEU D O 1
ATOM 11208 N N . GLY D 1 445 ? 153.344 162.928 198.962 1.00 138.10 445 GLY D N 1
ATOM 11209 C CA . GLY D 1 445 ? 153.278 164.085 199.837 1.00 138.10 445 GLY D CA 1
ATOM 11210 C C . GLY D 1 445 ? 151.928 164.239 200.512 1.00 138.10 445 GLY D C 1
ATOM 11211 O O . GLY D 1 445 ? 151.848 164.535 201.713 1.00 138.10 445 GLY D O 1
ATOM 11212 N N . VAL D 1 446 ? 150.848 164.059 199.749 1.00 140.69 446 VAL D N 1
ATOM 11213 C CA . VAL D 1 446 ? 149.518 164.081 200.350 1.00 140.69 446 VAL D CA 1
ATOM 11214 C C . VAL D 1 446 ? 149.403 163.000 201.417 1.00 140.69 446 VAL D C 1
ATOM 11215 O O . VAL D 1 446 ? 148.835 163.227 202.493 1.00 140.69 446 VAL D O 1
ATOM 11219 N N . PHE D 1 447 ? 149.959 161.815 201.146 1.00 145.63 447 PHE D N 1
ATOM 11220 C CA . PHE D 1 447 ? 149.950 160.752 202.148 1.00 145.63 447 PHE D CA 1
ATOM 11221 C C . PHE D 1 447 ? 150.729 161.148 203.394 1.00 145.63 447 PHE D C 1
ATOM 11222 O O . PHE D 1 447 ? 150.274 160.908 204.515 1.00 145.63 447 PHE D O 1
ATOM 11230 N N . ILE D 1 448 ? 151.910 161.748 203.220 1.00 144.06 448 ILE D N 1
ATOM 11231 C CA . ILE D 1 448 ? 152.718 162.154 204.368 1.00 144.06 448 ILE D CA 1
ATOM 11232 C C . ILE D 1 448 ? 151.944 163.120 205.250 1.00 144.06 448 ILE D C 1
ATOM 11233 O O . ILE D 1 448 ? 151.884 162.957 206.473 1.00 144.06 448 ILE D O 1
ATOM 11238 N N . TYR D 1 449 ? 151.349 164.150 204.646 1.00 149.77 449 TYR D N 1
ATOM 11239 C CA . TYR D 1 449 ? 150.617 165.119 205.458 1.00 149.77 449 TYR D CA 1
ATOM 11240 C C . TYR D 1 449 ? 149.413 164.476 206.134 1.00 149.77 449 TYR D C 1
ATOM 11241 O O . TYR D 1 449 ? 149.219 164.628 207.348 1.00 149.77 449 TYR D O 1
ATOM 11250 N N . GLY D 1 450 ? 148.585 163.765 205.365 1.00 155.91 450 GLY D N 1
ATOM 11251 C CA . GLY D 1 450 ? 147.400 163.154 205.943 1.00 155.91 450 GLY D CA 1
ATOM 11252 C C . GLY D 1 450 ? 147.728 162.183 207.059 1.00 155.91 450 GLY D C 1
ATOM 11253 O O . GLY D 1 450 ? 146.956 162.028 208.006 1.00 155.91 450 GLY D O 1
ATOM 11254 N N . TRP D 1 451 ? 148.882 161.522 206.967 1.00 162.48 451 TRP D N 1
ATOM 11255 C CA . TRP D 1 451 ? 149.297 160.604 208.018 1.00 162.48 451 TRP D CA 1
ATOM 11256 C C . TRP D 1 451 ? 149.780 161.363 209.245 1.00 162.48 451 TRP D C 1
ATOM 11257 O O . TRP D 1 451 ? 149.301 161.126 210.359 1.00 162.48 451 TRP D O 1
ATOM 11268 N N . SER D 1 452 ? 150.717 162.294 209.056 1.00 160.21 452 SER D N 1
ATOM 11269 C CA . SER D 1 452 ? 151.276 163.024 210.188 1.00 160.21 452 SER D CA 1
ATOM 11270 C C . SER D 1 452 ? 150.210 163.808 210.938 1.00 160.21 452 SER D C 1
ATOM 11271 O O . SER D 1 452 ? 150.365 164.075 212.134 1.00 160.21 452 SER D O 1
ATOM 11274 N N . LEU D 1 453 ? 149.130 164.190 210.260 1.00 167.21 453 LEU D N 1
ATOM 11275 C CA . LEU D 1 453 ? 148.087 164.952 210.937 1.00 167.21 453 LEU D CA 1
ATOM 11276 C C . LEU D 1 453 ? 147.170 164.045 211.751 1.00 167.21 453 LEU D C 1
ATOM 11277 O O . LEU D 1 453 ? 146.716 164.428 212.834 1.00 167.21 453 LEU D O 1
ATOM 11282 N N . ALA D 1 454 ? 146.885 162.844 211.252 1.00 177.21 454 ALA D N 1
ATOM 11283 C CA . ALA D 1 454 ? 145.893 161.962 211.862 1.00 177.21 454 ALA D CA 1
ATOM 11284 C C . ALA D 1 454 ? 146.411 160.533 211.958 1.00 177.21 454 ALA D C 1
ATOM 11285 O O . ALA D 1 454 ? 145.727 159.574 211.596 1.00 177.21 454 ALA D O 1
ATOM 11287 N N . ALA D 1 455 ? 147.637 160.366 212.446 1.00 185.52 455 ALA D N 1
ATOM 11288 C CA . ALA D 1 455 ? 148.178 159.024 212.646 1.00 185.52 455 ALA D CA 1
ATOM 11289 C C . ALA D 1 455 ? 147.626 158.361 213.907 1.00 185.52 455 ALA D C 1
ATOM 11290 O O . ALA D 1 455 ? 147.090 157.249 213.818 1.00 185.52 455 ALA D O 1
ATOM 11292 N N . PRO D 1 456 ? 147.729 158.982 215.092 1.00 194.48 456 PRO D N 1
ATOM 11293 C CA . PRO D 1 456 ? 147.314 158.262 216.307 1.00 194.48 456 PRO D CA 1
ATOM 11294 C C . PRO D 1 456 ? 145.822 158.011 216.380 1.00 194.48 456 PRO D C 1
ATOM 11295 O O . PRO D 1 456 ? 145.405 157.015 216.984 1.00 194.48 456 PRO D O 1
ATOM 11299 N N . ILE D 1 457 ? 145.004 158.880 215.784 1.00 197.35 457 ILE D N 1
ATOM 11300 C CA . ILE D 1 457 ? 143.561 158.656 215.781 1.00 197.35 457 ILE D CA 1
ATOM 11301 C C . ILE D 1 457 ? 143.226 157.372 215.032 1.00 197.35 457 ILE D C 1
ATOM 11302 O O . ILE D 1 457 ? 142.409 156.564 215.489 1.00 197.35 457 ILE D O 1
ATOM 11307 N N . VAL D 1 458 ? 143.859 157.159 213.877 1.00 197.53 458 VAL D N 1
ATOM 11308 C CA . VAL D 1 458 ? 143.616 155.936 213.119 1.00 197.53 458 VAL D CA 1
ATOM 11309 C C . VAL D 1 458 ? 144.267 154.742 213.804 1.00 197.53 458 VAL D C 1
ATOM 11310 O O . VAL D 1 458 ? 143.737 153.625 213.753 1.00 197.53 458 VAL D O 1
ATOM 11314 N N . LEU D 1 459 ? 145.412 154.947 214.462 1.00 198.96 459 LEU D N 1
ATOM 11315 C CA . LEU D 1 459 ? 146.067 153.839 215.152 1.00 198.96 459 LEU D CA 1
ATOM 11316 C C . LEU D 1 459 ? 145.228 153.336 216.321 1.00 198.96 459 LEU D C 1
ATOM 11317 O O . LEU D 1 459 ? 145.183 152.128 216.583 1.00 198.96 459 LEU D O 1
ATOM 11322 N N . THR D 1 460 ? 144.557 154.242 217.034 1.00 201.76 460 THR D N 1
ATOM 11323 C CA . THR D 1 460 ? 143.749 153.830 218.177 1.00 201.76 460 THR D CA 1
ATOM 11324 C C . THR D 1 460 ? 142.351 153.398 217.746 1.00 201.76 460 THR D C 1
ATOM 11325 O O . THR D 1 460 ? 141.919 152.280 218.046 1.00 201.76 460 THR D O 1
ATOM 11329 N N . ASN D 1 461 ? 141.635 154.267 217.038 1.00 204.11 461 ASN D N 1
ATOM 11330 C CA . ASN D 1 461 ? 140.286 153.948 216.581 1.00 204.11 461 ASN D CA 1
ATOM 11331 C C . ASN D 1 461 ? 140.019 154.482 215.176 1.00 204.11 461 ASN D C 1
ATOM 11332 O O . ASN D 1 461 ? 139.375 153.819 214.362 1.00 204.11 461 ASN D O 1
ATOM 11337 N N . PRO E 1 30 ? 178.995 201.414 219.217 1.00 188.72 30 PRO E N 1
ATOM 11338 C CA . PRO E 1 30 ? 179.127 199.975 218.955 1.00 188.72 30 PRO E CA 1
ATOM 11339 C C . PRO E 1 30 ? 178.115 199.452 217.935 1.00 188.72 30 PRO E C 1
ATOM 11340 O O . PRO E 1 30 ? 178.420 199.402 216.744 1.00 188.72 30 PRO E O 1
ATOM 11344 N N . SER E 1 31 ? 176.930 199.055 218.405 1.00 187.66 31 SER E N 1
ATOM 11345 C CA . SER E 1 31 ? 175.921 198.508 217.502 1.00 187.66 31 SER E CA 1
ATOM 11346 C C . SER E 1 31 ? 175.192 199.609 216.740 1.00 187.66 31 SER E C 1
ATOM 11347 O O . SER E 1 31 ? 174.981 199.501 215.526 1.00 187.66 31 SER E O 1
ATOM 11350 N N . CYS E 1 32 ? 174.802 200.680 217.435 1.00 179.91 32 CYS E N 1
ATOM 11351 C CA . CYS E 1 32 ? 173.943 201.695 216.832 1.00 179.91 32 CYS E CA 1
ATOM 11352 C C . CYS E 1 32 ? 174.662 202.449 215.720 1.00 179.91 32 CYS E C 1
ATOM 11353 O O . CYS E 1 32 ? 174.086 202.694 214.651 1.00 179.91 32 CYS E O 1
ATOM 11356 N N . THR E 1 33 ? 175.912 202.847 215.959 1.00 175.06 33 THR E N 1
ATOM 11357 C CA . THR E 1 33 ? 176.648 203.574 214.932 1.00 175.06 33 THR E CA 1
ATOM 11358 C C . THR E 1 33 ? 176.876 202.716 213.695 1.00 175.06 33 THR E C 1
ATOM 11359 O O . THR E 1 33 ? 176.787 203.220 212.568 1.00 175.06 33 THR E O 1
ATOM 11363 N N . ASN E 1 34 ? 177.122 201.420 213.872 1.00 170.99 34 ASN E N 1
ATOM 11364 C CA . ASN E 1 34 ? 177.310 200.561 212.713 1.00 170.99 34 ASN E CA 1
ATOM 11365 C C . ASN E 1 34 ? 175.989 200.358 211.976 1.00 170.99 34 ASN E C 1
ATOM 11366 O O . ASN E 1 34 ? 175.961 200.295 210.741 1.00 170.99 34 ASN E O 1
ATOM 11371 N N . ALA E 1 35 ? 174.875 200.303 212.715 1.00 166.16 35 ALA E N 1
ATOM 11372 C CA . ALA E 1 35 ? 173.566 200.194 212.075 1.00 166.16 35 ALA E CA 1
ATOM 11373 C C . ALA E 1 35 ? 173.250 201.432 211.243 1.00 166.16 35 ALA E C 1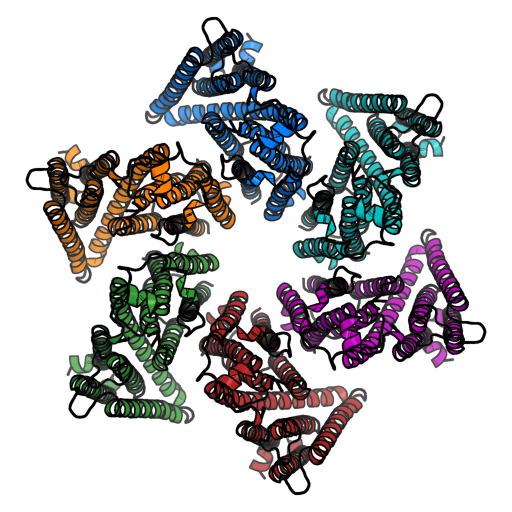
ATOM 11374 O O . ALA E 1 35 ? 172.720 201.326 210.132 1.00 166.16 35 ALA E O 1
ATOM 11376 N N . SER E 1 36 ? 173.561 202.618 211.764 1.00 160.09 36 SER E N 1
ATOM 11377 C CA . SER E 1 36 ? 173.310 203.832 210.991 1.00 160.09 36 SER E CA 1
ATOM 11378 C C . SER E 1 36 ? 174.242 203.926 209.787 1.00 160.09 36 SER E C 1
ATOM 11379 O O . SER E 1 36 ? 173.831 204.369 208.706 1.00 160.09 36 SER E O 1
ATOM 11382 N N . SER E 1 37 ? 175.501 203.513 209.952 1.00 160.92 37 SER E N 1
ATOM 11383 C CA . SER E 1 37 ? 176.392 203.437 208.802 1.00 160.92 37 SER E CA 1
ATOM 11384 C C . SER E 1 37 ? 175.834 202.493 207.744 1.00 160.92 37 SER E C 1
ATOM 11385 O O . SER E 1 37 ? 175.987 202.737 206.545 1.00 160.92 37 SER E O 1
ATOM 11388 N N . SER E 1 38 ? 175.168 201.417 208.166 1.00 155.98 38 SER E N 1
ATOM 11389 C CA . SER E 1 38 ? 174.540 200.519 207.200 1.00 155.98 38 SER E CA 1
ATOM 11390 C C . SER E 1 38 ? 173.365 201.192 206.500 1.00 155.98 38 SER E C 1
ATOM 11391 O O . SER E 1 38 ? 173.165 201.023 205.288 1.00 155.98 38 SER E O 1
ATOM 11394 N N . ARG E 1 39 ? 172.558 201.939 207.257 1.00 150.68 39 ARG E N 1
ATOM 11395 C CA . ARG E 1 39 ? 171.460 202.679 206.642 1.00 150.68 39 ARG E CA 1
ATOM 11396 C C . ARG E 1 39 ? 171.963 203.654 205.591 1.00 150.68 39 ARG E C 1
ATOM 11397 O O . ARG E 1 39 ? 171.277 203.892 204.593 1.00 150.68 39 ARG E O 1
ATOM 11405 N N . PHE E 1 40 ? 173.143 204.234 205.796 1.00 144.58 40 PHE E N 1
ATOM 11406 C CA . PHE E 1 40 ? 173.684 205.113 204.760 1.00 144.58 40 PHE E CA 1
ATOM 11407 C C . PHE E 1 40 ? 174.343 204.338 203.623 1.00 144.58 40 PHE E C 1
ATOM 11408 O O . PHE E 1 40 ? 174.326 204.799 202.475 1.00 144.58 40 PHE E O 1
ATOM 11416 N N . MET E 1 41 ? 174.921 203.171 203.908 1.00 147.75 41 MET E N 1
ATOM 11417 C CA . MET E 1 41 ? 175.524 202.375 202.843 1.00 147.75 41 MET E CA 1
ATOM 11418 C C . MET E 1 41 ? 174.475 201.888 201.856 1.00 147.75 41 MET E C 1
ATOM 11419 O O . MET E 1 41 ? 174.731 201.817 200.650 1.00 147.75 41 MET E O 1
ATOM 11424 N N . TYR E 1 42 ? 173.283 201.552 202.345 1.00 144.04 42 TYR E N 1
ATOM 11425 C CA . TYR E 1 42 ? 172.216 201.162 201.427 1.00 144.04 42 TYR E CA 1
ATOM 11426 C C . TYR E 1 42 ? 171.807 202.321 200.526 1.00 144.04 42 TYR E C 1
ATOM 11427 O O . TYR E 1 42 ? 171.537 202.128 199.332 1.00 144.04 42 TYR E O 1
ATOM 11436 N N . ALA E 1 43 ? 171.761 203.535 201.076 1.00 139.21 43 ALA E N 1
ATOM 11437 C CA . ALA E 1 43 ? 171.481 204.703 200.251 1.00 139.21 43 ALA E CA 1
ATOM 11438 C C . ALA E 1 43 ? 172.561 204.899 199.197 1.00 139.21 43 ALA E C 1
ATOM 11439 O O . ALA E 1 43 ? 172.261 205.248 198.051 1.00 139.21 43 ALA E O 1
ATOM 11441 N N . PHE E 1 44 ? 173.825 204.676 199.564 1.00 141.02 44 PHE E N 1
ATOM 11442 C CA . PHE E 1 44 ? 174.895 204.762 198.573 1.00 141.02 44 PHE E CA 1
ATOM 11443 C C . PHE E 1 44 ? 174.734 203.706 197.484 1.00 141.02 44 PHE E C 1
ATOM 11444 O O . PHE E 1 44 ? 175.021 203.972 196.310 1.00 141.02 44 PHE E O 1
ATOM 11452 N N . ILE E 1 45 ? 174.280 202.505 197.848 1.00 135.97 45 ILE E N 1
ATOM 11453 C CA . ILE E 1 45 ? 174.032 201.476 196.837 1.00 135.97 45 ILE E CA 1
ATOM 11454 C C . ILE E 1 45 ? 172.971 201.947 195.854 1.00 135.97 45 ILE E C 1
ATOM 11455 O O . ILE E 1 45 ? 173.140 201.855 194.630 1.00 135.97 45 ILE E O 1
ATOM 11460 N N . LEU E 1 46 ? 171.848 202.437 196.380 1.00 131.93 46 LEU E N 1
ATOM 11461 C CA . LEU E 1 46 ? 170.771 202.893 195.509 1.00 131.93 46 LEU E CA 1
ATOM 11462 C C . LEU E 1 46 ? 171.231 204.044 194.625 1.00 131.93 46 LEU E C 1
ATOM 11463 O O . LEU E 1 46 ? 170.865 204.121 193.445 1.00 131.93 46 LEU E O 1
ATOM 11468 N N . LEU E 1 47 ? 172.056 204.936 195.173 1.00 133.55 47 LEU E N 1
ATOM 11469 C CA . LEU E 1 47 ? 172.555 206.061 194.391 1.00 133.55 47 LEU E CA 1
ATOM 11470 C C . LEU E 1 47 ? 173.454 205.594 193.256 1.00 133.55 47 LEU E C 1
ATOM 11471 O O . LEU E 1 47 ? 173.325 206.070 192.123 1.00 133.55 47 LEU E O 1
ATOM 11476 N N . VAL E 1 48 ? 174.384 204.680 193.541 1.00 135.34 48 VAL E N 1
ATOM 11477 C CA . VAL E 1 48 ? 175.272 204.179 192.493 1.00 135.34 48 VAL E CA 1
ATOM 11478 C C . VAL E 1 48 ? 174.470 203.467 191.417 1.00 135.34 48 VAL E C 1
ATOM 11479 O O . VAL E 1 48 ? 174.746 203.608 190.219 1.00 135.34 48 VAL E O 1
ATOM 11483 N N . GLY E 1 49 ? 173.452 202.707 191.818 1.00 135.92 49 GLY E N 1
ATOM 11484 C CA . GLY E 1 49 ? 172.612 202.045 190.834 1.00 135.92 49 GLY E CA 1
ATOM 11485 C C . GLY E 1 49 ? 171.872 203.024 189.942 1.00 135.92 49 GLY E C 1
ATOM 11486 O O . GLY E 1 49 ? 171.813 202.845 188.724 1.00 135.92 49 GLY E O 1
ATOM 11487 N N . THR E 1 50 ? 171.306 204.080 190.534 1.00 137.06 50 THR E N 1
ATOM 11488 C CA . THR E 1 50 ? 170.604 205.080 189.733 1.00 137.06 50 THR E CA 1
ATOM 11489 C C . THR E 1 50 ? 171.552 205.805 188.786 1.00 137.06 50 THR E C 1
ATOM 11490 O O . THR E 1 50 ? 171.222 206.025 187.614 1.00 137.06 50 THR E O 1
ATOM 11494 N N . VAL E 1 51 ? 172.737 206.184 189.273 1.00 134.54 51 VAL E N 1
ATOM 11495 C CA . VAL E 1 51 ? 173.700 206.881 188.422 1.00 134.54 51 VAL E CA 1
ATOM 11496 C C . VAL E 1 51 ? 174.135 205.992 187.266 1.00 134.54 51 VAL E C 1
ATOM 11497 O O . VAL E 1 51 ? 174.264 206.453 186.126 1.00 134.54 51 VAL E O 1
ATOM 11501 N N . LEU E 1 52 ? 174.367 204.705 187.535 1.00 138.28 52 LEU E N 1
ATOM 11502 C CA . LEU E 1 52 ? 174.742 203.792 186.462 1.00 138.28 52 LEU E CA 1
ATOM 11503 C C . LEU E 1 52 ? 173.600 203.583 185.478 1.00 138.28 52 LEU E C 1
ATOM 11504 O O . LEU E 1 52 ? 173.841 203.424 184.277 1.00 138.28 52 LEU E O 1
ATOM 11509 N N . GLY E 1 53 ? 172.360 203.576 185.962 1.00 134.61 53 GLY E N 1
ATOM 11510 C CA . GLY E 1 53 ? 171.235 203.410 185.061 1.00 134.61 53 GLY E CA 1
ATOM 11511 C C . GLY E 1 53 ? 171.011 204.622 184.179 1.00 134.61 53 GLY E C 1
ATOM 11512 O O . GLY E 1 53 ? 170.573 204.493 183.034 1.00 134.61 53 GLY E O 1
ATOM 11513 N N . ALA E 1 54 ? 171.309 205.814 184.693 1.00 135.73 54 ALA E N 1
ATOM 11514 C CA . ALA E 1 54 ? 171.045 207.036 183.943 1.00 135.73 54 ALA E CA 1
ATOM 11515 C C . ALA E 1 54 ? 172.162 207.419 182.982 1.00 135.73 54 ALA E C 1
ATOM 11516 O O . ALA E 1 54 ? 171.953 208.313 182.156 1.00 135.73 54 ALA E O 1
ATOM 11518 N N . ILE E 1 55 ? 173.338 206.791 183.068 1.00 138.90 55 ILE E N 1
ATOM 11519 C CA . ILE E 1 55 ? 174.381 207.041 182.073 1.00 138.90 55 ILE E CA 1
ATOM 11520 C C . ILE E 1 55 ? 173.908 206.612 180.694 1.00 138.90 55 ILE E C 1
ATOM 11521 O O . ILE E 1 55 ? 174.355 207.154 179.675 1.00 138.90 55 ILE E O 1
ATOM 11526 N N . ALA E 1 56 ? 172.959 205.686 180.633 1.00 137.07 56 ALA E N 1
ATOM 11527 C CA . ALA E 1 56 ? 172.344 205.315 179.368 1.00 137.07 56 ALA E CA 1
ATOM 11528 C C . ALA E 1 56 ? 171.440 206.460 178.919 1.00 137.07 56 ALA E C 1
ATOM 11529 O O . ALA E 1 56 ? 171.438 207.549 179.497 1.00 137.07 56 ALA E O 1
ATOM 11531 N N . LEU E 1 57 ? 170.686 206.228 177.849 1.00 140.62 57 LEU E N 1
ATOM 11532 C CA . LEU E 1 57 ? 169.766 207.207 177.261 1.00 140.62 57 LEU E CA 1
ATOM 11533 C C . LEU E 1 57 ? 170.446 208.540 176.939 1.00 140.62 57 LEU E C 1
ATOM 11534 O O . LEU E 1 57 ? 169.773 209.561 176.775 1.00 140.62 57 LEU E O 1
ATOM 11539 N N . SER E 1 58 ? 171.772 208.553 176.820 1.00 148.81 58 SER E N 1
ATOM 11540 C CA . SER E 1 58 ? 172.446 209.725 176.291 1.00 148.81 58 SER E CA 1
ATOM 11541 C C . SER E 1 58 ? 172.120 209.859 174.804 1.00 148.81 58 SER E C 1
ATOM 11542 O O . SER E 1 58 ? 171.852 208.861 174.132 1.00 148.81 58 SER E O 1
ATOM 11545 N N . PRO E 1 59 ? 172.131 211.082 174.262 1.00 156.45 59 PRO E N 1
ATOM 11546 C CA . PRO E 1 59 ? 171.516 211.284 172.939 1.00 156.45 59 PRO E CA 1
ATOM 11547 C C . PRO E 1 59 ? 172.202 210.527 171.820 1.00 156.45 59 PRO E C 1
ATOM 11548 O O . PRO E 1 59 ? 171.520 209.958 170.960 1.00 156.45 59 PRO E O 1
ATOM 11552 N N . GLY E 1 60 ? 173.527 210.512 171.787 1.00 160.56 60 GLY E N 1
ATOM 11553 C CA . GLY E 1 60 ? 174.214 209.787 170.741 1.00 160.56 60 GLY E CA 1
ATOM 11554 C C . GLY E 1 60 ? 175.374 208.972 171.261 1.00 160.56 60 GLY E C 1
ATOM 11555 O O . GLY E 1 60 ? 175.996 208.208 170.517 1.00 160.56 60 GLY E O 1
ATOM 11556 N N . LEU E 1 61 ? 175.674 209.122 172.549 1.00 162.71 61 LEU E N 1
ATOM 11557 C CA . LEU E 1 61 ? 176.871 208.491 173.084 1.00 162.71 61 LEU E CA 1
ATOM 11558 C C . LEU E 1 61 ? 176.643 207.011 173.359 1.00 162.71 61 LEU E C 1
ATOM 11559 O O . LEU E 1 61 ? 177.603 206.237 173.419 1.00 162.71 61 LEU E O 1
ATOM 11564 N N . GLN E 1 62 ? 175.387 206.599 173.518 1.00 159.39 62 GLN E N 1
ATOM 11565 C CA . GLN E 1 62 ? 175.063 205.215 173.819 1.00 159.39 62 GLN E CA 1
ATOM 11566 C C . GLN E 1 62 ? 173.976 204.623 172.936 1.00 159.39 62 GLN E C 1
ATOM 11567 O O . GLN E 1 62 ? 173.867 203.394 172.877 1.00 159.39 62 GLN E O 1
ATOM 11573 N N . ASP E 1 63 ? 173.175 205.441 172.249 1.00 156.79 63 ASP E N 1
ATOM 11574 C CA . ASP E 1 63 ? 172.057 204.895 171.487 1.00 156.79 63 ASP E CA 1
ATOM 11575 C C . ASP E 1 63 ? 172.518 204.023 170.325 1.00 156.79 63 ASP E C 1
ATOM 11576 O O . ASP E 1 63 ? 171.714 203.265 169.772 1.00 156.79 63 ASP E O 1
ATOM 11581 N N . THR E 1 64 ? 173.783 204.123 169.920 1.00 164.33 64 THR E N 1
ATOM 11582 C CA . THR E 1 64 ? 174.288 203.180 168.927 1.00 164.33 64 THR E CA 1
ATOM 11583 C C . THR E 1 64 ? 174.941 201.973 169.593 1.00 164.33 64 THR E C 1
ATOM 11584 O O . THR E 1 64 ? 174.866 200.855 169.071 1.00 164.33 64 THR E O 1
ATOM 11588 N N . LEU E 1 65 ? 175.557 202.169 170.758 1.00 160.85 65 LEU E N 1
ATOM 11589 C CA . LEU E 1 65 ? 176.117 201.040 171.492 1.00 160.85 65 LEU E CA 1
ATOM 11590 C C . LEU E 1 65 ? 175.018 200.142 172.042 1.00 160.85 65 LEU E C 1
ATOM 11591 O O . LEU E 1 65 ? 175.204 198.925 172.156 1.00 160.85 65 LEU E O 1
ATOM 11596 N N . LYS E 1 66 ? 173.867 200.716 172.386 1.00 156.80 66 LYS E N 1
ATOM 11597 C CA . LYS E 1 66 ? 172.775 199.929 172.946 1.00 156.80 66 LYS E CA 1
ATOM 11598 C C . LYS E 1 66 ? 172.123 198.996 171.936 1.00 156.80 66 LYS E C 1
ATOM 11599 O O . LYS E 1 66 ? 171.168 198.304 172.299 1.00 156.80 66 LYS E O 1
ATOM 11605 N N . LYS E 1 67 ? 172.599 198.946 170.691 1.00 162.09 67 LYS E N 1
ATOM 11606 C CA . LYS E 1 67 ? 172.000 198.040 169.719 1.00 162.09 67 LYS E CA 1
ATOM 11607 C C . LYS E 1 67 ? 172.464 196.597 169.888 1.00 162.09 67 LYS E C 1
ATOM 11608 O O . LYS E 1 67 ? 171.726 195.680 169.514 1.00 162.09 67 LYS E O 1
ATOM 11614 N N . MET E 1 68 ? 173.656 196.366 170.438 1.00 166.20 68 MET E N 1
ATOM 11615 C CA . MET E 1 68 ? 174.120 194.996 170.643 1.00 166.20 68 MET E CA 1
ATOM 11616 C C . MET E 1 68 ? 173.420 194.285 171.806 1.00 166.20 68 MET E C 1
ATOM 11617 O O . MET E 1 68 ? 172.874 193.193 171.604 1.00 166.20 68 MET E O 1
ATOM 11622 N N . PRO E 1 69 ? 173.386 194.862 173.029 1.00 156.63 69 PRO E N 1
ATOM 11623 C CA . PRO E 1 69 ? 173.161 194.041 174.233 1.00 156.63 69 PRO E CA 1
ATOM 11624 C C . PRO E 1 69 ? 171.915 193.159 174.306 1.00 156.63 69 PRO E C 1
ATOM 11625 O O . PRO E 1 69 ? 172.034 192.037 174.803 1.00 156.63 69 PRO E O 1
ATOM 11629 N N . PHE E 1 70 ? 170.726 193.633 173.917 1.00 153.55 70 PHE E N 1
ATOM 11630 C CA . PHE E 1 70 ? 169.491 192.911 174.226 1.00 153.55 70 PHE E CA 1
ATOM 11631 C C . PHE E 1 70 ? 168.438 192.924 173.120 1.00 153.55 70 PHE E C 1
ATOM 11632 O O . PHE E 1 70 ? 167.320 192.455 173.346 1.00 153.55 70 PHE E O 1
ATOM 11640 N N . CYS E 1 71 ? 168.742 193.464 171.946 1.00 168.33 71 CYS E N 1
ATOM 11641 C CA . CYS E 1 71 ? 167.849 193.357 170.797 1.00 168.33 71 CYS E CA 1
ATOM 11642 C C . CYS E 1 71 ? 168.288 192.313 169.782 1.00 168.33 71 CYS E C 1
ATOM 11643 O O . CYS E 1 71 ? 167.718 192.258 168.687 1.00 168.33 71 CYS E O 1
ATOM 11646 N N . ILE E 1 72 ? 169.286 191.488 170.103 1.00 173.54 72 ILE E N 1
ATOM 11647 C CA . ILE E 1 72 ? 169.672 190.417 169.191 1.00 173.54 72 ILE E CA 1
ATOM 11648 C C . ILE E 1 72 ? 168.533 189.418 169.007 1.00 173.54 72 ILE E C 1
ATOM 11649 O O . ILE E 1 72 ? 168.472 188.713 167.991 1.00 173.54 72 ILE E O 1
ATOM 11654 N N . ASN E 1 73 ? 167.600 189.360 169.963 1.00 176.75 73 ASN E N 1
ATOM 11655 C CA . ASN E 1 73 ? 166.398 188.544 169.794 1.00 176.75 73 ASN E CA 1
ATOM 11656 C C . ASN E 1 73 ? 165.679 188.873 168.492 1.00 176.75 73 ASN E C 1
ATOM 11657 O O . ASN E 1 73 ? 165.244 187.971 167.767 1.00 176.75 73 ASN E O 1
ATOM 11662 N N . SER E 1 74 ? 165.549 190.156 168.179 1.00 182.40 74 SER E N 1
ATOM 11663 C CA . SER E 1 74 ? 164.889 190.576 166.949 1.00 182.40 74 SER E CA 1
ATOM 11664 C C . SER E 1 74 ? 165.893 190.687 165.807 1.00 182.40 74 SER E C 1
ATOM 11665 O O . SER E 1 74 ? 167.052 190.300 165.949 1.00 182.40 74 SER E O 1
ATOM 11668 N N . SER E 1 90 ? 154.602 196.030 166.721 1.00 166.07 90 SER E N 1
ATOM 11669 C CA . SER E 1 90 ? 154.759 197.169 167.616 1.00 166.07 90 SER E CA 1
ATOM 11670 C C . SER E 1 90 ? 155.989 196.999 168.501 1.00 166.07 90 SER E C 1
ATOM 11671 O O . SER E 1 90 ? 156.335 197.886 169.276 1.00 166.07 90 SER E O 1
ATOM 11674 N N . LEU E 1 91 ? 156.634 195.837 168.388 1.00 162.38 91 LEU E N 1
ATOM 11675 C CA . LEU E 1 91 ? 157.869 195.592 169.128 1.00 162.38 91 LEU E CA 1
ATOM 11676 C C . LEU E 1 91 ? 159.052 196.274 168.454 1.00 162.38 91 LEU E C 1
ATOM 11677 O O . LEU E 1 91 ? 159.941 196.820 169.127 1.00 162.38 91 LEU E O 1
ATOM 11682 N N . GLN E 1 92 ? 159.071 196.251 167.120 1.00 166.71 92 GLN E N 1
ATOM 11683 C CA . GLN E 1 92 ? 160.204 196.779 166.375 1.00 166.71 92 GLN E CA 1
ATOM 11684 C C . GLN E 1 92 ? 160.359 198.278 166.578 1.00 166.71 92 GLN E C 1
ATOM 11685 O O . GLN E 1 92 ? 161.487 198.775 166.628 1.00 166.71 92 GLN E O 1
ATOM 11691 N N . VAL E 1 93 ? 159.253 199.014 166.711 1.00 157.73 93 VAL E N 1
ATOM 11692 C CA . VAL E 1 93 ? 159.371 200.452 166.924 1.00 157.73 93 VAL E CA 1
ATOM 11693 C C . VAL E 1 93 ? 160.012 200.738 168.275 1.00 157.73 93 VAL E C 1
ATOM 11694 O O . VAL E 1 93 ? 160.787 201.691 168.418 1.00 157.73 93 VAL E O 1
ATOM 11698 N N . ASP E 1 94 ? 159.732 199.905 169.278 1.00 152.10 94 ASP E N 1
ATOM 11699 C CA . ASP E 1 94 ? 160.319 200.136 170.591 1.00 152.10 94 ASP E CA 1
ATOM 11700 C C . ASP E 1 94 ? 161.792 199.758 170.613 1.00 152.10 94 ASP E C 1
ATOM 11701 O O . ASP E 1 94 ? 162.602 200.445 171.244 1.00 152.10 94 ASP E O 1
ATOM 11706 N N . CYS E 1 95 ? 162.164 198.664 169.941 1.00 157.45 95 CYS E N 1
ATOM 11707 C CA . CYS E 1 95 ? 163.586 198.332 169.864 1.00 157.45 95 CYS E CA 1
ATOM 11708 C C . CYS E 1 95 ? 164.355 199.315 168.988 1.00 157.45 95 CYS E C 1
ATOM 11709 O O . CYS E 1 95 ? 165.563 199.492 169.177 1.00 157.45 95 CYS E O 1
ATOM 11712 N N . GLU E 1 96 ? 163.686 199.971 168.039 1.00 157.61 96 GLU E N 1
ATOM 11713 C CA . GLU E 1 96 ? 164.393 200.833 167.099 1.00 157.61 96 GLU E CA 1
ATOM 11714 C C . GLU E 1 96 ? 164.505 202.266 167.603 1.00 157.61 96 GLU E C 1
ATOM 11715 O O . GLU E 1 96 ? 165.480 202.958 167.290 1.00 157.61 96 GLU E O 1
ATOM 11721 N N . TYR E 1 97 ? 163.527 202.734 168.378 1.00 153.40 97 TYR E N 1
ATOM 11722 C CA . TYR E 1 97 ? 163.456 204.143 168.750 1.00 153.40 97 TYR E CA 1
ATOM 11723 C C . TYR E 1 97 ? 163.884 204.416 170.187 1.00 153.40 97 TYR E C 1
ATOM 11724 O O . TYR E 1 97 ? 164.706 205.305 170.421 1.00 153.40 97 TYR E O 1
ATOM 11733 N N . ALA E 1 98 ? 163.348 203.686 171.157 1.00 135.10 98 ALA E N 1
ATOM 11734 C CA . ALA E 1 98 ? 163.637 203.933 172.568 1.00 135.10 98 ALA E CA 1
ATOM 11735 C C . ALA E 1 98 ? 164.469 202.779 173.126 1.00 135.10 98 ALA E C 1
ATOM 11736 O O . ALA E 1 98 ? 163.930 201.766 173.567 1.00 135.10 98 ALA E O 1
ATOM 11738 N N . LEU E 1 99 ? 165.792 202.949 173.117 1.00 133.97 99 LEU E N 1
ATOM 11739 C CA . LEU E 1 99 ? 166.694 201.964 173.705 1.00 133.97 99 LEU E CA 1
ATOM 11740 C C . LEU E 1 99 ? 167.056 202.293 175.149 1.00 133.97 99 LEU E C 1
ATOM 11741 O O . LEU E 1 99 ? 167.162 201.386 175.988 1.00 133.97 99 LEU E O 1
ATOM 11746 N N . GLY E 1 100 ? 167.249 203.576 175.453 1.00 129.47 100 GLY E N 1
ATOM 11747 C CA . GLY E 1 100 ? 167.589 203.955 176.813 1.00 129.47 100 GLY E CA 1
ATOM 11748 C C . GLY E 1 100 ? 166.516 203.559 177.809 1.00 129.47 100 GLY E C 1
ATOM 11749 O O . GLY E 1 100 ? 166.819 203.185 178.945 1.00 129.47 100 GLY E O 1
ATOM 11750 N N . TYR E 1 101 ? 165.252 203.619 177.391 1.00 127.91 101 TYR E N 1
ATOM 11751 C CA . TYR E 1 101 ? 164.158 203.234 178.275 1.00 127.91 101 TYR E CA 1
ATOM 11752 C C . TYR E 1 101 ? 164.245 201.757 178.647 1.00 127.91 101 TYR E C 1
ATOM 11753 O O . TYR E 1 101 ? 164.113 201.389 179.824 1.00 127.91 101 TYR E O 1
ATOM 11762 N N . MET E 1 102 ? 164.465 200.893 177.654 1.00 128.00 102 MET E N 1
ATOM 11763 C CA . MET E 1 102 ? 164.607 199.471 177.943 1.00 128.00 102 MET E CA 1
ATOM 11764 C C . MET E 1 102 ? 165.822 199.209 178.821 1.00 128.00 102 MET E C 1
ATOM 11765 O O . MET E 1 102 ? 165.762 198.384 179.742 1.00 128.00 102 MET E O 1
ATOM 11770 N N . ALA E 1 103 ? 166.936 199.893 178.551 1.00 120.56 103 ALA E N 1
ATOM 11771 C CA . ALA E 1 103 ? 168.119 199.699 179.386 1.00 120.56 103 ALA E CA 1
ATOM 11772 C C . ALA E 1 103 ? 167.838 200.085 180.832 1.00 120.56 103 ALA E C 1
ATOM 11773 O O . ALA E 1 103 ? 168.273 199.396 181.762 1.00 120.56 103 ALA E O 1
ATOM 11775 N N . VAL E 1 104 ? 167.097 201.174 181.040 1.00 118.71 104 VAL E N 1
ATOM 11776 C CA . VAL E 1 104 ? 166.756 201.598 182.394 1.00 118.71 104 VAL E CA 1
ATOM 11777 C C . VAL E 1 104 ? 165.857 200.573 183.076 1.00 118.71 104 VAL E C 1
ATOM 11778 O O . VAL E 1 104 ? 166.037 200.265 184.262 1.00 118.71 104 VAL E O 1
ATOM 11782 N N . TYR E 1 105 ? 164.865 200.045 182.354 1.00 118.48 105 TYR E N 1
ATOM 11783 C CA . TYR E 1 105 ? 164.050 198.968 182.915 1.00 118.48 105 TYR E CA 1
ATOM 11784 C C . TYR E 1 105 ? 164.910 197.797 183.373 1.00 118.48 105 TYR E C 1
ATOM 11785 O O . TYR E 1 105 ? 164.802 197.339 184.521 1.00 118.48 105 TYR E O 1
ATOM 11794 N N . ARG E 1 106 ? 165.758 197.282 182.478 1.00 126.35 106 ARG E N 1
ATOM 11795 C CA . ARG E 1 106 ? 166.556 196.114 182.836 1.00 126.35 106 ARG E CA 1
ATOM 11796 C C . ARG E 1 106 ? 167.516 196.409 183.980 1.00 126.35 106 ARG E C 1
ATOM 11797 O O . ARG E 1 106 ? 167.827 195.508 184.764 1.00 126.35 106 ARG E O 1
ATOM 11805 N N . VAL E 1 107 ? 168.000 197.648 184.102 1.00 122.94 107 VAL E N 1
ATOM 11806 C CA . VAL E 1 107 ? 168.911 197.960 185.199 1.00 122.94 107 VAL E CA 1
ATOM 11807 C C . VAL E 1 107 ? 168.161 198.015 186.525 1.00 122.94 107 VAL E C 1
ATOM 11808 O O . VAL E 1 107 ? 168.573 197.399 187.513 1.00 122.94 107 VAL E O 1
ATOM 11812 N N . CYS E 1 108 ? 167.047 198.751 186.570 1.00 125.41 108 CYS E N 1
ATOM 11813 C CA . CYS E 1 108 ? 166.349 198.936 187.839 1.00 125.41 108 CYS E CA 1
ATOM 11814 C C . CYS E 1 108 ? 165.639 197.676 188.323 1.00 125.41 108 CYS E C 1
ATOM 11815 O O . CYS E 1 108 ? 165.390 197.547 189.530 1.00 125.41 108 CYS E O 1
ATOM 11818 N N . PHE E 1 109 ? 165.303 196.751 187.420 1.00 131.85 109 PHE E N 1
ATOM 11819 C CA . PHE E 1 109 ? 164.740 195.480 187.868 1.00 131.85 109 PHE E CA 1
ATOM 11820 C C . PHE E 1 109 ? 165.690 194.757 188.817 1.00 131.85 109 PHE E C 1
ATOM 11821 O O . PHE E 1 109 ? 165.253 194.130 189.792 1.00 131.85 109 PHE E O 1
ATOM 11829 N N . GLY E 1 110 ? 166.995 194.846 188.556 1.00 130.40 110 GLY E N 1
ATOM 11830 C CA . GLY E 1 110 ? 167.960 194.171 189.408 1.00 130.40 110 GLY E CA 1
ATOM 11831 C C . GLY E 1 110 ? 167.964 194.707 190.826 1.00 130.40 110 GLY E C 1
ATOM 11832 O O . GLY E 1 110 ? 167.982 193.942 191.794 1.00 130.40 110 GLY E O 1
ATOM 11833 N N . MET E 1 111 ? 167.947 196.034 190.970 1.00 128.37 111 MET E N 1
ATOM 11834 C CA . MET E 1 111 ? 167.922 196.621 192.305 1.00 128.37 111 MET E CA 1
ATOM 11835 C C . MET E 1 111 ? 166.610 196.323 193.016 1.00 128.37 111 MET E C 1
ATOM 11836 O O . MET E 1 111 ? 166.599 196.068 194.228 1.00 128.37 111 MET E O 1
ATOM 11841 N N . ALA E 1 112 ? 165.494 196.358 192.285 1.00 125.25 112 ALA E N 1
ATOM 11842 C CA . ALA E 1 112 ? 164.223 195.983 192.892 1.00 125.25 112 ALA E CA 1
ATOM 11843 C C . ALA E 1 112 ? 164.292 194.572 193.464 1.00 125.25 112 ALA E C 1
ATOM 11844 O O . ALA E 1 112 ? 163.893 194.333 194.611 1.00 125.25 112 ALA E O 1
ATOM 11846 N N . CYS E 1 113 ? 164.832 193.629 192.687 1.00 129.74 113 CYS E N 1
ATOM 11847 C CA . CYS E 1 113 ? 164.944 192.255 193.171 1.00 129.74 113 CYS E CA 1
ATOM 11848 C C . CYS E 1 113 ? 165.878 192.155 194.372 1.00 129.74 113 CYS E C 1
ATOM 11849 O O . CYS E 1 113 ? 165.572 191.456 195.345 1.00 129.74 113 CYS E O 1
ATOM 11852 N N . PHE E 1 114 ? 167.024 192.839 194.322 1.00 132.09 114 PHE E N 1
ATOM 11853 C CA . PHE E 1 114 ? 167.969 192.769 195.434 1.00 132.09 114 PHE E CA 1
ATOM 11854 C C . PHE E 1 114 ? 167.345 193.258 196.732 1.00 132.09 114 PHE E C 1
ATOM 11855 O O . PHE E 1 114 ? 167.448 192.592 197.772 1.00 132.09 114 PHE E O 1
ATOM 11863 N N . PHE E 1 115 ? 166.694 194.418 196.698 1.00 126.66 115 PHE E N 1
ATOM 11864 C CA . PHE E 1 115 ? 166.136 194.949 197.934 1.00 126.66 115 PHE E CA 1
ATOM 11865 C C . PHE E 1 115 ? 164.909 194.167 198.388 1.00 126.66 115 PHE E C 1
ATOM 11866 O O . PHE E 1 115 ? 164.684 194.036 199.595 1.00 126.66 115 PHE E O 1
ATOM 11874 N N . ALA E 1 116 ? 164.136 193.591 197.461 1.00 126.03 116 ALA E N 1
ATOM 11875 C CA . ALA E 1 116 ? 163.060 192.700 197.888 1.00 126.03 116 ALA E CA 1
ATOM 11876 C C . ALA E 1 116 ? 163.613 191.470 198.599 1.00 126.03 116 ALA E C 1
ATOM 11877 O O . ALA E 1 116 ? 163.057 191.022 199.611 1.00 126.03 116 ALA E O 1
ATOM 11879 N N . LEU E 1 117 ? 164.711 190.911 198.088 1.00 127.88 117 LEU E N 1
ATOM 11880 C CA . LEU E 1 117 ? 165.327 189.759 198.741 1.00 127.88 117 LEU E CA 1
ATOM 11881 C C . LEU E 1 117 ? 165.837 190.117 200.130 1.00 127.88 117 LEU E C 1
ATOM 11882 O O . LEU E 1 117 ? 165.610 189.373 201.096 1.00 127.88 117 LEU E O 1
ATOM 11887 N N . MET E 1 118 ? 166.531 191.250 200.252 1.00 130.71 118 MET E N 1
ATOM 11888 C CA . MET E 1 118 ? 167.012 191.669 201.565 1.00 130.71 118 MET E CA 1
ATOM 11889 C C . MET E 1 118 ? 165.853 191.927 202.520 1.00 130.71 118 MET E C 1
ATOM 11890 O O . MET E 1 118 ? 165.987 191.733 203.733 1.00 130.71 118 MET E O 1
ATOM 11895 N N . SER E 1 119 ? 164.710 192.373 201.997 1.00 127.72 119 SER E N 1
ATOM 11896 C CA . SER E 1 119 ? 163.531 192.512 202.843 1.00 127.72 119 SER E CA 1
ATOM 11897 C C . SER E 1 119 ? 163.024 191.156 203.310 1.00 127.72 119 SER E C 1
ATOM 11898 O O . SER E 1 119 ? 162.606 191.006 204.462 1.00 127.72 119 SER E O 1
ATOM 11901 N N . LEU E 1 120 ? 163.041 190.158 202.426 1.00 126.60 120 LEU E N 1
ATOM 11902 C CA . LEU E 1 120 ? 162.550 188.838 202.813 1.00 126.60 120 LEU E CA 1
ATOM 11903 C C . LEU E 1 120 ? 163.444 188.189 203.860 1.00 126.60 120 LEU E C 1
ATOM 11904 O O . LEU E 1 120 ? 162.951 187.470 204.736 1.00 126.60 120 LEU E O 1
ATOM 11909 N N . ILE E 1 121 ? 164.758 188.408 203.785 1.00 128.65 121 ILE E N 1
ATOM 11910 C CA . ILE E 1 121 ? 165.652 187.812 204.778 1.00 128.65 121 ILE E CA 1
ATOM 11911 C C . ILE E 1 121 ? 165.392 188.403 206.161 1.00 128.65 121 ILE E C 1
ATOM 11912 O O . ILE E 1 121 ? 165.162 187.677 207.134 1.00 128.65 121 ILE E O 1
ATOM 11917 N N . MET E 1 122 ? 165.420 189.733 206.267 1.00 136.02 122 MET E N 1
ATOM 11918 C CA . MET E 1 122 ? 165.369 190.423 207.558 1.00 136.02 122 MET E CA 1
ATOM 11919 C C . MET E 1 122 ? 163.932 190.538 208.071 1.00 136.02 122 MET E C 1
ATOM 11920 O O . MET E 1 122 ? 163.446 191.613 208.417 1.00 136.02 122 MET E O 1
ATOM 11925 N N . LEU E 1 123 ? 163.250 189.401 208.131 1.00 134.44 123 LEU E N 1
ATOM 11926 C CA . LEU E 1 123 ? 161.831 189.368 208.457 1.00 134.44 123 LEU E CA 1
ATOM 11927 C C . LEU E 1 123 ? 161.643 188.724 209.820 1.00 134.44 123 LEU E C 1
ATOM 11928 O O . LEU E 1 123 ? 162.152 187.626 210.069 1.00 134.44 123 LEU E O 1
ATOM 11933 N N . GLY E 1 124 ? 160.922 189.412 210.702 1.00 146.07 124 GLY E N 1
ATOM 11934 C CA . GLY E 1 124 ? 160.632 188.901 212.024 1.00 146.07 124 GLY E CA 1
ATOM 11935 C C . GLY E 1 124 ? 161.642 189.253 213.094 1.00 146.07 124 GLY E C 1
ATOM 11936 O O . GLY E 1 124 ? 161.471 188.823 214.242 1.00 146.07 124 GLY E O 1
ATOM 11937 N N . VAL E 1 125 ? 162.682 190.019 212.763 1.00 152.96 125 VAL E N 1
ATOM 11938 C CA . VAL E 1 125 ? 163.725 190.332 213.731 1.00 152.96 125 VAL E CA 1
ATOM 11939 C C . VAL E 1 125 ? 163.149 191.174 214.862 1.00 152.96 125 VAL E C 1
ATOM 11940 O O . VAL E 1 125 ? 162.279 192.029 214.648 1.00 152.96 125 VAL E O 1
ATOM 11944 N N . LYS E 1 126 ? 163.615 190.914 216.083 1.00 163.16 126 LYS E N 1
ATOM 11945 C CA . LYS E 1 126 ? 163.144 191.614 217.272 1.00 163.16 126 LYS E CA 1
ATOM 11946 C C . LYS E 1 126 ? 164.219 192.462 217.932 1.00 163.16 126 LYS E C 1
ATOM 11947 O O . LYS E 1 126 ? 163.997 193.646 218.192 1.00 163.16 126 LYS E O 1
ATOM 11953 N N . SER E 1 127 ? 165.383 191.889 218.216 1.00 169.04 127 SER E N 1
ATOM 11954 C CA . SER E 1 127 ? 166.444 192.590 218.920 1.00 169.04 127 SER E CA 1
ATOM 11955 C C . SER E 1 127 ? 167.715 192.598 218.083 1.00 169.04 127 SER E C 1
ATOM 11956 O O . SER E 1 127 ? 167.813 191.938 217.047 1.00 169.04 127 SER E O 1
ATOM 11959 N N . SER E 1 128 ? 168.700 193.358 218.553 1.00 171.89 128 SER E N 1
ATOM 11960 C CA . SER E 1 128 ? 169.991 193.443 217.885 1.00 171.89 128 SER E CA 1
ATOM 11961 C C . SER E 1 128 ? 170.899 192.261 218.190 1.00 171.89 128 SER E C 1
ATOM 11962 O O . SER E 1 128 ? 172.039 192.241 217.715 1.00 171.89 128 SER E O 1
ATOM 11965 N N . ARG E 1 129 ? 170.438 191.288 218.971 1.00 172.67 129 ARG E N 1
ATOM 11966 C CA . ARG E 1 129 ? 171.248 190.131 219.322 1.00 172.67 129 ARG E CA 1
ATOM 11967 C C . ARG E 1 129 ? 171.015 188.936 218.406 1.00 172.67 129 ARG E C 1
ATOM 11968 O O . ARG E 1 129 ? 171.696 187.918 218.561 1.00 172.67 129 ARG E O 1
ATOM 11976 N N . ASP E 1 130 ? 170.076 189.028 217.468 1.00 163.75 130 ASP E N 1
ATOM 11977 C CA . ASP E 1 130 ? 169.835 187.923 216.556 1.00 163.75 130 ASP E CA 1
ATOM 11978 C C . ASP E 1 130 ? 171.040 187.710 215.643 1.00 163.75 130 ASP E C 1
ATOM 11979 O O . ASP E 1 130 ? 171.752 188.660 215.310 1.00 163.75 130 ASP E O 1
ATOM 11984 N N . PRO E 1 131 ? 171.294 186.465 215.231 1.00 158.64 131 PRO E N 1
ATOM 11985 C CA . PRO E 1 131 ? 172.446 186.195 214.361 1.00 158.64 131 PRO E CA 1
ATOM 11986 C C . PRO E 1 131 ? 172.350 186.852 212.997 1.00 158.64 131 PRO E C 1
ATOM 11987 O O . PRO E 1 131 ? 173.379 186.993 212.327 1.00 158.64 131 PRO E O 1
ATOM 11991 N N . ARG E 1 132 ? 171.156 187.250 212.563 1.00 147.78 132 ARG E N 1
ATOM 11992 C CA . ARG E 1 132 ? 171.006 187.908 211.273 1.00 147.78 132 ARG E CA 1
ATOM 11993 C C . ARG E 1 132 ? 171.456 189.360 211.298 1.00 147.78 132 ARG E C 1
ATOM 11994 O O . ARG E 1 132 ? 171.645 189.951 210.232 1.00 147.78 132 ARG E O 1
ATOM 12002 N N . SER E 1 133 ? 171.632 189.948 212.482 1.00 152.80 133 SER E N 1
ATOM 12003 C CA . SER E 1 133 ? 172.176 191.298 212.549 1.00 152.80 133 SER E CA 1
ATOM 12004 C C . SER E 1 133 ? 173.616 191.337 212.062 1.00 152.80 133 SER E C 1
ATOM 12005 O O . SER E 1 133 ? 174.104 192.391 211.643 1.00 152.80 133 SER E O 1
ATOM 12008 N N . HIS E 1 134 ? 174.310 190.201 212.118 1.00 158.88 134 HIS E N 1
ATOM 12009 C CA . HIS E 1 134 ? 175.716 190.164 211.731 1.00 158.88 134 HIS E CA 1
ATOM 12010 C C . HIS E 1 134 ? 175.893 190.243 210.221 1.00 158.88 134 HIS E C 1
ATOM 12011 O O . HIS E 1 134 ? 176.954 190.662 209.747 1.00 158.88 134 HIS E O 1
ATOM 12018 N N . ILE E 1 135 ? 174.886 189.830 209.449 1.00 152.30 135 ILE E N 1
ATOM 12019 C CA . ILE E 1 135 ? 175.004 189.855 207.995 1.00 152.30 135 ILE E CA 1
ATOM 12020 C C . ILE E 1 135 ? 174.521 191.170 207.390 1.00 152.30 135 ILE E C 1
ATOM 12021 O O . ILE E 1 135 ? 174.823 191.452 206.222 1.00 152.30 135 ILE E O 1
ATOM 12026 N N . GLN E 1 136 ? 173.804 191.992 208.149 1.00 152.36 136 GLN E N 1
ATOM 12027 C CA . GLN E 1 136 ? 173.305 193.260 207.637 1.00 152.36 136 GLN E CA 1
ATOM 12028 C C . GLN E 1 136 ? 174.318 194.390 207.777 1.00 152.36 136 GLN E C 1
ATOM 12029 O O . GLN E 1 136 ? 174.115 195.466 207.207 1.00 152.36 136 GLN E O 1
ATOM 12035 N N . ASN E 1 137 ? 175.428 194.161 208.470 1.00 157.69 137 ASN E N 1
ATOM 12036 C CA . ASN E 1 137 ? 176.297 195.272 208.830 1.00 157.69 137 ASN E CA 1
ATOM 12037 C C . ASN E 1 137 ? 177.730 195.082 208.352 1.00 157.69 137 ASN E C 1
ATOM 12038 O O . ASN E 1 137 ? 178.480 196.056 208.239 1.00 157.69 137 ASN E O 1
ATOM 12043 N N . ASN E 1 138 ? 178.128 193.845 208.070 1.00 164.50 138 ASN E N 1
ATOM 12044 C CA . ASN E 1 138 ? 179.531 193.536 207.817 1.00 164.50 138 ASN E CA 1
ATOM 12045 C C . ASN E 1 138 ? 179.855 193.366 206.335 1.00 164.50 138 ASN E C 1
ATOM 12046 O O . ASN E 1 138 ? 180.709 194.077 205.799 1.00 164.50 138 ASN E O 1
ATOM 12051 N N . PHE E 1 139 ? 179.187 192.436 205.659 1.00 164.60 139 PHE E N 1
ATOM 12052 C CA . PHE E 1 139 ? 179.632 191.991 204.344 1.00 164.60 139 PHE E CA 1
ATOM 12053 C C . PHE E 1 139 ? 179.181 192.928 203.230 1.00 164.60 139 PHE E C 1
ATOM 12054 O O . PHE E 1 139 ? 178.163 192.674 202.581 1.00 164.60 139 PHE E O 1
ATOM 12062 N N . TRP E 1 140 ? 179.925 194.009 202.999 1.00 162.07 140 TRP E N 1
ATOM 12063 C CA . TRP E 1 140 ? 179.538 195.006 202.003 1.00 162.07 140 TRP E CA 1
ATOM 12064 C C . TRP E 1 140 ? 179.934 194.657 200.569 1.00 162.07 140 TRP E C 1
ATOM 12065 O O . TRP E 1 140 ? 179.095 194.788 199.663 1.00 162.07 140 TRP E O 1
ATOM 12076 N N . PRO E 1 141 ? 181.184 194.250 200.298 1.00 165.88 141 PRO E N 1
ATOM 12077 C CA . PRO E 1 141 ? 181.550 193.971 198.898 1.00 165.88 141 PRO E CA 1
ATOM 12078 C C . PRO E 1 141 ? 180.700 192.884 198.271 1.00 165.88 141 PRO E C 1
ATOM 12079 O O . PRO E 1 141 ? 180.363 192.968 197.082 1.00 165.88 141 PRO E O 1
ATOM 12083 N N . LEU E 1 142 ? 180.342 191.861 199.047 1.00 161.94 142 LEU E N 1
ATOM 12084 C CA . LEU E 1 142 ? 179.431 190.844 198.544 1.00 161.94 142 LEU E CA 1
ATOM 12085 C C . LEU E 1 142 ? 178.104 191.458 198.127 1.00 161.94 142 LEU E C 1
ATOM 12086 O O . LEU E 1 142 ? 177.551 191.097 197.087 1.00 161.94 142 LEU E O 1
ATOM 12091 N N . LYS E 1 143 ? 177.583 192.396 198.919 1.00 155.15 143 LYS E N 1
ATOM 12092 C CA . LYS E 1 143 ? 176.308 193.021 198.581 1.00 155.15 143 LYS E CA 1
ATOM 12093 C C . LYS E 1 143 ? 176.420 193.850 197.307 1.00 155.15 143 LYS E C 1
ATOM 12094 O O . LYS E 1 143 ? 175.542 193.779 196.432 1.00 155.15 143 LYS E O 1
ATOM 12100 N N . PHE E 1 144 ? 177.488 194.644 197.184 1.00 162.42 144 PHE E N 1
ATOM 12101 C CA . PHE E 1 144 ? 177.688 195.416 195.961 1.00 162.42 144 PHE E CA 1
ATOM 12102 C C . PHE E 1 144 ? 177.739 194.500 194.749 1.00 162.42 144 PHE E C 1
ATOM 12103 O O . PHE E 1 144 ? 177.087 194.755 193.727 1.00 162.42 144 PHE E O 1
ATOM 12111 N N . LEU E 1 145 ? 178.517 193.421 194.847 1.00 163.19 145 LEU E N 1
ATOM 12112 C CA . LEU E 1 145 ? 178.690 192.537 193.704 1.00 163.19 145 LEU E CA 1
ATOM 12113 C C . LEU E 1 145 ? 177.413 191.767 193.397 1.00 163.19 145 LEU E C 1
ATOM 12114 O O . LEU E 1 145 ? 177.123 191.500 192.231 1.00 163.19 145 LEU E O 1
ATOM 12119 N N . ILE E 1 146 ? 176.621 191.425 194.415 1.00 155.83 146 ILE E N 1
ATOM 12120 C CA . ILE E 1 146 ? 175.345 190.762 194.159 1.00 155.83 146 ILE E CA 1
ATOM 12121 C C . ILE E 1 146 ? 174.404 191.694 193.408 1.00 155.83 146 ILE E C 1
ATOM 12122 O O . ILE E 1 146 ? 173.755 191.294 192.435 1.00 155.83 146 ILE E O 1
ATOM 12127 N N . CYS E 1 147 ? 174.287 192.927 193.905 1.00 154.36 147 CYS E N 1
ATOM 12128 C CA . CYS E 1 147 ? 173.373 193.931 193.297 1.00 154.36 147 CYS E CA 1
ATOM 12129 C C . CYS E 1 147 ? 173.739 194.146 191.825 1.00 154.36 147 CYS E C 1
ATOM 12130 O O . CYS E 1 147 ? 172.860 193.955 190.964 1.00 154.36 147 CYS E O 1
ATOM 12133 N N . PHE E 1 148 ? 174.994 194.514 191.558 1.00 161.36 148 PHE E N 1
ATOM 12134 C CA . PHE E 1 148 ? 175.464 194.771 190.172 1.00 161.36 148 PHE E CA 1
ATOM 12135 C C . PHE E 1 148 ? 175.353 193.482 189.348 1.00 161.36 148 PHE E C 1
ATOM 12136 O O . PHE E 1 148 ? 174.908 193.558 188.189 1.00 161.36 148 PHE E O 1
ATOM 12144 N N . GLY E 1 149 ? 175.709 192.339 189.942 1.00 153.68 149 GLY E N 1
ATOM 12145 C CA . GLY E 1 149 ? 175.581 191.046 189.242 1.00 153.68 149 GLY E CA 1
ATOM 12146 C C . GLY E 1 149 ? 174.161 190.874 188.730 1.00 153.68 149 GLY E C 1
ATOM 12147 O O . GLY E 1 149 ? 173.991 190.538 187.542 1.00 153.68 149 GLY E O 1
ATOM 12148 N N . ALA E 1 150 ? 173.181 191.125 189.602 1.00 148.28 150 ALA E N 1
ATOM 12149 C CA . ALA E 1 150 ? 171.765 191.058 189.265 1.00 148.28 150 ALA E CA 1
ATOM 12150 C C . ALA E 1 150 ? 171.433 191.991 188.110 1.00 148.28 150 ALA E C 1
ATOM 12151 O O . ALA E 1 150 ? 170.688 191.618 187.199 1.00 148.28 150 ALA E O 1
ATOM 12153 N N . ALA E 1 151 ? 171.981 193.208 188.130 1.00 145.61 151 ALA E N 1
ATOM 12154 C CA . ALA E 1 151 ? 171.757 194.134 187.019 1.00 145.61 151 ALA E CA 1
ATOM 12155 C C . ALA E 1 151 ? 172.297 193.565 185.709 1.00 145.61 151 ALA E C 1
ATOM 12156 O O . ALA E 1 151 ? 171.610 193.568 184.676 1.00 145.61 151 ALA E O 1
ATOM 12158 N N . ILE E 1 152 ? 173.538 193.071 185.736 1.00 150.26 152 ILE E N 1
ATOM 12159 C CA . ILE E 1 152 ? 174.167 192.546 184.527 1.00 150.26 152 ILE E CA 1
ATOM 12160 C C . ILE E 1 152 ? 173.417 191.321 184.015 1.00 150.26 152 ILE E C 1
ATOM 12161 O O . ILE E 1 152 ? 173.274 191.128 182.804 1.00 150.26 152 ILE E O 1
ATOM 12166 N N . GLY E 1 153 ? 172.928 190.470 184.919 1.00 145.61 153 GLY E N 1
ATOM 12167 C CA . GLY E 1 153 ? 172.137 189.335 184.485 1.00 145.61 153 GLY E CA 1
ATOM 12168 C C . GLY E 1 153 ? 170.792 189.738 183.920 1.00 145.61 153 GLY E C 1
ATOM 12169 O O . GLY E 1 153 ? 170.311 189.126 182.965 1.00 145.61 153 GLY E O 1
ATOM 12170 N N . ALA E 1 154 ? 170.173 190.772 184.490 1.00 140.89 154 ALA E N 1
ATOM 12171 C CA . ALA E 1 154 ? 168.861 191.191 184.017 1.00 140.89 154 ALA E CA 1
ATOM 12172 C C . ALA E 1 154 ? 168.942 191.864 182.659 1.00 140.89 154 ALA E C 1
ATOM 12173 O O . ALA E 1 154 ? 167.955 191.870 181.918 1.00 140.89 154 ALA E O 1
ATOM 12175 N N . ILE E 1 155 ? 170.093 192.451 182.320 1.00 140.96 155 ILE E N 1
ATOM 12176 C CA . ILE E 1 155 ? 170.199 193.117 181.022 1.00 140.96 155 ILE E CA 1
ATOM 12177 C C . ILE E 1 155 ? 169.993 192.128 179.875 1.00 140.96 155 ILE E C 1
ATOM 12178 O O . ILE E 1 155 ? 169.655 192.530 178.757 1.00 140.96 155 ILE E O 1
ATOM 12183 N N . PHE E 1 156 ? 170.197 190.832 180.122 1.00 142.26 156 PHE E N 1
ATOM 12184 C CA . PHE E 1 156 ? 170.008 189.803 179.103 1.00 142.26 156 PHE E CA 1
ATOM 12185 C C . PHE E 1 156 ? 168.552 189.416 178.870 1.00 142.26 156 PHE E C 1
ATOM 12186 O O . PHE E 1 156 ? 168.292 188.596 177.985 1.00 142.26 156 PHE E O 1
ATOM 12194 N N . ILE E 1 157 ? 167.606 189.960 179.630 1.00 138.52 157 ILE E N 1
ATOM 12195 C CA . ILE E 1 157 ? 166.200 189.596 179.467 1.00 138.52 157 ILE E CA 1
ATOM 12196 C C . ILE E 1 157 ? 165.687 190.160 178.149 1.00 138.52 157 ILE E C 1
ATOM 12197 O O . ILE E 1 157 ? 165.772 191.374 177.921 1.00 138.52 157 ILE E O 1
ATOM 12202 N N . PRO E 1 158 ? 165.161 189.328 177.257 1.00 142.73 158 PRO E N 1
ATOM 12203 C CA . PRO E 1 158 ? 164.711 189.822 175.955 1.00 142.73 158 PRO E CA 1
ATOM 12204 C C . PRO E 1 158 ? 163.382 190.547 176.066 1.00 142.73 158 PRO E C 1
ATOM 12205 O O . PRO E 1 158 ? 162.712 190.542 177.098 1.00 142.73 158 PRO E O 1
ATOM 12209 N N . ASP E 1 159 ? 163.002 191.167 174.959 1.00 151.54 159 ASP E N 1
ATOM 12210 C CA . ASP E 1 159 ? 161.784 191.947 174.868 1.00 151.54 159 ASP E CA 1
ATOM 12211 C C . ASP E 1 159 ? 160.630 191.082 174.362 1.00 151.54 159 ASP E C 1
ATOM 12212 O O . ASP E 1 159 ? 160.820 189.967 173.874 1.00 151.54 159 ASP E O 1
ATOM 12217 N N . GLY E 1 160 ? 159.418 191.613 174.485 1.00 149.32 160 GLY E N 1
ATOM 12218 C CA . GLY E 1 160 ? 158.240 190.981 173.928 1.00 149.32 160 GLY E CA 1
ATOM 12219 C C . GLY E 1 160 ? 157.076 190.874 174.888 1.00 149.32 160 GLY E C 1
ATOM 12220 O O . GLY E 1 160 ? 155.922 191.050 174.490 1.00 149.32 160 GLY E O 1
ATOM 12221 N N . SER E 1 161 ? 157.357 190.593 176.159 1.00 145.06 161 SER E N 1
ATOM 12222 C CA . SER E 1 161 ? 156.308 190.600 177.169 1.00 145.06 161 SER E CA 1
ATOM 12223 C C . SER E 1 161 ? 156.791 191.153 178.501 1.00 145.06 161 SER E C 1
ATOM 12224 O O . SER E 1 161 ? 156.057 191.066 179.491 1.00 145.06 161 SER E O 1
ATOM 12227 N N . PHE E 1 162 ? 158.003 191.701 178.562 1.00 134.30 162 PHE E N 1
ATOM 12228 C CA . PHE E 1 162 ? 158.555 192.169 179.826 1.00 134.30 162 PHE E CA 1
ATOM 12229 C C . PHE E 1 162 ? 158.130 193.600 180.134 1.00 134.30 162 PHE E C 1
ATOM 12230 O O . PHE E 1 162 ? 158.103 194.003 181.302 1.00 134.30 162 PHE E O 1
ATOM 12238 N N . GLY E 1 163 ? 157.808 194.380 179.109 1.00 136.35 163 GLY E N 1
ATOM 12239 C CA . GLY E 1 163 ? 157.514 195.784 179.277 1.00 136.35 163 GLY E CA 1
ATOM 12240 C C . GLY E 1 163 ? 156.296 196.082 180.131 1.00 136.35 163 GLY E C 1
ATOM 12241 O O . GLY E 1 163 ? 156.406 196.621 181.237 1.00 136.35 163 GLY E O 1
ATOM 12242 N N . PRO E 1 164 ? 155.107 195.735 179.632 1.00 131.44 164 PRO E N 1
ATOM 12243 C CA . PRO E 1 164 ? 153.872 196.184 180.306 1.00 131.44 164 PRO E CA 1
ATOM 12244 C C . PRO E 1 164 ? 153.721 195.714 181.746 1.00 131.44 164 PRO E C 1
ATOM 12245 O O . PRO E 1 164 ? 153.199 196.465 182.587 1.00 131.44 164 PRO E O 1
ATOM 12249 N N . ALA E 1 165 ? 154.146 194.491 182.057 1.00 129.20 165 ALA E N 1
ATOM 12250 C CA . ALA E 1 165 ? 154.088 194.031 183.440 1.00 129.20 165 ALA E CA 1
ATOM 12251 C C . ALA E 1 165 ? 154.875 194.966 184.347 1.00 129.20 165 ALA E C 1
ATOM 12252 O O . ALA E 1 165 ? 154.396 195.382 185.414 1.00 129.20 165 ALA E O 1
ATOM 12254 N N . MET E 1 166 ? 156.082 195.329 183.919 1.00 129.87 166 MET E N 1
ATOM 12255 C CA . MET E 1 166 ? 156.883 196.260 184.695 1.00 129.87 166 MET E CA 1
ATOM 12256 C C . MET E 1 166 ? 156.277 197.652 184.697 1.00 129.87 166 MET E C 1
ATOM 12257 O O . MET E 1 166 ? 156.456 198.390 185.666 1.00 129.87 166 MET E O 1
ATOM 12262 N N . MET E 1 167 ? 155.551 198.032 183.646 1.00 127.98 167 MET E N 1
ATOM 12263 C CA . MET E 1 167 ? 154.864 199.318 183.697 1.00 127.98 167 MET E CA 1
ATOM 12264 C C . MET E 1 167 ? 153.847 199.343 184.831 1.00 127.98 167 MET E C 1
ATOM 12265 O O . MET E 1 167 ? 153.774 200.317 185.590 1.00 127.98 167 MET E O 1
ATOM 12270 N N . TRP E 1 168 ? 153.064 198.273 184.977 1.00 121.62 168 TRP E N 1
ATOM 12271 C CA . TRP E 1 168 ? 152.070 198.257 186.053 1.00 121.62 168 TRP E CA 1
ATOM 12272 C C . TRP E 1 168 ? 152.731 198.203 187.427 1.00 121.62 168 TRP E C 1
ATOM 12273 O O . TRP E 1 168 ? 152.307 198.908 188.361 1.00 121.62 168 TRP E O 1
ATOM 12284 N N . VAL E 1 169 ? 153.766 197.370 187.574 1.00 118.30 169 VAL E N 1
ATOM 12285 C CA . VAL E 1 169 ? 154.487 197.327 188.845 1.00 118.30 169 VAL E CA 1
ATOM 12286 C C . VAL E 1 169 ? 155.067 198.697 189.172 1.00 118.30 169 VAL E C 1
ATOM 12287 O O . VAL E 1 169 ? 155.041 199.141 190.328 1.00 118.30 169 VAL E O 1
ATOM 12291 N N . GLY E 1 170 ? 155.579 199.396 188.161 1.00 121.45 170 GLY E N 1
ATOM 12292 C CA . GLY E 1 170 ? 156.133 200.715 188.392 1.00 121.45 170 GLY E CA 1
ATOM 12293 C C . GLY E 1 170 ? 155.077 201.725 188.788 1.00 121.45 170 GLY E C 1
ATOM 12294 O O . GLY E 1 170 ? 155.336 202.607 189.606 1.00 121.45 170 GLY E O 1
ATOM 12295 N N . LEU E 1 171 ? 153.877 201.617 188.213 1.00 120.15 171 LEU E N 1
ATOM 12296 C CA . LEU E 1 171 ? 152.793 202.503 188.629 1.00 120.15 171 LEU E CA 1
ATOM 12297 C C . LEU E 1 171 ? 152.471 202.315 190.107 1.00 120.15 171 LEU E C 1
ATOM 12298 O O . LEU E 1 171 ? 152.339 203.291 190.860 1.00 120.15 171 LEU E O 1
ATOM 12303 N N . ILE E 1 172 ? 152.336 201.060 190.538 1.00 121.18 172 ILE E N 1
ATOM 12304 C CA . ILE E 1 172 ? 152.026 200.800 191.946 1.00 121.18 172 ILE E CA 1
ATOM 12305 C C . ILE E 1 172 ? 153.137 201.334 192.847 1.00 121.18 172 ILE E C 1
ATOM 12306 O O . ILE E 1 172 ? 152.882 202.022 193.849 1.00 121.18 172 ILE E O 1
ATOM 12311 N N . GLY E 1 173 ? 154.388 201.023 192.503 1.00 120.50 173 GLY E N 1
ATOM 12312 C CA . GLY E 1 173 ? 155.505 201.505 193.299 1.00 120.50 173 GLY E CA 1
ATOM 12313 C C . GLY E 1 173 ? 155.582 203.019 193.340 1.00 120.50 173 GLY E C 1
ATOM 12314 O O . GLY E 1 173 ? 155.920 203.606 194.369 1.00 120.50 173 GLY E O 1
ATOM 12315 N N . GLY E 1 174 ? 155.268 203.674 192.222 1.00 122.71 174 GLY E N 1
ATOM 12316 C CA . GLY E 1 174 ? 155.288 205.122 192.192 1.00 122.71 174 GLY E CA 1
ATOM 12317 C C . GLY E 1 174 ? 154.242 205.731 193.099 1.00 122.71 174 GLY E C 1
ATOM 12318 O O . GLY E 1 174 ? 154.518 206.692 193.818 1.00 122.71 174 GLY E O 1
ATOM 12319 N N . LEU E 1 175 ? 153.022 205.187 193.072 1.00 118.66 175 LEU E N 1
ATOM 12320 C CA . LEU E 1 175 ? 152.005 205.631 194.021 1.00 118.66 175 LEU E CA 1
ATOM 12321 C C . LEU E 1 175 ? 152.512 205.517 195.457 1.00 118.66 175 LEU E C 1
ATOM 12322 O O . LEU E 1 175 ? 152.457 206.487 196.240 1.00 118.66 175 LEU E O 1
ATOM 12327 N N . ALA E 1 176 ? 153.031 204.338 195.810 1.00 118.30 176 ALA E N 1
ATOM 12328 C CA . ALA E 1 176 ? 153.490 204.118 197.178 1.00 118.30 176 ALA E CA 1
ATOM 12329 C C . ALA E 1 176 ? 154.569 205.123 197.567 1.00 118.30 176 ALA E C 1
ATOM 12330 O O . ALA E 1 176 ? 154.502 205.745 198.636 1.00 118.30 176 ALA E O 1
ATOM 12332 N N . PHE E 1 177 ? 155.566 205.312 196.704 1.00 119.69 177 PHE E N 1
ATOM 12333 C CA . PHE E 1 177 ? 156.681 206.167 197.091 1.00 119.69 177 PHE E CA 1
ATOM 12334 C C . PHE E 1 177 ? 156.295 207.639 197.096 1.00 119.69 177 PHE E C 1
ATOM 12335 O O . PHE E 1 177 ? 156.839 208.406 197.895 1.00 119.69 177 PHE E O 1
ATOM 12343 N N . ILE E 1 178 ? 155.383 208.065 196.217 1.00 116.42 178 ILE E N 1
ATOM 12344 C CA . ILE E 1 178 ? 154.896 209.439 196.291 1.00 116.42 178 ILE E CA 1
ATOM 12345 C C . ILE E 1 178 ? 154.259 209.693 197.649 1.00 116.42 178 ILE E C 1
ATOM 12346 O O . ILE E 1 178 ? 154.532 210.712 198.302 1.00 116.42 178 ILE E O 1
ATOM 12351 N N . LEU E 1 179 ? 153.407 208.768 198.104 1.00 115.93 179 LEU E N 1
ATOM 12352 C CA . LEU E 1 179 ? 152.785 208.975 199.411 1.00 115.93 179 LEU E CA 1
ATOM 12353 C C . LEU E 1 179 ? 153.825 208.974 200.531 1.00 115.93 179 LEU E C 1
ATOM 12354 O O . LEU E 1 179 ? 153.748 209.785 201.471 1.00 115.93 179 LEU E O 1
ATOM 12359 N N . VAL E 1 180 ? 154.817 208.085 200.444 1.00 116.16 180 VAL E N 1
ATOM 12360 C CA . VAL E 1 180 ? 155.864 208.042 201.465 1.00 116.16 180 VAL E CA 1
ATOM 12361 C C . VAL E 1 180 ? 156.604 209.373 201.534 1.00 116.16 180 VAL E C 1
ATOM 12362 O O . VAL E 1 180 ? 156.843 209.917 202.621 1.00 116.16 180 VAL E O 1
ATOM 12366 N N . GLN E 1 181 ? 156.984 209.920 200.379 1.00 117.90 181 GLN E N 1
ATOM 12367 C CA . GLN E 1 181 ? 157.750 211.157 200.427 1.00 117.90 181 GLN E CA 1
ATOM 12368 C C . GLN E 1 181 ? 156.877 212.331 200.850 1.00 117.90 181 GLN E C 1
ATOM 12369 O O . GLN E 1 181 ? 157.387 213.291 201.436 1.00 117.90 181 GLN E O 1
ATOM 12375 N N . LEU E 1 182 ? 155.564 212.266 200.615 1.00 120.94 182 LEU E N 1
ATOM 12376 C CA . LEU E 1 182 ? 154.697 213.296 201.184 1.00 120.94 182 LEU E CA 1
ATOM 12377 C C . LEU E 1 182 ? 154.729 213.257 202.706 1.00 120.94 182 LEU E C 1
ATOM 12378 O O . LEU E 1 182 ? 154.817 214.302 203.367 1.00 120.94 182 LEU E O 1
ATOM 12383 N N . VAL E 1 183 ? 154.636 212.056 203.283 1.00 121.01 183 VAL E N 1
ATOM 12384 C CA . VAL E 1 183 ? 154.711 211.946 204.740 1.00 121.01 183 VAL E CA 1
ATOM 12385 C C . VAL E 1 183 ? 156.037 212.499 205.250 1.00 121.01 183 VAL E C 1
ATOM 12386 O O . VAL E 1 183 ? 156.085 213.213 206.264 1.00 121.01 183 VAL E O 1
ATOM 12390 N N . ILE E 1 184 ? 157.132 212.187 204.552 1.00 122.60 184 ILE E N 1
ATOM 12391 C CA . ILE E 1 184 ? 158.444 212.677 204.976 1.00 122.60 184 ILE E CA 1
ATOM 12392 C C . ILE E 1 184 ? 158.495 214.200 204.927 1.00 122.60 184 ILE E C 1
ATOM 12393 O O . ILE E 1 184 ? 159.033 214.848 205.835 1.00 122.60 184 ILE E O 1
ATOM 12398 N N . ILE E 1 185 ? 157.934 214.799 203.874 1.00 123.72 185 ILE E N 1
ATOM 12399 C CA . ILE E 1 185 ? 157.940 216.256 203.758 1.00 123.72 185 ILE E CA 1
ATOM 12400 C C . ILE E 1 185 ? 157.135 216.893 204.882 1.00 123.72 185 ILE E C 1
ATOM 12401 O O . ILE E 1 185 ? 157.546 217.906 205.461 1.00 123.72 185 ILE E O 1
ATOM 12406 N N . VAL E 1 186 ? 155.979 216.314 205.214 1.00 132.94 186 VAL E N 1
ATOM 12407 C CA . VAL E 1 186 ? 155.165 216.877 206.291 1.00 132.94 186 VAL E CA 1
ATOM 12408 C C . VAL E 1 186 ? 155.907 216.805 207.620 1.00 132.94 186 VAL E C 1
ATOM 12409 O O . VAL E 1 186 ? 155.913 217.770 208.401 1.00 132.94 186 VAL E O 1
ATOM 12413 N N . ASP E 1 187 ? 156.540 215.664 207.903 1.00 140.18 187 ASP E N 1
ATOM 12414 C CA . ASP E 1 187 ? 157.298 215.537 209.146 1.00 140.18 187 ASP E CA 1
ATOM 12415 C C . ASP E 1 187 ? 158.435 216.550 209.207 1.00 140.18 187 ASP E C 1
ATOM 12416 O O . ASP E 1 187 ? 158.663 217.188 210.244 1.00 140.18 187 ASP E O 1
ATOM 12421 N N . PHE E 1 188 ? 159.170 216.702 208.104 1.00 139.94 188 PHE E N 1
ATOM 12422 C CA . PHE E 1 188 ? 160.256 217.674 208.066 1.00 139.94 188 PHE E CA 1
ATOM 12423 C C . PHE E 1 188 ? 159.751 219.089 208.300 1.00 139.94 188 PHE E C 1
ATOM 12424 O O . PHE E 1 188 ? 160.395 219.876 209.002 1.00 139.94 188 PHE E O 1
ATOM 12432 N N . ALA E 1 189 ? 158.610 219.440 207.704 1.00 143.12 189 ALA E N 1
ATOM 12433 C CA . ALA E 1 189 ? 158.070 220.781 207.894 1.00 143.12 189 ALA E CA 1
ATOM 12434 C C . ALA E 1 189 ? 157.700 221.023 209.349 1.00 143.12 189 ALA E C 1
ATOM 12435 O O . ALA E 1 189 ? 158.016 222.081 209.909 1.00 143.12 189 ALA E O 1
ATOM 12437 N N . HIS E 1 190 ? 157.018 220.058 209.977 1.00 153.51 190 HIS E N 1
ATOM 12438 C CA . HIS E 1 190 ? 156.723 220.179 211.403 1.00 153.51 190 HIS E CA 1
ATOM 12439 C C . HIS E 1 190 ? 157.994 220.399 212.213 1.00 153.51 190 HIS E C 1
ATOM 12440 O O . HIS E 1 190 ? 158.069 221.323 213.035 1.00 153.51 190 HIS E O 1
ATOM 12447 N N . SER E 1 191 ? 159.004 219.555 211.992 1.00 153.89 191 SER E N 1
ATOM 12448 C CA . SER E 1 191 ? 160.237 219.656 212.766 1.00 153.89 191 SER E CA 1
ATOM 12449 C C . SER E 1 191 ? 160.890 221.022 212.594 1.00 153.89 191 SER E C 1
ATOM 12450 O O . SER E 1 191 ? 161.254 221.677 213.578 1.00 153.89 191 SER E O 1
ATOM 12453 N N . LEU E 1 192 ? 161.038 221.470 211.346 1.00 155.61 192 LEU E N 1
ATOM 12454 C CA . LEU E 1 192 ? 161.714 222.737 211.085 1.00 155.61 192 LEU E CA 1
ATOM 12455 C C . LEU E 1 192 ? 160.961 223.910 211.696 1.00 155.61 192 LEU E C 1
ATOM 12456 O O . LEU E 1 192 ? 161.567 224.783 212.335 1.00 155.61 192 LEU E O 1
ATOM 12461 N N . ALA E 1 193 ? 159.640 223.960 211.501 1.00 161.96 193 ALA E N 1
ATOM 12462 C CA . ALA E 1 193 ? 158.864 225.074 212.030 1.00 161.96 193 ALA E CA 1
ATOM 12463 C C . ALA E 1 193 ? 158.929 225.109 213.548 1.00 161.96 193 ALA E C 1
ATOM 12464 O O . ALA E 1 193 ? 159.140 226.171 214.146 1.00 161.96 193 ALA E O 1
ATOM 12466 N N . GLU E 1 194 ? 158.753 223.952 214.194 1.00 170.91 194 GLU E N 1
ATOM 12467 C CA . GLU E 1 194 ? 158.843 223.915 215.648 1.00 170.91 194 GLU E CA 1
ATOM 12468 C C . GLU E 1 194 ? 160.209 224.378 216.127 1.00 170.91 194 GLU E C 1
ATOM 12469 O O . GLU E 1 194 ? 160.301 225.182 217.063 1.00 170.91 194 GLU E O 1
ATOM 12475 N N . ASN E 1 195 ? 161.280 223.902 215.487 1.00 172.82 195 ASN E N 1
ATOM 12476 C CA . ASN E 1 195 ? 162.622 224.247 215.941 1.00 172.82 195 ASN E CA 1
ATOM 12477 C C . ASN E 1 195 ? 162.871 225.745 215.825 1.00 172.82 195 ASN E C 1
ATOM 12478 O O . ASN E 1 195 ? 163.339 226.382 216.777 1.00 172.82 195 ASN E O 1
ATOM 12483 N N . TRP E 1 196 ? 162.556 226.330 214.665 1.00 171.78 196 TRP E N 1
ATOM 12484 C CA . TRP E 1 196 ? 162.790 227.762 214.503 1.00 171.78 196 TRP E CA 1
ATOM 12485 C C . TRP E 1 196 ? 161.921 228.587 215.442 1.00 171.78 196 TRP E C 1
ATOM 12486 O O . TRP E 1 196 ? 162.405 229.552 216.042 1.00 171.78 196 TRP E O 1
ATOM 12497 N N . ILE E 1 197 ? 160.645 228.228 215.604 1.00 174.53 197 ILE E N 1
ATOM 12498 C CA . ILE E 1 197 ? 159.779 229.019 216.472 1.00 174.53 197 ILE E CA 1
ATOM 12499 C C . ILE E 1 197 ? 160.261 228.951 217.916 1.00 174.53 197 ILE E C 1
ATOM 12500 O O . ILE E 1 197 ? 160.279 229.964 218.626 1.00 174.53 197 ILE E O 1
ATOM 12505 N N . GLU E 1 198 ? 160.676 227.768 218.375 1.00 179.35 198 GLU E N 1
ATOM 12506 C CA . GLU E 1 198 ? 161.046 227.640 219.781 1.00 179.35 198 GLU E CA 1
ATOM 12507 C C . GLU E 1 198 ? 162.407 228.271 220.063 1.00 179.35 198 GLU E C 1
ATOM 12508 O O . GLU E 1 198 ? 162.599 228.884 221.119 1.00 179.35 198 GLU E O 1
ATOM 12514 N N . SER E 1 199 ? 163.365 228.138 219.142 1.00 182.98 199 SER E N 1
ATOM 12515 C CA . SER E 1 199 ? 164.721 228.579 219.448 1.00 182.98 199 SER E CA 1
ATOM 12516 C C . SER E 1 199 ? 164.988 230.017 219.023 1.00 182.98 199 SER E C 1
ATOM 12517 O O . SER E 1 199 ? 165.896 230.655 219.566 1.00 182.98 199 SER E O 1
ATOM 12520 N N . ALA E 1 200 ? 164.229 230.547 218.065 1.00 190.42 200 ALA E N 1
ATOM 12521 C CA . ALA E 1 200 ? 164.596 231.802 217.428 1.00 190.42 200 ALA E CA 1
ATOM 12522 C C . ALA E 1 200 ? 163.777 232.998 217.884 1.00 190.42 200 ALA E C 1
ATOM 12523 O O . ALA E 1 200 ? 164.309 234.112 217.919 1.00 190.42 200 ALA E O 1
ATOM 12525 N N . GLU E 1 201 ? 162.501 232.808 218.227 1.00 196.62 201 GLU E N 1
ATOM 12526 C CA . GLU E 1 201 ? 161.629 233.947 218.496 1.00 196.62 201 GLU E CA 1
ATOM 12527 C C . GLU E 1 201 ? 162.097 234.780 219.686 1.00 196.62 201 GLU E C 1
ATOM 12528 O O . GLU E 1 201 ? 161.650 235.922 219.836 1.00 196.62 201 GLU E O 1
ATOM 12534 N N . ASN E 1 202 ? 162.997 234.251 220.519 1.00 197.46 202 ASN E N 1
ATOM 12535 C CA . ASN E 1 202 ? 163.625 235.080 221.541 1.00 197.46 202 ASN E CA 1
ATOM 12536 C C . ASN E 1 202 ? 164.474 236.182 220.919 1.00 197.46 202 ASN E C 1
ATOM 12537 O O . ASN E 1 202 ? 164.691 237.228 221.543 1.00 197.46 202 ASN E O 1
ATOM 12542 N N . SER E 1 203 ? 164.960 235.967 219.701 1.00 197.96 203 SER E N 1
ATOM 12543 C CA . SER E 1 203 ? 165.763 236.931 218.961 1.00 197.96 203 SER E CA 1
ATOM 12544 C C . SER E 1 203 ? 165.042 237.320 217.672 1.00 197.96 203 SER E C 1
ATOM 12545 O O . SER E 1 203 ? 163.911 236.904 217.413 1.00 197.96 203 SER E O 1
ATOM 12548 N N . ARG E 1 204 ? 165.715 238.134 216.861 1.00 196.58 204 ARG E N 1
ATOM 12549 C CA . ARG E 1 204 ? 165.189 238.581 215.579 1.00 196.58 204 ARG E CA 1
ATOM 12550 C C . ARG E 1 204 ? 165.969 238.017 214.398 1.00 196.58 204 ARG E C 1
ATOM 12551 O O . ARG E 1 204 ? 165.737 238.431 213.259 1.00 196.58 204 ARG E O 1
ATOM 12559 N N . GLY E 1 205 ? 166.885 237.080 214.643 1.00 193.89 205 GLY E N 1
ATOM 12560 C CA . GLY E 1 205 ? 167.754 236.614 213.574 1.00 193.89 205 GLY E CA 1
ATOM 12561 C C . GLY E 1 205 ? 167.030 235.761 212.551 1.00 193.89 205 GLY E C 1
ATOM 12562 O O . GLY E 1 205 ? 167.170 235.966 211.342 1.00 193.89 205 GLY E O 1
ATOM 12563 N N . TYR E 1 206 ? 166.240 234.794 213.019 1.00 190.74 206 TYR E N 1
ATOM 12564 C CA . TYR E 1 206 ? 165.632 233.807 212.141 1.00 190.74 206 TYR E CA 1
ATOM 12565 C C . TYR E 1 206 ? 164.181 234.101 211.792 1.00 190.74 206 TYR E C 1
ATOM 12566 O O . TYR E 1 206 ? 163.650 233.476 210.867 1.00 190.74 206 TYR E O 1
ATOM 12575 N N . TYR E 1 207 ? 163.526 235.024 212.500 1.00 190.47 207 TYR E N 1
ATOM 12576 C CA . TYR E 1 207 ? 162.125 235.321 212.208 1.00 190.47 207 TYR E CA 1
ATOM 12577 C C . TYR E 1 207 ? 161.951 235.821 210.780 1.00 190.47 207 TYR E C 1
ATOM 12578 O O . TYR E 1 207 ? 160.996 235.438 210.088 1.00 190.47 207 TYR E O 1
ATOM 12587 N N . TYR E 1 208 ? 162.875 236.665 210.316 1.00 189.52 208 TYR E N 1
ATOM 12588 C CA . TYR E 1 208 ? 162.811 237.149 208.942 1.00 189.52 208 TYR E CA 1
ATOM 12589 C C . TYR E 1 208 ? 162.889 235.993 207.955 1.00 189.52 208 TYR E C 1
ATOM 12590 O O . TYR E 1 208 ? 162.116 235.932 206.994 1.00 189.52 208 TYR E O 1
ATOM 12599 N N . ALA E 1 209 ? 163.814 235.057 208.182 1.00 181.47 209 ALA E N 1
ATOM 12600 C CA . ALA E 1 209 ? 163.904 233.888 207.312 1.00 181.47 209 ALA E CA 1
ATOM 12601 C C . ALA E 1 209 ? 162.672 233.003 207.452 1.00 181.47 209 ALA E C 1
ATOM 12602 O O . ALA E 1 209 ? 162.207 232.410 206.470 1.00 181.47 209 ALA E O 1
ATOM 12604 N N . LEU E 1 210 ? 162.129 232.904 208.669 1.00 177.08 210 LEU E N 1
ATOM 12605 C CA . LEU E 1 210 ? 160.922 232.116 208.887 1.00 177.08 210 LEU E CA 1
ATOM 12606 C C . LEU E 1 210 ? 159.749 232.650 208.078 1.00 177.08 210 LEU E C 1
ATOM 12607 O O . LEU E 1 210 ? 158.887 231.872 207.656 1.00 177.08 210 LEU E O 1
ATOM 12612 N N . ALA E 1 211 ? 159.688 233.964 207.859 1.00 176.82 211 ALA E N 1
ATOM 12613 C CA . ALA E 1 211 ? 158.651 234.498 206.980 1.00 176.82 211 ALA E CA 1
ATOM 12614 C C . ALA E 1 211 ? 159.050 234.398 205.511 1.00 176.82 211 ALA E C 1
ATOM 12615 O O . ALA E 1 211 ? 158.198 234.167 204.642 1.00 176.82 211 ALA E O 1
ATOM 12617 N N . GLY E 1 212 ? 160.341 234.565 205.220 1.00 170.87 212 GLY E N 1
ATOM 12618 C CA . GLY E 1 212 ? 160.779 234.602 203.836 1.00 170.87 212 GLY E CA 1
ATOM 12619 C C . GLY E 1 212 ? 160.644 233.266 203.136 1.00 170.87 212 GLY E C 1
ATOM 12620 O O . GLY E 1 212 ? 160.320 233.213 201.947 1.00 170.87 212 GLY E O 1
ATOM 12621 N N . VAL E 1 213 ? 160.890 232.170 203.857 1.00 165.66 213 VAL E N 1
ATOM 12622 C CA . VAL E 1 213 ? 160.761 230.847 203.249 1.00 165.66 213 VAL E CA 1
ATOM 12623 C C . VAL E 1 213 ? 159.333 230.621 202.767 1.00 165.66 213 VAL E C 1
ATOM 12624 O O . VAL E 1 213 ? 159.101 230.222 201.618 1.00 165.66 213 VAL E O 1
ATOM 12628 N N . THR E 1 214 ? 158.353 230.886 203.633 1.00 162.59 214 THR E N 1
ATOM 12629 C CA . THR E 1 214 ? 156.968 230.651 203.243 1.00 162.59 214 THR E CA 1
ATOM 12630 C C . THR E 1 214 ? 156.518 231.639 202.175 1.00 162.59 214 THR E C 1
ATOM 12631 O O . THR E 1 214 ? 155.749 231.274 201.275 1.00 162.59 214 THR E O 1
ATOM 12635 N N . LEU E 1 215 ? 157.011 232.881 202.219 1.00 161.59 215 LEU E N 1
ATOM 12636 C CA . LEU E 1 215 ? 156.656 233.828 201.167 1.00 161.59 215 LEU E CA 1
ATOM 12637 C C . LEU E 1 215 ? 157.193 233.374 199.815 1.00 161.59 215 LEU E C 1
ATOM 12638 O O . LEU E 1 215 ? 156.480 233.420 198.802 1.00 161.59 215 LEU E O 1
ATOM 12643 N N . LEU E 1 216 ? 158.447 232.917 199.782 1.00 160.61 216 LEU E N 1
ATOM 12644 C CA . LEU E 1 216 ? 159.044 232.470 198.529 1.00 160.61 216 LEU E CA 1
ATOM 12645 C C . LEU E 1 216 ? 158.337 231.231 197.998 1.00 160.61 216 LEU E C 1
ATOM 12646 O O . LEU E 1 216 ? 158.100 231.110 196.789 1.00 160.61 216 LEU E O 1
ATOM 12651 N N . CYS E 1 217 ? 157.971 230.303 198.885 1.00 159.17 217 CYS E N 1
ATOM 12652 C CA . CYS E 1 217 ? 157.272 229.110 198.421 1.00 159.17 217 CYS E CA 1
ATOM 12653 C C . CYS E 1 217 ? 155.886 229.452 197.880 1.00 159.17 217 CYS E C 1
ATOM 12654 O O . CYS E 1 217 ? 155.471 228.917 196.842 1.00 159.17 217 CYS E O 1
ATOM 12657 N N . TYR E 1 218 ? 155.162 230.358 198.547 1.00 157.62 218 TYR E N 1
ATOM 12658 C CA . TYR E 1 218 ? 153.869 230.781 198.017 1.00 157.62 218 TYR E CA 1
ATOM 12659 C C . TYR E 1 218 ? 154.004 231.443 196.653 1.00 157.62 218 TYR E C 1
ATOM 12660 O O . TYR E 1 218 ? 153.204 231.174 195.750 1.00 157.62 218 TYR E O 1
ATOM 12669 N N . ILE E 1 219 ? 154.999 232.317 196.475 1.00 156.34 219 ILE E N 1
ATOM 12670 C CA . ILE E 1 219 ? 155.085 233.011 195.194 1.00 156.34 219 ILE E CA 1
ATOM 12671 C C . ILE E 1 219 ? 155.500 232.045 194.089 1.00 156.34 219 ILE E C 1
ATOM 12672 O O . ILE E 1 219 ? 155.021 232.149 192.951 1.00 156.34 219 ILE E O 1
ATOM 12677 N N . LEU E 1 220 ? 156.358 231.066 194.403 1.00 153.73 220 LEU E N 1
ATOM 12678 C CA . LEU E 1 220 ? 156.683 230.042 193.410 1.00 153.73 220 LEU E CA 1
ATOM 12679 C C . LEU E 1 220 ? 155.447 229.249 193.008 1.00 153.73 220 LEU E 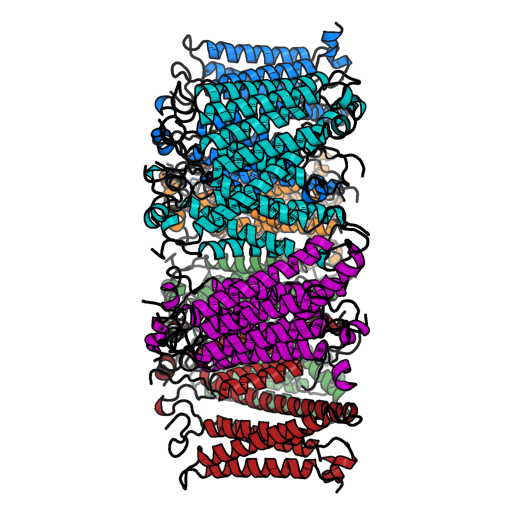C 1
ATOM 12680 O O . LEU E 1 220 ? 155.208 229.014 191.818 1.00 153.73 220 LEU E O 1
ATOM 12685 N N . SER E 1 221 ? 154.644 228.825 193.989 1.00 153.45 221 SER E N 1
ATOM 12686 C CA . SER E 1 221 ? 153.454 228.043 193.664 1.00 153.45 221 SER E CA 1
ATOM 12687 C C . SER E 1 221 ? 152.464 228.853 192.835 1.00 153.45 221 SER E C 1
ATOM 12688 O O . SER E 1 221 ? 151.855 228.328 191.895 1.00 153.45 221 SER E O 1
ATOM 12691 N N . LEU E 1 222 ? 152.291 230.136 193.161 1.00 153.52 222 LEU E N 1
ATOM 12692 C CA . LEU E 1 222 ? 151.339 230.953 192.411 1.00 153.52 222 LEU E CA 1
ATOM 12693 C C . LEU E 1 222 ? 151.820 231.210 190.985 1.00 153.52 222 LEU E C 1
ATOM 12694 O O . LEU E 1 222 ? 151.032 231.111 190.035 1.00 153.52 222 LEU E O 1
ATOM 12699 N N . THR E 1 223 ? 153.102 231.537 190.808 1.00 153.68 223 THR E N 1
ATOM 12700 C CA . THR E 1 223 ? 153.610 231.690 189.449 1.00 153.68 223 THR E CA 1
ATOM 12701 C C . THR E 1 223 ? 153.499 230.390 188.668 1.00 153.68 223 THR E C 1
ATOM 12702 O O . THR E 1 223 ? 153.200 230.411 187.468 1.00 153.68 223 THR E O 1
ATOM 12706 N N . GLY E 1 224 ? 153.703 229.249 189.329 1.00 154.47 224 GLY E N 1
ATOM 12707 C CA . GLY E 1 224 ? 153.542 227.980 188.643 1.00 154.47 224 GLY E CA 1
ATOM 12708 C C . GLY E 1 224 ? 152.114 227.724 188.203 1.00 154.47 224 GLY E C 1
ATOM 12709 O O . GLY E 1 224 ? 151.872 227.263 187.084 1.00 154.47 224 GLY E O 1
ATOM 12710 N N . ILE E 1 225 ? 151.148 228.013 189.076 1.00 153.09 225 ILE E N 1
ATOM 12711 C CA . ILE E 1 225 ? 149.753 227.773 188.717 1.00 153.09 225 ILE E CA 1
ATOM 12712 C C . ILE E 1 225 ? 149.346 228.689 187.565 1.00 153.09 225 ILE E C 1
ATOM 12713 O O . ILE E 1 225 ? 148.603 228.286 186.656 1.00 153.09 225 ILE E O 1
ATOM 12718 N N . THR E 1 226 ? 149.871 229.921 187.552 1.00 155.57 226 THR E N 1
ATOM 12719 C CA . THR E 1 226 ? 149.566 230.825 186.448 1.00 155.57 226 THR E CA 1
ATOM 12720 C C . THR E 1 226 ? 150.205 230.351 185.149 1.00 155.57 226 THR E C 1
ATOM 12721 O O . THR E 1 226 ? 149.588 230.441 184.081 1.00 155.57 226 THR E O 1
ATOM 12725 N N . LEU E 1 227 ? 151.437 229.839 185.215 1.00 157.42 227 LEU E N 1
ATOM 12726 C CA . LEU E 1 227 ? 152.071 229.309 184.010 1.00 157.42 227 LEU E CA 1
ATOM 12727 C C . LEU E 1 227 ? 151.305 228.110 183.469 1.00 157.42 227 LEU E C 1
ATOM 12728 O O . LE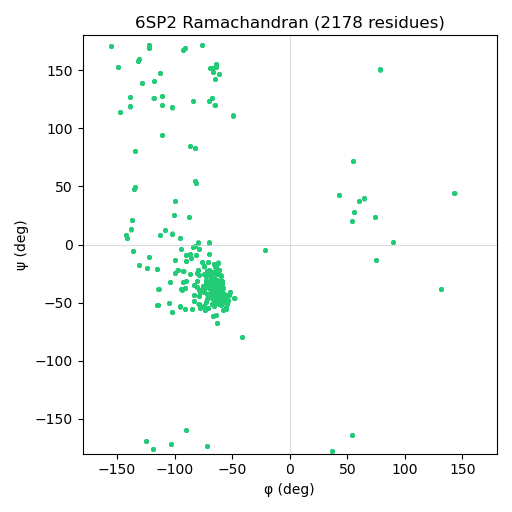U E 1 227 ? 151.200 227.932 182.249 1.00 157.42 227 LEU E O 1
ATOM 12733 N N . LEU E 1 228 ? 150.766 227.274 184.359 1.00 156.00 228 LEU E N 1
ATOM 12734 C CA . LEU E 1 228 ? 149.931 226.164 183.904 1.00 156.00 228 LEU E CA 1
ATOM 12735 C C . LEU E 1 228 ? 148.703 226.676 183.167 1.00 156.00 228 LEU E C 1
ATOM 12736 O O . LEU E 1 228 ? 148.415 226.243 182.042 1.00 156.00 228 LEU E O 1
ATOM 12741 N N . TYR E 1 229 ? 147.968 227.608 183.787 1.00 158.91 229 TYR E N 1
ATOM 12742 C CA . TYR E 1 229 ? 146.832 228.228 183.106 1.00 158.91 229 TYR E CA 1
ATOM 12743 C C . TYR E 1 229 ? 147.221 228.774 181.738 1.00 158.91 229 TYR E C 1
ATOM 12744 O O . TYR E 1 229 ? 146.466 228.633 180.770 1.00 158.91 229 TYR E O 1
ATOM 12753 N N . ILE E 1 230 ? 148.394 229.398 181.633 1.00 158.82 230 ILE E N 1
ATOM 12754 C CA . ILE E 1 230 ? 148.770 230.031 180.371 1.00 158.82 230 ILE E CA 1
ATOM 12755 C C . ILE E 1 230 ? 149.083 228.987 179.306 1.00 158.82 230 ILE E C 1
ATOM 12756 O O . ILE E 1 230 ? 148.614 229.087 178.166 1.00 158.82 230 ILE E O 1
ATOM 12761 N N . TYR E 1 231 ? 149.869 227.967 179.653 1.00 164.12 231 TYR E N 1
ATOM 12762 C CA . TYR E 1 231 ? 150.444 227.074 178.650 1.00 164.12 231 TYR E CA 1
ATOM 12763 C C . TYR E 1 231 ? 149.622 225.809 178.419 1.00 164.12 231 TYR E C 1
ATOM 12764 O O . TYR E 1 231 ? 149.270 225.503 177.277 1.00 164.12 231 TYR E O 1
ATOM 12773 N N . PHE E 1 232 ? 149.305 225.061 179.476 1.00 163.55 232 PHE E N 1
ATOM 12774 C CA . PHE E 1 232 ? 148.771 223.718 179.274 1.00 163.55 232 PHE E CA 1
ATOM 12775 C C . PHE E 1 232 ? 147.261 223.677 179.110 1.00 163.55 232 PHE E C 1
ATOM 12776 O O . PHE E 1 232 ? 146.656 222.633 179.372 1.00 163.55 232 PHE E O 1
ATOM 12784 N N . THR E 1 233 ? 146.636 224.771 178.681 1.00 174.15 233 THR E N 1
ATOM 12785 C CA . THR E 1 233 ? 145.233 224.728 178.304 1.00 174.15 233 THR E CA 1
ATOM 12786 C C . THR E 1 233 ? 144.980 225.754 177.212 1.00 174.15 233 THR E C 1
ATOM 12787 O O . THR E 1 233 ? 145.681 226.762 177.101 1.00 174.15 233 THR E O 1
ATOM 12791 N N . THR E 1 234 ? 143.972 225.473 176.396 1.00 183.74 234 THR E N 1
ATOM 12792 C CA . THR E 1 234 ? 143.543 226.363 175.334 1.00 183.74 234 THR E CA 1
ATOM 12793 C C . THR E 1 234 ? 142.273 227.094 175.765 1.00 183.74 234 THR E C 1
ATOM 12794 O O . THR E 1 234 ? 141.844 227.017 176.920 1.00 183.74 234 THR E O 1
ATOM 12798 N N . SER E 1 235 ? 141.664 227.819 174.827 1.00 187.63 235 SER E N 1
ATOM 12799 C CA . SER E 1 235 ? 140.450 228.562 175.144 1.00 187.63 235 SER E CA 1
ATOM 12800 C C . SER E 1 235 ? 139.274 227.620 175.364 1.00 187.63 235 SER E C 1
ATOM 12801 O O . SER E 1 235 ? 138.609 227.675 176.406 1.00 187.63 235 SER E O 1
ATOM 12804 N N . THR E 1 236 ? 138.995 226.745 174.390 1.00 188.52 236 THR E N 1
ATOM 12805 C CA . THR E 1 236 ? 137.854 225.843 174.491 1.00 188.52 236 THR E CA 1
ATOM 12806 C C . THR E 1 236 ? 138.180 224.421 174.042 1.00 188.52 236 THR E C 1
ATOM 12807 O O . THR E 1 236 ? 137.261 223.666 173.703 1.00 188.52 236 THR E O 1
ATOM 12811 N N . GLY E 1 237 ? 139.452 224.029 174.031 1.00 185.90 237 GLY E N 1
ATOM 12812 C CA . GLY E 1 237 ? 139.806 222.715 173.530 1.00 185.90 237 GLY E CA 1
ATOM 12813 C C . GLY E 1 237 ? 139.840 221.618 174.576 1.00 185.90 237 GLY E C 1
ATOM 12814 O O . GLY E 1 237 ? 139.161 220.598 174.427 1.00 185.90 237 GLY E O 1
ATOM 12815 N N . CYS E 1 238 ? 140.616 221.813 175.638 1.00 182.56 238 CYS E N 1
ATOM 12816 C CA . CYS E 1 238 ? 140.749 220.831 176.707 1.00 182.56 238 CYS E CA 1
ATOM 12817 C C . CYS E 1 238 ? 140.093 221.368 177.972 1.00 182.56 238 CYS E C 1
ATOM 12818 O O . CYS E 1 238 ? 140.495 222.414 178.488 1.00 182.56 238 CYS E O 1
ATOM 12821 N N . GLY E 1 239 ? 139.087 220.651 178.465 1.00 170.96 239 GLY E N 1
ATOM 12822 C CA . GLY E 1 239 ? 138.415 221.032 179.690 1.00 170.96 239 GLY E CA 1
ATOM 12823 C C . GLY E 1 239 ? 138.902 220.249 180.891 1.00 170.96 239 GLY E C 1
ATOM 12824 O O . GLY E 1 239 ? 138.796 220.710 182.032 1.00 170.96 239 GLY E O 1
ATOM 12825 N N . ILE E 1 240 ? 139.444 219.055 180.641 1.00 162.87 240 ILE E N 1
ATOM 12826 C CA . ILE E 1 240 ? 139.904 218.209 181.735 1.00 162.87 240 ILE E CA 1
ATOM 12827 C C . ILE E 1 240 ? 141.098 218.837 182.444 1.00 162.87 240 ILE E C 1
ATOM 12828 O O . ILE E 1 240 ? 141.253 218.691 183.663 1.00 162.87 240 ILE E O 1
ATOM 12833 N N . ASN E 1 241 ? 141.944 219.565 181.716 1.00 162.87 241 ASN E N 1
ATOM 12834 C CA . ASN E 1 241 ? 143.066 220.246 182.350 1.00 162.87 241 ASN E CA 1
ATOM 12835 C C . ASN E 1 241 ? 142.587 221.435 183.176 1.00 162.87 241 ASN E C 1
ATOM 12836 O O . ASN E 1 241 ? 143.073 221.673 184.290 1.00 162.87 241 ASN E O 1
ATOM 12841 N N . LYS E 1 242 ? 141.640 222.207 182.635 1.00 164.49 242 LYS E N 1
ATOM 12842 C CA . LYS E 1 242 ? 141.031 223.287 183.405 1.00 164.49 242 LYS E CA 1
ATOM 12843 C C . LYS E 1 242 ? 140.265 222.771 184.611 1.00 164.49 242 LYS E C 1
ATOM 12844 O O . LYS E 1 242 ? 140.009 223.544 185.540 1.00 164.49 242 LYS E O 1
ATOM 12850 N N . PHE E 1 243 ? 139.891 221.494 184.618 1.00 156.52 243 PHE E N 1
ATOM 12851 C CA . PHE E 1 243 ? 139.299 220.864 185.789 1.00 156.52 243 PHE E CA 1
ATOM 12852 C C . PHE E 1 243 ? 140.361 220.481 186.812 1.00 156.52 243 PHE E C 1
ATOM 12853 O O . PHE E 1 243 ? 140.250 220.832 187.992 1.00 156.52 243 PHE E O 1
ATOM 12861 N N . PHE E 1 244 ? 141.396 219.768 186.365 1.00 154.16 244 PHE E N 1
ATOM 12862 C CA . PHE E 1 244 ? 142.444 219.309 187.272 1.00 154.16 244 PHE E CA 1
ATOM 12863 C C . PHE E 1 244 ? 143.135 220.477 187.961 1.00 154.16 244 PHE E C 1
ATOM 12864 O O . PHE E 1 244 ? 143.265 220.498 189.193 1.00 154.16 244 PHE E O 1
ATOM 12872 N N . ILE E 1 245 ? 143.597 221.457 187.181 1.00 150.18 245 ILE E N 1
ATOM 12873 C CA . ILE E 1 245 ? 144.345 222.571 187.756 1.00 150.18 245 ILE E CA 1
ATOM 12874 C C . ILE E 1 245 ? 143.478 223.356 188.730 1.00 150.18 245 ILE E C 1
ATOM 12875 O O . ILE E 1 245 ? 143.919 223.717 189.829 1.00 150.18 245 ILE E O 1
ATOM 12880 N N . SER E 1 246 ? 142.226 223.620 188.354 1.00 149.89 246 SER E N 1
ATOM 12881 C CA . SER E 1 246 ? 141.353 224.408 189.216 1.00 149.89 246 SER E CA 1
ATOM 12882 C C . SER E 1 246 ? 141.043 223.675 190.515 1.00 149.89 246 SER E C 1
ATOM 12883 O O . SER E 1 246 ? 141.049 224.287 191.591 1.00 149.89 246 SER E O 1
ATOM 12886 N N . ILE E 1 247 ? 140.775 222.369 190.450 1.00 146.06 247 ILE E N 1
ATOM 12887 C CA . ILE E 1 247 ? 140.435 221.669 191.683 1.00 146.06 247 ILE E CA 1
ATOM 12888 C C . ILE E 1 247 ? 141.664 221.522 192.572 1.00 146.06 247 ILE E C 1
ATOM 12889 O O . ILE E 1 247 ? 141.554 221.573 193.806 1.00 146.06 247 ILE E O 1
ATOM 12894 N N . ASN E 1 248 ? 142.856 221.383 191.982 1.00 145.12 248 ASN E N 1
ATOM 12895 C CA . ASN E 1 248 ? 144.056 221.362 192.810 1.00 145.12 248 ASN E CA 1
ATOM 12896 C C . ASN E 1 248 ? 144.294 222.717 193.464 1.00 145.12 248 ASN E C 1
ATOM 12897 O O . ASN E 1 248 ? 144.726 222.781 194.619 1.00 145.12 248 ASN E O 1
ATOM 12902 N N . LEU E 1 249 ? 143.997 223.809 192.759 1.00 145.57 249 LEU E N 1
ATOM 12903 C CA . LEU E 1 249 ? 144.113 225.125 193.381 1.00 145.57 249 LEU E CA 1
ATOM 12904 C C . LEU E 1 249 ? 143.120 225.283 194.528 1.00 145.57 249 LEU E C 1
ATOM 12905 O O . LEU E 1 249 ? 143.444 225.874 195.567 1.00 145.57 249 LEU E O 1
ATOM 12910 N N . ILE E 1 250 ? 141.904 224.761 194.359 1.00 146.00 250 ILE E N 1
ATOM 12911 C CA . ILE E 1 250 ? 140.912 224.841 195.430 1.00 146.00 250 ILE E CA 1
ATOM 12912 C C . ILE E 1 250 ? 141.382 224.074 196.660 1.00 146.00 250 ILE E C 1
ATOM 12913 O O . ILE E 1 250 ? 141.282 224.567 197.792 1.00 146.00 250 ILE E O 1
ATOM 12918 N N . PHE E 1 251 ? 141.890 222.853 196.463 1.00 145.32 251 PHE E N 1
ATOM 12919 C CA . PHE E 1 251 ? 142.421 222.103 197.599 1.00 145.32 251 PHE E CA 1
ATOM 12920 C C . PHE E 1 251 ? 143.597 222.824 198.243 1.00 145.32 251 PHE E C 1
ATOM 12921 O O . PHE E 1 251 ? 143.714 222.860 199.474 1.00 145.32 251 PHE E O 1
ATOM 12929 N N . CYS E 1 252 ? 144.481 223.406 197.431 1.00 147.16 252 CYS E N 1
ATOM 12930 C CA . CYS E 1 252 ? 145.653 224.081 197.970 1.00 147.16 252 CYS E CA 1
ATOM 12931 C C . CYS E 1 252 ? 145.302 225.367 198.705 1.00 147.16 252 CYS E C 1
ATOM 12932 O O . CYS E 1 252 ? 146.103 225.835 199.521 1.00 147.16 252 CYS E O 1
ATOM 12935 N N . LEU E 1 253 ? 144.143 225.960 198.426 1.00 150.05 253 LEU E N 1
ATOM 12936 C CA . LEU E 1 253 ? 143.709 227.087 199.246 1.00 150.05 253 LEU E CA 1
ATOM 12937 C C . LEU E 1 253 ? 143.015 226.618 200.520 1.00 150.05 253 LEU E C 1
ATOM 12938 O O . LEU E 1 253 ? 143.267 227.161 201.604 1.00 150.05 253 LEU E O 1
ATOM 12943 N N . ALA E 1 254 ? 142.138 225.615 200.411 1.00 151.55 254 ALA E N 1
ATOM 12944 C CA . ALA E 1 254 ? 141.427 225.132 201.591 1.00 151.55 254 ALA E CA 1
ATOM 12945 C C . ALA E 1 254 ? 142.381 224.554 202.627 1.00 151.55 254 ALA E C 1
ATOM 12946 O O . ALA E 1 254 ? 142.132 224.667 203.833 1.00 151.55 254 ALA E O 1
ATOM 12948 N N . ILE E 1 255 ? 143.483 223.947 202.181 1.00 153.44 255 ILE E N 1
ATOM 12949 C CA . ILE E 1 255 ? 144.438 223.370 203.120 1.00 153.44 255 ILE E CA 1
ATOM 12950 C C . ILE E 1 255 ? 145.094 224.462 203.961 1.00 153.44 255 ILE E C 1
ATOM 12951 O O . ILE E 1 255 ? 145.202 224.340 205.187 1.00 153.44 255 ILE E O 1
ATOM 12956 N N . SER E 1 256 ? 145.501 225.565 203.330 1.00 157.04 256 SER E N 1
ATOM 12957 C CA . SER E 1 256 ? 146.120 226.645 204.087 1.00 157.04 256 SER E CA 1
ATOM 12958 C C . SER E 1 256 ? 145.093 227.398 204.919 1.00 157.04 256 SER E C 1
ATOM 12959 O O . SER E 1 256 ? 145.447 227.998 205.938 1.00 157.04 256 SER E O 1
ATOM 12962 N N . VAL E 1 257 ? 143.825 227.389 204.500 1.00 160.88 257 VAL E N 1
ATOM 12963 C CA . VAL E 1 257 ? 142.783 227.989 205.331 1.00 160.88 257 VAL E CA 1
ATOM 12964 C C . VAL E 1 257 ? 142.586 227.183 206.606 1.00 160.88 257 VAL E C 1
ATOM 12965 O O . VAL E 1 257 ? 142.495 227.744 207.704 1.00 160.88 257 VAL E O 1
ATOM 12969 N N . ILE E 1 258 ? 142.515 225.856 206.487 1.00 163.86 258 ILE E N 1
ATOM 12970 C CA . ILE E 1 258 ? 142.269 225.032 207.668 1.00 163.86 258 ILE E CA 1
ATOM 12971 C C . ILE E 1 258 ? 143.506 224.979 208.557 1.00 163.86 258 ILE E C 1
ATOM 12972 O O . ILE E 1 258 ? 143.401 224.786 209.774 1.00 163.86 258 ILE E O 1
ATOM 12977 N N . SER E 1 259 ? 144.696 225.152 207.976 1.00 166.53 259 SER E N 1
ATOM 12978 C CA . SER E 1 259 ? 145.919 225.051 208.763 1.00 166.53 259 SER E CA 1
ATOM 12979 C C . SER E 1 259 ? 146.122 226.203 209.741 1.00 166.53 259 SER E C 1
ATOM 12980 O O . SER E 1 259 ? 147.050 226.135 210.553 1.00 166.53 259 SER E O 1
ATOM 12983 N N . ILE E 1 260 ? 145.302 227.250 209.691 1.00 173.51 260 ILE E N 1
ATOM 12984 C CA . ILE E 1 260 ? 145.558 228.450 210.478 1.00 173.51 260 ILE E CA 1
ATOM 12985 C C . ILE E 1 260 ? 144.490 228.722 211.535 1.00 173.51 260 ILE E C 1
ATOM 12986 O O . ILE E 1 260 ? 144.778 229.443 212.504 1.00 173.51 260 ILE E O 1
ATOM 12991 N N . LEU E 1 261 ? 143.287 228.173 211.398 1.00 181.20 261 LEU E N 1
ATOM 12992 C CA . LEU E 1 261 ? 142.205 228.526 212.309 1.00 181.20 261 LEU E CA 1
ATOM 12993 C C . LEU E 1 261 ? 142.564 228.139 213.745 1.00 181.20 261 LEU E C 1
ATOM 12994 O O . LEU E 1 261 ? 143.261 227.142 213.966 1.00 181.20 261 LEU E O 1
ATOM 12999 N N . PRO E 1 262 ? 142.107 228.907 214.741 1.00 187.03 262 PRO E N 1
ATOM 13000 C CA . PRO E 1 262 ? 142.624 228.720 216.109 1.00 187.03 262 PRO E CA 1
ATOM 13001 C C . PRO E 1 262 ? 142.230 227.404 216.756 1.00 187.03 262 PRO E C 1
ATOM 13002 O O . PRO E 1 262 ? 142.938 226.946 217.662 1.00 187.03 262 PRO E O 1
ATOM 13006 N N . ALA E 1 263 ? 141.117 226.793 216.345 1.00 190.74 263 ALA E N 1
ATOM 13007 C CA . ALA E 1 263 ? 140.685 225.554 216.984 1.00 190.74 263 ALA E CA 1
ATOM 13008 C C . ALA E 1 263 ? 141.722 224.451 216.810 1.00 190.74 263 ALA E C 1
ATOM 13009 O O . ALA E 1 263 ? 141.923 223.630 217.712 1.00 190.74 263 ALA E O 1
ATOM 13011 N N . VAL E 1 264 ? 142.392 224.417 215.658 1.00 189.53 264 VAL E N 1
ATOM 13012 C CA . VAL E 1 264 ? 143.456 223.441 215.453 1.00 189.53 264 VAL E CA 1
ATOM 13013 C C . VAL E 1 264 ? 144.705 223.841 216.229 1.00 189.53 264 VAL E C 1
ATOM 13014 O O . VAL E 1 264 ? 145.378 222.994 216.827 1.00 189.53 264 VAL E O 1
ATOM 13018 N N . GLN E 1 265 ? 145.030 225.136 216.238 1.00 188.96 265 GLN E N 1
ATOM 13019 C CA . GLN E 1 265 ? 146.212 225.597 216.958 1.00 188.96 265 GLN E CA 1
ATOM 13020 C C . GLN E 1 265 ? 146.091 225.394 218.461 1.00 188.96 265 GLN E C 1
ATOM 13021 O O . GLN E 1 265 ? 147.110 225.416 219.160 1.00 188.96 265 GLN E O 1
ATOM 13027 N N . GLU E 1 266 ?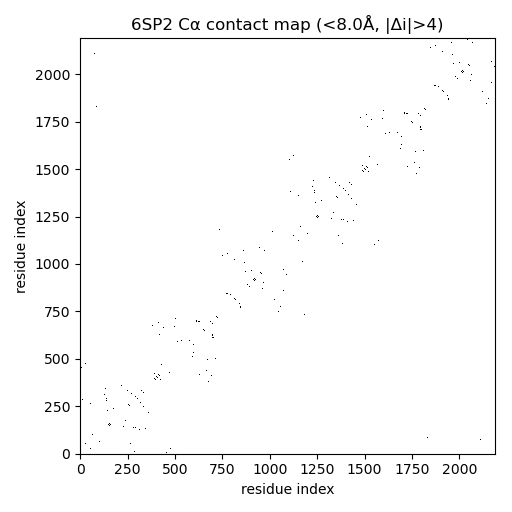 144.873 225.210 218.974 1.00 194.28 266 GLU E N 1
ATOM 13028 C CA . GLU E 1 266 ? 144.705 224.998 220.408 1.00 194.28 266 GLU E CA 1
ATOM 13029 C C . GLU E 1 266 ? 145.421 223.735 220.870 1.00 194.28 266 GLU E C 1
ATOM 13030 O O . GLU E 1 266 ? 146.010 223.710 221.958 1.00 194.28 266 GLU E O 1
ATOM 13036 N N . ARG E 1 267 ? 145.387 222.678 220.058 1.00 196.02 267 ARG E N 1
ATOM 13037 C CA . ARG E 1 267 ? 146.057 221.437 220.434 1.00 196.02 267 ARG E CA 1
ATOM 13038 C C . ARG E 1 267 ? 147.569 221.570 220.309 1.00 196.02 267 ARG E C 1
ATOM 13039 O O . ARG E 1 267 ? 148.305 221.345 221.276 1.00 196.02 267 ARG E O 1
ATOM 13047 N N . LEU E 1 268 ? 148.053 221.932 219.124 1.00 187.87 268 LEU E N 1
ATOM 13048 C CA . LEU E 1 268 ? 149.476 222.136 218.892 1.00 187.87 268 LEU E CA 1
ATOM 13049 C C . LEU E 1 268 ? 149.718 223.584 218.483 1.00 187.87 268 LEU E C 1
ATOM 13050 O O . LEU E 1 268 ? 149.057 224.081 217.555 1.00 187.87 268 LEU E O 1
ATOM 13055 N N . PRO E 1 269 ? 150.613 224.306 219.161 1.00 186.59 269 PRO E N 1
ATOM 13056 C CA . PRO E 1 269 ? 150.742 225.748 218.900 1.00 186.59 269 PRO E CA 1
ATOM 13057 C C . PRO E 1 269 ? 151.434 226.083 217.593 1.00 186.59 269 PRO E C 1
ATOM 13058 O O . PRO E 1 269 ? 151.289 227.214 217.115 1.00 186.59 269 PRO E O 1
ATOM 13062 N N . HIS E 1 270 ? 152.177 225.153 217.000 1.00 178.14 270 HIS E N 1
ATOM 13063 C CA . HIS E 1 270 ? 153.018 225.438 215.838 1.00 178.14 270 HIS E CA 1
ATOM 13064 C C . HIS E 1 270 ? 152.368 225.012 214.529 1.00 178.14 270 HIS E C 1
ATOM 13065 O O . HIS E 1 270 ? 153.050 224.520 213.625 1.00 178.14 270 HIS E O 1
ATOM 13072 N N . SER E 1 271 ? 151.051 225.177 214.402 1.00 174.32 271 SER E N 1
ATOM 13073 C CA . SER E 1 271 ? 150.373 224.841 213.155 1.00 174.32 271 SER E CA 1
ATOM 13074 C C . SER E 1 271 ? 150.968 225.613 211.984 1.00 174.32 271 SER E C 1
ATOM 13075 O O . SER E 1 271 ? 151.227 225.048 210.918 1.00 174.32 271 SER E O 1
ATOM 13078 N N . GLY E 1 272 ? 151.172 226.915 212.163 1.00 168.61 272 GLY E N 1
ATOM 13079 C CA . GLY E 1 272 ? 151.906 227.783 211.258 1.00 168.61 272 GLY E CA 1
ATOM 13080 C C . GLY E 1 272 ? 151.436 227.771 209.807 1.00 168.61 272 GLY E C 1
ATOM 13081 O O . GLY E 1 272 ? 150.339 227.323 209.465 1.00 168.61 272 GLY E O 1
ATOM 13082 N N . LEU E 1 273 ? 152.311 228.294 208.946 1.00 160.65 273 LEU E N 1
ATOM 13083 C CA . LEU E 1 273 ? 152.056 228.372 207.516 1.00 160.65 273 LEU E CA 1
ATOM 13084 C C . LEU E 1 273 ? 153.105 227.658 206.676 1.00 160.65 273 LEU E C 1
ATOM 13085 O O . LEU E 1 273 ? 152.894 227.493 205.469 1.00 160.65 273 LEU E O 1
ATOM 13090 N N . LEU E 1 274 ? 154.227 227.240 207.266 1.00 159.60 274 LEU E N 1
ATOM 13091 C CA . LEU E 1 274 ? 155.279 226.604 206.477 1.00 159.60 274 LEU E CA 1
ATOM 13092 C C . LEU E 1 274 ? 154.838 225.242 205.964 1.00 159.60 274 LEU E C 1
ATOM 13093 O O . LEU E 1 274 ? 155.080 224.898 204.800 1.00 159.60 274 LEU E O 1
ATOM 13098 N N . GLN E 1 275 ? 154.212 224.443 206.830 1.00 156.43 275 GLN E N 1
ATOM 13099 C CA . GLN E 1 275 ? 153.767 223.114 206.430 1.00 156.43 275 GLN E CA 1
ATOM 13100 C C . GLN E 1 275 ? 152.858 223.187 205.213 1.00 156.43 275 GLN E C 1
ATOM 13101 O O . GLN E 1 275 ? 153.110 222.532 204.192 1.00 156.43 275 GLN E O 1
ATOM 13107 N N . SER E 1 276 ? 151.784 223.976 205.310 1.00 153.23 276 SER E N 1
ATOM 13108 C CA . SER E 1 276 ? 150.859 224.114 204.195 1.00 153.23 276 SER E CA 1
ATOM 13109 C C . SER E 1 276 ? 151.555 224.666 202.964 1.00 153.23 276 SER E C 1
ATOM 13110 O O . SER E 1 276 ? 151.203 224.302 201.839 1.00 153.23 276 SER E O 1
ATOM 13113 N N . SER E 1 277 ? 152.574 225.503 203.155 1.00 152.36 277 SER E N 1
ATOM 13114 C CA . SER E 1 277 ? 153.285 226.074 202.018 1.00 152.36 277 SER E CA 1
ATOM 13115 C C . SER E 1 277 ? 154.068 225.008 201.259 1.00 152.36 277 SER E C 1
ATOM 13116 O O . SER E 1 277 ? 153.961 224.896 200.031 1.00 152.36 277 SER E O 1
ATOM 13119 N N . LEU E 1 278 ? 154.874 224.221 201.972 1.00 141.78 278 LEU E N 1
ATOM 13120 C CA . LEU E 1 278 ? 155.630 223.171 201.300 1.00 141.78 278 LEU E CA 1
ATOM 13121 C C . LEU E 1 278 ? 154.700 222.134 200.684 1.00 141.78 278 LEU E C 1
ATOM 13122 O O . LEU E 1 278 ? 154.945 221.651 199.570 1.00 141.78 278 LEU E O 1
ATOM 13127 N N . VAL E 1 279 ? 153.609 221.802 201.377 1.00 137.99 279 VAL E N 1
ATOM 13128 C CA . VAL E 1 279 ? 152.671 220.827 200.835 1.00 137.99 279 VAL E CA 1
ATOM 13129 C C . VAL E 1 279 ? 152.020 221.349 199.559 1.00 137.99 279 VAL E C 1
ATOM 13130 O O . VAL E 1 279 ? 151.881 220.610 198.578 1.00 137.99 279 VAL E O 1
ATOM 13134 N N . THR E 1 280 ? 151.619 222.624 199.533 1.00 137.39 280 THR E N 1
ATOM 13135 C CA . THR E 1 280 ? 150.986 223.129 198.320 1.00 137.39 280 THR E CA 1
ATOM 13136 C C . THR E 1 280 ? 151.983 223.253 197.177 1.00 137.39 280 THR E C 1
ATOM 13137 O O . THR E 1 280 ? 151.616 223.027 196.017 1.00 137.39 280 THR E O 1
ATOM 13141 N N . LEU E 1 281 ? 153.246 223.567 197.473 1.00 133.79 281 LEU E N 1
ATOM 13142 C CA . LEU E 1 281 ? 154.251 223.556 196.414 1.00 133.79 281 LEU E CA 1
ATOM 13143 C C . LEU E 1 281 ? 154.407 222.160 195.824 1.00 133.79 281 LEU E C 1
ATOM 13144 O O . LEU E 1 281 ? 154.457 221.992 194.597 1.00 133.79 281 LEU E O 1
ATOM 13149 N N . TYR E 1 282 ? 154.465 221.143 196.685 1.00 125.93 282 TYR E N 1
ATOM 13150 C CA . TYR E 1 282 ? 154.595 219.774 196.194 1.00 125.93 282 TYR E CA 1
ATOM 13151 C C . TYR E 1 282 ? 153.374 219.353 195.382 1.00 125.93 282 TYR E C 1
ATOM 13152 O O . TYR E 1 282 ? 153.504 218.673 194.354 1.00 125.93 282 TYR E O 1
ATOM 13161 N N . THR E 1 283 ? 152.176 219.752 195.816 1.00 124.60 283 THR E N 1
ATOM 13162 C CA . THR E 1 283 ? 150.982 219.388 195.060 1.00 124.60 283 THR E CA 1
ATOM 13163 C C . THR E 1 283 ? 150.929 220.089 193.710 1.00 124.60 283 THR E C 1
ATOM 13164 O O . THR E 1 283 ? 150.458 219.499 192.733 1.00 124.60 283 THR E O 1
ATOM 13168 N N . VAL E 1 284 ? 151.400 221.336 193.623 1.00 129.65 284 VAL E N 1
ATOM 13169 C CA . VAL E 1 284 ? 151.463 221.991 192.319 1.00 129.65 284 VAL E CA 1
ATOM 13170 C C . VAL E 1 284 ? 152.476 221.290 191.422 1.00 129.65 284 VAL E C 1
ATOM 13171 O O . VAL E 1 284 ? 152.255 221.137 190.211 1.00 129.65 284 VAL E O 1
ATOM 13175 N N . TYR E 1 285 ? 153.597 220.847 191.998 1.00 128.53 285 TYR E N 1
ATOM 13176 C CA . TYR E 1 285 ? 154.544 220.050 191.223 1.00 128.53 285 TYR E CA 1
ATOM 13177 C C . TYR E 1 285 ? 153.886 218.801 190.655 1.00 128.53 285 TYR E C 1
ATOM 13178 O O . TYR E 1 285 ? 154.067 218.478 189.474 1.00 128.53 285 TYR E O 1
ATOM 13187 N N . LEU E 1 286 ? 153.129 218.075 191.480 1.00 124.47 286 LEU E N 1
ATOM 13188 C CA . LEU E 1 286 ? 152.479 216.867 190.979 1.00 124.47 286 LEU E CA 1
ATOM 13189 C C . LEU E 1 286 ? 151.418 217.194 189.938 1.00 124.47 286 LEU E C 1
ATOM 13190 O O . LEU E 1 286 ? 151.243 216.447 188.972 1.00 124.47 286 LEU E O 1
ATOM 13195 N N . THR E 1 287 ? 150.692 218.301 190.115 1.00 132.43 287 THR E N 1
ATOM 13196 C CA . THR E 1 287 ? 149.711 218.695 189.108 1.00 132.43 287 THR E CA 1
ATOM 13197 C C . THR E 1 287 ? 150.373 218.928 187.758 1.00 132.43 287 THR E C 1
ATOM 13198 O O . THR E 1 287 ? 149.890 218.444 186.727 1.00 132.43 287 THR E O 1
ATOM 13202 N N . TRP E 1 288 ? 151.490 219.657 187.750 1.00 142.01 288 TRP E N 1
ATOM 13203 C CA . TRP E 1 288 ? 152.197 219.907 186.496 1.00 142.01 288 TRP E CA 1
ATOM 13204 C C . TRP E 1 288 ? 152.742 218.617 185.894 1.00 142.01 288 TRP E C 1
ATOM 13205 O O . TRP E 1 288 ? 152.592 218.369 184.689 1.00 142.01 288 TRP E O 1
ATOM 13216 N N . SER E 1 289 ? 153.364 217.770 186.717 1.00 135.23 289 SER E N 1
ATOM 13217 C CA . SER E 1 289 ? 153.923 216.528 186.192 1.00 135.23 289 SER E CA 1
ATOM 13218 C C . SER E 1 289 ? 152.841 215.585 185.682 1.00 135.23 289 SER E C 1
ATOM 13219 O O . SER E 1 289 ? 153.098 214.784 184.777 1.00 135.23 289 SER E O 1
ATOM 13222 N N . ALA E 1 290 ? 151.636 215.648 186.249 1.00 129.95 290 ALA E N 1
ATOM 13223 C CA . ALA E 1 290 ? 150.559 214.788 185.778 1.00 129.95 290 ALA E CA 1
ATOM 13224 C C . ALA E 1 290 ? 149.950 215.321 184.491 1.00 129.95 290 ALA E C 1
ATOM 13225 O O . ALA E 1 290 ? 149.646 214.546 183.578 1.00 129.95 290 ALA E O 1
ATOM 13227 N N . VAL E 1 291 ? 149.758 216.637 184.398 1.00 137.91 291 VAL E N 1
ATOM 13228 C CA . VAL E 1 291 ? 149.194 217.198 183.175 1.00 137.91 291 VAL E CA 1
ATOM 13229 C C . VAL E 1 291 ? 150.183 217.080 182.021 1.00 137.91 291 VAL E C 1
ATOM 13230 O O . VAL E 1 291 ? 149.783 217.060 180.852 1.00 137.91 291 VAL E O 1
ATOM 13234 N N . ALA E 1 292 ? 151.481 216.965 182.319 1.00 141.54 292 ALA E N 1
ATOM 13235 C CA . ALA E 1 292 ? 152.474 216.865 181.251 1.00 141.54 292 ALA E CA 1
ATOM 13236 C C . ALA E 1 292 ? 152.248 215.657 180.345 1.00 141.54 292 ALA E C 1
ATOM 13237 O O . ALA E 1 292 ? 152.643 215.686 179.175 1.00 141.54 292 ALA E O 1
ATOM 13239 N N . ASN E 1 293 ? 151.624 214.590 180.851 1.00 145.28 293 ASN E N 1
ATOM 13240 C CA . ASN E 1 293 ? 151.478 213.348 180.100 1.00 145.28 293 ASN E CA 1
ATOM 13241 C C . ASN E 1 293 ? 150.100 213.174 179.469 1.00 145.28 293 ASN E C 1
ATOM 13242 O O . ASN E 1 293 ? 149.682 212.036 179.235 1.00 145.28 293 ASN E O 1
ATOM 13247 N N . ASN E 1 294 ? 149.387 214.257 179.198 1.00 157.56 294 ASN E N 1
ATOM 13248 C CA . ASN E 1 294 ? 148.073 214.160 178.574 1.00 157.56 294 ASN E CA 1
ATOM 13249 C C . ASN E 1 294 ? 148.201 213.598 177.160 1.00 157.56 294 ASN E C 1
ATOM 13250 O O . ASN E 1 294 ? 148.887 214.202 176.326 1.00 157.56 294 ASN E O 1
ATOM 13255 N N . PRO E 1 295 ? 147.570 212.462 176.848 1.00 157.75 295 PRO E N 1
ATOM 13256 C CA . PRO E 1 295 ? 147.674 211.890 175.492 1.00 157.75 295 PRO E CA 1
ATOM 13257 C C . PRO E 1 295 ? 146.700 212.537 174.513 1.00 157.75 295 PRO E C 1
ATOM 13258 O O . PRO E 1 295 ? 145.906 211.865 173.846 1.00 157.75 295 PRO E O 1
ATOM 13262 N N . GLU E 1 296 ? 146.759 213.863 174.417 1.00 173.98 296 GLU E N 1
ATOM 13263 C CA . GLU E 1 296 ? 145.906 214.622 173.514 1.00 173.98 296 GLU E CA 1
ATOM 13264 C C . GLU E 1 296 ? 146.734 215.715 172.861 1.00 173.98 296 GLU E C 1
ATOM 13265 O O . GLU E 1 296 ? 147.263 216.589 173.552 1.00 173.98 296 GLU E O 1
ATOM 13271 N N . LYS E 1 297 ? 146.840 215.667 171.536 1.00 182.91 297 LYS E N 1
ATOM 13272 C CA . LYS E 1 297 ? 147.580 216.688 170.806 1.00 182.91 297 LYS E CA 1
ATOM 13273 C C . LYS E 1 297 ? 146.758 217.942 170.554 1.00 182.91 297 LYS E C 1
ATOM 13274 O O . LYS E 1 297 ? 147.274 218.887 169.949 1.00 182.91 297 LYS E O 1
ATOM 13280 N N . GLU E 1 298 ? 145.499 217.968 170.991 1.00 187.51 298 GLU E N 1
ATOM 13281 C CA . GLU E 1 298 ? 144.658 219.138 170.762 1.00 187.51 298 GLU E CA 1
ATOM 13282 C C . GLU E 1 298 ? 145.214 220.359 171.481 1.00 187.51 298 GLU E C 1
ATOM 13283 O O . GLU E 1 298 ? 145.334 221.439 170.894 1.00 187.51 298 GLU E O 1
ATOM 13289 N N . CYS E 1 299 ? 145.567 220.204 172.756 1.00 183.19 299 CYS E N 1
ATOM 13290 C CA . CYS E 1 299 ? 146.029 221.312 173.580 1.00 183.19 299 CYS E CA 1
ATOM 13291 C C . CYS E 1 299 ? 147.472 221.169 174.035 1.00 183.19 299 CYS E C 1
ATOM 13292 O O . CYS E 1 299 ? 148.266 222.092 173.836 1.00 183.19 299 CYS E O 1
ATOM 13295 N N . ASN E 1 300 ? 147.833 220.031 174.634 1.00 177.03 300 ASN E N 1
ATOM 13296 C CA . ASN E 1 300 ? 149.146 219.778 175.224 1.00 177.03 300 ASN E CA 1
ATOM 13297 C C . ASN E 1 300 ? 150.286 220.138 174.277 1.00 177.03 300 ASN E C 1
ATOM 13298 O O . ASN E 1 300 ? 150.485 219.466 173.258 1.00 177.03 300 ASN E O 1
ATOM 13303 N N . PRO E 1 301 ? 151.054 221.185 174.579 1.00 180.04 301 PRO E N 1
ATOM 13304 C CA . PRO E 1 301 ? 152.223 221.537 173.751 1.00 180.04 301 PRO E CA 1
ATOM 13305 C C . PRO E 1 301 ? 153.546 220.972 174.252 1.00 180.04 301 PRO E C 1
ATOM 13306 O O . PRO E 1 301 ? 154.585 221.318 173.678 1.00 180.04 301 PRO E O 1
ATOM 13310 N N . GLY E 1 302 ? 153.536 220.138 175.294 1.00 178.97 302 GLY E N 1
ATOM 13311 C CA . GLY E 1 302 ? 154.787 219.710 175.900 1.00 178.97 302 GLY E CA 1
ATOM 13312 C C . GLY E 1 302 ? 155.645 218.888 174.958 1.00 178.97 302 GLY E C 1
ATOM 13313 O O . GLY E 1 302 ? 156.775 219.265 174.636 1.00 178.97 302 GLY E O 1
ATOM 13314 N N . MET E 1 303 ? 155.121 217.755 174.501 1.00 179.58 303 MET E N 1
ATOM 13315 C CA . MET E 1 303 ? 155.840 216.889 173.578 1.00 179.58 303 MET E CA 1
ATOM 13316 C C . MET E 1 303 ? 155.177 216.815 172.211 1.00 179.58 303 MET E C 1
ATOM 13317 O O . MET E 1 303 ? 155.869 216.773 171.190 1.00 179.58 303 MET E O 1
ATOM 13322 N N . PHE E 1 304 ? 153.845 216.799 172.169 1.00 176.63 304 PHE E N 1
ATOM 13323 C CA . PHE E 1 304 ? 153.140 216.591 170.908 1.00 176.63 304 PHE E CA 1
ATOM 13324 C C . PHE E 1 304 ? 153.359 217.764 169.961 1.00 176.63 304 PHE E C 1
ATOM 13325 O O . PHE E 1 304 ? 153.912 217.603 168.866 1.00 176.63 304 PHE E O 1
ATOM 13333 N N . GLY E 1 305 ? 152.928 218.954 170.367 1.00 180.01 305 GLY E N 1
ATOM 13334 C CA . GLY E 1 305 ? 153.079 220.148 169.555 1.00 180.01 305 GLY E CA 1
ATOM 13335 C C . GLY E 1 305 ? 153.589 221.325 170.359 1.00 180.01 305 GLY E C 1
ATOM 13336 O O . GLY E 1 305 ? 154.715 221.304 170.855 1.00 180.01 305 GLY E O 1
ATOM 13337 N N . HIS E 1 322 ? 161.549 211.531 165.527 1.00 178.44 322 HIS E N 1
ATOM 13338 C CA . HIS E 1 322 ? 162.755 212.296 165.237 1.00 178.44 322 HIS E CA 1
ATOM 13339 C C . HIS E 1 322 ? 164.006 211.481 165.546 1.00 178.44 322 HIS E C 1
ATOM 13340 O O . HIS E 1 322 ? 164.951 211.987 166.152 1.00 178.44 322 HIS E O 1
ATOM 13347 N N . THR E 1 323 ? 163.984 210.216 165.128 1.00 169.17 323 THR E N 1
ATOM 13348 C CA . THR E 1 323 ? 165.027 209.198 165.259 1.00 169.17 323 THR E CA 1
ATOM 13349 C C . THR E 1 323 ? 165.100 208.671 166.692 1.00 169.17 323 THR E C 1
ATOM 13350 O O . THR E 1 323 ? 165.661 207.590 166.910 1.00 169.17 323 THR E O 1
ATOM 13354 N N . THR E 1 324 ? 164.466 209.340 167.655 1.00 158.61 324 THR E N 1
ATOM 13355 C CA . THR E 1 324 ? 164.388 208.898 169.044 1.00 158.61 324 THR E CA 1
ATOM 13356 C C . THR E 1 324 ? 163.158 209.512 169.694 1.00 158.61 324 THR E C 1
ATOM 13357 O O . THR E 1 324 ? 162.508 210.384 169.108 1.00 158.61 324 THR E O 1
ATOM 13361 N N . ARG E 1 325 ? 162.827 209.062 170.902 1.00 142.14 325 ARG E N 1
ATOM 13362 C CA . ARG E 1 325 ? 161.820 209.748 171.701 1.00 142.14 325 ARG E CA 1
ATOM 13363 C C . ARG E 1 325 ? 162.244 209.841 173.158 1.00 142.14 325 ARG E C 1
ATOM 13364 O O . ARG E 1 325 ? 161.418 210.170 174.015 1.00 142.14 325 ARG E O 1
ATOM 13372 N N . VAL E 1 326 ? 163.504 209.560 173.458 1.00 135.83 326 VAL E N 1
ATOM 13373 C CA . VAL E 1 326 ? 164.024 209.681 174.812 1.00 135.83 326 VAL E CA 1
ATOM 13374 C C . VAL E 1 326 ? 164.423 211.130 175.058 1.00 135.83 326 VAL E C 1
ATOM 13375 O O . VAL E 1 326 ? 165.208 211.712 174.300 1.00 135.83 326 VAL E O 1
ATOM 13379 N N . THR E 1 327 ? 163.855 211.726 176.102 1.00 136.49 327 THR E N 1
ATOM 13380 C CA . THR E 1 327 ? 164.093 213.123 176.425 1.00 136.49 327 THR E CA 1
ATOM 13381 C C . THR E 1 327 ? 164.440 213.249 177.900 1.00 136.49 327 THR E C 1
ATOM 13382 O O . THR E 1 327 ? 164.138 212.369 178.709 1.00 136.49 327 THR E O 1
ATOM 13386 N N . PHE E 1 328 ? 165.086 214.360 178.241 1.00 142.03 328 PHE E N 1
ATOM 13387 C CA . PHE E 1 328 ? 165.497 214.628 179.612 1.00 142.03 328 PHE E CA 1
ATOM 13388 C C . PHE E 1 328 ? 165.435 216.130 179.827 1.00 142.03 328 PHE E C 1
ATOM 13389 O O . PHE E 1 328 ? 166.207 216.876 179.219 1.00 142.03 328 PHE E O 1
ATOM 13397 N N . ASP E 1 329 ? 164.524 216.575 180.691 1.00 145.45 329 ASP E N 1
ATOM 13398 C CA . ASP E 1 329 ? 164.259 218.001 180.848 1.00 145.45 329 ASP E CA 1
ATOM 13399 C C . ASP E 1 329 ? 164.413 218.440 182.295 1.00 145.45 329 ASP E C 1
ATOM 13400 O O . ASP E 1 329 ? 164.928 217.691 183.128 1.00 145.45 329 ASP E O 1
ATOM 13405 N N . THR E 1 330 ? 163.979 219.666 182.599 1.00 138.06 330 THR E N 1
ATOM 13406 C CA . THR E 1 330 ? 164.071 220.165 183.967 1.00 138.06 330 THR E CA 1
ATOM 13407 C C . THR E 1 330 ? 163.126 219.420 184.905 1.00 138.06 330 THR E C 1
ATOM 13408 O O . THR E 1 330 ? 163.382 219.346 186.115 1.00 138.06 330 THR E O 1
ATOM 13412 N N . THR E 1 331 ? 162.039 218.860 184.369 1.00 136.48 331 THR E N 1
ATOM 13413 C CA . THR E 1 331 ? 161.104 218.102 185.194 1.00 136.48 331 THR E CA 1
ATOM 13414 C C . THR E 1 331 ? 161.802 216.931 185.870 1.00 136.48 331 THR E C 1
ATOM 13415 O O . THR E 1 331 ? 161.681 216.734 187.085 1.00 136.48 331 THR E O 1
ATOM 13419 N N . ASN E 1 332 ? 162.541 216.143 185.092 1.00 130.67 332 ASN E N 1
ATOM 13420 C CA . ASN E 1 332 ? 163.224 214.986 185.651 1.00 130.67 332 ASN E CA 1
ATOM 13421 C C . ASN E 1 332 ? 164.286 215.396 186.660 1.00 130.67 332 ASN E C 1
ATOM 13422 O O . ASN E 1 332 ? 164.495 214.694 187.655 1.00 130.67 332 ASN E O 1
ATOM 13427 N N . ILE E 1 333 ? 164.949 216.532 186.438 1.00 128.62 333 ILE E N 1
ATOM 13428 C CA . ILE E 1 333 ? 165.972 216.979 187.379 1.00 128.62 333 ILE E CA 1
ATOM 13429 C C . ILE E 1 333 ? 165.343 217.357 188.712 1.00 128.62 333 ILE E C 1
ATOM 13430 O O . ILE E 1 333 ? 165.839 216.970 189.780 1.00 128.62 333 ILE E O 1
ATOM 13435 N N . ILE E 1 334 ? 164.246 218.118 188.679 1.00 128.14 334 ILE E N 1
ATOM 13436 C CA . ILE E 1 334 ? 163.562 218.467 189.920 1.00 128.14 334 ILE E CA 1
ATOM 13437 C C . ILE E 1 334 ? 163.075 217.211 190.629 1.00 128.14 334 ILE E C 1
ATOM 13438 O O . ILE E 1 334 ? 163.182 217.087 191.860 1.00 128.14 334 ILE E O 1
ATOM 13443 N N . GLY E 1 335 ? 162.534 216.258 189.866 1.00 122.35 335 GLY E N 1
ATOM 13444 C CA . GLY E 1 335 ? 162.081 215.015 190.466 1.00 122.35 335 GLY E CA 1
ATOM 13445 C C . GLY E 1 335 ? 163.197 214.275 191.177 1.00 122.35 335 GLY E C 1
ATOM 13446 O O . GLY E 1 335 ? 163.038 213.833 192.318 1.00 122.35 335 GLY E O 1
ATOM 13447 N N . LEU E 1 336 ? 164.350 214.147 190.518 1.00 122.39 336 LEU E N 1
ATOM 13448 C CA . LEU E 1 336 ? 165.465 213.433 191.131 1.00 122.39 336 LEU E CA 1
ATOM 13449 C C . LEU E 1 336 ? 165.993 214.167 192.356 1.00 122.39 336 LEU E C 1
ATOM 13450 O O . LEU E 1 336 ? 166.396 213.533 193.338 1.00 122.39 336 LEU E O 1
ATOM 13455 N N . VAL E 1 337 ? 165.996 215.502 192.332 1.00 121.15 337 VAL E N 1
ATOM 13456 C CA . VAL E 1 337 ? 166.496 216.235 193.491 1.00 121.15 337 VAL E CA 1
ATOM 13457 C C . VAL E 1 337 ? 165.581 216.036 194.694 1.00 121.15 337 VAL E C 1
ATOM 13458 O O . VAL E 1 337 ? 166.051 215.773 195.811 1.00 121.15 337 VAL E O 1
ATOM 13462 N N . VAL E 1 338 ? 164.266 216.168 194.496 1.00 118.24 338 VAL E N 1
ATOM 13463 C CA . VAL E 1 338 ? 163.334 215.934 195.598 1.00 118.24 338 VAL E CA 1
ATOM 13464 C C . VAL E 1 338 ? 163.464 214.503 196.107 1.00 118.24 338 VAL E C 1
ATOM 13465 O O . VAL E 1 338 ? 163.447 214.249 197.322 1.00 118.24 338 VAL E O 1
ATOM 13469 N N . TRP E 1 339 ? 163.611 213.549 195.185 1.00 123.85 339 TRP E N 1
ATOM 13470 C CA . TRP E 1 339 ? 163.825 212.155 195.561 1.00 123.85 339 TRP E CA 1
ATOM 13471 C C . TRP E 1 339 ? 165.038 212.004 196.468 1.00 123.85 339 TRP E C 1
ATOM 13472 O O . TRP E 1 339 ? 164.965 211.360 197.523 1.00 123.85 339 TRP E O 1
ATOM 13483 N N . LEU E 1 340 ? 166.169 212.588 196.069 1.00 121.72 340 LEU E N 1
ATOM 13484 C CA . LEU E 1 340 ? 167.392 212.439 196.850 1.00 121.72 340 LEU E CA 1
ATOM 13485 C C . LEU E 1 340 ? 167.257 213.082 198.222 1.00 121.72 340 LEU E C 1
ATOM 13486 O O . LEU E 1 340 ? 167.722 212.524 199.223 1.00 121.72 340 LEU E O 1
ATOM 13491 N N . LEU E 1 341 ? 166.636 214.262 198.293 1.00 119.98 341 LEU E N 1
ATOM 13492 C CA . LEU E 1 341 ? 166.460 214.900 199.593 1.00 119.98 341 LEU E CA 1
ATOM 13493 C C . LEU E 1 341 ? 165.611 214.039 200.516 1.00 119.98 341 LEU E C 1
ATOM 13494 O O . LEU E 1 341 ? 165.932 213.883 201.701 1.00 119.98 341 LEU E O 1
ATOM 13499 N N . CYS E 1 342 ? 164.529 213.461 199.991 1.00 124.54 342 CYS E N 1
ATOM 13500 C CA . CYS E 1 342 ? 163.688 212.615 200.831 1.00 124.54 342 CYS E CA 1
ATOM 13501 C C . CYS E 1 342 ? 164.432 211.362 201.278 1.00 124.54 342 CYS E C 1
ATOM 13502 O O . CYS E 1 342 ? 164.308 210.940 202.435 1.00 124.54 342 CYS E O 1
ATOM 13505 N N . ILE E 1 343 ? 165.225 210.764 200.387 1.00 123.97 343 ILE E N 1
ATOM 13506 C CA . ILE E 1 343 ? 165.952 209.556 200.762 1.00 123.97 343 ILE E CA 1
ATOM 13507 C C . ILE E 1 343 ? 167.000 209.863 201.824 1.00 123.97 343 ILE E C 1
ATOM 13508 O O . ILE E 1 343 ? 167.211 209.072 202.749 1.00 123.97 343 ILE E O 1
ATOM 13513 N N . LEU E 1 344 ? 167.662 211.017 201.727 1.00 128.11 344 LEU E N 1
ATOM 13514 C CA . LEU E 1 344 ? 168.659 211.352 202.740 1.00 128.11 344 LEU E CA 1
ATOM 13515 C C . LEU E 1 344 ? 168.017 211.706 204.075 1.00 128.11 344 LEU E C 1
ATOM 13516 O O . LEU E 1 344 ? 168.569 211.368 205.126 1.00 128.11 344 LEU E O 1
ATOM 13521 N N . TYR E 1 345 ? 166.865 212.382 204.067 1.00 129.50 345 TYR E N 1
ATOM 13522 C CA . TYR E 1 345 ? 166.219 212.678 205.341 1.00 129.50 345 TYR E CA 1
ATOM 13523 C C . TYR E 1 345 ? 165.614 211.428 205.964 1.00 129.50 345 TYR E C 1
ATOM 13524 O O . TYR E 1 345 ? 165.402 211.386 207.180 1.00 129.50 345 TYR E O 1
ATOM 13533 N N . ASN E 1 346 ? 165.321 210.408 205.157 1.00 136.30 346 ASN E N 1
ATOM 13534 C CA . ASN E 1 346 ? 164.840 209.154 205.726 1.00 136.30 346 ASN E CA 1
ATOM 13535 C C . ASN E 1 346 ? 165.925 208.456 206.538 1.00 136.30 346 ASN E C 1
ATOM 13536 O O . ASN E 1 346 ? 165.619 207.783 207.528 1.00 136.30 346 ASN E O 1
ATOM 13541 N N . CYS E 1 347 ? 167.190 208.607 206.146 1.00 138.87 347 CYS E N 1
ATOM 13542 C CA . CYS E 1 347 ? 168.275 207.861 206.769 1.00 138.87 347 CYS E CA 1
ATOM 13543 C C . CYS E 1 347 ? 168.908 208.575 207.958 1.00 138.87 347 CYS E C 1
ATOM 13544 O O . CYS E 1 347 ? 169.710 207.960 208.665 1.00 138.87 347 CYS E O 1
ATOM 13547 N N . ILE E 1 348 ? 168.575 209.842 208.204 1.00 143.29 348 ILE E N 1
ATOM 13548 C CA . ILE E 1 348 ? 169.225 210.617 209.263 1.00 143.29 348 ILE E CA 1
ATOM 13549 C C . ILE E 1 348 ? 168.450 210.336 210.549 1.00 143.29 348 ILE E C 1
ATOM 13550 O O . ILE E 1 348 ? 167.542 211.073 210.934 1.00 143.29 348 ILE E O 1
ATOM 13555 N N . SER E 1 349 ? 168.823 209.236 211.209 1.00 155.01 349 SER E N 1
ATOM 13556 C CA . SER E 1 349 ? 168.317 208.840 212.520 1.00 155.01 349 SER E CA 1
ATOM 13557 C C . SER E 1 349 ? 166.811 209.028 212.655 1.00 155.01 349 SER E C 1
ATOM 13558 O O . SER E 1 349 ? 166.331 209.502 213.690 1.00 155.01 349 SER E O 1
ATOM 13561 N N . SER E 1 350 ? 166.056 208.663 211.623 1.00 158.33 350 SER E N 1
ATOM 13562 C CA . SER E 1 350 ? 164.627 208.919 211.593 1.00 158.33 350 SER E CA 1
ATOM 13563 C C . SER E 1 350 ? 163.872 207.659 211.196 1.00 158.33 350 SER E C 1
ATOM 13564 O O . SER E 1 350 ? 164.422 206.744 210.576 1.00 158.33 350 SER E O 1
ATOM 13567 N N . ALA E 1 351 ? 162.598 207.623 211.574 1.00 168.50 351 ALA E N 1
ATOM 13568 C CA . ALA E 1 351 ? 161.705 206.508 211.277 1.00 168.50 351 ALA E CA 1
ATOM 13569 C C . ALA E 1 351 ? 160.371 207.045 210.769 1.00 168.50 351 ALA E C 1
ATOM 13570 O O . ALA E 1 351 ? 159.296 206.654 211.227 1.00 168.50 351 ALA E O 1
ATOM 13572 N N . VAL E 1 352 ? 160.435 207.959 209.801 1.00 161.34 352 VAL E N 1
ATOM 13573 C CA . VAL E 1 352 ? 159.248 208.623 209.274 1.00 161.34 352 VAL E CA 1
ATOM 13574 C C . VAL E 1 352 ? 158.639 207.724 208.202 1.00 161.34 352 VAL E C 1
ATOM 13575 O O . VAL E 1 352 ? 157.582 208.026 207.636 1.00 161.34 352 VAL E O 1
ATOM 13579 N N . GLU E 1 353 ? 159.300 206.601 207.944 1.00 163.86 353 GLU E N 1
ATOM 13580 C CA . GLU E 1 353 ? 158.846 205.576 207.007 1.00 163.86 353 GLU E CA 1
ATOM 13581 C C . GLU E 1 353 ? 157.349 205.293 207.089 1.00 163.86 353 GLU E C 1
ATOM 13582 O O . GLU E 1 353 ? 156.741 204.837 206.123 1.00 163.86 353 GLU E O 1
ATOM 13588 N N . THR E 1 390 ? 171.651 196.189 222.519 1.00 187.05 390 THR E N 1
ATOM 13589 C CA . THR E 1 390 ? 170.678 195.977 223.583 1.00 187.05 390 THR E CA 1
ATOM 13590 C C . THR E 1 390 ? 169.328 195.556 223.016 1.00 187.05 390 THR E C 1
ATOM 13591 O O . THR E 1 390 ? 169.175 195.396 221.806 1.00 187.05 390 THR E O 1
ATOM 13595 N N . GLU E 1 391 ? 168.351 195.378 223.903 1.00 188.21 391 GLU E N 1
ATOM 13596 C CA . GLU E 1 391 ? 167.023 194.959 223.479 1.00 188.21 391 GLU E CA 1
ATOM 13597 C C . GLU E 1 391 ? 166.356 196.044 222.641 1.00 188.21 391 GLU E C 1
ATOM 13598 O O . GLU E 1 391 ? 166.634 197.236 222.787 1.00 188.21 391 GLU E O 1
ATOM 13604 N N . GLY E 1 392 ? 165.475 195.613 221.744 1.00 176.43 392 GLY E N 1
ATOM 13605 C CA . GLY E 1 392 ? 164.726 196.535 220.915 1.00 176.43 392 GLY E CA 1
ATOM 13606 C C . GLY E 1 392 ? 165.529 197.081 219.754 1.00 176.43 392 GLY E C 1
ATOM 13607 O O . GLY E 1 392 ? 166.754 197.208 219.839 1.00 176.43 392 GLY E O 1
ATOM 13608 N N . VAL E 1 393 ? 164.848 197.408 218.661 1.00 169.52 393 VAL E N 1
ATOM 13609 C CA . VAL E 1 393 ? 165.473 197.981 217.477 1.00 169.52 393 VAL E CA 1
ATOM 13610 C C . VAL E 1 393 ? 164.710 199.245 217.109 1.00 169.52 393 VAL E C 1
ATOM 13611 O O . VAL E 1 393 ? 163.476 199.276 217.178 1.00 169.52 393 VAL E O 1
ATOM 13615 N N . THR E 1 394 ? 165.446 200.290 216.722 1.00 165.40 394 THR E N 1
ATOM 13616 C CA . THR E 1 394 ? 164.819 201.579 216.453 1.00 165.40 394 THR E CA 1
ATOM 13617 C C . THR E 1 394 ? 163.898 201.509 215.239 1.00 165.40 394 THR E C 1
ATOM 13618 O O . THR E 1 394 ? 162.737 201.929 215.304 1.00 165.40 394 THR E O 1
ATOM 13622 N N . TYR E 1 395 ? 164.394 200.982 214.124 1.00 155.72 395 TYR E N 1
ATOM 13623 C CA . TYR E 1 395 ? 163.634 200.923 212.885 1.00 155.72 395 TYR E CA 1
ATOM 13624 C C . TYR E 1 395 ? 163.438 199.473 212.475 1.00 155.72 395 TYR E C 1
ATOM 13625 O O . TYR E 1 395 ? 164.349 198.653 212.610 1.00 155.72 395 TYR E O 1
ATOM 13634 N N . SER E 1 396 ? 162.250 199.158 211.972 1.00 149.83 396 SER E N 1
ATOM 13635 C CA . SER E 1 396 ? 161.969 197.800 211.526 1.00 149.83 396 SER E CA 1
ATOM 13636 C C . SER E 1 396 ? 162.814 197.490 210.298 1.00 149.83 396 SER E C 1
ATOM 13637 O O . SER E 1 396 ? 162.791 198.237 209.314 1.00 149.83 396 SER E O 1
ATOM 13640 N N . TRP E 1 397 ? 163.567 196.391 210.354 1.00 147.70 397 TRP E N 1
ATOM 13641 C CA . TRP E 1 397 ? 164.539 196.101 209.306 1.00 147.70 397 TRP E CA 1
ATOM 13642 C C . TRP E 1 397 ? 163.894 195.698 207.990 1.00 147.70 397 TRP E C 1
ATOM 13643 O O . TRP E 1 397 ? 164.575 195.701 206.961 1.00 147.70 397 TRP E O 1
ATOM 13654 N N . SER E 1 398 ? 162.610 195.350 207.985 1.00 141.06 398 SER E N 1
ATOM 13655 C CA . SER E 1 398 ? 161.970 194.959 206.737 1.00 141.06 398 SER E CA 1
ATOM 13656 C C . SER E 1 398 ? 161.268 196.124 206.047 1.00 141.06 398 SER E C 1
ATOM 13657 O O . SER E 1 398 ? 161.304 196.228 204.812 1.00 141.06 398 SER E O 1
ATOM 13660 N N . MET E 1 399 ? 160.619 196.998 206.820 1.00 142.41 399 MET E N 1
ATOM 13661 C CA . MET E 1 399 ? 159.923 198.128 206.220 1.00 142.41 399 MET E CA 1
ATOM 13662 C C . MET E 1 399 ? 160.890 199.059 205.504 1.00 142.41 399 MET E C 1
ATOM 13663 O O . MET E 1 399 ? 160.538 199.655 204.481 1.00 142.41 399 MET E O 1
ATOM 13668 N N . PHE E 1 400 ? 162.116 199.175 206.011 1.00 136.55 400 PHE E N 1
ATOM 13669 C CA . PHE E 1 400 ? 163.132 199.993 205.358 1.00 136.55 400 PHE E CA 1
ATOM 13670 C C . PHE E 1 400 ? 163.427 199.480 203.950 1.00 136.55 400 PHE E C 1
ATOM 13671 O O . PHE E 1 400 ? 163.438 200.250 202.978 1.00 136.55 400 PHE E O 1
ATOM 13679 N N . HIS E 1 401 ? 163.642 198.172 203.817 1.00 131.02 401 HIS E N 1
ATOM 13680 C CA . HIS E 1 401 ? 163.928 197.611 202.502 1.00 131.02 401 HIS E CA 1
ATOM 13681 C C . HIS E 1 401 ? 162.713 197.678 201.587 1.00 131.02 401 HIS E C 1
ATOM 13682 O O . HIS E 1 401 ? 162.859 197.864 200.374 1.00 131.02 401 HIS E O 1
ATOM 13689 N N . LEU E 1 402 ? 161.507 197.532 202.138 1.00 127.33 402 LEU E N 1
ATOM 13690 C CA . LEU E 1 402 ? 160.324 197.720 201.301 1.00 127.33 402 LEU E CA 1
ATOM 13691 C C . LEU E 1 402 ? 160.245 199.146 200.761 1.00 127.33 402 LEU E C 1
ATOM 13692 O O . LEU E 1 402 ? 159.910 199.354 199.583 1.00 127.33 402 LEU E O 1
ATOM 13697 N N . VAL E 1 403 ? 160.571 200.135 201.596 1.00 126.75 403 VAL E N 1
ATOM 13698 C CA . VAL E 1 403 ? 160.592 201.519 201.130 1.00 126.75 403 VAL E CA 1
ATOM 13699 C C . VAL E 1 403 ? 161.635 201.702 200.036 1.00 126.75 403 VAL E C 1
ATOM 13700 O O . VAL E 1 403 ? 161.402 202.420 199.058 1.00 126.75 403 VAL E O 1
ATOM 13704 N N . PHE E 1 404 ? 162.794 201.051 200.163 1.00 126.32 404 PHE E N 1
ATOM 13705 C CA . PHE E 1 404 ? 163.771 201.173 199.080 1.00 126.32 404 PHE E CA 1
ATOM 13706 C C . PHE E 1 404 ? 163.321 200.484 197.798 1.00 126.32 404 PHE E C 1
ATOM 13707 O O . PHE E 1 404 ? 163.656 200.949 196.704 1.00 126.32 404 PHE E O 1
ATOM 13715 N N . VAL E 1 405 ? 162.579 199.384 197.899 1.00 123.27 405 VAL E N 1
ATOM 13716 C CA . VAL E 1 405 ? 162.017 198.774 196.697 1.00 123.27 405 VAL E CA 1
ATOM 13717 C C . VAL E 1 405 ? 161.090 199.758 195.992 1.00 123.27 405 VAL E C 1
ATOM 13718 O O . VAL E 1 405 ? 161.172 199.963 194.769 1.00 123.27 405 VAL E O 1
ATOM 13722 N N . CYS E 1 406 ? 160.208 200.401 196.762 1.00 119.71 406 CYS E N 1
ATOM 13723 C CA . CYS E 1 406 ? 159.322 201.405 196.175 1.00 119.71 406 CYS E CA 1
ATOM 13724 C C . CYS E 1 406 ? 160.111 202.562 195.568 1.00 119.71 406 CYS E C 1
ATOM 13725 O O . CYS E 1 406 ? 159.752 203.076 194.501 1.00 119.71 406 CYS E O 1
ATOM 13728 N N . ALA E 1 407 ? 161.202 202.973 196.219 1.00 118.63 407 ALA E N 1
ATOM 13729 C CA . ALA E 1 407 ? 162.008 204.075 195.699 1.00 118.63 407 ALA E CA 1
ATOM 13730 C C . ALA E 1 407 ? 162.673 203.705 194.380 1.00 118.63 407 ALA E C 1
ATOM 13731 O O . ALA E 1 407 ? 162.722 204.517 193.447 1.00 118.63 407 ALA E O 1
ATOM 13733 N N . SER E 1 408 ? 163.206 202.488 194.290 1.00 118.81 408 SER E N 1
ATOM 13734 C CA . SER E 1 408 ? 163.828 202.047 193.048 1.00 118.81 408 SER E CA 1
ATOM 13735 C C . SER E 1 408 ? 162.810 201.995 191.915 1.00 118.81 408 SER E C 1
ATOM 13736 O O . SER E 1 408 ? 163.110 202.389 190.781 1.00 118.81 408 SER E O 1
ATOM 13739 N N . LEU E 1 409 ? 161.591 201.529 192.201 1.00 116.42 409 LEU E N 1
ATOM 13740 C CA . LEU E 1 409 ? 160.563 201.533 191.161 1.00 116.42 409 LEU E CA 1
ATOM 13741 C C . LEU E 1 409 ? 160.185 202.954 190.750 1.00 116.42 409 LEU E C 1
ATOM 13742 O O . LEU E 1 409 ? 159.953 203.228 189.565 1.00 116.42 409 LEU E O 1
ATOM 13747 N N . TYR E 1 410 ? 160.115 203.874 191.714 1.00 118.55 410 TYR E N 1
ATOM 13748 C CA . TYR E 1 410 ? 159.817 205.262 191.373 1.00 118.55 410 TYR E CA 1
ATOM 13749 C C . TYR E 1 410 ? 160.889 205.853 190.469 1.00 118.55 410 TYR E C 1
ATOM 13750 O O . TYR E 1 410 ? 160.578 206.612 189.545 1.00 118.55 410 TYR E O 1
ATOM 13759 N N . VAL E 1 411 ? 162.157 205.536 190.731 1.00 118.49 411 VAL E N 1
ATOM 13760 C CA . VAL E 1 411 ? 163.229 206.009 189.857 1.00 118.49 411 VAL E CA 1
ATOM 13761 C C . VAL E 1 411 ? 163.089 205.404 188.471 1.00 118.49 411 VAL E C 1
ATOM 13762 O O . VAL E 1 411 ? 163.233 206.097 187.455 1.00 118.49 411 VAL E O 1
ATOM 13766 N N . MET E 1 412 ? 162.821 204.096 188.407 1.00 117.11 412 MET E N 1
ATOM 13767 C CA . MET E 1 412 ? 162.530 203.441 187.136 1.00 117.11 412 MET E CA 1
ATOM 13768 C C . MET E 1 412 ? 161.501 204.220 186.333 1.00 117.11 412 MET E C 1
ATOM 13769 O O . MET E 1 412 ? 161.657 204.422 185.125 1.00 117.11 412 MET E O 1
ATOM 13774 N N . MET E 1 413 ? 160.426 204.650 186.991 1.00 119.07 413 MET E N 1
ATOM 13775 C CA . MET E 1 413 ? 159.358 205.319 186.256 1.00 119.07 413 MET E CA 1
ATOM 13776 C C . MET E 1 413 ? 159.730 206.750 185.887 1.00 119.07 413 MET E C 1
ATOM 13777 O O . MET E 1 413 ? 159.407 207.210 184.787 1.00 119.07 413 MET E O 1
ATOM 13782 N N . THR E 1 414 ? 160.418 207.469 186.774 1.00 117.15 414 THR E N 1
ATOM 13783 C CA . THR E 1 414 ? 160.663 208.884 186.509 1.00 117.15 414 THR E CA 1
ATOM 13784 C C . THR E 1 414 ? 161.823 209.109 185.547 1.00 117.15 414 THR E C 1
ATOM 13785 O O . THR E 1 414 ? 161.875 210.156 184.894 1.00 117.15 414 THR E O 1
ATOM 13789 N N . LEU E 1 415 ? 162.763 208.164 185.438 1.00 119.39 415 LEU E N 1
ATOM 13790 C CA . LEU E 1 415 ? 163.812 208.304 184.433 1.00 119.39 415 LEU E CA 1
ATOM 13791 C C . LEU E 1 415 ? 163.312 208.015 183.027 1.00 119.39 415 LEU E C 1
ATOM 13792 O O . LEU E 1 415 ? 163.967 208.412 182.058 1.00 119.39 415 LEU E O 1
ATOM 13797 N N . THR E 1 416 ? 162.180 207.328 182.885 1.00 122.46 416 THR E N 1
ATOM 13798 C CA . THR E 1 416 ? 161.623 207.010 181.579 1.00 122.46 416 THR E CA 1
ATOM 13799 C C . THR E 1 416 ? 160.372 207.822 181.271 1.00 122.46 416 THR E C 1
ATOM 13800 O O . THR E 1 416 ? 159.651 207.501 180.321 1.00 122.46 416 THR E O 1
ATOM 13804 N N . ASN E 1 417 ? 160.094 208.856 182.066 1.00 128.62 417 ASN E N 1
ATOM 13805 C CA . ASN E 1 417 ? 159.000 209.797 181.808 1.00 128.62 417 ASN E CA 1
ATOM 13806 C C . ASN E 1 417 ? 157.647 209.108 181.665 1.00 128.62 417 ASN E C 1
ATOM 13807 O O . ASN E 1 417 ? 156.769 209.602 180.958 1.00 128.62 417 ASN E O 1
ATOM 13812 N N . TRP E 1 418 ? 157.477 207.952 182.306 1.00 126.37 418 TRP E N 1
ATOM 13813 C CA . TRP E 1 418 ? 156.147 207.386 182.524 1.00 126.37 418 TRP E CA 1
ATOM 13814 C C . TRP E 1 418 ? 155.463 207.011 181.209 1.00 126.37 418 TRP E C 1
ATOM 13815 O O . TRP E 1 418 ? 154.261 207.218 181.038 1.00 126.37 418 TRP E O 1
ATOM 13826 N N . TYR E 1 419 ? 156.225 206.462 180.268 1.00 128.92 419 TYR E N 1
ATOM 13827 C CA . TYR E 1 419 ? 155.686 206.210 178.940 1.00 128.92 419 TYR E CA 1
ATOM 13828 C C . TYR E 1 419 ? 155.100 204.803 178.869 1.00 128.92 419 TYR E C 1
ATOM 13829 O O . TYR E 1 419 ? 155.297 203.974 179.757 1.00 128.92 419 TYR E O 1
ATOM 13838 N N . LYS E 1 420 ? 154.379 204.533 177.780 1.00 133.16 420 LYS E N 1
ATOM 13839 C CA . LYS E 1 420 ? 153.743 203.239 177.577 1.00 133.16 420 LYS E CA 1
ATOM 13840 C C . LYS E 1 420 ? 154.544 202.410 176.593 1.00 133.16 420 LYS E C 1
ATOM 13841 O O . LYS E 1 420 ? 154.664 202.812 175.427 1.00 133.16 420 LYS E O 1
ATOM 13847 N N . PRO E 1 421 ? 155.079 201.258 176.985 1.00 131.85 421 PRO E N 1
ATOM 13848 C CA . PRO E 1 421 ? 155.866 200.454 176.047 1.00 131.85 421 PRO E CA 1
ATOM 13849 C C . PRO E 1 421 ? 155.029 199.958 174.881 1.00 131.85 421 PRO E C 1
ATOM 13850 O O . PRO E 1 421 ? 153.807 199.826 174.962 1.00 131.85 421 PRO E O 1
ATOM 13854 N N . HIS E 1 422 ? 155.720 199.692 173.772 1.00 146.24 422 HIS E N 1
ATOM 13855 C CA . HIS E 1 422 ? 155.115 199.085 172.585 1.00 146.24 422 HIS E CA 1
ATOM 13856 C C . HIS E 1 422 ? 153.987 199.945 172.021 1.00 146.24 422 HIS E C 1
ATOM 13857 O O . HIS E 1 422 ? 152.971 199.431 171.551 1.00 146.24 422 HIS E O 1
ATOM 13864 N N . SER E 1 423 ? 154.157 201.261 172.067 1.00 150.00 423 SER E N 1
ATOM 13865 C CA . SER E 1 423 ? 153.211 202.189 171.469 1.00 150.00 423 SER E CA 1
ATOM 13866 C C . SER E 1 423 ? 153.863 202.899 170.291 1.00 150.00 423 SER E C 1
ATOM 13867 O O . SER E 1 423 ? 155.072 203.145 170.289 1.00 150.00 423 SER E O 1
ATOM 13870 N N . GLU E 1 424 ? 153.052 203.221 169.286 1.00 161.34 424 GLU E N 1
ATOM 13871 C CA . GLU E 1 424 ? 153.574 203.835 168.072 1.00 161.34 424 GLU E CA 1
ATOM 13872 C C . GLU E 1 424 ? 154.161 205.209 168.373 1.00 161.34 424 GLU E C 1
ATOM 13873 O O . GLU E 1 424 ? 153.755 205.889 169.318 1.00 161.34 424 GLU E O 1
ATOM 13879 N N . ILE E 1 425 ? 155.131 205.615 167.551 1.00 161.42 425 ILE E N 1
ATOM 13880 C CA . ILE E 1 425 ? 155.891 206.825 167.831 1.00 161.42 425 ILE E CA 1
ATOM 13881 C C . ILE E 1 425 ? 155.034 208.083 167.758 1.00 161.42 425 ILE E C 1
ATOM 13882 O O . ILE E 1 425 ? 155.372 209.087 168.392 1.00 161.42 425 ILE E O 1
ATOM 13887 N N . GLU E 1 426 ? 153.928 208.066 167.009 1.00 166.21 426 GLU E N 1
ATOM 13888 C CA . GLU E 1 426 ? 153.066 209.246 166.964 1.00 166.21 426 GLU E CA 1
ATOM 13889 C C . GLU E 1 426 ? 152.493 209.573 168.334 1.00 166.21 426 GLU E C 1
ATOM 13890 O O . GLU E 1 426 ? 152.285 210.749 168.654 1.00 166.21 426 GLU E O 1
ATOM 13896 N N . LEU E 1 427 ? 152.226 208.553 169.152 1.00 159.90 427 LEU E N 1
ATOM 13897 C CA . LEU E 1 427 ? 151.764 208.800 170.512 1.00 159.90 427 LEU E CA 1
ATOM 13898 C C . LEU E 1 427 ? 152.832 209.520 171.322 1.00 159.90 427 LEU E C 1
ATOM 13899 O O . LEU E 1 427 ? 152.517 210.389 172.139 1.00 159.90 427 LEU E O 1
ATOM 13904 N N . PHE E 1 428 ? 154.098 209.157 171.117 1.00 160.87 428 PHE E N 1
ATOM 13905 C CA . PHE E 1 428 ? 155.243 209.973 171.509 1.00 160.87 428 PHE E CA 1
ATOM 13906 C C . PHE E 1 428 ? 155.253 210.363 172.982 1.00 160.87 428 PHE E C 1
ATOM 13907 O O . PHE E 1 428 ? 154.956 211.513 173.320 1.00 160.87 428 PHE E O 1
ATOM 13915 N N . ASN E 1 429 ? 155.523 209.405 173.866 1.00 149.72 429 ASN E N 1
ATOM 13916 C CA . ASN E 1 429 ? 155.907 209.657 175.253 1.00 149.72 429 ASN E CA 1
ATOM 13917 C C . ASN E 1 429 ? 154.742 210.107 176.124 1.00 149.72 429 ASN E C 1
ATOM 13918 O O . ASN E 1 429 ? 154.963 210.773 177.141 1.00 149.72 429 ASN E O 1
ATOM 13923 N N . GLY E 1 430 ? 153.510 209.781 175.756 1.00 144.98 430 GLY E N 1
ATOM 13924 C CA . GLY E 1 430 ? 152.385 210.090 176.613 1.00 144.98 430 GLY E CA 1
ATOM 13925 C C . GLY E 1 430 ? 151.365 208.977 176.691 1.00 144.98 430 GLY E C 1
ATOM 13926 O O . GLY E 1 430 ? 150.881 208.502 175.662 1.00 144.98 430 GLY E O 1
ATOM 13927 N N . ASN E 1 431 ? 151.017 208.556 177.903 1.00 139.99 431 ASN E N 1
ATOM 13928 C CA . ASN E 1 431 ? 149.977 207.563 178.109 1.00 139.99 431 ASN E CA 1
ATOM 13929 C C . ASN E 1 431 ? 148.896 208.147 179.004 1.00 139.99 431 ASN E C 1
ATOM 13930 O O . ASN E 1 431 ? 149.060 209.212 179.602 1.00 139.99 431 ASN E O 1
ATOM 13935 N N . GLU E 1 432 ? 147.776 207.434 179.090 1.00 142.39 432 GLU E N 1
ATOM 13936 C CA . GLU E 1 432 ? 146.628 207.904 179.849 1.00 142.39 432 GLU E CA 1
ATOM 13937 C C . GLU E 1 432 ? 146.558 207.312 181.247 1.00 142.39 432 GLU E C 1
ATOM 13938 O O . GLU E 1 432 ? 145.927 207.909 182.124 1.00 142.39 432 GLU E O 1
ATOM 13944 N N . ALA E 1 433 ? 147.204 206.172 181.481 1.00 138.40 433 ALA E N 1
ATOM 13945 C CA . ALA E 1 433 ? 147.107 205.500 182.770 1.00 138.40 433 ALA E CA 1
ATOM 13946 C C . ALA E 1 433 ? 148.029 206.092 183.826 1.00 138.40 433 ALA E C 1
ATOM 13947 O O . ALA E 1 433 ? 147.927 205.709 184.995 1.00 138.40 433 ALA E O 1
ATOM 13949 N N . SER E 1 434 ? 148.936 206.994 183.449 1.00 138.28 434 SER E N 1
ATOM 13950 C CA . SER E 1 434 ? 149.851 207.596 184.411 1.00 138.28 434 SER E CA 1
ATOM 13951 C C . SER E 1 434 ? 149.309 208.884 185.011 1.00 138.28 434 SER E C 1
ATOM 13952 O O . SER E 1 434 ? 149.529 209.155 186.199 1.00 138.28 434 SER E O 1
ATOM 13955 N N . MET E 1 435 ? 148.620 209.695 184.208 1.00 136.99 435 MET E N 1
ATOM 13956 C CA . MET E 1 435 ? 148.100 210.960 184.712 1.00 136.99 435 MET E CA 1
ATOM 13957 C C . MET E 1 435 ? 147.083 210.730 185.821 1.00 136.99 435 MET E C 1
ATOM 13958 O O . MET E 1 435 ? 147.089 211.438 186.839 1.00 136.99 435 MET E O 1
ATOM 13963 N N . TRP E 1 436 ? 146.223 209.722 185.663 1.00 132.52 436 TRP E N 1
ATOM 13964 C CA . TRP E 1 436 ? 145.236 209.444 186.697 1.00 132.52 436 TRP E CA 1
ATOM 13965 C C . TRP E 1 436 ? 145.901 208.979 187.982 1.00 132.52 436 TRP E C 1
ATOM 13966 O O . TRP E 1 436 ? 145.504 209.399 189.073 1.00 132.52 436 TRP E O 1
ATOM 13977 N N . VAL E 1 437 ? 146.920 208.125 187.881 1.00 129.83 437 VAL E N 1
ATOM 13978 C CA . VAL E 1 437 ? 147.612 207.666 189.083 1.00 129.83 437 VAL E CA 1
ATOM 13979 C C . VAL E 1 437 ? 148.266 208.838 189.800 1.00 129.83 437 VAL E C 1
ATOM 13980 O O . VAL E 1 437 ? 148.127 208.995 191.018 1.00 129.83 437 VAL E O 1
ATOM 13984 N N . LYS E 1 438 ? 148.970 209.695 189.055 1.00 129.68 438 LYS E N 1
ATOM 13985 C CA . LYS E 1 438 ? 149.614 210.844 189.688 1.00 129.68 438 LYS E CA 1
ATOM 13986 C C . LYS E 1 438 ? 148.599 211.754 190.368 1.00 129.68 438 LYS E C 1
ATOM 13987 O O . LYS E 1 438 ? 148.816 212.201 191.503 1.00 129.68 438 LYS E O 1
ATOM 13993 N N . ILE E 1 439 ? 147.481 212.042 189.702 1.00 132.99 439 ILE E N 1
ATOM 13994 C CA . ILE E 1 439 ? 146.568 213.028 190.267 1.00 132.99 439 ILE E CA 1
ATOM 13995 C C . ILE E 1 439 ? 145.785 212.441 191.440 1.00 132.99 439 ILE E C 1
ATOM 13996 O O . ILE E 1 439 ? 145.504 213.142 192.424 1.00 132.99 439 ILE E O 1
ATOM 14001 N N . VAL E 1 440 ? 145.429 211.156 191.374 1.00 132.03 440 VAL E N 1
ATOM 14002 C CA . VAL E 1 440 ? 144.803 210.511 192.524 1.00 132.03 440 VAL E CA 1
ATOM 14003 C C . VAL E 1 440 ? 145.768 210.473 193.698 1.00 132.03 440 VAL E C 1
ATOM 14004 O O . VAL E 1 440 ? 145.368 210.637 194.857 1.00 132.03 440 VAL E O 1
ATOM 14008 N N . SER E 1 441 ? 147.060 210.278 193.421 1.00 130.12 441 SER E N 1
ATOM 14009 C CA . SER E 1 441 ? 148.053 210.348 194.485 1.00 130.12 441 SER E CA 1
ATOM 14010 C C . SER E 1 441 ? 148.080 211.731 195.120 1.00 130.12 441 SER E C 1
ATOM 14011 O O . SER E 1 441 ? 148.126 211.857 196.348 1.00 130.12 441 SER E O 1
ATOM 14014 N N . SER E 1 442 ? 148.043 212.778 194.297 1.00 133.97 442 SER E N 1
ATOM 14015 C CA . SER E 1 442 ? 148.032 214.140 194.825 1.00 133.97 442 SER E CA 1
ATOM 14016 C C . SER E 1 442 ? 146.815 214.383 195.712 1.00 133.97 442 SER E C 1
ATOM 14017 O O . SER E 1 442 ? 146.929 214.958 196.805 1.00 133.97 442 SER E O 1
ATOM 14020 N N . TRP E 1 443 ? 145.636 213.958 195.252 1.00 137.57 443 TRP E N 1
ATOM 14021 C CA . TRP E 1 443 ? 144.421 214.176 196.033 1.00 137.57 443 TRP E CA 1
ATOM 14022 C C . TRP E 1 443 ? 144.461 213.409 197.348 1.00 137.57 443 TRP E C 1
ATOM 14023 O O . TRP E 1 443 ? 144.107 213.953 198.403 1.00 137.57 443 TRP E O 1
ATOM 14034 N N . LEU E 1 444 ? 144.878 212.141 197.310 1.00 136.48 444 LEU E N 1
ATOM 14035 C CA . LEU E 1 444 ? 144.979 211.370 198.544 1.00 136.48 444 LEU E CA 1
ATOM 14036 C C . LEU E 1 444 ? 145.987 211.989 199.497 1.00 136.48 444 LEU E C 1
ATOM 14037 O O . LEU E 1 444 ? 145.801 211.943 200.716 1.00 136.48 444 LEU E O 1
ATOM 14042 N N . GLY E 1 445 ? 147.055 212.583 198.968 1.00 138.10 445 GLY E N 1
ATOM 14043 C CA . GLY E 1 445 ? 148.025 213.217 199.843 1.00 138.10 445 GLY E CA 1
ATOM 14044 C C . GLY E 1 445 ? 147.484 214.464 200.518 1.00 138.10 445 GLY E C 1
ATOM 14045 O O . GLY E 1 445 ? 147.701 214.681 201.719 1.00 138.10 445 GLY E O 1
ATOM 14046 N N . VAL E 1 446 ? 146.788 215.309 199.756 1.00 140.69 446 VAL E N 1
ATOM 14047 C CA . VAL E 1 446 ? 146.143 216.473 200.356 1.00 140.69 446 VAL E CA 1
ATOM 14048 C C . VAL E 1 446 ? 145.151 216.032 201.424 1.00 140.69 446 VAL E C 1
ATOM 14049 O O . VAL E 1 446 ? 145.063 216.638 202.500 1.00 140.69 446 VAL E O 1
ATOM 14053 N N . PHE E 1 447 ? 144.401 214.959 201.153 1.00 145.63 447 PHE E N 1
ATOM 14054 C CA . PHE E 1 447 ? 143.476 214.436 202.155 1.00 145.63 447 PHE E CA 1
ATOM 14055 C C . PHE E 1 447 ? 144.209 213.959 203.401 1.00 145.63 447 PHE E C 1
ATOM 14056 O O . PHE E 1 447 ? 143.774 214.233 204.523 1.00 145.63 447 PHE E O 1
ATOM 14064 N N . ILE E 1 448 ? 145.318 213.235 203.227 1.00 144.06 448 ILE E N 1
ATOM 14065 C CA . ILE E 1 448 ? 146.075 212.738 204.374 1.00 144.06 448 ILE E CA 1
ATOM 14066 C C . ILE E 1 448 ? 146.525 213.891 205.256 1.00 144.06 448 ILE E C 1
ATOM 14067 O O . ILE E 1 448 ? 146.354 213.861 206.480 1.00 144.06 448 ILE E O 1
ATOM 14072 N N . TYR E 1 449 ? 147.119 214.921 204.652 1.00 149.77 449 TYR E N 1
ATOM 14073 C CA . TYR E 1 449 ? 147.594 216.039 205.463 1.00 149.77 449 TYR E CA 1
ATOM 14074 C C . TYR E 1 449 ? 146.436 216.761 206.141 1.00 149.77 449 TYR E C 1
ATOM 14075 O O . TYR E 1 449 ? 146.471 217.006 207.355 1.00 149.77 449 TYR E O 1
ATOM 14084 N N . GLY E 1 450 ? 145.406 217.124 205.372 1.00 155.91 450 GLY E N 1
ATOM 14085 C CA . GLY E 1 450 ? 144.285 217.845 205.950 1.00 155.91 450 GLY E CA 1
ATOM 14086 C C . GLY E 1 450 ? 143.608 217.076 207.066 1.00 155.91 450 GLY E C 1
ATOM 14087 O O . GLY E 1 450 ? 143.088 217.667 208.014 1.00 155.91 450 GLY E O 1
ATOM 14088 N N . TRP E 1 451 ? 143.612 215.747 206.975 1.00 162.48 451 TRP E N 1
ATOM 14089 C CA . TRP E 1 451 ? 143.024 214.928 208.026 1.00 162.48 451 TRP E CA 1
ATOM 14090 C C . TRP E 1 451 ? 143.923 214.889 209.252 1.00 162.48 451 TRP E C 1
ATOM 14091 O O . TRP E 1 451 ? 143.479 215.185 210.367 1.00 162.48 451 TRP E O 1
ATOM 14102 N N . SER E 1 452 ? 145.198 214.542 209.063 1.00 160.21 452 SER E N 1
ATOM 14103 C CA . SER E 1 452 ? 146.110 214.422 210.195 1.00 160.21 452 SER E CA 1
ATOM 14104 C C . SER E 1 452 ? 146.257 215.737 210.944 1.00 160.21 452 SER E C 1
ATOM 14105 O O . SER E 1 452 ? 146.566 215.737 212.140 1.00 160.21 452 SER E O 1
ATOM 14108 N N . LEU E 1 453 ? 146.048 216.864 210.266 1.00 167.21 453 LEU E N 1
ATOM 14109 C CA . LEU E 1 453 ? 146.188 218.148 210.944 1.00 167.21 453 LEU E CA 1
ATOM 14110 C C . LEU E 1 453 ? 144.944 218.490 211.758 1.00 167.21 453 LEU E C 1
ATOM 14111 O O . LEU E 1 453 ? 145.050 219.074 212.841 1.00 167.21 453 LEU E O 1
ATOM 14116 N N . ALA E 1 454 ? 143.761 218.136 211.259 1.00 177.21 454 ALA E N 1
ATOM 14117 C CA . ALA E 1 454 ? 142.502 218.555 211.869 1.00 177.21 454 ALA E CA 1
ATOM 14118 C C . ALA E 1 454 ? 141.522 217.393 211.966 1.00 177.21 454 ALA E C 1
ATOM 14119 O O . ALA E 1 454 ? 140.350 217.507 211.604 1.00 177.21 454 ALA E O 1
ATOM 14121 N N . ALA E 1 455 ? 141.991 216.248 212.455 1.00 185.52 455 ALA E N 1
ATOM 14122 C CA . ALA E 1 455 ? 141.098 215.109 212.654 1.00 185.52 455 ALA E CA 1
ATOM 14123 C C . ALA E 1 455 ? 140.249 215.256 213.916 1.00 185.52 455 ALA E C 1
ATOM 14124 O O . ALA E 1 455 ? 139.018 215.165 213.828 1.00 185.52 455 ALA E O 1
ATOM 14126 N N . PRO E 1 456 ? 140.838 215.477 215.100 1.00 194.48 456 PRO E N 1
ATOM 14127 C CA . PRO E 1 456 ? 140.008 215.477 216.316 1.00 194.48 456 PRO E CA 1
ATOM 14128 C C . PRO E 1 456 ? 139.045 216.644 216.389 1.00 194.48 456 PRO E C 1
ATOM 14129 O O . PRO E 1 456 ? 137.974 216.508 216.994 1.00 194.48 456 PRO E O 1
ATOM 14133 N N . ILE E 1 457 ? 139.390 217.787 215.794 1.00 197.35 457 ILE E N 1
ATOM 14134 C CA . ILE E 1 457 ? 138.475 218.925 215.790 1.00 197.35 457 ILE E CA 1
ATOM 14135 C C . ILE E 1 457 ? 137.195 218.574 215.042 1.00 197.35 457 ILE E C 1
ATOM 14136 O O . ILE E 1 457 ? 136.087 218.878 215.499 1.00 197.35 457 ILE E O 1
ATOM 14141 N N . VAL E 1 458 ? 137.326 217.920 213.887 1.00 197.53 458 VAL E N 1
ATOM 14142 C CA . VAL E 1 458 ? 136.145 217.519 213.130 1.00 197.53 458 VAL E CA 1
ATOM 14143 C C . VAL E 1 458 ? 135.436 216.358 213.815 1.00 197.53 458 VAL E C 1
ATOM 14144 O O . VAL E 1 458 ? 134.203 216.260 213.765 1.00 197.53 458 VAL E O 1
ATOM 14148 N N . LEU E 1 459 ? 136.185 215.469 214.472 1.00 198.96 459 LEU E N 1
ATOM 14149 C CA . LEU E 1 459 ? 135.553 214.348 215.162 1.00 198.96 459 LEU E CA 1
ATOM 14150 C C . LEU E 1 459 ? 134.698 214.824 216.332 1.00 198.96 459 LEU E C 1
ATOM 14151 O O . LEU E 1 459 ? 133.630 214.260 216.595 1.00 198.96 459 LEU E O 1
ATOM 14156 N N . THR E 1 460 ? 135.148 215.857 217.044 1.00 201.76 460 THR E N 1
ATOM 14157 C CA . THR E 1 460 ? 134.389 216.352 218.188 1.00 201.76 460 THR E CA 1
ATOM 14158 C C . THR E 1 460 ? 133.316 217.348 217.757 1.00 201.76 460 THR E C 1
ATOM 14159 O O . THR E 1 460 ? 132.132 217.163 218.058 1.00 201.76 460 THR E O 1
ATOM 14163 N N . ASN E 1 461 ? 133.711 218.402 217.050 1.00 204.11 461 ASN E N 1
ATOM 14164 C CA . ASN E 1 461 ? 132.761 219.411 216.593 1.00 204.11 461 ASN E CA 1
ATOM 14165 C C . ASN E 1 461 ? 133.089 219.909 215.187 1.00 204.11 461 ASN E C 1
ATOM 14166 O O . ASN E 1 461 ? 132.193 220.135 214.374 1.00 204.11 461 ASN E O 1
ATOM 14171 N N . PRO F 1 30 ? 193.212 209.596 219.201 1.00 188.72 30 PRO F N 1
ATOM 14172 C CA . PRO F 1 30 ? 192.033 208.762 218.938 1.00 188.72 30 PRO F CA 1
ATOM 14173 C C . PRO F 1 30 ? 191.074 209.377 217.918 1.00 188.72 30 PRO F C 1
ATOM 14174 O O . PRO F 1 30 ? 191.183 209.089 216.727 1.00 188.72 30 PRO F O 1
ATOM 14178 N N . SER F 1 31 ? 190.137 210.204 218.388 1.00 187.66 31 SER F N 1
ATOM 14179 C CA . SER F 1 31 ? 189.159 210.805 217.485 1.00 187.66 31 SER F CA 1
ATOM 14180 C C . SER F 1 31 ? 189.748 211.987 216.724 1.00 187.66 31 SER F C 1
ATOM 14181 O O . SER F 1 31 ? 189.549 212.116 215.510 1.00 187.66 31 SER F O 1
ATOM 14184 N N . CYS F 1 32 ? 190.479 212.860 217.419 1.00 179.91 32 CYS F N 1
ATOM 14185 C CA . CYS F 1 32 ? 190.929 214.112 216.816 1.00 179.91 32 CYS F CA 1
ATOM 14186 C C . CYS F 1 32 ? 191.941 213.867 215.704 1.00 179.91 32 CYS F C 1
ATOM 14187 O O . CYS F 1 32 ? 191.866 214.488 214.636 1.00 179.91 32 CYS F O 1
ATOM 14190 N N . THR F 1 33 ? 192.911 212.984 215.943 1.00 175.06 33 THR F N 1
ATOM 14191 C CA . THR F 1 33 ? 193.910 212.711 214.916 1.00 175.06 33 THR F CA 1
ATOM 14192 C C . THR F 1 33 ? 193.281 212.084 213.679 1.00 175.06 33 THR F C 1
ATOM 14193 O O . THR F 1 33 ? 193.674 212.413 212.552 1.00 175.06 33 THR F O 1
ATOM 14197 N N . ASN F 1 34 ? 192.282 211.222 213.857 1.00 170.99 34 ASN F N 1
ATOM 14198 C CA . ASN F 1 34 ? 191.632 210.630 212.697 1.00 170.99 34 ASN F CA 1
ATOM 14199 C C . ASN F 1 34 ? 190.797 211.673 211.960 1.00 170.99 34 ASN F C 1
ATOM 14200 O O . ASN F 1 34 ? 190.728 211.666 210.725 1.00 170.99 34 ASN F O 1
ATOM 14205 N N . ALA F 1 35 ? 190.191 212.610 212.699 1.00 166.16 35 ALA F N 1
ATOM 14206 C CA . ALA F 1 35 ? 189.442 213.689 212.059 1.00 166.16 35 ALA F CA 1
ATOM 14207 C C . ALA F 1 35 ? 190.356 214.582 211.227 1.00 166.16 35 ALA F C 1
ATOM 14208 O O . ALA F 1 35 ? 189.999 214.988 210.116 1.00 166.16 35 ALA F O 1
ATOM 14210 N N . SER F 1 36 ? 191.538 214.905 211.748 1.00 160.09 36 SER F N 1
ATOM 14211 C CA . SER F 1 36 ? 192.464 215.731 210.976 1.00 160.09 36 SER F CA 1
ATOM 14212 C C . SER F 1 36 ? 193.012 214.971 209.773 1.00 160.09 36 SER F C 1
ATOM 14213 O O . SER F 1 36 ? 193.191 215.549 208.692 1.00 160.09 36 SER F O 1
ATOM 14216 N N . SER F 1 37 ? 193.285 213.674 209.937 1.00 160.92 37 SER F N 1
ATOM 14217 C CA . SER F 1 37 ? 193.665 212.865 208.787 1.00 160.92 37 SER F CA 1
ATOM 14218 C C . SER F 1 37 ? 192.569 212.876 207.728 1.00 160.92 37 SER F C 1
ATOM 14219 O O . SER F 1 37 ? 192.857 212.866 206.529 1.00 160.92 37 SER F O 1
ATOM 14222 N N . SER F 1 38 ? 191.304 212.914 208.150 1.00 155.98 38 SER F N 1
ATOM 14223 C CA . SER F 1 38 ? 190.212 213.009 207.184 1.00 155.98 38 SER F CA 1
ATOM 14224 C C . SER F 1 38 ? 190.208 214.364 206.484 1.00 155.98 38 SER F C 1
ATOM 14225 O O . SER F 1 38 ? 189.961 214.452 205.272 1.00 155.98 38 SER F O 1
ATOM 14228 N N . ARG F 1 39 ? 190.451 215.436 207.241 1.00 150.68 39 ARG F N 1
ATOM 14229 C CA . ARG F 1 39 ? 190.542 216.756 206.627 1.00 150.68 39 ARG F CA 1
ATOM 14230 C C . ARG F 1 39 ? 191.638 216.809 205.577 1.00 150.68 39 ARG F C 1
ATOM 14231 O O . ARG F 1 39 ? 191.501 217.522 204.578 1.00 150.68 39 ARG F O 1
ATOM 14239 N N . PHE F 1 40 ? 192.731 216.078 205.781 1.00 144.58 40 PHE F N 1
ATOM 14240 C CA . PHE F 1 40 ? 193.763 216.049 204.746 1.00 144.58 40 PHE F CA 1
ATOM 14241 C C . PHE F 1 40 ? 193.421 215.092 203.608 1.00 144.58 40 PHE F C 1
ATOM 14242 O O . PHE F 1 40 ? 193.812 215.337 202.460 1.00 144.58 40 PHE F O 1
ATOM 14250 N N . MET F 1 41 ? 192.700 214.007 203.893 1.00 147.75 41 MET F N 1
ATOM 14251 C CA . MET F 1 41 ? 192.313 213.087 202.828 1.00 147.75 41 MET F CA 1
ATOM 14252 C C . MET F 1 41 ? 191.367 213.752 201.841 1.00 147.75 41 MET F C 1
ATOM 14253 O O . MET F 1 41 ? 191.433 213.495 200.635 1.00 147.75 41 MET F O 1
ATOM 14258 N N . TYR F 1 42 ? 190.479 214.616 202.329 1.00 144.04 42 TYR F N 1
ATOM 14259 C CA . TYR F 1 42 ? 189.608 215.345 201.411 1.00 144.04 42 TYR F CA 1
ATOM 14260 C C . TYR F 1 42 ? 190.407 216.279 200.511 1.00 144.04 42 TYR F C 1
ATOM 14261 O O . TYR F 1 42 ? 190.105 216.416 199.316 1.00 144.04 42 TYR F O 1
ATOM 14270 N N . ALA F 1 43 ? 191.435 216.926 201.061 1.00 139.21 43 ALA F N 1
ATOM 14271 C CA . ALA F 1 43 ? 192.307 217.753 200.237 1.00 139.21 43 ALA F CA 1
ATOM 14272 C C . ALA F 1 43 ? 193.017 216.916 199.183 1.00 139.21 43 ALA F C 1
ATOM 14273 O O . ALA F 1 43 ? 193.170 217.351 198.037 1.00 139.21 43 ALA F O 1
ATOM 14275 N N . PHE F 1 44 ? 193.456 215.710 199.550 1.00 141.02 44 PHE F N 1
ATOM 14276 C CA . PHE F 1 44 ? 194.066 214.827 198.559 1.00 141.02 44 PHE F CA 1
ATOM 14277 C C . PHE F 1 44 ? 193.072 214.438 197.469 1.00 141.02 44 PHE F C 1
ATOM 14278 O O . PHE F 1 44 ? 193.446 214.323 196.295 1.00 141.02 44 PHE F O 1
ATOM 14286 N N . ILE F 1 45 ? 191.805 214.230 197.833 1.00 135.97 45 ILE F N 1
ATOM 14287 C CA . ILE F 1 45 ? 190.790 213.931 196.821 1.00 135.97 45 ILE F CA 1
ATOM 14288 C C . ILE F 1 45 ? 190.667 215.085 195.838 1.00 135.97 45 ILE F C 1
ATOM 14289 O O . ILE F 1 45 ? 190.672 214.892 194.615 1.00 135.97 45 ILE F O 1
ATOM 14294 N N . LEU F 1 46 ? 190.530 216.303 196.365 1.00 131.93 46 LEU F N 1
ATOM 14295 C CA . LEU F 1 46 ? 190.385 217.463 195.494 1.00 131.93 46 LEU F CA 1
ATOM 14296 C C . LEU F 1 46 ? 191.612 217.641 194.610 1.00 131.93 46 LEU F C 1
ATOM 14297 O O . LEU F 1 46 ? 191.496 217.997 193.431 1.00 131.93 46 LEU F O 1
ATOM 14302 N N . LEU F 1 47 ? 192.798 217.373 195.158 1.00 133.55 47 LEU F N 1
ATOM 14303 C CA . LEU F 1 47 ? 194.021 217.504 194.378 1.00 133.55 47 LEU F CA 1
ATOM 14304 C C . LEU F 1 47 ? 194.068 216.492 193.242 1.00 133.55 47 LEU F C 1
ATOM 14305 O O . LEU F 1 47 ? 194.415 216.842 192.109 1.00 133.55 47 LEU F O 1
ATOM 14310 N N . VAL F 1 48 ? 193.741 215.229 193.526 1.00 135.34 48 VAL F N 1
ATOM 14311 C CA . VAL F 1 48 ? 193.752 214.210 192.479 1.00 135.34 48 VAL F CA 1
ATOM 14312 C C . VAL F 1 48 ? 192.734 214.549 191.402 1.00 135.34 48 VAL F C 1
ATOM 14313 O O . VAL F 1 48 ? 192.995 214.381 190.204 1.00 135.34 48 VAL F O 1
ATOM 14317 N N . GLY F 1 49 ? 191.567 215.050 191.803 1.00 135.92 49 GLY F N 1
ATOM 14318 C CA . GLY F 1 49 ? 190.574 215.446 190.818 1.00 135.92 49 GLY F CA 1
ATOM 14319 C C . GLY F 1 49 ? 191.052 216.577 189.927 1.00 135.92 49 GLY F C 1
ATOM 14320 O O . GLY F 1 49 ? 190.867 216.538 188.709 1.00 135.92 49 GLY F O 1
ATOM 14321 N N . THR F 1 50 ? 191.682 217.595 190.519 1.00 137.06 50 THR F N 1
ATOM 14322 C CA . THR F 1 50 ? 192.197 218.703 189.719 1.00 137.06 50 THR F CA 1
ATOM 14323 C C . THR F 1 50 ? 193.300 218.245 188.773 1.00 137.06 50 THR F C 1
ATOM 14324 O O . THR F 1 50 ? 193.326 218.642 187.600 1.00 137.06 50 THR F O 1
ATOM 14328 N N . VAL F 1 51 ? 194.221 217.409 189.259 1.00 134.54 51 VAL F N 1
ATOM 14329 C CA . VAL F 1 51 ? 195.306 216.924 188.408 1.00 134.54 51 VAL F CA 1
ATOM 14330 C C . VAL F 1 51 ? 194.755 216.103 187.252 1.00 134.54 51 VAL F C 1
ATOM 14331 O O . VAL F 1 51 ? 195.218 216.222 186.112 1.00 134.54 51 VAL F O 1
ATOM 14335 N N . LEU F 1 52 ? 193.756 215.258 187.520 1.00 138.28 52 LEU F N 1
ATOM 14336 C CA . LEU F 1 52 ? 193.153 214.477 186.447 1.00 138.28 52 LEU F CA 1
ATOM 14337 C C . LEU F 1 52 ? 192.402 215.361 185.463 1.00 138.28 52 LEU F C 1
ATOM 14338 O O . LEU F 1 52 ? 192.385 215.074 184.262 1.00 138.28 52 LEU F O 1
ATOM 14343 N N . GLY F 1 53 ? 191.774 216.432 185.947 1.00 134.61 53 GLY F N 1
ATOM 14344 C CA . GLY F 1 53 ? 191.068 217.323 185.046 1.00 134.61 53 GLY F CA 1
ATOM 14345 C C . GLY F 1 53 ? 192.006 218.124 184.164 1.00 134.61 53 GLY F C 1
ATOM 14346 O O . GLY F 1 53 ? 191.675 218.438 183.020 1.00 134.61 53 GLY F O 1
ATOM 14347 N N . ALA F 1 54 ? 193.187 218.461 184.679 1.00 135.73 54 ALA F N 1
ATOM 14348 C CA . ALA F 1 54 ? 194.113 219.302 183.930 1.00 135.73 54 ALA F CA 1
ATOM 14349 C C . ALA F 1 54 ? 195.005 218.526 182.969 1.00 135.73 54 ALA F C 1
ATOM 14350 O O . ALA F 1 54 ? 195.674 219.155 182.143 1.00 135.73 54 ALA F O 1
ATOM 14352 N N . ILE F 1 55 ? 195.049 217.193 183.055 1.00 138.90 55 ILE F N 1
ATOM 14353 C CA . ILE F 1 55 ? 195.787 216.416 182.060 1.00 138.90 55 ILE F CA 1
ATOM 14354 C C . ILE F 1 55 ? 195.180 216.611 180.680 1.00 138.90 55 ILE F C 1
ATOM 14355 O O . ILE F 1 55 ? 195.873 216.495 179.662 1.00 138.90 55 ILE F O 1
ATOM 14360 N N . ALA F 1 56 ? 193.903 216.970 180.619 1.00 137.07 56 ALA F N 1
ATOM 14361 C CA . ALA F 1 56 ? 193.275 217.317 179.354 1.00 137.07 56 ALA F CA 1
ATOM 14362 C C . ALA F 1 56 ? 193.814 218.672 178.906 1.00 137.07 56 ALA F C 1
ATOM 14363 O O . ALA F 1 56 ? 194.755 219.219 179.484 1.00 137.07 56 ALA F O 1
ATOM 14365 N N . LEU F 1 57 ? 193.236 219.210 177.835 1.00 140.62 57 LEU F N 1
ATOM 14366 C CA . LEU F 1 57 ? 193.624 220.496 177.248 1.00 140.62 57 LEU F CA 1
ATOM 14367 C C . LEU F 1 57 ? 195.118 220.575 176.926 1.00 140.62 57 LEU F C 1
ATOM 14368 O O . LEU F 1 57 ? 195.665 221.668 176.762 1.00 140.62 57 LEU F O 1
ATOM 14373 N N . SER F 1 58 ? 195.793 219.433 176.807 1.00 148.81 58 SER F N 1
ATOM 14374 C CA . SER F 1 58 ? 197.145 219.436 176.279 1.00 148.81 58 SER F CA 1
ATOM 14375 C C . SER F 1 58 ? 197.098 219.786 174.791 1.00 148.81 58 SER F C 1
ATOM 14376 O O . SER F 1 58 ? 196.100 219.518 174.120 1.00 148.81 58 SER F O 1
ATOM 14379 N N . PRO F 1 59 ? 198.163 220.388 174.250 1.00 156.45 59 PRO F N 1
ATOM 14380 C CA . PRO F 1 59 ? 198.030 221.022 172.927 1.00 156.45 59 PRO F CA 1
ATOM 14381 C C . PRO F 1 59 ? 197.718 220.050 171.808 1.00 156.45 59 PRO F C 1
ATOM 14382 O O . PRO F 1 59 ? 196.884 220.356 170.948 1.00 156.45 59 PRO F O 1
ATOM 14386 N N . GLY F 1 60 ? 198.369 218.894 171.775 1.00 160.56 60 GLY F N 1
ATOM 14387 C CA . GLY F 1 60 ? 198.084 217.938 170.728 1.00 160.56 60 GLY F CA 1
ATOM 14388 C C . GLY F 1 60 ? 197.960 216.525 171.248 1.00 160.56 60 GLY F C 1
ATOM 14389 O O . GLY F 1 60 ? 197.609 215.605 170.504 1.00 160.56 60 GLY F O 1
ATOM 14390 N N . LEU F 1 61 ? 198.239 216.340 172.536 1.00 162.71 61 LEU F N 1
ATOM 14391 C CA . LEU F 1 61 ? 198.291 214.988 173.071 1.00 162.71 61 LEU F CA 1
ATOM 14392 C C . LEU F 1 61 ? 196.896 214.445 173.345 1.00 162.71 61 LEU F C 1
ATOM 14393 O O . LEU F 1 61 ? 196.706 213.226 173.405 1.00 162.71 61 LEU F O 1
ATOM 14398 N N . GLN F 1 62 ? 195.911 215.326 173.504 1.00 159.39 62 GLN F N 1
ATOM 14399 C CA . GLN F 1 62 ? 194.550 214.915 173.805 1.00 159.39 62 GLN F CA 1
ATOM 14400 C C . GLN F 1 62 ? 193.494 215.559 172.922 1.00 159.39 62 GLN F C 1
ATOM 14401 O O . GLN F 1 62 ? 192.376 215.039 172.862 1.00 159.39 62 GLN F O 1
ATOM 14407 N N . ASP F 1 63 ? 193.801 216.662 172.235 1.00 156.79 63 ASP F N 1
ATOM 14408 C CA . ASP F 1 63 ? 192.769 217.358 171.472 1.00 156.79 63 ASP F CA 1
ATOM 14409 C C . ASP F 1 63 ? 192.245 216.522 170.310 1.00 156.79 63 ASP F C 1
ATOM 14410 O O . ASP F 1 63 ? 191.188 216.839 169.757 1.00 156.79 63 ASP F O 1
ATOM 14415 N N . THR F 1 64 ? 192.966 215.477 169.905 1.00 164.33 64 THR F N 1
ATOM 14416 C CA . THR F 1 64 ? 192.402 214.568 168.912 1.00 164.33 64 THR F CA 1
ATOM 14417 C C . THR F 1 64 ? 191.683 213.399 169.577 1.00 164.33 64 THR F C 1
ATOM 14418 O O . THR F 1 64 ? 190.678 212.905 169.055 1.00 164.33 64 THR F O 1
ATOM 14422 N N . LEU F 1 65 ? 192.161 212.963 170.743 1.00 160.85 65 LEU F N 1
ATOM 14423 C CA . LEU F 1 65 ? 191.463 211.913 171.476 1.00 160.85 65 LEU F CA 1
ATOM 14424 C C . LEU F 1 65 ? 190.135 212.415 172.026 1.00 160.85 65 LEU F C 1
ATOM 14425 O O . LEU F 1 65 ? 189.175 211.646 172.139 1.00 160.85 65 LEU F O 1
ATOM 14430 N N . LYS F 1 66 ? 190.056 213.699 172.370 1.00 156.80 66 LYS F N 1
ATOM 14431 C CA . LYS F 1 66 ? 188.829 214.250 172.930 1.00 156.80 66 LYS F CA 1
ATOM 14432 C C . LYS F 1 66 ? 187.695 214.349 171.919 1.00 156.80 66 LYS F C 1
ATOM 14433 O O . LYS F 1 66 ? 186.618 214.830 172.282 1.00 156.80 66 LYS F O 1
ATOM 14439 N N . LYS F 1 67 ? 187.890 213.912 170.674 1.00 162.09 67 LYS F N 1
ATOM 14440 C CA . LYS F 1 67 ? 186.807 213.977 169.702 1.00 162.09 67 LYS F CA 1
ATOM 14441 C C . LYS F 1 67 ? 185.789 212.854 169.871 1.00 162.09 67 LYS F C 1
ATOM 14442 O O . LYS F 1 67 ? 184.626 213.034 169.497 1.00 162.09 67 LYS F O 1
ATOM 14448 N N . MET F 1 68 ? 186.185 211.706 170.421 1.00 166.20 68 MET F N 1
ATOM 14449 C CA . MET F 1 68 ? 185.231 210.619 170.625 1.00 166.20 68 MET F CA 1
ATOM 14450 C C . MET F 1 68 ? 184.265 210.869 171.787 1.00 166.20 68 MET F C 1
ATOM 14451 O O . MET F 1 68 ? 183.047 210.795 171.585 1.00 166.20 68 MET F O 1
ATOM 14456 N N . PRO F 1 69 ? 184.747 211.187 173.011 1.00 156.63 69 PRO F N 1
ATOM 14457 C CA . PRO F 1 69 ? 183.923 210.971 174.215 1.00 156.63 69 PRO F CA 1
ATOM 14458 C C . PRO F 1 69 ? 182.536 211.608 174.287 1.00 156.63 69 PRO F C 1
ATOM 14459 O O . PRO F 1 69 ? 181.624 210.943 174.784 1.00 156.63 69 PRO F O 1
ATOM 14463 N N . PHE F 1 70 ? 182.352 212.875 173.899 1.00 153.55 70 PHE F N 1
ATOM 14464 C CA . PHE F 1 70 ? 181.108 213.583 174.207 1.00 153.55 70 PHE F CA 1
ATOM 14465 C C . PHE F 1 70 ? 180.594 214.501 173.101 1.00 153.55 70 PHE F C 1
ATOM 14466 O O . PHE F 1 70 ? 179.628 215.234 173.327 1.00 153.55 70 PHE F O 1
ATOM 14474 N N . CYS F 1 71 ? 181.214 214.508 171.928 1.00 168.33 71 CYS F N 1
ATOM 14475 C CA . CYS F 1 71 ? 180.675 215.228 170.778 1.00 168.33 71 CYS F CA 1
ATOM 14476 C C . CYS F 1 71 ? 179.990 214.326 169.763 1.00 168.33 71 CYS F C 1
ATOM 14477 O O . CYS F 1 71 ? 179.658 214.792 168.668 1.00 168.33 71 CYS F O 1
ATOM 14480 N N . ILE F 1 72 ? 179.775 213.049 170.084 1.00 173.54 72 ILE F N 1
ATOM 14481 C CA . ILE F 1 72 ? 179.042 212.180 169.171 1.00 173.54 72 ILE F CA 1
ATOM 14482 C C . ILE F 1 72 ? 177.607 212.665 168.987 1.00 173.54 72 ILE F C 1
ATOM 14483 O O . ILE F 1 72 ? 176.966 212.367 167.971 1.00 173.54 72 ILE F O 1
ATOM 14488 N N . ASN F 1 73 ? 177.089 213.445 169.944 1.00 176.75 73 ASN F N 1
ATOM 14489 C CA . ASN F 1 73 ? 175.782 214.077 169.774 1.00 176.75 73 ASN F CA 1
ATOM 14490 C C . ASN F 1 73 ? 175.707 214.864 168.472 1.00 176.75 73 ASN F C 1
ATOM 14491 O O . ASN F 1 73 ? 174.709 214.790 167.747 1.00 176.75 73 ASN F O 1
ATOM 14496 N N . SER F 1 74 ? 176.753 215.619 168.159 1.00 182.40 74 SER F N 1
ATOM 14497 C CA . SER F 1 74 ? 176.787 216.401 166.930 1.00 182.40 74 SER F CA 1
ATOM 14498 C C . SER F 1 74 ? 177.386 215.588 165.788 1.00 182.40 74 SER F C 1
ATOM 14499 O O . SER F 1 74 ? 177.630 214.390 165.930 1.00 182.40 74 SER F O 1
ATOM 14502 N N . SER F 1 90 ? 176.363 228.036 166.705 1.00 166.07 90 SER F N 1
ATOM 14503 C CA . SER F 1 90 ? 177.427 228.470 167.600 1.00 166.07 90 SER F CA 1
ATOM 14504 C C . SER F 1 90 ? 177.895 227.320 168.485 1.00 166.07 90 SER F C 1
ATOM 14505 O O . SER F 1 90 ? 178.836 227.464 169.260 1.00 166.07 90 SER F O 1
ATOM 14508 N N . LEU F 1 91 ? 177.211 226.180 168.371 1.00 162.38 91 LEU F N 1
ATOM 14509 C CA . LEU F 1 91 ? 177.617 224.988 169.111 1.00 162.38 91 LEU F CA 1
ATOM 14510 C C . LEU F 1 91 ? 178.800 224.306 168.438 1.00 162.38 91 LEU F C 1
ATOM 14511 O O . LEU F 1 91 ? 179.717 223.808 169.111 1.00 162.38 91 LEU F O 1
ATOM 14516 N N . GLN F 1 92 ? 178.790 224.278 167.104 1.00 166.71 92 GLN F N 1
ATOM 14517 C CA . GLN F 1 92 ? 179.813 223.561 166.359 1.00 166.71 92 GLN F CA 1
ATOM 14518 C C . GLN F 1 92 ? 181.189 224.177 166.562 1.00 166.71 92 GLN F C 1
ATOM 14519 O O . GLN F 1 92 ? 182.184 223.448 166.612 1.00 166.71 92 GLN F O 1
ATOM 14525 N N . VAL F 1 93 ? 181.273 225.502 166.695 1.00 157.73 93 VAL F N 1
ATOM 14526 C CA . VAL F 1 93 ? 182.578 226.120 166.908 1.00 157.73 93 VAL F CA 1
ATOM 14527 C C . VAL F 1 93 ? 183.145 225.707 168.260 1.00 157.73 93 VAL F C 1
ATOM 14528 O O . VAL F 1 93 ? 184.358 225.513 168.403 1.00 157.73 93 VAL F O 1
ATOM 14532 N N . ASP F 1 94 ? 182.283 225.533 169.262 1.00 152.10 94 ASP F N 1
ATOM 14533 C CA . ASP F 1 94 ? 182.777 225.140 170.576 1.00 152.10 94 ASP F CA 1
ATOM 14534 C C . ASP F 1 94 ? 183.186 223.675 170.597 1.00 152.10 94 ASP F C 1
ATOM 14535 O O . ASP F 1 94 ? 184.187 223.317 171.229 1.00 152.10 94 ASP F O 1
ATOM 14540 N N . CYS F 1 95 ? 182.425 222.806 169.925 1.00 157.45 95 CYS F N 1
ATOM 14541 C CA . CYS F 1 95 ? 182.850 221.409 169.848 1.00 157.45 95 CYS F CA 1
ATOM 14542 C C . CYS F 1 95 ? 184.086 221.235 168.972 1.00 157.45 95 CYS F C 1
ATOM 14543 O O . CYS F 1 95 ? 184.844 220.277 169.161 1.00 157.45 95 CYS F O 1
ATOM 14546 N N . GLU F 1 96 ? 184.319 222.143 168.024 1.00 157.61 96 GLU F N 1
ATOM 14547 C CA . GLU F 1 96 ? 185.420 221.963 167.084 1.00 157.61 96 GLU F CA 1
ATOM 14548 C C . GLU F 1 96 ? 186.717 222.582 167.589 1.00 157.61 96 GLU F C 1
ATOM 14549 O O . GLU F 1 96 ? 187.803 222.084 167.276 1.00 157.61 96 GLU F O 1
ATOM 14555 N N . TYR F 1 97 ? 186.632 223.663 168.363 1.00 153.40 97 TYR F N 1
ATOM 14556 C CA . TYR F 1 97 ? 187.816 224.428 168.736 1.00 153.40 97 TYR F CA 1
ATOM 14557 C C . TYR F 1 97 ? 188.266 224.195 170.173 1.00 153.40 97 TYR F C 1
ATOM 14558 O O . TYR F 1 97 ? 189.447 223.927 170.408 1.00 153.40 97 TYR F O 1
ATOM 14567 N N . ALA F 1 98 ? 187.366 224.293 171.143 1.00 135.10 98 ALA F N 1
ATOM 14568 C CA . ALA F 1 98 ? 187.724 224.166 172.554 1.00 135.10 98 ALA F CA 1
ATOM 14569 C C . ALA F 1 98 ? 187.141 222.868 173.111 1.00 135.10 98 ALA F C 1
ATOM 14570 O O . ALA F 1 98 ? 185.994 222.828 173.552 1.00 135.10 98 ALA F O 1
ATOM 14572 N N . LEU F 1 99 ? 187.950 221.808 173.102 1.00 133.97 99 LEU F N 1
ATOM 14573 C CA . LEU F 1 99 ? 187.549 220.534 173.690 1.00 133.97 99 LEU F CA 1
ATOM 14574 C C . LEU F 1 99 ? 188.014 220.385 175.134 1.00 133.97 99 LEU F C 1
ATOM 14575 O O . LEU F 1 99 ? 187.281 219.839 175.972 1.00 133.97 99 LEU F O 1
ATOM 14580 N N . GLY F 1 100 ? 189.221 220.860 175.439 1.00 129.47 100 GLY F N 1
ATOM 14581 C CA . GLY F 1 100 ? 189.719 220.755 176.798 1.00 129.47 100 GLY F CA 1
ATOM 14582 C C . GLY F 1 100 ? 188.839 221.484 177.794 1.00 129.47 100 GLY F C 1
ATOM 14583 O O . GLY F 1 100 ? 188.666 221.036 178.930 1.00 129.47 100 GLY F O 1
ATOM 14584 N N . TYR F 1 101 ? 188.258 222.610 177.377 1.00 127.91 101 TYR F N 1
ATOM 14585 C CA . TYR F 1 101 ? 187.377 223.364 178.261 1.00 127.91 101 TYR F CA 1
ATOM 14586 C C . TYR F 1 101 ? 186.142 222.550 178.632 1.00 127.91 101 TYR F C 1
ATOM 14587 O O . TYR F 1 101 ? 185.757 222.479 179.809 1.00 127.91 101 TYR F O 1
ATOM 14596 N N . MET F 1 102 ? 185.505 221.927 177.639 1.00 128.00 102 MET F N 1
ATOM 14597 C CA . MET F 1 102 ? 184.344 221.092 177.927 1.00 128.00 102 MET F CA 1
ATOM 14598 C C . MET F 1 102 ? 184.725 219.909 178.805 1.00 128.00 102 MET F C 1
ATOM 14599 O O . MET F 1 102 ? 183.981 219.548 179.725 1.00 128.00 102 MET F O 1
ATOM 14604 N N . ALA F 1 103 ? 185.875 219.287 178.535 1.00 120.56 103 ALA F N 1
ATOM 14605 C CA . ALA F 1 103 ? 186.298 218.166 179.370 1.00 120.56 103 ALA F CA 1
ATOM 14606 C C . ALA F 1 103 ? 186.492 218.602 180.816 1.00 120.56 103 ALA F C 1
ATOM 14607 O O . ALA F 1 103 ? 186.112 217.880 181.746 1.00 120.56 103 ALA F O 1
ATOM 14609 N N . VAL F 1 104 ? 187.064 219.789 181.024 1.00 118.71 104 VAL F N 1
ATOM 14610 C CA . VAL F 1 104 ? 187.259 220.294 182.379 1.00 118.71 104 VAL F CA 1
ATOM 14611 C C . VAL F 1 104 ? 185.923 220.560 183.061 1.00 118.71 104 VAL F C 1
ATOM 14612 O O . VAL F 1 104 ? 185.746 220.250 184.247 1.00 118.71 104 VAL F O 1
ATOM 14616 N N . TYR F 1 105 ? 184.969 221.155 182.339 1.00 118.48 105 TYR F N 1
ATOM 14617 C CA . TYR F 1 105 ? 183.629 221.323 182.899 1.00 118.48 105 TYR F CA 1
ATOM 14618 C C . TYR F 1 105 ? 183.044 219.991 183.356 1.00 118.48 105 TYR F C 1
ATOM 14619 O O . TYR F 1 105 ? 182.594 219.855 184.504 1.00 118.48 105 TYR F O 1
ATOM 14628 N N . ARG F 1 106 ? 183.024 219.000 182.461 1.00 126.35 106 ARG F N 1
ATOM 14629 C CA . ARG F 1 106 ? 182.411 217.724 182.819 1.00 126.35 106 ARG F CA 1
ATOM 14630 C C . ARG F 1 106 ? 183.147 217.041 183.963 1.00 126.35 106 ARG F C 1
ATOM 14631 O O . ARG F 1 106 ? 182.522 216.320 184.746 1.00 126.35 106 ARG F O 1
ATOM 14639 N N . VAL F 1 107 ? 184.461 217.241 184.085 1.00 122.94 107 VAL F N 1
ATOM 14640 C CA . VAL F 1 107 ? 185.187 216.608 185.183 1.00 122.94 107 VAL F CA 1
ATOM 14641 C C . VAL F 1 107 ? 184.859 217.285 186.508 1.00 122.94 107 VAL F C 1
ATOM 14642 O O . VAL F 1 107 ? 184.531 216.620 187.496 1.00 122.94 107 VAL F O 1
ATOM 14646 N N . CYS F 1 108 ? 184.939 218.618 186.554 1.00 125.41 108 CYS F N 1
ATOM 14647 C CA . CYS F 1 108 ? 184.750 219.314 187.823 1.00 125.41 108 CYS F CA 1
ATOM 14648 C C . CYS F 1 108 ? 183.303 219.298 188.306 1.00 125.41 108 CYS F C 1
ATOM 14649 O O . CYS F 1 108 ? 183.067 219.449 189.514 1.00 125.41 108 CYS F O 1
ATOM 14652 N N . PHE F 1 109 ? 182.334 219.126 187.403 1.00 131.85 109 PHE F N 1
ATOM 14653 C CA . PHE F 1 109 ? 180.952 218.979 187.851 1.00 131.85 109 PHE F CA 1
ATOM 14654 C C . PHE F 1 109 ? 180.801 217.794 188.799 1.00 131.85 109 PHE F C 1
ATOM 14655 O O . PHE F 1 109 ? 180.039 217.858 189.774 1.00 131.85 109 PHE F O 1
ATOM 14663 N N . GLY F 1 110 ? 181.532 216.708 188.538 1.00 130.40 110 GLY F N 1
ATOM 14664 C CA . GLY F 1 110 ? 181.429 215.535 189.390 1.00 130.40 110 GLY F CA 1
ATOM 14665 C C . GLY F 1 110 ? 181.895 215.799 190.808 1.00 130.40 110 GLY F C 1
ATOM 14666 O O . GLY F 1 110 ? 181.242 215.401 191.776 1.00 130.40 110 GLY F O 1
ATOM 14667 N N . MET F 1 111 ? 183.036 216.478 190.953 1.00 128.37 111 MET F N 1
ATOM 14668 C CA . MET F 1 111 ? 183.531 216.793 192.288 1.00 128.37 111 MET F CA 1
ATOM 14669 C C . MET F 1 111 ? 182.616 217.779 192.999 1.00 128.37 111 MET F C 1
ATOM 14670 O O . MET F 1 111 ? 182.389 217.661 194.211 1.00 128.37 111 MET F O 1
ATOM 14675 N N . ALA F 1 112 ? 182.088 218.764 192.268 1.00 125.25 112 ALA F N 1
ATOM 14676 C CA . ALA F 1 112 ? 181.127 219.677 192.875 1.00 125.25 112 ALA F CA 1
ATOM 14677 C C . ALA F 1 112 ? 179.941 218.910 193.446 1.00 125.25 112 ALA F C 1
ATOM 14678 O O . ALA F 1 112 ? 179.534 219.136 194.593 1.00 125.25 112 ALA F O 1
ATOM 14680 N N . CYS F 1 113 ? 179.393 217.971 192.669 1.00 129.74 113 CYS F N 1
ATOM 14681 C CA . CYS F 1 113 ? 178.261 217.187 193.152 1.00 129.74 113 CYS F CA 1
ATOM 14682 C C . CYS F 1 113 ? 178.641 216.327 194.353 1.00 129.74 113 CYS F C 1
ATOM 14683 O O . CYS F 1 113 ? 177.882 216.243 195.326 1.00 129.74 113 CYS F O 1
ATOM 14686 N N . PHE F 1 114 ? 179.806 215.677 194.303 1.00 132.09 114 PHE F N 1
ATOM 14687 C CA . PHE F 1 114 ? 180.217 214.824 195.415 1.00 132.09 114 PHE F CA 1
ATOM 14688 C C . PHE F 1 114 ? 180.328 215.609 196.714 1.00 132.09 114 PHE F C 1
ATOM 14689 O O . PHE F 1 114 ? 179.803 215.186 197.753 1.00 132.09 114 PHE F O 1
ATOM 14697 N N . PHE F 1 115 ? 181.008 216.753 196.680 1.00 126.66 115 PHE F N 1
ATOM 14698 C CA . PHE F 1 115 ? 181.188 217.502 197.917 1.00 126.66 115 PHE F CA 1
ATOM 14699 C C . PHE F 1 115 ? 179.896 218.172 198.370 1.00 126.66 115 PHE F C 1
ATOM 14700 O O . PHE F 1 115 ? 179.671 218.301 199.577 1.00 126.66 115 PHE F O 1
ATOM 14708 N N . ALA F 1 116 ? 179.012 218.554 197.443 1.00 126.03 116 ALA F N 1
ATOM 14709 C CA . ALA F 1 116 ? 177.702 219.040 197.870 1.00 126.03 116 ALA F CA 1
ATOM 14710 C C . ALA F 1 116 ? 176.913 217.945 198.581 1.00 126.03 116 ALA F C 1
ATOM 14711 O O . ALA F 1 116 ? 176.247 218.202 199.592 1.00 126.03 116 ALA F O 1
ATOM 14713 N N . LEU F 1 117 ? 176.978 216.715 198.069 1.00 127.88 117 LEU F N 1
ATOM 14714 C CA . LEU F 1 117 ? 176.289 215.605 198.721 1.00 127.88 117 LEU F CA 1
ATOM 14715 C C . LEU F 1 117 ? 176.854 215.342 200.111 1.00 127.88 117 LEU F C 1
ATOM 14716 O O . LEU F 1 117 ? 176.095 215.167 201.076 1.00 127.88 117 LEU F O 1
ATOM 14721 N N . MET F 1 118 ? 178.182 215.309 200.233 1.00 130.71 118 MET F N 1
ATOM 14722 C CA . MET F 1 118 ? 178.785 215.101 201.546 1.00 130.71 118 MET F CA 1
ATOM 14723 C C . MET F 1 118 ? 178.428 216.233 202.502 1.00 130.71 118 MET F C 1
ATOM 14724 O O . MET F 1 118 ? 178.327 216.020 203.714 1.00 130.71 118 MET F O 1
ATOM 14729 N N . SER F 1 119 ? 178.242 217.447 201.978 1.00 127.72 119 SER F N 1
ATOM 14730 C CA . SER F 1 119 ? 177.773 218.536 202.824 1.00 127.72 119 SER F CA 1
ATOM 14731 C C . SER F 1 119 ? 176.345 218.297 203.291 1.00 127.72 119 SER F C 1
ATOM 14732 O O . SER F 1 119 ? 176.005 218.583 204.443 1.00 127.72 119 SER F O 1
ATOM 14735 N N . LEU F 1 120 ? 175.490 217.783 202.406 1.00 126.60 120 LEU F N 1
ATOM 14736 C CA . LEU F 1 120 ? 174.101 217.548 202.793 1.00 126.60 120 LEU F CA 1
ATOM 14737 C C . LEU F 1 120 ? 173.986 216.448 203.839 1.00 126.60 120 LEU F C 1
ATOM 14738 O O . LEU F 1 120 ? 173.117 216.515 204.716 1.00 126.60 120 LEU F O 1
ATOM 14743 N N . ILE F 1 121 ? 174.834 215.420 203.765 1.00 128.65 121 ILE F N 1
ATOM 14744 C CA . ILE F 1 121 ? 174.764 214.348 204.758 1.00 128.65 121 ILE F CA 1
ATOM 14745 C C . ILE F 1 121 ? 175.145 214.869 206.141 1.00 128.65 121 ILE F C 1
ATOM 14746 O O . ILE F 1 121 ? 174.401 214.704 207.114 1.00 128.65 121 ILE F O 1
ATOM 14751 N N . MET F 1 122 ? 176.311 215.510 206.247 1.00 136.02 122 MET F N 1
ATOM 14752 C CA . MET F 1 122 ? 176.882 215.899 207.538 1.00 136.02 122 MET F CA 1
ATOM 14753 C C . MET F 1 122 ? 176.263 217.200 208.052 1.00 136.02 122 MET F C 1
ATOM 14754 O O . MET F 1 122 ? 176.950 218.159 208.398 1.00 136.02 122 MET F O 1
ATOM 14759 N N . LEU F 1 123 ? 174.937 217.222 208.111 1.00 134.44 123 LEU F N 1
ATOM 14760 C CA . LEU F 1 123 ? 174.198 218.433 208.438 1.00 134.44 123 LEU F CA 1
ATOM 14761 C C . LEU F 1 123 ? 173.546 218.274 209.800 1.00 134.44 123 LEU F C 1
ATOM 14762 O O . LEU F 1 123 ? 172.850 217.284 210.049 1.00 134.44 123 LEU F O 1
ATOM 14767 N N . GLY F 1 124 ? 173.781 219.242 210.682 1.00 146.07 124 GLY F N 1
ATOM 14768 C CA . GLY F 1 124 ? 173.193 219.237 212.005 1.00 146.07 124 GLY F CA 1
ATOM 14769 C C . GLY F 1 124 ? 174.002 218.539 213.075 1.00 146.07 124 GLY F C 1
ATOM 14770 O O . GLY F 1 124 ? 173.545 218.472 214.222 1.00 146.07 124 GLY F O 1
ATOM 14771 N N . VAL F 1 125 ? 175.187 218.022 212.744 1.00 152.96 125 VAL F N 1
ATOM 14772 C CA . VAL F 1 125 ? 175.979 217.275 213.712 1.00 152.96 125 VAL F CA 1
ATOM 14773 C C . VAL F 1 125 ? 176.420 218.195 214.843 1.00 152.96 125 VAL F C 1
ATOM 14774 O O . VAL F 1 125 ? 176.725 219.376 214.630 1.00 152.96 125 VAL F O 1
ATOM 14778 N N . LYS F 1 126 ? 176.427 217.661 216.064 1.00 163.16 126 LYS F N 1
ATOM 14779 C CA . LYS F 1 126 ? 176.797 218.419 217.253 1.00 163.16 126 LYS F CA 1
ATOM 14780 C C . LYS F 1 126 ? 178.070 217.912 217.914 1.00 163.16 126 LYS F C 1
ATOM 14781 O O . LYS F 1 126 ? 178.983 218.697 218.174 1.00 163.16 126 LYS F O 1
ATOM 14787 N N . SER F 1 127 ? 178.156 216.617 218.197 1.00 169.04 127 SER F N 1
ATOM 14788 C CA . SER F 1 127 ? 179.293 216.049 218.902 1.00 169.04 127 SER F CA 1
ATOM 14789 C C . SER F 1 127 ? 179.936 214.953 218.065 1.00 169.04 127 SER F C 1
ATOM 14790 O O . SER F 1 127 ? 179.414 214.538 217.028 1.00 169.04 127 SER F O 1
ATOM 14793 N N . SER F 1 128 ? 181.086 214.480 218.535 1.00 171.89 128 SER F N 1
ATOM 14794 C CA . SER F 1 128 ? 181.807 213.405 217.867 1.00 171.89 128 SER F CA 1
ATOM 14795 C C . SER F 1 128 ? 181.237 212.027 218.171 1.00 171.89 128 SER F C 1
ATOM 14796 O O . SER F 1 128 ? 181.791 211.031 217.696 1.00 171.89 128 SER F O 1
ATOM 14799 N N . ARG F 1 129 ? 180.164 211.940 218.952 1.00 172.67 129 ARG F N 1
ATOM 14800 C CA . ARG F 1 129 ? 179.567 210.659 219.302 1.00 172.67 129 ARG F CA 1
ATOM 14801 C C . ARG F 1 129 ? 178.416 210.263 218.386 1.00 172.67 129 ARG F C 1
ATOM 14802 O O . ARG F 1 129 ? 177.876 209.164 218.540 1.00 172.67 129 ARG F O 1
ATOM 14810 N N . ASP F 1 130 ? 178.026 211.122 217.447 1.00 163.75 130 ASP F N 1
ATOM 14811 C CA . ASP F 1 130 ? 176.949 210.779 216.536 1.00 163.75 130 ASP F CA 1
ATOM 14812 C C . ASP F 1 130 ? 177.368 209.629 215.622 1.00 163.75 130 ASP F C 1
ATOM 14813 O O . ASP F 1 130 ? 178.547 209.487 215.290 1.00 163.75 130 ASP F O 1
ATOM 14818 N N . PRO F 1 131 ? 176.417 208.787 215.210 1.00 158.64 131 PRO F N 1
ATOM 14819 C CA . PRO F 1 131 ? 176.760 207.654 214.340 1.00 158.64 131 PRO F CA 1
ATOM 14820 C C . PRO F 1 131 ? 177.281 208.066 212.976 1.00 158.64 131 PRO F C 1
ATOM 14821 O O . PRO F 1 131 ? 177.918 207.245 212.306 1.00 158.64 131 PRO F O 1
ATOM 14825 N N . ARG F 1 132 ? 177.029 209.299 212.542 1.00 147.78 132 ARG F N 1
ATOM 14826 C CA . ARG F 1 132 ? 177.523 209.759 211.252 1.00 147.78 132 ARG F CA 1
ATOM 14827 C C . ARG F 1 132 ? 179.006 210.095 211.278 1.00 147.78 132 ARG F C 1
ATOM 14828 O O . ARG F 1 132 ? 179.613 210.228 210.212 1.00 147.78 132 ARG F O 1
ATOM 14836 N N . SER F 1 133 ? 179.603 210.237 212.462 1.00 152.80 133 SER F N 1
ATOM 14837 C CA . SER F 1 133 ? 181.044 210.442 212.529 1.00 152.80 133 SER F CA 1
ATOM 14838 C C . SER F 1 133 ? 181.798 209.214 212.043 1.00 152.80 133 SER F C 1
ATOM 14839 O O . SER F 1 133 ? 182.955 209.319 211.624 1.00 152.80 133 SER F O 1
ATOM 14842 N N . HIS F 1 134 ? 181.162 208.045 212.098 1.00 158.88 134 HIS F N 1
ATOM 14843 C CA . HIS F 1 134 ? 181.834 206.809 211.711 1.00 158.88 134 HIS F CA 1
ATOM 14844 C C . HIS F 1 134 ? 181.990 206.696 210.201 1.00 158.88 134 HIS F C 1
ATOM 14845 O O . HIS F 1 134 ? 182.885 205.986 209.727 1.00 158.88 134 HIS F O 1
ATOM 14852 N N . ILE F 1 135 ? 181.130 207.362 209.429 1.00 152.30 135 ILE F N 1
ATOM 14853 C CA . ILE F 1 135 ? 181.211 207.272 207.975 1.00 152.30 135 ILE F CA 1
ATOM 14854 C C . ILE F 1 135 ? 182.108 208.348 207.370 1.00 152.30 135 ILE F C 1
ATOM 14855 O O . ILE F 1 135 ? 182.503 208.228 206.203 1.00 152.30 135 ILE F O 1
ATOM 14860 N N . GLN F 1 136 ? 182.461 209.380 208.129 1.00 152.36 136 GLN F N 1
ATOM 14861 C CA . GLN F 1 136 ? 183.309 210.446 207.619 1.00 152.36 136 GLN F CA 1
ATOM 14862 C C . GLN F 1 136 ? 184.794 210.135 207.758 1.00 152.36 136 GLN F C 1
ATOM 14863 O O . GLN F 1 136 ? 185.624 210.850 207.189 1.00 152.36 136 GLN F O 1
ATOM 14869 N N . ASN F 1 137 ? 185.151 209.059 208.452 1.00 157.69 137 ASN F N 1
ATOM 14870 C CA . ASN F 1 137 ? 186.548 208.862 208.812 1.00 157.69 137 ASN F CA 1
ATOM 14871 C C . ASN F 1 137 ? 187.101 207.527 208.333 1.00 157.69 137 ASN F C 1
ATOM 14872 O O . ASN F 1 137 ? 188.319 207.365 208.220 1.00 157.69 137 ASN F O 1
ATOM 14877 N N . ASN F 1 138 ? 186.228 206.563 208.051 1.00 164.50 138 ASN F N 1
ATOM 14878 C CA . ASN F 1 138 ? 186.663 205.194 207.798 1.00 164.50 138 ASN F CA 1
ATOM 14879 C C . ASN F 1 138 ? 186.678 204.829 206.316 1.00 164.50 138 ASN F C 1
ATOM 14880 O O . ASN F 1 138 ? 187.721 204.445 205.780 1.00 164.50 138 ASN F O 1
ATOM 14885 N N . PHE F 1 139 ? 185.538 204.942 205.640 1.00 164.60 139 PHE F N 1
ATOM 14886 C CA . PHE F 1 139 ? 185.377 204.334 204.324 1.00 164.60 139 PHE F CA 1
ATOM 14887 C C . PHE F 1 139 ? 185.963 205.194 203.211 1.00 164.60 139 PHE F C 1
ATOM 14888 O O . PHE F 1 139 ? 185.234 205.949 202.561 1.00 164.60 139 PHE F O 1
ATOM 14896 N N . TRP F 1 140 ? 187.272 205.091 202.980 1.00 162.07 140 TRP F N 1
ATOM 14897 C CA . TRP F 1 140 ? 187.941 205.925 201.985 1.00 162.07 140 TRP F CA 1
ATOM 14898 C C . TRP F 1 140 ? 187.837 205.407 200.550 1.00 162.07 140 TRP F C 1
ATOM 14899 O O . TRP F 1 140 ? 187.531 206.200 199.644 1.00 162.07 140 TRP F O 1
ATOM 14910 N N . PRO F 1 141 ? 188.110 204.122 200.279 1.00 165.88 141 PRO F N 1
ATOM 14911 C CA . PRO F 1 141 ? 188.052 203.666 198.879 1.00 165.88 141 PRO F CA 1
ATOM 14912 C C . PRO F 1 141 ? 186.686 203.858 198.251 1.00 165.88 141 PRO F C 1
ATOM 14913 O O . PRO F 1 141 ? 186.591 204.192 197.062 1.00 165.88 141 PRO F O 1
ATOM 14917 N N . LEU F 1 142 ? 185.621 203.656 199.027 1.00 161.94 142 LEU F N 1
ATOM 14918 C CA . LEU F 1 142 ? 184.285 203.936 198.524 1.00 161.94 142 LEU F CA 1
ATOM 14919 C C . LEU F 1 142 ? 184.152 205.392 198.107 1.00 161.94 142 LEU F C 1
ATOM 14920 O O . LEU F 1 142 ? 183.564 205.691 197.067 1.00 161.94 142 LEU F O 1
ATOM 14925 N N . LYS F 1 143 ? 184.704 206.313 198.900 1.00 155.15 143 LYS F N 1
ATOM 14926 C CA . LYS F 1 143 ? 184.607 207.729 198.562 1.00 155.15 143 LYS F CA 1
ATOM 14927 C C . LYS F 1 143 ? 185.382 208.047 197.288 1.00 155.15 143 LYS F C 1
ATOM 14928 O O . LYS F 1 143 ? 184.881 208.772 196.414 1.00 155.15 143 LYS F O 1
ATOM 14934 N N . PHE F 1 144 ? 186.604 207.520 197.166 1.00 162.42 144 PHE F N 1
ATOM 14935 C CA . PHE F 1 144 ? 187.373 207.733 195.942 1.00 162.42 144 PHE F CA 1
ATOM 14936 C C . PHE F 1 144 ? 186.605 207.231 194.730 1.00 162.42 144 PHE F C 1
ATOM 14937 O O . PHE F 1 144 ? 186.500 207.923 193.709 1.00 162.42 144 PHE F O 1
ATOM 14945 N N . LEU F 1 145 ? 186.060 206.018 194.828 1.00 163.19 145 LEU F N 1
ATOM 14946 C CA . LEU F 1 145 ? 185.381 205.426 193.685 1.00 163.19 145 LEU F CA 1
ATOM 14947 C C . LEU F 1 145 ? 184.076 206.146 193.377 1.00 163.19 145 LEU F C 1
ATOM 14948 O O . LEU F 1 145 ? 183.700 206.264 192.212 1.00 163.19 145 LEU F O 1
ATOM 14953 N N . ILE F 1 146 ? 183.383 206.660 194.395 1.00 155.83 146 ILE F N 1
ATOM 14954 C CA . ILE F 1 146 ? 182.171 207.434 194.139 1.00 155.83 146 ILE F CA 1
ATOM 14955 C C . ILE F 1 146 ? 182.507 208.715 193.388 1.00 155.83 146 ILE F C 1
ATOM 14956 O O . ILE F 1 146 ? 181.837 209.078 192.416 1.00 155.83 146 ILE F O 1
ATOM 14961 N N . CYS F 1 147 ? 183.516 209.433 193.886 1.00 154.36 147 CYS F N 1
ATOM 14962 C CA . CYS F 1 147 ? 183.928 210.727 193.278 1.00 154.36 147 CYS F CA 1
ATOM 14963 C C . CYS F 1 147 ? 184.298 210.518 191.806 1.00 154.36 147 CYS F C 1
ATOM 14964 O O . CYS F 1 147 ? 183.693 211.184 190.946 1.00 154.36 147 CYS F O 1
ATOM 14967 N N . PHE F 1 148 ? 185.245 209.615 191.540 1.00 161.36 148 PHE F N 1
ATOM 14968 C CA . PHE F 1 148 ? 185.703 209.337 190.153 1.00 161.36 148 PHE F CA 1
ATOM 14969 C C . PHE F 1 148 ? 184.532 208.789 189.329 1.00 161.36 148 PHE F C 1
ATOM 14970 O O . PHE F 1 148 ? 184.375 209.213 188.170 1.00 161.36 148 PHE F O 1
ATOM 14978 N N . GLY F 1 149 ? 183.720 207.909 189.923 1.00 153.68 149 GLY F N 1
ATOM 14979 C CA . GLY F 1 149 ? 182.536 207.373 189.222 1.00 153.68 149 GLY F CA 1
ATOM 14980 C C . GLY F 1 149 ? 181.678 208.517 188.710 1.00 153.68 149 GLY F C 1
ATOM 14981 O O . GLY F 1 149 ? 181.302 208.496 187.522 1.00 153.68 149 GLY F O 1
ATOM 14982 N N . ALA F 1 150 ? 181.404 209.491 189.582 1.00 148.28 150 ALA F N 1
ATOM 14983 C CA . ALA F 1 150 ? 180.637 210.683 189.245 1.00 148.28 150 ALA F CA 1
ATOM 14984 C C . ALA F 1 150 ? 181.279 211.437 188.091 1.00 148.28 150 ALA F C 1
ATOM 14985 O O . ALA F 1 150 ? 180.585 211.896 187.179 1.00 148.28 150 ALA F O 1
ATOM 14987 N N . ALA F 1 151 ? 182.608 211.572 188.111 1.00 145.61 151 ALA F N 1
ATOM 14988 C CA . ALA F 1 151 ? 183.297 212.229 187.001 1.00 145.61 151 ALA F CA 1
ATOM 14989 C C . ALA F 1 151 ? 183.076 211.478 185.690 1.00 145.61 151 ALA F C 1
ATOM 14990 O O . ALA F 1 151 ? 182.734 212.074 184.657 1.00 145.61 151 ALA F O 1
ATOM 14992 N N . ILE F 1 152 ? 183.269 210.156 185.717 1.00 150.26 152 ILE F N 1
ATOM 14993 C CA . ILE F 1 152 ? 183.129 209.349 184.508 1.00 150.26 152 ILE F CA 1
ATOM 14994 C C . ILE F 1 152 ? 181.693 209.386 183.995 1.00 150.26 152 ILE F C 1
ATOM 14995 O O . ILE F 1 152 ? 181.455 209.414 182.784 1.00 150.26 152 ILE F O 1
ATOM 15000 N N . GLY F 1 153 ? 180.712 209.383 184.900 1.00 145.61 153 GLY F N 1
ATOM 15001 C CA . GLY F 1 153 ? 179.333 209.500 184.465 1.00 145.61 153 GLY F CA 1
ATOM 15002 C C . GLY F 1 153 ? 179.010 210.866 183.900 1.00 145.61 153 GLY F C 1
ATOM 15003 O O . GLY F 1 153 ? 178.239 210.977 182.945 1.00 145.61 153 GLY F O 1
ATOM 15004 N N . ALA F 1 154 ? 179.594 211.920 184.470 1.00 140.89 154 ALA F N 1
ATOM 15005 C CA . ALA F 1 154 ? 179.301 213.265 183.998 1.00 140.89 154 ALA F CA 1
ATOM 15006 C C . ALA F 1 154 ? 179.925 213.533 182.640 1.00 140.89 154 ALA F C 1
ATOM 15007 O O . ALA F 1 154 ? 179.436 214.390 181.899 1.00 140.89 154 ALA F O 1
ATOM 15009 N N . ILE F 1 155 ? 181.009 212.829 182.301 1.00 140.96 155 ILE F N 1
ATOM 15010 C CA . ILE F 1 155 ? 181.640 213.071 181.003 1.00 140.96 155 ILE F CA 1
ATOM 15011 C C . ILE F 1 155 ? 180.680 212.755 179.856 1.00 140.96 155 ILE F C 1
ATOM 15012 O O . ILE F 1 155 ? 180.859 213.249 178.738 1.00 140.96 155 ILE F O 1
ATOM 15017 N N . PHE F 1 156 ? 179.660 211.930 180.103 1.00 142.26 156 PHE F N 1
ATOM 15018 C CA . PHE F 1 156 ? 178.675 211.578 179.083 1.00 142.26 156 PHE F CA 1
ATOM 15019 C C . PHE F 1 156 ? 177.612 212.646 178.850 1.00 142.26 156 PHE F C 1
ATOM 15020 O O . PHE F 1 156 ? 176.772 212.462 177.965 1.00 142.26 156 PHE F O 1
ATOM 15028 N N . ILE F 1 157 ? 177.609 213.737 179.610 1.00 138.52 157 ILE F N 1
ATOM 15029 C CA . ILE F 1 157 ? 176.591 214.773 179.448 1.00 138.52 157 ILE F CA 1
ATOM 15030 C C . ILE F 1 157 ? 176.822 215.499 178.129 1.00 138.52 157 ILE F C 1
ATOM 15031 O O . ILE F 1 157 ? 177.916 216.033 177.902 1.00 138.52 157 ILE F O 1
ATOM 15036 N N . PRO F 1 158 ? 175.839 215.538 177.237 1.00 142.73 158 PRO F N 1
ATOM 15037 C CA . PRO F 1 158 ? 176.042 216.175 175.935 1.00 142.73 158 PRO F CA 1
ATOM 15038 C C . PRO F 1 158 ? 176.005 217.689 176.047 1.00 142.73 158 PRO F C 1
ATOM 15039 O O . PRO F 1 158 ? 175.665 218.267 177.079 1.00 142.73 158 PRO F O 1
ATOM 15043 N N . ASP F 1 159 ? 176.352 218.328 174.940 1.00 151.54 159 ASP F N 1
ATOM 15044 C CA . ASP F 1 159 ? 176.418 219.774 174.849 1.00 151.54 159 ASP F CA 1
ATOM 15045 C C . ASP F 1 159 ? 175.092 220.340 174.343 1.00 151.54 159 ASP F C 1
ATOM 15046 O O . ASP F 1 159 ? 174.222 219.618 173.854 1.00 151.54 159 ASP F O 1
ATOM 15051 N N . GLY F 1 160 ? 174.946 221.655 174.466 1.00 149.32 160 GLY F N 1
ATOM 15052 C CA . GLY F 1 160 ? 173.809 222.359 173.909 1.00 149.32 160 GLY F CA 1
ATOM 15053 C C . GLY F 1 160 ? 173.134 223.313 174.870 1.00 149.32 160 GLY F C 1
ATOM 15054 O O . GLY F 1 160 ? 172.709 224.400 174.472 1.00 149.32 160 GLY F O 1
ATOM 15055 N N . SER F 1 161 ? 173.030 222.928 176.140 1.00 145.06 161 SER F N 1
ATOM 15056 C CA . SER F 1 161 ? 172.511 223.840 177.150 1.00 145.06 161 SER F CA 1
ATOM 15057 C C . SER F 1 161 ? 173.232 223.698 178.483 1.00 145.06 161 SER F C 1
ATOM 15058 O O . SER F 1 161 ? 172.788 224.290 179.472 1.00 145.06 161 SER F O 1
ATOM 15061 N N . PHE F 1 162 ? 174.313 222.923 178.544 1.00 134.30 162 PHE F N 1
ATOM 15062 C CA . PHE F 1 162 ? 174.994 222.679 179.808 1.00 134.30 162 PHE F CA 1
ATOM 15063 C C . PHE F 1 162 ? 176.020 223.763 180.116 1.00 134.30 162 PHE F C 1
ATOM 15064 O O . PHE F 1 162 ? 176.355 223.987 181.284 1.00 134.30 162 PHE F O 1
ATOM 15072 N N . GLY F 1 163 ? 176.535 224.432 179.091 1.00 136.35 163 GLY F N 1
ATOM 15073 C CA . GLY F 1 163 ? 177.602 225.389 179.260 1.00 136.35 163 GLY F CA 1
ATOM 15074 C C . GLY F 1 163 ? 177.251 226.592 180.114 1.00 136.35 163 GLY F C 1
ATOM 15075 O O . GLY F 1 163 ? 177.773 226.767 181.221 1.00 136.35 163 GLY F O 1
ATOM 15076 N N . PRO F 1 164 ? 176.356 227.449 179.615 1.00 131.44 164 PRO F N 1
ATOM 15077 C CA . PRO F 1 164 ? 176.126 228.743 180.289 1.00 131.44 164 PRO F CA 1
ATOM 15078 C C . PRO F 1 164 ? 175.644 228.638 181.729 1.00 131.44 164 PRO F C 1
ATOM 15079 O O . PRO F 1 164 ? 176.033 229.465 182.571 1.00 131.44 164 PRO F O 1
ATOM 15083 N N . ALA F 1 165 ? 174.797 227.658 182.040 1.00 129.20 165 ALA F N 1
ATOM 15084 C CA . ALA F 1 165 ? 174.370 227.477 183.422 1.00 129.20 165 ALA F CA 1
ATOM 15085 C C . ALA F 1 165 ? 175.572 227.263 184.330 1.00 129.20 165 ALA F C 1
ATOM 15086 O O . ALA F 1 165 ? 175.693 227.886 185.397 1.00 129.20 165 ALA F O 1
ATOM 15088 N N . MET F 1 166 ? 176.491 226.400 183.902 1.00 129.87 166 MET F N 1
ATOM 15089 C CA . MET F 1 166 ? 177.697 226.172 184.679 1.00 129.87 166 MET F CA 1
ATOM 15090 C C . MET F 1 166 ? 178.600 227.394 184.681 1.00 129.87 166 MET F C 1
ATOM 15091 O O . MET F 1 166 ? 179.327 227.607 185.650 1.00 129.87 166 MET F O 1
ATOM 15096 N N . MET F 1 167 ? 178.566 228.213 183.630 1.00 127.98 167 MET F N 1
ATOM 15097 C CA . MET F 1 167 ? 179.335 229.451 183.682 1.00 127.98 167 MET F CA 1
ATOM 15098 C C . MET F 1 167 ? 178.848 230.343 184.816 1.00 127.98 167 MET F C 1
ATOM 15099 O O . MET F 1 167 ? 179.655 230.894 185.575 1.00 127.98 167 MET F O 1
ATOM 15104 N N . TRP F 1 168 ? 177.530 230.486 184.962 1.00 121.62 168 TRP F N 1
ATOM 15105 C CA . TRP F 1 168 ? 177.018 231.338 186.037 1.00 121.62 168 TRP F CA 1
ATOM 15106 C C . TRP F 1 168 ? 177.302 230.739 187.412 1.00 121.62 168 TRP F C 1
ATOM 15107 O O . TRP F 1 168 ? 177.700 231.458 188.346 1.00 121.62 168 TRP F O 1
ATOM 15118 N N . VAL F 1 169 ? 177.098 229.426 187.558 1.00 118.30 169 VAL F N 1
ATOM 15119 C CA . VAL F 1 169 ? 177.421 228.779 188.829 1.00 118.30 169 VAL F CA 1
ATOM 15120 C C . VAL F 1 169 ? 178.898 228.962 189.157 1.00 118.30 1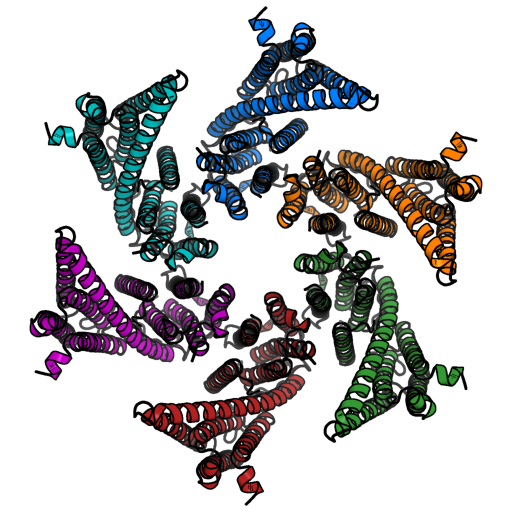69 VAL F C 1
ATOM 15121 O O . VAL F 1 169 ? 179.269 229.208 190.313 1.00 118.30 169 VAL F O 1
ATOM 15125 N N . GLY F 1 170 ? 179.759 228.869 188.146 1.00 121.45 170 GLY F N 1
ATOM 15126 C CA . GLY F 1 170 ? 181.179 229.050 188.377 1.00 121.45 170 GLY F CA 1
ATOM 15127 C C . GLY F 1 170 ? 181.524 230.469 188.774 1.00 121.45 170 GLY F C 1
ATOM 15128 O O . GLY F 1 170 ? 182.417 230.685 189.592 1.00 121.45 170 GLY F O 1
ATOM 15129 N N . LEU F 1 171 ? 180.831 231.455 188.199 1.00 120.15 171 LEU F N 1
ATOM 15130 C CA . LEU F 1 171 ? 181.056 232.837 188.615 1.00 120.15 171 LEU F CA 1
ATOM 15131 C C . LEU F 1 171 ? 180.731 233.020 190.093 1.00 120.15 171 LEU F C 1
ATOM 15132 O O . LEU F 1 171 ? 181.509 233.623 190.846 1.00 120.15 171 LEU F O 1
ATOM 15137 N N . ILE F 1 172 ? 179.577 232.509 190.524 1.00 121.18 172 ILE F N 1
ATOM 15138 C CA . ILE F 1 172 ? 179.197 232.647 191.932 1.00 121.18 172 ILE F CA 1
ATOM 15139 C C . ILE F 1 172 ? 180.214 231.952 192.833 1.00 121.18 172 ILE F C 1
ATOM 15140 O O . ILE F 1 172 ? 180.682 232.517 193.835 1.00 121.18 172 ILE F O 1
ATOM 15145 N N . GLY F 1 173 ? 180.571 230.713 192.489 1.00 120.50 173 GLY F N 1
ATOM 15146 C CA . GLY F 1 173 ? 181.547 229.988 193.285 1.00 120.50 173 GLY F CA 1
ATOM 15147 C C . GLY F 1 173 ? 182.896 230.678 193.326 1.00 120.50 173 GLY F C 1
ATOM 15148 O O . GLY F 1 173 ? 183.573 230.679 194.355 1.00 120.50 173 GLY F O 1
ATOM 15149 N N . GLY F 1 174 ? 183.306 231.278 192.208 1.00 122.71 174 GLY F N 1
ATOM 15150 C CA . GLY F 1 174 ? 184.570 231.986 192.179 1.00 122.71 174 GLY F CA 1
ATOM 15151 C C . GLY F 1 174 ? 184.574 233.196 193.086 1.00 122.71 174 GLY F C 1
ATOM 15152 O O . GLY F 1 174 ? 185.544 233.437 193.805 1.00 122.71 174 GLY F O 1
ATOM 15153 N N . LEU F 1 175 ? 183.493 233.979 193.059 1.00 118.66 175 LEU F N 1
ATOM 15154 C CA . LEU F 1 175 ? 183.368 235.082 194.008 1.00 118.66 175 LEU F CA 1
ATOM 15155 C C . LEU F 1 175 ? 183.523 234.585 195.444 1.00 118.66 175 LEU F C 1
ATOM 15156 O O . LEU F 1 175 ? 184.334 235.118 196.227 1.00 118.66 175 LEU F O 1
ATOM 15161 N N . ALA F 1 176 ? 182.761 233.546 195.797 1.00 118.30 176 ALA F N 1
ATOM 15162 C CA . ALA F 1 176 ? 182.800 233.039 197.165 1.00 118.30 176 ALA F CA 1
ATOM 15163 C C . ALA F 1 176 ? 184.209 232.607 197.554 1.00 118.30 176 ALA F C 1
ATOM 15164 O O . ALA F 1 176 ? 184.714 232.976 198.624 1.00 118.30 176 ALA F O 1
ATOM 15166 N N . PHE F 1 177 ? 184.873 231.838 196.691 1.00 119.69 177 PHE F N 1
ATOM 15167 C CA . PHE F 1 177 ? 186.171 231.301 197.079 1.00 119.69 177 PHE F CA 1
ATOM 15168 C C . PHE F 1 177 ? 187.252 232.372 197.084 1.00 119.69 177 PHE F C 1
ATOM 15169 O O . PHE F 1 177 ? 188.189 232.284 197.883 1.00 119.69 177 PHE F O 1
ATOM 15177 N N . ILE F 1 178 ? 187.164 233.374 196.205 1.00 116.42 178 ILE F N 1
ATOM 15178 C CA . ILE F 1 178 ? 188.111 234.483 196.280 1.00 116.42 178 ILE F CA 1
ATOM 15179 C C . ILE F 1 178 ? 188.012 235.161 197.638 1.00 116.42 178 ILE F C 1
ATOM 15180 O O . ILE F 1 178 ? 189.030 235.435 198.292 1.00 116.42 178 ILE F O 1
ATOM 15185 N N . LEU F 1 179 ? 186.785 235.436 198.092 1.00 115.93 179 LEU F N 1
ATOM 15186 C CA . LEU F 1 179 ? 186.652 236.078 199.399 1.00 115.93 179 LEU F CA 1
ATOM 15187 C C . LEU F 1 179 ? 187.171 235.177 200.520 1.00 115.93 179 LEU F C 1
ATOM 15188 O O . LEU F 1 179 ? 187.835 235.649 201.459 1.00 115.93 179 LEU F O 1
ATOM 15193 N N . VAL F 1 180 ? 186.898 233.873 200.432 1.00 116.16 180 VAL F N 1
ATOM 15194 C CA . VAL F 1 180 ? 187.384 232.945 201.453 1.00 116.16 180 VAL F CA 1
ATOM 15195 C C . VAL F 1 180 ? 188.907 232.970 201.522 1.00 116.16 180 VAL F C 1
ATOM 15196 O O . VAL F 1 180 ? 189.497 233.035 202.610 1.00 116.16 180 VAL F O 1
ATOM 15200 N N . GLN F 1 181 ? 189.571 232.915 200.368 1.00 117.90 181 GLN F N 1
ATOM 15201 C CA . GLN F 1 181 ? 191.025 232.871 200.416 1.00 117.90 181 GLN F CA 1
ATOM 15202 C C . GLN F 1 181 ? 191.605 234.214 200.839 1.00 117.90 181 GLN F C 1
ATOM 15203 O O . GLN F 1 181 ? 192.691 234.253 201.425 1.00 117.90 181 GLN F O 1
ATOM 15209 N N . LEU F 1 182 ? 190.892 235.318 200.604 1.00 120.94 182 LEU F N 1
ATOM 15210 C CA . LEU F 1 182 ? 191.349 236.584 201.174 1.00 120.94 182 LEU F CA 1
ATOM 15211 C C . LEU F 1 182 ? 191.332 236.536 202.696 1.00 120.94 182 LEU F C 1
ATOM 15212 O O . LEU F 1 182 ? 192.279 236.983 203.358 1.00 120.94 182 LEU F O 1
ATOM 15217 N N . VAL F 1 183 ? 190.245 236.016 203.272 1.00 121.01 183 VAL F N 1
ATOM 15218 C CA . VAL F 1 183 ? 190.187 235.896 204.729 1.00 121.01 183 VAL F CA 1
ATOM 15219 C C . VAL F 1 183 ? 191.328 235.024 205.240 1.00 121.01 183 VAL F C 1
ATOM 15220 O O . VAL F 1 183 ? 191.970 235.339 206.254 1.00 121.01 183 VAL F O 1
ATOM 15224 N N . ILE F 1 184 ? 191.606 233.920 204.542 1.00 122.60 184 ILE F N 1
ATOM 15225 C CA . ILE F 1 184 ? 192.687 233.029 204.966 1.00 122.60 184 ILE F CA 1
ATOM 15226 C C . ILE F 1 184 ? 194.031 233.747 204.917 1.00 122.60 184 ILE F C 1
ATOM 15227 O O . ILE F 1 184 ? 194.861 233.605 205.826 1.00 122.60 184 ILE F O 1
ATOM 15232 N N . ILE F 1 185 ? 194.269 234.533 203.865 1.00 123.72 185 ILE F N 1
ATOM 15233 C CA . ILE F 1 185 ? 195.534 235.256 203.749 1.00 123.72 185 ILE F CA 1
ATOM 15234 C C . ILE F 1 185 ? 195.682 236.272 204.873 1.00 123.72 185 ILE F C 1
ATOM 15235 O O . ILE F 1 185 ? 196.765 236.423 205.452 1.00 123.72 185 ILE F O 1
ATOM 15240 N N . VAL F 1 186 ? 194.603 236.983 205.205 1.00 132.94 186 VAL F N 1
ATOM 15241 C CA . VAL F 1 186 ? 194.683 237.969 206.283 1.00 132.94 186 VAL F CA 1
ATOM 15242 C C . VAL F 1 186 ? 194.991 237.291 207.611 1.00 132.94 186 VAL F C 1
ATOM 15243 O O . VAL F 1 186 ? 195.829 237.768 208.393 1.00 132.94 186 VAL F O 1
ATOM 15247 N N . ASP F 1 187 ? 194.320 236.171 207.894 1.00 140.18 187 ASP F N 1
ATOM 15248 C CA . ASP F 1 187 ? 194.589 235.451 209.137 1.00 140.18 187 ASP F CA 1
ATOM 15249 C C . ASP F 1 187 ? 196.035 234.973 209.198 1.00 140.18 187 ASP F C 1
ATOM 15250 O O . ASP F 1 187 ? 196.701 235.095 210.236 1.00 140.18 187 ASP F O 1
ATOM 15255 N N . PHE F 1 188 ? 196.534 234.414 208.095 1.00 139.94 188 PHE F N 1
ATOM 15256 C CA . PHE F 1 188 ? 197.919 233.959 208.057 1.00 139.94 188 PHE F CA 1
ATOM 15257 C C . PHE F 1 188 ? 198.891 235.105 208.292 1.00 139.94 188 PHE F C 1
ATOM 15258 O O . PHE F 1 188 ? 199.895 234.941 208.994 1.00 139.94 188 PHE F O 1
ATOM 15266 N N . ALA F 1 189 ? 198.625 236.268 207.696 1.00 143.12 189 ALA F N 1
ATOM 15267 C CA . ALA F 1 189 ? 199.515 237.407 207.886 1.00 143.12 189 ALA F CA 1
ATOM 15268 C C . ALA F 1 189 ? 199.540 237.848 209.342 1.00 143.12 189 ALA F C 1
ATOM 15269 O O . ALA F 1 189 ? 200.614 238.103 209.902 1.00 143.12 189 ALA F O 1
ATOM 15271 N N . HIS F 1 190 ? 198.363 237.956 209.969 1.00 153.51 190 HIS F N 1
ATOM 15272 C CA . HIS F 1 190 ? 198.319 238.271 211.396 1.00 153.51 190 HIS F CA 1
ATOM 15273 C C . HIS F 1 190 ? 199.146 237.280 212.205 1.00 153.51 190 HIS F C 1
ATOM 15274 O O . HIS F 1 190 ? 199.983 237.677 213.028 1.00 153.51 190 HIS F O 1
ATOM 15281 N N . SER F 1 191 ? 198.921 235.983 211.984 1.00 153.89 191 SER F N 1
ATOM 15282 C CA . SER F 1 191 ? 199.624 234.966 212.759 1.00 153.89 191 SER F CA 1
ATOM 15283 C C . SER F 1 191 ? 201.134 235.084 212.587 1.00 153.89 191 SER F C 1
ATOM 15284 O O . SER F 1 191 ? 201.883 235.097 213.571 1.00 153.89 191 SER F O 1
ATOM 15287 N N . LEU F 1 192 ? 201.597 235.181 211.339 1.00 155.61 192 LEU F N 1
ATOM 15288 C CA . LEU F 1 192 ? 203.032 235.230 211.079 1.00 155.61 192 LEU F CA 1
ATOM 15289 C C . LEU F 1 192 ? 203.670 236.468 211.690 1.00 155.61 192 LEU F C 1
ATOM 15290 O O . LEU F 1 192 ? 204.729 236.380 212.329 1.00 155.61 192 LEU F O 1
ATOM 15295 N N . ALA F 1 193 ? 203.053 237.637 211.495 1.00 161.96 193 ALA F N 1
ATOM 15296 C CA . ALA F 1 193 ? 203.629 238.866 212.025 1.00 161.96 193 ALA F CA 1
ATOM 15297 C C . ALA F 1 193 ? 203.691 238.827 213.543 1.00 161.96 193 ALA F C 1
ATOM 15298 O O . ALA F 1 193 ? 204.716 239.176 214.141 1.00 161.96 193 ALA F O 1
ATOM 15300 N N . GLU F 1 194 ? 202.601 238.400 214.188 1.00 170.91 194 GLU F N 1
ATOM 15301 C CA . GLU F 1 194 ? 202.614 238.303 215.642 1.00 170.91 194 GLU F CA 1
ATOM 15302 C C . GLU F 1 194 ? 203.698 237.352 216.121 1.00 170.91 194 GLU F C 1
ATOM 15303 O O . GLU F 1 194 ? 204.440 237.674 217.057 1.00 170.91 194 GLU F O 1
ATOM 15309 N N . ASN F 1 195 ? 203.822 236.187 215.481 1.00 172.82 195 ASN F N 1
ATOM 15310 C CA . ASN F 1 195 ? 204.792 235.198 215.935 1.00 172.82 195 ASN F CA 1
ATOM 15311 C C . ASN F 1 195 ? 206.213 235.732 215.819 1.00 172.82 195 ASN F C 1
ATOM 15312 O O . ASN F 1 195 ? 206.999 235.645 216.771 1.00 172.82 195 ASN F O 1
ATOM 15317 N N . TRP F 1 196 ? 206.563 236.297 214.659 1.00 171.78 196 TRP F N 1
ATOM 15318 C CA . TRP F 1 196 ? 207.920 236.811 214.498 1.00 171.78 196 TRP F CA 1
ATOM 15319 C C . TRP F 1 196 ? 208.199 237.976 215.437 1.00 171.78 196 TRP F C 1
ATOM 15320 O O . TRP F 1 196 ? 209.277 238.040 216.038 1.00 171.78 196 TRP F O 1
ATOM 15331 N N . ILE F 1 197 ? 207.250 238.901 215.599 1.00 174.53 197 ILE F N 1
ATOM 15332 C CA . ILE F 1 197 ? 207.502 240.046 216.468 1.00 174.53 197 ILE F CA 1
ATOM 15333 C C . ILE F 1 197 ? 207.683 239.595 217.912 1.00 174.53 197 ILE F C 1
ATOM 15334 O O . ILE F 1 197 ? 208.568 240.086 218.622 1.00 174.53 197 ILE F O 1
ATOM 15339 N N . GLU F 1 198 ? 206.866 238.643 218.371 1.00 179.35 198 GLU F N 1
ATOM 15340 C CA . GLU F 1 198 ? 206.940 238.258 219.776 1.00 179.35 198 GLU F CA 1
ATOM 15341 C C . GLU F 1 198 ? 208.167 237.396 220.058 1.00 179.35 198 GLU F C 1
ATOM 15342 O O . GLU F 1 198 ? 208.794 237.536 221.115 1.00 179.35 198 GLU F O 1
ATOM 15348 N N . SER F 1 199 ? 208.532 236.500 219.137 1.00 182.98 199 SER F N 1
ATOM 15349 C CA . SER F 1 199 ? 209.592 235.547 219.444 1.00 182.98 199 SER F CA 1
ATOM 15350 C C . SER F 1 199 ? 210.970 236.035 219.019 1.00 182.98 199 SER F C 1
ATOM 15351 O O . SER F 1 199 ? 211.977 235.568 219.562 1.00 182.98 199 SER F O 1
ATOM 15354 N N . ALA F 1 200 ? 211.050 236.957 218.061 1.00 190.42 200 ALA F N 1
ATOM 15355 C CA . ALA F 1 200 ? 212.320 237.268 217.424 1.00 190.42 200 ALA F CA 1
ATOM 15356 C C . ALA F 1 200 ? 212.946 238.575 217.881 1.00 190.42 200 ALA F C 1
ATOM 15357 O O . ALA F 1 200 ? 214.177 238.672 217.917 1.00 190.42 200 ALA F O 1
ATOM 15359 N N . GLU F 1 201 ? 212.143 239.585 218.224 1.00 196.62 201 GLU F N 1
ATOM 15360 C CA . GLU F 1 201 ? 212.693 240.910 218.493 1.00 196.62 201 GLU F CA 1
ATOM 15361 C C . GLU F 1 201 ? 213.647 240.921 219.684 1.00 196.62 201 GLU F C 1
ATOM 15362 O O . GLU F 1 201 ? 214.413 241.879 219.834 1.00 196.62 201 GLU F O 1
ATOM 15368 N N . ASN F 1 202 ? 213.639 239.877 220.517 1.00 197.46 202 ASN F N 1
ATOM 15369 C CA . ASN F 1 202 ? 214.672 239.747 221.539 1.00 197.46 202 ASN F CA 1
ATOM 15370 C C . ASN F 1 202 ? 216.051 239.564 220.917 1.00 197.46 202 ASN F C 1
ATOM 15371 O O . ASN F 1 202 ? 217.064 239.899 221.542 1.00 197.46 202 ASN F O 1
ATOM 15376 N N . SER F 1 203 ? 216.108 239.036 219.699 1.00 197.96 203 SER F N 1
ATOM 15377 C CA . SER F 1 203 ? 217.345 238.823 218.959 1.00 197.96 203 SER F CA 1
ATOM 15378 C C . SER F 1 203 ? 217.321 239.642 217.671 1.00 197.96 203 SER F C 1
ATOM 15379 O O . SER F 1 203 ? 216.395 240.413 217.412 1.00 197.96 203 SER F O 1
ATOM 15382 N N . ARG F 1 204 ? 218.363 239.467 216.860 1.00 196.58 204 ARG F N 1
ATOM 15383 C CA . ARG F 1 204 ? 218.488 240.146 215.578 1.00 196.58 204 ARG F CA 1
ATOM 15384 C C . ARG F 1 204 ? 218.389 239.189 214.397 1.00 196.58 204 ARG F C 1
ATOM 15385 O O . ARG F 1 204 ? 218.632 239.598 213.258 1.00 196.58 204 ARG F O 1
ATOM 15393 N N . GLY F 1 205 ? 218.036 237.927 214.641 1.00 193.89 205 GLY F N 1
ATOM 15394 C CA . GLY F 1 205 ? 218.068 236.942 213.572 1.00 193.89 205 GLY F CA 1
ATOM 15395 C C . GLY F 1 205 ? 216.967 237.142 212.549 1.00 193.89 205 GLY F C 1
ATOM 15396 O O . GLY F 1 205 ? 217.215 237.124 211.340 1.00 193.89 205 GLY F O 1
ATOM 15397 N N . TYR F 1 206 ? 215.734 237.343 213.017 1.00 190.74 206 TYR F N 1
ATOM 15398 C CA . TYR F 1 206 ? 214.576 237.375 212.138 1.00 190.74 206 TYR F CA 1
ATOM 15399 C C . TYR F 1 206 ? 214.106 238.779 211.789 1.00 190.74 206 TYR F C 1
ATOM 15400 O O . TYR F 1 206 ? 213.299 238.926 210.865 1.00 190.74 206 TYR F O 1
ATOM 15409 N N . TYR F 1 207 ? 214.577 239.808 212.497 1.00 190.47 207 TYR F N 1
ATOM 15410 C CA . TYR F 1 207 ? 214.133 241.169 212.206 1.00 190.47 207 TYR F CA 1
ATOM 15411 C C . TYR F 1 207 ? 214.479 241.570 210.779 1.00 190.47 207 TYR F C 1
ATOM 15412 O O . TYR F 1 207 ? 213.670 242.206 210.087 1.00 190.47 207 TYR F O 1
ATOM 15421 N N . TYR F 1 208 ? 215.672 241.193 210.315 1.00 189.52 208 TYR F N 1
ATOM 15422 C CA . TYR F 1 208 ? 216.059 241.490 208.941 1.00 189.52 208 TYR F CA 1
ATOM 15423 C C . TYR F 1 208 ? 215.098 240.845 207.953 1.00 189.52 208 TYR F C 1
ATOM 15424 O O . TYR F 1 208 ? 214.658 241.484 206.993 1.00 189.52 208 TYR F O 1
ATOM 15433 N N . ALA F 1 209 ? 214.750 239.576 208.180 1.00 181.47 209 ALA F N 1
ATOM 15434 C CA . ALA F 1 209 ? 213.783 238.913 207.309 1.00 181.47 209 ALA F CA 1
ATOM 15435 C C . ALA F 1 209 ? 212.401 239.537 207.450 1.00 181.47 209 ALA F C 1
ATOM 15436 O O . ALA F 1 209 ? 211.655 239.644 206.467 1.00 181.47 209 ALA F O 1
ATOM 15438 N N . LEU F 1 210 ? 212.043 239.957 208.666 1.00 177.08 210 LEU F N 1
ATOM 15439 C CA . LEU F 1 210 ? 210.756 240.608 208.884 1.00 177.08 210 LEU F CA 1
ATOM 15440 C C . LEU F 1 210 ? 210.632 241.891 208.075 1.00 177.08 210 LEU F C 1
ATOM 15441 O O . LEU F 1 210 ? 209.527 242.248 207.653 1.00 177.08 210 LEU F O 1
ATOM 15446 N N . ALA F 1 211 ? 211.740 242.601 207.857 1.00 176.82 211 ALA F N 1
ATOM 15447 C CA . ALA F 1 211 ? 211.683 243.767 206.978 1.00 176.82 211 ALA F CA 1
ATOM 15448 C C . ALA F 1 211 ? 211.797 243.371 205.509 1.00 176.82 211 ALA F C 1
ATOM 15449 O O . ALA F 1 211 ? 211.170 243.994 204.640 1.00 176.82 211 ALA F O 1
ATOM 15451 N N . GLY F 1 212 ? 212.587 242.337 205.218 1.00 170.87 212 GLY F N 1
ATOM 15452 C CA . GLY F 1 212 ? 212.839 241.977 203.834 1.00 170.87 212 GLY F CA 1
ATOM 15453 C C . GLY F 1 212 ? 211.615 241.426 203.133 1.00 170.87 212 GLY F C 1
ATOM 15454 O O . GLY F 1 212 ? 211.408 241.680 201.945 1.00 170.87 212 GLY F O 1
ATOM 15455 N N . VAL F 1 213 ? 210.789 240.665 203.854 1.00 165.66 213 VAL F N 1
ATOM 15456 C CA . VAL F 1 213 ? 209.579 240.114 203.246 1.00 165.66 213 VAL F CA 1
ATOM 15457 C C . VAL F 1 213 ? 208.670 241.237 202.763 1.00 165.66 213 VAL F C 1
ATOM 15458 O O . VAL F 1 213 ? 208.208 241.240 201.614 1.00 165.66 213 VAL F O 1
ATOM 15462 N N . THR F 1 214 ? 208.408 242.218 203.630 1.00 162.59 214 THR F N 1
ATOM 15463 C CA . THR F 1 214 ? 207.511 243.300 203.239 1.00 162.59 214 THR F CA 1
ATOM 15464 C C . THR F 1 214 ? 208.143 244.185 202.172 1.00 162.59 214 THR F C 1
ATOM 15465 O O . THR F 1 214 ? 207.442 244.668 201.272 1.00 162.59 214 THR F O 1
ATOM 15469 N N . LEU F 1 215 ? 209.465 244.379 202.217 1.00 161.59 215 LEU F N 1
ATOM 15470 C CA . LEU F 1 215 ? 210.107 245.161 201.165 1.00 161.59 215 LEU F CA 1
ATOM 15471 C C . LEU F 1 215 ? 209.984 244.469 199.812 1.00 161.59 215 LEU F C 1
ATOM 15472 O O . LEU F 1 215 ? 209.666 245.109 198.800 1.00 161.59 215 LEU F O 1
ATOM 15477 N N . LEU F 1 216 ? 210.214 243.154 199.779 1.00 160.61 216 LEU F N 1
ATOM 15478 C CA . LEU F 1 216 ? 210.127 242.414 198.526 1.00 160.61 216 LEU F CA 1
ATOM 15479 C C . LEU F 1 216 ? 208.700 242.406 197.995 1.00 160.61 216 LEU F C 1
ATOM 15480 O O . LEU F 1 216 ? 208.477 242.551 196.786 1.00 160.61 216 LEU F O 1
ATOM 15485 N N . CYS F 1 217 ? 207.713 242.259 198.881 1.00 159.17 217 CYS F N 1
ATOM 15486 C CA . CYS F 1 217 ? 206.331 242.267 198.417 1.00 159.17 217 CYS F CA 1
ATOM 15487 C C . CYS F 1 217 ? 205.934 243.639 197.876 1.00 159.17 217 CYS F C 1
ATOM 15488 O O . CYS F 1 217 ? 205.263 243.731 196.838 1.00 159.17 217 CYS F O 1
ATOM 15491 N N . TYR F 1 218 ? 206.356 244.718 198.544 1.00 157.62 218 TYR F N 1
ATOM 15492 C CA . TYR F 1 218 ? 206.075 246.050 198.014 1.00 157.62 218 TYR F CA 1
ATOM 15493 C C . TYR F 1 218 ? 206.717 246.264 196.650 1.00 157.62 218 TYR F C 1
ATOM 15494 O O . TYR F 1 218 ? 206.083 246.823 195.747 1.00 157.62 218 TYR F O 1
ATOM 15503 N N . ILE F 1 219 ? 207.971 245.840 196.473 1.00 156.34 219 ILE F N 1
ATOM 15504 C CA . ILE F 1 219 ? 208.615 246.114 195.191 1.00 156.34 219 ILE F CA 1
ATOM 15505 C C . ILE F 1 219 ? 207.987 245.271 194.086 1.00 156.34 219 ILE F C 1
ATOM 15506 O O . ILE F 1 219 ? 207.838 245.738 192.949 1.00 156.34 219 ILE F O 1
ATOM 15511 N N . LEU F 1 220 ? 207.568 244.038 194.400 1.00 153.73 220 LEU F N 1
ATOM 15512 C CA . LEU F 1 220 ? 206.845 243.245 193.407 1.00 153.73 220 LEU F CA 1
ATOM 15513 C C . LEU F 1 220 ? 205.540 243.919 193.004 1.00 153.73 220 LEU F C 1
ATOM 15514 O O . LEU F 1 220 ? 205.218 244.008 191.814 1.00 153.73 220 LEU F O 1
ATOM 15519 N N . SER F 1 221 ? 204.771 244.401 193.985 1.00 153.45 221 SER F N 1
ATOM 15520 C CA . SER F 1 221 ? 203.498 245.040 193.660 1.00 153.45 221 SER F CA 1
ATOM 15521 C C . SER F 1 221 ? 203.704 246.303 192.832 1.00 153.45 221 SER F C 1
ATOM 15522 O O . SER F 1 221 ? 202.946 246.568 191.891 1.00 153.45 221 SER F O 1
ATOM 15525 N N . LEU F 1 222 ? 204.729 247.095 193.157 1.00 153.52 222 LEU F N 1
ATOM 15526 C CA . LEU F 1 222 ? 204.960 248.327 192.408 1.00 153.52 222 LEU F CA 1
ATOM 15527 C C . LEU F 1 222 ? 205.423 248.040 190.983 1.00 153.52 222 LEU F C 1
ATOM 15528 O O . LEU F 1 222 ? 204.944 248.673 190.032 1.00 153.52 222 LEU F O 1
ATOM 15533 N N . THR F 1 223 ? 206.348 247.094 190.805 1.00 153.68 223 THR F N 1
ATOM 15534 C CA . THR F 1 223 ? 206.736 246.731 189.446 1.00 153.68 223 THR F CA 1
ATOM 15535 C C . THR F 1 223 ? 205.554 246.177 188.664 1.00 153.68 223 THR F C 1
ATOM 15536 O O . THR F 1 223 ? 205.424 246.446 187.465 1.00 153.68 223 THR F O 1
ATOM 15540 N N . GLY F 1 224 ? 204.668 245.429 189.325 1.00 154.47 224 GLY F N 1
ATOM 15541 C CA . GLY F 1 224 ? 203.489 244.934 188.639 1.00 154.47 224 GLY F CA 1
ATOM 15542 C C . GLY F 1 224 ? 202.553 246.042 188.199 1.00 154.47 224 GLY F C 1
ATOM 15543 O O . GLY F 1 224 ? 202.034 246.022 187.079 1.00 154.47 224 GLY F O 1
ATOM 15544 N N . ILE F 1 225 ? 202.320 247.023 189.072 1.00 153.09 225 ILE F N 1
ATOM 15545 C CA . ILE F 1 225 ? 201.415 248.111 188.713 1.00 153.09 225 ILE F CA 1
ATOM 15546 C C . ILE F 1 225 ? 202.004 248.922 187.561 1.00 153.09 225 ILE F C 1
ATOM 15547 O O . ILE F 1 225 ? 201.284 249.363 186.652 1.00 153.09 225 ILE F O 1
ATOM 15552 N N . THR F 1 226 ? 203.334 249.084 187.549 1.00 155.57 226 THR F N 1
ATOM 15553 C CA . THR F 1 226 ? 203.965 249.800 186.445 1.00 155.57 226 THR F CA 1
ATOM 15554 C C . THR F 1 226 ? 203.874 249.010 185.146 1.00 155.57 226 THR F C 1
ATOM 15555 O O . THR F 1 226 ? 203.644 249.590 184.078 1.00 155.57 226 THR F O 1
ATOM 15559 N N . LEU F 1 227 ? 204.047 247.687 185.211 1.00 157.42 227 LEU F N 1
ATOM 15560 C CA . LEU F 1 227 ? 203.906 246.874 184.007 1.00 157.42 227 LEU F CA 1
ATOM 15561 C C . LEU F 1 227 ? 202.484 246.937 183.465 1.00 157.42 227 LEU F C 1
ATOM 15562 O O . LEU F 1 227 ? 202.278 246.940 182.245 1.00 157.42 227 LEU F O 1
ATOM 15567 N N . LEU F 1 228 ? 201.491 246.985 184.354 1.00 156.00 228 LEU F N 1
ATOM 15568 C CA . LEU F 1 228 ? 200.112 247.153 183.899 1.00 156.00 228 LEU F CA 1
ATOM 15569 C C . LEU F 1 228 ? 199.941 248.473 183.162 1.00 156.00 228 LEU F C 1
ATOM 15570 O O . LEU F 1 228 ? 199.423 248.505 182.038 1.00 156.00 228 LEU F O 1
ATOM 15575 N N . TYR F 1 229 ? 200.380 249.575 183.783 1.00 158.91 229 TYR F N 1
ATOM 15576 C CA . TYR F 1 229 ? 200.349 250.869 183.103 1.00 158.91 229 TYR F CA 1
ATOM 15577 C C . TYR F 1 229 ? 201.016 250.806 181.734 1.00 158.91 229 TYR F C 1
ATOM 15578 O O . TYR F 1 229 ? 200.517 251.390 180.767 1.00 158.91 229 TYR F O 1
ATOM 15587 N N . ILE F 1 230 ? 202.144 250.103 181.630 1.00 158.82 230 ILE F N 1
ATOM 15588 C CA . ILE F 1 230 ? 202.880 250.094 180.368 1.00 158.82 230 ILE F CA 1
ATOM 15589 C C . ILE F 1 230 ? 202.134 249.301 179.303 1.00 158.82 230 ILE F C 1
ATOM 15590 O O . ILE F 1 230 ? 201.985 249.757 178.163 1.00 158.82 230 ILE F O 1
ATOM 15595 N N . TYR F 1 231 ? 201.643 248.110 179.649 1.00 164.12 231 TYR F N 1
ATOM 15596 C CA . TYR F 1 231 ? 201.158 247.166 178.646 1.00 164.12 231 TYR F CA 1
ATOM 15597 C C . TYR F 1 231 ? 199.652 247.244 178.415 1.00 164.12 231 TYR F C 1
ATOM 15598 O O . TYR F 1 231 ? 199.211 247.396 177.272 1.00 164.12 231 TYR F O 1
ATOM 15607 N N . PHE F 1 232 ? 198.845 247.144 179.471 1.00 163.55 232 PHE F N 1
ATOM 15608 C CA . PHE F 1 232 ? 197.415 246.934 179.269 1.00 163.55 232 PHE F CA 1
ATOM 15609 C C . PHE F 1 232 ? 196.624 248.222 179.104 1.00 163.55 232 PHE F C 1
ATOM 15610 O O . PHE F 1 232 ? 195.417 248.223 179.366 1.00 163.55 232 PHE F O 1
ATOM 15618 N N . THR F 1 233 ? 197.258 249.310 178.676 1.00 174.15 233 THR F N 1
ATOM 15619 C CA . THR F 1 233 ? 196.520 250.503 178.299 1.00 174.15 233 THR F CA 1
ATOM 15620 C C . THR F 1 233 ? 197.282 251.237 177.208 1.00 174.15 233 THR F C 1
ATOM 15621 O O . THR F 1 233 ? 198.505 251.134 177.097 1.00 174.15 233 THR F O 1
ATOM 15625 N N . THR F 1 234 ? 196.534 251.969 176.392 1.00 183.74 234 THR F N 1
ATOM 15626 C CA . THR F 1 234 ? 197.091 252.786 175.330 1.00 183.74 234 THR F CA 1
ATOM 15627 C C . THR F 1 234 ? 197.088 254.250 175.761 1.00 183.74 234 THR F C 1
ATOM 15628 O O . THR F 1 234 ? 196.807 254.584 176.916 1.00 183.74 234 THR F O 1
ATOM 15632 N N . SER F 1 235 ? 197.412 255.141 174.823 1.00 187.63 235 SER F N 1
ATOM 15633 C CA . SER F 1 235 ? 197.448 256.564 175.141 1.00 187.63 235 SER F CA 1
ATOM 15634 C C . SER F 1 235 ? 196.043 257.111 175.361 1.00 187.63 235 SER F C 1
ATOM 15635 O O . SER F 1 235 ? 195.758 257.714 176.403 1.00 187.63 235 SER F O 1
ATOM 15638 N N . THR F 1 236 ? 195.147 256.914 174.386 1.00 188.52 236 THR F N 1
ATOM 15639 C CA . THR F 1 236 ? 193.795 257.451 174.487 1.00 188.52 236 THR F CA 1
ATOM 15640 C C . THR F 1 236 ? 192.727 256.459 174.037 1.00 188.52 236 THR F C 1
ATOM 15641 O O . THR F 1 236 ? 191.614 256.876 173.698 1.00 188.52 236 THR F O 1
ATOM 15645 N N . GLY F 1 237 ? 193.024 255.161 174.026 1.00 185.90 237 GLY F N 1
ATOM 15646 C CA . GLY F 1 237 ? 192.063 254.196 173.525 1.00 185.90 237 GLY F CA 1
ATOM 15647 C C . GLY F 1 237 ? 191.130 253.618 174.570 1.00 185.90 237 GLY F C 1
ATOM 15648 O O . GLY F 1 237 ? 189.907 253.696 174.421 1.00 185.90 237 GLY F O 1
ATOM 15649 N N . CYS F 1 238 ? 191.687 253.044 175.633 1.00 182.56 238 CYS F N 1
ATOM 15650 C CA . CYS F 1 238 ? 190.902 252.437 176.701 1.00 182.56 238 CYS F CA 1
ATOM 15651 C C . CYS F 1 238 ? 191.039 253.273 177.966 1.00 182.56 238 CYS F C 1
ATOM 15652 O O . CYS F 1 238 ? 192.146 253.448 178.483 1.00 182.56 238 CYS F O 1
ATOM 15655 N N . GLY F 1 239 ? 189.914 253.785 178.459 1.00 170.96 239 GLY F N 1
ATOM 15656 C CA . GLY F 1 239 ? 189.909 254.557 179.684 1.00 170.96 239 GLY F CA 1
ATOM 15657 C C . GLY F 1 239 ? 189.473 253.744 180.884 1.00 170.96 239 GLY F C 1
ATOM 15658 O O . GLY F 1 239 ? 189.819 254.066 182.026 1.00 170.96 239 GLY F O 1
ATOM 15659 N N . ILE F 1 240 ? 188.711 252.677 180.634 1.00 162.87 240 ILE F N 1
ATOM 15660 C CA . ILE F 1 240 ? 188.208 251.856 181.728 1.00 162.87 240 ILE F CA 1
ATOM 15661 C C . ILE F 1 240 ? 189.349 251.135 182.437 1.00 162.87 240 ILE F C 1
ATOM 15662 O O . ILE F 1 240 ? 189.300 250.928 183.656 1.00 162.87 240 ILE F O 1
ATOM 15667 N N . ASN F 1 241 ? 190.403 250.768 181.709 1.00 162.87 241 ASN F N 1
ATOM 15668 C CA . ASN F 1 241 ? 191.554 250.137 182.344 1.00 162.87 241 ASN F CA 1
ATOM 15669 C C . ASN F 1 241 ? 192.344 251.146 183.170 1.00 162.87 241 ASN F C 1
ATOM 15670 O O . ASN F 1 241 ? 192.793 250.844 184.284 1.00 162.87 241 ASN F O 1
ATOM 15675 N N . LYS F 1 242 ? 192.538 252.352 182.630 1.00 164.49 242 LYS F N 1
ATOM 15676 C CA . LYS F 1 242 ? 193.168 253.420 183.400 1.00 164.49 242 LYS F CA 1
ATOM 15677 C C . LYS F 1 242 ? 192.338 253.825 184.606 1.00 164.49 242 LYS F C 1
ATOM 15678 O O . LYS F 1 242 ? 192.878 254.433 185.535 1.00 164.49 242 LYS F O 1
ATOM 15684 N N . PHE F 1 243 ? 191.045 253.510 184.612 1.00 156.52 243 PHE F N 1
ATOM 15685 C CA . PHE F 1 243 ? 190.202 253.707 185.783 1.00 156.52 243 PHE F CA 1
ATOM 15686 C C . PHE F 1 243 ? 190.402 252.595 186.806 1.00 156.52 243 PHE F C 1
ATOM 15687 O O . PHE F 1 243 ? 190.650 252.867 187.986 1.00 156.52 243 PHE F O 1
ATOM 15695 N N . PHE F 1 244 ? 190.303 251.342 186.358 1.00 154.16 244 PHE F N 1
ATOM 15696 C CA . PHE F 1 244 ? 190.430 250.206 187.265 1.00 154.16 244 PHE F CA 1
ATOM 15697 C C . PHE F 1 244 ? 191.787 250.191 187.955 1.00 154.16 244 PHE F C 1
ATOM 15698 O O . PHE F 1 244 ? 191.869 250.089 189.186 1.00 154.16 244 PHE F O 1
ATOM 15706 N N . ILE F 1 245 ? 192.866 250.282 187.175 1.00 150.18 245 ILE F N 1
ATOM 15707 C CA . ILE F 1 245 ? 194.205 250.191 187.750 1.00 150.18 245 ILE F CA 1
ATOM 15708 C C . ILE F 1 245 ? 194.450 251.334 188.725 1.00 150.18 245 ILE F C 1
ATOM 15709 O O . ILE F 1 245 ? 194.984 251.132 189.824 1.00 150.18 245 ILE F O 1
ATOM 15714 N N . SER F 1 246 ? 194.052 252.550 188.349 1.00 149.89 246 SER F N 1
ATOM 15715 C CA . SER F 1 246 ? 194.299 253.700 189.211 1.00 149.89 246 SER F CA 1
ATOM 15716 C C . SER F 1 246 ? 193.508 253.602 190.510 1.00 149.89 246 SER F C 1
ATOM 15717 O O . SER F 1 246 ? 194.041 253.902 191.587 1.00 149.89 246 SER F O 1
ATOM 15720 N N . ILE F 1 247 ? 192.243 253.180 190.444 1.00 146.06 247 ILE F N 1
ATOM 15721 C CA . ILE F 1 247 ? 191.466 253.124 191.678 1.00 146.06 247 ILE F CA 1
ATOM 15722 C C . ILE F 1 247 ? 191.954 251.987 192.566 1.00 146.06 247 ILE F C 1
ATOM 15723 O O . ILE F 1 247 ? 191.943 252.107 193.800 1.00 146.06 247 ILE F O 1
ATOM 15728 N N . ASN F 1 248 ? 192.430 250.885 191.976 1.00 145.12 248 ASN F N 1
ATOM 15729 C CA . ASN F 1 248 ? 193.012 249.835 192.804 1.00 145.12 248 ASN F CA 1
ATOM 15730 C C . ASN F 1 248 ? 194.304 250.306 193.458 1.00 145.12 248 ASN F C 1
ATOM 15731 O O . ASN F 1 248 ? 194.575 249.965 194.614 1.00 145.12 248 ASN F O 1
ATOM 15736 N N . LEU F 1 249 ? 195.101 251.111 192.754 1.00 145.57 249 LEU F N 1
ATOM 15737 C CA . LEU F 1 249 ? 196.298 251.668 193.377 1.00 145.57 249 LEU F CA 1
ATOM 15738 C C . LEU F 1 249 ? 195.938 252.607 194.524 1.00 145.57 249 LEU F C 1
ATOM 15739 O O . LEU F 1 249 ? 196.612 252.621 195.562 1.00 145.57 249 LEU F O 1
ATOM 15744 N N . ILE F 1 250 ? 194.878 253.398 194.355 1.00 146.00 250 ILE F N 1
ATOM 15745 C CA . ILE F 1 250 ? 194.450 254.298 195.426 1.00 146.00 250 ILE F CA 1
ATOM 15746 C C . ILE F 1 250 ? 194.021 253.506 196.655 1.00 146.00 250 ILE F C 1
ATOM 15747 O O . ILE F 1 250 ? 194.398 253.839 197.787 1.00 146.00 250 ILE F O 1
ATOM 15752 N N . PHE F 1 251 ? 193.218 252.456 196.457 1.00 145.32 251 PHE F N 1
ATOM 15753 C CA . PHE F 1 251 ? 192.834 251.621 197.593 1.00 145.32 251 PHE F CA 1
ATOM 15754 C C . PHE F 1 251 ? 194.047 250.962 198.238 1.00 145.32 251 PHE F C 1
ATOM 15755 O O . PHE F 1 251 ? 194.136 250.879 199.469 1.00 145.32 251 PHE F O 1
ATOM 15763 N N . CYS F 1 252 ? 194.993 250.488 197.426 1.00 147.16 252 CYS F N 1
ATOM 15764 C CA . CYS F 1 252 ? 196.164 249.811 197.965 1.00 147.16 252 CYS F CA 1
ATOM 15765 C C . CYS F 1 252 ? 197.102 250.758 198.701 1.00 147.16 252 CYS F C 1
ATOM 15766 O O . CYS F 1 252 ? 197.907 250.299 199.517 1.00 147.16 252 CYS F O 1
ATOM 15769 N N . LEU F 1 253 ? 197.035 252.059 198.422 1.00 150.05 253 LEU F N 1
ATOM 15770 C CA . LEU F 1 253 ? 197.794 252.998 199.242 1.00 150.05 253 LEU F CA 1
ATOM 15771 C C . LEU F 1 253 ? 197.040 253.364 200.516 1.00 150.05 253 LEU F C 1
ATOM 15772 O O . LEU F 1 253 ? 197.636 253.417 201.600 1.00 150.05 253 LEU F O 1
ATOM 15777 N N . ALA F 1 254 ? 195.732 253.622 200.406 1.00 151.55 254 ALA F N 1
ATOM 15778 C CA . ALA F 1 254 ? 194.958 253.996 201.586 1.00 151.55 254 ALA F CA 1
ATOM 15779 C C . ALA F 1 254 ? 194.935 252.880 202.622 1.00 151.55 254 ALA F C 1
ATOM 15780 O O . ALA F 1 254 ? 194.907 253.152 203.829 1.00 151.55 254 ALA F O 1
ATOM 15782 N N . ILE F 1 255 ? 194.961 251.622 202.176 1.00 153.44 255 ILE F N 1
ATOM 15783 C CA . ILE F 1 255 ? 194.938 250.507 203.115 1.00 153.44 255 ILE F CA 1
ATOM 15784 C C . ILE F 1 255 ? 196.212 250.485 203.956 1.00 153.44 255 ILE F C 1
ATOM 15785 O O . ILE F 1 255 ? 196.161 250.330 205.182 1.00 153.44 255 ILE F O 1
ATOM 15790 N N . SER F 1 256 ? 197.371 250.684 203.325 1.00 157.04 256 SER F N 1
ATOM 15791 C CA . SER F 1 256 ? 198.615 250.689 204.083 1.00 157.04 256 SER F CA 1
ATOM 15792 C C . SER F 1 256 ? 198.753 251.954 204.915 1.00 157.04 256 SER F C 1
ATOM 15793 O O . SER F 1 256 ? 199.450 251.948 205.934 1.00 157.04 256 SER F O 1
ATOM 15796 N N . VAL F 1 257 ? 198.112 253.047 204.497 1.00 160.88 257 VAL F N 1
ATOM 15797 C CA . VAL F 1 257 ? 198.109 254.250 205.327 1.00 160.88 257 VAL F CA 1
ATOM 15798 C C . VAL F 1 257 ? 197.312 254.017 206.603 1.00 160.88 257 VAL F C 1
ATOM 15799 O O . VAL F 1 257 ? 197.753 254.376 207.701 1.00 160.88 257 VAL F O 1
ATOM 15803 N N . ILE F 1 258 ? 196.128 253.414 206.483 1.00 163.86 258 ILE F N 1
ATOM 15804 C CA . ILE F 1 258 ? 195.291 253.215 207.663 1.00 163.86 258 ILE F CA 1
ATOM 15805 C C . ILE F 1 258 ? 195.864 252.117 208.552 1.00 163.86 258 ILE F C 1
ATOM 15806 O O . ILE F 1 258 ? 195.644 252.111 209.769 1.00 163.86 258 ILE F O 1
ATOM 15811 N N . SER F 1 259 ? 196.609 251.173 207.971 1.00 166.53 259 SER F N 1
ATOM 15812 C CA . SER F 1 259 ? 197.133 250.063 208.758 1.00 166.53 259 SER F CA 1
ATOM 15813 C C . SER F 1 259 ? 198.232 250.464 209.737 1.00 166.53 259 SER F C 1
ATOM 15814 O O . SER F 1 259 ? 198.637 249.626 210.549 1.00 166.53 259 SER F O 1
ATOM 15817 N N . ILE F 1 260 ? 198.729 251.698 209.687 1.00 173.51 260 ILE F N 1
ATOM 15818 C CA . ILE F 1 260 ? 199.895 252.077 210.475 1.00 173.51 260 ILE F CA 1
ATOM 15819 C C . ILE F 1 260 ? 199.596 253.137 211.532 1.00 173.51 260 ILE F C 1
ATOM 15820 O O . ILE F 1 260 ? 200.364 253.248 212.501 1.00 173.51 260 ILE F O 1
ATOM 15825 N N . LEU F 1 261 ? 198.519 253.904 211.395 1.00 181.20 261 LEU F N 1
ATOM 15826 C CA . LEU F 1 261 ? 198.283 255.018 212.306 1.00 181.20 261 LEU F CA 1
ATOM 15827 C C . LEU F 1 261 ? 198.127 254.513 213.741 1.00 181.20 261 LEU F C 1
ATOM 15828 O O . LEU F 1 261 ? 197.613 253.410 213.962 1.00 181.20 261 LEU F O 1
ATOM 15833 N N . PRO F 1 262 ? 198.563 255.292 214.738 1.00 187.03 262 PRO F N 1
ATOM 15834 C CA . PRO F 1 262 ? 198.659 254.751 216.106 1.00 187.03 262 PRO F CA 1
ATOM 15835 C C . PRO F 1 262 ? 197.323 254.433 216.752 1.00 187.03 262 PRO F C 1
ATOM 15836 O O . PRO F 1 262 ? 197.280 253.591 217.658 1.00 187.03 262 PRO F O 1
ATOM 15840 N N . ALA F 1 263 ? 196.237 255.092 216.341 1.00 190.74 263 ALA F N 1
ATOM 15841 C CA . ALA F 1 263 ? 194.948 254.845 216.980 1.00 190.74 263 ALA F CA 1
ATOM 15842 C C . ALA F 1 263 ? 194.512 253.396 216.805 1.00 190.74 263 ALA F C 1
ATOM 15843 O O . ALA F 1 263 ? 193.902 252.810 217.707 1.00 190.74 263 ALA F O 1
ATOM 15845 N N . VAL F 1 264 ? 194.818 252.799 215.653 1.00 189.53 264 VAL F N 1
ATOM 15846 C CA . VAL F 1 264 ? 194.505 251.389 215.448 1.00 189.53 264 VAL F CA 1
ATOM 15847 C C . VAL F 1 264 ? 195.476 250.508 216.223 1.00 189.53 264 VAL F C 1
ATOM 15848 O O . VAL F 1 264 ? 195.080 249.501 216.821 1.00 189.53 264 VAL F O 1
ATOM 15852 N N . GLN F 1 265 ? 196.760 250.874 216.233 1.00 188.96 265 GLN F N 1
ATOM 15853 C CA . GLN F 1 265 ? 197.750 250.081 216.954 1.00 188.96 265 GLN F CA 1
ATOM 15854 C C . GLN F 1 265 ? 197.514 250.084 218.456 1.00 188.96 265 GLN F C 1
ATOM 15855 O O . GLN F 1 265 ? 198.042 249.213 219.155 1.00 188.96 265 GLN F O 1
ATOM 15861 N N . GLU F 1 266 ? 196.744 251.046 218.969 1.00 194.28 266 GLU F N 1
ATOM 15862 C CA . GLU F 1 266 ? 196.476 251.085 220.403 1.00 194.28 266 GLU F CA 1
ATOM 15863 C C . GLU F 1 266 ? 195.741 249.833 220.865 1.00 194.28 266 GLU F C 1
ATOM 15864 O O . GLU F 1 266 ? 196.014 249.311 221.952 1.00 194.28 266 GLU F O 1
ATOM 15870 N N . ARG F 1 267 ? 194.809 249.335 220.052 1.00 196.02 267 ARG F N 1
ATOM 15871 C CA . ARG F 1 267 ? 194.070 248.133 220.428 1.00 196.02 267 ARG F CA 1
ATOM 15872 C C . ARG F 1 267 ? 194.941 246.891 220.302 1.00 196.02 267 ARG F C 1
ATOM 15873 O O . ARG F 1 267 ? 195.114 246.141 221.270 1.00 196.02 267 ARG F O 1
ATOM 15881 N N . LEU F 1 268 ? 195.497 246.653 219.118 1.00 187.87 268 LEU F N 1
ATOM 15882 C CA . LEU F 1 268 ? 196.387 245.523 218.886 1.00 187.87 268 LEU F CA 1
ATOM 15883 C C . LEU F 1 268 ? 197.761 246.038 218.477 1.00 187.87 268 LEU F C 1
ATOM 15884 O O . LEU F 1 268 ? 197.861 246.859 217.550 1.00 187.87 268 LEU F O 1
ATOM 15889 N N . PRO F 1 269 ? 198.834 245.624 219.155 1.00 186.59 269 PRO F N 1
ATOM 15890 C CA . PRO F 1 269 ? 200.147 246.234 218.895 1.00 186.59 269 PRO F CA 1
ATOM 15891 C C . PRO F 1 269 ? 200.784 245.803 217.588 1.00 186.59 269 PRO F C 1
ATOM 15892 O O . PRO F 1 269 ? 201.691 246.494 217.111 1.00 186.59 269 PRO F O 1
ATOM 15896 N N . HIS F 1 270 ? 200.350 244.694 216.995 1.00 178.14 270 HIS F N 1
ATOM 15897 C CA . HIS F 1 270 ? 201.018 244.109 215.833 1.00 178.14 270 HIS F CA 1
ATOM 15898 C C . HIS F 1 270 ? 200.324 244.459 214.523 1.00 178.14 270 HIS F C 1
ATOM 15899 O O . HIS F 1 270 ? 200.240 243.622 213.620 1.00 178.14 270 HIS F O 1
ATOM 15906 N N . SER F 1 271 ? 199.808 245.682 214.397 1.00 174.32 271 SER F N 1
ATOM 15907 C CA . SER F 1 271 ? 199.178 246.101 213.150 1.00 174.32 271 SER F CA 1
ATOM 15908 C C . SER F 1 271 ? 200.145 245.973 211.980 1.00 174.32 271 SER F C 1
ATOM 15909 O O . SER F 1 271 ? 199.785 245.466 210.912 1.00 174.32 271 SER F O 1
ATOM 15912 N N . GLY F 1 272 ? 201.375 246.447 212.158 1.00 168.61 272 GLY F N 1
ATOM 15913 C CA . GLY F 1 272 ? 202.493 246.246 211.254 1.00 168.61 272 GLY F CA 1
ATOM 15914 C C . GLY F 1 272 ? 202.248 246.647 209.803 1.00 168.61 272 GLY F C 1
ATOM 15915 O O . GLY F 1 272 ? 201.312 247.373 209.461 1.00 168.61 272 GLY F O 1
ATOM 15916 N N . LEU F 1 273 ? 203.139 246.152 208.942 1.00 160.65 273 LEU F N 1
ATOM 15917 C CA . LEU F 1 273 ? 203.079 246.412 207.512 1.00 160.65 273 LEU F CA 1
ATOM 15918 C C . LEU F 1 273 ? 202.986 245.147 206.671 1.00 160.65 273 LEU F C 1
ATOM 15919 O O . LEU F 1 273 ? 202.738 245.247 205.464 1.00 160.65 273 LEU F O 1
ATOM 15924 N N . LEU F 1 274 ? 203.186 243.966 207.261 1.00 159.60 274 LEU F N 1
ATOM 15925 C CA . LEU F 1 274 ? 203.162 242.737 206.473 1.00 159.60 274 LEU F CA 1
ATOM 15926 C C . LEU F 1 274 ? 201.762 242.438 205.958 1.00 159.60 274 LEU F C 1
ATOM 15927 O O . LEU F 1 274 ? 201.586 242.056 204.794 1.00 159.60 274 LEU F O 1
ATOM 15932 N N . GLN F 1 275 ? 200.756 242.580 206.824 1.00 156.43 275 GLN F N 1
ATOM 15933 C CA . GLN F 1 275 ? 199.383 242.300 206.424 1.00 156.43 275 GLN F CA 1
ATOM 15934 C C . GLN F 1 275 ? 198.992 243.124 205.207 1.00 156.43 275 GLN F C 1
ATOM 15935 O O . GLN F 1 275 ? 198.552 242.578 204.185 1.00 156.43 275 GLN F O 1
ATOM 15941 N N . SER F 1 276 ? 199.139 244.448 205.304 1.00 153.23 276 SER F N 1
ATOM 15942 C CA . SER F 1 276 ? 198.795 245.319 204.190 1.00 153.23 276 SER F CA 1
ATOM 15943 C C . SER F 1 276 ? 199.622 244.993 202.958 1.00 153.23 276 SER F C 1
ATOM 15944 O O . SER F 1 276 ? 199.131 245.116 201.834 1.00 153.23 276 SER F O 1
ATOM 15947 N N . SER F 1 277 ? 200.856 244.529 203.150 1.00 152.36 277 SER F N 1
ATOM 15948 C CA . SER F 1 277 ? 201.706 244.199 202.013 1.00 152.36 277 SER F CA 1
ATOM 15949 C C . SER F 1 277 ? 201.176 242.989 201.254 1.00 152.36 277 SER F C 1
ATOM 15950 O O . SER F 1 277 ? 201.025 243.026 200.026 1.00 152.36 277 SER F O 1
ATOM 15953 N N . LEU F 1 278 ? 200.897 241.897 201.966 1.00 141.78 278 LEU F N 1
ATOM 15954 C CA . LEU F 1 278 ? 200.366 240.717 201.294 1.00 141.78 278 LEU F CA 1
ATOM 15955 C C . LEU F 1 278 ? 199.003 241.003 200.677 1.00 141.78 278 LEU F C 1
ATOM 15956 O O . LEU F 1 278 ? 198.708 240.550 199.563 1.00 141.78 278 LEU F O 1
ATOM 15961 N N . VAL F 1 279 ? 198.170 241.782 201.370 1.00 137.99 279 VAL F N 1
ATOM 15962 C CA . VAL F 1 279 ? 196.857 242.106 200.828 1.00 137.99 279 VAL F CA 1
ATOM 15963 C C . VAL F 1 279 ? 196.983 242.932 199.553 1.00 137.99 279 VAL F C 1
ATOM 15964 O O . VAL F 1 279 ? 196.274 242.682 198.571 1.00 137.99 279 VAL F O 1
ATOM 15968 N N . THR F 1 280 ? 197.887 243.917 199.527 1.00 137.39 280 THR F N 1
ATOM 15969 C CA . THR F 1 280 ? 198.008 244.718 198.314 1.00 137.39 280 THR F CA 1
ATOM 15970 C C . THR F 1 280 ? 198.613 243.917 197.171 1.00 137.39 280 THR F C 1
ATOM 15971 O O . THR F 1 280 ? 198.235 244.121 196.011 1.00 137.39 280 THR F O 1
ATOM 15975 N N . LEU F 1 281 ? 199.518 242.980 197.467 1.00 133.79 281 LEU F N 1
ATOM 15976 C CA . LEU F 1 281 ? 200.012 242.105 196.408 1.00 133.79 281 LEU F CA 1
ATOM 15977 C C . LEU F 1 281 ? 198.881 241.271 195.817 1.00 133.79 281 LEU F C 1
ATOM 15978 O O . LEU F 1 281 ? 198.761 241.145 194.590 1.00 133.79 281 LEU F O 1
ATOM 15983 N N . TYR F 1 282 ? 198.029 240.711 196.678 1.00 125.93 282 TYR F N 1
ATOM 15984 C CA . TYR F 1 282 ? 196.909 239.915 196.187 1.00 125.93 282 TYR F CA 1
ATOM 15985 C C . TYR F 1 282 ? 195.934 240.762 195.375 1.00 125.93 282 TYR F C 1
ATOM 15986 O O . TYR F 1 282 ? 195.410 240.309 194.346 1.00 125.93 282 TYR F O 1
ATOM 15995 N N . THR F 1 283 ? 195.680 241.999 195.809 1.00 124.60 283 THR F N 1
ATOM 15996 C CA . THR F 1 283 ? 194.767 242.850 195.053 1.00 124.60 283 THR F CA 1
ATOM 15997 C C . THR F 1 283 ? 195.348 243.247 193.703 1.00 124.60 283 THR F C 1
ATOM 15998 O O . THR F 1 283 ? 194.602 243.359 192.725 1.00 124.60 283 THR F O 1
ATOM 16002 N N . VAL F 1 284 ? 196.663 243.464 193.616 1.00 129.65 284 VAL F N 1
ATOM 16003 C CA . VAL F 1 284 ? 197.262 243.737 192.313 1.00 129.65 284 VAL F CA 1
ATOM 16004 C C . VAL F 1 284 ? 197.163 242.509 191.415 1.00 129.65 284 VAL F C 1
ATOM 16005 O O . VAL F 1 284 ? 196.920 242.624 190.204 1.00 129.65 284 VAL F O 1
ATOM 16009 N N . TYR F 1 285 ? 197.340 241.317 191.991 1.00 128.53 285 TYR F N 1
ATOM 16010 C CA . TYR F 1 285 ? 197.124 240.099 191.216 1.00 128.53 285 TYR F CA 1
ATOM 16011 C C . TYR F 1 285 ? 195.713 240.042 190.647 1.00 128.53 285 TYR F C 1
ATOM 16012 O O . TYR F 1 285 ? 195.524 239.725 189.466 1.00 128.53 285 TYR F O 1
ATOM 16021 N N . LEU F 1 286 ? 194.706 240.335 191.472 1.00 124.47 286 LEU F N 1
ATOM 16022 C CA . LEU F 1 286 ? 193.335 240.293 190.971 1.00 124.47 286 LEU F CA 1
ATOM 16023 C C . LEU F 1 286 ? 193.087 241.376 189.930 1.00 124.47 286 LEU F C 1
ATOM 16024 O O . LEU F 1 286 ? 192.353 241.154 188.963 1.00 124.47 286 LEU F O 1
ATOM 16029 N N . THR F 1 287 ? 193.682 242.558 190.107 1.00 132.43 287 THR F N 1
ATOM 16030 C CA . THR F 1 287 ? 193.533 243.605 189.100 1.00 132.43 287 THR F CA 1
ATOM 16031 C C . THR F 1 287 ? 194.067 243.149 187.751 1.00 132.43 287 THR F C 1
ATOM 16032 O O . THR F 1 287 ? 193.406 243.326 186.719 1.00 132.43 287 THR F O 1
ATOM 16036 N N . TRP F 1 288 ? 195.256 242.547 187.742 1.00 142.01 288 TRP F N 1
ATOM 16037 C CA . TRP F 1 288 ? 195.828 242.060 186.489 1.00 142.01 288 TRP F CA 1
ATOM 16038 C C . TRP F 1 288 ? 194.983 240.943 185.886 1.00 142.01 288 TRP F C 1
ATOM 16039 O O . TRP F 1 288 ? 194.694 240.949 184.682 1.00 142.01 288 TRP F O 1
ATOM 16050 N N . SER F 1 289 ? 194.560 239.980 186.709 1.00 135.23 289 SER F N 1
ATOM 16051 C CA . SER F 1 289 ? 193.765 238.875 186.184 1.00 135.23 289 SER F CA 1
ATOM 16052 C C . SER F 1 289 ? 192.407 239.340 185.673 1.00 135.23 289 SER F C 1
ATOM 16053 O O . SER F 1 289 ? 191.843 238.717 184.768 1.00 135.23 289 SER F O 1
ATOM 16056 N N . ALA F 1 290 ? 191.859 240.415 186.240 1.00 129.95 290 ALA F N 1
ATOM 16057 C CA . ALA F 1 290 ? 190.575 240.918 185.769 1.00 129.95 290 ALA F CA 1
ATOM 16058 C C . ALA F 1 290 ? 190.732 241.711 184.483 1.00 129.95 290 ALA F C 1
ATOM 16059 O O . ALA F 1 290 ? 189.910 241.587 183.569 1.00 129.95 290 ALA F O 1
ATOM 16061 N N . VAL F 1 291 ? 191.776 242.536 184.390 1.00 137.91 291 VAL F N 1
ATOM 16062 C CA . VAL F 1 291 ? 191.980 243.305 183.167 1.00 137.91 291 VAL F CA 1
ATOM 16063 C C . VAL F 1 291 ? 192.373 242.390 182.013 1.00 137.91 291 VAL F C 1
ATOM 16064 O O . VAL F 1 291 ? 192.156 242.727 180.843 1.00 137.91 291 VAL F O 1
ATOM 16068 N N . ALA F 1 292 ? 192.923 241.209 182.311 1.00 141.54 292 ALA F N 1
ATOM 16069 C CA . ALA F 1 292 ? 193.333 240.300 181.243 1.00 141.54 292 ALA F CA 1
ATOM 16070 C C . ALA F 1 292 ? 192.174 239.891 180.337 1.00 141.54 292 ALA F C 1
ATOM 16071 O O . ALA F 1 292 ? 192.398 239.563 179.166 1.00 141.54 292 ALA F O 1
ATOM 16073 N N . ASN F 1 293 ? 190.939 239.898 180.841 1.00 145.28 293 ASN F N 1
ATOM 16074 C CA . ASN F 1 293 ? 189.790 239.403 180.091 1.00 145.28 293 ASN F CA 1
ATOM 16075 C C . ASN F 1 293 ? 188.950 240.509 179.459 1.00 145.28 293 ASN F C 1
ATOM 16076 O O . ASN F 1 293 ? 187.756 240.301 179.225 1.00 145.28 293 ASN F O 1
ATOM 16081 N N . ASN F 1 294 ? 189.531 241.668 179.188 1.00 157.56 294 ASN F N 1
ATOM 16082 C CA . ASN F 1 294 ? 188.790 242.757 178.565 1.00 157.56 294 ASN F CA 1
ATOM 16083 C C . ASN F 1 294 ? 188.368 242.365 177.151 1.00 157.56 294 ASN F C 1
ATOM 16084 O O . ASN F 1 294 ? 189.234 242.074 176.317 1.00 157.56 294 ASN F O 1
ATOM 16089 N N . PRO F 1 295 ? 187.069 242.344 176.838 1.00 157.75 295 PRO F N 1
ATOM 16090 C CA . PRO F 1 295 ? 186.627 241.968 175.482 1.00 157.75 295 PRO F CA 1
ATOM 16091 C C . PRO F 1 295 ? 186.699 243.135 174.503 1.00 157.75 295 PRO F C 1
ATOM 16092 O O . PRO F 1 295 ? 185.720 243.487 173.836 1.00 157.75 295 PRO F O 1
ATOM 16096 N N . GLU F 1 296 ? 187.877 243.747 174.408 1.00 173.98 296 GLU F N 1
ATOM 16097 C CA . GLU F 1 296 ? 188.107 244.866 173.505 1.00 173.98 296 GLU F CA 1
ATOM 16098 C C . GLU F 1 296 ? 189.469 244.697 172.852 1.00 173.98 296 GLU F C 1
ATOM 16099 O O . GLU F 1 296 ? 190.490 244.675 173.544 1.00 173.98 296 GLU F O 1
ATOM 16105 N N . LYS F 1 297 ? 189.480 244.580 171.527 1.00 182.91 297 LYS F N 1
ATOM 16106 C CA . LYS F 1 297 ? 190.734 244.451 170.797 1.00 182.91 297 LYS F CA 1
ATOM 16107 C C . LYS F 1 297 ? 191.410 245.790 170.546 1.00 182.91 297 LYS F C 1
ATOM 16108 O O . LYS F 1 297 ? 192.486 245.816 169.941 1.00 182.91 297 LYS F O 1
ATOM 16114 N N . GLU F 1 298 ? 190.802 246.894 170.983 1.00 187.51 298 GLU F N 1
ATOM 16115 C CA . GLU F 1 298 ? 191.394 248.206 170.755 1.00 187.51 298 GLU F CA 1
ATOM 16116 C C . GLU F 1 298 ? 192.730 248.336 171.475 1.00 187.51 298 GLU F C 1
ATOM 16117 O O . GLU F 1 298 ? 193.725 248.773 170.887 1.00 187.51 298 GLU F O 1
ATOM 16123 N N . CYS F 1 299 ? 192.771 247.952 172.750 1.00 183.19 299 CYS F N 1
ATOM 16124 C CA . CYS F 1 299 ? 193.962 248.106 173.574 1.00 183.19 299 CYS F CA 1
ATOM 16125 C C . CYS F 1 299 ? 194.560 246.785 174.029 1.00 183.19 299 CYS F C 1
ATOM 16126 O O . CYS F 1 299 ? 195.756 246.560 173.830 1.00 183.19 299 CYS F O 1
ATOM 16129 N N . ASN F 1 300 ? 193.755 245.904 174.628 1.00 177.03 300 ASN F N 1
ATOM 16130 C CA . ASN F 1 300 ? 194.192 244.640 175.217 1.00 177.03 300 ASN F CA 1
ATOM 16131 C C . ASN F 1 300 ? 195.075 243.833 174.270 1.00 177.03 300 ASN F C 1
ATOM 16132 O O . ASN F 1 300 ? 194.593 243.324 173.250 1.00 177.03 300 ASN F O 1
ATOM 16137 N N . PRO F 1 301 ? 196.366 243.692 174.572 1.00 180.04 301 PRO F N 1
ATOM 16138 C CA . PRO F 1 301 ? 197.256 242.856 173.744 1.00 180.04 301 PRO F CA 1
ATOM 16139 C C . PRO F 1 301 ? 197.428 241.427 174.245 1.00 180.04 301 PRO F C 1
ATOM 16140 O O . PRO F 1 301 ? 198.247 240.701 173.671 1.00 180.04 301 PRO F O 1
ATOM 16144 N N . GLY F 1 302 ? 196.700 241.019 175.286 1.00 178.97 302 GLY F N 1
ATOM 16145 C CA . GLY F 1 302 ? 196.956 239.721 175.892 1.00 178.97 302 GLY F CA 1
ATOM 16146 C C . GLY F 1 302 ? 196.673 238.567 174.950 1.00 178.97 302 GLY F C 1
ATOM 16147 O O . GLY F 1 302 ? 197.565 237.778 174.628 1.00 178.97 302 GLY F O 1
ATOM 16148 N N . MET F 1 303 ? 195.431 238.455 174.493 1.00 179.58 303 MET F N 1
ATOM 16149 C CA . MET F 1 303 ? 195.041 237.399 173.569 1.00 179.58 303 MET F CA 1
ATOM 16150 C C . MET F 1 303 ? 194.645 237.936 172.203 1.00 179.58 303 MET F C 1
ATOM 16151 O O . MET F 1 303 ? 194.955 237.316 171.181 1.00 179.58 303 MET F O 1
ATOM 16156 N N . PHE F 1 304 ? 193.965 239.082 172.161 1.00 176.63 304 PHE F N 1
ATOM 16157 C CA . PHE F 1 304 ? 193.432 239.588 170.900 1.00 176.63 304 PHE F CA 1
ATOM 16158 C C . PHE F 1 304 ? 194.558 239.986 169.953 1.00 176.63 304 PHE F C 1
ATOM 16159 O O . PHE F 1 304 ? 194.696 239.427 168.858 1.00 176.63 304 PHE F O 1
ATOM 16167 N N . GLY F 1 305 ? 195.373 240.954 170.359 1.00 180.01 305 GLY F N 1
ATOM 16168 C CA . GLY F 1 305 ? 196.482 241.421 169.548 1.00 180.01 305 GLY F CA 1
ATOM 16169 C C . GLY F 1 305 ? 197.756 241.568 170.352 1.00 180.01 305 GLY F C 1
ATOM 16170 O O . GLY F 1 305 ? 198.301 240.583 170.848 1.00 180.01 305 GLY F O 1
ATOM 16171 N N . HIS F 1 322 ? 193.260 229.777 165.516 1.00 178.44 322 HIS F N 1
ATOM 16172 C CA . HIS F 1 322 ? 194.526 229.116 165.226 1.00 178.44 322 HIS F CA 1
ATOM 16173 C C . HIS F 1 322 ? 194.446 227.625 165.535 1.00 178.44 322 HIS F C 1
ATOM 16174 O O . HIS F 1 322 ? 195.357 227.059 166.141 1.00 178.44 322 HIS F O 1
ATOM 16181 N N . THR F 1 323 ? 193.339 227.011 165.116 1.00 169.17 323 THR F N 1
ATOM 16182 C CA . THR F 1 323 ? 192.980 225.598 165.247 1.00 169.17 323 THR F CA 1
ATOM 16183 C C . THR F 1 323 ? 192.559 225.272 166.680 1.00 169.17 323 THR F C 1
ATOM 16184 O O . THR F 1 323 ? 191.905 224.244 166.897 1.00 169.17 323 THR F O 1
ATOM 16188 N N . THR F 1 324 ? 192.821 226.155 167.643 1.00 158.61 324 THR F N 1
ATOM 16189 C CA . THR F 1 324 ? 192.399 226.001 169.032 1.00 158.61 324 THR F CA 1
ATOM 16190 C C . THR F 1 324 ? 192.315 227.373 169.682 1.00 158.61 324 THR F C 1
ATOM 16191 O O . THR F 1 324 ? 192.745 228.372 169.097 1.00 158.61 324 THR F O 1
ATOM 16195 N N . ARG F 1 325 ? 191.760 227.434 170.890 1.00 142.14 325 ARG F N 1
ATOM 16196 C CA . ARG F 1 325 ? 191.850 228.648 171.689 1.00 142.14 325 ARG F CA 1
ATOM 16197 C C . ARG F 1 325 ? 192.142 228.328 173.146 1.00 142.14 325 ARG F C 1
ATOM 16198 O O . ARG F 1 325 ? 192.013 229.208 174.004 1.00 142.14 325 ARG F O 1
ATOM 16206 N N . VAL F 1 326 ? 192.529 227.097 173.446 1.00 135.83 326 VAL F N 1
ATOM 16207 C CA . VAL F 1 326 ? 192.894 226.707 174.800 1.00 135.83 326 VAL F CA 1
ATOM 16208 C C . VAL F 1 326 ? 194.348 227.086 175.047 1.00 135.83 326 VAL F C 1
ATOM 16209 O O . VAL F 1 326 ? 195.244 226.697 174.289 1.00 135.83 326 VAL F O 1
ATOM 16213 N N . THR F 1 327 ? 194.580 227.875 176.091 1.00 136.49 327 THR F N 1
ATOM 16214 C CA . THR F 1 327 ? 195.908 228.368 176.415 1.00 136.49 327 THR F CA 1
ATOM 16215 C C . THR F 1 327 ? 196.190 228.130 177.889 1.00 136.49 327 THR F C 1
ATOM 16216 O O . THR F 1 327 ? 195.278 227.951 178.698 1.00 136.49 327 THR F O 1
ATOM 16220 N N . PHE F 1 328 ? 197.475 228.127 178.230 1.00 142.03 328 PHE F N 1
ATOM 16221 C CA . PHE F 1 328 ? 197.913 227.905 179.602 1.00 142.03 328 PHE F CA 1
ATOM 16222 C C . PHE F 1 328 ? 199.182 228.710 179.818 1.00 142.03 328 PHE F C 1
ATOM 16223 O O . PHE F 1 328 ? 200.214 228.415 179.210 1.00 142.03 328 PHE F O 1
ATOM 16231 N N . ASP F 1 329 ? 199.111 229.721 180.681 1.00 145.45 329 ASP F N 1
ATOM 16232 C CA . ASP F 1 329 ? 200.213 230.663 180.839 1.00 145.45 329 ASP F CA 1
ATOM 16233 C C . ASP F 1 329 ? 200.670 230.750 182.286 1.00 145.45 329 ASP F C 1
ATOM 16234 O O . ASP F 1 329 ? 200.278 229.929 183.119 1.00 145.45 329 ASP F O 1
ATOM 16239 N N . THR F 1 330 ? 201.514 231.739 182.591 1.00 138.06 330 THR F N 1
ATOM 16240 C CA . THR F 1 330 ? 201.992 231.908 183.959 1.00 138.06 330 THR F CA 1
ATOM 16241 C C . THR F 1 330 ? 200.874 232.354 184.897 1.00 138.06 330 THR F C 1
ATOM 16242 O O . THR F 1 330 ? 200.937 232.094 186.107 1.00 138.06 330 THR F O 1
ATOM 16246 N N . THR F 1 331 ? 199.845 233.015 184.361 1.00 136.48 331 THR F N 1
ATOM 16247 C CA . THR F 1 331 ? 198.721 233.445 185.185 1.00 136.48 331 THR F CA 1
ATOM 16248 C C . THR F 1 331 ? 198.057 232.254 185.861 1.00 136.48 331 THR F C 1
ATOM 16249 O O . THR F 1 331 ? 197.824 232.260 187.076 1.00 136.48 331 THR F O 1
ATOM 16253 N N . ASN F 1 332 ? 197.743 231.221 185.082 1.00 130.67 332 ASN F N 1
ATOM 16254 C CA . ASN F 1 332 ? 197.083 230.051 185.641 1.00 130.67 332 ASN F CA 1
ATOM 16255 C C . ASN F 1 332 ? 197.970 229.336 186.650 1.00 130.67 332 ASN F C 1
ATOM 16256 O O . ASN F 1 332 ? 197.466 228.803 187.645 1.00 130.67 332 ASN F O 1
ATOM 16261 N N . ILE F 1 333 ? 199.285 229.330 186.429 1.00 128.62 333 ILE F N 1
ATOM 16262 C CA . ILE F 1 333 ? 200.184 228.668 187.370 1.00 128.62 333 ILE F CA 1
ATOM 16263 C C . ILE F 1 333 ? 200.196 229.401 188.703 1.00 128.62 333 ILE F C 1
ATOM 16264 O O . ILE F 1 333 ? 200.108 228.778 189.771 1.00 128.62 333 ILE F O 1
ATOM 16269 N N . ILE F 1 334 ? 200.306 230.731 188.670 1.00 128.14 334 ILE F N 1
ATOM 16270 C CA . ILE F 1 334 ? 200.265 231.498 189.912 1.00 128.14 334 ILE F CA 1
ATOM 16271 C C . ILE F 1 334 ? 198.934 231.291 190.620 1.00 128.14 334 ILE F C 1
ATOM 16272 O O . ILE F 1 334 ? 198.880 231.136 191.851 1.00 128.14 334 ILE F O 1
ATOM 16277 N N . GLY F 1 335 ? 197.838 231.283 189.856 1.00 122.35 335 GLY F N 1
ATOM 16278 C CA . GLY F 1 335 ? 196.535 231.053 190.456 1.00 122.35 335 GLY F CA 1
ATOM 16279 C C . GLY F 1 335 ? 196.453 229.717 191.167 1.00 122.35 335 GLY F C 1
ATOM 16280 O O . GLY F 1 335 ? 195.990 229.633 192.307 1.00 122.35 335 GLY F O 1
ATOM 16281 N N . LEU F 1 336 ? 196.919 228.654 190.508 1.00 122.39 336 LEU F N 1
ATOM 16282 C CA . LEU F 1 336 ? 196.858 227.332 191.120 1.00 122.39 336 LEU F CA 1
ATOM 16283 C C . LEU F 1 336 ? 197.758 227.241 192.346 1.00 122.39 336 LEU F C 1
ATOM 16284 O O . LEU F 1 336 ? 197.409 226.575 193.327 1.00 122.39 336 LEU F O 1
ATOM 16289 N N . VAL F 1 337 ? 198.915 227.907 192.322 1.00 121.15 337 VAL F N 1
ATOM 16290 C CA . VAL F 1 337 ? 199.800 227.840 193.482 1.00 121.15 337 VAL F CA 1
ATOM 16291 C C . VAL F 1 337 ? 199.169 228.533 194.685 1.00 121.15 337 VAL F C 1
ATOM 16292 O O . VAL F 1 337 ? 199.176 227.994 195.801 1.00 121.15 337 VAL F O 1
ATOM 16296 N N . VAL F 1 338 ? 198.626 229.738 194.487 1.00 118.24 338 VAL F N 1
ATOM 16297 C CA . VAL F 1 338 ? 197.956 230.427 195.589 1.00 118.24 338 VAL F CA 1
ATOM 16298 C C . VAL F 1 338 ? 196.782 229.599 196.097 1.00 118.24 338 VAL F C 1
ATOM 16299 O O . VAL F 1 338 ? 196.554 229.486 197.312 1.00 118.24 338 VAL F O 1
ATOM 16303 N N . TRP F 1 339 ? 196.030 228.994 195.175 1.00 123.85 339 TRP F N 1
ATOM 16304 C CA . TRP F 1 339 ? 194.930 228.112 195.550 1.00 123.85 339 TRP F CA 1
ATOM 16305 C C . TRP F 1 339 ? 195.406 226.985 196.457 1.00 123.85 339 TRP F C 1
ATOM 16306 O O . TRP F 1 339 ? 194.811 226.726 197.511 1.00 123.85 339 TRP F O 1
ATOM 16317 N N . LEU F 1 340 ? 196.477 226.298 196.058 1.00 121.72 340 LEU F N 1
ATOM 16318 C CA . LEU F 1 340 ? 196.960 225.164 196.839 1.00 121.72 340 LEU F CA 1
ATOM 16319 C C . LEU F 1 340 ? 197.448 225.603 198.211 1.00 121.72 340 LEU F C 1
ATOM 16320 O O . LEU F 1 340 ? 197.198 224.921 199.212 1.00 121.72 340 LEU F O 1
ATOM 16325 N N . LEU F 1 341 ? 198.160 226.730 198.283 1.00 119.98 341 LEU F N 1
ATOM 16326 C CA . LEU F 1 341 ? 198.624 227.202 199.583 1.00 119.98 341 LEU F CA 1
ATOM 16327 C C . LEU F 1 341 ? 197.454 227.506 200.506 1.00 119.98 341 LEU F C 1
ATOM 16328 O O . LEU F 1 341 ? 197.479 227.150 201.691 1.00 119.98 341 LEU F O 1
ATOM 16333 N N . CYS F 1 342 ? 196.411 228.154 199.980 1.00 124.54 342 CYS F N 1
ATOM 16334 C CA . CYS F 1 342 ? 195.258 228.458 200.820 1.00 124.54 342 CYS F CA 1
ATOM 16335 C C . CYS F 1 342 ? 194.546 227.187 201.267 1.00 124.54 342 CYS F C 1
ATOM 16336 O O . CYS F 1 342 ? 194.117 227.084 202.424 1.00 124.54 342 CYS F O 1
ATOM 16339 N N . ILE F 1 343 ? 194.425 226.202 200.375 1.00 123.97 343 ILE F N 1
ATOM 16340 C CA . ILE F 1 343 ? 193.743 224.968 200.750 1.00 123.97 343 ILE F CA 1
ATOM 16341 C C . ILE F 1 343 ? 194.532 224.214 201.812 1.00 123.97 343 ILE F C 1
ATOM 16342 O O . ILE F 1 343 ? 193.952 223.635 202.737 1.00 123.97 343 ILE F O 1
ATOM 16347 N N . LEU F 1 344 ? 195.863 224.218 201.715 1.00 128.11 344 LEU F N 1
ATOM 16348 C CA . LEU F 1 344 ? 196.651 223.523 202.729 1.00 128.11 344 LEU F CA 1
ATOM 16349 C C . LEU F 1 344 ? 196.637 224.255 204.063 1.00 128.11 344 LEU F C 1
ATOM 16350 O O . LEU F 1 344 ? 196.619 223.608 205.114 1.00 128.11 344 LEU F O 1
ATOM 16355 N N . TYR F 1 345 ? 196.645 225.591 204.056 1.00 129.50 345 TYR F N 1
ATOM 16356 C CA . TYR F 1 345 ? 196.578 226.297 205.330 1.00 129.50 345 TYR F CA 1
ATOM 16357 C C . TYR F 1 345 ? 195.193 226.195 205.953 1.00 129.50 345 TYR F C 1
ATOM 16358 O O . TYR F 1 345 ? 195.049 226.358 207.169 1.00 129.50 345 TYR F O 1
ATOM 16367 N N . ASN F 1 346 ? 194.162 225.939 205.145 1.00 136.30 346 ASN F N 1
ATOM 16368 C CA . ASN F 1 346 ? 192.836 225.728 205.714 1.00 136.30 346 ASN F CA 1
ATOM 16369 C C . ASN F 1 346 ? 192.774 224.440 206.526 1.00 136.30 346 ASN F C 1
ATOM 16370 O O . ASN F 1 346 ? 192.038 224.368 207.515 1.00 136.30 346 ASN F O 1
ATOM 16375 N N . CYS F 1 347 ? 193.538 223.420 206.134 1.00 138.87 347 CYS F N 1
ATOM 16376 C CA . CYS F 1 347 ? 193.435 222.107 206.756 1.00 138.87 347 CYS F CA 1
ATOM 16377 C C . CYS F 1 347 ? 194.370 221.916 207.945 1.00 138.87 347 CYS F C 1
ATOM 16378 O O . CYS F 1 347 ? 194.238 220.914 208.652 1.00 138.87 347 CYS F O 1
ATOM 16381 N N . ILE F 1 348 ? 195.300 222.838 208.192 1.00 143.29 348 ILE F N 1
ATOM 16382 C CA . ILE F 1 348 ? 196.296 222.663 209.252 1.00 143.29 348 ILE F CA 1
ATOM 16383 C C . ILE F 1 348 ? 195.665 223.193 210.537 1.00 143.29 348 ILE F C 1
ATOM 16384 O O . ILE F 1 348 ? 195.848 224.348 210.922 1.00 143.29 348 ILE F O 1
ATOM 16389 N N . SER F 1 349 ? 194.899 222.319 211.196 1.00 155.01 349 SER F N 1
ATOM 16390 C CA . SER F 1 349 ? 194.301 222.559 212.508 1.00 155.01 349 SER F CA 1
ATOM 16391 C C . SER F 1 349 ? 193.711 223.958 212.643 1.00 155.01 349 SER F C 1
ATOM 16392 O O . SER F 1 349 ? 193.881 224.610 213.678 1.00 155.01 349 SER F O 1
ATOM 16395 N N . SER F 1 350 ? 193.018 224.429 211.611 1.00 158.33 350 SER F N 1
ATOM 16396 C CA . SER F 1 350 ? 192.525 225.794 211.581 1.00 158.33 350 SER F CA 1
ATOM 16397 C C . SER F 1 350 ? 191.056 225.817 211.183 1.00 158.33 350 SER F C 1
ATOM 16398 O O . SER F 1 350 ? 190.539 224.883 210.563 1.00 158.33 350 SER F O 1
ATOM 16401 N N . ALA F 1 351 ? 190.388 226.902 211.561 1.00 168.50 351 ALA F N 1
ATOM 16402 C CA . ALA F 1 351 ? 188.975 227.118 211.264 1.00 168.50 351 ALA F CA 1
ATOM 16403 C C . ALA F 1 351 ? 188.773 228.542 210.756 1.00 168.50 351 ALA F C 1
ATOM 16404 O O . ALA F 1 351 ? 187.896 229.276 211.214 1.00 168.50 351 ALA F O 1
ATOM 16406 N N . VAL F 1 352 ? 189.596 228.944 209.789 1.00 161.34 352 VAL F N 1
ATOM 16407 C CA . VAL F 1 352 ? 189.577 230.304 209.262 1.00 161.34 352 VAL F CA 1
ATOM 16408 C C . VAL F 1 352 ? 188.495 230.381 208.190 1.00 161.34 352 VAL F C 1
ATOM 16409 O O . VAL F 1 352 ? 188.228 231.448 207.623 1.00 161.34 352 VAL F O 1
ATOM 16413 N N . GLU F 1 353 ? 187.853 229.247 207.931 1.00 163.86 353 GLU F N 1
ATOM 16414 C CA . GLU F 1 353 ? 186.739 229.128 206.994 1.00 163.86 353 GLU F CA 1
ATOM 16415 C C . GLU F 1 353 ? 185.745 230.282 207.076 1.00 163.86 353 GLU F C 1
ATOM 16416 O O . GLU F 1 353 ? 185.046 230.581 206.110 1.00 163.86 353 GLU F O 1
ATOM 16422 N N . THR F 1 390 ? 185.014 213.340 222.501 1.00 187.05 390 THR F N 1
ATOM 16423 C CA . THR F 1 390 ? 184.343 214.076 223.565 1.00 187.05 390 THR F CA 1
ATOM 16424 C C . THR F 1 390 ? 183.302 215.035 222.999 1.00 187.05 390 THR F C 1
ATOM 16425 O O . THR F 1 390 ? 183.088 215.087 221.788 1.00 187.05 390 THR F O 1
ATOM 16429 N N . GLU F 1 391 ? 182.660 215.792 223.886 1.00 188.21 391 GLU F N 1
ATOM 16430 C CA . GLU F 1 391 ? 181.633 216.732 223.461 1.00 188.21 391 GLU F CA 1
ATOM 16431 C C . GLU F 1 391 ? 182.239 217.852 222.623 1.00 188.21 391 GLU F C 1
ATOM 16432 O O . GLU F 1 391 ? 183.410 218.208 222.770 1.00 188.21 391 GLU F O 1
ATOM 16438 N N . GLY F 1 392 ? 181.425 218.400 221.727 1.00 176.43 392 GLY F N 1
ATOM 16439 C CA . GLY F 1 392 ? 181.848 219.510 220.898 1.00 176.43 392 GLY F CA 1
ATOM 16440 C C . GLY F 1 392 ? 182.724 219.088 219.737 1.00 176.43 392 GLY F C 1
ATOM 16441 O O . GLY F 1 392 ? 183.446 218.091 219.823 1.00 176.43 392 GLY F O 1
ATOM 16442 N N . VAL F 1 393 ? 182.666 219.842 218.644 1.00 169.52 393 VAL F N 1
ATOM 16443 C CA . VAL F 1 393 ? 183.475 219.587 217.461 1.00 169.52 393 VAL F CA 1
ATOM 16444 C C . VAL F 1 393 ? 184.188 220.881 217.093 1.00 169.52 393 VAL F C 1
ATOM 16445 O O . VAL F 1 393 ? 183.598 221.964 217.162 1.00 169.52 393 VAL F O 1
ATOM 16449 N N . THR F 1 394 ? 185.461 220.766 216.706 1.00 165.40 394 THR F N 1
ATOM 16450 C CA . THR F 1 394 ? 186.264 221.954 216.438 1.00 165.40 394 THR F CA 1
ATOM 16451 C C . THR F 1 394 ? 185.743 222.717 215.224 1.00 165.40 394 THR F C 1
ATOM 16452 O O . THR F 1 394 ? 185.525 223.933 215.289 1.00 165.40 394 THR F O 1
ATOM 16456 N N . TYR F 1 395 ? 185.535 222.024 214.109 1.00 155.72 395 TYR F N 1
ATOM 16457 C CA . TYR F 1 395 ? 185.104 222.653 212.870 1.00 155.72 395 TYR F CA 1
ATOM 16458 C C . TYR F 1 395 ? 183.751 222.097 212.459 1.00 155.72 395 TYR F C 1
ATOM 16459 O O . TYR F 1 395 ? 183.496 220.898 212.593 1.00 155.72 395 TYR F O 1
ATOM 16468 N N . SER F 1 396 ? 182.884 222.969 211.956 1.00 149.83 396 SER F N 1
ATOM 16469 C CA . SER F 1 396 ? 181.567 222.532 211.510 1.00 149.83 396 SER F CA 1
ATOM 16470 C C . SER F 1 396 ? 181.722 221.645 210.281 1.00 149.83 396 SER F C 1
ATOM 16471 O O . SER F 1 396 ? 182.357 222.040 209.298 1.00 149.83 396 SER F O 1
ATOM 16474 N N . TRP F 1 397 ? 181.147 220.444 210.337 1.00 147.70 397 TRP F N 1
ATOM 16475 C CA . TRP F 1 397 ? 181.383 219.458 209.289 1.00 147.70 397 TRP F CA 1
ATOM 16476 C C . TRP F 1 397 ? 180.711 219.815 207.972 1.00 147.70 397 TRP F C 1
ATOM 16477 O O . TRP F 1 397 ? 181.056 219.227 206.944 1.00 147.70 397 TRP F O 1
ATOM 16488 N N . SER F 1 398 ? 179.768 220.752 207.968 1.00 141.06 398 SER F N 1
ATOM 16489 C CA . SER F 1 398 ? 179.109 221.112 206.719 1.00 141.06 398 SER F CA 1
ATOM 16490 C C . SER F 1 398 ? 179.768 222.302 206.030 1.00 141.06 398 SER F C 1
ATOM 16491 O O . SER F 1 398 ? 179.875 222.323 204.795 1.00 141.06 398 SER F O 1
ATOM 16494 N N . MET F 1 399 ? 180.199 223.301 206.803 1.00 142.41 399 MET F N 1
ATOM 16495 C CA . MET F 1 399 ? 180.830 224.469 206.203 1.00 142.41 399 MET F CA 1
ATOM 16496 C C . MET F 1 399 ? 182.119 224.098 205.488 1.00 142.41 399 MET F C 1
ATOM 16497 O O . MET F 1 399 ? 182.460 224.702 204.466 1.00 142.41 399 MET F O 1
ATOM 16502 N N . PHE F 1 400 ? 182.834 223.094 205.995 1.00 136.55 400 PHE F N 1
ATOM 16503 C CA . PHE F 1 400 ? 184.050 222.624 205.342 1.00 136.55 400 PHE F CA 1
ATOM 16504 C C . PHE F 1 400 ? 183.754 222.112 203.934 1.00 136.55 400 PHE F C 1
ATOM 16505 O O . PHE F 1 400 ? 184.426 222.488 202.963 1.00 136.55 400 PHE F O 1
ATOM 16513 N N . HIS F 1 401 ? 182.728 221.272 203.801 1.00 131.02 401 HIS F N 1
ATOM 16514 C CA . HIS F 1 401 ? 182.387 220.744 202.485 1.00 131.02 401 HIS F CA 1
ATOM 16515 C C . HIS F 1 401 ? 181.837 221.829 201.570 1.00 131.02 401 HIS F C 1
ATOM 16516 O O . HIS F 1 401 ? 182.072 221.797 200.358 1.00 131.02 401 HIS F O 1
ATOM 16523 N N . LEU F 1 402 ? 181.107 222.800 202.121 1.00 127.33 402 LEU F N 1
ATOM 16524 C CA . LEU F 1 402 ? 180.678 223.919 201.285 1.00 127.33 402 LEU F CA 1
ATOM 16525 C C . LEU F 1 402 ? 181.874 224.701 200.745 1.00 127.33 402 LEU F C 1
ATOM 16526 O O . LEU F 1 402 ? 181.887 225.095 199.567 1.00 127.33 402 LEU F O 1
ATOM 16531 N N . VAL F 1 403 ? 182.893 224.914 201.580 1.00 126.75 403 VAL F N 1
ATOM 16532 C CA . VAL F 1 403 ? 184.101 225.588 201.115 1.00 126.75 403 VAL F CA 1
ATOM 16533 C C . VAL F 1 403 ? 184.782 224.777 200.021 1.00 126.75 403 VAL F C 1
ATOM 16534 O O . VAL F 1 403 ? 185.287 225.338 199.043 1.00 126.75 403 VAL F O 1
ATOM 16538 N N . PHE F 1 404 ? 184.799 223.447 200.148 1.00 126.32 404 PHE F N 1
ATOM 16539 C CA . PHE F 1 404 ? 185.393 222.663 199.064 1.00 126.32 404 PHE F CA 1
ATOM 16540 C C . PHE F 1 404 ? 184.572 222.708 197.783 1.00 126.32 404 PHE F C 1
ATOM 16541 O O . PHE F 1 404 ? 185.143 222.651 196.689 1.00 126.32 404 PHE F O 1
ATOM 16549 N N . VAL F 1 405 ? 183.248 222.800 197.883 1.00 123.27 405 VAL F N 1
ATOM 16550 C CA . VAL F 1 405 ? 182.439 222.982 196.681 1.00 123.27 405 VAL F CA 1
ATOM 16551 C C . VAL F 1 405 ? 182.827 224.277 195.976 1.00 123.27 405 VAL F C 1
ATOM 16552 O O . VAL F 1 405 ? 183.046 224.309 194.754 1.00 123.27 405 VAL F O 1
ATOM 16556 N N . CYS F 1 406 ? 182.943 225.362 196.747 1.00 119.71 406 CYS F N 1
ATOM 16557 C CA . CYS F 1 406 ? 183.369 226.631 196.160 1.00 119.71 406 CYS F CA 1
ATOM 16558 C C . CYS F 1 406 ? 184.766 226.527 195.553 1.00 119.71 406 CYS F C 1
ATOM 16559 O O . CYS F 1 406 ? 185.032 227.095 194.487 1.00 119.71 406 CYS F O 1
ATOM 16562 N N . ALA F 1 407 ? 185.667 225.788 196.204 1.00 118.63 407 ALA F N 1
ATOM 16563 C CA . ALA F 1 407 ? 187.025 225.642 195.685 1.00 118.63 407 ALA F CA 1
ATOM 16564 C C . ALA F 1 407 ? 187.038 224.882 194.366 1.00 118.63 407 ALA F C 1
ATOM 16565 O O . ALA F 1 407 ? 187.766 225.245 193.434 1.00 118.63 407 ALA F O 1
ATOM 16567 N N . SER F 1 408 ? 186.251 223.811 194.276 1.00 118.81 408 SER F N 1
ATOM 16568 C CA . SER F 1 408 ? 186.180 223.052 193.033 1.00 118.81 408 SER F CA 1
ATOM 16569 C C . SER F 1 408 ? 185.626 223.908 191.900 1.00 118.81 408 SER F C 1
ATOM 16570 O O . SER F 1 408 ? 186.118 223.845 190.767 1.00 118.81 408 SER F O 1
ATOM 16573 N N . LEU F 1 409 ? 184.613 224.730 192.186 1.00 116.42 409 LEU F N 1
ATOM 16574 C CA . LEU F 1 409 ? 184.102 225.622 191.146 1.00 116.42 409 LEU F CA 1
ATOM 16575 C C . LEU F 1 409 ? 185.144 226.660 190.736 1.00 116.42 409 LEU F C 1
ATOM 16576 O O . LEU F 1 409 ? 185.266 226.999 189.551 1.00 116.42 409 LEU F O 1
ATOM 16581 N N . TYR F 1 410 ? 185.905 227.182 191.700 1.00 118.55 410 TYR F N 1
ATOM 16582 C CA . TYR F 1 410 ? 186.957 228.134 191.360 1.00 118.55 410 TYR F CA 1
ATOM 16583 C C . TYR F 1 410 ? 188.006 227.502 190.456 1.00 118.55 410 TYR F C 1
ATOM 16584 O O . TYR F 1 410 ? 188.508 228.151 189.532 1.00 118.55 410 TYR F O 1
ATOM 16593 N N . VAL F 1 411 ? 188.366 226.245 190.718 1.00 118.49 411 VAL F N 1
ATOM 16594 C CA . VAL F 1 411 ? 189.312 225.554 189.844 1.00 118.49 411 VAL F CA 1
ATOM 16595 C C . VAL F 1 411 ? 188.718 225.373 188.457 1.00 118.49 411 VAL F C 1
ATOM 16596 O O . VAL F 1 411 ? 189.391 225.595 187.442 1.00 118.49 411 VAL F O 1
ATOM 16600 N N . MET F 1 412 ? 187.452 224.950 188.393 1.00 117.11 412 MET F N 1
ATOM 16601 C CA . MET F 1 412 ? 186.739 224.875 187.122 1.00 117.11 412 MET F CA 1
ATOM 16602 C C . MET F 1 412 ? 186.900 226.156 186.319 1.00 117.11 412 MET F C 1
ATOM 16603 O O . MET F 1 412 ? 187.153 226.122 185.112 1.00 117.11 412 MET F O 1
ATOM 16608 N N . MET F 1 413 ? 186.734 227.301 186.978 1.00 119.07 413 MET F N 1
ATOM 16609 C CA . MET F 1 413 ? 186.779 228.561 186.242 1.00 119.07 413 MET F CA 1
ATOM 16610 C C . MET F 1 413 ? 188.204 228.955 185.874 1.00 119.07 413 MET F C 1
ATOM 16611 O O . MET F 1 413 ? 188.441 229.465 184.774 1.00 119.07 413 MET F O 1
ATOM 16616 N N . THR F 1 414 ? 189.171 228.719 186.761 1.00 117.15 414 THR F N 1
ATOM 16617 C CA . THR F 1 414 ? 190.519 229.214 186.497 1.00 117.15 414 THR F CA 1
ATOM 16618 C C . THR F 1 414 ? 191.294 228.323 185.535 1.00 117.15 414 THR F C 1
ATOM 16619 O O . THR F 1 414 ? 192.227 228.802 184.882 1.00 117.15 414 THR F O 1
ATOM 16623 N N . LEU F 1 415 ? 190.946 227.037 185.426 1.00 119.39 415 LEU F N 1
ATOM 16624 C CA . LEU F 1 415 ? 191.592 226.198 184.421 1.00 119.39 415 LEU F CA 1
ATOM 16625 C C . LEU F 1 415 ? 191.092 226.487 183.014 1.00 119.39 415 LEU F C 1
ATOM 16626 O O . LEU F 1 415 ? 191.764 226.119 182.046 1.00 119.39 415 LEU F O 1
ATOM 16631 N N . THR F 1 416 ? 189.931 227.123 182.873 1.00 122.46 416 THR F N 1
ATOM 16632 C CA . THR F 1 416 ? 189.378 227.447 181.566 1.00 122.46 416 THR F CA 1
ATOM 16633 C C . THR F 1 416 ? 189.455 228.937 181.259 1.00 122.46 416 THR F C 1
ATOM 16634 O O . THR F 1 416 ? 188.817 229.400 180.309 1.00 122.46 416 THR F O 1
ATOM 16638 N N . ASN F 1 417 ? 190.211 229.694 182.054 1.00 128.62 417 ASN F N 1
ATOM 16639 C CA . ASN F 1 417 ? 190.478 231.113 181.797 1.00 128.62 417 ASN F CA 1
ATOM 16640 C C . ASN F 1 417 ? 189.205 231.939 181.653 1.00 128.62 417 ASN F C 1
ATOM 16641 O O . ASN F 1 417 ? 189.193 232.947 180.947 1.00 128.62 417 ASN F O 1
ATOM 16646 N N . TRP F 1 418 ? 188.119 231.508 182.294 1.00 126.37 418 TRP F N 1
ATOM 16647 C CA . TRP F 1 418 ? 186.963 232.376 182.512 1.00 126.37 418 TRP F CA 1
ATOM 16648 C C . TRP F 1 418 ? 186.297 232.781 181.197 1.00 126.37 418 TRP F C 1
ATOM 16649 O O . TRP F 1 418 ? 185.875 233.926 181.026 1.00 126.37 418 TRP F O 1
ATOM 16660 N N . TYR F 1 419 ? 186.203 231.847 180.255 1.00 128.92 419 TYR F N 1
ATOM 16661 C CA . TYR F 1 419 ? 185.715 232.188 178.928 1.00 128.92 419 TYR F CA 1
ATOM 16662 C C . TYR F 1 419 ? 184.204 231.992 178.855 1.00 128.92 419 TYR F C 1
ATOM 16663 O O . TYR F 1 419 ? 183.585 231.406 179.743 1.00 128.92 419 TYR F O 1
ATOM 16672 N N . LYS F 1 420 ? 183.610 232.481 177.767 1.00 133.16 420 LYS F N 1
ATOM 16673 C CA . LYS F 1 420 ? 182.171 232.384 177.563 1.00 133.16 420 LYS F CA 1
ATOM 16674 C C . LYS F 1 420 ? 181.855 231.276 176.579 1.00 133.16 420 LYS F C 1
ATOM 16675 O O . LYS F 1 420 ? 182.263 231.374 175.413 1.00 133.16 420 LYS F O 1
ATOM 16681 N N . PRO F 1 421 ? 181.125 230.237 176.970 1.00 131.85 421 PRO F N 1
ATOM 16682 C CA . PRO F 1 421 ? 180.822 229.153 176.033 1.00 131.85 421 PRO F CA 1
ATOM 16683 C C . PRO F 1 421 ? 179.974 229.630 174.866 1.00 131.85 421 PRO F C 1
ATOM 16684 O O . PRO F 1 421 ? 179.249 230.622 174.947 1.00 131.85 421 PRO F O 1
ATOM 16688 N N . HIS F 1 422 ? 180.090 228.899 173.757 1.00 146.24 422 HIS F N 1
ATOM 16689 C CA . HIS F 1 422 ? 179.263 229.120 172.570 1.00 146.24 422 HIS F CA 1
ATOM 16690 C C . HIS F 1 422 ? 179.443 230.526 172.006 1.00 146.24 422 HIS F C 1
ATOM 16691 O O . HIS F 1 422 ? 178.490 231.149 171.536 1.00 146.24 422 HIS F O 1
ATOM 16698 N N . SER F 1 423 ? 180.668 231.037 172.053 1.00 150.00 423 SER F N 1
ATOM 16699 C CA . SER F 1 423 ? 180.998 232.321 171.455 1.00 150.00 423 SER F CA 1
ATOM 16700 C C . SER F 1 423 ? 181.940 232.113 170.277 1.00 150.00 423 SER F C 1
ATOM 16701 O O . SER F 1 423 ? 182.757 231.189 170.275 1.00 150.00 423 SER F O 1
ATOM 16704 N N . GLU F 1 424 ? 181.812 232.976 169.272 1.00 161.34 424 GLU F N 1
ATOM 16705 C CA . GLU F 1 424 ? 182.605 232.831 168.059 1.00 161.34 424 GLU F CA 1
ATOM 16706 C C . GLU F 1 424 ? 184.088 233.010 168.360 1.00 161.34 424 GLU F C 1
ATOM 16707 O O . GLU F 1 424 ? 184.474 233.702 169.305 1.00 161.34 424 GLU F O 1
ATOM 16713 N N . ILE F 1 425 ? 184.926 232.373 167.538 1.00 161.42 425 ILE F N 1
ATOM 16714 C CA . ILE F 1 425 ? 186.354 232.321 167.818 1.00 161.42 425 ILE F CA 1
ATOM 16715 C C . ILE F 1 425 ? 187.014 233.693 167.746 1.00 161.42 425 ILE F C 1
ATOM 16716 O O . ILE F 1 425 ? 188.053 233.903 168.380 1.00 161.42 425 ILE F O 1
ATOM 16721 N N . GLU F 1 426 ? 186.447 234.642 166.997 1.00 166.21 426 GLU F N 1
ATOM 16722 C CA . GLU F 1 426 ? 187.037 235.978 166.952 1.00 166.21 426 GLU F CA 1
ATOM 16723 C C . GLU F 1 426 ? 187.033 236.638 168.323 1.00 166.21 426 GLU F C 1
ATOM 16724 O O . GLU F 1 426 ? 187.947 237.406 168.644 1.00 166.21 426 GLU F O 1
ATOM 16730 N N . LEU F 1 427 ? 186.016 236.358 169.140 1.00 159.90 427 LEU F N 1
ATOM 16731 C CA . LEU F 1 427 ? 185.998 236.882 170.500 1.00 159.90 427 LEU F CA 1
ATOM 16732 C C . LEU F 1 427 ? 187.156 236.317 171.310 1.00 159.90 427 LEU F C 1
ATOM 16733 O O . LEU F 1 427 ? 187.751 237.025 172.128 1.00 159.90 427 LEU F O 1
ATOM 16738 N N . PHE F 1 428 ? 187.475 235.040 171.105 1.00 160.87 428 PHE F N 1
ATOM 16739 C CA . PHE F 1 428 ? 188.754 234.456 171.498 1.00 160.87 428 PHE F CA 1
ATOM 16740 C C . PHE F 1 428 ? 189.097 234.642 172.971 1.00 160.87 428 PHE F C 1
ATOM 16741 O O . PHE F 1 428 ? 189.943 235.474 173.309 1.00 160.87 428 PHE F O 1
ATOM 16749 N N . ASN F 1 429 ? 188.402 233.929 173.855 1.00 149.72 429 ASN F N 1
ATOM 16750 C CA . ASN F 1 429 ? 188.811 233.722 175.242 1.00 149.72 429 ASN F CA 1
ATOM 16751 C C . ASN F 1 429 ? 188.619 234.956 176.113 1.00 149.72 429 ASN F C 1
ATOM 16752 O O . ASN F 1 429 ? 189.305 235.097 177.130 1.00 149.72 429 ASN F O 1
ATOM 16757 N N . GLY F 1 430 ? 187.719 235.860 175.745 1.00 144.98 430 GLY F N 1
ATOM 16758 C CA . GLY F 1 430 ? 187.424 236.989 176.602 1.00 144.98 430 GLY F CA 1
ATOM 16759 C C . GLY F 1 430 ? 185.950 237.315 176.680 1.00 144.98 430 GLY F C 1
ATOM 16760 O O . GLY F 1 430 ? 185.297 237.495 175.650 1.00 144.98 430 GLY F O 1
ATOM 16761 N N . ASN F 1 431 ? 185.411 237.405 177.891 1.00 139.99 431 ASN F N 1
ATOM 16762 C CA . ASN F 1 431 ? 184.031 237.808 178.097 1.00 139.99 431 ASN F CA 1
ATOM 16763 C C . ASN F 1 431 ? 183.996 239.036 178.992 1.00 139.99 431 ASN F C 1
ATOM 16764 O O . ASN F 1 431 ? 185.000 239.426 179.591 1.00 139.99 431 ASN F O 1
ATOM 16769 N N . GLU F 1 432 ? 182.818 239.649 179.078 1.00 142.39 432 GLU F N 1
ATOM 16770 C CA . GLU F 1 432 ? 182.650 240.878 179.837 1.00 142.39 432 GLU F CA 1
ATOM 16771 C C . GLU F 1 432 ? 182.102 240.642 181.235 1.00 142.39 432 GLU F C 1
ATOM 16772 O O . GLU F 1 432 ? 182.303 241.487 182.113 1.00 142.39 432 GLU F O 1
ATOM 16778 N N . ALA F 1 433 ? 181.438 239.513 181.469 1.00 138.40 433 ALA F N 1
ATOM 16779 C CA . ALA F 1 433 ? 180.807 239.260 182.757 1.00 138.40 433 ALA F CA 1
ATOM 16780 C C . ALA F 1 433 ? 181.782 238.758 183.813 1.00 138.40 433 ALA F C 1
ATOM 16781 O O . ALA F 1 433 ? 181.398 238.654 184.982 1.00 138.40 433 ALA F O 1
ATOM 16783 N N . SER F 1 434 ? 183.015 238.424 183.437 1.00 138.28 434 SER F N 1
ATOM 16784 C CA . SER F 1 434 ? 183.995 237.932 184.399 1.00 138.28 434 SER F CA 1
ATOM 16785 C C . SER F 1 434 ? 184.839 239.046 185.000 1.00 138.28 434 SER F C 1
ATOM 16786 O O . SER F 1 434 ? 185.183 238.991 186.188 1.00 138.28 434 SER F O 1
ATOM 16789 N N . MET F 1 435 ? 185.196 240.048 184.197 1.00 136.99 435 MET F N 1
ATOM 16790 C CA . MET F 1 435 ? 186.031 241.131 184.701 1.00 136.99 435 MET F CA 1
ATOM 16791 C C . MET F 1 435 ? 185.323 241.897 185.810 1.00 136.99 435 MET F C 1
ATOM 16792 O O . MET F 1 435 ? 185.938 242.245 186.829 1.00 136.99 435 MET F O 1
ATOM 16797 N N . TRP F 1 436 ? 184.020 242.137 185.652 1.00 132.52 436 TRP F N 1
ATOM 16798 C CA . TRP F 1 436 ? 183.285 242.852 186.686 1.00 132.52 436 TRP F CA 1
ATOM 16799 C C . TRP F 1 436 ? 183.215 242.044 187.971 1.00 132.52 436 TRP F C 1
ATOM 16800 O O . TRP F 1 436 ? 183.380 242.597 189.062 1.00 132.52 436 TRP F O 1
ATOM 16811 N N . VAL F 1 437 ? 182.985 240.734 187.870 1.00 129.83 437 VAL F N 1
ATOM 16812 C CA . VAL F 1 437 ? 182.933 239.905 189.071 1.00 129.83 437 VAL F CA 1
ATOM 16813 C C . VAL F 1 437 ? 184.276 239.925 189.789 1.00 129.83 437 VAL F C 1
ATOM 16814 O O . VAL F 1 437 ? 184.342 240.124 191.007 1.00 129.83 437 VAL F O 1
ATOM 16818 N N . LYS F 1 438 ? 185.369 239.744 189.044 1.00 129.68 438 LYS F N 1
ATOM 16819 C CA . LYS F 1 438 ? 186.687 239.761 189.678 1.00 129.68 438 LYS F CA 1
ATOM 16820 C C . LYS F 1 438 ? 186.967 241.095 190.358 1.00 129.68 438 LYS F C 1
ATOM 16821 O O . LYS F 1 438 ? 187.462 241.130 191.493 1.00 129.68 438 LYS F O 1
ATOM 16827 N N . ILE F 1 439 ? 186.657 242.207 189.693 1.00 132.99 439 ILE F N 1
ATOM 16828 C CA . ILE F 1 439 ? 187.053 243.491 190.257 1.00 132.99 439 ILE F CA 1
ATOM 16829 C C . ILE F 1 439 ? 186.154 243.875 191.430 1.00 132.99 439 ILE F C 1
ATOM 16830 O O . ILE F 1 439 ? 186.619 244.469 192.415 1.00 132.99 439 ILE F O 1
ATOM 16835 N N . VAL F 1 440 ? 184.862 243.540 191.364 1.00 132.03 440 VAL F N 1
ATOM 16836 C CA . VAL F 1 440 ? 183.990 243.760 192.513 1.00 132.03 440 VAL F CA 1
ATOM 16837 C C . VAL F 1 440 ? 184.441 242.905 193.687 1.00 132.03 440 VAL F C 1
ATOM 16838 O O . VAL F 1 440 ? 184.382 243.333 194.847 1.00 132.03 440 VAL F O 1
ATOM 16842 N N . SER F 1 441 ? 184.918 241.689 193.410 1.00 130.12 441 SER F N 1
ATOM 16843 C CA . SER F 1 441 ? 185.475 240.864 194.474 1.00 130.12 441 SER F CA 1
ATOM 16844 C C . SER F 1 441 ? 186.686 241.532 195.110 1.00 130.12 441 SER F C 1
ATOM 16845 O O . SER F 1 441 ? 186.818 241.555 196.338 1.00 130.12 441 SER F O 1
ATOM 16848 N N . SER F 1 442 ? 187.574 242.088 194.287 1.00 133.97 442 SER F N 1
ATOM 16849 C CA . SER F 1 442 ? 188.748 242.779 194.816 1.00 133.97 442 SER F CA 1
ATOM 16850 C C . SER F 1 442 ? 188.349 243.954 195.703 1.00 133.97 442 SER F C 1
ATOM 16851 O O . SER F 1 442 ? 188.904 244.142 196.796 1.00 133.97 442 SER F O 1
ATOM 16854 N N . TRP F 1 443 ? 187.391 244.762 195.243 1.00 137.57 443 TRP F N 1
ATOM 16855 C CA . TRP F 1 443 ? 186.972 245.923 196.024 1.00 137.57 443 TRP F CA 1
ATOM 16856 C C . TRP F 1 443 ? 186.327 245.504 197.339 1.00 137.57 443 TRP F C 1
ATOM 16857 O O . TRP F 1 443 ? 186.620 246.083 198.394 1.00 137.57 443 TRP F O 1
ATOM 16868 N N . LEU F 1 444 ? 185.438 244.508 197.300 1.00 136.48 444 LEU F N 1
ATOM 16869 C CA . LEU F 1 444 ? 184.820 244.036 198.534 1.00 136.48 444 LEU F CA 1
ATOM 16870 C C . LEU F 1 444 ? 185.860 243.472 199.487 1.00 136.48 444 LEU F C 1
ATOM 16871 O O . LEU F 1 444 ? 185.728 243.610 200.706 1.00 136.48 444 LEU F O 1
ATOM 16876 N N . GLY F 1 445 ? 186.909 242.845 198.959 1.00 138.10 445 GLY F N 1
ATOM 16877 C CA . GLY F 1 445 ? 187.944 242.322 199.834 1.00 138.10 445 GLY F CA 1
ATOM 16878 C C . GLY F 1 445 ? 188.752 243.414 200.509 1.00 138.10 445 GLY F C 1
ATOM 16879 O O . GLY F 1 445 ? 189.048 243.334 201.710 1.00 138.10 445 GLY F O 1
ATOM 16880 N N . VAL F 1 446 ? 189.136 244.439 199.747 1.00 140.69 446 VAL F N 1
ATOM 16881 C CA . VAL F 1 446 ? 189.821 245.580 200.348 1.00 140.69 446 VAL F CA 1
ATOM 16882 C C . VAL F 1 446 ? 188.942 246.219 201.416 1.00 140.69 446 VAL F C 1
ATOM 16883 O O . VAL F 1 446 ? 189.423 246.597 202.492 1.00 140.69 446 VAL F O 1
ATOM 16887 N N . PHE F 1 447 ? 187.638 246.331 201.145 1.00 145.63 447 PHE F N 1
ATOM 16888 C CA . PHE F 1 447 ? 186.722 246.870 202.147 1.00 145.63 447 PHE F CA 1
ATOM 16889 C C . PHE F 1 447 ? 186.675 245.996 203.392 1.00 145.63 447 PHE F C 1
ATOM 16890 O O . PHE F 1 447 ? 186.695 246.510 204.514 1.00 145.63 447 PHE F O 1
ATOM 16898 N N . ILE F 1 448 ? 186.604 244.674 203.217 1.00 144.06 448 ILE F N 1
ATOM 16899 C CA . ILE F 1 448 ? 186.551 243.770 204.365 1.00 144.06 448 ILE F CA 1
ATOM 16900 C C . ILE F 1 448 ? 187.775 243.957 205.247 1.00 144.06 448 ILE F C 1
ATOM 16901 O O . ILE F 1 448 ? 187.663 244.090 206.471 1.00 144.06 448 ILE F O 1
ATOM 16906 N N . TYR F 1 449 ? 188.964 243.957 204.643 1.00 149.77 449 TYR F N 1
ATOM 16907 C CA . TYR F 1 449 ? 190.169 244.106 205.455 1.00 149.77 449 TYR F CA 1
ATOM 16908 C C . TYR F 1 449 ? 190.215 245.469 206.133 1.00 149.77 449 TYR F C 1
ATOM 16909 O O . TYR F 1 449 ? 190.444 245.561 207.347 1.00 149.77 449 TYR F O 1
ATOM 16918 N N . GLY F 1 450 ? 190.014 246.543 205.364 1.00 155.91 450 GLY F N 1
ATOM 16919 C CA . GLY F 1 450 ? 190.078 247.874 205.942 1.00 155.91 450 GLY F CA 1
ATOM 16920 C C . GLY F 1 450 ? 189.072 248.075 207.058 1.00 155.91 450 GLY F C 1
ATOM 16921 O O . GLY F 1 450 ? 189.324 248.821 208.006 1.00 155.91 450 GLY F O 1
ATOM 16922 N N . TRP F 1 451 ? 187.923 247.407 206.967 1.00 162.48 451 TRP F N 1
ATOM 16923 C CA . TRP F 1 451 ? 186.920 247.506 208.018 1.00 162.48 451 TRP F CA 1
ATOM 16924 C C . TRP F 1 451 ? 187.336 246.708 209.243 1.00 162.48 451 TRP F C 1
ATOM 16925 O O . TRP F 1 451 ? 187.370 247.240 210.358 1.00 162.48 451 TRP F O 1
ATOM 16936 N N . SER F 1 452 ? 187.673 245.430 209.054 1.00 160.21 452 SER F N 1
ATOM 16937 C CA . SER F 1 452 ? 188.026 244.581 210.186 1.00 160.21 452 SER F CA 1
ATOM 16938 C C . SER F 1 452 ? 189.237 245.111 210.936 1.00 160.21 452 SER F C 1
ATOM 16939 O O . SER F 1 452 ? 189.392 244.842 212.132 1.00 160.21 452 SER F O 1
ATOM 16942 N N . LEU F 1 453 ? 190.109 245.856 210.258 1.00 167.21 453 LEU F N 1
ATOM 16943 C CA . LEU F 1 453 ? 191.290 246.377 210.936 1.00 167.21 453 LEU F CA 1
ATOM 16944 C C . LEU F 1 453 ? 190.964 247.624 211.750 1.00 167.21 453 LEU F C 1
ATOM 16945 O O . LEU F 1 453 ? 191.522 247.825 212.834 1.00 167.21 453 LEU F O 1
ATOM 16950 N N . ALA F 1 454 ? 190.066 248.472 211.252 1.00 177.21 454 ALA F N 1
ATOM 16951 C CA . ALA F 1 454 ? 189.798 249.772 211.862 1.00 177.21 454 ALA F CA 1
ATOM 16952 C C . ALA F 1 454 ? 188.302 250.039 211.959 1.00 177.21 454 ALA F C 1
ATOM 16953 O O . ALA F 1 454 ? 187.814 251.110 211.597 1.00 177.21 454 ALA F O 1
ATOM 16955 N N . ALA F 1 455 ? 187.545 249.060 212.447 1.00 185.52 455 ALA F N 1
ATOM 16956 C CA . ALA F 1 455 ? 186.112 249.263 212.646 1.00 185.52 455 ALA F CA 1
ATOM 16957 C C . ALA F 1 455 ? 185.814 250.071 213.908 1.00 185.52 455 ALA F C 1
ATOM 16958 O O . ALA F 1 455 ? 185.120 251.092 213.819 1.00 185.52 455 ALA F O 1
ATOM 16960 N N . PRO F 1 456 ? 186.300 249.671 215.092 1.00 194.48 456 PRO F N 1
ATOM 16961 C CA . PRO F 1 456 ? 185.884 250.389 216.307 1.00 194.48 456 PRO F CA 1
ATOM 16962 C C . PRO F 1 456 ? 186.413 251.808 216.381 1.00 194.48 456 PRO F C 1
ATOM 16963 O O . PRO F 1 456 ? 185.759 252.667 216.986 1.00 194.48 456 PRO F O 1
ATOM 16967 N N . ILE F 1 457 ? 187.575 252.081 215.786 1.00 197.35 457 ILE F N 1
ATOM 16968 C CA . ILE F 1 457 ? 188.103 253.443 215.783 1.00 197.35 457 ILE F CA 1
ATOM 16969 C C . ILE F 1 457 ? 187.158 254.375 215.035 1.00 197.35 457 ILE F C 1
ATOM 16970 O O . ILE F 1 457 ? 186.868 255.487 215.492 1.00 197.35 457 ILE F O 1
ATOM 16975 N N . VAL F 1 458 ? 186.658 253.935 213.880 1.00 197.53 458 VAL F N 1
ATOM 16976 C CA . VAL F 1 458 ? 185.720 254.757 213.123 1.00 197.53 458 VAL F CA 1
ATOM 16977 C C . VAL F 1 458 ? 184.360 254.790 213.807 1.00 197.53 458 VAL F C 1
ATOM 16978 O O . VAL F 1 458 ? 183.658 255.809 213.757 1.00 197.53 458 VAL F O 1
ATOM 16982 N N . LEU F 1 459 ? 183.965 253.696 214.464 1.00 198.96 459 LEU F N 1
ATOM 16983 C CA . LEU F 1 459 ? 182.679 253.683 215.154 1.00 198.96 459 LEU F CA 1
ATOM 16984 C C . LEU F 1 459 ? 182.662 254.661 216.324 1.00 198.96 459 LEU F C 1
ATOM 16985 O O . LEU F 1 459 ? 181.639 255.303 216.587 1.00 198.96 459 LEU F O 1
ATOM 16990 N N . THR F 1 460 ? 183.782 254.788 217.037 1.00 201.76 460 THR F N 1
ATOM 16991 C CA . THR F 1 460 ? 183.830 255.693 218.180 1.00 201.76 460 THR F CA 1
ATOM 16992 C C . THR F 1 460 ? 184.155 257.119 217.750 1.00 201.76 460 THR F C 1
ATOM 16993 O O . THR F 1 460 ? 183.403 258.053 218.051 1.00 201.76 460 THR F O 1
ATOM 16997 N N . ASN F 1 461 ? 185.266 257.305 217.043 1.00 204.11 461 ASN F N 1
ATOM 16998 C CA . ASN F 1 461 ? 185.665 258.633 216.587 1.00 204.11 461 ASN F CA 1
ATOM 16999 C C . ASN F 1 461 ? 186.261 258.598 215.181 1.00 204.11 461 ASN F C 1
ATOM 17000 O O . ASN F 1 461 ? 186.008 259.488 214.368 1.00 204.11 461 ASN F O 1
#

Secondary structure (DSSP, 8-state):
-HHHHHHHHHHHHHHHHHHHHHHHHTSS-TTTTTTGGGSSS-TT--HHHHHHH-HHHHHHHHHHHHHHHHHHHHHHHS-S--STTSGGGGTTTS-HHHHHHHHHHHHHHHTTPPSSSSHHHHHHHHHHHHHHHHHHHHHHHHHHHHHHHHHHHHHHTTSSTTHHHHHHHHHHHHHHHHHHHHHHHHHS--SSS-SHHHHHHHHHHHHHHHHHHHTTSHHHHTT-TT--SHHHHHHHHHHHHHHHHHHTT---TTT-TTTT---------HHHHHHHHHHHHHHHHHHTT------S-SS-HHHHHHHHHHHHHHHHHHHTTTPPTT--TTT-S--SHHHHHHHHHHHHHHHHHHHHHSHHHHHH-/-HHHHHHHHHHHHHHHHHHHHHHHHTSS-TTTTTTGGGSSS-TT--HHHHHHH-HHHHHHHHHHHHHHHHHHHHHHHS-S--STTSGGGGTTTS-HHHHHHHHHHHHHHHTTPPSSSSHHHHHHHHHHHHHHHHHHHHHHHHHHHHHHHHHHHHHHTTSSTTHHHHHHHHHHHHHHHHHHHHHHHHHS--SSS-SHHHHHHHHHHHHHHHHHHHTTSHHHHTT-TT--SHHHHHHHHHHHHHHHHHHTT---TTT-TTTT---------HHHHHHHHHHHHHHHHHHTT------S-SS-HHHHHHHHHHHHHHHHHHHTTTPPTT--TTT-S--SHHHHHHHHHHHHHHHHHHHHHSHHHHHH-/-HHHHHHHHHHHHHHHHHHHHHHHHTSS-TTTTTTGGGSSS-TT--HHHHHHH-HHHHHHHHHHHHHHHHHHHHHHHS-S--STTSGGGGTTTS-HHHHHHHHHHHHHHHTTPPSSSSHHHHHHHHHHHHHHHHHHHHHHHHHHHHHHHHHHHHHHTTSSTTHHHHHHHHHHHHHHHHHHHHHHHHHS--SSS-SHHHHHHHHHHHHHHHHHHHTTSHHHHTT-TT--SHHHHHHHHHHHHHHHHHHTT---TTT-TTTT---------HHHHHHHHHHHHHHHHHHTT------S-SS-HHHHHHHHHHHHHHHHHHHTTTPPTT--TTT-S--SHHHHHHHHHHHHHHHHHHHHHSHHHHHH-/-HHHHHHHHHHHHHHHHHHHHHHHHTSS-TTTTTTGGGSSS-TT--HHHHHHH-HHHHHHHHHHHHHHHHHHHHHHHS-S--STTSGGGGTTTS-HHHHHHHHHHHHHHHTTPPSSSSHHHHHHHHHHHHHHHHHHHHHHHHHHHHHHHHHHHHHHTTSSTTHHHHHHHHHHHHHHHHHHHHHHHHHS--SSS-SHHHHHHHHHHHHHHHHHHHTTSHHHHTT-TT--SHHHHHHHHHHHHHHHHHHTT---TTT-TTTT---------HHHHHHHHHHHHHHHHHHTT------S-SS-HHHHHHHHHHHHHHHHHHHTTTPPTT--TTT-S--SHHHHHHHHHHHHHHHHHHHHHSHHHHHH-/-HHHHHHHHHHHHHHHHHHHHHHHHTSS-TTTTTTGGGSSS-TT--HHHHHHH-HHHHHHHHHHHHHHHHHHHHHHHS-S--STTSGGGGTTTS-HHHHHHHHHHHHHHHTTPPSSSSHHHHHHHHHHHHHHHHHHHHHHHHHHHHHHHHHHHHHHTTSSTTHHHHHHHHHHHHHHHHHHHHHHHHHS--SSS-SHHHHHHHHHHHHHHHHHHHTTSHHHHTT-TT--SHHHHHHHHHHHHHHHHHHTT---TTT-TTTT---------HHHHHHHHHHHHHHHHHHTT------S-SS-HHHHHHHHHHHHHHHHHHHTTTPPTT--TTT-S--SHHHHHHHHHHHHHHHHHHHHHSHHHHHH-/-HHHHHHHHHHHHHHHHHHHHHHHHTSS-TTTTTTGGGSSS-TT--HHHHHHH-HHHHHHHHHHHHHHHHHHHHHHHS-S--STTSGGGGTTTS-HHHHHHHHHHHHHHHTTPPSSSSHHHHHHHHHHHHHHHHHHHHHHHHHHHHHHHHHHHHHHTTSSTTHHHHHHHHHHHHHHHHHHHHHHHHHS--SSS-SHHHHHHHHHHHHHHHHHHHTTSHHHHHH-TT--SHHHHHHHHHHHHHHHHHHTT---TTT-TTTT---------HHHHHHHHHHHHHHHHHHTT------S-SS-HHHHHHHHHHHHHHHHHHHTTTPPTT--TTT-S--SHHHHHHHHHHHHHHHHHHHHHSHHHHHH-

Radius of gyration: 44.16 Å; Cα contacts (8 Å, |Δi|>4): 2562; chains: 6; bounding box: 121×131×58 Å